Protein 4Y0E (pdb70)

Secondary structure (DSSP, 8-state):
-HHHHHHHHHHTT-EEEESSSSS-EEEES----TT--HHHHHHHHHHHHHHSEEEE---TT--HHHHHHHHTTTS-BPPS-SS--TT-SSSEEEES---S-B-TTTTSSS---EEEEEEEE--SS---EEEEEHHHHHHT--HHHHHHHHT-EEEEES----HHHHHHHHHTSS--EEEEESEEE-TTT--EEE--STTEEEETT--HHHHHHHHHHHHHHHS-GGGEEEE---TT-EEEEETTSEEEEE---STT---EEEEEEE-----B-TTSPBPEEEE---TTT---------TT-/-HHHHHHHHHHTT-EEEESSSSS-EEEES----TT--HHHHHHHHHHHHHHSEEEE---TT--HHHHHHHHTTTS-B--S-SS--SS-SSSEEEES---S-B-TTTTSSS---EEEEEEEE--SS---EEEEEHHHHHHT--HHHHHHHHT-EEEEES---HHHHHHTSS--EEEEESEEE-TTT--EEE--STTEEEETT--HHHHHHHHHHHHHHHH-GGGEEEE---TT-EEEEETTSEEEEE---STT---EEEEEEE-----B-TTSPBPEEEE---TTT---------TT-/-HHHHHHHHHHTT-EEEESSSSS-EEEES----TT--HHHHHHHHHHHHHHSEEEE---TT--HHHHHHHHTTTSPBPPS-SS--SS-SSSEEEES---S-B-TTTTSSS---EEEEEEEE--SS---EEEEEHHHHHHT--HHHHHHHHT-EEEEES----TT--HHHHHHHHHHHTSS--EEEEESEEE-TTT--EEE--STTEEEETT--HHHHHHHHHHHHHHHS-GGGEEEE---TT-EEEEETTSEEEEE---STT---EEEEEEE-----B-TTSPBPEEEE---TTT---------/----HHHHHHHHHTT-EEEE-SSSS-EEEES----TT--HHHHHHHHHHHHHHSEEEE---TT--HHHHHHHHTTTS-B--S-SS--SS-SSSEEEES---S-B-TTTTSSS---EEEEEEEE--SS---EEEEEHHHHHHT--HHHHHHHHT-EEEEES---HHHHHTSS--EEEEESEEE-TTT--EEE--STTEEEETT--HHHHHHHHHHHHHHHH-GGGEEEE---TT-EEEEETTSEEEEE---STT---EEEEEEE-----B-TTSPBPEEEE---TTT---------TT-/----HHHHHHHHHTT-EEEE-SSSS-EEEES----TT--HHHHHHHHHHHHHHSEEEE---TT--HHHHHHHHTTTS-B--S-SS--SS-SSSEEEES---S-B-TTTTSSS---EEEEEEEE--SS---EEEEEHHHHHHT--HHHHHHHHT-EEEEE---HHHHHHTSS--EEEEESEEE-TTT--EEE--STTEEEETT--HHHHHHHHHHHHHHHS-GGGEEEE---TT-EEEEETTSEEEEE---STT---EEEEEEE-----B-TTSPBPEEEE---TTT-------------/-HHHHHHHHHHTT-EEEE-SSSS-EEEES----TT--HHHHHHHHHHHHHHSEEEE---TT--HHHHHHHHTTTS-B--S-SS--SS-SSSEEEES---S-B-TTTTSSS--SEEEEEEEE--SS---EEEEEHHHHHHT--HHHHHHHHT-EEEEES----BTTB-HHHHHHHHHHHTSS--EEEEESEEE-TTT--EEE--STTEEEETT--HHHHHHHHHHHHHHHS-GGGEEEE---TT-EEEEETTSEEEEE---STT---EEEEEEE-----B-TTSPBPEEEE---TTT---------/-HHHHHHHHHHTT-EEEESSSSS-EEEES----TT--HHHHHHHHHHHHHHSEEEE---TT--HHHHHHHHTTTS-B--S-SS--SS-SSSEEEES---S-B-TTTTSSS---EEEEEEEE--SS---EEEEEHHHHHHT--HHHHHHHHT-EEEEES---HHHHHHHHHHTSS--EEEEESEEE-TTT--EEE--STTEEEETTS-HHHHHHHHHHHHHHHH-GGGEEEE---TT-EEEEETTSEEEEE---STT---EEEEEEE-----B-TTSPBPEEEE---TTT---------TT--/-HHHHHHHHHHTT-EEEE-SSSS-EEEES----TT--HHHHHHHHHHHHHHSEEEE---TT--HHHHHHHHTTTS-B--S-SS--SS-SSSEEEES---S-B-TTTTSSS---EEEEEEEE--SS---EEEEEHHHHHHT--HHHHHHHHT-EEEEES----BTTB-HHHHHHHHHHHTSS--EEEEESEEE-TTT--EEE--STTEEEETT--HHHHHHHHHHHHHHHH-GGGEEEE---TT-EEEEETTSEEEEE---STT---EEEEEEE-----B-TTSPBPEEEE---TTT---------TT-

Organism: Mycobacteroides abscessus (strain ATCC 19977 / DSM 44196 / CCUG 20993 / CIP 104536 / JCM 13569 / NCTC 13031 / TMC 1543 / L948) (NCBI:txid561007)

Structure (mmCIF, N/CA/C/O backbone):
data_4Y0E
#
_entry.id   4Y0E
#
_cell.length_a   103.900
_cell.length_b   92.980
_cell.length_c   136.980
_cell.angle_alpha   90.000
_cell.angle_beta   96.110
_cell.angle_gamma   90.000
#
_symmetry.space_group_name_H-M   'P 1 21 1'
#
loop_
_entity.id
_entity.type
_entity.pdbx_description
1 polymer 'Putative dioxygenase'
2 non-polymer 'FE (III) ION'
3 non-polymer (4S)-2-METHYL-2,4-PENTANEDIOL
4 non-polymer '4-(2-HYDROXYETHYL)-1-PIPERAZINE ETHANESULFONIC ACID'
5 non-polymer (4R)-2-METHYLPENTANE-2,4-DIOL
6 water water
#
loop_
_atom_site.group_PDB
_atom_site.id
_atom_site.type_symbol
_atom_site.label_atom_id
_atom_site.label_alt_id
_atom_site.label_comp_id
_atom_site.label_asym_id
_atom_site.label_entity_id
_atom_site.label_seq_id
_atom_site.pdbx_PDB_ins_code
_atom_site.Cartn_x
_atom_site.Cartn_y
_atom_site.Cartn_z
_atom_site.occupancy
_atom_site.B_iso_or_equiv
_atom_site.auth_seq_id
_atom_site.auth_comp_id
_atom_site.auth_asym_id
_atom_site.auth_atom_id
_atom_site.pdbx_PDB_model_num
ATOM 1 N N . THR A 1 24 ? -44.950 -18.202 119.529 1.00 74.00 3 THR A N 1
ATOM 2 C CA . THR A 1 24 ? -45.496 -17.848 120.834 1.00 70.74 3 THR A CA 1
ATOM 3 C C . THR A 1 24 ? -46.935 -17.358 120.710 1.00 67.09 3 THR A C 1
ATOM 4 O O . THR A 1 24 ? -47.707 -17.425 121.668 1.00 67.68 3 THR A O 1
ATOM 6 N N . ASP A 1 25 ? -47.287 -16.882 119.516 1.00 61.91 4 ASP A N 1
ATOM 7 C CA . ASP A 1 25 ? -48.624 -16.367 119.224 1.00 57.68 4 ASP A CA 1
ATOM 8 C C . ASP A 1 25 ? -49.729 -17.414 119.399 1.00 61.10 4 ASP A C 1
ATOM 9 O O . ASP A 1 25 ? -50.786 -17.123 119.960 1.00 61.91 4 ASP A O 1
ATOM 11 N N . ASP A 1 26 ? -49.485 -18.628 118.916 1.00 61.30 5 ASP A N 1
ATOM 12 C CA . ASP A 1 26 ? -50.457 -19.706 119.057 1.00 63.28 5 ASP A CA 1
ATOM 13 C C . ASP A 1 26 ? -50.711 -20.040 120.526 1.00 63.22 5 ASP A C 1
ATOM 14 O O . ASP A 1 26 ? -51.853 -20.280 120.922 1.00 64.09 5 ASP A O 1
ATOM 16 N N . GLN A 1 27 ? -49.650 -20.043 121.329 1.00 60.98 6 GLN A N 1
ATOM 17 C CA . GLN A 1 27 ? -49.777 -20.292 122.763 1.00 59.42 6 GLN A CA 1
ATOM 18 C C . GLN A 1 27 ? -50.686 -19.242 123.399 1.00 57.18 6 GLN A C 1
ATOM 19 O O . GLN A 1 27 ? -51.498 -19.549 124.278 1.00 58.12 6 GLN A O 1
ATOM 21 N N . THR A 1 28 ? -50.540 -18.001 122.947 1.00 53.01 7 THR A N 1
ATOM 22 C CA . THR A 1 28 ? -51.337 -16.898 123.460 1.00 50.94 7 THR A CA 1
ATOM 23 C C . THR A 1 28 ? -52.830 -17.089 123.184 1.00 48.77 7 THR A C 1
ATOM 24 O O . THR A 1 28 ? -53.657 -16.920 124.081 1.00 46.29 7 THR A O 1
ATOM 28 N N . ARG A 1 29 ? -53.168 -17.445 121.950 1.00 47.81 8 ARG A N 1
ATOM 29 C CA . ARG A 1 29 ? -54.560 -17.677 121.571 1.00 49.01 8 ARG A CA 1
ATOM 30 C C . ARG A 1 29 ? -55.169 -18.840 122.359 1.00 51.83 8 ARG A C 1
ATOM 31 O O . ARG A 1 29 ? -56.360 -18.827 122.688 1.00 52.55 8 ARG A O 1
ATOM 33 N N . ARG A 1 30 ? -54.349 -19.848 122.651 1.00 50.58 9 ARG A N 1
ATOM 34 C CA . ARG A 1 30 ? -54.808 -21.012 123.402 1.00 51.87 9 ARG A CA 1
ATOM 35 C C . ARG A 1 30 ? -55.145 -20.613 124.833 1.00 49.94 9 ARG A C 1
ATOM 36 O O . ARG A 1 30 ? -56.129 -21.087 125.400 1.00 48.73 9 ARG A O 1
ATOM 38 N N . ILE A 1 31 ? -54.329 -19.730 125.401 1.00 48.16 10 ILE A N 1
ATOM 39 C CA . ILE A 1 31 ? -54.558 -19.217 126.750 1.00 47.01 10 ILE A CA 1
ATOM 40 C C . ILE A 1 31 ? -55.871 -18.421 126.804 1.00 46.17 10 ILE A C 1
ATOM 41 O O . ILE A 1 31 ? -56.670 -18.565 127.737 1.00 41.39 10 ILE A O 1
ATOM 46 N N . TYR A 1 32 ? -56.093 -17.590 125.792 1.00 40.56 11 TYR A N 1
ATOM 47 C CA . TYR A 1 32 ? -57.337 -16.843 125.682 1.00 38.59 11 TYR A CA 1
ATOM 48 C C . TYR A 1 32 ? -58.526 -17.798 125.578 1.00 48.10 11 TYR A C 1
ATOM 49 O O . TYR A 1 32 ? -59.514 -17.666 126.307 1.00 46.62 11 TYR A O 1
ATOM 58 N N . ARG A 1 33 ? -58.411 -18.771 124.679 1.00 48.10 12 ARG A N 1
ATOM 59 C CA . ARG A 1 33 ? -59.475 -19.748 124.461 1.00 51.35 12 ARG A CA 1
ATOM 60 C C . ARG A 1 33 ? -59.830 -20.495 125.741 1.00 51.49 12 ARG A C 1
ATOM 61 O O . ARG A 1 33 ? -61.001 -20.593 126.108 1.00 52.88 12 ARG A O 1
ATOM 63 N N . ASP A 1 34 ? -58.811 -21.000 126.427 1.00 51.77 13 ASP A N 1
ATOM 64 C CA . ASP A 1 34 ? -59.024 -21.776 127.645 1.00 54.34 13 ASP A CA 1
ATOM 65 C C . ASP A 1 34 ? -59.694 -20.934 128.730 1.00 53.17 13 ASP A C 1
ATOM 66 O O . ASP A 1 34 ? -60.401 -21.466 129.590 1.00 50.36 13 ASP A O 1
ATOM 71 N N . ALA A 1 35 ? -59.480 -19.621 128.676 1.00 45.40 14 ALA A N 1
ATOM 72 C CA . ALA A 1 35 ? -60.048 -18.720 129.670 1.00 44.75 14 ALA A CA 1
ATOM 73 C C . ALA A 1 35 ? -61.398 -18.181 129.231 1.00 44.83 14 ALA A C 1
ATOM 74 O O . ALA A 1 35 ? -62.015 -17.385 129.941 1.00 47.79 14 ALA A O 1
ATOM 76 N N . GLY A 1 36 ? -61.864 -18.635 128.072 1.00 45.51 15 GLY A N 1
ATOM 77 C CA . GLY A 1 36 ? -63.156 -18.228 127.552 1.00 45.82 15 GLY A CA 1
ATOM 78 C C . GLY A 1 36 ? -63.258 -16.753 127.194 1.00 47.15 15 GLY A C 1
ATOM 79 O O . GLY A 1 36 ? -64.320 -16.147 127.337 1.00 49.51 15 GLY A O 1
ATOM 80 N N . ILE A 1 37 ? -62.158 -16.156 126.747 1.00 42.76 16 ILE A N 1
ATOM 81 C CA . ILE A 1 37 ? -62.216 -14.773 126.277 1.00 41.34 16 ILE A CA 1
ATOM 82 C C . ILE A 1 37 ? -61.719 -14.664 124.835 1.00 42.76 16 ILE A C 1
ATOM 83 O O . ILE A 1 37 ? -60.973 -15.521 124.363 1.00 45.57 16 ILE A O 1
ATOM 88 N N . THR A 1 38 ? -62.144 -13.614 124.137 1.00 38.62 17 THR A N 1
ATOM 89 C CA . THR A 1 38 ? -61.562 -13.282 122.838 1.00 39.34 17 THR A CA 1
ATOM 90 C C . THR A 1 38 ? -60.882 -11.931 122.958 1.00 35.19 17 THR A C 1
ATOM 91 O O . THR A 1 38 ? -61.382 -11.048 123.658 1.00 35.93 17 THR A O 1
ATOM 95 N N . VAL A 1 39 ? -59.748 -11.778 122.279 1.00 32.63 18 VAL A N 1
ATOM 96 C CA . VAL A 1 39 ? -58.968 -10.546 122.325 1.00 35.10 18 VAL A CA 1
ATOM 97 C C . VAL A 1 39 ? -58.666 -10.038 120.913 1.00 38.26 18 VAL A C 1
ATOM 98 O O . VAL A 1 39 ? -57.840 -10.608 120.201 1.00 41.67 18 VAL A O 1
ATOM 102 N N . GLU A 1 40 ? -59.338 -8.961 120.518 1.00 32.52 19 GLU A N 1
ATOM 103 C CA . GLU A 1 40 ? -59.235 -8.429 119.162 1.00 30.94 19 GLU A CA 1
ATOM 104 C C . GLU A 1 40 ? -58.402 -7.153 119.139 1.00 27.55 19 GLU A C 1
ATOM 105 O O . GLU A 1 40 ? -58.740 -6.188 119.818 1.00 25.14 19 GLU A O 1
ATOM 107 N N . LYS A 1 41 ? -57.304 -7.166 118.390 1.00 25.86 20 LYS A N 1
ATOM 108 C CA . LYS A 1 41 ? -56.462 -5.990 118.250 1.00 28.03 20 LYS A CA 1
ATOM 109 C C . LYS A 1 41 ? -57.260 -4.839 117.666 1.00 26.48 20 LYS A C 1
ATOM 110 O O . LYS A 1 41 ? -58.072 -5.040 116.760 1.00 23.34 20 LYS A O 1
ATOM 116 N N . LEU A 1 42 ? -57.024 -3.642 118.194 1.00 21.27 21 LEU A N 1
ATOM 117 C CA . LEU A 1 42 ? -57.681 -2.431 117.719 1.00 22.04 21 LEU A CA 1
ATOM 118 C C . LEU A 1 42 ? -56.675 -1.482 117.066 1.00 21.84 21 LEU A C 1
ATOM 119 O O . LEU A 1 42 ? -57.056 -0.515 116.406 1.00 22.52 21 LEU A O 1
ATOM 124 N N . GLY A 1 43 ? -55.390 -1.776 117.217 1.00 19.59 22 GLY A N 1
ATOM 125 C CA . GLY A 1 43 ? -54.358 -0.966 116.595 1.00 17.07 22 GLY A CA 1
ATOM 126 C C . GLY A 1 43 ? -53.086 -1.782 116.492 1.00 21.31 22 GLY A C 1
ATOM 127 O O . GLY A 1 43 ? -52.928 -2.763 117.225 1.00 22.08 22 GLY A O 1
ATOM 128 N N . GLU A 1 44 ? -52.184 -1.399 115.588 1.00 19.05 23 GLU A N 1
ATOM 129 C CA . GLU A 1 44 ? -50.956 -2.181 115.397 1.00 18.65 23 GLU A CA 1
ATOM 130 C C . GLU A 1 44 ? -50.114 -2.228 116.673 1.00 19.68 23 GLU A C 1
ATOM 131 O O . GLU A 1 44 ? -49.603 -3.290 117.045 1.00 21.83 23 GLU A O 1
ATOM 137 N N . HIS A 1 45 ? -49.962 -1.091 117.351 1.00 14.54 24 HIS A N 1
ATOM 138 C CA . HIS A 1 45 ? -49.045 -1.026 118.491 1.00 20.78 24 HIS A CA 1
ATOM 139 C C . HIS A 1 45 ? -49.732 -1.014 119.855 1.00 18.01 24 HIS A C 1
ATOM 140 O O . HIS A 1 45 ? -49.072 -1.155 120.892 1.00 16.91 24 HIS A O 1
ATOM 147 N N . ILE A 1 46 ? -51.044 -0.814 119.869 1.00 17.63 25 ILE A N 1
ATOM 148 C CA . ILE A 1 46 ? -51.735 -0.576 121.128 1.00 18.05 25 ILE A CA 1
ATOM 149 C C . ILE A 1 46 ? -53.244 -0.704 120.970 1.00 19.17 25 ILE A C 1
ATOM 150 O O . ILE A 1 46 ? -53.810 -0.279 119.956 1.00 17.97 25 ILE A O 1
ATOM 155 N N . GLY A 1 47 ? -53.879 -1.289 121.983 1.00 20.64 26 GLY A N 1
ATOM 156 C CA . GLY A 1 47 ? -55.324 -1.370 122.060 1.00 22.68 26 GLY A CA 1
ATOM 157 C C . GLY A 1 47 ? -55.881 -2.716 121.646 1.00 24.62 26 GLY A C 1
ATOM 158 O O . GLY A 1 47 ? -55.541 -3.252 120.586 1.00 22.48 26 GLY A O 1
ATOM 159 N N . ALA A 1 48 ? -56.737 -3.273 122.499 1.00 22.86 27 ALA A N 1
ATOM 160 C CA . ALA A 1 48 ? -57.440 -4.500 122.180 1.00 22.91 27 ALA A CA 1
ATOM 161 C C . ALA A 1 48 ? -58.763 -4.553 122.934 1.00 24.86 27 ALA A C 1
ATOM 162 O O . ALA A 1 48 ? -58.882 -4.074 124.067 1.00 24.63 27 ALA A O 1
ATOM 164 N N . ARG A 1 49 ? -59.756 -5.126 122.273 1.00 25.35 28 ARG A N 1
ATOM 165 C CA A ARG A 1 49 ? -61.078 -5.316 122.849 0.53 27.96 28 ARG A CA 1
ATOM 166 C CA B ARG A 1 49 ? -61.065 -5.313 122.875 0.47 28.11 28 ARG A CA 1
ATOM 167 C C . ARG A 1 49 ? -61.216 -6.747 123.357 1.00 30.83 28 ARG A C 1
ATOM 168 O O . ARG A 1 49 ? -60.960 -7.696 122.617 1.00 28.95 28 ARG A O 1
ATOM 183 N N . VAL A 1 50 ? -61.620 -6.897 124.614 1.00 33.30 29 VAL A N 1
ATOM 184 C CA . VAL A 1 50 ? -61.809 -8.216 125.204 1.00 30.92 29 VAL A CA 1
ATOM 185 C C . VAL A 1 50 ? -63.297 -8.510 125.315 1.00 32.62 29 VAL A C 1
ATOM 186 O O . VAL A 1 50 ? -64.062 -7.703 125.830 1.00 32.70 29 VAL A O 1
ATOM 190 N N . ASN A 1 51 ? -63.701 -9.669 124.821 1.00 34.85 30 ASN A N 1
ATOM 191 C CA . ASN A 1 51 ? -65.096 -10.084 124.918 1.00 40.06 30 ASN A CA 1
ATOM 192 C C . ASN A 1 51 ? -65.168 -11.435 125.582 1.00 40.98 30 ASN A C 1
ATOM 193 O O . ASN A 1 51 ? -64.175 -12.156 125.624 1.00 37.70 30 ASN A O 1
ATOM 198 N N . GLY A 1 52 ? -66.343 -11.773 126.105 1.00 44.09 31 GLY A N 1
ATOM 199 C CA . GLY A 1 52 ? -66.573 -13.088 126.668 1.00 45.73 31 GLY A CA 1
ATOM 200 C C . GLY A 1 52 ? -66.392 -13.152 128.169 1.00 43.28 31 GLY A C 1
ATOM 201 O O . GLY A 1 52 ? -66.372 -14.239 128.744 1.00 43.58 31 GLY A O 1
ATOM 202 N N . ILE A 1 53 ? -66.239 -12.001 128.815 1.00 40.70 32 ILE A N 1
ATOM 203 C CA . ILE A 1 53 ? -66.041 -12.017 130.257 1.00 47.88 32 ILE A CA 1
ATOM 204 C C . ILE A 1 53 ? -66.686 -10.809 130.960 1.00 45.64 32 ILE A C 1
ATOM 205 O O . ILE A 1 53 ? -66.589 -9.667 130.508 1.00 43.96 32 ILE A O 1
ATOM 210 N N . GLU A 1 54 ? -67.361 -11.088 132.070 1.00 45.80 33 GLU A N 1
ATOM 211 C CA . GLU A 1 54 ? -67.909 -10.046 132.928 1.00 45.49 33 GLU A CA 1
ATOM 212 C C . GLU A 1 54 ? -66.955 -9.813 134.097 1.00 47.79 33 GLU A C 1
ATOM 213 O O . GLU A 1 54 ? -66.679 -10.723 134.870 1.00 49.98 33 GLU A O 1
ATOM 215 N N . LEU A 1 55 ? -66.433 -8.599 134.208 1.00 44.61 34 LEU A N 1
ATOM 216 C CA . LEU A 1 55 ? -65.460 -8.282 135.250 1.00 39.90 34 LEU A CA 1
ATOM 217 C C . LEU A 1 55 ? -66.074 -8.307 136.649 1.00 53.34 34 LEU A C 1
ATOM 218 O O . LEU A 1 55 ? -66.977 -7.526 136.958 1.00 51.53 34 LEU A O 1
ATOM 223 N N . ARG A 1 56 ? -65.600 -9.230 137.479 1.00 42.71 35 ARG A N 1
ATOM 224 C CA . ARG A 1 56 ? -66.080 -9.364 138.853 1.00 46.51 35 ARG A CA 1
ATOM 225 C C . ARG A 1 56 ? -64.931 -9.717 139.780 1.00 46.70 35 ARG A C 1
ATOM 226 O O . ARG A 1 56 ? -63.888 -10.186 139.335 1.00 46.93 35 ARG A O 1
ATOM 234 N N . GLY A 1 57 ? -65.136 -9.512 141.076 1.00 49.43 36 GLY A N 1
ATOM 235 C CA . GLY A 1 57 ? -64.111 -9.798 142.062 1.00 48.29 36 GLY A CA 1
ATOM 236 C C . GLY A 1 57 ? -63.890 -11.280 142.304 1.00 49.36 36 GLY A C 1
ATOM 237 O O . GLY A 1 57 ? -62.943 -11.660 142.993 1.00 48.36 36 GLY A O 1
ATOM 238 N N . ASP A 1 58 ? -64.751 -12.125 141.743 1.00 49.72 37 ASP A N 1
ATOM 239 C CA . ASP A 1 58 ? -64.628 -13.559 141.986 1.00 54.99 37 ASP A CA 1
ATOM 240 C C . ASP A 1 58 ? -64.231 -14.335 140.732 1.00 53.65 37 ASP A C 1
ATOM 241 O O . ASP A 1 58 ? -64.460 -15.539 140.640 1.00 51.23 37 ASP A O 1
ATOM 246 N N . LEU A 1 59 ? -63.633 -13.635 139.771 1.00 50.07 38 LEU A N 1
ATOM 247 C CA . LEU A 1 59 ? -63.079 -14.281 138.583 1.00 48.71 38 LEU A CA 1
ATOM 248 C C . LEU A 1 59 ? -62.018 -15.297 138.979 1.00 47.24 38 LEU A C 1
ATOM 249 O O . LEU A 1 59 ? -61.206 -15.032 139.865 1.00 46.96 38 LEU A O 1
ATOM 254 N N . SER A 1 60 ? -62.002 -16.445 138.310 1.00 48.17 39 SER A N 1
ATOM 255 C CA . SER A 1 60 ? -61.019 -17.476 138.625 1.00 50.61 39 SER A CA 1
ATOM 256 C C . SER A 1 60 ? -59.628 -17.026 138.221 1.00 49.64 39 SER A C 1
ATOM 257 O O . SER A 1 60 ? -59.478 -16.177 137.337 1.00 47.17 39 SER A O 1
ATOM 260 N N . ALA A 1 61 ? -58.616 -17.619 138.849 1.00 47.46 40 ALA A N 1
ATOM 261 C CA . ALA A 1 61 ? -57.231 -17.199 138.665 1.00 51.68 40 ALA A CA 1
ATOM 262 C C . ALA A 1 61 ? -56.757 -17.296 137.214 1.00 49.92 40 ALA A C 1
ATOM 263 O O . ALA A 1 61 ? -56.012 -16.436 136.743 1.00 48.20 40 ALA A O 1
ATOM 265 N N . ASP A 1 62 ? -57.180 -18.341 136.510 1.00 50.53 41 ASP A N 1
ATOM 266 C CA . ASP A 1 62 ? -56.743 -18.537 135.133 1.00 51.72 41 ASP A CA 1
ATOM 267 C C . ASP A 1 62 ? -57.275 -17.438 134.226 1.00 49.01 41 ASP A C 1
ATOM 268 O O . ASP A 1 62 ? -56.583 -16.995 133.311 1.00 45.56 41 ASP A O 1
ATOM 273 N N . ARG A 1 63 ? -58.498 -16.986 134.486 1.00 46.43 42 ARG A N 1
ATOM 274 C CA . ARG A 1 63 ? -59.075 -15.936 133.663 1.00 43.52 42 ARG A CA 1
ATOM 275 C C . ARG A 1 63 ? -58.395 -14.608 133.957 1.00 42.74 42 ARG A C 1
ATOM 276 O O . ARG A 1 63 ? -58.148 -13.819 133.049 1.00 42.84 42 ARG A O 1
ATOM 284 N N . VAL A 1 64 ? -58.073 -14.377 135.225 1.00 43.17 43 VAL A N 1
ATOM 285 C CA . VAL A 1 64 ? -57.378 -13.164 135.617 1.00 44.76 43 VAL A CA 1
ATOM 286 C C . VAL A 1 64 ? -56.023 -13.103 134.924 1.00 41.57 43 VAL A C 1
ATOM 287 O O . VAL A 1 64 ? -55.631 -12.057 134.400 1.00 34.85 43 VAL A O 1
ATOM 291 N N . GLU A 1 65 ? -55.322 -14.234 134.896 1.00 41.50 44 GLU A N 1
ATOM 292 C CA . GLU A 1 65 ? -54.000 -14.283 134.272 1.00 42.11 44 GLU A CA 1
ATOM 293 C C . GLU A 1 65 ? -54.064 -14.100 132.757 1.00 37.72 44 GLU A C 1
ATOM 294 O O . GLU A 1 65 ? -53.124 -13.581 132.152 1.00 35.04 44 GLU A O 1
ATOM 300 N N . ALA A 1 66 ? -55.166 -14.527 132.147 1.00 36.29 45 ALA A N 1
ATOM 301 C CA . ALA A 1 66 ? -55.367 -14.304 130.722 1.00 37.08 45 ALA A CA 1
ATOM 302 C C . ALA A 1 66 ? -55.502 -12.815 130.434 1.00 37.73 45 ALA A C 1
ATOM 303 O O . ALA A 1 66 ? -54.981 -12.313 129.436 1.00 35.42 45 ALA A O 1
ATOM 305 N N . ILE A 1 67 ? -56.222 -12.116 131.305 1.00 37.09 46 ILE A N 1
ATOM 306 C CA . ILE A 1 67 ? -56.354 -10.668 131.194 1.00 33.04 46 ILE A CA 1
ATOM 307 C C . ILE A 1 67 ? -55.001 -10.009 131.413 1.00 31.56 46 ILE A C 1
ATOM 308 O O . ILE A 1 67 ? -54.616 -9.092 130.685 1.00 28.62 46 ILE A O 1
ATOM 313 N N . ARG A 1 68 ? -54.270 -10.503 132.407 1.00 32.11 47 ARG A N 1
ATOM 314 C CA . ARG A 1 68 ? -52.943 -9.975 132.703 1.00 31.86 47 ARG A CA 1
ATOM 315 C C . ARG A 1 68 ? -52.033 -10.068 131.480 1.00 29.35 47 ARG A C 1
ATOM 316 O O . ARG A 1 68 ? -51.348 -9.102 131.133 1.00 27.72 47 ARG A O 1
ATOM 324 N N . LEU A 1 69 ? -52.055 -11.221 130.814 1.00 32.91 48 LEU A N 1
ATOM 325 C CA . LEU A 1 69 ? -51.246 -11.449 129.616 1.00 29.58 48 LEU A CA 1
ATOM 326 C C . LEU A 1 69 ? -51.689 -10.557 128.461 1.00 27.93 48 LEU A C 1
ATOM 327 O O . LEU A 1 69 ? -50.858 -9.974 127.766 1.00 28.38 48 LEU A O 1
ATOM 332 N N . ALA A 1 70 ? -52.999 -10.456 128.260 1.00 29.36 49 ALA A N 1
ATOM 333 C CA . ALA A 1 70 ? -53.539 -9.605 127.200 1.00 29.01 49 ALA A CA 1
ATOM 334 C C . ALA A 1 70 ? -53.119 -8.145 127.408 1.00 26.72 49 ALA A C 1
ATOM 335 O O . ALA A 1 70 ? -52.814 -7.434 126.445 1.00 24.76 49 ALA A O 1
ATOM 337 N N . LEU A 1 71 ? -53.083 -7.711 128.667 1.00 26.44 50 LEU A N 1
ATOM 338 C CA . LEU A 1 71 ? -52.706 -6.339 128.993 1.00 25.35 50 LEU A CA 1
ATOM 339 C C . LEU A 1 71 ? -51.244 -6.084 128.662 1.00 23.86 50 LEU A C 1
ATOM 340 O O . LEU A 1 71 ? -50.894 -5.045 128.089 1.00 23.47 50 LEU A O 1
ATOM 345 N N . ALA A 1 72 ? -50.399 -7.040 129.025 1.00 26.17 51 ALA A N 1
ATOM 346 C CA . ALA A 1 72 ? -48.958 -6.945 128.787 1.00 26.51 51 ALA A CA 1
ATOM 347 C C . ALA A 1 72 ? -48.651 -6.807 127.302 1.00 26.22 51 ALA A C 1
ATOM 348 O O . ALA A 1 72 ? -47.780 -6.037 126.899 1.00 24.37 51 ALA A O 1
ATOM 350 N N . ILE A 1 73 ? -49.365 -7.572 126.488 1.00 27.56 52 ILE A N 1
ATOM 351 C CA . ILE A 1 73 ? -49.136 -7.576 125.049 1.00 27.24 52 ILE A CA 1
ATOM 352 C C . ILE A 1 73 ? -49.692 -6.322 124.369 1.00 25.89 52 ILE A C 1
ATOM 353 O O . ILE A 1 73 ? -49.042 -5.721 123.510 1.00 23.53 52 ILE A O 1
ATOM 358 N N . ASN A 1 74 ? -50.895 -5.929 124.763 1.00 20.64 53 ASN A N 1
ATOM 359 C CA . ASN A 1 74 ? -51.637 -4.898 124.038 1.00 19.87 53 ASN A CA 1
ATOM 360 C C . ASN A 1 74 ? -51.697 -3.515 124.696 1.00 18.88 53 ASN A C 1
ATOM 361 O O . ASN A 1 74 ? -52.255 -2.582 124.109 1.00 20.31 53 ASN A O 1
ATOM 366 N N . LYS A 1 75 ? -51.189 -3.414 125.923 1.00 18.95 54 LYS A N 1
ATOM 367 C CA . LYS A 1 75 ? -50.998 -2.146 126.649 1.00 18.14 54 LYS A CA 1
ATOM 368 C C . LYS A 1 75 ? -52.265 -1.461 127.170 1.00 20.98 54 LYS A C 1
ATOM 369 O O . LYS A 1 75 ? -52.241 -0.852 128.246 1.00 20.41 54 LYS A O 1
ATOM 375 N N . VAL A 1 76 ? -53.345 -1.514 126.397 1.00 19.01 55 VAL A N 1
ATOM 376 C CA . VAL A 1 76 ? -54.643 -1.030 126.843 1.00 19.76 55 VAL A CA 1
ATOM 377 C C . VAL A 1 76 ? -55.719 -2.021 126.427 1.00 27.57 55 VAL A C 1
ATOM 378 O O . VAL A 1 76 ? -55.758 -2.444 125.273 1.00 21.87 55 VAL A O 1
ATOM 382 N N . LEU A 1 77 ? -56.568 -2.395 127.377 1.00 22.36 56 LEU A N 1
ATOM 383 C CA . LEU A 1 77 ? -57.711 -3.258 127.111 1.00 23.76 56 LEU A CA 1
ATOM 384 C C . LEU A 1 77 ? -59.018 -2.514 127.347 1.00 26.18 56 LEU A C 1
ATOM 385 O O . LEU A 1 77 ? -59.149 -1.750 128.311 1.00 25.49 56 LEU A O 1
ATOM 390 N N . VAL A 1 78 ? -59.990 -2.727 126.466 1.00 25.63 57 VAL A N 1
ATOM 391 C CA . VAL A 1 78 ? -61.334 -2.231 126.725 1.00 25.90 57 VAL A CA 1
ATOM 392 C C . VAL A 1 78 ? -62.331 -3.382 126.769 1.00 33.48 57 VAL A C 1
ATOM 393 O O . VAL A 1 78 ? -62.225 -4.354 126.007 1.00 28.01 57 VAL A O 1
ATOM 397 N N . PHE A 1 79 ? -63.268 -3.269 127.707 1.00 28.91 58 PHE A N 1
ATOM 398 C CA . PHE A 1 79 ? -64.353 -4.225 127.887 1.00 30.78 58 PHE A CA 1
ATOM 399 C C . PHE A 1 79 ? -65.660 -3.456 127.708 1.00 33.26 58 PHE A C 1
ATOM 400 O O . PHE A 1 79 ? -65.734 -2.284 128.072 1.00 30.95 58 PHE A O 1
ATOM 408 N N . THR A 1 80 ? -66.696 -4.099 127.173 1.00 32.75 59 THR A N 1
ATOM 409 C CA . THR A 1 80 ? -67.968 -3.405 126.973 1.00 36.71 59 THR A CA 1
ATOM 410 C C . THR A 1 80 ? -69.134 -4.131 127.653 1.00 39.52 59 THR A C 1
ATOM 411 O O . THR A 1 80 ? -69.023 -5.303 128.022 1.00 36.67 59 THR A O 1
ATOM 415 N N . GLU A 1 81 ? -70.245 -3.414 127.812 1.00 39.76 60 GLU A N 1
ATOM 416 C CA . GLU A 1 81 ? -71.480 -3.954 128.392 1.00 45.64 60 GLU A CA 1
ATOM 417 C C . GLU A 1 81 ? -71.307 -4.465 129.830 1.00 48.46 60 GLU A C 1
ATOM 418 O O . GLU A 1 81 ? -71.995 -5.395 130.267 1.00 41.47 60 GLU A O 1
ATOM 424 N N . GLN A 1 82 ? -70.411 -3.826 130.575 1.00 38.59 61 GLN A N 1
ATOM 425 C CA . GLN A 1 82 ? -70.193 -4.178 131.970 1.00 39.48 61 GLN A CA 1
ATOM 426 C C . GLN A 1 82 ? -71.126 -3.365 132.874 1.00 44.40 61 GLN A C 1
ATOM 427 O O . GLN A 1 82 ? -70.679 -2.681 133.800 1.00 42.30 61 GLN A O 1
ATOM 433 N N . HIS A 1 83 ? -72.428 -3.461 132.603 1.00 42.18 62 HIS A N 1
ATOM 434 C CA . HIS A 1 83 ? -73.421 -2.615 133.261 1.00 43.42 62 HIS A CA 1
ATOM 435 C C . HIS A 1 83 ? -73.677 -2.987 134.715 1.00 49.65 62 HIS A C 1
ATOM 436 O O . HIS A 1 83 ? -74.314 -2.233 135.447 1.00 49.94 62 HIS A O 1
ATOM 443 N N . HIS A 1 84 ? -73.175 -4.146 135.123 1.00 45.50 63 HIS A N 1
ATOM 444 C CA . HIS A 1 84 ? -73.300 -4.619 136.496 1.00 48.07 63 HIS A CA 1
ATOM 445 C C . HIS A 1 84 ? -72.318 -3.931 137.454 1.00 48.13 63 HIS A C 1
ATOM 446 O O . HIS A 1 84 ? -72.487 -4.004 138.669 1.00 47.70 63 HIS A O 1
ATOM 453 N N . LEU A 1 85 ? -71.290 -3.278 136.914 1.00 44.69 64 LEU A N 1
ATOM 454 C CA . LEU A 1 85 ? -70.216 -2.744 137.756 1.00 43.29 64 LEU A CA 1
ATOM 455 C C . LEU A 1 85 ? -70.594 -1.463 138.484 1.00 46.05 64 LEU A C 1
ATOM 456 O O . LEU A 1 85 ? -71.098 -0.524 137.875 1.00 47.09 64 LEU A O 1
ATOM 461 N N . ASP A 1 86 ? -70.347 -1.432 139.793 1.00 47.46 65 ASP A N 1
ATOM 462 C CA . ASP A 1 86 ? -70.378 -0.182 140.547 1.00 47.90 65 ASP A CA 1
ATOM 463 C C . ASP A 1 86 ? -68.996 0.028 141.160 1.00 46.04 65 ASP A C 1
ATOM 464 O O . ASP A 1 86 ? -68.073 -0.743 140.881 1.00 44.48 65 ASP A O 1
ATOM 469 N N . ASP A 1 87 ? -68.853 1.045 142.004 1.00 44.65 66 ASP A N 1
ATOM 470 C CA . ASP A 1 87 ? -67.550 1.341 142.588 1.00 43.61 66 ASP A CA 1
ATOM 471 C C . ASP A 1 87 ? -67.011 0.123 143.334 1.00 44.73 66 ASP A C 1
ATOM 472 O O . ASP A 1 87 ? -65.861 -0.259 143.153 1.00 42.92 66 ASP A O 1
ATOM 477 N N . ALA A 1 88 ? -67.860 -0.507 144.140 1.00 46.45 67 ALA A N 1
ATOM 478 C CA . ALA A 1 88 ? -67.450 -1.675 144.917 1.00 47.42 67 ALA A CA 1
ATOM 479 C C . ALA A 1 88 ? -67.024 -2.837 144.024 1.00 46.37 67 ALA A C 1
ATOM 480 O O . ALA A 1 88 ? -66.026 -3.497 144.287 1.00 45.94 67 ALA A O 1
ATOM 482 N N . GLY A 1 89 ? -67.794 -3.091 142.974 1.00 46.13 68 GLY A N 1
ATOM 483 C CA . GLY A 1 89 ? -67.495 -4.173 142.054 1.00 45.35 68 GLY A CA 1
ATOM 484 C C . GLY A 1 89 ? -66.222 -3.911 141.269 1.00 42.94 68 GLY A C 1
ATOM 485 O O . GLY A 1 89 ? -65.443 -4.828 141.008 1.00 42.41 68 GLY A O 1
ATOM 486 N N . GLN A 1 90 ? -66.011 -2.658 140.884 1.00 41.59 69 GLN A N 1
ATOM 487 C CA . GLN A 1 90 ? -64.805 -2.290 140.145 1.00 39.34 69 GLN A CA 1
ATOM 488 C C . GLN A 1 90 ? -63.573 -2.463 141.025 1.00 39.48 69 GLN A C 1
ATOM 489 O O . GLN A 1 90 ? -62.546 -2.979 140.584 1.00 37.91 69 GLN A O 1
ATOM 495 N N . TYR A 1 91 ? -63.695 -2.037 142.279 1.00 40.40 70 TYR A N 1
ATOM 496 C CA . TYR A 1 91 ? -62.619 -2.162 143.254 1.00 41.79 70 TYR A CA 1
ATOM 497 C C . TYR A 1 91 ? -62.274 -3.637 143.491 1.00 43.18 70 TYR A C 1
ATOM 498 O O . TYR A 1 91 ? -61.106 -4.017 143.527 1.00 40.42 70 TYR A O 1
ATOM 507 N N . ALA A 1 92 ? -63.302 -4.463 143.666 1.00 47.30 71 ALA A N 1
ATOM 508 C CA . ALA A 1 92 ? -63.092 -5.883 143.948 1.00 48.27 71 ALA A CA 1
ATOM 509 C C . ALA A 1 92 ? -62.385 -6.584 142.788 1.00 45.99 71 ALA A C 1
ATOM 510 O O . ALA A 1 92 ? -61.471 -7.384 142.998 1.00 42.50 71 ALA A O 1
ATOM 512 N N . PHE A 1 93 ? -62.776 -6.253 141.563 1.00 44.17 72 PHE A N 1
ATOM 513 C CA . PHE A 1 93 ? -62.109 -6.809 140.394 1.00 40.54 72 PHE A CA 1
ATOM 514 C C . PHE A 1 93 ? -60.658 -6.344 140.286 1.00 39.40 72 PHE A C 1
ATOM 515 O O . PHE A 1 93 ? -59.768 -7.129 139.956 1.00 37.64 72 PHE A O 1
ATOM 523 N N . ALA A 1 94 ? -60.431 -5.055 140.506 1.00 37.19 73 ALA A N 1
ATOM 524 C CA . ALA A 1 94 ? -59.088 -4.500 140.394 1.00 35.53 73 ALA A CA 1
ATOM 525 C C . ALA A 1 94 ? -58.124 -5.193 141.362 1.00 36.21 73 ALA A C 1
ATOM 526 O O . ALA A 1 94 ? -56.949 -5.389 141.041 1.00 35.09 73 ALA A O 1
ATOM 528 N N . ARG A 1 95 ? -58.627 -5.562 142.542 1.00 38.15 74 ARG A N 1
ATOM 529 C CA . ARG A 1 95 ? -57.809 -6.236 143.555 1.00 45.17 74 ARG A CA 1
ATOM 530 C C . ARG A 1 95 ? -57.228 -7.565 143.072 1.00 41.85 74 ARG A C 1
ATOM 531 O O . ARG A 1 95 ? -56.245 -8.054 143.626 1.00 41.22 74 ARG A O 1
ATOM 539 N N . LEU A 1 96 ? -57.838 -8.156 142.049 1.00 40.78 75 LEU A N 1
ATOM 540 C CA . LEU A 1 96 ? -57.348 -9.422 141.503 1.00 40.84 75 LEU A CA 1
ATOM 541 C C . LEU A 1 96 ? -56.078 -9.238 140.687 1.00 40.20 75 LEU A C 1
ATOM 542 O O . LEU A 1 96 ? -55.323 -10.191 140.482 1.00 38.65 75 LEU A O 1
ATOM 547 N N . LEU A 1 97 ? -55.859 -8.012 140.217 1.00 37.51 76 LEU A N 1
ATOM 548 C CA . LEU A 1 97 ? -54.704 -7.691 139.379 1.00 38.10 76 LEU A CA 1
ATOM 549 C C . LEU A 1 97 ? -53.555 -7.054 140.167 1.00 36.91 76 LEU A C 1
ATOM 550 O O . LEU A 1 97 ? -52.430 -6.982 139.676 1.00 35.31 76 LEU A O 1
ATOM 555 N N . GLY A 1 98 ? -53.827 -6.603 141.390 1.00 37.70 77 GLY A N 1
ATOM 556 C CA . GLY A 1 98 ? -52.796 -5.959 142.188 1.00 33.77 77 GLY A CA 1
ATOM 557 C C . GLY A 1 98 ? -53.320 -5.377 143.484 1.00 38.94 77 GLY A C 1
ATOM 558 O O . GLY A 1 98 ? -54.451 -5.649 143.889 1.00 36.99 77 GLY A O 1
ATOM 559 N N . GLU A 1 99 ? -52.487 -4.586 144.148 1.00 37.42 78 GLU A N 1
ATOM 560 C CA A GLU A 1 99 ? -52.878 -3.957 145.400 0.58 40.27 78 GLU A CA 1
ATOM 561 C CA B GLU A 1 99 ? -52.874 -3.955 145.403 0.42 40.19 78 GLU A CA 1
ATOM 562 C C . GLU A 1 99 ? -53.261 -2.500 145.171 1.00 37.53 78 GLU A C 1
ATOM 563 O O . GLU A 1 99 ? -52.408 -1.671 144.876 1.00 36.32 78 GLU A O 1
ATOM 574 N N . PRO A 1 100 ? -54.559 -2.187 145.306 1.00 38.86 79 PRO A N 1
ATOM 575 C CA . PRO A 1 100 ? -55.039 -0.834 145.015 1.00 38.75 79 PRO A CA 1
ATOM 576 C C . PRO A 1 100 ? -54.353 0.214 145.865 1.00 39.58 79 PRO A C 1
ATOM 577 O O . PRO A 1 100 ? -54.142 -0.004 147.059 1.00 41.43 79 PRO A O 1
ATOM 581 N N . THR A 1 101 ? -53.973 1.319 145.239 1.00 34.17 80 THR A N 1
ATOM 582 C CA . THR A 1 101 ? -53.397 2.431 145.963 1.00 37.25 80 THR A CA 1
ATOM 583 C C . THR A 1 101 ? -54.509 3.251 146.572 1.00 38.48 80 THR A C 1
ATOM 584 O O . THR A 1 101 ? -55.680 3.019 146.289 1.00 37.38 80 THR A O 1
ATOM 588 N N . LEU A 1 102 ? -54.143 4.238 147.380 1.00 40.14 81 LEU A N 1
ATOM 589 C CA . LEU A 1 102 ? -55.078 5.299 147.701 1.00 39.96 81 LEU A CA 1
ATOM 590 C C . LEU A 1 102 ? -55.415 5.961 146.363 1.00 39.59 81 LEU A C 1
ATOM 591 O O . LEU A 1 102 ? -54.659 5.819 145.395 1.00 41.14 81 LEU A O 1
ATOM 593 N N . PRO A 1 103 ? -56.558 6.653 146.283 1.00 43.54 82 PRO A N 1
ATOM 594 C CA . PRO A 1 103 ? -56.921 7.334 145.033 1.00 46.24 82 PRO A CA 1
ATOM 595 C C . PRO A 1 103 ? -55.826 8.264 144.491 1.00 48.00 82 PRO A C 1
ATOM 596 O O . PRO A 1 103 ? -55.627 8.293 143.276 1.00 46.26 82 PRO A O 1
ATOM 600 N N . HIS A 1 104 ? -55.118 8.981 145.366 1.00 48.29 83 HIS A N 1
ATOM 601 C CA . HIS A 1 104 ? -54.080 9.918 144.926 1.00 44.77 83 HIS A CA 1
ATOM 602 C C . HIS A 1 104 ? -53.163 10.289 146.105 1.00 43.66 83 HIS A C 1
ATOM 603 O O . HIS A 1 104 ? -53.618 10.329 147.255 1.00 45.11 83 HIS A O 1
ATOM 610 N N . PRO A 1 105 ? -51.872 10.565 145.826 1.00 38.95 84 PRO A N 1
ATOM 611 C CA . PRO A 1 105 ? -50.925 10.926 146.893 1.00 39.79 84 PRO A CA 1
ATOM 612 C C . PRO A 1 105 ? -51.261 12.233 147.601 1.00 39.99 84 PRO A C 1
ATOM 613 O O . PRO A 1 105 ? -50.923 12.376 148.775 1.00 43.80 84 PRO A O 1
ATOM 617 N N . THR A 1 106 ? -51.900 13.170 146.902 1.00 38.31 85 THR A N 1
ATOM 618 C CA . THR A 1 106 ? -52.180 14.484 147.482 1.00 45.90 85 THR A CA 1
ATOM 619 C C . THR A 1 106 ? -53.665 14.850 147.447 1.00 50.42 85 THR A C 1
ATOM 620 O O . THR A 1 106 ? -54.158 15.553 148.335 1.00 54.16 85 THR A O 1
ATOM 624 N N . VAL A 1 107 ? -54.373 14.371 146.427 1.00 50.53 86 VAL A N 1
ATOM 625 C CA . VAL A 1 107 ? -55.797 14.669 146.271 1.00 52.90 86 VAL A CA 1
ATOM 626 C C . VAL A 1 107 ? -56.660 13.763 147.147 1.00 53.96 86 VAL A C 1
ATOM 627 O O . VAL A 1 107 ? -56.649 12.539 146.999 1.00 50.19 86 VAL A O 1
ATOM 631 N N . ARG A 1 108 ? -57.397 14.382 148.064 1.00 58.58 87 ARG A N 1
ATOM 632 C CA . ARG A 1 108 ? -58.217 13.664 149.033 1.00 62.02 87 ARG A CA 1
ATOM 633 C C . ARG A 1 108 ? -59.707 13.950 148.842 1.00 65.49 87 ARG A C 1
ATOM 634 O O . ARG A 1 108 ? -60.551 13.224 149.363 1.00 60.02 87 ARG A O 1
ATOM 636 N N . SER A 1 109 ? -60.028 15.002 148.093 1.00 78.66 88 SER A N 1
ATOM 637 C CA . SER A 1 109 ? -61.412 15.462 147.989 1.00 86.31 88 SER A CA 1
ATOM 638 C C . SER A 1 109 ? -62.266 14.787 146.918 1.00 86.88 88 SER A C 1
ATOM 639 O O . SER A 1 109 ? -63.434 15.141 146.752 1.00 89.10 88 SER A O 1
ATOM 642 N N . HIS A 1 110 ? -61.715 13.812 146.203 1.00 83.91 89 HIS A N 1
ATOM 643 C CA . HIS A 1 110 ? -62.485 13.180 145.139 1.00 81.05 89 HIS A CA 1
ATOM 644 C C . HIS A 1 110 ? -62.498 11.671 145.304 1.00 77.79 89 HIS A C 1
ATOM 645 O O . HIS A 1 110 ? -62.337 10.933 144.333 1.00 75.58 89 HIS A O 1
ATOM 652 N N . GLY A 1 111 ? -62.685 11.209 146.534 1.00 77.62 90 GLY A N 1
ATOM 653 C CA . GLY A 1 111 ? -62.744 9.784 146.783 1.00 76.04 90 GLY A CA 1
ATOM 654 C C . GLY A 1 111 ? -61.632 9.340 147.708 1.00 73.12 90 GLY A C 1
ATOM 655 O O . GLY A 1 111 ? -60.559 9.939 147.710 1.00 69.51 90 GLY A O 1
ATOM 656 N N . THR A 1 112 ? -61.904 8.325 148.524 1.00 75.72 91 THR A N 1
ATOM 657 C CA . THR A 1 112 ? -60.901 7.731 149.414 1.00 78.57 91 THR A CA 1
ATOM 658 C C . THR A 1 112 ? -60.609 6.290 148.984 1.00 78.03 91 THR A C 1
ATOM 659 O O . THR A 1 112 ? -59.585 5.725 149.361 1.00 77.87 91 THR A O 1
ATOM 661 N N . GLU A 1 113 ? -61.540 5.677 148.252 1.00 76.83 92 GLU A N 1
ATOM 662 C CA . GLU A 1 113 ? -61.324 4.326 147.729 1.00 73.44 92 GLU A CA 1
ATOM 663 C C . GLU A 1 113 ? -61.087 4.346 146.210 1.00 69.43 92 GLU A C 1
ATOM 664 O O . GLU A 1 113 ? -60.175 3.681 145.710 1.00 67.83 92 GLU A O 1
ATOM 666 N N . LEU A 1 114 ? -61.891 5.114 145.480 1.00 64.40 93 LEU A N 1
ATOM 667 C CA . LEU A 1 114 ? -61.654 5.311 144.051 1.00 57.84 93 LEU A CA 1
ATOM 668 C C . LEU A 1 114 ? -61.368 6.787 143.788 1.00 53.98 93 LEU A C 1
ATOM 669 O O . LEU A 1 114 ? -61.799 7.659 144.548 1.00 54.70 93 LEU A O 1
ATOM 674 N N . LEU A 1 115 ? -60.649 7.067 142.710 1.00 48.55 94 LEU A N 1
ATOM 675 C CA . LEU A 1 115 ? -60.438 8.443 142.284 1.00 49.34 94 LEU A CA 1
ATOM 676 C C . LEU A 1 115 ? -61.512 8.881 141.288 1.00 51.34 94 LEU A C 1
ATOM 677 O O . LEU A 1 115 ? -61.676 8.279 140.225 1.00 44.47 94 LEU A O 1
ATOM 682 N N . ASN A 1 116 ? -62.255 9.918 141.663 1.00 58.39 95 ASN A N 1
ATOM 683 C CA . ASN A 1 116 ? -63.314 10.474 140.830 1.00 62.88 95 ASN A CA 1
ATOM 684 C C . ASN A 1 116 ? -62.808 11.624 139.952 1.00 63.55 95 ASN A C 1
ATOM 685 O O . ASN A 1 116 ? -62.733 12.772 140.397 1.00 65.55 95 ASN A O 1
ATOM 690 N N . LEU A 1 117 ? -62.431 11.304 138.718 1.00 60.12 96 LEU A N 1
ATOM 691 C CA . LEU A 1 117 ? -61.921 12.306 137.785 1.00 58.25 96 LEU A CA 1
ATOM 692 C C . LEU A 1 117 ? -63.065 13.094 137.153 1.00 59.08 96 LEU A C 1
ATOM 693 O O . LEU A 1 117 ? -63.964 12.511 136.546 1.00 59.48 96 LEU A O 1
ATOM 698 N N . GLU A 1 118 ? -63.024 14.418 137.283 1.00 57.39 97 GLU A N 1
ATOM 699 C CA . GLU A 1 118 ? -64.036 15.273 136.668 1.00 53.71 97 GLU A CA 1
ATOM 700 C C . GLU A 1 118 ? -63.391 16.116 135.573 1.00 51.33 97 GLU A C 1
ATOM 701 O O . GLU A 1 118 ? -62.206 16.442 135.645 1.00 49.70 97 GLU A O 1
ATOM 703 N N . GLY A 1 119 ? -64.166 16.452 134.547 1.00 51.81 98 GLY A N 1
ATOM 704 C CA . GLY A 1 119 ? -63.632 17.212 133.432 1.00 51.85 98 GLY A CA 1
ATOM 705 C C . GLY A 1 119 ? -62.781 16.337 132.529 1.00 51.97 98 GLY A C 1
ATOM 706 O O . GLY A 1 119 ? -63.134 15.187 132.246 1.00 51.36 98 GLY A O 1
ATOM 707 N N . ALA A 1 120 ? -61.659 16.878 132.068 1.00 49.76 99 ALA A N 1
ATOM 708 C CA . ALA A 1 120 ? -60.770 16.120 131.194 1.00 48.49 99 ALA A CA 1
ATOM 709 C C . ALA A 1 120 ? -59.304 16.325 131.557 1.00 47.86 99 ALA A C 1
ATOM 710 O O . ALA A 1 120 ? -58.849 17.457 131.762 1.00 47.76 99 ALA A O 1
ATOM 712 N N . ALA A 1 121 ? -58.571 15.219 131.631 1.00 45.52 100 ALA A N 1
ATOM 713 C CA . ALA A 1 121 ? -57.143 15.253 131.926 1.00 43.49 100 ALA A CA 1
ATOM 714 C C . ALA A 1 121 ? -56.312 15.460 130.652 1.00 41.13 100 ALA A C 1
ATOM 715 O O . ALA A 1 121 ? -55.561 14.559 130.219 1.00 32.26 100 ALA A O 1
ATOM 717 N N . ASN A 1 122 ? -56.449 16.660 130.079 1.00 40.79 101 ASN A N 1
ATOM 718 C CA . ASN A 1 122 ? -55.838 17.022 128.793 1.00 41.17 101 ASN A CA 1
ATOM 719 C C . ASN A 1 122 ? -54.379 17.504 128.810 1.00 42.22 101 ASN A C 1
ATOM 720 O O . ASN A 1 122 ? -54.076 18.671 128.536 1.00 44.41 101 ASN A O 1
ATOM 725 N N . GLY A 1 123 ? -53.488 16.570 129.122 1.00 36.67 102 GLY A N 1
ATOM 726 C CA . GLY A 1 123 ? -52.049 16.751 129.012 1.00 28.91 102 GLY A CA 1
ATOM 727 C C . GLY A 1 123 ? -51.518 15.331 128.932 1.00 23.44 102 GLY A C 1
ATOM 728 O O . GLY A 1 123 ? -52.056 14.470 129.618 1.00 23.58 102 GLY A O 1
ATOM 729 N N . TRP A 1 124 ? -50.545 15.056 128.058 1.00 13.99 103 TRP A N 1
ATOM 730 C CA . TRP A 1 124 ? -49.983 13.708 127.937 1.00 13.32 103 TRP A CA 1
ATOM 731 C C . TRP A 1 124 ? -49.186 13.313 129.164 1.00 19.04 103 TRP A C 1
ATOM 732 O O . TRP A 1 124 ? -48.212 13.975 129.526 1.00 17.41 103 TRP A O 1
ATOM 743 N N . HIS A 1 125 ? -49.588 12.227 129.810 1.00 16.09 104 HIS A N 1
ATOM 744 C CA . HIS A 1 125 ? -48.897 11.843 131.025 1.00 19.51 104 HIS A CA 1
ATOM 745 C C . HIS A 1 125 ? -48.965 10.374 131.310 1.00 20.17 104 HIS A C 1
ATOM 746 O O . HIS A 1 125 ? -49.853 9.665 130.841 1.00 21.17 104 HIS A O 1
ATOM 753 N N . THR A 1 126 ? -48.006 9.936 132.108 1.00 18.91 105 THR A N 1
ATOM 754 C CA . THR A 1 126 ? -48.101 8.660 132.779 1.00 19.32 105 THR A CA 1
ATOM 755 C C . THR A 1 126 ? -48.531 8.961 134.218 1.00 23.80 105 THR A C 1
ATOM 756 O O . THR A 1 126 ? -48.066 9.941 134.814 1.00 23.23 105 THR A O 1
ATOM 760 N N . ASP A 1 127 ? -49.441 8.156 134.768 1.00 22.26 106 ASP A N 1
ATOM 761 C CA . ASP A 1 127 ? -50.022 8.484 136.073 1.00 24.13 106 ASP A CA 1
ATOM 762 C C . ASP A 1 127 ? -49.002 8.470 137.210 1.00 24.04 106 ASP A C 1
ATOM 763 O O . ASP A 1 127 ? -48.224 7.526 137.348 1.00 22.87 106 ASP A O 1
ATOM 768 N N . VAL A 1 128 ? -49.037 9.533 138.014 1.00 23.69 107 VAL A N 1
ATOM 769 C CA . VAL A 1 128 ? -48.263 9.656 139.257 1.00 23.23 107 VAL A CA 1
ATOM 770 C C . VAL A 1 128 ? -46.788 9.279 139.062 1.00 24.00 107 VAL A C 1
ATOM 771 O O . VAL A 1 128 ? -46.241 8.464 139.793 1.00 25.11 107 VAL A O 1
ATOM 775 N N . THR A 1 129 ? -46.132 9.879 138.074 1.00 21.62 108 THR A N 1
ATOM 776 C CA . THR A 1 129 ? -44.725 9.554 137.883 1.00 21.37 108 THR A CA 1
ATOM 777 C C . THR A 1 129 ? -43.851 10.366 138.837 1.00 21.91 108 THR A C 1
ATOM 778 O O . THR A 1 129 ? -42.639 10.208 138.833 1.00 23.87 108 THR A O 1
ATOM 782 N N . PHE A 1 130 ? -44.458 11.225 139.661 1.00 23.88 109 PHE A N 1
ATOM 783 C CA . PHE A 1 130 ? -43.648 12.076 140.528 1.00 21.34 109 PHE A CA 1
ATOM 784 C C . PHE A 1 130 ? -43.253 11.400 141.838 1.00 22.66 109 PHE A C 1
ATOM 785 O O . PHE A 1 130 ? -42.506 11.984 142.627 1.00 23.89 109 PHE A O 1
ATOM 793 N N . VAL A 1 131 ? -43.725 10.175 142.063 1.00 23.03 110 VAL A N 1
ATOM 794 C CA . VAL A 1 131 ? -43.297 9.390 143.226 1.00 24.26 110 VAL A CA 1
ATOM 795 C C . VAL A 1 131 ? -42.331 8.295 142.791 1.00 23.33 110 VAL A C 1
ATOM 796 O O . VAL A 1 131 ? -42.182 8.034 141.596 1.00 21.84 110 VAL A O 1
ATOM 800 N N . ASP A 1 132 ? -41.699 7.637 143.757 1.00 26.40 111 ASP A N 1
ATOM 801 C CA . ASP A 1 132 ? -40.793 6.539 143.438 1.00 26.55 111 ASP A CA 1
ATOM 802 C C . ASP A 1 132 ? -41.577 5.331 142.934 1.00 27.53 111 ASP A C 1
ATOM 803 O O . ASP A 1 132 ? -41.194 4.703 141.940 1.00 24.35 111 ASP A O 1
ATOM 808 N N . ARG A 1 133 ? -42.682 5.024 143.613 1.00 26.20 112 ARG A N 1
ATOM 809 C CA . ARG A 1 133 ? -43.487 3.847 143.297 1.00 25.09 112 ARG A CA 1
ATOM 810 C C . ARG A 1 133 ? -44.584 4.171 142.283 1.00 24.44 112 ARG A C 1
ATOM 811 O O . ARG A 1 133 ? -45.768 4.234 142.617 1.00 25.17 112 ARG A O 1
ATOM 819 N N . ILE A 1 134 ? -44.187 4.369 141.030 1.00 22.60 113 ILE A N 1
ATOM 820 C CA . ILE A 1 134 ? -45.153 4.666 139.983 1.00 21.79 113 ILE A CA 1
ATOM 821 C C . ILE A 1 134 ? -46.166 3.523 139.859 1.00 27.11 113 ILE A C 1
ATOM 822 O O . ILE A 1 134 ? -45.782 2.365 139.734 1.00 22.54 113 ILE A O 1
ATOM 827 N N . PRO A 1 135 ? -47.465 3.843 139.924 1.00 26.75 114 PRO A N 1
ATOM 828 C CA . PRO A 1 135 ? -48.472 2.772 139.860 1.00 28.76 114 PRO A CA 1
ATOM 829 C C . PRO A 1 135 ? -48.364 1.994 138.552 1.00 26.68 114 PRO A C 1
ATOM 830 O O . PRO A 1 135 ? -48.032 2.592 137.520 1.00 23.40 114 PRO A O 1
ATOM 834 N N . LYS A 1 136 ? -48.601 0.682 138.606 1.00 23.52 115 LYS A N 1
ATOM 835 C CA . LYS A 1 136 ? -48.368 -0.190 137.454 1.00 22.74 115 LYS A CA 1
ATOM 836 C C . LYS A 1 136 ? -49.522 -0.213 136.450 1.00 22.48 115 LYS A C 1
ATOM 837 O O . LYS A 1 136 ? -49.312 -0.483 135.278 1.00 21.51 115 LYS A O 1
ATOM 843 N N . ALA A 1 137 ? -50.735 0.069 136.907 1.00 25.10 116 ALA A N 1
ATOM 844 C CA . ALA A 1 137 ? -51.917 -0.063 136.058 1.00 24.84 116 ALA A CA 1
ATOM 845 C C . ALA A 1 137 ? -53.096 0.676 136.656 1.00 28.55 116 ALA A C 1
ATOM 846 O O . ALA A 1 137 ? -53.123 0.943 137.859 1.00 23.60 116 ALA A O 1
ATOM 848 N N . SER A 1 138 ? -54.078 0.977 135.811 1.00 27.17 117 SER A N 1
ATOM 849 C CA . SER A 1 138 ? -55.324 1.575 136.264 1.00 30.34 117 SER A CA 1
ATOM 850 C C . SER A 1 138 ? -56.510 0.878 135.618 1.00 29.93 117 SER A C 1
ATOM 851 O O . SER A 1 138 ? -56.433 0.435 134.467 1.00 25.75 117 SER A O 1
ATOM 854 N N . VAL A 1 139 ? -57.612 0.827 136.360 1.00 25.07 118 VAL A N 1
ATOM 855 C CA . VAL A 1 139 ? -58.895 0.334 135.871 1.00 25.73 118 VAL A CA 1
ATOM 856 C C . VAL A 1 139 ? -59.873 1.498 135.876 1.00 31.69 118 VAL A C 1
ATOM 857 O O . VAL A 1 139 ? -60.060 2.157 136.899 1.00 28.20 118 VAL A O 1
ATOM 861 N N . LEU A 1 140 ? -60.480 1.763 134.727 1.00 25.27 119 LEU A N 1
ATOM 862 C CA . LEU A 1 140 ? -61.288 2.960 134.551 1.00 26.83 119 LEU A CA 1
ATOM 863 C C . LEU A 1 140 ? -62.647 2.626 133.947 1.00 28.46 119 LEU A C 1
ATOM 864 O O . LEU A 1 140 ? -62.726 1.873 132.978 1.00 30.07 119 LEU A O 1
ATOM 869 N N . ARG A 1 141 ? -63.709 3.196 134.516 1.00 27.14 120 ARG A N 1
ATOM 870 C CA . ARG A 1 141 ? -65.052 3.053 133.966 1.00 30.57 120 ARG A CA 1
ATOM 871 C C . ARG A 1 141 ? -65.769 4.404 134.039 1.00 32.37 120 ARG A C 1
ATOM 872 O O . ARG A 1 141 ? -65.580 5.167 134.990 1.00 33.23 120 ARG A O 1
ATOM 880 N N . PRO A 1 142 ? -66.574 4.718 133.015 1.00 32.85 121 PRO A N 1
ATOM 881 C CA . PRO A 1 142 ? -67.293 5.994 132.977 1.00 30.47 121 PRO A CA 1
ATOM 882 C C . PRO A 1 142 ? -68.506 5.997 133.896 1.00 34.13 121 PRO A C 1
ATOM 883 O O . PRO A 1 142 ? -69.144 4.962 134.062 1.00 35.14 121 PRO A O 1
ATOM 887 N N . VAL A 1 143 ? -68.812 7.148 134.482 1.00 30.50 122 VAL A N 1
ATOM 888 C CA . VAL A 1 143 ? -69.992 7.285 135.333 1.00 32.38 122 VAL A CA 1
ATOM 889 C C . VAL A 1 143 ? -70.964 8.283 134.723 1.00 35.40 122 VAL A C 1
ATOM 890 O O . VAL A 1 143 ? -72.174 8.045 134.676 1.00 34.91 122 VAL A O 1
ATOM 894 N N . THR A 1 144 ? -70.418 9.385 134.219 1.00 37.24 123 THR A N 1
ATOM 895 C CA . THR A 1 144 ? -71.219 10.412 133.559 1.00 36.42 123 THR A CA 1
ATOM 896 C C . THR A 1 144 ? -70.499 10.855 132.289 1.00 30.33 123 THR A C 1
ATOM 897 O O . THR A 1 144 ? -69.328 11.203 132.334 1.00 32.20 123 THR A O 1
ATOM 901 N N . LEU A 1 145 ? -71.206 10.858 131.160 1.00 30.71 124 LEU A N 1
ATOM 902 C CA . LEU A 1 145 ? -70.571 11.182 129.884 1.00 32.36 124 LEU A CA 1
ATOM 903 C C . LEU A 1 145 ? -71.300 12.310 129.166 1.00 31.06 124 LEU A C 1
ATOM 904 O O . LEU A 1 145 ? -72.523 12.410 129.239 1.00 30.17 124 LEU A O 1
ATOM 909 N N . PRO A 1 146 ? -70.541 13.166 128.474 1.00 29.56 125 PRO A N 1
ATOM 910 C CA . PRO A 1 146 ? -71.132 14.246 127.681 1.00 31.68 125 PRO A CA 1
ATOM 911 C C . PRO A 1 146 ? -71.789 13.695 126.426 1.00 30.77 125 PRO A C 1
ATOM 912 O O . PRO A 1 146 ? -71.531 12.548 126.053 1.00 30.68 125 PRO A O 1
ATOM 916 N N . SER A 1 147 ? -72.614 14.512 125.783 1.00 28.72 126 SER A N 1
ATOM 917 C CA . SER A 1 147 ? -73.354 14.089 124.605 1.00 27.82 126 SER A CA 1
ATOM 918 C C . SER A 1 147 ? -72.449 13.886 123.389 1.00 33.68 126 SER A C 1
ATOM 919 O O . SER A 1 147 ? -72.817 13.189 122.449 1.00 36.13 126 SER A O 1
ATOM 922 N N . TYR A 1 148 ? -71.274 14.508 123.409 1.00 25.29 127 TYR A N 1
ATOM 923 C CA . TYR A 1 148 ? -70.264 14.299 122.386 1.00 26.45 127 TYR A CA 1
ATOM 924 C C . TYR A 1 148 ? -68.879 14.539 122.965 1.00 26.05 127 TYR A C 1
ATOM 925 O O . TYR A 1 148 ? -68.753 15.150 124.029 1.00 24.99 127 TYR A O 1
ATOM 934 N N . GLY A 1 149 ? -67.853 14.054 122.267 1.00 23.50 128 GLY A N 1
ATOM 935 C CA . GLY A 1 149 ? -66.471 14.251 122.660 1.00 23.52 128 GLY A CA 1
ATOM 936 C C . GLY A 1 149 ? -66.098 13.518 123.938 1.00 22.83 128 GLY A C 1
ATOM 937 O O . GLY A 1 149 ? -66.857 12.680 124.438 1.00 23.92 128 GLY A O 1
ATOM 938 N N . GLY A 1 150 ? -64.930 13.852 124.482 1.00 20.59 129 GLY A N 1
ATOM 939 C CA . GLY A 1 150 ? -64.512 13.307 125.761 1.00 24.26 129 GLY A CA 1
ATOM 940 C C . GLY A 1 150 ? -63.834 11.952 125.669 1.00 24.56 129 GLY A C 1
ATOM 941 O O . GLY A 1 150 ? -63.836 11.196 126.635 1.00 22.12 129 GLY A O 1
ATOM 942 N N . ALA A 1 151 ? -63.257 11.632 124.512 1.00 19.71 130 ALA A N 1
ATOM 943 C CA . ALA A 1 151 ? -62.522 10.375 124.378 1.00 20.99 130 ALA A CA 1
ATOM 944 C C . ALA A 1 151 ? -61.250 10.364 125.231 1.00 24.23 130 ALA A C 1
ATOM 945 O O . ALA A 1 151 ? -60.709 11.414 125.566 1.00 22.74 130 ALA A O 1
ATOM 947 N N . THR A 1 152 ? -60.765 9.174 125.571 1.00 17.73 131 THR A N 1
ATOM 948 C CA . THR A 1 152 ? -59.436 9.053 126.161 1.00 17.15 131 THR A CA 1
ATOM 949 C C . THR A 1 152 ? -58.526 8.441 125.099 1.00 20.58 131 THR A C 1
ATOM 950 O O . THR A 1 152 ? -58.937 7.523 124.372 1.00 17.44 131 THR A O 1
ATOM 954 N N . THR A 1 153 ? -57.307 8.956 124.970 1.00 19.89 132 THR A N 1
ATOM 955 C CA . THR A 1 153 ? -56.374 8.341 124.046 1.00 14.49 132 THR A CA 1
ATOM 956 C C . THR A 1 153 ? -55.096 7.927 124.770 1.00 16.67 132 THR A C 1
ATOM 957 O O . THR A 1 153 ? -54.637 8.622 125.677 1.00 19.95 132 THR A O 1
ATOM 961 N N . TRP A 1 154 ? -54.545 6.777 124.385 1.00 14.47 133 TRP A N 1
ATOM 962 C CA . TRP A 1 154 ? -53.325 6.245 125.000 1.00 16.03 133 TRP A CA 1
ATOM 963 C C . TRP A 1 154 ? -52.209 6.127 123.964 1.00 14.09 133 TRP A C 1
ATOM 964 O O . TRP A 1 154 ? -52.492 5.833 122.813 1.00 13.46 133 TRP A O 1
ATOM 975 N N . ALA A 1 155 ? -50.954 6.286 124.393 1.00 13.52 134 ALA A N 1
ATOM 976 C CA . ALA A 1 155 ? -49.797 6.109 123.505 1.00 14.75 134 ALA A CA 1
ATOM 977 C C . ALA A 1 155 ? -48.891 5.009 124.042 1.00 15.81 134 ALA A C 1
ATOM 978 O O . ALA A 1 155 ? -48.696 4.907 125.252 1.00 15.50 134 ALA A O 1
ATOM 980 N N . SER A 1 156 ? -48.343 4.180 123.159 1.00 13.49 135 SER A N 1
ATOM 981 C CA . SER A 1 156 ? -47.397 3.155 123.601 1.00 11.79 135 SER A CA 1
ATOM 982 C C . SER A 1 156 ? -45.989 3.701 123.707 1.00 13.16 135 SER A C 1
ATOM 983 O O . SER A 1 156 ? -45.363 4.050 122.692 1.00 12.80 135 SER A O 1
ATOM 986 N N . THR A 1 157 ? -45.464 3.754 124.930 1.00 12.63 136 THR A N 1
ATOM 987 C CA . THR A 1 157 ? -44.091 4.236 125.118 1.00 12.83 136 THR A CA 1
ATOM 988 C C . THR A 1 157 ? -43.088 3.130 124.810 1.00 13.94 136 THR A C 1
ATOM 989 O O . THR A 1 157 ? -41.882 3.375 124.727 1.00 13.90 136 THR A O 1
ATOM 993 N N . VAL A 1 158 ? -43.591 1.904 124.667 1.00 15.36 137 VAL A N 1
ATOM 994 C CA . VAL A 1 158 ? -42.779 0.776 124.216 1.00 13.84 137 VAL A CA 1
ATOM 995 C C . VAL A 1 158 ? -42.526 0.901 122.714 1.00 15.77 137 VAL A C 1
ATOM 996 O O . VAL A 1 158 ? -41.388 0.794 122.252 1.00 14.93 137 VAL A O 1
ATOM 1000 N N . ALA A 1 159 ? -43.577 1.176 121.950 1.00 17.08 138 ALA A N 1
ATOM 1001 C CA . ALA A 1 159 ? -43.414 1.363 120.515 1.00 13.77 138 ALA A CA 1
ATOM 1002 C C . ALA A 1 159 ? -42.498 2.553 120.235 1.00 14.67 138 ALA A C 1
ATOM 1003 O O . ALA A 1 159 ? -41.651 2.493 119.358 1.00 14.42 138 ALA A O 1
ATOM 1005 N N . ALA A 1 160 ? -42.640 3.627 121.007 1.00 13.55 139 ALA A N 1
ATOM 1006 C CA . ALA A 1 160 ? -41.805 4.810 120.800 1.00 15.18 139 ALA A CA 1
ATOM 1007 C C . ALA A 1 160 ? -40.306 4.492 120.963 1.00 12.71 139 ALA A C 1
ATOM 1008 O O . ALA A 1 160 ? -39.459 4.944 120.180 1.00 12.76 139 ALA A O 1
ATOM 1010 N N . TYR A 1 161 ? -39.974 3.696 121.966 1.00 13.57 140 TYR A N 1
ATOM 1011 C CA . TYR A 1 161 ? -38.587 3.306 122.130 1.00 16.65 140 TYR A CA 1
ATOM 1012 C C . TYR A 1 161 ? -38.126 2.438 120.965 1.00 16.51 140 TYR A C 1
ATOM 1013 O O . TYR A 1 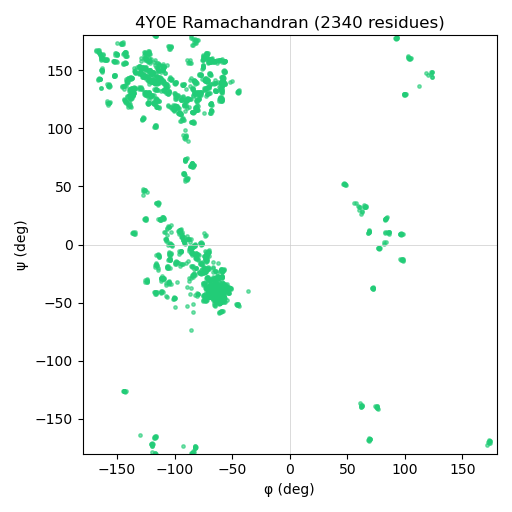161 ? -36.999 2.583 120.478 1.00 16.18 140 TYR A O 1
ATOM 1022 N N . GLU A 1 162 ? -38.977 1.502 120.559 1.00 13.28 141 GLU A N 1
ATOM 1023 C CA . GLU A 1 162 ? -38.648 0.585 119.461 1.00 18.77 141 GLU A CA 1
ATOM 1024 C C . GLU A 1 162 ? -38.292 1.337 118.191 1.00 19.05 141 GLU A C 1
ATOM 1025 O O . GLU A 1 162 ? -37.433 0.905 117.424 1.00 17.01 141 GLU A O 1
ATOM 1031 N N . GLN A 1 163 ? -38.971 2.459 117.976 1.00 14.28 142 GLN A N 1
ATOM 1032 C CA . GLN A 1 163 ? -38.853 3.212 116.739 1.00 16.80 142 GLN A CA 1
ATOM 1033 C C . GLN A 1 163 ? -37.698 4.210 116.751 1.00 16.96 142 GLN A C 1
ATOM 1034 O O . GLN A 1 163 ? -37.445 4.865 115.749 1.00 14.68 142 GLN A O 1
ATOM 1040 N N . LEU A 1 164 ? -36.992 4.329 117.871 1.00 11.55 143 LEU A N 1
ATOM 1041 C CA . LEU A 1 164 ? -35.838 5.238 117.916 1.00 9.73 143 LEU A CA 1
ATOM 1042 C C . LEU A 1 164 ? -34.683 4.689 117.093 1.00 14.08 143 LEU A C 1
ATOM 1043 O O . LEU A 1 164 ? -34.358 3.515 117.195 1.00 15.09 143 LEU A O 1
ATOM 1048 N N . PRO A 1 165 ? -34.039 5.551 116.290 1.00 14.91 144 PRO A N 1
ATOM 1049 C CA . PRO A 1 165 ? -32.799 5.155 115.617 1.00 17.26 144 PRO A CA 1
ATOM 1050 C C . PRO A 1 165 ? -31.660 5.116 116.640 1.00 16.84 144 PRO A C 1
ATOM 1051 O O . PRO A 1 165 ? -31.791 5.678 117.732 1.00 11.92 144 PRO A O 1
ATOM 1055 N N . LYS A 1 166 ? -30.569 4.445 116.291 1.00 16.21 145 LYS A N 1
ATOM 1056 C CA . LYS A 1 166 ? -29.442 4.241 117.194 1.00 14.79 145 LYS A CA 1
ATOM 1057 C C . LYS A 1 166 ? -28.971 5.494 117.984 1.00 15.38 145 LYS A C 1
ATOM 1058 O O . LYS A 1 166 ? -28.892 5.440 119.215 1.00 12.76 145 LYS A O 1
ATOM 1064 N N . PRO A 1 167 ? -28.694 6.629 117.305 1.00 17.64 146 PRO A N 1
ATOM 1065 C CA . PRO A 1 167 ? -28.172 7.761 118.085 1.00 10.98 146 PRO A CA 1
ATOM 1066 C C . PRO A 1 167 ? -29.171 8.258 119.130 1.00 12.44 146 PRO A C 1
ATOM 1067 O O . PRO A 1 167 ? -28.728 8.673 120.190 1.00 14.31 146 PRO A O 1
ATOM 1071 N N . LEU A 1 168 ? -30.474 8.237 118.840 1.00 12.08 147 LEU A N 1
ATOM 1072 C CA . LEU A 1 168 ? -31.455 8.676 119.837 1.00 9.94 147 LEU A CA 1
ATOM 1073 C C . LEU A 1 168 ? -31.617 7.638 120.942 1.00 8.56 147 LEU A C 1
ATOM 1074 O O . LEU A 1 168 ? -31.912 7.996 122.078 1.00 14.69 147 LEU A O 1
ATOM 1079 N N . ARG A 1 169 ? -31.468 6.351 120.614 1.00 10.80 148 ARG A N 1
ATOM 1080 C CA A ARG A 1 169 ? -31.439 5.308 121.627 0.39 15.03 148 ARG A CA 1
ATOM 1081 C CA B ARG A 1 169 ? -31.459 5.327 121.653 0.61 15.17 148 ARG A CA 1
ATOM 1082 C C . ARG A 1 169 ? -30.275 5.542 122.591 1.00 12.71 148 ARG A C 1
ATOM 1083 O O . ARG A 1 169 ? -30.426 5.456 123.814 1.00 15.13 148 ARG A O 1
ATOM 1098 N N . SER A 1 170 ? -29.110 5.842 122.027 1.00 11.80 149 SER A N 1
ATOM 1099 C CA . SER A 1 170 ? -27.917 6.098 122.827 1.00 17.93 149 SER A CA 1
ATOM 1100 C C . SER A 1 170 ? -28.159 7.278 123.766 1.00 13.17 149 SER A C 1
ATOM 1101 O O . SER A 1 170 ? -27.718 7.265 124.915 1.00 13.28 149 SER A O 1
ATOM 1104 N N . LEU A 1 171 ? -28.866 8.297 123.271 1.00 9.94 150 LEU A N 1
ATOM 1105 C CA . LEU A 1 171 ? -29.232 9.445 124.100 1.00 11.76 150 LEU A CA 1
ATOM 1106 C C . LEU A 1 171 ? -30.122 9.054 125.292 1.00 12.04 150 LEU A C 1
ATOM 1107 O O . LEU A 1 171 ? -29.781 9.314 126.453 1.00 12.96 150 LEU A O 1
ATOM 1112 N N . VAL A 1 172 ? -31.273 8.443 125.004 1.00 10.06 151 VAL A N 1
ATOM 1113 C CA . VAL A 1 172 ? -32.264 8.247 126.060 1.00 13.30 151 VAL A CA 1
ATOM 1114 C C . VAL A 1 172 ? -31.838 7.171 127.070 1.00 12.84 151 VAL A C 1
ATOM 1115 O O . VAL A 1 172 ? -32.219 7.259 128.242 1.00 13.73 151 VAL A O 1
ATOM 1119 N N . ASP A 1 173 ? -31.046 6.184 126.627 1.00 12.69 152 ASP A N 1
ATOM 1120 C CA . ASP A 1 173 ? -30.546 5.129 127.518 1.00 17.01 152 ASP A CA 1
ATOM 1121 C C . ASP A 1 173 ? -29.730 5.723 128.667 1.00 16.03 152 ASP A C 1
ATOM 1122 O O . ASP A 1 173 ? -29.673 5.153 129.767 1.00 14.85 152 ASP A O 1
ATOM 1127 N N . ASP A 1 174 ? -29.124 6.884 128.411 1.00 10.90 153 ASP A N 1
ATOM 1128 C CA . ASP A 1 174 ? -28.302 7.574 129.411 1.00 13.13 153 ASP A CA 1
ATOM 1129 C C . ASP A 1 174 ? -28.996 8.756 130.087 1.00 15.32 153 ASP A C 1
ATOM 1130 O O . ASP A 1 174 ? -28.415 9.407 130.958 1.00 15.41 153 ASP A O 1
ATOM 1135 N N . LEU A 1 175 ? -30.234 9.028 129.697 1.00 13.82 154 LEU A N 1
ATOM 1136 C CA . LEU A 1 175 ? -30.926 10.242 130.127 1.00 14.27 154 LEU A CA 1
ATOM 1137 C C . LEU A 1 175 ? -31.765 9.983 131.383 1.00 14.30 154 LEU A C 1
ATOM 1138 O O . LEU A 1 175 ? -32.433 8.951 131.491 1.00 14.94 154 LEU A O 1
ATOM 1143 N N . TRP A 1 176 ? -31.715 10.920 132.325 1.00 14.84 155 TRP A N 1
ATOM 1144 C CA . TRP A 1 176 ? -32.505 10.855 133.561 1.00 15.50 155 TRP A CA 1
ATOM 1145 C C . TRP A 1 176 ? -33.326 12.128 133.725 1.00 17.73 155 TRP A C 1
ATOM 1146 O O . TRP A 1 176 ? -32.900 13.193 133.301 1.00 19.10 155 TRP A O 1
ATOM 1157 N N . ALA A 1 177 ? -34.487 12.029 134.367 1.00 15.08 156 ALA A N 1
ATOM 1158 C CA . ALA A 1 177 ? -35.377 13.184 134.452 1.00 14.71 156 ALA A CA 1
ATOM 1159 C C . ALA A 1 177 ? -35.965 13.330 135.838 1.00 16.46 156 ALA A C 1
ATOM 1160 O O . ALA A 1 177 ? -36.266 12.341 136.492 1.00 19.41 156 ALA A O 1
ATOM 1162 N N . THR A 1 178 ? -36.121 14.575 136.282 1.00 16.86 157 THR A N 1
ATOM 1163 C CA . THR A 1 178 ? -36.811 14.836 137.546 1.00 19.69 157 THR A CA 1
ATOM 1164 C C . THR A 1 178 ? -38.297 15.023 137.279 1.00 20.32 157 THR A C 1
ATOM 1165 O O . THR A 1 178 ? -38.668 15.859 136.464 1.00 20.51 157 THR A O 1
ATOM 1169 N N . HIS A 1 179 ? -39.132 14.232 137.953 1.00 22.06 158 HIS A N 1
ATOM 1170 C CA . HIS A 1 179 ? -40.587 14.372 137.881 1.00 22.42 158 HIS A CA 1
ATOM 1171 C C . HIS A 1 179 ? -41.121 15.060 139.150 1.00 20.41 158 HIS A C 1
ATOM 1172 O O . HIS A 1 179 ? -40.644 14.783 140.255 1.00 20.87 158 HIS A O 1
ATOM 1179 N N . THR A 1 180 ? -42.125 15.929 139.003 1.00 19.71 159 THR A N 1
ATOM 1180 C CA . THR A 1 180 ? -42.718 16.621 140.154 1.00 22.52 159 THR A CA 1
ATOM 1181 C C . THR A 1 180 ? -44.219 16.790 139.980 1.00 25.76 159 THR A C 1
ATOM 1182 O O . THR A 1 180 ? -44.720 16.811 138.848 1.00 21.87 159 THR A O 1
ATOM 1186 N N . ASN A 1 181 ? -44.925 16.931 141.104 1.00 23.65 160 ASN A N 1
ATOM 1187 C CA . ASN A 1 181 ? -46.364 17.146 141.084 1.00 29.50 160 ASN A CA 1
ATOM 1188 C C . ASN A 1 181 ? -46.706 18.615 140.908 1.00 33.76 160 ASN A C 1
ATOM 1189 O O . ASN A 1 181 ? -47.866 18.968 140.688 1.00 35.02 160 ASN A O 1
ATOM 1194 N N . LEU A 1 182 ? -45.692 19.468 140.996 1.00 33.44 161 LEU A N 1
ATOM 1195 C CA . LEU A 1 182 ? -45.868 20.890 140.726 1.00 38.77 161 LEU A CA 1
ATOM 1196 C C . LEU A 1 182 ? -45.740 21.120 139.221 1.00 42.30 161 LEU A C 1
ATOM 1197 O O . LEU A 1 182 ? -44.753 21.688 138.754 1.00 37.06 161 LEU A O 1
ATOM 1199 N N . TYR A 1 183 ? -46.732 20.658 138.463 1.00 49.89 162 TYR A N 1
ATOM 1200 C CA . TYR A 1 183 ? -46.662 20.729 137.005 1.00 59.96 162 TYR A CA 1
ATOM 1201 C C . TYR A 1 183 ? -47.111 22.097 136.495 1.00 65.98 162 TYR A C 1
ATOM 1202 O O . TYR A 1 183 ? -47.620 22.915 137.260 1.00 68.04 162 TYR A O 1
ATOM 1211 N N . ASP A 1 184 ? -46.920 22.337 135.200 1.00 69.67 163 ASP A N 1
ATOM 1212 C CA . ASP A 1 184 ? -47.258 23.626 134.599 1.00 72.99 163 ASP A CA 1
ATOM 1213 C C . ASP A 1 184 ? -48.684 23.637 134.061 1.00 74.69 163 ASP A C 1
ATOM 1214 O O . ASP A 1 184 ? -49.517 24.427 134.508 1.00 77.63 163 ASP A O 1
ATOM 1216 N N . GLU A 1 197 ? -62.608 28.530 138.637 1.00 69.48 176 GLU A N 1
ATOM 1217 C CA . GLU A 1 197 ? -62.458 28.624 140.085 1.00 71.38 176 GLU A CA 1
ATOM 1218 C C . GLU A 1 197 ? -62.129 27.259 140.690 1.00 72.71 176 GLU A C 1
ATOM 1219 O O . GLU A 1 197 ? -61.213 27.137 141.509 1.00 72.00 176 GLU A O 1
ATOM 1221 N N . ARG A 1 198 ? -62.879 26.239 140.276 1.00 72.82 177 ARG A N 1
ATOM 1222 C CA . ARG A 1 198 ? -62.706 24.881 140.791 1.00 70.17 177 ARG A CA 1
ATOM 1223 C C . ARG A 1 198 ? -61.405 24.233 140.317 1.00 66.03 177 ARG A C 1
ATOM 1224 O O . ARG A 1 198 ? -60.823 23.415 141.029 1.00 64.02 177 ARG A O 1
ATOM 1226 N N . ARG A 1 199 ? -60.952 24.608 139.123 1.00 65.33 178 ARG A N 1
ATOM 1227 C CA . ARG A 1 199 ? -59.698 24.091 138.573 1.00 64.41 178 ARG A CA 1
ATOM 1228 C C . ARG A 1 199 ? -58.510 24.576 139.400 1.00 63.85 178 ARG A C 1
ATOM 1229 O O . ARG A 1 199 ? -57.531 23.849 139.594 1.00 61.59 178 ARG A O 1
ATOM 1231 N N . ALA A 1 200 ? -58.611 25.815 139.873 1.00 63.33 179 ALA A N 1
ATOM 1232 C CA . ALA A 1 200 ? -57.618 26.415 140.757 1.00 62.19 179 ALA A CA 1
ATOM 1233 C C . ALA A 1 200 ? -57.575 25.690 142.101 1.00 58.23 179 ALA A C 1
ATOM 1234 O O . ALA A 1 200 ? -56.500 25.346 142.600 1.00 57.67 179 ALA A O 1
ATOM 1236 N N . ALA A 1 201 ? -58.748 25.495 142.697 1.00 56.05 180 ALA A N 1
ATOM 1237 C CA . ALA A 1 201 ? -58.856 24.790 143.971 1.00 53.43 180 ALA A CA 1
ATOM 1238 C C . ALA A 1 201 ? -58.231 23.398 143.891 1.00 49.97 180 ALA A C 1
ATOM 1239 O O . ALA A 1 201 ? -57.503 22.981 144.798 1.00 48.43 180 ALA A O 1
ATOM 1241 N N . TYR A 1 202 ? -58.481 22.706 142.781 1.00 45.50 181 TYR A N 1
ATOM 1242 C CA . TYR A 1 202 ? -57.928 21.374 142.566 1.00 45.37 181 TYR A CA 1
ATOM 1243 C C . TYR A 1 202 ? -56.400 21.408 142.542 1.00 40.75 181 TYR A C 1
ATOM 1244 O O . TYR A 1 202 ? -55.747 20.597 143.194 1.00 35.06 181 TYR A O 1
ATOM 1253 N N . TYR A 1 203 ? -55.831 22.360 141.806 1.00 42.20 182 TYR A N 1
ATOM 1254 C CA . TYR A 1 203 ? -54.380 22.458 141.708 1.00 42.20 182 TYR A CA 1
ATOM 1255 C C . TYR A 1 203 ? -53.762 22.747 143.073 1.00 40.32 182 TYR A C 1
ATOM 1256 O O . TYR A 1 203 ? -52.688 22.243 143.387 1.00 38.63 182 TYR A O 1
ATOM 1265 N N . THR A 1 204 ? -54.469 23.521 143.896 1.00 41.40 183 THR A N 1
ATOM 1266 C CA . THR A 1 204 ? -54.016 23.830 145.246 1.00 44.74 183 THR A CA 1
ATOM 1267 C C . THR A 1 204 ? -53.892 22.555 146.082 1.00 45.99 183 THR A C 1
ATOM 1268 O O . THR A 1 204 ? -52.924 22.386 146.829 1.00 44.24 183 THR A O 1
ATOM 1272 N N . GLU A 1 205 ? -54.875 21.667 145.966 1.00 47.33 184 GLU A N 1
ATOM 1273 C CA . GLU A 1 205 ? -54.842 20.405 146.700 1.00 51.16 184 GLU A CA 1
ATOM 1274 C C . GLU A 1 205 ? -53.772 19.476 146.124 1.00 46.35 184 GLU A C 1
ATOM 1275 O O . GLU A 1 205 ? -53.027 18.823 146.857 1.00 46.02 184 GLU A O 1
ATOM 1281 N N . PHE A 1 206 ? -53.693 19.453 144.799 1.00 46.15 185 PHE A N 1
ATOM 1282 C CA . PHE A 1 206 ? -52.758 18.600 144.065 1.00 44.23 185 PHE A CA 1
ATOM 1283 C C . PHE A 1 206 ? -51.309 18.879 144.482 1.00 45.45 185 PHE A C 1
ATOM 1284 O O . PHE A 1 206 ? -50.467 17.976 144.505 1.00 44.88 185 PHE A O 1
ATOM 1292 N N . THR A 1 207 ? -51.035 20.135 144.822 1.00 42.89 186 THR A N 1
ATOM 1293 C CA . THR A 1 207 ? -49.684 20.558 145.171 1.00 44.07 186 THR A CA 1
ATOM 1294 C C . THR A 1 207 ? -49.546 20.894 146.659 1.00 46.37 186 THR A C 1
ATOM 1295 O O . THR A 1 207 ? -48.659 21.658 147.044 1.00 48.71 186 THR A O 1
ATOM 1299 N N . SER A 1 208 ? -50.417 20.332 147.494 1.00 43.91 187 SER A N 1
ATOM 1300 C CA . SER A 1 208 ? -50.392 20.649 148.920 1.00 46.57 187 SER A CA 1
ATOM 1301 C C . SER A 1 208 ? -49.099 20.157 149.574 1.00 43.68 187 SER A C 1
ATOM 1302 O O . SER A 1 208 ? -48.641 20.729 150.559 1.00 42.32 187 SER A O 1
ATOM 1305 N N . SER A 1 209 ? -48.526 19.085 149.036 1.00 44.79 188 SER A N 1
ATOM 1306 C CA . SER A 1 209 ? -47.201 18.629 149.454 1.00 44.13 188 SER A CA 1
ATOM 1307 C C . SER A 1 209 ? -46.304 18.382 148.225 1.00 39.82 188 SER A C 1
ATOM 1308 O O . SER A 1 209 ? -46.785 17.970 147.171 1.00 40.97 188 SER A O 1
ATOM 1311 N N . ARG A 1 210 ? -45.005 18.629 148.362 1.00 34.42 189 ARG A N 1
ATOM 1312 C CA . ARG A 1 210 ? -44.123 18.636 147.197 1.00 36.69 189 ARG A CA 1
ATOM 1313 C C . ARG A 1 210 ? -43.361 17.324 146.988 1.00 33.68 189 ARG A C 1
ATOM 1314 O O . ARG A 1 210 ? -42.662 16.849 147.885 1.00 35.04 189 ARG A O 1
ATOM 1322 N N . TYR A 1 211 ? -43.481 16.761 145.789 1.00 31.40 190 TYR A N 1
ATOM 1323 C CA . TYR A 1 211 ? -42.765 15.536 145.415 1.00 30.61 190 TYR A CA 1
ATOM 1324 C C . TYR A 1 211 ? -41.777 15.788 144.283 1.00 28.69 190 TYR A C 1
ATOM 1325 O O . TYR A 1 211 ? -42.110 16.438 143.294 1.00 29.75 190 TYR A O 1
ATOM 1334 N N . GLU A 1 212 ? -40.564 15.272 144.435 1.00 27.22 191 GLU A N 1
ATOM 1335 C CA . GLU A 1 212 ? -39.580 15.258 143.361 1.00 27.79 191 GLU A CA 1
ATOM 1336 C C . GLU A 1 212 ? -38.870 13.911 143.346 1.00 21.31 191 GLU A C 1
ATOM 1337 O O . GLU A 1 212 ? -38.343 13.461 144.362 1.00 26.63 191 GLU A O 1
ATOM 1343 N N . THR A 1 213 ? -38.876 13.278 142.181 1.00 20.74 192 THR A N 1
ATOM 1344 C CA . THR A 1 213 ? -38.245 11.976 141.981 1.00 19.61 192 THR A CA 1
ATOM 1345 C C . THR A 1 213 ? -37.454 12.001 140.663 1.00 20.83 192 THR A C 1
ATOM 1346 O O . THR A 1 213 ? -37.946 12.498 139.651 1.00 17.83 192 THR A O 1
ATOM 1350 N N . VAL A 1 214 ? -36.221 11.500 140.696 1.00 19.04 193 VAL A N 1
ATOM 1351 C CA . VAL A 1 214 ? -35.391 11.414 139.504 1.00 19.95 193 VAL A CA 1
ATOM 1352 C C . VAL A 1 214 ? -35.520 10.002 138.936 1.00 21.83 193 VAL A C 1
ATOM 1353 O O . VAL A 1 214 ? -35.130 9.025 139.585 1.00 21.93 193 VAL A O 1
ATOM 1357 N N . HIS A 1 215 ? -36.133 9.909 137.758 1.00 17.85 194 HIS A N 1
ATOM 1358 C CA . HIS A 1 215 ? -36.380 8.650 137.062 1.00 18.74 194 HIS A CA 1
ATOM 1359 C C . HIS A 1 215 ? -35.534 8.525 135.798 1.00 15.22 194 HIS A C 1
ATOM 1360 O O . HIS A 1 215 ? -35.250 9.522 135.135 1.00 15.29 194 HIS A O 1
ATOM 1367 N N . PRO A 1 216 ? -35.177 7.293 135.414 1.00 15.01 195 PRO A N 1
ATOM 1368 C CA . PRO A 1 216 ? -34.565 7.151 134.088 1.00 13.14 195 PRO A CA 1
ATOM 1369 C C . PRO A 1 216 ? -35.586 7.393 132.981 1.00 16.67 195 PRO A C 1
ATOM 1370 O O . PRO A 1 216 ? -36.760 7.072 133.167 1.00 15.24 195 PRO A O 1
ATOM 1374 N N . VAL A 1 217 ? -35.146 7.940 131.855 1.00 11.76 196 VAL A N 1
ATOM 1375 C CA . VAL A 1 217 ? -36.023 8.160 130.709 1.00 11.72 196 VAL A CA 1
ATOM 1376 C C . VAL A 1 217 ? -36.328 6.855 129.972 1.00 15.43 196 VAL A C 1
ATOM 1377 O O . VAL A 1 217 ? -37.366 6.740 129.308 1.00 13.36 196 VAL A O 1
ATOM 1381 N N . VAL A 1 218 ? -35.443 5.865 130.101 1.00 16.54 197 VAL A N 1
ATOM 1382 C CA . VAL A 1 218 ? -35.768 4.515 129.624 1.00 13.89 197 VAL A CA 1
ATOM 1383 C C . VAL A 1 218 ? -35.855 3.577 130.820 1.00 15.30 197 VAL A C 1
ATOM 1384 O O . VAL A 1 218 ? -34.871 3.409 131.555 1.00 14.56 197 VAL A O 1
ATOM 1388 N N . ARG A 1 219 ? -37.028 2.983 131.040 1.00 15.78 198 ARG A N 1
ATOM 1389 C CA . ARG A 1 219 ? -37.148 1.988 132.099 1.00 15.76 198 ARG A CA 1
ATOM 1390 C C . ARG A 1 219 ? -37.323 0.619 131.484 1.00 15.93 198 ARG A C 1
ATOM 1391 O O . ARG A 1 219 ? -37.851 0.488 130.378 1.00 21.17 198 ARG A O 1
ATOM 1399 N N . VAL A 1 220 ? -36.892 -0.405 132.214 1.00 18.29 199 VAL A N 1
ATOM 1400 C CA . VAL A 1 220 ? -37.076 -1.777 131.769 1.00 17.94 199 VAL A CA 1
ATOM 1401 C C . VAL A 1 220 ? -38.268 -2.377 132.489 1.00 17.73 199 VAL A C 1
ATOM 1402 O O . VAL A 1 220 ? -38.247 -2.528 133.711 1.00 18.01 199 VAL A O 1
ATOM 1406 N N . HIS A 1 221 ? -39.297 -2.723 131.724 1.00 18.63 200 HIS A N 1
ATOM 1407 C CA . HIS A 1 221 ? -40.537 -3.273 132.273 1.00 19.54 200 HIS A CA 1
ATOM 1408 C C . HIS A 1 221 ? -40.216 -4.547 133.037 1.00 21.93 200 HIS A C 1
ATOM 1409 O O . HIS A 1 221 ? -39.632 -5.464 132.479 1.00 23.43 200 HIS A O 1
ATOM 1416 N N . PRO A 1 222 ? -40.590 -4.601 134.326 1.00 23.04 201 PRO A N 1
ATOM 1417 C CA . PRO A 1 222 ? -40.231 -5.701 135.227 1.00 26.74 201 PRO A CA 1
ATOM 1418 C C . PRO A 1 222 ? -40.992 -6.992 134.951 1.00 31.69 201 PRO A C 1
ATOM 1419 O O . PRO A 1 222 ? -40.620 -8.026 135.485 1.00 30.95 201 PRO A O 1
ATOM 1423 N N . GLU A 1 223 ? -42.054 -6.939 134.161 1.00 29.49 202 GLU A N 1
ATOM 1424 C CA . GLU A 1 223 ? -42.795 -8.161 133.891 1.00 33.14 202 GLU A CA 1
ATOM 1425 C C . GLU A 1 223 ? -42.627 -8.625 132.449 1.00 28.29 202 GLU A C 1
ATOM 1426 O O . GLU A 1 223 ? -42.679 -9.814 132.187 1.00 29.02 202 GLU A O 1
ATOM 1432 N N . THR A 1 224 ? -42.408 -7.698 131.520 1.00 28.91 203 THR A N 1
ATOM 1433 C CA . THR A 1 224 ? -42.224 -8.062 130.115 1.00 27.01 203 THR A CA 1
ATOM 1434 C C . THR A 1 224 ? -40.784 -7.954 129.616 1.00 27.44 203 THR A C 1
ATOM 1435 O O . THR A 1 224 ? -40.444 -8.527 128.580 1.00 25.44 203 THR A O 1
ATOM 1439 N N . GLY A 1 225 ? -39.952 -7.195 130.323 1.00 24.67 204 GLY A N 1
ATOM 1440 C CA . GLY A 1 225 ? -38.596 -6.941 129.866 1.00 26.47 204 GLY A CA 1
ATOM 1441 C C . GLY A 1 225 ? -38.483 -5.886 128.769 1.00 22.17 204 GLY A C 1
ATOM 1442 O O . GLY A 1 225 ? -37.390 -5.537 128.346 1.00 22.06 204 GLY A O 1
ATOM 1443 N N . GLU A 1 226 ? -39.607 -5.357 128.308 1.00 21.14 205 GLU A N 1
ATOM 1444 C CA . GLU A 1 226 ? -39.558 -4.366 127.244 1.00 21.22 205 GLU A CA 1
ATOM 1445 C C . GLU A 1 226 ? -39.053 -3.015 127.745 1.00 19.35 205 GLU A C 1
ATOM 1446 O O . GLU A 1 226 ? -39.394 -2.573 128.850 1.00 20.35 205 GLU A O 1
ATOM 1452 N N . ARG A 1 227 ? -38.253 -2.346 126.926 1.00 15.76 206 ARG A N 1
ATOM 1453 C CA . ARG A 1 227 ? -37.818 -1.002 127.271 1.00 17.21 206 ARG A CA 1
ATOM 1454 C C . ARG A 1 227 ? -38.917 -0.015 126.915 1.00 17.13 206 ARG A C 1
ATOM 1455 O O . ARG A 1 227 ? -39.566 -0.135 125.878 1.00 18.17 206 ARG A O 1
ATOM 1463 N N . SER A 1 228 ? -39.136 0.947 127.794 1.00 14.83 207 SER A N 1
ATOM 1464 C CA A SER A 1 228 ? -40.192 1.928 127.572 0.32 18.02 207 SER A CA 1
ATOM 1465 C CA B SER A 1 228 ? -40.234 1.899 127.668 0.68 17.95 207 SER A CA 1
ATOM 1466 C C . SER A 1 228 ? -39.755 3.317 128.013 1.00 17.80 207 SER A C 1
ATOM 1467 O O . SER A 1 228 ? -39.012 3.485 128.981 1.00 17.90 207 SER A O 1
ATOM 1472 N N . LEU A 1 229 ? -40.187 4.323 127.250 1.00 12.83 208 LEU A N 1
ATOM 1473 C CA . LEU A 1 229 ? -39.884 5.714 127.581 1.00 12.43 208 LEU A CA 1
ATOM 1474 C C . LEU A 1 229 ? -40.736 6.179 128.769 1.00 14.57 208 LEU A C 1
ATOM 1475 O O . LEU A 1 229 ? -41.959 5.976 128.798 1.00 17.62 208 LEU A O 1
ATOM 1480 N N . LEU A 1 230 ? -40.082 6.821 129.729 1.00 12.23 209 LEU A N 1
ATOM 1481 C CA . LEU A 1 230 ? -40.729 7.347 130.916 1.00 15.81 209 LEU A CA 1
ATOM 1482 C C . LEU A 1 230 ? -40.551 8.863 130.901 1.00 16.44 209 LEU A C 1
ATOM 1483 O O . LEU A 1 230 ? -39.469 9.387 131.164 1.00 16.95 209 LEU A O 1
ATOM 1488 N N . LEU A 1 231 ? -41.612 9.555 130.528 1.00 11.75 210 LEU A N 1
ATOM 1489 C CA . LEU A 1 231 ? -41.575 10.999 130.394 1.00 16.81 210 LEU A CA 1
ATOM 1490 C C . LEU A 1 231 ? -42.911 11.555 130.806 1.00 14.97 210 LEU A C 1
ATOM 1491 O O . LEU A 1 231 ? -43.374 11.277 131.912 1.00 17.25 210 LEU A O 1
ATOM 1496 N N . GLY A 1 232 ? -43.540 12.352 129.943 1.00 13.89 211 GLY A N 1
ATOM 1497 C CA . GLY A 1 232 ? -44.858 12.881 130.286 1.00 14.00 211 GLY A CA 1
ATOM 1498 C C . GLY A 1 232 ? -44.839 14.233 130.990 1.00 19.37 211 GLY A C 1
ATOM 1499 O O . GLY A 1 232 ? -43.776 14.757 131.311 1.00 17.11 211 GLY A O 1
ATOM 1500 N N . GLN A 1 233 ? -46.020 14.775 131.287 1.00 17.71 212 GLN A N 1
ATOM 1501 C CA A GLN A 1 233 ? -46.093 16.181 131.681 0.52 19.75 212 GLN A CA 1
ATOM 1502 C CA B GLN A 1 233 ? -46.172 16.162 131.722 0.48 20.01 212 GLN A CA 1
ATOM 1503 C C . GLN A 1 233 ? -45.546 16.458 133.079 1.00 20.80 212 GLN A C 1
ATOM 1504 O O . GLN A 1 233 ? -45.301 17.604 133.419 1.00 22.92 212 GLN A O 1
ATOM 1515 N N . PHE A 1 234 ? -45.303 15.426 133.877 1.00 16.24 213 PHE A N 1
ATOM 1516 C CA . PHE A 1 234 ? -44.756 15.696 135.206 1.00 20.41 213 PHE A CA 1
ATOM 1517 C C . PHE A 1 234 ? -43.251 15.975 135.193 1.00 22.06 213 PHE A C 1
ATOM 1518 O O . PHE A 1 234 ? -42.689 16.392 136.222 1.00 21.53 213 PHE A O 1
ATOM 1526 N N . VAL A 1 235 ? -42.611 15.765 134.040 1.00 17.02 214 VAL A N 1
ATOM 1527 C CA . VAL A 1 235 ? -41.170 16.006 133.892 1.00 17.58 214 VAL A CA 1
ATOM 1528 C C . VAL A 1 235 ? -40.858 17.496 133.910 1.00 16.89 214 VAL A C 1
ATOM 1529 O O . VAL A 1 235 ? -41.501 18.287 133.213 1.00 15.52 214 VAL A O 1
ATOM 1533 N N . LYS A 1 236 ? -39.877 17.852 134.738 1.00 16.52 215 LYS A N 1
ATOM 1534 C CA . LYS A 1 236 ? -39.445 19.232 134.988 1.00 24.16 215 LYS A CA 1
ATOM 1535 C C . LYS A 1 236 ? -38.098 19.597 134.363 1.00 20.90 215 LYS A C 1
ATOM 1536 O O . LYS A 1 236 ? -37.845 20.752 133.976 1.00 18.55 215 LYS A O 1
ATOM 1542 N N . SER A 1 237 ? -37.216 18.610 134.298 1.00 14.81 216 SER A N 1
ATOM 1543 C CA . SER A 1 237 ? -35.856 18.837 133.830 1.00 14.08 216 SER A CA 1
ATOM 1544 C C . SER A 1 237 ? -35.186 17.515 133.517 1.00 16.75 216 SER A C 1
ATOM 1545 O O . SER A 1 237 ? -35.699 16.461 133.900 1.00 14.62 216 SER A O 1
ATOM 1548 N N . PHE A 1 238 ? -34.071 17.577 132.788 1.00 16.19 217 PHE A N 1
ATOM 1549 C CA . PHE A 1 238 ? -33.198 16.425 132.538 1.00 14.19 217 PHE A CA 1
ATOM 1550 C C . PHE A 1 238 ? -31.903 16.614 133.333 1.00 15.95 217 PHE A C 1
ATOM 1551 O O . PHE A 1 238 ? -31.371 17.716 133.389 1.00 15.16 217 PHE A O 1
ATOM 1559 N N . GLN A 1 239 ? -31.409 15.555 133.955 1.00 16.64 218 GLN A N 1
ATOM 1560 C CA . GLN A 1 239 ? -30.164 15.627 134.701 1.00 17.98 218 GLN A CA 1
ATOM 1561 C C . GLN A 1 239 ? -28.986 16.034 133.821 1.00 13.23 218 GLN A C 1
ATOM 1562 O O . GLN A 1 239 ? -28.800 15.479 132.732 1.00 15.09 218 GLN A O 1
ATOM 1568 N N . ASP A 1 240 ? -28.211 17.001 134.303 1.00 13.81 219 ASP A N 1
ATOM 1569 C CA . ASP A 1 240 ? -26.991 17.470 133.642 1.00 19.46 219 ASP A CA 1
ATOM 1570 C C . ASP A 1 240 ? -27.239 18.219 132.334 1.00 21.00 219 ASP A C 1
ATOM 1571 O O . ASP A 1 240 ? -26.305 18.458 131.581 1.00 16.90 219 ASP A O 1
ATOM 1576 N N . LEU A 1 241 ? -28.490 18.589 132.057 1.00 19.49 220 LEU A N 1
ATOM 1577 C CA . LEU A 1 241 ? -28.774 19.398 130.870 1.00 14.89 220 LEU A CA 1
ATOM 1578 C C . LEU A 1 241 ? -29.364 20.744 131.259 1.00 16.16 220 LEU A C 1
ATOM 1579 O O . LEU A 1 241 ? -30.158 20.826 132.185 1.00 15.82 220 LEU A O 1
ATOM 1584 N N . PRO A 1 242 ? -28.969 21.812 130.551 1.00 16.70 221 PRO A N 1
ATOM 1585 C CA . PRO A 1 242 ? -29.540 23.131 130.843 1.00 18.52 221 PRO A CA 1
ATOM 1586 C C . PRO A 1 242 ? -31.005 23.257 130.413 1.00 16.18 221 PRO A C 1
ATOM 1587 O O . PRO A 1 242 ? -31.461 22.552 129.504 1.00 13.22 221 PRO A O 1
ATOM 1591 N N . SER A 1 243 ? -31.725 24.181 131.052 1.00 19.83 222 SER A N 1
ATOM 1592 C CA . SER A 1 243 ? -33.160 24.397 130.819 1.00 21.79 222 SER A CA 1
ATOM 1593 C C . SER A 1 243 ? -33.516 24.624 129.360 1.00 22.05 222 SER A C 1
ATOM 1594 O O . SER A 1 243 ? -34.503 24.093 128.872 1.00 27.70 222 SER A O 1
ATOM 1597 N N . ALA A 1 244 ? -32.696 25.408 128.663 1.00 31.58 223 ALA A N 1
ATOM 1598 C CA . ALA A 1 244 ? -32.948 25.745 127.263 1.00 32.70 223 ALA A CA 1
ATOM 1599 C C . ALA A 1 244 ? -33.000 24.501 126.403 1.00 33.03 223 ALA A C 1
ATOM 1600 O O . ALA A 1 244 ? -33.779 24.416 125.452 1.00 43.04 223 ALA A O 1
ATOM 1602 N N . GLU A 1 245 ? -32.181 23.511 126.742 1.00 18.10 224 GLU A N 1
ATOM 1603 C CA . GLU A 1 245 ? -32.161 22.299 125.943 1.00 11.74 224 GLU A CA 1
ATOM 1604 C C . GLU A 1 245 ? -33.263 21.347 126.362 1.00 25.19 224 GLU A C 1
ATOM 1605 O O . GLU A 1 245 ? -33.617 20.442 125.617 1.00 18.80 224 GLU A O 1
ATOM 1611 N N . PHE A 1 246 ? -33.790 21.545 127.566 1.00 27.62 225 PHE A N 1
ATOM 1612 C CA . PHE A 1 246 ? -34.840 20.667 128.079 1.00 25.79 225 PHE A CA 1
ATOM 1613 C C . PHE A 1 246 ? -36.067 20.713 127.180 1.00 15.24 225 PHE A C 1
ATOM 1614 O O . PHE A 1 246 ? -36.574 19.682 126.756 1.00 14.23 225 PHE A O 1
ATOM 1622 N N . ALA A 1 247 ? -36.524 21.915 126.875 1.00 17.39 226 ALA A N 1
ATOM 1623 C CA . ALA A 1 247 ? -37.759 22.069 126.139 1.00 20.56 226 ALA A CA 1
ATOM 1624 C C . ALA A 1 247 ? -37.668 21.430 124.757 1.00 18.42 226 ALA A C 1
ATOM 1625 O O . ALA A 1 247 ? -38.618 20.774 124.304 1.00 15.51 226 ALA A O 1
ATOM 1627 N N . SER A 1 248 ? -36.536 21.622 124.085 1.00 13.98 227 SER A N 1
ATOM 1628 C CA A SER A 1 248 ? -36.333 21.075 122.740 0.35 15.00 227 SER A CA 1
ATOM 1629 C CA B SER A 1 248 ? -36.368 21.085 122.738 0.29 14.84 227 SER A CA 1
ATOM 1630 C CA C SER A 1 248 ? -36.375 21.083 122.741 0.36 15.06 227 SER A CA 1
ATOM 1631 C C . SER A 1 248 ? -36.335 19.560 122.752 1.00 11.68 227 SER A C 1
ATOM 1632 O O . SER A 1 248 ? -36.979 18.909 121.925 1.00 10.38 227 SER A O 1
ATOM 1639 N N . LEU A 1 249 ? -35.587 18.987 123.683 1.00 13.09 228 LEU A N 1
ATOM 1640 C CA . LEU A 1 249 ? -35.491 17.531 123.730 1.00 10.46 228 LEU A CA 1
ATOM 1641 C C . LEU A 1 249 ? -36.773 16.886 124.259 1.00 10.99 228 LEU A C 1
ATOM 1642 O O . LEU A 1 249 ? -37.172 15.823 123.778 1.00 11.21 228 LEU A O 1
ATOM 1647 N N . PHE A 1 250 ? -37.410 17.533 125.237 1.00 13.19 229 PHE A N 1
ATOM 1648 C CA . PHE A 1 250 ? -38.680 17.033 125.762 1.00 14.78 229 PHE A CA 1
ATOM 1649 C C . PHE A 1 250 ? -39.700 16.982 124.621 1.00 14.25 229 PHE A C 1
ATOM 1650 O O . PHE A 1 250 ? -40.394 16.010 124.465 1.00 11.87 229 PHE A O 1
ATOM 1658 N N . GLN A 1 251 ? -39.776 18.034 123.843 1.00 14.03 230 GLN A N 1
ATOM 1659 C CA . GLN A 1 251 ? -40.685 18.105 122.735 1.00 16.33 230 GLN A CA 1
ATOM 1660 C C . GLN A 1 251 ? -40.468 17.094 121.672 1.00 13.13 230 GLN A C 1
ATOM 1661 O O . GLN A 1 251 ? -41.434 16.459 121.232 1.00 12.02 230 GLN A O 1
ATOM 1667 N N . LEU A 1 252 ? -39.215 16.877 121.322 1.00 12.00 231 LEU A N 1
ATOM 1668 C CA . LEU A 1 252 ? -38.831 15.892 120.329 1.00 12.84 231 LEU A CA 1
ATOM 1669 C C . LEU A 1 252 ? -39.269 14.492 120.785 1.00 11.66 231 LEU A C 1
ATOM 1670 O O . LEU A 1 252 ? -39.891 13.745 120.026 1.00 11.13 231 LEU A O 1
ATOM 1675 N N . LEU A 1 253 ? -38.945 14.144 122.031 1.00 8.72 232 LEU A N 1
ATOM 1676 C CA . LEU A 1 253 ? -39.272 12.816 122.519 1.00 8.89 232 LEU A CA 1
ATOM 1677 C C . LEU A 1 253 ? -40.777 12.634 122.719 1.00 8.63 232 LEU A C 1
ATOM 1678 O O . LEU A 1 253 ? -41.311 11.588 122.367 1.00 11.14 232 LEU A O 1
ATOM 1683 N N . GLN A 1 254 ? -41.477 13.629 123.251 1.00 9.62 233 GLN A N 1
ATOM 1684 C CA . GLN A 1 254 ? -42.927 13.491 123.387 1.00 12.71 233 GLN A CA 1
ATOM 1685 C C . GLN A 1 254 ? -43.619 13.328 122.027 1.00 14.83 233 GLN A C 1
ATOM 1686 O O . GLN A 1 254 ? -44.583 12.581 121.920 1.00 11.85 233 GLN A O 1
ATOM 1692 N N . ALA A 1 255 ? -43.126 14.014 120.992 1.00 10.38 234 ALA A N 1
ATOM 1693 C CA . ALA A 1 255 ? -43.751 13.920 119.667 1.00 9.30 234 ALA A CA 1
ATOM 1694 C C . ALA A 1 255 ? -43.615 12.509 119.096 1.00 11.77 234 ALA A C 1
ATOM 1695 O O . ALA A 1 255 ? -44.515 12.018 118.388 1.00 10.23 234 ALA A O 1
ATOM 1697 N N . ARG A 1 256 ? -42.494 11.856 119.407 1.00 11.14 235 ARG A N 1
ATOM 1698 C CA . ARG A 1 256 ? -42.294 10.462 119.011 1.00 11.51 235 ARG A CA 1
ATOM 1699 C C . ARG A 1 256 ? -43.217 9.508 119.762 1.00 12.98 235 ARG A C 1
ATOM 1700 O O . ARG A 1 256 ? -43.673 8.507 119.212 1.00 12.50 235 ARG A O 1
ATOM 1708 N N . ILE A 1 257 ? -43.486 9.816 121.026 1.00 12.76 236 ILE A N 1
ATOM 1709 C CA . ILE A 1 257 ? -44.384 9.002 121.825 1.00 10.73 236 ILE A CA 1
ATOM 1710 C C . ILE A 1 257 ? -45.823 9.155 121.339 1.00 13.68 236 ILE A C 1
ATOM 1711 O O . ILE A 1 257 ? -46.557 8.163 121.211 1.00 12.50 236 ILE A O 1
ATOM 1716 N N . THR A 1 258 ? -46.229 10.392 121.070 1.00 9.71 237 THR A N 1
ATOM 1717 C CA . THR A 1 258 ? -47.642 10.670 120.773 1.00 12.93 237 THR A CA 1
ATOM 1718 C C . THR A 1 258 ? -47.963 10.650 119.279 1.00 12.57 237 THR A C 1
ATOM 1719 O O . THR A 1 258 ? -49.074 10.972 118.853 1.00 11.74 237 THR A O 1
ATOM 1723 N N . LYS A 1 259 ? -46.986 10.248 118.485 1.00 13.00 238 LYS A N 1
ATOM 1724 C CA . LYS A 1 259 ? -47.214 10.002 117.067 1.00 15.85 238 LYS A CA 1
ATOM 1725 C C . LYS A 1 259 ? -48.509 9.181 116.879 1.00 13.21 238 LYS A C 1
ATOM 1726 O O . LYS A 1 259 ? -48.715 8.187 117.586 1.00 13.28 238 LYS A O 1
ATOM 1732 N N . LEU A 1 260 ? -49.390 9.613 115.974 1.00 11.77 239 LEU A N 1
ATOM 1733 C CA . LEU A 1 260 ? -50.735 9.034 115.891 1.00 10.29 239 LEU A CA 1
ATOM 1734 C C . LEU A 1 260 ? -50.748 7.509 115.718 1.00 10.96 239 LEU A C 1
ATOM 1735 O O . LEU A 1 260 ? -51.583 6.831 116.311 1.00 10.95 239 LEU A O 1
ATOM 1740 N N . GLU A 1 261 ? -49.815 6.990 114.913 1.00 10.32 240 GLU A N 1
ATOM 1741 C CA . GLU A 1 261 ? -49.682 5.544 114.695 1.00 14.36 240 GLU A CA 1
ATOM 1742 C C . GLU A 1 261 ? -49.439 4.764 115.999 1.00 14.05 240 GLU A C 1
ATOM 1743 O O . GLU A 1 261 ? -49.722 3.571 116.078 1.00 15.53 240 GLU A O 1
ATOM 1749 N N . ASN A 1 262 ? -48.924 5.440 117.016 1.00 12.69 241 ASN A N 1
ATOM 1750 C CA . ASN A 1 262 ? -48.668 4.794 118.302 1.00 14.69 241 ASN A CA 1
ATOM 1751 C C . ASN A 1 262 ? -49.810 4.981 119.303 1.00 15.60 241 ASN A C 1
ATOM 1752 O O . ASN A 1 262 ? -49.661 4.663 120.480 1.00 16.58 241 ASN A O 1
ATOM 1757 N N . THR A 1 263 ? -50.953 5.485 118.843 1.00 12.09 242 THR A N 1
ATOM 1758 C CA . THR A 1 263 ? -52.025 5.835 119.767 1.00 11.71 242 THR A CA 1
ATOM 1759 C C . THR A 1 263 ? -53.349 5.092 119.511 1.00 13.80 242 THR A C 1
ATOM 1760 O O . THR A 1 263 ? -53.702 4.762 118.382 1.00 14.81 242 THR A O 1
ATOM 1764 N N . PHE A 1 264 ? -54.067 4.867 120.606 1.00 15.92 243 PHE A N 1
ATOM 1765 C CA . PHE A 1 264 ? -55.370 4.226 120.629 1.00 17.73 243 PHE A CA 1
ATOM 1766 C C . PHE A 1 264 ? -56.344 5.208 121.285 1.00 19.92 243 PHE A C 1
ATOM 1767 O O . PHE A 1 264 ? -56.116 5.651 122.406 1.00 22.71 243 PHE A O 1
ATOM 1775 N N . ARG A 1 265 ? -57.404 5.575 120.567 1.00 17.50 244 ARG A N 1
ATOM 1776 C CA . ARG A 1 265 ? -58.366 6.575 121.037 1.00 17.11 244 ARG A CA 1
ATOM 1777 C C . ARG A 1 265 ? -59.746 5.958 121.173 1.00 19.96 244 ARG A C 1
ATOM 1778 O O . ARG A 1 265 ? -60.295 5.427 120.208 1.00 21.42 244 ARG A O 1
ATOM 1786 N N . TRP A 1 266 ? -60.304 6.013 122.373 1.00 17.65 245 TRP A N 1
ATOM 1787 C CA . TRP A 1 266 ? -61.540 5.288 122.654 1.00 19.37 245 TRP A CA 1
ATOM 1788 C C . TRP A 1 266 ? -62.692 6.232 122.979 1.00 22.69 245 TRP A C 1
ATOM 1789 O O . TRP A 1 266 ? -62.582 7.058 123.891 1.00 21.14 245 TRP A O 1
ATOM 1800 N N . ASN A 1 267 ? -63.785 6.109 122.225 1.00 21.44 246 ASN A N 1
ATOM 1801 C CA . ASN A 1 267 ? -65.031 6.824 122.506 1.00 22.01 246 ASN A CA 1
ATOM 1802 C C . ASN A 1 267 ? -65.817 6.094 123.594 1.00 27.89 246 ASN A C 1
ATOM 1803 O O . ASN A 1 267 ? -66.229 4.948 123.399 1.00 25.97 246 ASN A O 1
ATOM 1808 N N . TRP A 1 268 ? -66.024 6.752 124.730 1.00 21.50 247 TRP A N 1
ATOM 1809 C CA . TRP A 1 268 ? -66.675 6.107 125.875 1.00 26.03 247 TRP A CA 1
ATOM 1810 C C . TRP A 1 268 ? -68.160 5.874 125.698 1.00 27.33 247 TRP A C 1
ATOM 1811 O O . TRP A 1 268 ? -68.876 6.731 125.182 1.00 28.24 247 TRP A O 1
ATOM 1822 N N . ARG A 1 269 ? -68.610 4.710 126.157 1.00 27.31 248 ARG A N 1
ATOM 1823 C CA . ARG A 1 269 ? -70.027 4.446 126.362 1.00 30.21 248 ARG A CA 1
ATOM 1824 C C . ARG A 1 269 ? -70.221 3.898 127.771 1.00 31.65 248 ARG A C 1
ATOM 1825 O O . ARG A 1 269 ? -69.328 3.242 128.319 1.00 27.23 248 ARG A O 1
ATOM 1833 N N . LEU A 1 270 ? -71.392 4.154 128.350 1.00 31.60 249 LEU A N 1
ATOM 1834 C CA . LEU A 1 270 ? -71.716 3.595 129.651 1.00 31.64 249 LEU A CA 1
ATOM 1835 C C . LEU A 1 270 ? -71.595 2.085 129.554 1.00 32.55 249 LEU A C 1
ATOM 1836 O O . LEU A 1 270 ? -71.982 1.494 128.552 1.00 30.53 249 LEU A O 1
ATOM 1841 N N . GLY A 1 271 ? -71.024 1.466 130.580 1.00 32.94 250 GLY A N 1
ATOM 1842 C CA . GLY A 1 271 ? -70.804 0.035 130.565 1.00 31.45 250 GLY A CA 1
ATOM 1843 C C . GLY A 1 271 ? -69.393 -0.335 130.149 1.00 30.93 250 GLY A C 1
ATOM 1844 O O . GLY A 1 271 ? -68.984 -1.487 130.310 1.00 31.54 250 GLY A O 1
ATOM 1845 N N . ASP A 1 272 ? -68.651 0.633 129.614 1.00 28.51 251 ASP A N 1
ATOM 1846 C CA . ASP A 1 272 ? -67.270 0.386 129.203 1.00 29.26 251 ASP A CA 1
ATOM 1847 C C . ASP A 1 272 ? -66.366 0.313 130.410 1.00 30.35 251 ASP A C 1
ATOM 1848 O O . ASP A 1 272 ? -66.662 0.893 131.451 1.00 30.56 251 ASP A O 1
ATOM 1853 N N . VAL A 1 273 ? -65.276 -0.428 130.268 1.00 26.71 252 VAL A N 1
ATOM 1854 C CA . VAL A 1 273 ? -64.198 -0.441 131.250 1.00 26.41 252 VAL A CA 1
ATOM 1855 C C . VAL A 1 273 ? -62.869 -0.473 130.510 1.00 26.23 252 VAL A C 1
ATOM 1856 O O . VAL A 1 273 ? -62.693 -1.266 129.591 1.00 24.57 252 VAL A O 1
ATOM 1860 N N . ALA A 1 274 ? -61.933 0.389 130.897 1.00 24.04 253 ALA A N 1
ATOM 1861 C CA . ALA A 1 274 ? -60.601 0.319 130.320 1.00 24.87 253 ALA A CA 1
ATOM 1862 C C . ALA A 1 274 ? -59.587 -0.105 131.374 1.00 26.83 253 ALA A C 1
ATOM 1863 O O . ALA A 1 274 ? -59.696 0.272 132.540 1.00 29.98 253 ALA A O 1
ATOM 1865 N N . ILE A 1 275 ? -58.617 -0.911 130.956 1.00 22.44 254 ILE A N 1
ATOM 1866 C CA . ILE A 1 275 ? -57.473 -1.248 131.789 1.00 22.45 254 ILE A CA 1
ATOM 1867 C C . ILE A 1 275 ? -56.220 -0.907 131.006 1.00 25.86 254 ILE A C 1
ATOM 1868 O O . ILE A 1 275 ? -56.113 -1.250 129.824 1.00 22.64 254 ILE A O 1
ATOM 1873 N N . TRP A 1 276 ? -55.294 -0.179 131.621 1.00 23.73 255 TRP A N 1
ATOM 1874 C CA . TRP A 1 276 ? -54.052 0.086 130.923 1.00 21.77 255 TRP A CA 1
ATOM 1875 C C . TRP A 1 276 ? -52.823 -0.169 131.783 1.00 21.79 255 TRP A C 1
ATOM 1876 O O . TRP A 1 276 ? -52.866 -0.096 133.016 1.00 23.64 255 TRP A O 1
ATOM 1887 N N . ASP A 1 277 ? -51.743 -0.500 131.093 1.00 21.17 256 ASP A N 1
ATOM 1888 C CA . ASP A 1 277 ? -50.431 -0.704 131.692 1.00 22.29 256 ASP A CA 1
ATOM 1889 C C . ASP A 1 277 ? -49.744 0.654 131.844 1.00 21.49 256 ASP A C 1
ATOM 1890 O O . ASP A 1 277 ? -49.254 1.232 130.862 1.00 20.47 256 ASP A O 1
ATOM 1895 N N . ASN A 1 278 ? -49.698 1.157 133.072 1.00 21.20 257 ASN A N 1
ATOM 1896 C CA . ASN A 1 278 ? -49.122 2.478 133.323 1.00 22.53 257 ASN A CA 1
ATOM 1897 C C . ASN A 1 278 ? -47.591 2.450 133.277 1.00 25.20 257 ASN A C 1
ATOM 1898 O O . ASN A 1 278 ? -46.939 3.467 133.499 1.00 22.00 257 ASN A O 1
ATOM 1903 N N . ARG A 1 279 ? -47.020 1.279 133.003 1.00 21.84 258 ARG A N 1
ATOM 1904 C CA . ARG A 1 279 ? -45.575 1.159 132.828 1.00 19.43 258 ARG A CA 1
ATOM 1905 C C . ARG A 1 279 ? -45.167 1.218 131.356 1.00 17.65 258 ARG A C 1
ATOM 1906 O O . ARG A 1 279 ? -43.989 1.233 131.053 1.00 18.38 258 ARG A O 1
ATOM 1914 N N . ALA A 1 280 ? -46.148 1.246 130.452 1.00 16.66 259 ALA A N 1
ATOM 1915 C CA . ALA A 1 280 ? -45.896 1.123 129.014 1.00 16.71 259 ALA A CA 1
ATOM 1916 C C . ALA A 1 280 ? -46.704 2.137 128.195 1.00 16.87 259 ALA A C 1
ATOM 1917 O O . ALA A 1 280 ? -46.759 2.059 126.973 1.00 17.93 259 ALA A O 1
ATOM 1919 N N . THR A 1 281 ? -47.339 3.089 128.866 1.00 16.25 260 THR A N 1
ATOM 1920 C CA . THR A 1 281 ? -48.204 4.029 128.162 1.00 16.58 260 THR A CA 1
ATOM 1921 C C . THR A 1 281 ? -48.111 5.423 128.737 1.00 17.69 260 THR A C 1
ATOM 1922 O O . THR A 1 281 ? -47.600 5.605 129.845 1.00 15.70 260 THR A O 1
ATOM 1926 N N . GLN A 1 282 ? -48.617 6.389 127.971 1.00 13.99 261 GLN A N 1
ATOM 1927 C CA . GLN A 1 282 ? -49.087 7.672 128.478 1.00 15.73 261 GLN A CA 1
ATOM 1928 C C . GLN A 1 282 ? -50.551 7.781 128.066 1.00 15.80 261 GLN A C 1
ATOM 1929 O O . GLN A 1 282 ? -50.995 7.059 127.183 1.00 14.15 261 GLN A O 1
ATOM 1935 N N . HIS A 1 283 ? -51.301 8.696 128.670 1.00 15.48 262 HIS A N 1
ATOM 1936 C CA . HIS A 1 283 ? -52.664 8.925 128.203 1.00 17.47 262 HIS A CA 1
ATOM 1937 C C . HIS A 1 283 ? -53.057 10.384 128.325 1.00 19.75 262 HIS A C 1
ATOM 1938 O O . HIS A 1 283 ? -52.315 11.191 128.896 1.00 16.47 262 HIS A O 1
ATOM 1945 N N . TYR A 1 284 ? -54.231 10.703 127.782 1.00 15.42 263 TYR A N 1
ATOM 1946 C CA . TYR A 1 284 ? -54.679 12.076 127.577 1.00 19.52 263 TYR A CA 1
ATOM 1947 C C . TYR A 1 284 ? -56.196 12.057 127.488 1.00 22.98 263 TYR A C 1
ATOM 1948 O O . TYR A 1 284 ? -56.761 11.376 126.623 1.00 24.08 263 TYR A O 1
ATOM 1957 N N . GLY A 1 285 ? -56.858 12.792 128.370 1.00 22.68 264 GLY A N 1
ATOM 1958 C CA . GLY A 1 285 ? -58.310 12.924 128.301 1.00 21.43 264 GLY A CA 1
ATOM 1959 C C . GLY A 1 285 ? -58.649 14.179 127.511 1.00 22.28 264 GLY A C 1
ATOM 1960 O O . GLY A 1 285 ? -58.174 15.274 127.830 1.00 18.59 264 GLY A O 1
ATOM 1961 N N . ILE A 1 286 ? -59.458 14.040 126.469 1.00 19.32 265 ILE A N 1
ATOM 1962 C CA . ILE A 1 286 ? -59.663 15.160 125.559 1.00 19.18 265 ILE A CA 1
ATOM 1963 C C . ILE A 1 286 ? -60.796 16.086 125.989 1.00 22.98 265 ILE A C 1
ATOM 1964 O O . ILE A 1 286 ? -61.934 15.652 126.221 1.00 21.91 265 ILE A O 1
ATOM 1969 N N . ALA A 1 287 ? -60.482 17.374 126.101 1.00 21.07 266 ALA A N 1
ATOM 1970 C CA . ALA A 1 287 ? -61.474 18.354 126.543 1.00 24.62 266 ALA A CA 1
ATOM 1971 C C . ALA A 1 287 ? -62.222 18.975 125.359 1.00 26.44 266 ALA A C 1
ATOM 1972 O O . ALA A 1 287 ? -62.174 20.196 125.141 1.00 24.88 266 ALA A O 1
ATOM 1974 N N . ASP A 1 288 ? -62.913 18.132 124.593 1.00 25.93 267 ASP A N 1
ATOM 1975 C CA . ASP A 1 288 ? -63.642 18.582 123.404 1.00 23.43 267 ASP A CA 1
ATOM 1976 C C . ASP A 1 288 ? -65.144 18.387 123.567 1.00 23.42 267 ASP A C 1
ATOM 1977 O O . ASP A 1 288 ? -65.843 18.067 122.611 1.00 25.01 267 ASP A O 1
ATOM 1982 N N . PHE A 1 289 ? -65.645 18.582 124.779 1.00 25.35 268 PHE A N 1
ATOM 1983 C CA . PHE A 1 289 ? -67.068 18.389 125.033 1.00 29.88 268 PHE A CA 1
ATOM 1984 C C . PHE A 1 289 ? -67.721 19.624 125.644 1.00 33.40 268 PHE A C 1
ATOM 1985 O O . PHE A 1 289 ? -68.781 19.532 126.264 1.00 36.12 268 PHE A O 1
ATOM 1993 N N . GLY A 1 290 ? -67.101 20.782 125.435 1.00 34.03 269 GLY A N 1
ATOM 1994 C CA . GLY A 1 290 ? -67.655 22.037 125.924 1.00 35.83 269 GLY A CA 1
ATOM 1995 C C . GLY A 1 290 ? -67.756 22.093 127.439 1.00 35.40 269 GLY A C 1
ATOM 1996 O O . GLY A 1 290 ? -66.847 21.659 128.150 1.00 34.52 269 GLY A O 1
ATOM 1997 N N . GLU A 1 291 ? -68.867 22.626 127.932 1.00 36.34 270 GLU A N 1
ATOM 1998 C CA . GLU A 1 291 ? -69.045 22.823 129.364 1.00 42.31 270 GLU A CA 1
ATOM 1999 C C . GLU A 1 291 ? -69.793 21.663 130.035 1.00 44.57 270 GLU A C 1
ATOM 2000 O O . GLU A 1 291 ? -70.144 21.749 131.208 1.00 45.42 270 GLU A O 1
ATOM 2002 N N . GLN A 1 292 ? -70.006 20.570 129.303 1.00 43.37 271 GLN A N 1
ATOM 2003 C CA . GLN A 1 292 ? -70.741 19.419 129.837 1.00 39.64 271 GLN A CA 1
ATOM 2004 C C . GLN A 1 292 ? -69.993 18.675 130.933 1.00 35.95 271 GLN A C 1
ATOM 2005 O O . GLN A 1 292 ? -68.768 18.738 131.018 1.00 35.49 271 GLN A O 1
ATOM 2011 N N . GLN A 1 293 ? -70.738 17.926 131.739 1.00 35.20 272 GLN A N 1
ATOM 2012 C CA . GLN A 1 293 ? -70.150 17.167 132.833 1.00 38.43 272 GLN A CA 1
ATOM 2013 C C . GLN A 1 293 ? -69.602 15.842 132.321 1.00 38.74 272 GLN A C 1
ATOM 2014 O O . GLN A 1 293 ? -70.214 15.182 131.482 1.00 36.99 272 GLN A O 1
ATOM 2016 N N . ARG A 1 294 ? -68.445 15.458 132.846 1.00 37.50 273 ARG A N 1
ATOM 2017 C CA . ARG A 1 294 ? -67.806 14.201 132.491 1.00 34.81 273 ARG A CA 1
ATOM 2018 C C . ARG A 1 294 ? -67.156 13.617 133.738 1.00 34.83 273 ARG A C 1
ATOM 2019 O O . ARG A 1 294 ? -66.340 14.270 134.384 1.00 34.72 273 ARG A O 1
ATOM 2027 N N . GLU A 1 295 ? -67.527 12.392 134.083 1.00 36.01 274 GLU A N 1
ATOM 2028 C CA . GLU A 1 295 ? -66.973 11.754 135.267 1.00 36.36 274 GLU A CA 1
ATOM 2029 C C . GLU A 1 295 ? -66.657 10.281 135.020 1.00 32.08 274 GLU A C 1
ATOM 2030 O O . GLU A 1 295 ? -67.490 9.535 134.502 1.00 29.06 274 GLU A O 1
ATOM 2036 N N . LEU A 1 296 ? -65.429 9.891 135.352 1.00 32.49 275 LEU A N 1
ATOM 2037 C CA . LEU A 1 296 ? -65.004 8.494 135.302 1.00 34.04 275 LEU A CA 1
ATOM 2038 C C . LEU A 1 296 ? -64.357 8.116 136.629 1.00 37.19 275 LEU A C 1
ATOM 2039 O O . LEU A 1 296 ? -63.707 8.944 137.268 1.00 38.90 275 LEU A O 1
ATOM 2044 N N . HIS A 1 297 ? -64.528 6.864 137.039 1.00 37.75 276 HIS A N 1
ATOM 2045 C CA . HIS A 1 297 ? -63.988 6.408 138.314 1.00 39.72 276 HIS A CA 1
ATOM 2046 C C . HIS A 1 297 ? -62.813 5.477 138.061 1.00 35.50 276 HIS A C 1
ATOM 2047 O O . HIS A 1 297 ? -62.883 4.574 137.223 1.00 33.10 276 HIS A O 1
ATOM 2054 N N . ARG A 1 298 ? -61.730 5.725 138.787 1.00 32.58 277 ARG A N 1
ATOM 2055 C CA . ARG A 1 298 ? -60.463 5.056 138.549 1.00 31.54 277 ARG A CA 1
ATOM 2056 C C . ARG A 1 298 ? -60.019 4.260 139.768 1.00 33.41 277 ARG A C 1
ATOM 2057 O O . ARG A 1 298 ? -60.175 4.712 140.901 1.00 34.04 277 ARG A O 1
ATOM 2065 N N . VAL A 1 299 ? -59.480 3.068 139.532 1.00 35.05 278 VAL A N 1
ATOM 2066 C CA . VAL A 1 299 ? -58.744 2.335 140.559 1.00 29.26 278 VAL A CA 1
ATOM 2067 C C . VAL A 1 299 ? -57.345 2.119 140.031 1.00 27.81 278 VAL A C 1
ATOM 2068 O O . VAL A 1 299 ? -57.161 1.669 138.895 1.00 27.64 278 VAL A O 1
ATOM 2072 N N . THR A 1 300 ? -56.350 2.479 140.823 1.00 29.50 279 THR A N 1
ATOM 2073 C CA A THR A 1 300 ? -54.967 2.286 140.396 0.56 28.87 279 THR A CA 1
ATOM 2074 C CA B THR A 1 300 ? -54.970 2.320 140.419 0.44 28.87 279 THR A CA 1
ATOM 2075 C C . THR A 1 300 ? -54.286 1.269 141.293 1.00 29.65 279 THR A C 1
ATOM 2076 O O . THR A 1 300 ? -54.575 1.182 142.482 1.00 30.39 279 THR A O 1
ATOM 2083 N N . LEU A 1 301 ? -53.380 0.493 140.696 1.00 30.44 280 LEU A N 1
ATOM 2084 C CA . LEU A 1 301 ? -52.700 -0.594 141.394 1.00 29.13 280 LEU A CA 1
ATOM 2085 C C . LEU A 1 301 ? -51.231 -0.255 141.635 1.00 31.95 280 LEU A C 1
ATOM 2086 O O . LEU A 1 301 ? -50.565 0.320 140.771 1.00 25.26 280 LEU A O 1
ATOM 2091 N N . ALA A 1 302 ? -50.745 -0.621 142.818 1.00 34.14 281 ALA A N 1
ATOM 2092 C CA . ALA A 1 302 ? -49.386 -0.319 143.251 1.00 34.54 281 ALA A CA 1
ATOM 2093 C C . ALA A 1 302 ? -48.335 -0.885 142.297 1.00 29.29 281 ALA A C 1
ATOM 2094 O O . ALA A 1 302 ? -48.471 -1.998 141.789 1.00 28.24 281 ALA A O 1
ATOM 2096 N N . GLY A 1 303 ? -47.286 -0.108 142.057 1.00 26.70 282 GLY A N 1
ATOM 2097 C CA . GLY A 1 303 ? -46.204 -0.555 141.200 1.00 26.50 282 GLY A CA 1
ATOM 2098 C C . GLY A 1 303 ? -44.896 -0.662 141.955 1.00 27.84 282 GLY A C 1
ATOM 2099 O O . GLY A 1 303 ? -44.875 -0.642 143.186 1.00 28.19 282 GLY A O 1
ATOM 2100 N N . ASP A 1 304 ? -43.800 -0.773 141.212 1.00 25.11 283 ASP A N 1
ATOM 2101 C CA . ASP A 1 304 ? -42.469 -0.838 141.807 1.00 27.93 283 ASP A CA 1
ATOM 2102 C C . ASP A 1 304 ? -41.653 0.376 141.375 1.00 27.12 283 ASP A C 1
ATOM 2103 O O . ASP A 1 304 ? -42.137 1.230 140.632 1.00 24.25 283 ASP A O 1
ATOM 2108 N N . VAL A 1 305 ? -40.415 0.461 141.843 1.00 26.17 284 VAL A N 1
ATOM 2109 C CA . VAL A 1 305 ? -39.562 1.569 141.460 1.00 24.74 284 VAL A CA 1
ATOM 2110 C C . VAL A 1 305 ? -38.888 1.281 140.110 1.00 22.69 284 VAL A C 1
ATOM 2111 O O . VAL A 1 305 ? -38.287 0.222 139.928 1.00 25.02 284 VAL A O 1
ATOM 2115 N N . PRO A 1 306 ? -38.983 2.227 139.161 1.00 22.63 285 PRO A N 1
ATOM 2116 C CA . PRO A 1 306 ? -38.359 2.026 137.848 1.00 19.86 285 PRO A CA 1
ATOM 2117 C C . PRO A 1 306 ? -36.857 1.745 137.922 1.00 21.50 285 PRO A C 1
ATOM 2118 O O . PRO A 1 306 ? -36.162 2.219 138.830 1.00 21.76 285 PRO A O 1
ATOM 2122 N N . VAL A 1 307 ? -36.366 0.951 136.977 1.00 18.62 286 VAL A N 1
ATOM 2123 C CA . VAL A 1 307 ? -34.923 0.739 136.846 1.00 18.81 286 VAL A CA 1
ATOM 2124 C C . VAL A 1 307 ? -34.518 1.048 135.410 1.00 17.20 286 VAL A C 1
ATOM 2125 O O . VAL A 1 307 ? -35.312 0.838 134.482 1.00 20.11 286 VAL A O 1
ATOM 2129 N N . ASP A 1 308 ? -33.309 1.586 135.233 1.00 15.49 287 ASP A N 1
ATOM 2130 C CA . ASP A 1 308 ? -32.810 1.912 133.893 1.00 14.51 287 ASP A CA 1
ATOM 2131 C C . ASP A 1 308 ? -32.222 0.645 133.245 1.00 19.09 287 ASP A C 1
ATOM 2132 O O . ASP A 1 308 ? -32.331 -0.443 133.809 1.00 19.47 287 ASP A O 1
ATOM 2137 N N . VAL A 1 309 ? -31.598 0.782 132.074 1.00 15.97 288 VAL A N 1
ATOM 2138 C CA . VAL A 1 309 ? -31.085 -0.377 131.351 1.00 17.79 288 VAL A CA 1
ATOM 2139 C C . VAL A 1 309 ? -29.868 -1.011 132.038 1.00 22.14 288 VAL A C 1
ATOM 2140 O O . VAL A 1 309 ? -29.381 -2.062 131.602 1.00 21.74 288 VAL A O 1
ATOM 2144 N N . HIS A 1 310 ? -29.380 -0.388 133.110 1.00 20.88 289 HIS A N 1
ATOM 2145 C CA . HIS A 1 310 ? -28.278 -0.965 133.871 1.00 20.66 289 HIS A CA 1
ATOM 2146 C C . HIS A 1 310 ? -28.770 -1.511 135.214 1.00 26.93 289 HIS A C 1
ATOM 2147 O O . HIS A 1 310 ? -27.995 -2.021 136.011 1.00 27.87 289 HIS A O 1
ATOM 2154 N N . GLY A 1 311 ? -30.073 -1.439 135.450 1.00 29.38 290 GLY A N 1
ATOM 2155 C CA . GLY A 1 311 ? -30.625 -1.952 136.688 1.00 28.82 290 GLY A CA 1
ATOM 2156 C C . GLY A 1 311 ? -30.584 -0.974 137.853 1.00 30.47 290 GLY A C 1
ATOM 2157 O O . GLY A 1 311 ? -30.890 -1.355 138.983 1.00 30.45 290 GLY A O 1
ATOM 2158 N N . ARG A 1 312 ? -30.246 0.287 137.582 1.00 28.21 291 ARG A N 1
ATOM 2159 C CA . ARG A 1 312 ? -30.197 1.311 138.623 1.00 23.59 291 ARG A CA 1
ATOM 2160 C C . ARG A 1 312 ? -31.582 1.920 138.868 1.00 23.00 291 ARG A C 1
ATOM 2161 O O . ARG A 1 312 ? -32.290 2.253 137.930 1.00 22.87 291 ARG A O 1
ATOM 2169 N N . ARG A 1 313 ? -31.957 2.064 140.134 1.00 21.66 292 ARG A N 1
ATOM 2170 C CA . ARG A 1 313 ? -33.296 2.535 140.485 1.00 26.05 292 ARG A CA 1
ATOM 2171 C C . ARG A 1 313 ? -33.430 4.061 140.555 1.00 24.27 292 ARG A C 1
ATOM 2172 O O . ARG A 1 313 ? -32.460 4.779 140.771 1.00 18.68 292 ARG A O 1
ATOM 2174 N N . SER A 1 314 ? -34.658 4.538 140.396 1.00 22.41 293 SER A N 1
ATOM 2175 C CA . SER A 1 314 ? -34.974 5.943 140.590 1.00 22.14 293 SER A CA 1
ATOM 2176 C C . SER A 1 314 ? -34.596 6.447 141.982 1.00 24.22 293 SER A C 1
ATOM 2177 O O . SER A 1 314 ? -34.496 5.671 142.927 1.00 20.45 293 SER A O 1
ATOM 2180 N N . GLN A 1 315 ? -34.394 7.754 142.102 1.00 22.86 294 GLN A N 1
ATOM 2181 C CA . GLN A 1 315 ? -34.026 8.355 143.381 1.00 29.21 294 GLN A CA 1
ATOM 2182 C C . GLN A 1 315 ? -35.006 9.426 143.828 1.00 28.68 294 GLN A C 1
ATOM 2183 O O . GLN A 1 315 ? -35.374 10.303 143.052 1.00 22.74 294 GLN A O 1
ATOM 2189 N N . ILE A 1 316 ? -35.433 9.332 145.085 1.00 30.80 295 ILE A N 1
ATOM 2190 C CA . ILE A 1 316 ? -36.303 10.333 145.685 1.00 29.80 295 ILE A CA 1
ATOM 2191 C C . ILE A 1 316 ? -35.505 11.560 146.099 1.00 30.14 295 ILE A C 1
ATOM 2192 O O . ILE A 1 316 ? -34.500 11.436 146.798 1.00 29.97 295 ILE A O 1
ATOM 2197 N N . LEU A 1 317 ? -35.958 12.741 145.687 1.00 27.89 296 LEU A N 1
ATOM 2198 C CA . LEU A 1 317 ? -35.369 13.984 146.179 1.00 26.14 296 LEU A CA 1
ATOM 2199 C C . LEU A 1 317 ? -36.231 14.574 147.296 1.00 27.16 296 LEU A C 1
ATOM 2200 O O . LEU A 1 317 ? -35.727 14.979 148.345 1.00 33.22 296 LEU A O 1
ATOM 2205 N N . LEU A 1 318 ? -37.537 14.608 147.067 1.00 25.20 297 LEU A N 1
ATOM 2206 C CA . LEU A 1 318 ? -38.479 15.175 148.021 1.00 30.30 297 LEU A CA 1
ATOM 2207 C C . LEU A 1 318 ? -39.748 14.350 148.060 1.00 32.98 297 LEU A C 1
ATOM 2208 O O . LEU A 1 318 ? -40.225 13.906 147.019 1.00 28.96 297 LEU A O 1
ATOM 2213 N N . GLY A 1 319 ? -40.307 14.165 149.251 1.00 34.37 298 GLY A N 1
ATOM 2214 C CA . GLY A 1 319 ? -41.588 13.498 149.391 1.00 34.50 298 GLY A CA 1
ATOM 2215 C C . GLY A 1 319 ? -41.503 12.067 149.889 1.00 35.68 298 GLY A C 1
ATOM 2216 O O . GLY A 1 319 ? -40.464 11.412 149.786 1.00 35.48 298 GLY A O 1
ATOM 2217 N N . ASP A 1 320 ? -42.621 11.583 150.412 1.00 35.98 299 ASP A N 1
ATOM 2218 C CA . ASP A 1 320 ? -42.737 10.226 150.922 1.00 39.55 299 ASP A CA 1
ATOM 2219 C C . ASP A 1 320 ? -44.089 9.706 150.458 1.00 38.78 299 ASP A C 1
ATOM 2220 O O . ASP A 1 320 ? -45.128 10.263 150.810 1.00 36.22 299 ASP A O 1
ATOM 2225 N N . ALA A 1 321 ? -44.079 8.640 149.666 1.00 37.28 300 ALA A N 1
ATOM 2226 C CA . ALA A 1 321 ? -45.312 8.133 149.081 1.00 33.69 300 ALA A CA 1
ATOM 2227 C C . ALA A 1 321 ? -45.790 6.855 149.757 1.00 37.38 300 ALA A C 1
ATOM 2228 O O . ALA A 1 321 ? -46.624 6.144 149.200 1.00 38.37 300 ALA A O 1
ATOM 2230 N N . SER A 1 322 ? -45.250 6.553 150.943 1.00 37.82 301 SER A N 1
ATOM 2231 C CA . SER A 1 322 ? -45.577 5.304 151.639 1.00 42.16 301 SER A CA 1
ATOM 2232 C C . SER A 1 322 ? -47.033 5.261 152.097 1.00 42.56 301 SER A C 1
ATOM 2233 O O . SER A 1 322 ? -47.599 4.188 152.292 1.00 39.28 301 SER A O 1
ATOM 2236 N N . HIS A 1 323 ? -47.632 6.433 152.268 1.00 44.31 302 HIS A N 1
ATOM 2237 C CA . HIS A 1 323 ? -49.036 6.516 152.648 1.00 48.27 302 HIS A CA 1
ATOM 2238 C C . HIS A 1 323 ? -49.911 6.239 151.420 1.00 46.56 302 HIS A C 1
ATOM 2239 O O . HIS A 1 323 ? -51.078 5.878 151.550 1.00 48.25 302 HIS A O 1
ATOM 2246 N N . TYR A 1 324 ? -49.340 6.432 150.233 1.00 42.44 303 TYR A N 1
ATOM 2247 C CA . TYR A 1 324 ? -50.082 6.266 148.979 1.00 40.75 303 TYR A CA 1
ATOM 2248 C C . TYR A 1 324 ? -50.174 4.799 148.528 1.00 38.79 303 TYR A C 1
ATOM 2249 O O . TYR A 1 324 ? -51.236 4.341 148.118 1.00 35.40 303 TYR A O 1
ATOM 2258 N N . SER A 1 325 ? -49.066 4.066 148.616 1.00 40.02 304 SER A N 1
ATOM 2259 C CA . SER A 1 325 ? -49.041 2.646 148.271 1.00 38.42 304 SER A CA 1
ATOM 2260 C C . SER A 1 325 ? -47.764 2.015 148.800 1.00 39.28 304 SER A C 1
ATOM 2261 O O . SER A 1 325 ? -46.846 2.720 149.221 1.00 36.87 304 SER A O 1
ATOM 2264 N N . GLY A 1 326 ? -47.717 0.687 148.801 1.00 37.87 305 GLY A N 1
ATOM 2265 C CA . GLY A 1 326 ? -46.480 -0.016 149.077 1.00 37.24 305 GLY A CA 1
ATOM 2266 C C . GLY A 1 326 ? -45.673 -0.127 147.794 1.00 37.42 305 GLY A C 1
ATOM 2267 O O . GLY A 1 326 ? -46.083 0.374 146.745 1.00 35.96 305 GLY A O 1
ATOM 2268 N N . ILE A 1 327 ? -44.515 -0.767 147.877 1.00 36.16 306 ILE A N 1
ATOM 2269 C CA . ILE A 1 327 ? -43.708 -1.040 146.696 1.00 36.41 306 ILE A CA 1
ATOM 2270 C C . ILE A 1 327 ? -43.977 -2.484 146.292 1.00 38.07 306 ILE A C 1
ATOM 2271 O O . ILE A 1 327 ? -43.707 -3.406 147.062 1.00 35.91 306 ILE A O 1
ATOM 2276 N N . GLU A 1 328 ? -44.508 -2.684 145.091 1.00 37.92 307 GLU A N 1
ATOM 2277 C CA . GLU A 1 328 ? -44.853 -4.025 144.640 1.00 40.83 307 GLU A CA 1
ATOM 2278 C C . GLU A 1 328 ? -43.597 -4.812 144.308 1.00 39.95 307 GLU A C 1
ATOM 2279 O O . GLU A 1 328 ? -42.628 -4.248 143.801 1.00 34.82 307 GLU A O 1
ATOM 2285 N N . THR A 1 329 ? -43.600 -6.107 144.609 1.00 40.14 308 THR A N 1
ATOM 2286 C CA . THR A 1 329 ? -42.558 -6.987 144.091 1.00 40.67 308 THR A CA 1
ATOM 2287 C C . THR A 1 329 ? -43.053 -7.634 142.805 1.00 45.47 308 THR A C 1
ATOM 2288 O O . THR A 1 329 ? -43.905 -8.521 142.845 1.00 52.08 308 THR A O 1
ATOM 2292 N N . PRO A 1 330 ? -42.529 -7.188 141.652 1.00 44.87 309 PRO A N 1
ATOM 2293 C CA . PRO A 1 330 ? -43.056 -7.678 140.376 1.00 43.40 309 PRO A CA 1
ATOM 2294 C C . PRO A 1 330 ? -42.596 -9.091 140.045 1.00 46.78 309 PRO A C 1
ATOM 2295 O O . PRO A 1 330 ? -41.582 -9.553 140.569 1.00 46.31 309 PRO A O 1
ATOM 2299 N N . GLN A 1 331 ? -43.346 -9.755 139.172 1.00 50.13 310 GLN A N 1
ATOM 2300 C CA . GLN A 1 331 ? -43.000 -11.082 138.686 1.00 51.74 310 GLN A CA 1
ATOM 2301 C C . GLN A 1 331 ? -42.940 -11.086 137.156 1.00 48.69 310 GLN A C 1
ATOM 2302 O O . GLN A 1 331 ? -43.852 -10.592 136.495 1.00 45.68 310 GLN A O 1
ATOM 2304 N N . ARG A 1 332 ? -41.860 -11.629 136.601 1.00 49.59 311 ARG A N 1
ATOM 2305 C CA . ARG A 1 332 ? -41.706 -11.742 135.151 1.00 49.57 311 ARG A CA 1
ATOM 2306 C C . ARG A 1 332 ? -42.771 -12.667 134.559 1.00 48.23 311 ARG A C 1
ATOM 2307 O O . ARG A 1 332 ? -43.097 -13.699 135.148 1.00 49.26 311 ARG A O 1
ATOM 2315 N N . LEU A 1 333 ? -43.335 -12.295 133.414 1.00 44.17 312 LEU A N 1
ATOM 2316 C CA . LEU A 1 333 ? -44.248 -13.190 132.699 1.00 46.68 312 LEU A CA 1
ATOM 2317 C C . LEU A 1 333 ? -43.394 -14.167 131.887 1.00 50.36 312 LEU A C 1
ATOM 2318 O O . LEU A 1 333 ? -42.518 -13.745 131.135 1.00 49.83 312 LEU A O 1
ATOM 2323 N N . GLU A 1 334 ? -43.666 -15.462 132.002 1.00 56.25 313 GLU A N 1
ATOM 2324 C CA . GLU A 1 334 ? -42.782 -16.467 131.406 1.00 59.38 313 GLU A CA 1
ATOM 2325 C C . GLU A 1 334 ? -42.800 -16.512 129.874 1.00 59.67 313 GLU A C 1
ATOM 2326 O O . GLU A 1 334 ? -41.930 -17.128 129.261 1.00 61.72 313 GLU A O 1
ATOM 2328 N N . LEU A 1 335 ? -43.729 -15.798 129.252 1.00 59.11 314 LEU A N 1
ATOM 2329 C CA . LEU A 1 335 ? -43.776 -15.766 127.796 1.00 59.97 314 LEU A CA 1
ATOM 2330 C C . LEU A 1 335 ? -42.881 -14.650 127.260 1.00 60.83 314 LEU A C 1
ATOM 2331 O O . LEU A 1 335 ? -42.560 -14.610 126.072 1.00 61.57 314 LEU A O 1
ATOM 2336 N N . PHE A 1 336 ? -42.478 -13.747 128.148 1.00 61.03 315 PHE A N 1
ATOM 2337 C CA . PHE A 1 336 ? -41.605 -12.638 127.779 1.00 58.90 315 PHE A CA 1
ATOM 2338 C C . PHE A 1 336 ? -40.181 -12.870 128.273 1.00 60.25 315 PHE A C 1
ATOM 2339 O O . PHE A 1 336 ? -39.256 -13.012 127.473 1.00 60.23 315 PHE A O 1
ATOM 2347 N N . THR B 1 24 ? -78.544 32.323 116.014 1.00 72.06 3 THR B N 1
ATOM 2348 C CA . THR B 1 24 ? -78.795 31.681 114.729 1.00 68.69 3 THR B CA 1
ATOM 2349 C C . THR B 1 24 ? -78.802 30.159 114.853 1.00 59.55 3 THR B C 1
ATOM 2350 O O . THR B 1 24 ? -78.647 29.443 113.863 1.00 55.60 3 THR B O 1
ATOM 2354 N N . ASP B 1 25 ? -79.045 29.657 116.055 1.00 53.87 4 ASP B N 1
ATOM 2355 C CA . ASP B 1 25 ? -79.093 28.216 116.240 1.00 47.96 4 ASP B CA 1
ATOM 2356 C C . ASP B 1 25 ? -80.523 27.763 115.948 1.00 42.22 4 ASP B C 1
ATOM 2357 O O . ASP B 1 25 ? -80.749 26.638 115.499 1.00 39.51 4 ASP B O 1
ATOM 2359 N N . ASP B 1 26 ? -81.487 28.649 116.188 1.00 39.51 5 ASP B N 1
ATOM 2360 C CA . ASP B 1 26 ? -82.868 28.333 115.842 1.00 41.84 5 ASP B CA 1
ATOM 2361 C C . ASP B 1 26 ? -82.978 28.178 114.337 1.00 37.40 5 ASP B C 1
ATOM 2362 O O . ASP B 1 26 ? -83.583 27.231 113.853 1.00 34.93 5 ASP B O 1
ATOM 2367 N N . GLN B 1 27 ? -82.343 29.092 113.608 1.00 36.62 6 GLN B N 1
ATOM 2368 C CA . GLN B 1 27 ? -82.358 29.055 112.150 1.00 35.09 6 GLN B CA 1
ATOM 2369 C C . GLN B 1 27 ? -81.726 27.768 111.645 1.00 31.85 6 GLN B C 1
ATOM 2370 O O . GLN B 1 27 ? -82.223 27.143 110.705 1.00 32.96 6 GLN B O 1
ATOM 2372 N N . THR B 1 28 ? -80.623 27.377 112.271 1.00 29.20 7 THR B N 1
ATOM 2373 C CA . THR B 1 28 ? -79.926 26.158 111.887 1.00 29.51 7 THR B CA 1
ATOM 2374 C C . THR B 1 28 ? -80.756 24.893 112.176 1.00 27.79 7 THR B C 1
ATOM 2375 O O . THR B 1 28 ? -80.901 24.021 111.320 1.00 26.06 7 THR B O 1
ATOM 2379 N N . ARG B 1 29 ? -81.320 24.800 113.372 1.00 28.32 8 ARG B N 1
ATOM 2380 C CA . ARG B 1 29 ? -82.144 23.644 113.720 1.00 28.38 8 ARG B CA 1
ATOM 2381 C C . ARG B 1 29 ? -83.329 23.532 112.752 1.00 32.41 8 ARG B C 1
ATOM 2382 O O . ARG B 1 29 ? -83.712 22.425 112.341 1.00 25.48 8 ARG B O 1
ATOM 2390 N N . ARG B 1 30 ? -83.877 24.683 112.365 1.00 29.31 9 ARG B N 1
ATOM 2391 C CA . ARG B 1 30 ? -85.005 24.724 111.435 1.00 33.34 9 ARG B CA 1
ATOM 2392 C C . ARG B 1 30 ? -84.608 24.299 110.020 1.00 31.72 9 ARG B C 1
ATOM 2393 O O . ARG B 1 30 ? -85.356 23.589 109.340 1.00 25.78 9 ARG B O 1
ATOM 2401 N N . ILE B 1 31 ? -83.432 24.721 109.574 1.00 24.65 10 ILE B N 1
ATOM 2402 C CA . ILE B 1 31 ? -82.989 24.339 108.238 1.00 23.59 10 ILE B CA 1
ATOM 2403 C C . ILE B 1 31 ? -82.786 22.825 108.134 1.00 28.91 10 ILE B C 1
ATOM 2404 O O . ILE B 1 31 ? -83.215 22.207 107.151 1.00 25.61 10 ILE B O 1
ATOM 2409 N N . TYR B 1 32 ? -82.163 22.229 109.149 1.00 22.61 11 TYR B N 1
ATOM 2410 C CA . TYR B 1 32 ? -81.979 20.772 109.192 1.00 22.82 11 TYR B CA 1
ATOM 2411 C C . TYR B 1 32 ? -83.316 20.047 109.209 1.00 24.77 11 TYR B C 1
ATOM 2412 O O . TYR B 1 32 ? -83.556 19.132 108.416 1.00 22.99 11 TYR B O 1
ATOM 2421 N N . ARG B 1 33 ? -84.197 20.460 110.118 1.00 24.37 12 ARG B N 1
ATOM 2422 C CA . ARG B 1 33 ? -85.503 19.825 110.215 1.00 32.62 12 ARG B CA 1
ATOM 2423 C C . ARG B 1 33 ? -86.282 19.919 108.911 1.00 31.48 12 ARG B C 1
ATOM 2424 O O . ARG B 1 33 ? -86.860 18.930 108.461 1.00 25.89 12 ARG B O 1
ATOM 2432 N N . ASP B 1 34 ? -86.307 21.101 108.309 1.00 25.56 13 ASP B N 1
ATOM 2433 C CA . ASP B 1 34 ? -87.065 21.274 107.076 1.00 34.29 13 ASP B CA 1
ATOM 2434 C C . ASP B 1 34 ? -86.540 20.383 105.949 1.00 29.90 13 ASP B C 1
ATOM 2435 O O . ASP B 1 34 ? -87.304 19.978 105.080 1.00 25.70 13 ASP B O 1
ATOM 2440 N N . ALA B 1 35 ? -85.248 20.059 105.987 1.00 24.83 14 ALA B N 1
ATOM 2441 C CA . ALA B 1 35 ? -84.632 19.219 104.959 1.00 27.01 14 ALA B CA 1
ATOM 2442 C C . ALA B 1 35 ? -84.634 17.739 105.342 1.00 28.05 14 ALA B C 1
ATOM 2443 O O . ALA B 1 35 ? -84.075 16.898 104.625 1.00 28.03 14 ALA B O 1
ATOM 2445 N N . GLY B 1 36 ? -85.254 17.422 106.475 1.00 26.76 15 GLY B N 1
ATOM 2446 C CA . GLY B 1 36 ? -85.374 16.044 106.937 1.00 24.18 15 GLY B CA 1
ATOM 2447 C C . GLY B 1 36 ? -84.078 15.345 107.326 1.00 26.31 15 GLY B C 1
ATOM 2448 O O . GLY B 1 36 ? -83.942 14.127 107.171 1.00 27.14 15 GLY B O 1
ATOM 2449 N N . ILE B 1 37 ? -83.117 16.102 107.845 1.00 23.98 16 ILE B N 1
ATOM 2450 C CA . ILE B 1 37 ? -81.891 15.494 108.346 1.00 25.93 16 ILE B CA 1
ATOM 2451 C C . ILE B 1 37 ? -81.703 15.841 109.816 1.00 28.26 16 ILE B C 1
ATOM 2452 O O . ILE B 1 37 ? -82.265 16.825 110.312 1.00 27.08 16 ILE B O 1
ATOM 2457 N N . THR B 1 38 ? -80.924 15.018 110.509 1.00 23.97 17 THR B N 1
ATOM 2458 C CA . THR B 1 38 ? -80.456 15.356 111.841 1.00 23.33 17 THR B CA 1
ATOM 2459 C C . THR B 1 38 ? -78.949 15.503 111.755 1.00 25.15 17 THR B C 1
ATOM 2460 O O . THR B 1 38 ? -78.296 14.794 110.996 1.00 25.53 17 THR B O 1
ATOM 2464 N N . VAL B 1 39 ? -78.406 16.450 112.508 1.00 20.75 18 VAL B N 1
ATOM 2465 C CA . VAL B 1 39 ? -76.972 16.693 112.509 1.00 19.44 18 VAL B CA 1
ATOM 2466 C C . VAL B 1 39 ? -76.492 16.663 113.960 1.00 25.20 18 VAL B C 1
ATOM 2467 O O . VAL B 1 39 ? -76.775 17.574 114.741 1.00 26.81 18 VAL B O 1
ATOM 2471 N N . GLU B 1 40 ? -75.774 15.603 114.315 1.00 21.90 19 GLU B N 1
ATOM 2472 C CA A GLU B 1 40 ? -75.312 15.396 115.685 0.51 25.02 19 GLU B CA 1
ATOM 2473 C CA B GLU B 1 40 ? -75.313 15.414 115.687 0.49 25.02 19 GLU B CA 1
ATOM 2474 C C . GLU B 1 40 ? -73.829 15.735 115.819 1.00 22.86 19 GLU B C 1
ATOM 2475 O O . GLU B 1 40 ? -72.999 15.120 115.154 1.00 18.00 19 GLU B O 1
ATOM 2486 N N . LYS B 1 41 ? -73.498 16.707 116.670 1.00 20.98 20 LYS B N 1
ATOM 2487 C CA . LYS B 1 41 ? -72.090 17.053 116.915 1.00 20.40 20 LYS B CA 1
ATOM 2488 C C . LYS B 1 41 ? -71.335 15.841 117.450 1.00 18.67 20 LYS B C 1
ATOM 2489 O O . LYS B 1 41 ? -71.873 15.096 118.256 1.00 19.00 20 LYS B O 1
ATOM 2495 N N . LEU B 1 42 ? -70.097 15.637 116.999 1.00 17.01 21 LEU B N 1
ATOM 2496 C CA . LEU B 1 42 ? -69.283 14.535 117.501 1.00 19.08 21 LEU B CA 1
ATOM 2497 C C . LEU B 1 42 ? -68.075 15.050 118.274 1.00 18.32 21 LEU B C 1
ATOM 2498 O O . LEU B 1 42 ? -67.349 14.271 118.891 1.00 19.32 21 LEU B O 1
ATOM 2503 N N . GLY B 1 43 ? -67.849 16.361 118.207 1.00 16.27 22 GLY B N 1
ATOM 2504 C CA . GLY B 1 43 ? -66.771 17.007 118.934 1.00 16.50 22 GLY B CA 1
ATOM 2505 C C . GLY B 1 43 ? -67.094 18.488 119.059 1.00 22.84 22 GLY B C 1
ATOM 2506 O O . GLY B 1 43 ? -67.893 19.020 118.279 1.00 18.78 22 GLY B O 1
ATOM 2507 N N . GLU B 1 44 ? -66.482 19.162 120.026 1.00 18.77 23 GLU B N 1
ATOM 2508 C CA . GLU B 1 44 ? -66.786 20.571 120.242 1.00 20.31 23 GLU B CA 1
ATOM 2509 C C . GLU B 1 44 ? -66.469 21.462 119.036 1.00 20.99 23 GLU B C 1
ATOM 2510 O O . GLU B 1 44 ? -67.273 22.329 118.692 1.00 21.12 23 GLU B O 1
ATOM 2516 N N . HIS B 1 45 ? -65.303 21.259 118.408 1.00 16.72 24 HIS B N 1
ATOM 2517 C CA . HIS B 1 45 ? -64.828 22.151 117.353 1.00 18.75 24 HIS B CA 1
ATOM 2518 C C . HIS B 1 45 ? -64.962 21.575 115.928 1.00 16.89 24 HIS B C 1
ATOM 2519 O O . HIS B 1 45 ? -64.795 22.290 114.937 1.00 16.26 24 HIS B O 1
ATOM 2526 N N . ILE B 1 46 ? -65.239 20.284 115.834 1.00 14.67 25 ILE B N 1
ATOM 2527 C CA . ILE B 1 46 ? -65.193 19.595 114.556 1.00 13.14 25 ILE B CA 1
ATOM 2528 C C . ILE B 1 46 ? -65.878 18.233 114.641 1.00 16.95 25 ILE B C 1
ATOM 2529 O O . ILE B 1 46 ? -65.829 17.554 115.684 1.00 15.17 25 ILE B O 1
ATOM 2534 N N . GLY B 1 47 ? -66.565 17.877 113.557 1.00 15.72 26 GLY B N 1
ATOM 2535 C CA . GLY B 1 47 ? -67.147 16.558 113.390 1.00 16.50 26 GLY B CA 1
ATOM 2536 C C . GLY B 1 47 ? -68.635 16.532 113.712 1.00 16.78 26 GLY B C 1
ATOM 2537 O O . GLY B 1 47 ? -69.057 17.027 114.750 1.00 17.25 26 GLY B O 1
ATOM 2538 N N . ALA B 1 48 ? -69.428 15.978 112.803 1.00 14.59 27 ALA B N 1
ATOM 2539 C CA . ALA B 1 48 ? -70.849 15.768 113.042 1.00 15.56 27 ALA B CA 1
ATOM 2540 C C . ALA B 1 48 ? -71.334 14.584 112.212 1.00 19.36 27 ALA B C 1
ATOM 2541 O O . ALA B 1 48 ? -70.829 14.342 111.109 1.00 16.14 27 ALA B O 1
ATOM 2543 N N . ARG B 1 49 ? -72.290 13.836 112.759 1.00 16.65 28 ARG B N 1
ATOM 2544 C CA A ARG B 1 49 ? -72.913 12.730 112.037 0.56 19.77 28 ARG B CA 1
ATOM 2545 C CA B ARG B 1 49 ? -72.907 12.743 112.021 0.44 19.88 28 ARG B CA 1
ATOM 2546 C C . ARG B 1 49 ? -74.267 13.159 111.488 1.00 22.30 28 ARG B C 1
ATOM 2547 O O . ARG B 1 49 ? -75.093 13.714 112.224 1.00 24.41 28 ARG B O 1
ATOM 2562 N N . VAL B 1 50 ? -74.481 12.913 110.200 1.00 17.44 29 VAL B N 1
ATOM 2563 C CA . VAL B 1 50 ? -75.727 13.284 109.551 1.00 19.86 29 VAL B CA 1
ATOM 2564 C C . VAL B 1 50 ? -76.527 12.024 109.281 1.00 24.86 29 VAL B C 1
ATOM 2565 O O . VAL B 1 50 ? -76.005 11.053 108.717 1.00 21.03 29 VAL B O 1
ATOM 2569 N N . ASN B 1 51 ? -77.795 12.057 109.681 1.00 24.59 30 ASN B N 1
ATOM 2570 C CA . ASN B 1 51 ? -78.727 10.954 109.480 1.00 24.36 30 ASN B CA 1
ATOM 2571 C C . ASN B 1 51 ? -79.984 11.428 108.749 1.00 24.05 30 ASN B C 1
ATOM 2572 O O . ASN B 1 51 ? -80.266 12.630 108.692 1.00 21.28 30 ASN B O 1
ATOM 2577 N N . GLY B 1 52 ? -80.710 10.483 108.163 1.00 21.75 31 GLY B N 1
ATOM 2578 C CA . GLY B 1 52 ? -81.999 10.772 107.550 1.00 24.55 31 GLY B CA 1
ATOM 2579 C C . GLY B 1 52 ? -81.870 11.018 106.063 1.00 26.22 31 GLY B C 1
ATOM 2580 O O . GLY B 1 52 ? -82.826 11.433 105.412 1.00 26.79 31 GLY B O 1
ATOM 2581 N N . ILE B 1 53 ? -80.691 10.761 105.504 1.00 25.15 32 ILE B N 1
ATOM 2582 C CA . ILE B 1 53 ? -80.499 11.058 104.086 1.00 26.14 32 ILE B CA 1
ATOM 2583 C C . ILE B 1 53 ? -79.604 10.066 103.330 1.00 27.05 32 ILE B C 1
ATOM 2584 O O . ILE B 1 53 ? -78.531 9.678 103.797 1.00 25.37 32 ILE B O 1
ATOM 2589 N N . GLU B 1 54 ? -80.063 9.652 102.149 1.00 21.38 33 GLU B N 1
ATOM 2590 C CA . GLU B 1 54 ? -79.234 8.818 101.279 1.00 24.13 33 GLU B CA 1
ATOM 2591 C C . GLU B 1 54 ? -78.586 9.676 100.216 1.00 25.71 33 GLU B C 1
ATOM 2592 O O . GLU B 1 54 ? -79.273 10.307 99.422 1.00 26.59 33 GLU B O 1
ATOM 2598 N N . LEU B 1 55 ? -77.256 9.702 100.216 1.00 21.29 34 LEU B N 1
ATOM 2599 C CA . LEU B 1 55 ? -76.498 10.525 99.294 1.00 19.56 34 LEU B CA 1
ATOM 2600 C C . LEU B 1 55 ? -76.649 10.020 97.866 1.00 22.90 34 LEU B C 1
ATOM 2601 O O . LEU B 1 55 ? -76.258 8.902 97.552 1.00 28.70 34 LEU B O 1
ATOM 2606 N N . ARG B 1 56 ? -77.269 10.833 97.015 1.00 22.12 35 ARG B N 1
ATOM 2607 C CA A ARG B 1 56 ? -77.463 10.485 95.610 0.52 24.32 35 ARG B CA 1
ATOM 2608 C CA B ARG B 1 56 ? -77.479 10.487 95.611 0.48 24.37 35 ARG B CA 1
ATOM 2609 C C . ARG B 1 56 ? -77.353 11.733 94.737 1.00 25.66 35 ARG B C 1
ATOM 2610 O O . ARG B 1 56 ? -77.383 12.849 95.240 1.00 22.93 35 ARG B O 1
ATOM 2625 N N . GLY B 1 57 ? -77.226 11.536 93.430 1.00 24.31 36 GLY B N 1
ATOM 2626 C CA . GLY B 1 57 ? -77.121 12.649 92.503 1.00 28.29 36 GLY B CA 1
ATOM 2627 C C . GLY B 1 57 ? -78.412 13.422 92.272 1.00 30.44 36 GLY B C 1
ATOM 2628 O O . GLY B 1 57 ? -78.404 14.483 91.646 1.00 32.15 36 GLY B O 1
ATOM 2629 N N . ASP B 1 58 ? -79.526 12.914 92.786 1.00 32.07 37 ASP B N 1
ATOM 2630 C CA . ASP B 1 58 ? -80.808 13.569 92.534 1.00 35.31 37 ASP B CA 1
ATOM 2631 C C . ASP B 1 58 ? -81.432 14.182 93.783 1.00 31.52 37 ASP B C 1
ATOM 2632 O O . ASP B 1 58 ? -82.635 14.421 93.823 1.00 32.46 37 ASP B O 1
ATOM 2637 N N . LEU B 1 59 ? -80.618 14.437 94.799 1.00 26.56 38 LEU B N 1
ATOM 2638 C CA . LEU B 1 59 ? -81.094 15.115 95.995 1.00 26.87 38 LEU B CA 1
ATOM 2639 C C . LEU B 1 59 ? -81.657 16.483 95.609 1.00 30.27 38 LEU B C 1
ATOM 2640 O O . LEU B 1 59 ? -81.120 17.158 94.720 1.00 27.25 38 LEU B O 1
ATOM 2645 N N . SER B 1 60 ? -82.748 16.885 96.254 1.00 32.36 39 SER B N 1
ATOM 2646 C CA . SER B 1 60 ? -83.354 18.184 95.975 1.00 35.63 39 SER B CA 1
ATOM 2647 C C . SER B 1 60 ? -82.434 19.313 96.453 1.00 30.76 39 SER B C 1
ATOM 2648 O O . SER B 1 60 ? -81.591 19.103 97.330 1.00 31.62 39 SER B O 1
ATOM 2651 N N . ALA B 1 61 ? -82.596 20.505 95.881 1.00 30.07 40 ALA B N 1
ATOM 2652 C CA . ALA B 1 61 ? -81.685 21.614 96.163 1.00 34.05 40 ALA B CA 1
ATOM 2653 C C . ALA B 1 61 ? -81.661 21.997 97.641 1.00 31.60 40 ALA B C 1
ATOM 2654 O O . ALA B 1 61 ? -80.605 22.328 98.179 1.00 31.42 40 ALA B O 1
ATOM 2656 N N . ASP B 1 62 ? -82.823 21.960 98.293 1.00 32.84 41 ASP B N 1
ATOM 2657 C CA . ASP B 1 62 ? -82.907 22.337 99.702 1.00 32.37 41 ASP B CA 1
ATOM 2658 C C . ASP B 1 62 ? -82.125 21.378 100.603 1.00 29.49 41 ASP B C 1
ATOM 2659 O O . ASP B 1 62 ? -81.531 21.803 101.599 1.00 25.10 41 ASP B O 1
ATOM 2664 N N . ARG B 1 63 ? -82.119 20.092 100.265 1.00 24.32 42 ARG B N 1
ATOM 2665 C CA . ARG B 1 63 ? -81.374 19.128 101.068 1.00 24.11 42 ARG B CA 1
ATOM 2666 C C . ARG B 1 63 ? -79.871 19.319 100.822 1.00 23.93 42 ARG B C 1
ATOM 2667 O O . ARG B 1 63 ? -79.061 19.203 101.741 1.00 25.99 42 ARG B O 1
ATOM 2675 N N . VAL B 1 64 ? -79.498 19.640 99.587 1.00 23.18 43 VAL B N 1
ATOM 2676 C CA . VAL B 1 64 ? -78.099 19.945 99.286 1.00 22.35 43 VAL B CA 1
ATOM 2677 C C . VAL B 1 64 ? -77.615 21.152 100.106 1.00 22.54 43 VAL B C 1
ATOM 2678 O O . VAL B 1 64 ? -76.522 21.119 100.683 1.00 22.64 43 VAL B O 1
ATOM 2682 N N . GLU B 1 65 ? -78.435 22.197 100.187 1.00 22.32 44 GLU B N 1
ATOM 2683 C CA . GLU B 1 65 ? -78.038 23.401 100.924 1.00 22.48 44 GLU B CA 1
ATOM 2684 C C . GLU B 1 65 ? -77.957 23.171 102.444 1.00 23.68 44 GLU B C 1
ATOM 2685 O O . GLU B 1 65 ? -77.132 23.793 103.136 1.00 20.75 44 GLU B O 1
ATOM 2691 N N . ALA B 1 66 ? -78.788 22.268 102.958 1.00 21.00 45 ALA B N 1
ATOM 2692 C CA . ALA B 1 66 ? -78.722 21.893 104.369 1.00 23.20 45 ALA B CA 1
ATOM 2693 C C . ALA B 1 66 ? -77.409 21.194 104.685 1.00 21.71 45 ALA B C 1
ATOM 2694 O O . ALA B 1 66 ? -76.809 21.449 105.731 1.00 19.74 45 ALA B O 1
ATOM 2696 N N . ILE B 1 67 ? -76.962 20.310 103.789 1.00 21.29 46 ILE B N 1
ATOM 2697 C CA . ILE B 1 67 ? -75.661 19.649 103.958 1.00 18.67 46 ILE B CA 1
ATOM 2698 C C . ILE B 1 67 ? -74.523 20.678 103.886 1.00 18.35 46 ILE B C 1
ATOM 2699 O O . ILE B 1 67 ? -73.572 20.634 104.680 1.00 18.02 46 ILE B O 1
ATOM 2704 N N . ARG B 1 68 ? -74.627 21.611 102.940 1.00 21.16 47 ARG B N 1
ATOM 2705 C CA . ARG B 1 68 ? -73.627 22.670 102.789 1.00 20.48 47 ARG B CA 1
ATOM 2706 C C . ARG B 1 68 ? -73.466 23.476 104.081 1.00 17.58 47 ARG B C 1
ATOM 2707 O O . ARG B 1 68 ? -72.345 23.767 104.507 1.00 17.31 47 ARG B O 1
ATOM 2715 N N . LEU B 1 69 ? -74.587 23.839 104.705 1.00 20.36 48 LEU B N 1
ATOM 2716 C CA . LEU B 1 69 ? -74.560 24.586 105.963 1.00 21.99 48 LEU B CA 1
ATOM 2717 C C . LEU B 1 69 ? -73.972 23.723 107.083 1.00 21.09 48 LEU B C 1
ATOM 2718 O O . LEU B 1 69 ? -73.153 24.192 107.871 1.00 18.57 48 LEU B O 1
ATOM 2723 N N . ALA B 1 70 ? -74.395 22.464 107.154 1.00 16.40 49 ALA B N 1
ATOM 2724 C CA . ALA B 1 70 ? -73.888 21.569 108.193 1.00 20.07 49 ALA B CA 1
ATOM 2725 C C . ALA B 1 70 ? -72.366 21.425 108.091 1.00 18.71 49 ALA B C 1
ATOM 2726 O O . ALA B 1 70 ? -71.663 21.396 109.109 1.00 17.41 49 ALA B O 1
ATOM 2728 N N . LEU B 1 71 ? -71.878 21.371 106.852 1.00 15.44 50 LEU B N 1
ATOM 2729 C CA . LEU B 1 71 ? -70.451 21.231 106.559 1.00 15.67 50 LEU B CA 1
ATOM 2730 C C . LEU B 1 71 ? -69.688 22.477 106.975 1.00 16.98 50 LEU B C 1
ATOM 2731 O O . LEU B 1 71 ? -68.607 22.396 107.576 1.00 14.62 50 LEU B O 1
ATOM 2736 N N . ALA B 1 72 ? -70.253 23.632 106.646 1.00 15.36 51 ALA B N 1
ATOM 2737 C CA . ALA B 1 72 ? -69.643 24.910 106.992 1.00 16.88 51 ALA B CA 1
ATOM 2738 C C . ALA B 1 72 ? -69.468 25.056 108.499 1.00 19.57 51 ALA B C 1
ATOM 2739 O O . ALA B 1 72 ? -68.429 25.529 108.976 1.00 18.79 51 ALA B O 1
ATOM 2741 N N . ILE B 1 73 ? -70.498 24.662 109.235 1.00 14.64 52 ILE B N 1
ATOM 2742 C CA . ILE B 1 73 ? -70.504 24.785 110.690 1.00 18.05 52 ILE B CA 1
ATOM 2743 C C . ILE B 1 73 ? -69.606 23.742 111.370 1.00 17.41 52 ILE B C 1
ATOM 2744 O O . ILE B 1 73 ? -68.847 24.067 112.288 1.00 16.54 52 ILE B O 1
ATOM 2749 N N . ASN B 1 74 ? -69.680 22.497 110.902 1.00 16.10 53 ASN B N 1
ATOM 2750 C CA . ASN B 1 74 ? -69.050 21.376 111.595 1.00 14.58 53 ASN B CA 1
ATOM 2751 C C . ASN B 1 74 ? -67.735 20.868 110.988 1.00 12.78 53 ASN B C 1
ATOM 2752 O O . ASN B 1 74 ? -67.057 20.024 111.591 1.00 12.83 53 ASN B O 1
ATOM 2757 N N . LYS B 1 75 ? -67.395 21.386 109.802 1.00 12.69 54 LYS B N 1
ATOM 2758 C CA . LYS B 1 75 ? -66.096 21.191 109.128 1.00 13.51 54 LYS B CA 1
ATOM 2759 C C . LYS B 1 75 ? -65.884 19.785 108.572 1.00 17.10 54 LYS B C 1
ATOM 2760 O O . LYS B 1 75 ? -65.267 19.638 107.519 1.00 15.13 54 LYS B O 1
ATOM 2766 N N . VAL B 1 76 ? -66.349 18.768 109.293 1.00 15.14 55 VAL B N 1
ATOM 2767 C CA . VAL B 1 76 ? -66.350 17.390 108.763 1.00 15.70 55 VAL B CA 1
ATOM 2768 C C . VAL B 1 76 ? -67.696 16.759 109.068 1.00 13.99 55 VAL B C 1
ATOM 2769 O O . VAL B 1 76 ? -68.161 16.820 110.214 1.00 11.87 55 VAL B O 1
ATOM 2773 N N . LEU B 1 77 ? -68.311 16.158 108.046 1.00 12.77 56 LEU B N 1
ATOM 2774 C CA . LEU B 1 77 ? -69.544 15.385 108.193 1.00 13.32 56 LEU B CA 1
ATOM 2775 C C . LEU B 1 77 ? -69.295 13.921 107.889 1.00 13.89 56 LEU B C 1
ATOM 2776 O O . LEU B 1 77 ? -68.553 13.595 106.954 1.00 16.23 56 LEU B O 1
ATOM 2781 N N . VAL B 1 78 ? -69.898 13.035 108.670 1.00 16.83 57 VAL B N 1
ATOM 2782 C CA . VAL B 1 78 ? -69.893 11.623 108.292 1.00 13.69 57 VAL B CA 1
ATOM 2783 C C . VAL B 1 78 ? -71.328 11.131 108.129 1.00 15.96 57 VAL B C 1
ATOM 2784 O O . VAL B 1 78 ? -72.238 11.527 108.878 1.00 14.39 57 VAL B O 1
ATOM 2788 N N . PHE B 1 79 ? -71.522 10.291 107.122 1.00 18.00 58 PHE B N 1
ATOM 2789 C CA . PHE B 1 79 ? -72.810 9.642 106.859 1.00 19.08 58 PHE B CA 1
ATOM 2790 C C . PHE B 1 79 ? -72.534 8.135 106.960 1.00 22.47 58 PHE B C 1
ATOM 2791 O O . PHE B 1 79 ? -71.437 7.688 106.617 1.00 19.70 58 PHE B O 1
ATOM 2799 N N . THR B 1 80 ? -73.505 7.351 107.418 1.00 20.68 59 THR B N 1
ATOM 2800 C CA . THR B 1 80 ? -73.295 5.913 107.568 1.00 17.73 59 THR B CA 1
ATOM 2801 C C . THR B 1 80 ? -74.339 5.105 106.795 1.00 16.42 59 THR B C 1
ATOM 2802 O O . THR B 1 80 ? -75.370 5.648 106.384 1.00 18.19 59 THR B O 1
ATOM 2806 N N . GLU B 1 81 ? -74.042 3.822 106.568 1.00 19.74 60 GLU B N 1
ATOM 2807 C CA . GLU B 1 81 ? -74.938 2.910 105.848 1.00 22.17 60 GLU B CA 1
ATOM 2808 C C . GLU B 1 81 ? -75.334 3.399 104.464 1.00 22.65 60 GLU B C 1
ATOM 2809 O O . GLU B 1 81 ? -76.452 3.186 104.005 1.00 21.27 60 GLU B O 1
ATOM 2815 N N . GLN B 1 82 ? -74.406 4.060 103.795 1.00 18.84 61 GLN B N 1
ATOM 2816 C CA . GLN B 1 82 ? -74.642 4.494 102.432 1.00 18.22 61 GLN B CA 1
ATOM 2817 C C . GLN B 1 82 ? -74.230 3.374 101.475 1.00 18.88 61 GLN B C 1
ATOM 2818 O O . GLN B 1 82 ? -73.396 3.571 100.602 1.00 18.90 61 GLN B O 1
ATOM 2824 N N . HIS B 1 83 ? -74.822 2.193 101.642 1.00 19.54 62 HIS B N 1
ATOM 2825 C CA . HIS B 1 83 ? -74.361 1.011 100.912 1.00 20.22 62 HIS B CA 1
ATOM 2826 C C . HIS B 1 83 ? -74.743 0.990 99.431 1.00 27.84 62 HIS B C 1
ATOM 2827 O O . HIS B 1 83 ? -74.266 0.140 98.681 1.00 25.84 62 HIS B O 1
ATOM 2834 N N . HIS B 1 84 ? -75.610 1.913 99.025 1.00 22.28 63 HIS B N 1
ATOM 2835 C CA . HIS B 1 84 ? -76.015 2.047 97.634 1.00 22.85 63 HIS B CA 1
ATOM 2836 C C . HIS B 1 84 ? -74.936 2.716 96.775 1.00 27.36 63 HIS B C 1
ATOM 2837 O O . HIS B 1 84 ? -74.986 2.640 95.549 1.00 30.50 63 HIS B O 1
ATOM 2844 N N . LEU B 1 85 ? -73.972 3.385 97.406 1.00 24.63 64 LEU B N 1
ATOM 2845 C CA . LEU B 1 85 ? -73.020 4.194 96.652 1.00 26.70 64 LEU B CA 1
ATOM 2846 C C . LEU B 1 85 ? -71.924 3.407 95.953 1.00 29.44 64 LEU B C 1
ATOM 2847 O O . LEU B 1 85 ? -71.261 2.576 96.568 1.00 33.80 64 LEU B O 1
ATOM 2852 N N . ASP B 1 86 ? -71.722 3.699 94.671 1.00 26.05 65 ASP B N 1
ATOM 2853 C CA . ASP B 1 86 ? -70.516 3.269 93.972 1.00 24.43 65 ASP B CA 1
ATOM 2854 C C . ASP B 1 86 ? -69.778 4.516 93.474 1.00 26.63 65 ASP B C 1
ATOM 2855 O O . ASP B 1 86 ? -70.127 5.645 93.859 1.00 24.24 65 ASP B O 1
ATOM 2860 N N . ASP B 1 87 ? -68.749 4.326 92.651 1.00 27.23 66 ASP B N 1
ATOM 2861 C CA . ASP B 1 87 ? -67.974 5.472 92.154 1.00 26.08 66 ASP B CA 1
ATOM 2862 C C . ASP B 1 87 ? -68.873 6.464 91.414 1.00 23.63 66 ASP B C 1
ATOM 2863 O O . ASP B 1 87 ? -68.800 7.681 91.636 1.00 23.16 66 ASP B O 1
ATOM 2868 N N . ALA B 1 88 ? -69.729 5.946 90.539 1.00 24.77 67 ALA B N 1
ATOM 2869 C CA . ALA B 1 88 ? -70.629 6.796 89.770 1.00 28.05 67 ALA B CA 1
ATOM 2870 C C . ALA B 1 88 ? -71.583 7.576 90.673 1.00 28.44 67 ALA B C 1
ATOM 2871 O O . ALA B 1 88 ? -71.782 8.774 90.481 1.00 27.80 67 ALA B O 1
ATOM 2873 N N . GLY B 1 89 ? -72.160 6.902 91.667 1.00 26.09 68 GLY B N 1
ATOM 2874 C CA . GLY B 1 89 ? -73.085 7.555 92.575 1.00 23.91 68 GLY B CA 1
ATOM 2875 C C . GLY B 1 89 ? -72.399 8.600 93.440 1.00 24.58 68 GLY B C 1
ATOM 2876 O O . GLY B 1 89 ? -72.958 9.674 93.707 1.00 25.34 68 GLY B O 1
ATOM 2877 N N . GLN B 1 90 ? -71.183 8.293 93.881 1.00 21.55 69 GLN B N 1
ATOM 2878 C CA . GLN B 1 90 ? -70.416 9.238 94.693 1.00 20.52 69 GLN B CA 1
ATOM 2879 C C . GLN B 1 90 ? -70.068 10.476 93.876 1.00 27.42 69 GLN B C 1
ATOM 2880 O O . GLN B 1 90 ? -70.147 11.603 94.372 1.00 25.15 69 GLN B O 1
ATOM 2886 N N . TYR B 1 91 ? -69.688 10.257 92.623 1.00 25.09 70 TYR B N 1
ATOM 2887 C CA . TYR B 1 91 ? -69.383 11.348 91.717 1.00 24.55 70 TYR B CA 1
ATOM 2888 C C . TYR B 1 91 ? -70.622 12.239 91.492 1.00 24.45 70 TYR B C 1
ATOM 2889 O O . TYR B 1 91 ? -70.542 13.467 91.573 1.00 23.36 70 TYR B O 1
ATOM 2898 N N . ALA B 1 92 ? -71.766 11.606 91.211 1.00 26.90 71 ALA B N 1
ATOM 2899 C CA . ALA B 1 92 ? -73.008 12.329 90.924 1.00 28.13 71 ALA B CA 1
ATOM 2900 C C . ALA B 1 92 ? -73.471 13.141 92.125 1.00 28.40 71 ALA B C 1
ATOM 2901 O O . ALA B 1 92 ? -73.954 14.263 91.960 1.00 26.47 71 ALA B O 1
ATOM 2903 N N . PHE B 1 93 ? -73.330 12.586 93.326 1.00 22.57 72 PHE B N 1
ATOM 2904 C CA . PHE B 1 93 ? -73.655 13.368 94.513 1.00 26.45 72 PHE B CA 1
ATOM 2905 C C . PHE B 1 93 ? -72.699 14.546 94.693 1.00 24.05 72 PHE B C 1
ATOM 2906 O O . PHE B 1 93 ? -73.125 15.669 94.987 1.00 23.45 72 PHE B O 1
ATOM 2914 N N . ALA B 1 94 ? -71.402 14.294 94.546 1.00 20.89 73 ALA B N 1
ATOM 2915 C CA . ALA B 1 94 ? -70.418 15.357 94.765 1.00 24.00 73 ALA B CA 1
ATOM 2916 C C . ALA B 1 94 ? -70.661 16.550 93.833 1.00 24.99 73 ALA B C 1
ATOM 2917 O O . ALA B 1 94 ? -70.442 17.703 94.218 1.00 21.43 73 ALA B O 1
ATOM 2919 N N . ARG B 1 95 ? -71.114 16.265 92.613 1.00 23.73 74 ARG B N 1
ATOM 2920 C CA . ARG B 1 95 ? -71.405 17.310 91.626 1.00 28.44 74 ARG B CA 1
ATOM 2921 C C . ARG B 1 95 ? -72.452 18.308 92.117 1.00 30.50 74 ARG B C 1
ATOM 2922 O O . ARG B 1 95 ? -72.519 19.438 91.630 1.00 25.21 74 ARG B O 1
ATOM 2930 N N . LEU B 1 96 ? -73.273 17.886 93.071 1.00 23.61 75 LEU B N 1
ATOM 2931 C CA . LEU B 1 96 ? -74.300 18.757 93.638 1.00 26.20 75 LEU B CA 1
ATOM 2932 C C . LEU B 1 96 ? -73.699 19.812 94.582 1.00 26.57 75 LEU B C 1
ATOM 2933 O O . LEU B 1 96 ? -74.347 20.816 94.892 1.00 23.37 75 LEU B O 1
ATOM 2938 N N . LEU B 1 97 ? -72.481 19.559 95.064 1.00 21.92 76 LEU B N 1
ATOM 2939 C CA . LEU B 1 97 ? -71.810 20.461 96.007 1.00 24.51 76 LEU B CA 1
ATOM 2940 C C . LEU B 1 97 ? -70.783 21.380 95.355 1.00 27.45 76 LEU B C 1
ATOM 2941 O O . LEU B 1 97 ? -70.329 22.341 95.973 1.00 24.58 76 LEU B O 1
ATOM 2946 N N . GLY B 1 98 ? -70.389 21.065 94.126 1.00 24.13 77 GLY B N 1
ATOM 2947 C CA . GLY B 1 98 ? -69.406 21.870 93.427 1.00 23.20 77 GLY B CA 1
ATOM 2948 C C . GLY B 1 98 ? -68.970 21.212 92.134 1.00 26.51 77 GLY B C 1
ATOM 2949 O O . GLY B 1 98 ? -69.572 20.234 91.688 1.00 26.90 77 GLY B O 1
ATOM 2950 N N . GLU B 1 99 ? -67.925 21.756 91.528 1.00 27.92 78 GLU B N 1
ATOM 2951 C CA A GLU B 1 99 ? -67.383 21.204 90.294 0.49 29.76 78 GLU B CA 1
ATOM 2952 C CA B GLU B 1 99 ? -67.383 21.212 90.293 0.51 29.77 78 GLU B CA 1
ATOM 2953 C C . GLU B 1 99 ? -66.226 20.272 90.602 1.00 26.59 78 GLU B C 1
ATOM 2954 O O . GLU B 1 99 ? -65.180 20.708 91.088 1.00 27.52 78 GLU B O 1
ATOM 2965 N N . PRO B 1 100 ? -66.406 18.973 90.326 1.00 25.75 79 PRO B N 1
ATOM 2966 C CA . PRO B 1 100 ? -65.318 18.022 90.568 1.00 24.72 79 PRO B CA 1
ATOM 2967 C C . PRO B 1 100 ? -64.056 18.375 89.790 1.00 29.55 79 PRO B C 1
ATOM 2968 O O . PRO B 1 100 ? -64.116 18.700 88.610 1.00 26.58 79 PRO B O 1
ATOM 2972 N N . THR B 1 101 ? -62.918 18.306 90.467 1.00 26.04 80 THR B N 1
ATOM 2973 C CA . THR B 1 101 ? -61.630 18.523 89.831 1.00 28.92 80 THR B CA 1
ATOM 2974 C C . THR B 1 101 ? -61.191 17.246 89.131 1.00 29.90 80 THR B C 1
ATOM 2975 O O . THR B 1 101 ? -61.857 16.212 89.245 1.00 27.24 80 THR B O 1
ATOM 2979 N N . LEU B 1 102 ? -60.069 17.307 88.420 1.00 27.18 81 LEU B N 1
ATOM 2980 C CA . LEU B 1 102 ? -59.380 16.074 88.060 1.00 32.35 81 LEU B CA 1
ATOM 2981 C C . LEU B 1 102 ? -59.003 15.392 89.380 1.00 30.54 81 LEU B C 1
ATOM 2982 O O . LEU B 1 102 ? -58.958 16.053 90.422 1.00 31.86 81 LEU B O 1
ATOM 2987 N N . PRO B 1 103 ? -58.753 14.074 89.356 1.00 32.08 82 PRO B N 1
ATOM 2988 C CA . PRO B 1 103 ? -58.353 13.398 90.599 1.00 32.61 82 PRO B CA 1
ATOM 2989 C C . PRO B 1 103 ? -57.171 14.069 91.320 1.00 34.75 82 PRO B C 1
ATOM 2990 O O . PRO B 1 103 ? -57.165 14.132 92.551 1.00 34.82 82 PRO B O 1
ATOM 2994 N N . HIS B 1 104 ? -56.206 14.574 90.554 1.00 35.30 83 HIS B N 1
ATOM 2995 C CA . HIS B 1 104 ? -54.998 15.193 91.099 1.00 36.48 83 HIS B CA 1
ATOM 2996 C C . HIS B 1 104 ? -54.289 16.011 90.002 1.00 37.78 83 HIS B C 1
ATOM 2997 O O . HIS B 1 104 ? -54.394 15.675 88.820 1.00 40.48 83 HIS B O 1
ATOM 3004 N N . PRO B 1 105 ? -53.572 17.088 90.385 1.00 34.54 84 PRO B N 1
ATOM 3005 C CA . PRO B 1 105 ? -52.866 17.901 89.378 1.00 34.52 84 PRO B CA 1
ATOM 3006 C C . PRO B 1 105 ? -51.753 17.165 88.628 1.00 33.65 84 PRO B C 1
ATOM 3007 O O . PRO B 1 105 ? -51.456 17.527 87.487 1.00 34.58 84 PRO B O 1
ATOM 3011 N N . THR B 1 106 ? -51.136 16.174 89.262 1.00 33.02 85 THR B N 1
ATOM 3012 C CA . THR B 1 106 ? -50.006 15.468 88.661 1.00 34.33 85 THR B CA 1
ATOM 3013 C C . THR B 1 106 ? -50.200 13.954 88.561 1.00 39.23 85 THR B C 1
ATOM 3014 O O . THR B 1 106 ? -49.655 13.310 87.651 1.00 38.51 85 THR B O 1
ATOM 3018 N N . VAL B 1 107 ? -50.949 13.383 89.501 1.00 40.68 86 VAL B N 1
ATOM 3019 C CA . VAL B 1 107 ? -51.184 11.942 89.516 1.00 43.91 86 VAL B CA 1
ATOM 3020 C C . VAL B 1 107 ? -52.309 11.560 88.554 1.00 47.40 86 VAL B C 1
ATOM 3021 O O . VAL B 1 107 ? -53.448 12.005 88.714 1.00 42.38 86 VAL B O 1
ATOM 3025 N N . ARG B 1 108 ? -51.989 10.753 87.545 1.00 56.13 87 ARG B N 1
ATOM 3026 C CA . ARG B 1 108 ? -52.981 10.382 86.537 1.00 62.80 87 ARG B CA 1
ATOM 3027 C C . ARG B 1 108 ? -53.296 8.880 86.504 1.00 65.52 87 ARG B C 1
ATOM 3028 O O . ARG B 1 108 ? -54.342 8.480 85.991 1.00 66.56 87 ARG B O 1
ATOM 3030 N N . SER B 1 109 ? -52.404 8.057 87.054 1.00 67.21 88 SER B N 1
ATOM 3031 C CA . SER B 1 109 ? -52.544 6.595 86.965 1.00 68.12 88 SER B CA 1
ATOM 3032 C C . SER B 1 109 ? -53.359 5.969 88.100 1.00 64.44 88 SER B C 1
ATOM 3033 O O . SER B 1 109 ? -53.420 4.745 88.212 1.00 65.36 88 SER B O 1
ATOM 3036 N N . HIS B 1 110 ? -53.966 6.793 88.949 1.00 60.16 89 HIS B N 1
ATOM 3037 C CA . HIS B 1 110 ? -54.702 6.269 90.098 1.00 57.34 89 HIS B CA 1
ATOM 3038 C C . HIS B 1 110 ? -56.153 6.755 90.120 1.00 52.01 89 HIS B C 1
ATOM 3039 O O . HIS B 1 110 ? -56.667 7.170 91.158 1.00 48.45 89 HIS B O 1
ATOM 3046 N N . GLY B 1 111 ? -56.804 6.695 88.963 1.00 50.65 90 GLY B N 1
ATOM 3047 C CA . GLY B 1 111 ? -58.194 7.089 88.839 1.00 48.61 90 GLY B CA 1
ATOM 3048 C C . GLY B 1 111 ? -58.312 8.215 87.834 1.00 48.57 90 GLY B C 1
ATOM 3049 O O . GLY B 1 111 ? -57.419 9.056 87.750 1.00 48.78 90 GLY B O 1
ATOM 3050 N N . THR B 1 112 ? -59.414 8.249 87.087 1.00 50.09 91 THR B N 1
ATOM 3051 C CA . THR B 1 112 ? -59.627 9.290 86.082 1.00 51.68 91 THR B CA 1
ATOM 3052 C C . THR B 1 112 ? -60.771 10.232 86.459 1.00 55.33 91 THR B C 1
ATOM 3053 O O . THR B 1 112 ? -60.767 11.405 86.074 1.00 56.23 91 THR B O 1
ATOM 3057 N N . GLU B 1 113 ? -61.741 9.715 87.214 1.00 54.94 92 GLU B N 1
ATOM 3058 C CA . GLU B 1 113 ? -62.863 10.518 87.706 1.00 52.89 92 GLU B CA 1
ATOM 3059 C C . GLU B 1 113 ? -62.753 10.719 89.221 1.00 50.58 92 GLU B C 1
ATOM 3060 O O . GLU B 1 113 ? -63.017 11.805 89.741 1.00 51.19 92 GLU B O 1
ATOM 3062 N N . LEU B 1 114 ? -62.367 9.655 89.918 1.00 48.58 93 LEU B N 1
ATOM 3063 C CA . LEU B 1 114 ? -62.132 9.694 91.355 1.00 45.37 93 LEU B CA 1
ATOM 3064 C C . LEU B 1 114 ? -60.653 9.422 91.614 1.00 44.37 93 LEU B C 1
ATOM 3065 O O . LEU B 1 114 ? -59.976 8.823 90.775 1.00 46.23 93 LEU B O 1
ATOM 3070 N N . LEU B 1 115 ? -60.146 9.876 92.757 1.00 38.09 94 LEU B N 1
ATOM 3071 C CA . LEU B 1 115 ? -58.795 9.520 93.169 1.00 35.66 94 LEU B CA 1
ATOM 3072 C C . LEU B 1 115 ? -58.830 8.257 94.052 1.00 35.75 94 LEU B C 1
ATOM 3073 O O . LEU B 1 115 ? -59.496 8.225 95.105 1.00 28.48 94 LEU B O 1
ATOM 3078 N N . ASN B 1 116 ? -58.131 7.215 93.604 1.00 35.70 95 ASN B N 1
ATOM 3079 C CA . ASN B 1 116 ? 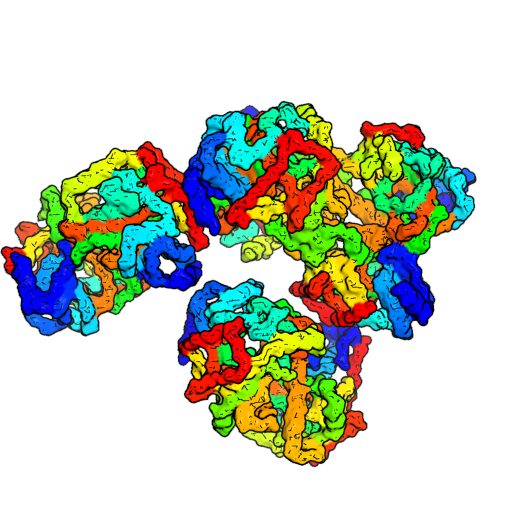-58.090 5.944 94.329 1.00 37.89 95 ASN B CA 1
ATOM 3080 C C . ASN B 1 116 ? -56.924 5.877 95.314 1.00 37.61 95 ASN B C 1
ATOM 3081 O O . ASN B 1 116 ? -55.826 5.425 94.964 1.00 39.93 95 ASN B O 1
ATOM 3086 N N . LEU B 1 117 ? -57.171 6.299 96.550 1.00 33.07 96 LEU B N 1
ATOM 3087 C CA . LEU B 1 117 ? -56.129 6.330 97.574 1.00 35.16 96 LEU B CA 1
ATOM 3088 C C . LEU B 1 117 ? -55.879 4.972 98.227 1.00 35.56 96 LEU B C 1
ATOM 3089 O O . LEU B 1 117 ? -56.787 4.374 98.811 1.00 33.54 96 LEU B O 1
ATOM 3094 N N . GLU B 1 118 ? -54.627 4.531 98.170 1.00 35.01 97 GLU B N 1
ATOM 3095 C CA . GLU B 1 118 ? -54.207 3.281 98.775 1.00 38.18 97 GLU B CA 1
ATOM 3096 C C . GLU B 1 118 ? -53.231 3.552 99.916 1.00 37.68 97 GLU B C 1
ATOM 3097 O O . GLU B 1 118 ? -52.517 4.562 99.906 1.00 39.72 97 GLU B O 1
ATOM 3103 N N . GLY B 1 119 ? -53.219 2.666 100.908 1.00 32.38 98 GLY B N 1
ATOM 3104 C CA . GLY B 1 119 ? -52.367 2.831 102.069 1.00 32.54 98 GLY B CA 1
ATOM 3105 C C . GLY B 1 119 ? -52.913 3.882 103.012 1.00 34.17 98 GLY B C 1
ATOM 3106 O O . GLY B 1 119 ? -54.130 3.959 103.227 1.00 31.97 98 GLY B O 1
ATOM 3107 N N . ALA B 1 120 ? -52.019 4.698 103.569 1.00 36.89 99 ALA B N 1
ATOM 3108 C CA . ALA B 1 120 ? -52.420 5.748 104.505 1.00 37.46 99 ALA B CA 1
ATOM 3109 C C . ALA B 1 120 ? -51.673 7.058 104.252 1.00 37.44 99 ALA B C 1
ATOM 3110 O O . ALA B 1 120 ? -50.447 7.075 104.113 1.00 38.71 99 ALA B O 1
ATOM 3112 N N . ALA B 1 121 ? -52.418 8.158 104.210 1.00 34.50 100 ALA B N 1
ATOM 3113 C CA . ALA B 1 121 ? -51.825 9.475 104.010 1.00 34.07 100 ALA B CA 1
ATOM 3114 C C . ALA B 1 121 ? -51.381 10.070 105.348 1.00 30.00 100 ALA B C 1
ATOM 3115 O O . ALA B 1 121 ? -51.947 11.070 105.799 1.00 23.62 100 ALA B O 1
ATOM 3117 N N . ASN B 1 122 ? -50.363 9.459 105.963 1.00 30.33 101 ASN B N 1
ATOM 3118 C CA . ASN B 1 122 ? -49.929 9.818 107.317 1.00 30.94 101 ASN B CA 1
ATOM 3119 C C . ASN B 1 122 ? -48.967 11.001 107.452 1.00 31.79 101 ASN B C 1
ATOM 3120 O O . ASN B 1 122 ? -47.822 10.849 107.870 1.00 31.99 101 ASN B O 1
ATOM 3125 N N . GLY B 1 123 ? -49.467 12.188 107.146 1.00 32.68 102 GLY B N 1
ATOM 3126 C CA . GLY B 1 123 ? -48.749 13.435 107.374 1.00 24.43 102 GLY B CA 1
ATOM 3127 C C . GLY B 1 123 ? -49.875 14.448 107.446 1.00 21.31 102 GLY B C 1
ATOM 3128 O O . GLY B 1 123 ? -50.831 14.335 106.682 1.00 20.84 102 GLY B O 1
ATOM 3129 N N . TRP B 1 124 ? -49.822 15.385 108.392 1.00 12.75 103 TRP B N 1
ATOM 3130 C CA . TRP B 1 124 ? -50.885 16.378 108.497 1.00 13.84 103 TRP B CA 1
ATOM 3131 C C . TRP B 1 124 ? -50.868 17.333 107.316 1.00 19.30 103 TRP B C 1
ATOM 3132 O O . TRP B 1 124 ? -49.874 18.032 107.087 1.00 17.13 103 TRP B O 1
ATOM 3143 N N . HIS B 1 125 ? -51.967 17.397 106.578 1.00 16.59 104 HIS B N 1
ATOM 3144 C CA . HIS B 1 125 ? -51.987 18.260 105.412 1.00 16.74 104 HIS B CA 1
ATOM 3145 C C . HIS B 1 125 ? -53.375 18.741 105.062 1.00 16.22 104 HIS B C 1
ATOM 3146 O O . HIS B 1 125 ? -54.393 18.140 105.446 1.00 13.53 104 HIS B O 1
ATOM 3153 N N . THR B 1 126 ? -53.403 19.854 104.339 1.00 14.64 105 THR B N 1
ATOM 3154 C CA . THR B 1 126 ? -54.600 20.289 103.631 1.00 15.00 105 THR B CA 1
ATOM 3155 C C . THR B 1 126 ? -54.419 19.857 102.159 1.00 15.56 105 THR B C 1
ATOM 3156 O O . THR B 1 126 ? -53.322 19.991 101.615 1.00 14.77 105 THR B O 1
ATOM 3160 N N . ASP B 1 127 ? -55.466 19.337 101.517 1.00 14.77 106 ASP B N 1
ATOM 3161 C CA . ASP B 1 127 ? -55.295 18.765 100.170 1.00 19.96 106 ASP B CA 1
ATOM 3162 C C . ASP B 1 127 ? -54.890 19.779 99.115 1.00 16.55 106 ASP B C 1
ATOM 3163 O O . ASP B 1 127 ? -55.494 20.841 99.016 1.00 15.37 106 ASP B O 1
ATOM 3168 N N . VAL B 1 128 ? -53.885 19.401 98.329 1.00 16.92 107 VAL B N 1
ATOM 3169 C CA . VAL B 1 128 ? -53.418 20.140 97.155 1.00 15.60 107 VAL B CA 1
ATOM 3170 C C . VAL B 1 128 ? -53.223 21.639 97.452 1.00 20.65 107 VAL B C 1
ATOM 3171 O O . VAL B 1 128 ? -53.712 22.488 96.708 1.00 19.55 107 VAL B O 1
ATOM 3175 N N . THR B 1 129 ? -52.482 21.974 98.510 1.00 16.63 108 THR B N 1
ATOM 3176 C CA . THR B 1 129 ? -52.273 23.395 98.800 1.00 17.49 108 THR B CA 1
ATOM 3177 C C . THR B 1 129 ? -51.154 24.007 97.970 1.00 16.60 108 THR B C 1
ATOM 3178 O O . THR B 1 129 ? -50.872 25.195 98.097 1.00 17.47 108 THR B O 1
ATOM 3182 N N . PHE B 1 130 ? -50.502 23.209 97.130 1.00 17.72 109 PHE B N 1
ATOM 3183 C CA . PHE B 1 130 ? -49.389 23.744 96.343 1.00 17.85 109 PHE B CA 1
ATOM 3184 C C . PHE B 1 130 ? -49.841 24.418 95.039 1.00 18.43 109 PHE B C 1
ATOM 3185 O O . PHE B 1 130 ? -49.014 24.951 94.304 1.00 21.03 109 PHE B O 1
ATOM 3193 N N . VAL B 1 131 ? -51.141 24.405 94.757 1.00 17.61 110 VAL B N 1
ATOM 3194 C CA . VAL B 1 131 ? -51.677 25.150 93.605 1.00 23.40 110 VAL B CA 1
ATOM 3195 C C . VAL B 1 131 ? -52.364 26.428 94.071 1.00 22.30 110 VAL B C 1
ATOM 3196 O O . VAL B 1 131 ? -52.566 26.604 95.264 1.00 16.64 110 VAL B O 1
ATOM 3200 N N . ASP B 1 132 ? -52.719 27.318 93.145 1.00 21.04 111 ASP B N 1
ATOM 3201 C CA . ASP B 1 132 ? -53.439 28.543 93.526 1.00 18.26 111 ASP B CA 1
ATOM 3202 C C . ASP B 1 132 ? -54.881 28.223 93.940 1.00 23.28 111 ASP B C 1
ATOM 3203 O O . ASP B 1 132 ? -55.363 28.703 94.972 1.00 19.24 111 ASP B O 1
ATOM 3208 N N . ARG B 1 133 ? -55.533 27.365 93.161 1.00 18.82 112 ARG B N 1
ATOM 3209 C CA . ARG B 1 133 ? -56.928 27.005 93.366 1.00 19.14 112 ARG B CA 1
ATOM 3210 C C . ARG B 1 133 ? -57.068 25.797 94.295 1.00 20.73 112 ARG B C 1
ATOM 3211 O O . ARG B 1 133 ? -57.375 24.685 93.850 1.00 19.98 112 ARG B O 1
ATOM 3219 N N . ILE B 1 134 ? -56.833 26.012 95.591 1.00 18.10 113 ILE B N 1
ATOM 3220 C CA . ILE B 1 134 ? -56.954 24.931 96.557 1.00 15.04 113 ILE B CA 1
ATOM 3221 C C . ILE B 1 134 ? -58.390 24.404 96.541 1.00 15.03 113 ILE B C 1
ATOM 3222 O O . ILE B 1 134 ? -59.331 25.186 96.688 1.00 18.87 113 ILE B O 1
ATOM 3227 N N . PRO B 1 135 ? -58.569 23.084 96.339 1.00 17.65 114 PRO B N 1
ATOM 3228 C CA . PRO B 1 135 ? -59.926 22.526 96.279 1.00 15.31 114 PRO B CA 1
ATOM 3229 C C . PRO B 1 135 ? -60.675 22.814 97.579 1.00 16.73 114 PRO B C 1
ATOM 3230 O O . PRO B 1 135 ? -60.051 22.851 98.644 1.00 15.60 114 PRO B O 1
ATOM 3234 N N . LYS B 1 136 ? -61.978 23.066 97.481 1.00 15.75 115 LYS B N 1
ATOM 3235 C CA . LYS B 1 136 ? -62.741 23.529 98.630 1.00 17.24 115 LYS B CA 1
ATOM 3236 C C . LYS B 1 136 ? -63.214 22.408 99.552 1.00 16.23 115 LYS B C 1
ATOM 3237 O O . LYS B 1 136 ? -63.475 22.641 100.727 1.00 15.33 115 LYS B O 1
ATOM 3243 N N . ALA B 1 137 ? -63.349 21.203 99.020 1.00 16.12 116 ALA B N 1
ATOM 3244 C CA . ALA B 1 137 ? -63.962 20.121 99.778 1.00 16.82 116 ALA B CA 1
ATOM 3245 C C . ALA B 1 137 ? -63.661 18.789 99.142 1.00 17.69 116 ALA B C 1
ATOM 3246 O O . ALA B 1 137 ? -63.362 18.716 97.945 1.00 17.22 116 ALA B O 1
ATOM 3248 N N . SER B 1 138 ? -63.776 17.729 99.932 1.00 14.60 117 SER B N 1
ATOM 3249 C CA . SER B 1 138 ? -63.610 16.399 99.406 1.00 18.94 117 SER B CA 1
ATOM 3250 C C . SER B 1 138 ? -64.708 15.503 99.924 1.00 17.35 117 SER B C 1
ATOM 3251 O O . SER B 1 138 ? -65.178 15.687 101.051 1.00 15.92 117 SER B O 1
ATOM 3254 N N . VAL B 1 139 ? -65.093 14.537 99.101 1.00 15.61 118 VAL B N 1
ATOM 3255 C CA . VAL B 1 139 ? -66.032 13.484 99.476 1.00 16.98 118 VAL B CA 1
ATOM 3256 C C . VAL B 1 139 ? -65.307 12.142 99.412 1.00 17.14 118 VAL B C 1
ATOM 3257 O O . VAL B 1 139 ? -64.741 11.786 98.382 1.00 20.16 118 VAL B O 1
ATOM 3261 N N . LEU B 1 140 ? -65.319 11.405 100.516 1.00 15.53 119 LEU B N 1
ATOM 3262 C CA . LEU B 1 140 ? -64.495 10.211 100.633 1.00 16.24 119 LEU B CA 1
ATOM 3263 C C . LEU B 1 140 ? -65.303 9.007 101.110 1.00 22.02 119 LEU B C 1
ATOM 3264 O O . LEU B 1 140 ? -66.070 9.106 102.077 1.00 19.80 119 LEU B O 1
ATOM 3269 N N . ARG B 1 141 ? -65.110 7.865 100.459 1.00 16.10 120 ARG B N 1
ATOM 3270 C CA . ARG B 1 141 ? -65.742 6.638 100.917 1.00 16.41 120 ARG B CA 1
ATOM 3271 C C . ARG B 1 141 ? -64.764 5.460 100.844 1.00 21.83 120 ARG B C 1
ATOM 3272 O O . ARG B 1 141 ? -63.940 5.380 99.935 1.00 17.42 120 ARG B O 1
ATOM 3280 N N . PRO B 1 142 ? -64.845 4.551 101.826 1.00 20.17 121 PRO B N 1
ATOM 3281 C CA . PRO B 1 142 ? -63.977 3.374 101.835 1.00 18.72 121 PRO B CA 1
ATOM 3282 C C . PRO B 1 142 ? -64.457 2.303 100.878 1.00 22.02 121 PRO B C 1
ATOM 3283 O O . PRO B 1 142 ? -65.670 2.137 100.651 1.00 21.38 121 PRO B O 1
ATOM 3287 N N . VAL B 1 143 ? -63.494 1.593 100.308 1.00 19.26 122 VAL B N 1
ATOM 3288 C CA . VAL B 1 143 ? -63.738 0.480 99.405 1.00 20.49 122 VAL B CA 1
ATOM 3289 C C . VAL B 1 143 ? -63.181 -0.809 100.023 1.00 20.99 122 VAL B C 1
ATOM 3290 O O . VAL B 1 143 ? -63.808 -1.873 99.959 1.00 21.87 122 VAL B O 1
ATOM 3294 N N . THR B 1 144 ? -61.999 -0.687 100.627 1.00 20.68 123 THR B N 1
ATOM 3295 C CA . THR B 1 144 ? -61.324 -1.802 101.290 1.00 21.19 123 THR B CA 1
ATOM 3296 C C . THR B 1 144 ? -60.750 -1.341 102.622 1.00 20.26 123 THR B C 1
ATOM 3297 O O . THR B 1 144 ? -60.068 -0.321 102.681 1.00 22.30 123 THR B O 1
ATOM 3301 N N . LEU B 1 145 ? -61.034 -2.069 103.696 1.00 20.23 124 LEU B N 1
ATOM 3302 C CA . LEU B 1 145 ? -60.578 -1.647 105.018 1.00 20.41 124 LEU B CA 1
ATOM 3303 C C . LEU B 1 145 ? -59.824 -2.756 105.739 1.00 20.22 124 LEU B C 1
ATOM 3304 O O . LEU B 1 145 ? -60.175 -3.922 105.618 1.00 21.08 124 LEU B O 1
ATOM 3309 N N . PRO B 1 146 ? -58.783 -2.385 106.502 1.00 19.96 125 PRO B N 1
ATOM 3310 C CA . PRO B 1 146 ? -58.012 -3.363 107.276 1.00 20.72 125 PRO B CA 1
ATOM 3311 C C . PRO B 1 146 ? -58.829 -3.880 108.462 1.00 25.61 125 PRO B C 1
ATOM 3312 O O . PRO B 1 146 ? -59.844 -3.275 108.793 1.00 21.65 125 PRO B O 1
ATOM 3316 N N . SER B 1 147 ? -58.414 -4.988 109.069 1.00 22.63 126 SER B N 1
ATOM 3317 C CA . SER B 1 147 ? -59.193 -5.591 110.147 1.00 25.86 126 SER B CA 1
ATOM 3318 C C . SER B 1 147 ? -59.141 -4.772 111.443 1.00 27.08 126 SER B C 1
ATOM 3319 O O . SER B 1 147 ? -60.038 -4.866 112.284 1.00 27.77 126 SER B O 1
ATOM 3322 N N . TYR B 1 148 ? -58.116 -3.938 111.579 1.00 22.21 127 TYR B N 1
ATOM 3323 C CA . TYR B 1 148 ? -58.035 -2.985 112.684 1.00 22.47 127 TYR B CA 1
ATOM 3324 C C . TYR B 1 148 ? -57.274 -1.773 112.202 1.00 21.43 127 TYR B C 1
ATOM 3325 O O . TYR B 1 148 ? -56.592 -1.846 111.186 1.00 20.70 127 TYR B O 1
ATOM 3334 N N . GLY B 1 149 ? -57.373 -0.672 112.943 1.00 24.54 128 GLY B N 1
ATOM 3335 C CA . GLY B 1 149 ? -56.643 0.542 112.613 1.00 22.13 128 GLY B CA 1
ATOM 3336 C C . GLY B 1 149 ? -57.147 1.232 111.364 1.00 20.58 128 GLY B C 1
ATOM 3337 O O . GLY B 1 149 ? -58.240 0.946 110.875 1.00 23.54 128 GLY B O 1
ATOM 3338 N N . GLY B 1 150 ? -56.366 2.185 110.867 1.00 18.45 129 GLY B N 1
ATOM 3339 C CA . GLY B 1 150 ? -56.689 2.860 109.625 1.00 18.23 129 GLY B CA 1
ATOM 3340 C C . GLY B 1 150 ? -57.683 4.011 109.742 1.00 17.82 129 GLY B C 1
ATOM 3341 O O . GLY B 1 150 ? -58.295 4.394 108.752 1.00 15.23 129 GLY B O 1
ATOM 3342 N N . ALA B 1 151 ? -57.839 4.588 110.930 1.00 18.49 130 ALA B N 1
ATOM 3343 C CA . ALA B 1 151 ? -58.734 5.748 111.080 1.00 18.09 130 ALA B CA 1
ATOM 3344 C C . ALA B 1 151 ? -58.224 6.975 110.325 1.00 17.97 130 ALA B C 1
ATOM 3345 O O . ALA B 1 151 ? -57.023 7.108 110.066 1.00 18.47 130 ALA B O 1
ATOM 3347 N N . THR B 1 152 ? -59.136 7.885 109.998 1.00 15.81 131 THR B N 1
ATOM 3348 C CA . THR B 1 152 ? -58.750 9.207 109.518 1.00 13.18 131 THR B CA 1
ATOM 3349 C C . THR B 1 152 ? -59.046 10.220 110.617 1.00 15.44 131 THR B C 1
ATOM 3350 O O . THR B 1 152 ? -60.107 10.164 111.247 1.00 16.86 131 THR B O 1
ATOM 3354 N N . THR B 1 153 ? -58.120 11.141 110.853 1.00 13.72 132 THR B N 1
ATOM 3355 C CA . THR B 1 153 ? -58.383 12.215 111.793 1.00 17.02 132 THR B CA 1
ATOM 3356 C C . THR B 1 153 ? -58.246 13.564 111.086 1.00 16.66 132 THR B C 1
ATOM 3357 O O . THR B 1 153 ? -57.392 13.752 110.196 1.00 13.15 132 THR B O 1
ATOM 3361 N N . TRP B 1 154 ? -59.133 14.480 111.454 1.00 11.12 133 TRP B N 1
ATOM 3362 C CA . TRP B 1 154 ? -59.160 15.839 110.910 1.00 10.80 133 TRP B CA 1
ATOM 3363 C C . TRP B 1 154 ? -58.946 16.850 112.018 1.00 15.14 133 TRP B C 1
ATOM 3364 O O . TRP B 1 154 ? -59.402 16.629 113.137 1.00 12.61 133 TRP B O 1
ATOM 3375 N N . ALA B 1 155 ? -58.317 17.979 111.694 1.00 11.90 134 ALA B N 1
ATOM 3376 C CA . ALA B 1 155 ? -58.152 19.071 112.646 1.00 11.37 134 ALA B CA 1
ATOM 3377 C C . ALA B 1 155 ? -58.824 20.330 112.105 1.00 12.00 134 ALA B C 1
ATOM 3378 O O . ALA B 1 155 ? -58.747 20.617 110.910 1.00 13.70 134 ALA B O 1
ATOM 3380 N N . SER B 1 156 ? -59.458 21.095 112.978 1.00 10.54 135 SER B N 1
ATOM 3381 C CA . SER B 1 156 ? -60.053 22.372 112.562 1.00 13.01 135 SER B CA 1
ATOM 3382 C C . SER B 1 156 ? -59.032 23.505 112.557 1.00 15.77 135 SER B C 1
ATOM 3383 O O . SER B 1 156 ? -58.561 23.914 113.618 1.00 11.66 135 SER B O 1
ATOM 3386 N N . THR B 1 157 ? -58.716 24.044 111.377 1.00 11.56 136 THR B N 1
ATOM 3387 C CA . THR B 1 157 ? -57.769 25.154 111.304 1.00 10.21 136 THR B CA 1
ATOM 3388 C C . THR B 1 157 ? -58.449 26.495 111.658 1.00 11.68 136 THR B C 1
ATOM 3389 O O . THR B 1 157 ? -57.769 27.492 111.908 1.00 10.97 136 THR B O 1
ATOM 3393 N N . VAL B 1 158 ? -59.781 26.491 111.719 1.00 14.37 137 VAL B N 1
ATOM 3394 C CA . VAL B 1 158 ? -60.564 27.626 112.218 1.00 16.45 137 VAL B CA 1
ATOM 3395 C C . VAL B 1 158 ? -60.435 27.711 113.747 1.00 15.54 137 VAL B C 1
ATOM 3396 O O . VAL B 1 158 ? -60.130 28.768 114.309 1.00 15.49 137 VAL B O 1
ATOM 3400 N N . ALA B 1 159 ? -60.631 26.580 114.422 1.00 14.35 138 ALA B N 1
ATOM 3401 C CA . ALA B 1 159 ? -60.499 26.547 115.875 1.00 16.00 138 ALA B CA 1
ATOM 3402 C C . ALA B 1 159 ? -59.092 26.943 116.302 1.00 15.44 138 ALA B C 1
ATOM 3403 O O . ALA B 1 159 ? -58.906 27.623 117.314 1.00 14.74 138 ALA B O 1
ATOM 3405 N N . ALA B 1 160 ? -58.097 26.480 115.548 1.00 14.42 139 ALA B N 1
ATOM 3406 C CA . ALA B 1 160 ? -56.717 26.827 115.861 1.00 17.76 139 ALA B CA 1
ATOM 3407 C C . ALA B 1 160 ? -56.524 28.344 115.787 1.00 15.55 139 ALA B C 1
ATOM 3408 O O . ALA B 1 160 ? -55.863 28.926 116.643 1.00 15.22 139 ALA B O 1
ATOM 3410 N N . TYR B 1 161 ? -57.099 28.985 114.772 1.00 12.37 140 TYR B N 1
ATOM 3411 C CA . TYR B 1 161 ? -56.968 30.445 114.694 1.00 15.18 140 TYR B CA 1
ATOM 3412 C C . TYR B 1 161 ? -57.674 31.116 115.864 1.00 15.91 140 TYR B C 1
ATOM 3413 O O . TYR B 1 161 ? -57.126 32.031 116.472 1.00 15.24 140 TYR B O 1
ATOM 3422 N N . GLU B 1 162 ? -58.892 30.658 116.166 1.00 15.45 141 GLU B N 1
ATOM 3423 C CA . GLU B 1 162 ? -59.682 31.200 117.283 1.00 17.14 141 GLU B CA 1
ATOM 3424 C C . GLU B 1 162 ? -58.915 31.161 118.608 1.00 18.32 141 GLU B C 1
ATOM 3425 O O . GLU B 1 162 ? -59.061 32.038 119.464 1.00 17.32 141 GLU B O 1
ATOM 3431 N N . GLN B 1 163 ? -58.114 30.121 118.783 1.00 16.38 142 GLN B N 1
ATOM 3432 C CA . GLN B 1 163 ? -57.447 29.881 120.053 1.00 15.75 142 GLN B CA 1
ATOM 3433 C C . GLN B 1 163 ? -56.094 30.590 120.191 1.00 16.18 142 GLN B C 1
ATOM 3434 O O . GLN B 1 163 ? -55.474 30.521 121.244 1.00 19.05 142 GLN B O 1
ATOM 3440 N N . LEU B 1 164 ? -55.643 31.274 119.144 1.00 13.62 143 LEU B N 1
ATOM 3441 C CA . LEU B 1 164 ? -54.396 32.046 119.246 1.00 16.53 143 LEU B CA 1
ATOM 3442 C C . LEU B 1 164 ? -54.547 33.281 120.145 1.00 18.57 143 LEU B C 1
ATOM 3443 O O . LEU B 1 164 ? -55.514 34.032 120.018 1.00 17.60 143 LEU B O 1
ATOM 3448 N N . PRO B 1 165 ? -53.564 33.529 121.023 1.00 18.20 144 PRO B N 1
ATOM 3449 C CA . PRO B 1 165 ? -53.565 34.801 121.745 1.00 19.38 144 PRO B CA 1
ATOM 3450 C C . PRO B 1 165 ? -53.163 35.936 120.800 1.00 16.44 144 PRO B C 1
ATOM 3451 O O . PRO B 1 165 ? -52.604 35.673 119.727 1.00 16.38 144 PRO B O 1
ATOM 3455 N N . LYS B 1 166 ? -53.460 37.168 121.188 1.00 17.96 145 LYS B N 1
ATOM 3456 C CA . LYS B 1 166 ? -53.216 38.343 120.343 1.00 18.66 145 LYS B CA 1
ATOM 3457 C C . LYS B 1 166 ? -51.836 38.378 119.653 1.00 15.92 145 LYS B C 1
ATOM 3458 O O . LYS B 1 166 ? -51.770 38.577 118.451 1.00 20.75 145 LYS B O 1
ATOM 3464 N N . PRO B 1 167 ? -50.733 38.195 120.404 1.00 16.24 146 PRO B N 1
ATOM 3465 C CA . PRO B 1 167 ? -49.435 38.327 119.718 1.00 19.78 146 PRO B CA 1
ATOM 3466 C C . PRO B 1 167 ? -49.223 37.300 118.603 1.00 20.40 146 PRO B C 1
ATOM 3467 O O . PRO B 1 167 ? -48.614 37.618 117.575 1.00 17.11 146 PRO B O 1
ATOM 3471 N N . LEU B 1 168 ? -49.708 36.082 118.809 1.00 14.54 147 LEU B N 1
ATOM 3472 C CA . LEU B 1 168 ? -49.567 35.047 117.788 1.00 16.76 147 LEU B CA 1
ATOM 3473 C C . LEU B 1 168 ? -50.515 35.307 116.632 1.00 17.83 147 LEU B C 1
ATOM 3474 O O . LEU B 1 168 ? -50.196 35.021 115.481 1.00 13.63 147 LEU B O 1
ATOM 3479 N N . ARG B 1 169 ? -51.686 35.854 116.935 1.00 16.18 148 ARG B N 1
ATOM 3480 C CA . ARG B 1 169 ? -52.593 36.236 115.864 1.00 17.44 148 ARG B CA 1
ATOM 3481 C C . ARG B 1 169 ? -51.948 37.348 115.011 1.00 16.60 148 ARG B C 1
ATOM 3482 O O . ARG B 1 169 ? -52.032 37.332 113.780 1.00 14.19 148 ARG B O 1
ATOM 3490 N N . SER B 1 170 ? -51.302 38.311 115.673 1.00 14.27 149 SER B N 1
ATOM 3491 C CA . SER B 1 170 ? -50.629 39.396 114.960 1.00 14.81 149 SER B CA 1
ATOM 3492 C C . SER B 1 170 ? -49.536 38.842 114.046 1.00 16.79 149 SER B C 1
ATOM 3493 O O . SER B 1 170 ? -49.383 39.283 112.906 1.00 15.67 149 SER B O 1
ATOM 3496 N N . LEU B 1 171 ? -48.814 37.839 114.531 1.00 15.23 150 LEU B N 1
ATOM 3497 C CA . LEU B 1 171 ? -47.822 37.148 113.709 1.00 16.90 150 LEU B CA 1
ATOM 3498 C C . LEU B 1 171 ? -48.456 36.499 112.462 1.00 19.54 150 LEU B C 1
ATOM 3499 O O . LEU B 1 171 ? -48.036 36.782 111.337 1.00 14.68 150 LEU B O 1
ATOM 3504 N N . VAL B 1 172 ? -49.445 35.621 112.640 1.00 15.53 151 VAL B N 1
ATOM 3505 C CA . VAL B 1 172 ? -49.906 34.853 111.479 1.00 16.59 151 VAL B CA 1
ATOM 3506 C C . VAL B 1 172 ? -50.694 35.702 110.464 1.00 15.29 151 VAL B C 1
ATOM 3507 O O . VAL B 1 172 ? -50.680 35.405 109.257 1.00 13.41 151 VAL B O 1
ATOM 3511 N N . ASP B 1 173 ? -51.355 36.759 110.928 1.00 12.81 152 ASP B N 1
ATOM 3512 C CA . ASP B 1 173 ? -52.109 37.629 110.016 1.00 13.30 152 ASP B CA 1
ATOM 3513 C C . ASP B 1 173 ? -51.205 38.231 108.923 1.00 14.66 152 ASP B C 1
ATOM 3514 O O . ASP B 1 173 ? -51.689 38.574 107.839 1.00 14.63 152 ASP B O 1
ATOM 3519 N N . ASP B 1 174 ? -49.911 38.375 109.230 1.00 13.23 153 ASP B N 1
ATOM 3520 C CA . ASP B 1 174 ? -48.931 38.984 108.309 1.00 13.73 153 ASP B CA 1
ATOM 3521 C C . ASP B 1 174 ? -47.993 37.979 107.651 1.00 17.38 153 ASP B C 1
ATOM 3522 O O . ASP B 1 174 ? -47.132 38.364 106.866 1.00 17.17 153 ASP B O 1
ATOM 3527 N N . LEU B 1 175 ? -48.153 36.703 107.988 1.00 14.28 154 LEU B N 1
ATOM 3528 C CA . LEU B 1 175 ? -47.221 35.652 107.569 1.00 12.95 154 LEU B CA 1
ATOM 3529 C C . LEU B 1 175 ? -47.668 34.985 106.260 1.00 16.42 154 LEU B C 1
ATOM 3530 O O . LEU B 1 175 ? -48.860 34.724 106.049 1.00 16.92 154 LEU B O 1
ATOM 3535 N N . TRP B 1 176 ? -46.709 34.747 105.368 1.00 14.74 155 TRP B N 1
ATOM 3536 C CA . TRP B 1 176 ? -46.963 34.059 104.100 1.00 15.01 155 TRP B CA 1
ATOM 3537 C C . TRP B 1 176 ? -46.019 32.857 103.969 1.00 17.18 155 TRP B C 1
ATOM 3538 O O . TRP B 1 176 ? -44.926 32.863 104.526 1.00 15.58 155 TRP B O 1
ATOM 3549 N N . ALA B 1 177 ? -46.447 31.826 103.250 1.00 15.48 156 ALA B N 1
ATOM 3550 C CA . ALA B 1 177 ? -45.648 30.609 103.141 1.00 16.22 156 ALA B CA 1
ATOM 3551 C C . ALA B 1 177 ? -45.662 30.068 101.720 1.00 15.31 156 ALA B C 1
ATOM 3552 O O . ALA B 1 177 ? -46.683 30.125 101.036 1.00 14.44 156 ALA B O 1
ATOM 3554 N N . THR B 1 178 ? -44.541 29.517 101.286 1.00 17.33 157 THR B N 1
ATOM 3555 C CA . THR B 1 178 ? -44.488 28.876 99.985 1.00 17.24 157 THR B CA 1
ATOM 3556 C C . THR B 1 178 ? -44.847 27.406 100.132 1.00 19.16 157 THR B C 1
ATOM 3557 O O . THR B 1 178 ? -44.243 26.710 100.952 1.00 17.18 157 THR B O 1
ATOM 3561 N N . HIS B 1 179 ? -45.849 26.960 99.368 1.00 16.73 158 HIS B N 1
ATOM 3562 C CA . HIS B 1 179 ? -46.242 25.555 99.304 1.00 17.52 158 HIS B CA 1
ATOM 3563 C C . HIS B 1 179 ? -45.719 24.937 98.017 1.00 21.28 158 HIS B C 1
ATOM 3564 O O . HIS B 1 179 ? -45.736 25.592 96.975 1.00 21.59 158 HIS B O 1
ATOM 3571 N N . THR B 1 180 ? -45.279 23.682 98.081 1.00 20.20 159 THR B N 1
ATOM 3572 C CA . THR B 1 180 ? -44.776 22.978 96.908 1.00 21.78 159 THR B CA 1
ATOM 3573 C C . THR B 1 180 ? -45.179 21.510 96.936 1.00 26.90 159 THR B C 1
ATOM 3574 O O . THR B 1 180 ? -45.446 20.955 98.002 1.00 22.59 159 THR B O 1
ATOM 3578 N N . ASN B 1 181 ? -45.235 20.885 95.763 1.00 23.99 160 ASN B N 1
ATOM 3579 C CA . ASN B 1 181 ? -45.540 19.457 95.695 1.00 30.43 160 ASN B CA 1
ATOM 3580 C C . ASN B 1 181 ? -44.288 18.590 95.830 1.00 37.49 160 ASN B C 1
ATOM 3581 O O . ASN B 1 181 ? -44.386 17.368 95.865 1.00 38.44 160 ASN B O 1
ATOM 3586 N N . LEU B 1 182 ? -43.112 19.213 95.865 1.00 40.86 161 LEU B N 1
ATOM 3587 C CA . LEU B 1 182 ? -41.877 18.467 96.113 1.00 50.04 161 LEU B CA 1
ATOM 3588 C C . LEU B 1 182 ? -41.655 18.309 97.615 1.00 61.77 161 LEU B C 1
ATOM 3589 O O . LEU B 1 182 ? -40.727 18.889 98.172 1.00 64.08 161 LEU B O 1
ATOM 3594 N N . TYR B 1 183 ? -42.499 17.510 98.262 1.00 73.35 162 TYR B N 1
ATOM 3595 C CA . TYR B 1 183 ? -42.450 17.353 99.716 1.00 77.84 162 TYR B CA 1
ATOM 3596 C C . TYR B 1 183 ? -41.410 16.323 100.137 1.00 83.84 162 TYR B C 1
ATOM 3597 O O . TYR B 1 183 ? -41.301 15.260 99.530 1.00 87.39 162 TYR B O 1
ATOM 3599 N N . ALA B 1 200 ? -42.597 4.704 95.496 1.00 73.72 179 ALA B N 1
ATOM 3600 C CA . ALA B 1 200 ? -41.478 5.347 94.817 1.00 72.01 179 ALA B CA 1
ATOM 3601 C C . ALA B 1 200 ? -41.891 5.875 93.445 1.00 69.38 179 ALA B C 1
ATOM 3602 O O . ALA B 1 200 ? -41.678 7.049 93.137 1.00 68.07 179 ALA B O 1
ATOM 3604 N N . ALA B 1 201 ? -42.468 4.999 92.623 1.00 67.77 180 ALA B N 1
ATOM 3605 C CA . ALA B 1 201 ? -42.973 5.376 91.302 1.00 63.00 180 ALA B CA 1
ATOM 3606 C C . ALA B 1 201 ? -44.000 6.485 91.442 1.00 60.58 180 ALA B C 1
ATOM 3607 O O . ALA B 1 201 ? -44.058 7.410 90.631 1.00 59.84 180 ALA B O 1
ATOM 3609 N N . TYR B 1 202 ? -44.811 6.371 92.488 1.00 59.02 181 TYR B N 1
ATOM 3610 C CA . TYR B 1 202 ? -45.834 7.352 92.792 1.00 57.88 181 TYR B CA 1
ATOM 3611 C C . TYR B 1 202 ? -45.213 8.721 93.052 1.00 56.88 181 TYR B C 1
ATOM 3612 O O . TYR B 1 202 ? -45.695 9.729 92.535 1.00 54.77 181 TYR B O 1
ATOM 3621 N N . TYR B 1 203 ? -44.147 8.765 93.850 1.00 58.82 182 TYR B N 1
ATOM 3622 C CA . TYR B 1 203 ? -43.528 10.050 94.170 1.00 59.18 182 TYR B CA 1
ATOM 3623 C C . TYR B 1 203 ? -42.965 10.696 92.909 1.00 58.68 182 TYR B C 1
ATOM 3624 O O . TYR B 1 203 ? -42.998 11.919 92.762 1.00 56.02 182 TYR B O 1
ATOM 3633 N N . THR B 1 204 ? -42.470 9.869 91.993 1.00 60.18 183 THR B N 1
ATOM 3634 C CA . THR B 1 204 ? -41.966 10.358 90.712 1.00 62.75 183 THR B CA 1
ATOM 3635 C C . THR B 1 204 ? -43.085 11.018 89.898 1.00 58.13 183 THR B C 1
ATOM 3636 O O . THR B 1 204 ? -42.891 12.082 89.306 1.00 56.75 183 THR B O 1
ATOM 3640 N N . GLU B 1 205 ? -44.252 10.378 89.867 1.00 54.08 184 GLU B N 1
ATOM 3641 C CA . GLU B 1 205 ? -45.402 10.932 89.159 1.00 53.67 184 GLU B CA 1
ATOM 3642 C C . GLU B 1 205 ? -45.964 12.165 89.874 1.00 49.65 184 GLU B C 1
ATOM 3643 O O . GLU B 1 205 ? -46.314 13.157 89.228 1.00 46.11 184 GLU B O 1
ATOM 3649 N N . PHE B 1 206 ? -46.023 12.103 91.205 1.00 48.01 185 PHE B N 1
ATOM 3650 C CA . PHE B 1 206 ? -46.510 13.206 92.034 1.00 45.51 185 PHE B CA 1
ATOM 3651 C C . PHE B 1 206 ? -45.691 14.470 91.782 1.00 44.02 185 PHE B C 1
ATOM 3652 O O . PHE B 1 206 ? -46.210 15.586 91.851 1.00 41.22 185 PHE B O 1
ATOM 3660 N N . THR B 1 207 ? -44.408 14.274 91.491 1.00 46.04 186 THR B N 1
ATOM 3661 C CA . THR B 1 207 ? -43.473 15.372 91.309 1.00 48.54 186 THR B CA 1
ATOM 3662 C C . THR B 1 207 ? -43.029 15.540 89.856 1.00 53.08 186 THR B C 1
ATOM 3663 O O . THR B 1 207 ? -41.982 16.141 89.599 1.00 52.84 186 THR B O 1
ATOM 3667 N N . SER B 1 208 ? -43.823 15.039 88.911 1.00 56.16 187 SER B N 1
ATOM 3668 C CA . SER B 1 208 ? -43.434 15.082 87.497 1.00 60.87 187 SER B CA 1
ATOM 3669 C C . SER B 1 208 ? -43.368 16.517 86.975 1.00 60.45 187 SER B C 1
ATOM 3670 O O . SER B 1 208 ? -42.569 16.822 86.087 1.00 64.00 187 SER B O 1
ATOM 3673 N N . SER B 1 209 ? -44.201 17.391 87.535 1.00 55.93 188 SER B N 1
ATOM 3674 C CA . SER B 1 209 ? -44.126 18.824 87.261 1.00 52.76 188 SER B CA 1
ATOM 3675 C C . SER B 1 209 ? -44.112 19.605 88.573 1.00 44.84 188 SER B C 1
ATOM 3676 O O . SER B 1 209 ? -44.706 19.177 89.558 1.00 37.64 188 SER B O 1
ATOM 3679 N N . ARG B 1 210 ? -43.426 20.744 88.584 1.00 41.04 189 ARG B N 1
ATOM 3680 C CA . ARG B 1 210 ? -43.185 21.472 89.819 1.00 38.90 189 ARG B CA 1
ATOM 3681 C C . ARG B 1 210 ? -44.163 22.626 90.030 1.00 35.11 189 ARG B C 1
ATOM 3682 O O . ARG B 1 210 ? -44.329 23.478 89.164 1.00 33.87 189 ARG B O 1
ATOM 3690 N N . TYR B 1 211 ? -44.804 22.636 91.196 1.00 26.58 190 TYR B N 1
ATOM 3691 C CA . TYR B 1 211 ? -45.708 23.706 91.604 1.00 28.73 190 TYR B CA 1
ATOM 3692 C C . TYR B 1 211 ? -45.161 24.433 92.819 1.00 28.38 190 TYR B C 1
ATOM 3693 O O . TYR B 1 211 ? -44.781 23.800 93.802 1.00 28.60 190 TYR B O 1
ATOM 3702 N N . GLU B 1 212 ? -45.170 25.759 92.771 1.00 27.46 191 GLU B N 1
ATOM 3703 C CA . GLU B 1 212 ? -44.850 26.567 93.941 1.00 22.22 191 GLU B CA 1
ATOM 3704 C C . GLU B 1 212 ? -45.844 27.698 94.023 1.00 22.69 191 GLU B C 1
ATOM 3705 O O . GLU B 1 212 ? -46.104 28.379 93.046 1.00 26.43 191 GLU B O 1
ATOM 3711 N N . THR B 1 213 ? -46.466 27.846 95.179 1.00 21.31 192 THR B N 1
ATOM 3712 C CA . THR B 1 213 ? -47.448 28.896 95.360 1.00 19.46 192 THR B CA 1
ATOM 3713 C C . THR B 1 213 ? -47.226 29.550 96.713 1.00 21.64 192 THR B C 1
ATOM 3714 O O . THR B 1 213 ? -47.010 28.861 97.711 1.00 21.84 192 THR B O 1
ATOM 3718 N N . VAL B 1 214 ? -47.254 30.875 96.748 1.00 17.01 193 VAL B N 1
ATOM 3719 C CA . VAL B 1 214 ? -47.124 31.583 98.016 1.00 16.14 193 VAL B CA 1
ATOM 3720 C C . VAL B 1 214 ? -48.525 31.912 98.524 1.00 19.68 193 VAL B C 1
ATOM 3721 O O . VAL B 1 214 ? -49.262 32.659 97.875 1.00 19.69 193 VAL B O 1
ATOM 3725 N N . HIS B 1 215 ? -48.901 31.303 99.647 1.00 12.91 194 HIS B N 1
ATOM 3726 C CA . HIS B 1 215 ? -50.225 31.468 100.254 1.00 13.04 194 HIS B CA 1
ATOM 3727 C C . HIS B 1 215 ? -50.139 32.226 101.569 1.00 14.54 194 HIS B C 1
ATOM 3728 O O . HIS B 1 215 ? -49.177 32.057 102.319 1.00 14.00 194 HIS B O 1
ATOM 3735 N N . PRO B 1 216 ? -51.186 32.993 101.910 1.00 16.40 195 PRO B N 1
ATOM 3736 C CA . PRO B 1 216 ? -51.174 33.545 103.272 1.00 15.55 195 PRO B CA 1
ATOM 3737 C C . PRO B 1 216 ? -51.344 32.429 104.301 1.00 17.33 195 PRO B C 1
ATOM 3738 O O . PRO B 1 216 ? -52.055 31.471 104.024 1.00 15.58 195 PRO B O 1
ATOM 3742 N N . VAL B 1 217 ? -50.717 32.551 105.468 1.00 14.11 196 VAL B N 1
ATOM 3743 C CA . VAL B 1 217 ? -50.887 31.564 106.534 1.00 13.14 196 VAL B CA 1
ATOM 3744 C C . VAL B 1 217 ? -52.274 31.710 107.183 1.00 11.87 196 VAL B C 1
ATOM 3745 O O . VAL B 1 217 ? -52.786 30.772 107.776 1.00 13.02 196 VAL B O 1
ATOM 3749 N N . VAL B 1 218 ? -52.876 32.892 107.076 1.00 12.48 197 VAL B N 1
ATOM 3750 C CA . VAL B 1 218 ? -54.278 33.068 107.481 1.00 14.81 197 VAL B CA 1
ATOM 3751 C C . VAL B 1 218 ? -55.114 33.409 106.262 1.00 12.83 197 VAL B C 1
ATOM 3752 O O . VAL B 1 218 ? -54.882 34.443 105.628 1.00 14.10 197 VAL B O 1
ATOM 3756 N N . ARG B 1 219 ? -56.083 32.555 105.927 1.00 16.29 198 ARG B N 1
ATOM 3757 C CA . ARG B 1 219 ? -57.007 32.874 104.839 1.00 13.55 198 ARG B CA 1
ATOM 3758 C C . ARG B 1 219 ? -58.382 33.169 105.413 1.00 13.00 198 ARG B C 1
ATOM 3759 O O . ARG B 1 219 ? -58.738 32.689 106.490 1.00 14.30 198 ARG B O 1
ATOM 3767 N N . VAL B 1 220 ? -59.157 33.971 104.695 1.00 14.93 199 VAL B N 1
ATOM 3768 C CA . VAL B 1 220 ? -60.521 34.277 105.121 1.00 14.44 199 VAL B CA 1
ATOM 3769 C C . VAL B 1 220 ? -61.464 33.421 104.312 1.00 16.61 199 VAL B C 1
ATOM 3770 O O . VAL B 1 220 ? -61.497 33.525 103.085 1.00 16.11 199 VAL B O 1
ATOM 3774 N N . HIS B 1 221 ? -62.209 32.551 104.989 1.00 14.71 200 HIS B N 1
ATOM 3775 C CA . HIS B 1 221 ? -63.115 31.632 104.304 1.00 16.80 200 HIS B CA 1
ATOM 3776 C C . HIS B 1 221 ? -64.145 32.420 103.494 1.00 18.08 200 HIS B C 1
ATOM 3777 O O . HIS B 1 221 ? -64.838 33.271 104.039 1.00 17.90 200 HIS B O 1
ATOM 3784 N N . PRO B 1 222 ? -64.229 32.155 102.177 1.00 19.29 201 PRO B N 1
ATOM 3785 C CA . PRO B 1 222 ? -65.094 32.948 101.292 1.00 22.08 201 PRO B CA 1
ATOM 3786 C C . PRO B 1 222 ? -66.577 32.678 101.473 1.00 23.67 201 PRO B C 1
ATOM 3787 O O . PRO B 1 222 ? -67.373 33.428 100.930 1.00 26.58 201 PRO B O 1
ATOM 3791 N N . GLU B 1 223 ? -66.952 31.617 102.181 1.00 19.58 202 GLU B N 1
ATOM 3792 C CA . GLU B 1 223 ? -68.375 31.330 102.347 1.00 21.69 202 GLU B CA 1
ATOM 3793 C C . GLU B 1 223 ? -68.846 31.565 103.790 1.00 20.93 202 GLU B C 1
ATOM 3794 O O . GLU B 1 223 ? -70.000 31.930 104.013 1.00 24.78 202 GLU B O 1
ATOM 3800 N N . THR B 1 224 ? -67.952 31.401 104.759 1.00 17.19 203 THR B N 1
ATOM 3801 C CA . THR B 1 224 ? -68.310 31.615 106.161 1.00 17.24 203 THR B CA 1
ATOM 3802 C C . THR B 1 224 ? -67.744 32.892 106.773 1.00 21.43 203 THR B C 1
ATOM 3803 O O . THR B 1 224 ? -68.192 33.308 107.835 1.00 19.01 203 THR B O 1
ATOM 3807 N N . GLY B 1 225 ? -66.712 33.468 106.157 1.00 16.30 204 GLY B N 1
ATOM 3808 C CA . GLY B 1 225 ? -66.040 34.625 106.737 1.00 16.09 204 GLY B CA 1
ATOM 3809 C C . GLY B 1 225 ? -65.088 34.283 107.889 1.00 16.25 204 GLY B C 1
ATOM 3810 O O . GLY B 1 225 ? -64.403 35.160 108.429 1.00 16.49 204 GLY B O 1
ATOM 3811 N N . GLU B 1 226 ? -65.023 33.013 108.272 1.00 16.06 205 GLU B N 1
ATOM 3812 C CA . GLU B 1 226 ? -64.141 32.618 109.372 1.00 16.25 205 GLU B CA 1
ATOM 3813 C C . GLU B 1 226 ? -62.670 32.623 108.942 1.00 14.94 205 GLU B C 1
ATOM 3814 O O . GLU B 1 226 ? -62.351 32.261 107.824 1.00 19.11 205 GLU B O 1
ATOM 3820 N N . ARG B 1 227 ? -61.777 33.040 109.838 1.00 14.05 206 ARG B N 1
ATOM 3821 C CA . ARG B 1 227 ? -60.346 32.980 109.555 1.00 13.34 206 ARG B CA 1
ATOM 3822 C C . ARG B 1 227 ? -59.813 31.586 109.838 1.00 14.40 206 ARG B C 1
ATOM 3823 O O . ARG B 1 227 ? -60.193 30.970 110.828 1.00 14.23 206 ARG B O 1
ATOM 3831 N N . SER B 1 228 ? -58.946 31.087 108.962 1.00 11.12 207 SER B N 1
ATOM 3832 C CA A SER B 1 228 ? -58.413 29.740 109.143 0.42 12.79 207 SER B CA 1
ATOM 3833 C CA B SER B 1 228 ? -58.446 29.722 109.060 0.58 12.90 207 SER B CA 1
ATOM 3834 C C . SER B 1 228 ? -56.939 29.673 108.773 1.00 15.49 207 SER B C 1
ATOM 3835 O O . SER B 1 228 ? -56.473 30.323 107.831 1.00 16.10 207 SER B O 1
ATOM 3840 N N . LEU B 1 229 ? -56.187 28.903 109.554 1.00 13.02 208 LEU B N 1
ATOM 3841 C CA . LEU B 1 229 ? -54.763 28.737 109.280 1.00 12.03 208 LEU B CA 1
ATOM 3842 C C . LEU B 1 229 ? -54.574 27.849 108.058 1.00 15.83 208 LEU B C 1
ATOM 3843 O O . LEU B 1 229 ? -55.221 26.809 107.930 1.00 14.96 208 LEU B O 1
ATOM 3848 N N . LEU B 1 230 ? -53.687 28.281 107.168 1.00 14.15 209 LEU B N 1
ATOM 3849 C CA . LEU B 1 230 ? -53.354 27.553 105.952 1.00 10.26 209 LEU B CA 1
ATOM 3850 C C . LEU B 1 230 ? -51.877 27.171 106.015 1.00 13.34 209 LEU B C 1
ATOM 3851 O O . LEU B 1 230 ? -50.999 28.017 105.787 1.00 14.86 209 LEU B O 1
ATOM 3856 N N . LEU B 1 231 ? -51.604 25.913 106.357 1.00 9.97 210 LEU B N 1
ATOM 3857 C CA . LEU B 1 231 ? -50.226 25.436 106.504 1.00 9.37 210 LEU B CA 1
ATOM 3858 C C . LEU B 1 231 ? -50.164 23.995 106.005 1.00 12.80 210 LEU B C 1
ATOM 3859 O O . LEU B 1 231 ? -50.569 23.723 104.881 1.00 13.30 210 LEU B O 1
ATOM 3864 N N . GLY B 1 232 ? -49.665 23.078 106.830 1.00 14.27 211 GLY B N 1
ATOM 3865 C CA . GLY B 1 232 ? -49.644 21.673 106.442 1.00 14.09 211 GLY B CA 1
ATOM 3866 C C . GLY B 1 232 ? -48.349 21.227 105.770 1.00 16.09 211 GLY B C 1
ATOM 3867 O O . GLY B 1 232 ? -47.448 22.031 105.509 1.00 15.06 211 GLY B O 1
ATOM 3868 N N . GLN B 1 233 ? -48.269 19.943 105.443 1.00 12.32 212 GLN B N 1
ATOM 3869 C CA A GLN B 1 233 ? -46.982 19.363 105.063 0.45 20.32 212 GLN B CA 1
ATOM 3870 C CA B GLN B 1 233 ? -47.016 19.313 105.031 0.55 20.28 212 GLN B CA 1
ATOM 3871 C C . GLN B 1 233 ? -46.447 19.835 103.711 1.00 17.84 212 GLN B C 1
ATOM 3872 O O . GLN B 1 233 ? -45.271 19.620 103.406 1.00 17.82 212 GLN B O 1
ATOM 3883 N N . PHE B 1 234 ? -47.266 20.500 102.901 1.00 16.12 213 PHE B N 1
ATOM 3884 C CA . PHE B 1 234 ? -46.721 21.004 101.638 1.00 17.35 213 PHE B CA 1
ATOM 3885 C C . PHE B 1 234 ? -45.931 22.301 101.818 1.00 19.92 213 PHE B C 1
ATOM 3886 O O . PHE B 1 234 ? -45.288 22.763 100.877 1.00 16.19 213 PHE B O 1
ATOM 3894 N N . VAL B 1 235 ? -45.967 22.883 103.017 1.00 19.04 214 VAL B N 1
ATOM 3895 C CA . VAL B 1 235 ? -45.232 24.130 103.257 1.00 16.67 214 VAL B CA 1
ATOM 3896 C C . VAL B 1 235 ? -43.718 23.898 103.300 1.00 18.47 214 VAL B C 1
ATOM 3897 O O . VAL B 1 235 ? -43.233 23.011 103.991 1.00 18.42 214 VAL B O 1
ATOM 3901 N N . LYS B 1 236 ? -42.995 24.706 102.533 1.00 16.42 215 LYS B N 1
ATOM 3902 C CA . LYS B 1 236 ? -41.543 24.587 102.378 1.00 22.77 215 LYS B CA 1
ATOM 3903 C C . LYS B 1 236 ? -40.799 25.677 103.158 1.00 21.90 215 LYS B C 1
ATOM 3904 O O . LYS B 1 236 ? -39.708 25.450 103.683 1.00 21.56 215 LYS B O 1
ATOM 3910 N N . SER B 1 237 ? -41.411 26.856 103.256 1.00 12.98 216 SER B N 1
ATOM 3911 C CA . SER B 1 237 ? -40.743 28.003 103.852 1.00 12.91 216 SER B CA 1
ATOM 3912 C C . SER B 1 237 ? -41.713 29.122 104.198 1.00 17.68 216 SER B C 1
ATOM 3913 O O . SER B 1 237 ? -42.851 29.133 103.724 1.00 13.35 216 SER B O 1
ATOM 3916 N N . PHE B 1 238 ? -41.249 30.055 105.029 1.00 15.01 217 PHE B N 1
ATOM 3917 C CA . PHE B 1 238 ? -41.996 31.276 105.319 1.00 15.53 217 PHE B CA 1
ATOM 3918 C C . PHE B 1 238 ? -41.335 32.477 104.648 1.00 15.99 217 PHE B C 1
ATOM 3919 O O . PHE B 1 238 ? -40.116 32.650 104.719 1.00 17.24 217 PHE B O 1
ATOM 3927 N N . GLN B 1 239 ? -42.143 33.323 104.022 1.00 16.31 218 GLN B N 1
ATOM 3928 C CA . GLN B 1 239 ? -41.637 34.526 103.384 1.00 16.97 218 GLN B CA 1
ATOM 3929 C C . GLN B 1 239 ? -40.918 35.439 104.386 1.00 16.82 218 GLN B C 1
ATOM 3930 O O . GLN B 1 239 ? -41.425 35.691 105.480 1.00 16.95 218 GLN B O 1
ATOM 3936 N N . ASP B 1 240 ? -39.722 35.883 104.007 1.00 19.79 219 ASP B N 1
ATOM 3937 C CA . ASP B 1 240 ? -38.899 36.831 104.777 1.00 22.82 219 ASP B CA 1
ATOM 3938 C C . ASP B 1 240 ? -38.347 36.252 106.075 1.00 21.04 219 ASP B C 1
ATOM 3939 O O . ASP B 1 240 ? -37.834 36.992 106.912 1.00 22.86 219 ASP B O 1
ATOM 3944 N N . LEU B 1 241 ? -38.452 34.940 106.253 1.00 15.97 220 LEU B N 1
ATOM 3945 C CA . LEU B 1 241 ? -37.868 34.301 107.424 1.00 17.30 220 LEU B CA 1
ATOM 3946 C C . LEU B 1 241 ? -36.823 33.274 107.015 1.00 19.82 220 LEU B C 1
ATOM 3947 O O . LEU B 1 241 ? -37.040 32.514 106.074 1.00 20.31 220 LEU B O 1
ATOM 3952 N N . PRO B 1 242 ? -35.707 33.205 107.751 1.00 22.19 221 PRO B N 1
ATOM 3953 C CA . PRO B 1 242 ? -34.654 32.222 107.457 1.00 23.36 221 PRO B CA 1
ATOM 3954 C C . PRO B 1 242 ? -35.066 30.785 107.783 1.00 20.78 221 PRO B C 1
ATOM 3955 O O . PRO B 1 242 ? -35.979 30.550 108.582 1.00 19.03 221 PRO B O 1
ATOM 3959 N N . SER B 1 243 ? -34.380 29.823 107.173 1.00 24.37 222 SER B N 1
ATOM 3960 C CA . SER B 1 243 ? -34.703 28.405 107.362 1.00 24.25 222 SER B CA 1
ATOM 3961 C C . SER B 1 243 ? -34.753 27.999 108.835 1.00 23.82 222 SER B C 1
ATOM 3962 O O . SER B 1 243 ? -35.655 27.275 109.242 1.00 24.87 222 SER B O 1
ATOM 3965 N N . ALA B 1 244 ? -33.804 28.489 109.631 1.00 32.15 223 ALA B N 1
ATOM 3966 C CA . ALA B 1 244 ? -33.735 28.119 111.050 1.00 32.73 223 ALA B CA 1
ATOM 3967 C C . ALA B 1 244 ? -35.001 28.500 111.799 1.00 33.95 223 ALA B C 1
ATOM 3968 O O . ALA B 1 244 ? -35.466 27.758 112.673 1.00 44.59 223 ALA B O 1
ATOM 3970 N N . GLU B 1 245 ? -35.602 29.628 111.437 1.00 16.40 224 GLU B N 1
ATOM 3971 C CA . GLU B 1 245 ? -36.795 30.044 112.135 1.00 16.07 224 GLU B CA 1
ATOM 3972 C C . GLU B 1 245 ? -38.027 29.343 111.584 1.00 23.47 224 GLU B C 1
ATOM 3973 O O . GLU B 1 245 ? -39.049 29.211 112.268 1.00 17.39 224 GLU B O 1
ATOM 3979 N N . PHE B 1 246 ? -37.911 28.845 110.360 1.00 25.96 225 PHE B N 1
ATOM 3980 C CA . PHE B 1 246 ? -39.033 28.156 109.731 1.00 27.94 225 PHE B CA 1
ATOM 3981 C C . PHE B 1 246 ? -39.453 26.921 110.519 1.00 21.22 225 PHE B C 1
ATOM 3982 O O . PHE B 1 246 ? -40.634 26.729 110.789 1.00 17.13 225 PHE B O 1
ATOM 3990 N N . ALA B 1 247 ? -38.488 26.075 110.859 1.00 20.75 226 ALA B N 1
ATOM 3991 C CA . ALA B 1 247 ? -38.798 24.799 111.490 1.00 21.38 226 ALA B CA 1
ATOM 3992 C C . ALA B 1 247 ? -39.460 25.005 112.836 1.00 19.27 226 ALA B C 1
ATOM 3993 O O . ALA B 1 247 ? -40.400 24.299 113.190 1.00 18.16 226 ALA B O 1
ATOM 3995 N N . SER B 1 248 ? -38.943 25.980 113.578 1.00 17.59 227 SER B N 1
ATOM 3996 C CA A SER B 1 248 ? -39.463 26.287 114.903 0.51 19.14 227 SER B CA 1
ATOM 3997 C CA B SER B 1 248 ? -39.461 26.320 114.901 0.49 19.16 227 SER B CA 1
ATOM 3998 C C . SER B 1 248 ? -40.900 26.815 114.851 1.00 14.97 227 SER B C 1
ATOM 3999 O O . SER B 1 248 ? -41.767 26.332 115.586 1.00 10.87 227 SER B O 1
ATOM 4004 N N . LEU B 1 249 ? -41.150 27.803 113.993 1.00 14.61 228 LEU B N 1
ATOM 4005 C CA . LEU B 1 249 ? -42.496 28.390 113.910 1.00 14.27 228 LEU B CA 1
ATOM 4006 C C . LEU B 1 249 ? -43.496 27.437 113.271 1.00 12.62 228 LEU B C 1
ATOM 4007 O O . LEU B 1 249 ? -44.668 27.419 113.674 1.00 12.75 228 LEU B O 1
ATOM 4012 N N . PHE B 1 250 ? -43.055 26.657 112.291 1.00 13.11 229 PHE B N 1
ATOM 4013 C CA . PHE B 1 250 ? -43.933 25.680 111.640 1.00 12.85 229 PHE B CA 1
ATOM 4014 C C . PHE B 1 250 ? -44.428 24.652 112.662 1.00 18.84 229 PHE B C 1
ATOM 4015 O O . PHE B 1 250 ? -45.627 24.333 112.739 1.00 16.59 229 PHE B O 1
ATOM 4023 N N . GLN B 1 251 ? -43.485 24.139 113.445 1.00 16.72 230 GLN B N 1
ATOM 4024 C CA . GLN B 1 251 ? -43.765 23.149 114.472 1.00 18.62 230 GLN B CA 1
ATOM 4025 C C . GLN B 1 251 ? -44.699 23.695 115.533 1.00 12.68 230 GLN B C 1
ATOM 4026 O O . GLN B 1 251 ? -45.642 23.019 115.963 1.00 14.80 230 GLN B O 1
ATOM 4032 N N . LEU B 1 252 ? -44.451 24.931 115.943 1.00 12.56 231 LEU B N 1
ATOM 4033 C CA . LEU B 1 252 ? -45.308 25.575 116.916 1.00 14.87 231 LEU B CA 1
ATOM 4034 C C . LEU B 1 252 ? -46.744 25.689 116.393 1.00 15.41 231 LEU B C 1
ATOM 4035 O O . LEU B 1 252 ? -47.694 25.349 117.094 1.00 10.51 231 LEU B O 1
ATOM 4040 N N . LEU B 1 253 ? -46.913 26.189 115.173 1.00 10.39 232 LEU B N 1
ATOM 4041 C CA . LEU B 1 253 ? -48.268 26.415 114.666 1.00 12.49 232 LEU B CA 1
ATOM 4042 C C . LEU B 1 253 ? -48.982 25.099 114.369 1.00 13.59 232 LEU B C 1
ATOM 4043 O O . LEU B 1 253 ? -50.163 24.951 114.667 1.00 13.22 232 LEU B O 1
ATOM 4048 N N . GLN B 1 254 ? -48.262 24.133 113.799 1.00 14.57 233 GLN B N 1
ATOM 4049 C CA . GLN B 1 254 ? -48.876 22.828 113.523 1.00 18.51 233 GLN B CA 1
ATOM 4050 C C . GLN B 1 254 ? -49.334 22.149 114.816 1.00 16.05 233 GLN B C 1
ATOM 4051 O O . GLN B 1 254 ? -50.359 21.482 114.837 1.00 13.45 233 GLN B O 1
ATOM 4057 N N . ALA B 1 255 ? -48.573 22.313 115.892 1.00 13.01 234 ALA B N 1
ATOM 4058 C CA . ALA B 1 255 ? -48.957 21.710 117.155 1.00 13.81 234 ALA B CA 1
ATOM 4059 C C . ALA B 1 255 ? -50.262 22.329 117.680 1.00 14.97 234 ALA B C 1
ATOM 4060 O O . ALA B 1 255 ? -51.076 21.644 118.296 1.00 13.18 234 ALA B O 1
ATOM 4062 N N . ARG B 1 256 ? -50.468 23.619 117.438 1.00 11.80 235 ARG B N 1
ATOM 4063 C CA . ARG B 1 256 ? -51.725 24.248 117.839 1.00 11.43 235 ARG B CA 1
ATOM 4064 C C . ARG B 1 256 ? -52.879 23.734 116.977 1.00 12.17 235 ARG B C 1
ATOM 4065 O O . ARG B 1 256 ? -54.005 23.600 117.440 1.00 15.89 235 ARG B O 1
ATOM 4073 N N . ILE B 1 257 ? -52.594 23.448 115.717 1.00 10.19 236 ILE B N 1
ATOM 4074 C CA . ILE B 1 257 ? -53.625 22.942 114.828 1.00 11.71 236 ILE B CA 1
ATOM 4075 C C . ILE B 1 257 ? -54.039 21.514 115.194 1.00 12.92 236 ILE B C 1
ATOM 4076 O O . ILE B 1 257 ? -55.228 21.211 115.268 1.00 12.69 236 ILE B O 1
ATOM 4081 N N . THR B 1 258 ? -53.059 20.653 115.456 1.00 11.82 237 THR B N 1
ATOM 4082 C CA . THR B 1 258 ? -53.340 19.228 115.652 1.00 12.20 237 THR B CA 1
ATOM 4083 C C . THR B 1 258 ? -53.543 18.851 117.116 1.00 12.38 237 THR B C 1
ATOM 4084 O O . THR B 1 258 ? -53.674 17.664 117.452 1.00 12.83 237 THR B O 1
ATOM 4088 N N . LYS B 1 259 ? -53.567 19.864 117.974 1.00 10.61 238 LYS B N 1
ATOM 4089 C CA . LYS B 1 259 ? -53.973 19.697 119.372 1.00 12.14 238 LYS B CA 1
ATOM 4090 C C . LYS B 1 259 ? -55.227 18.813 119.423 1.00 15.81 238 LYS B C 1
ATOM 4091 O O . LYS B 1 259 ? -56.172 19.047 118.659 1.00 13.80 238 LYS B O 1
ATOM 4097 N N . LEU B 1 260 ? -55.223 17.794 120.288 1.00 12.45 239 LEU B N 1
ATOM 4098 C CA . LEU B 1 260 ? -56.271 16.754 120.260 1.00 13.57 239 LEU B CA 1
ATOM 4099 C C . LEU B 1 260 ? -57.708 17.299 120.341 1.00 16.15 239 LEU B C 1
ATOM 4100 O O . LEU B 1 260 ? -58.618 16.798 119.653 1.00 14.02 239 LEU B O 1
ATOM 4105 N N . GLU B 1 261 ? -57.900 18.333 121.156 1.00 14.90 240 GLU B N 1
ATOM 4106 C CA . GLU B 1 261 ? -59.211 18.960 121.333 1.00 19.88 240 GLU B CA 1
ATOM 4107 C C . GLU B 1 261 ? -59.776 19.517 120.041 1.00 17.40 240 GLU B C 1
ATOM 4108 O O . GLU B 1 261 ? -60.985 19.723 119.929 1.00 15.00 240 GLU B O 1
ATOM 4114 N N . ASN B 1 262 ? -58.899 19.784 119.081 1.00 11.66 241 ASN B N 1
ATOM 4115 C CA . ASN B 1 262 ? -59.311 20.327 117.795 1.00 13.22 241 ASN B CA 1
ATOM 4116 C C . ASN B 1 262 ? -59.468 19.255 116.727 1.00 13.88 241 ASN B C 1
ATOM 4117 O O . ASN B 1 262 ? -59.561 19.582 115.544 1.00 14.40 241 ASN B O 1
ATOM 4122 N N . THR B 1 263 ? -59.463 17.986 117.130 1.00 14.10 242 THR B N 1
ATOM 4123 C CA . THR B 1 263 ? -59.460 16.902 116.149 1.00 10.65 242 THR B CA 1
ATOM 4124 C C . THR B 1 263 ? -60.647 15.968 116.297 1.00 15.10 242 THR B C 1
ATOM 4125 O O . THR B 1 263 ? -61.181 15.768 117.392 1.00 12.98 242 THR B O 1
ATOM 4129 N N . PHE B 1 264 ? -61.033 15.413 115.159 1.00 11.76 243 PHE B N 1
ATOM 4130 C CA . PHE B 1 264 ? -62.102 14.436 115.055 1.00 16.00 243 PHE B CA 1
ATOM 4131 C C . PHE B 1 264 ? -61.497 13.202 114.401 1.00 15.56 243 PHE B C 1
ATOM 4132 O O . PHE B 1 264 ? -60.946 13.291 113.297 1.00 14.51 243 PHE B O 1
ATOM 4140 N N . ARG B 1 265 ? -61.557 12.063 115.091 1.00 12.26 244 ARG B N 1
ATOM 4141 C CA . ARG B 1 265 ? -60.938 10.837 114.576 1.00 14.88 244 ARG B CA 1
ATOM 4142 C C . ARG B 1 265 ? -61.988 9.757 114.315 1.00 15.32 244 ARG B C 1
ATOM 4143 O O . ARG B 1 265 ? -62.712 9.362 115.229 1.00 16.31 244 ARG B O 1
ATOM 4151 N N . TRP B 1 266 ? -62.068 9.286 113.074 1.00 12.98 245 TRP B N 1
ATOM 4152 C CA . TRP B 1 266 ? -63.166 8.400 112.677 1.00 14.69 245 TRP B CA 1
ATOM 4153 C C . TRP B 1 266 ? -62.688 7.007 112.289 1.00 14.95 245 TRP B C 1
ATOM 4154 O O . TRP B 1 266 ? -61.858 6.858 111.391 1.00 13.79 245 TRP B O 1
ATOM 4165 N N . ASN B 1 267 ? -63.231 5.991 112.959 1.00 16.45 246 ASN B N 1
ATOM 4166 C CA . ASN B 1 267 ? -62.996 4.606 112.581 1.00 16.50 246 ASN B CA 1
ATOM 4167 C C . ASN B 1 267 ? -63.895 4.224 111.420 1.00 18.38 246 ASN B C 1
ATOM 4168 O O . ASN B 1 267 ? -65.118 4.220 111.556 1.00 17.44 246 ASN B O 1
ATOM 4173 N N . TRP B 1 268 ? -63.293 3.888 110.286 1.00 17.40 247 TRP B N 1
ATOM 4174 C CA . TRP B 1 268 ? -64.058 3.584 109.075 1.00 16.12 247 TRP B CA 1
ATOM 4175 C C . TRP B 1 268 ? -64.823 2.261 109.132 1.00 15.53 247 TRP B C 1
ATOM 4176 O O . TRP B 1 268 ? -64.308 1.271 109.647 1.00 14.30 247 TRP B O 1
ATOM 4187 N N . ARG B 1 269 ? -66.044 2.260 108.590 1.00 14.19 248 ARG B N 1
ATOM 4188 C CA . ARG B 1 269 ? -66.768 1.035 108.253 1.00 18.12 248 ARG B CA 1
ATOM 4189 C C . ARG B 1 269 ? -67.247 1.161 106.812 1.00 19.89 248 ARG B C 1
ATOM 4190 O O . ARG B 1 269 ? -67.518 2.269 106.349 1.00 16.88 248 ARG B O 1
ATOM 4198 N N . LEU B 1 270 ? -67.394 0.038 106.114 1.00 15.61 249 LEU B N 1
ATOM 4199 C CA . LEU B 1 270 ? -67.962 0.087 104.767 1.00 15.91 249 LEU B CA 1
ATOM 4200 C C . LEU B 1 270 ? -69.334 0.754 104.831 1.00 16.01 249 LEU B C 1
ATOM 4201 O O . LEU B 1 270 ? -70.082 0.540 105.778 1.00 16.53 249 LEU B O 1
ATOM 4206 N N . GLY B 1 271 ? -69.644 1.601 103.859 1.00 15.95 250 GLY B N 1
ATOM 4207 C CA . GLY B 1 271 ? -70.907 2.310 103.886 1.00 16.15 250 GLY B CA 1
ATOM 4208 C C . GLY B 1 271 ? -70.798 3.708 104.477 1.00 20.29 250 GLY B C 1
ATOM 4209 O O . GLY B 1 271 ? -71.734 4.506 104.352 1.00 22.00 250 GLY B O 1
ATOM 4210 N N . ASP B 1 272 ? -69.679 4.009 105.131 1.00 17.50 251 ASP B N 1
ATOM 4211 C CA . ASP B 1 272 ? -69.466 5.361 105.657 1.00 15.57 251 ASP B CA 1
ATOM 4212 C C . ASP B 1 272 ? -69.128 6.278 104.497 1.00 19.83 251 ASP B C 1
ATOM 4213 O O . ASP B 1 272 ? -68.543 5.835 103.510 1.00 19.70 251 ASP B O 1
ATOM 4218 N N . VAL B 1 273 ? -69.461 7.559 104.631 1.00 14.57 252 VAL B N 1
ATOM 4219 C CA . VAL B 1 273 ? -69.000 8.588 103.697 1.00 13.74 252 VAL B CA 1
ATOM 4220 C C . VAL B 1 273 ? -68.581 9.808 104.511 1.00 15.54 252 VAL B C 1
ATOM 4221 O O . VAL B 1 273 ? -69.312 10.230 105.412 1.00 18.11 252 VAL B O 1
ATOM 4225 N N . ALA B 1 274 ? -67.411 10.368 104.219 1.00 13.57 253 ALA B N 1
ATOM 4226 C CA . ALA B 1 274 ? -67.013 11.611 104.884 1.00 13.86 253 ALA B CA 1
ATOM 4227 C C . ALA B 1 274 ? -66.979 12.777 103.898 1.00 17.71 253 ALA B C 1
ATOM 4228 O O . ALA B 1 274 ? -66.593 12.619 102.736 1.00 16.95 253 ALA B O 1
ATOM 4230 N N . ILE B 1 275 ? -67.398 13.945 104.370 1.00 13.99 254 ILE B N 1
ATOM 4231 C CA . ILE B 1 275 ? -67.217 15.163 103.601 1.00 15.34 254 ILE B CA 1
ATOM 4232 C C . ILE B 1 275 ? -66.486 16.145 104.503 1.00 16.36 254 ILE B C 1
ATOM 4233 O O . ILE B 1 275 ? -66.898 16.351 105.657 1.00 13.61 254 ILE B O 1
ATOM 4238 N N . TRP B 1 276 ? -65.416 16.759 104.005 1.00 14.18 255 TRP B N 1
ATOM 4239 C CA . TRP B 1 276 ? -64.771 17.788 104.804 1.00 14.36 255 TRP B CA 1
ATOM 4240 C C . TRP B 1 276 ? -64.533 19.078 104.037 1.00 15.75 255 TRP B C 1
ATOM 4241 O O . TRP B 1 276 ? -64.436 19.103 102.812 1.00 15.87 255 TRP B O 1
ATOM 4252 N N . ASP B 1 277 ? -64.486 20.158 104.797 1.00 13.37 256 ASP B N 1
ATOM 4253 C CA . ASP B 1 277 ? -64.209 21.482 104.269 1.00 13.27 256 ASP B CA 1
ATOM 4254 C C . ASP B 1 277 ? -62.708 21.682 104.197 1.00 14.43 256 ASP B C 1
ATOM 4255 O O . ASP B 1 277 ? -62.073 21.915 105.219 1.00 14.95 256 ASP B O 1
ATOM 4260 N N . ASN B 1 278 ? -62.148 21.621 102.989 1.00 13.74 257 ASN B N 1
ATOM 4261 C CA . ASN B 1 278 ? -60.699 21.717 102.817 1.00 12.36 257 ASN B CA 1
ATOM 4262 C C . ASN B 1 278 ? -60.163 23.147 102.959 1.00 14.10 257 ASN B C 1
ATOM 4263 O O . ASN B 1 278 ? -58.960 23.395 102.815 1.00 15.03 257 ASN B O 1
ATOM 4268 N N . ARG B 1 279 ? -61.060 24.086 103.228 1.00 15.34 258 ARG B N 1
ATOM 4269 C CA . ARG B 1 279 ? -60.667 25.460 103.502 1.00 15.01 258 ARG B CA 1
ATOM 4270 C C . ARG B 1 279 ? -60.557 25.672 105.011 1.00 18.24 258 ARG B C 1
ATOM 4271 O O . ARG B 1 279 ? -60.123 26.729 105.474 1.00 17.51 258 ARG B O 1
ATOM 4279 N N . ALA B 1 280 ? -60.956 24.668 105.784 1.00 13.90 259 ALA B N 1
ATOM 4280 C CA . ALA B 1 280 ? -61.060 24.865 107.230 1.00 14.78 259 ALA B CA 1
ATOM 4281 C C . ALA B 1 280 ? -60.474 23.712 108.038 1.00 14.68 259 ALA B C 1
ATOM 4282 O O . ALA B 1 280 ? -60.662 23.649 109.258 1.00 12.10 259 ALA B O 1
ATOM 4284 N N . THR B 1 281 ? -59.770 22.803 107.366 1.00 11.96 260 THR B N 1
ATOM 4285 C CA . THR B 1 281 ? -59.242 21.622 108.032 1.00 11.70 260 THR B CA 1
ATOM 4286 C C . THR B 1 281 ? -57.868 21.222 107.513 1.00 11.75 260 THR B C 1
ATOM 4287 O O . THR B 1 281 ? -57.417 21.688 106.465 1.00 10.89 260 THR B O 1
ATOM 4291 N N . GLN B 1 282 ? -57.225 20.354 108.281 1.00 8.90 261 GLN B N 1
ATOM 4292 C CA . GLN B 1 282 ? -56.168 19.477 107.791 1.00 10.85 261 GLN B CA 1
ATOM 4293 C C . GLN B 1 282 ? -56.605 18.051 108.101 1.00 12.33 261 GLN B C 1
ATOM 4294 O O . GLN B 1 282 ? -57.487 17.851 108.938 1.00 10.38 261 GLN B O 1
ATOM 4300 N N . HIS B 1 283 ? -55.973 17.060 107.483 1.00 11.40 262 HIS B N 1
ATOM 4301 C CA . HIS B 1 283 ? -56.280 15.679 107.855 1.00 11.79 262 HIS B CA 1
ATOM 4302 C C . HIS B 1 283 ? -55.054 14.790 107.761 1.00 12.35 262 HIS B C 1
ATOM 4303 O O . HIS B 1 283 ? -53.995 15.206 107.281 1.00 12.73 262 HIS B O 1
ATOM 4310 N N . TYR B 1 284 ? -55.220 13.555 108.222 1.00 10.97 263 TYR B N 1
ATOM 4311 C CA . TYR B 1 284 ? -54.117 12.640 108.454 1.00 12.94 263 TYR B CA 1
ATOM 4312 C C . TYR B 1 284 ? -54.696 11.229 108.436 1.00 16.12 263 TYR B C 1
ATOM 4313 O O . TYR B 1 284 ? -55.610 10.939 109.216 1.00 15.43 263 TYR B O 1
ATOM 4322 N N . GLY B 1 285 ? -54.202 10.372 107.540 1.00 14.35 264 GLY B N 1
ATOM 4323 C CA . GLY B 1 285 ? -54.598 8.961 107.535 1.00 14.87 264 GLY B CA 1
ATOM 4324 C C . GLY B 1 285 ? -53.587 8.145 108.337 1.00 16.25 264 GLY B C 1
ATOM 4325 O O . GLY B 1 285 ? -52.388 8.150 108.042 1.00 11.48 264 GLY B O 1
ATOM 4326 N N . ILE B 1 286 ? -54.063 7.416 109.339 1.00 12.78 265 ILE B N 1
ATOM 4327 C CA . ILE B 1 286 ? -53.163 6.785 110.300 1.00 12.67 265 ILE B CA 1
ATOM 4328 C C . ILE B 1 286 ? -52.676 5.408 109.855 1.00 17.64 265 ILE B C 1
ATOM 4329 O O . ILE B 1 286 ? -53.475 4.506 109.578 1.00 15.52 265 ILE B O 1
ATOM 4334 N N . ALA B 1 287 ? -51.354 5.245 109.821 1.00 16.29 266 ALA B N 1
ATOM 4335 C CA . ALA B 1 287 ? -50.758 4.003 109.341 1.00 18.00 266 ALA B CA 1
ATOM 4336 C C . ALA B 1 287 ? -50.539 3.007 110.479 1.00 17.12 266 ALA B C 1
ATOM 4337 O O . ALA B 1 287 ? -49.426 2.557 110.698 1.00 16.02 266 ALA B O 1
ATOM 4339 N N . ASP B 1 288 ? -51.620 2.628 111.157 1.00 16.71 267 ASP B N 1
ATOM 4340 C CA . ASP B 1 288 ? -51.531 1.740 112.307 1.00 15.78 267 ASP B CA 1
ATOM 4341 C C . ASP B 1 288 ? -52.211 0.400 112.049 1.00 19.52 267 ASP B C 1
ATOM 4342 O O . ASP B 1 288 ? -52.784 -0.199 112.975 1.00 20.20 267 ASP B O 1
ATOM 4347 N N . PHE B 1 289 ? -52.147 -0.080 110.806 1.00 19.16 268 PHE B N 1
ATOM 4348 C CA . PHE B 1 289 ? -52.802 -1.340 110.456 1.00 21.98 268 PHE B CA 1
ATOM 4349 C C . PHE B 1 289 ? -51.846 -2.344 109.818 1.00 26.15 268 PHE B C 1
ATOM 4350 O O . PHE B 1 289 ? -52.277 -3.257 109.117 1.00 27.48 268 PHE B O 1
ATOM 4358 N N . GLY B 1 290 ? -50.553 -2.181 110.067 1.00 27.76 269 GLY B N 1
ATOM 4359 C CA . GLY B 1 290 ? -49.563 -3.103 109.534 1.00 29.87 269 GLY B CA 1
ATOM 4360 C C . GLY B 1 290 ? -49.557 -3.102 108.016 1.00 31.10 269 GLY B C 1
ATOM 4361 O O . GLY B 1 290 ? -49.680 -2.049 107.399 1.00 29.45 269 GLY B O 1
ATOM 4362 N N . GLU B 1 291 ? -49.422 -4.281 107.415 1.00 30.81 270 GLU B N 1
ATOM 4363 C CA . GLU B 1 291 ? -49.316 -4.414 105.957 1.00 36.03 270 GLU B CA 1
ATOM 4364 C C . GLU B 1 291 ? -50.648 -4.716 105.263 1.00 36.47 270 GLU B C 1
ATOM 4365 O O . GLU B 1 291 ? -50.673 -5.102 104.084 1.00 35.74 270 GLU B O 1
ATOM 4371 N N . GLN B 1 292 ? -51.749 -4.569 105.992 1.00 31.04 271 GLN B N 1
ATOM 4372 C CA . GLN B 1 292 ? -53.069 -4.849 105.435 1.00 28.95 271 GLN B CA 1
ATOM 4373 C C . GLN B 1 292 ? -53.454 -3.835 104.364 1.00 28.95 271 GLN B C 1
ATOM 4374 O O . GLN B 1 292 ? -52.916 -2.725 104.326 1.00 28.37 271 GLN B O 1
ATOM 4380 N N . GLN B 1 293 ? -54.405 -4.207 103.510 1.00 26.65 272 GLN B N 1
ATOM 4381 C CA . GLN B 1 293 ? -54.850 -3.303 102.455 1.00 29.05 272 GLN B CA 1
ATOM 4382 C C . GLN B 1 293 ? -55.884 -2.298 102.964 1.00 24.75 272 GLN B C 1
ATOM 4383 O O . GLN B 1 293 ? -56.760 -2.625 103.778 1.00 25.56 272 GLN B O 1
ATOM 4389 N N . ARG B 1 294 ? -55.768 -1.068 102.479 1.00 23.97 273 ARG B N 1
ATOM 4390 C CA . ARG B 1 294 ? -56.712 -0.003 102.800 1.00 23.12 273 ARG B CA 1
ATOM 4391 C C . ARG B 1 294 ? -56.898 0.848 101.564 1.00 23.49 273 ARG B C 1
ATOM 4392 O O . ARG B 1 294 ? -55.920 1.367 101.020 1.00 25.86 273 ARG B O 1
ATOM 4400 N N . GLU B 1 295 ? -58.142 0.977 101.106 1.00 19.72 274 GLU B N 1
ATOM 4401 C CA . GLU B 1 295 ? -58.423 1.786 99.926 1.00 17.15 274 GLU B CA 1
ATOM 4402 C C . GLU B 1 295 ? -59.708 2.596 100.094 1.00 18.59 274 GLU B C 1
ATOM 4403 O O . GLU B 1 295 ? -60.764 2.043 100.436 1.00 18.01 274 GLU B O 1
ATOM 4409 N N . LEU B 1 296 ? -59.597 3.899 99.844 1.00 17.09 275 LEU B N 1
ATOM 4410 C CA . LEU B 1 296 ? -60.725 4.821 99.860 1.00 21.13 275 LEU B CA 1
ATOM 4411 C C . LEU B 1 296 ? -60.752 5.623 98.557 1.00 24.51 275 LEU B C 1
ATOM 4412 O O . LEU B 1 296 ? -59.691 5.903 97.972 1.00 22.42 275 LEU B O 1
ATOM 4417 N N . HIS B 1 297 ? -61.956 5.972 98.100 1.00 21.20 276 HIS B N 1
ATOM 4418 C CA . HIS B 1 297 ? -62.116 6.723 96.853 1.00 23.52 276 HIS B CA 1
ATOM 4419 C C . HIS B 1 297 ? -62.578 8.153 97.128 1.00 22.61 276 HIS B C 1
ATOM 4420 O O . HIS B 1 297 ? -63.535 8.387 97.865 1.00 20.84 276 HIS B O 1
ATOM 4427 N N . ARG B 1 298 ? -61.898 9.102 96.493 1.00 22.55 277 ARG B N 1
ATOM 4428 C CA . ARG B 1 298 ? -62.066 10.512 96.779 1.00 22.46 277 ARG B CA 1
ATOM 4429 C C . ARG B 1 298 ? -62.595 11.264 95.570 1.00 23.71 277 ARG B C 1
ATOM 4430 O O . ARG B 1 298 ? -62.200 10.980 94.444 1.00 22.83 277 ARG B O 1
ATOM 4438 N N . VAL B 1 299 ? -63.504 12.206 95.808 1.00 22.04 278 VAL B N 1
ATOM 4439 C CA . VAL B 1 299 ? -63.842 13.214 94.812 1.00 20.58 278 VAL B CA 1
ATOM 4440 C C . VAL B 1 299 ? -63.558 14.567 95.430 1.00 21.56 278 VAL B C 1
ATOM 4441 O O . VAL B 1 299 ? -64.023 14.842 96.543 1.00 19.44 278 VAL B O 1
ATOM 4445 N N . THR B 1 300 ? -62.789 15.410 94.750 1.00 18.96 279 THR B N 1
ATOM 4446 C CA . THR B 1 300 ? -62.567 16.749 95.284 1.00 18.55 279 THR B CA 1
ATOM 4447 C C . THR B 1 300 ? -63.273 17.771 94.426 1.00 20.37 279 THR B C 1
ATOM 4448 O O . THR B 1 300 ? -63.470 17.563 93.224 1.00 19.48 279 THR B O 1
ATOM 4452 N N . LEU B 1 301 ? -63.675 18.868 95.060 1.00 15.04 280 LEU B N 1
ATOM 4453 C CA . LEU B 1 301 ? -64.412 19.923 94.390 1.00 20.80 280 LEU B CA 1
ATOM 4454 C C . LEU B 1 301 ? -63.588 21.191 94.275 1.00 18.31 280 LEU B C 1
ATOM 4455 O O . LEU B 1 301 ? -62.850 21.536 95.198 1.00 18.29 280 LEU B O 1
ATOM 4460 N N . ALA B 1 302 ? -63.725 21.857 93.131 1.00 21.40 281 ALA B N 1
ATOM 4461 C CA . ALA B 1 302 ? -62.961 23.055 92.799 1.00 18.90 281 ALA B CA 1
ATOM 4462 C C . ALA B 1 302 ? -63.171 24.144 93.829 1.00 20.86 281 ALA B C 1
ATOM 4463 O O . ALA B 1 302 ? -64.295 24.377 94.293 1.00 17.84 281 ALA B O 1
ATOM 4465 N N . GLY B 1 303 ? -62.085 24.823 94.171 1.00 20.42 282 GLY B N 1
ATOM 4466 C CA . GLY B 1 303 ? -62.151 25.940 95.101 1.00 19.11 282 GLY B CA 1
ATOM 4467 C C . GLY B 1 303 ? -61.723 27.236 94.435 1.00 21.05 282 GLY B C 1
ATOM 4468 O O . GLY B 1 303 ? -61.625 27.303 93.211 1.00 23.59 282 GLY B O 1
ATOM 4469 N N . ASP B 1 304 ? -61.473 28.261 95.241 1.00 18.39 283 ASP B N 1
ATOM 4470 C CA . ASP B 1 304 ? -61.021 29.548 94.739 1.00 18.31 283 ASP B CA 1
ATOM 4471 C C . ASP B 1 304 ? -59.631 29.848 95.300 1.00 18.39 283 ASP B C 1
ATOM 4472 O O . ASP B 1 304 ? -59.071 29.047 96.052 1.00 16.82 283 ASP B O 1
ATOM 4477 N N . VAL B 1 305 ? -59.073 30.998 94.930 1.00 18.27 284 VAL B N 1
ATOM 4478 C CA . VAL B 1 305 ? -57.748 31.378 95.408 1.00 15.81 284 VAL B CA 1
ATOM 4479 C C . VAL B 1 305 ? -57.879 31.999 96.799 1.00 19.29 284 VAL B C 1
ATOM 4480 O O . VAL B 1 305 ? -58.716 32.889 97.018 1.00 18.15 284 VAL B O 1
ATOM 4484 N N . PRO B 1 306 ? -57.068 31.520 97.752 1.00 18.27 285 PRO B N 1
ATOM 4485 C CA . PRO B 1 306 ? -57.124 32.073 99.114 1.00 16.33 285 PRO B CA 1
ATOM 4486 C C . PRO B 1 306 ? -56.909 33.582 99.133 1.00 15.23 285 PRO B C 1
ATOM 4487 O O . PRO B 1 306 ? -56.190 34.109 98.282 1.00 15.27 285 PRO B O 1
ATOM 4491 N N . VAL B 1 307 ? -57.538 34.264 100.085 1.00 17.20 286 VAL B N 1
ATOM 4492 C CA . VAL B 1 307 ? -57.251 35.672 100.341 1.00 16.50 286 VAL B CA 1
ATOM 4493 C C . VAL B 1 307 ? -56.865 35.840 101.803 1.00 17.55 286 VAL B C 1
ATOM 4494 O O . VAL B 1 307 ? -57.410 35.157 102.677 1.00 15.39 286 VAL B O 1
ATOM 4498 N N . ASP B 1 308 ? -55.936 36.756 102.067 1.00 14.89 287 ASP B N 1
ATOM 4499 C CA . ASP B 1 308 ? -55.509 37.017 103.436 1.00 14.00 287 ASP B CA 1
ATOM 4500 C C . ASP B 1 308 ? -56.515 37.974 104.094 1.00 16.29 287 ASP B C 1
ATOM 4501 O O . ASP B 1 308 ? -57.557 38.301 103.497 1.00 17.32 287 ASP B O 1
ATOM 4506 N N . VAL B 1 309 ? -56.234 38.410 105.317 1.00 13.84 288 VAL B N 1
ATOM 4507 C CA . VAL B 1 309 ? -57.194 39.249 106.027 1.00 14.41 288 VAL B CA 1
ATOM 4508 C C . VAL B 1 309 ? -57.256 40.662 105.471 1.00 16.52 288 VAL B C 1
ATOM 4509 O O . VAL B 1 309 ? -58.059 41.469 105.923 1.00 17.12 288 VAL B O 1
ATOM 4513 N N . HIS B 1 310 ? -56.371 40.964 104.529 1.00 15.50 289 HIS B N 1
ATOM 4514 C CA . HIS B 1 310 ? -56.312 42.277 103.899 1.00 21.02 289 HIS B CA 1
ATOM 4515 C C . HIS B 1 310 ? -56.787 42.232 102.459 1.00 21.81 289 HIS B C 1
ATOM 4516 O O . HIS B 1 310 ? -56.526 43.161 101.694 1.00 23.62 289 HIS B O 1
ATOM 4523 N N . GLY B 1 311 ? -57.372 41.103 102.065 1.00 19.40 290 GLY B N 1
ATOM 4524 C CA . GLY B 1 311 ? -57.949 40.960 100.739 1.00 22.80 290 GLY B CA 1
ATOM 4525 C C . GLY B 1 311 ? -56.967 40.607 99.634 1.00 26.02 290 GLY B C 1
ATOM 4526 O O . GLY B 1 311 ? -57.290 40.704 98.450 1.00 24.26 290 GLY B O 1
ATOM 4527 N N . ARG B 1 312 ? -55.746 40.254 100.013 1.00 19.17 291 ARG B N 1
ATOM 4528 C CA . ARG B 1 312 ? -54.707 39.921 99.039 1.00 18.26 291 ARG B CA 1
ATOM 4529 C C . ARG B 1 312 ? -54.685 38.435 98.692 1.00 18.18 291 ARG B C 1
ATOM 4530 O O . ARG B 1 312 ? -54.735 37.591 99.591 1.00 17.88 291 ARG B O 1
ATOM 4538 N N . ARG B 1 313 ? -54.607 38.125 97.400 1.00 18.59 292 ARG B N 1
ATOM 4539 C CA . ARG B 1 313 ? -54.652 36.728 96.946 1.00 20.60 292 ARG B CA 1
ATOM 4540 C C . ARG B 1 313 ? -53.273 36.079 96.882 1.00 19.30 292 ARG B C 1
ATOM 4541 O O . ARG B 1 313 ? -52.253 36.756 96.825 1.00 20.15 292 ARG B O 1
ATOM 4549 N N . SER B 1 314 ? -53.260 34.752 96.916 1.00 16.98 293 SER B N 1
ATOM 4550 C CA . SER B 1 314 ? -52.036 33.987 96.749 1.00 18.24 293 SER B CA 1
ATOM 4551 C C . SER B 1 314 ? -51.353 34.318 95.441 1.00 18.35 293 SER B C 1
ATOM 4552 O O . SER B 1 314 ? -51.986 34.803 94.506 1.00 18.32 293 SER B O 1
ATOM 4555 N N . GLN B 1 315 ? -50.054 34.053 95.384 1.00 21.27 294 GLN B N 1
ATOM 4556 C CA . GLN B 1 315 ? -49.262 34.337 94.201 1.00 19.11 294 GLN B CA 1
ATOM 4557 C C . GLN B 1 315 ? -48.596 33.065 93.686 1.00 22.68 294 GLN B C 1
ATOM 4558 O O . GLN B 1 315 ? -47.937 32.338 94.440 1.00 21.96 294 GLN B O 1
ATOM 4560 N N . ILE B 1 316 ? -48.769 32.809 92.397 1.00 23.64 295 ILE B N 1
ATOM 4561 C CA . ILE B 1 316 ? -48.146 31.660 91.747 1.00 23.32 295 ILE B CA 1
ATOM 4562 C C . ILE B 1 316 ? -46.677 31.959 91.459 1.00 25.90 295 ILE B C 1
ATOM 4563 O O . ILE B 1 316 ? -46.355 33.023 90.935 1.00 24.60 295 ILE B O 1
ATOM 4568 N N . LEU B 1 317 ? -45.789 31.047 91.851 1.00 24.96 296 LEU B N 1
ATOM 4569 C CA . LEU B 1 317 ? -44.371 31.136 91.478 1.00 29.46 296 LEU B CA 1
ATOM 4570 C C . LEU B 1 317 ? -44.055 30.189 90.315 1.00 29.07 296 LEU B C 1
ATOM 4571 O O . LEU B 1 317 ? -43.360 30.552 89.373 1.00 30.79 296 LEU B O 1
ATOM 4576 N N . LEU B 1 318 ? -44.545 28.955 90.418 1.00 26.91 297 LEU B N 1
ATOM 4577 C CA . LEU B 1 318 ? -44.330 27.948 89.381 1.00 28.10 297 LEU B CA 1
ATOM 4578 C C . LEU B 1 318 ? -45.573 27.111 89.212 1.00 24.26 297 LEU B C 1
ATOM 4579 O O . LEU B 1 318 ? -46.225 26.764 90.194 1.00 24.20 297 LEU B O 1
ATOM 4584 N N . GLY B 1 319 ? -45.895 26.767 87.976 1.00 27.80 298 GLY B N 1
ATOM 4585 C CA . GLY B 1 319 ? -46.987 25.849 87.717 1.00 28.92 298 GLY B CA 1
ATOM 4586 C C . GLY B 1 319 ? -48.265 26.474 87.199 1.00 30.76 298 GLY B C 1
ATOM 4587 O O . GLY B 1 319 ? -48.507 27.666 87.358 1.00 31.32 298 GLY B O 1
ATOM 4588 N N . ASP B 1 320 ? -49.085 25.633 86.579 1.00 29.38 299 ASP B N 1
ATOM 4589 C CA . ASP B 1 320 ? -50.364 26.021 86.004 1.00 32.77 299 ASP B CA 1
ATOM 4590 C C . ASP B 1 320 ? -51.363 24.913 86.325 1.00 31.73 299 ASP B C 1
ATOM 4591 O O . ASP B 1 320 ? -51.180 23.771 85.904 1.00 32.02 299 ASP B O 1
ATOM 4596 N N . ALA B 1 321 ? -52.416 25.249 87.062 1.00 29.72 300 ALA B N 1
ATOM 4597 C CA . ALA B 1 321 ? -53.374 24.242 87.511 1.00 28.87 300 ALA B CA 1
ATOM 4598 C C . ALA B 1 321 ? -54.702 24.308 86.747 1.00 30.08 300 ALA B C 1
ATOM 4599 O O . ALA B 1 321 ? -55.695 23.704 87.156 1.00 28.44 300 ALA B O 1
ATOM 4601 N N . SER B 1 322 ? -54.719 25.021 85.623 1.00 29.58 301 SER B N 1
ATOM 4602 C CA . SER B 1 322 ? -55.969 25.220 84.889 1.00 29.77 301 SER B CA 1
ATOM 4603 C C . SER B 1 322 ? -56.543 23.919 84.337 1.00 32.70 301 SER B C 1
ATOM 4604 O O . SER B 1 322 ? -57.742 23.822 84.087 1.00 35.55 301 SER B O 1
ATOM 4607 N N . HIS B 1 323 ? -55.688 22.918 84.160 1.00 35.26 302 HIS B N 1
ATOM 4608 C CA . HIS B 1 323 ? -56.128 21.615 83.675 1.00 37.86 302 HIS B CA 1
ATOM 4609 C C . HIS B 1 323 ? -56.787 20.820 84.800 1.00 35.83 302 HIS B C 1
ATOM 4610 O O . HIS B 1 323 ? -57.603 19.934 84.551 1.00 35.13 302 HIS B O 1
ATOM 4617 N N . TYR B 1 324 ? -56.424 21.154 86.034 1.00 33.32 303 TYR B N 1
ATOM 4618 C CA . TYR B 1 324 ? -56.875 20.418 87.208 1.00 29.07 303 TYR B CA 1
ATOM 4619 C C . TYR B 1 324 ? -58.279 20.861 87.584 1.00 28.84 303 TYR B C 1
ATOM 4620 O O . TYR B 1 324 ? -59.144 20.033 87.855 1.00 25.98 303 TYR B O 1
ATOM 4629 N N . SER B 1 325 ? -58.506 22.172 87.561 1.00 29.25 304 SER B N 1
ATOM 4630 C CA . SER B 1 325 ? -59.831 22.727 87.811 1.00 29.39 304 SER B CA 1
ATOM 4631 C C . SER B 1 325 ? -59.880 24.181 87.383 1.00 28.75 304 SER B C 1
ATOM 4632 O O . SER B 1 325 ? -58.847 24.807 87.144 1.00 28.66 304 SER B O 1
ATOM 4635 N N . GLY B 1 326 ? -61.089 24.713 87.280 1.00 27.53 305 GLY B N 1
ATOM 4636 C CA . GLY B 1 326 ? -61.263 26.138 87.096 1.00 29.25 305 GLY B CA 1
ATOM 4637 C C . GLY B 1 326 ? -61.226 26.804 88.461 1.00 28.53 305 GLY B C 1
ATOM 4638 O O . GLY B 1 326 ? -61.050 26.142 89.486 1.00 26.80 305 GLY B O 1
ATOM 4639 N N . ILE B 1 327 ? -61.388 28.119 88.476 1.00 26.00 306 ILE B N 1
ATOM 4640 C CA . ILE B 1 327 ? -61.473 28.854 89.729 1.00 30.40 306 ILE B CA 1
ATOM 4641 C C . ILE B 1 327 ? -62.942 29.115 90.021 1.00 32.58 306 ILE B C 1
ATOM 4642 O O . ILE B 1 327 ? -63.623 29.747 89.227 1.00 33.96 306 ILE B O 1
ATOM 4647 N N . GLU B 1 328 ? -63.428 28.609 91.151 1.00 33.92 307 GLU B N 1
ATOM 4648 C CA . GLU B 1 328 ? -64.830 28.754 91.534 1.00 36.92 307 GLU B CA 1
ATOM 4649 C C . GLU B 1 328 ? -65.141 30.176 92.001 1.00 36.19 307 GLU B C 1
ATOM 4650 O O . GLU B 1 328 ? -64.325 30.799 92.682 1.00 35.37 307 GLU B O 1
ATOM 4656 N N . THR B 1 329 ? -66.320 30.685 91.663 1.00 33.91 308 THR B N 1
ATOM 4657 C CA . THR B 1 329 ? -66.798 31.916 92.282 1.00 37.50 308 THR B CA 1
ATOM 4658 C C . THR B 1 329 ? -67.667 31.542 93.480 1.00 34.28 308 THR B C 1
ATOM 4659 O O . THR B 1 329 ? -68.760 31.018 93.315 1.00 33.43 308 THR B O 1
ATOM 4663 N N . PRO B 1 330 ? -67.160 31.780 94.697 1.00 32.42 309 PRO B N 1
ATOM 4664 C CA . PRO B 1 330 ? -67.832 31.352 95.931 1.00 29.03 309 PRO B CA 1
ATOM 4665 C C . PRO B 1 330 ? -69.038 32.228 96.281 1.00 34.99 309 PRO B C 1
ATOM 4666 O O . PRO B 1 330 ? -69.174 33.342 95.758 1.00 34.54 309 PRO B O 1
ATOM 4670 N N . GLN B 1 331 ? -69.927 31.710 97.122 1.00 35.76 310 GLN B N 1
ATOM 4671 C CA . GLN B 1 331 ? -71.058 32.489 97.620 1.00 39.89 310 GLN B CA 1
ATOM 4672 C C . GLN B 1 331 ? -71.111 32.495 99.155 1.00 38.58 310 GLN B C 1
ATOM 4673 O O . GLN B 1 331 ? -71.058 31.437 99.780 1.00 39.29 310 GLN B O 1
ATOM 4675 N N . ARG B 1 332 ? -71.218 33.678 99.761 1.00 39.76 311 ARG B N 1
ATOM 4676 C CA . ARG B 1 332 ? -71.355 33.773 101.218 1.00 43.37 311 ARG B CA 1
ATOM 4677 C C . ARG B 1 332 ? -72.669 33.172 101.706 1.00 45.63 311 ARG B C 1
ATOM 4678 O O . ARG B 1 332 ? -73.719 33.383 101.096 1.00 46.98 311 ARG B O 1
ATOM 4686 N N . LEU B 1 333 ? -72.608 32.434 102.811 1.00 42.58 312 LEU B N 1
ATOM 4687 C CA . LEU B 1 333 ? -73.813 31.893 103.437 1.00 46.06 312 LEU B CA 1
ATOM 4688 C C . LEU B 1 333 ? -74.435 33.002 104.276 1.00 54.08 312 LEU B C 1
ATOM 4689 O O . LEU B 1 333 ? -73.752 33.595 105.114 1.00 50.60 312 LEU B O 1
ATOM 4694 N N . GLU B 1 334 ? -75.719 33.291 104.075 1.00 67.57 313 GLU B N 1
ATOM 4695 C CA . GLU B 1 334 ? -76.319 34.416 104.790 1.00 72.56 313 GLU B CA 1
ATOM 4696 C C . GLU B 1 334 ? -76.589 34.117 106.265 1.00 76.29 313 GLU B C 1
ATOM 4697 O O . GLU B 1 334 ? -77.216 34.916 106.958 1.00 82.08 313 GLU B O 1
ATOM 4699 N N . LEU B 1 335 ? -76.079 32.991 106.753 1.00 70.34 314 LEU B N 1
ATOM 4700 C CA . LEU B 1 335 ? -76.198 32.650 108.164 1.00 66.00 314 LEU B CA 1
ATOM 4701 C C . LEU B 1 335 ? -74.949 33.120 108.901 1.00 62.40 314 LEU B C 1
ATOM 4702 O O . LEU B 1 335 ? -74.945 33.233 110.127 1.00 64.91 314 LEU B O 1
ATOM 4704 N N . PHE B 1 336 ? -73.895 33.400 108.138 1.00 55.40 315 PHE B N 1
ATOM 4705 C CA . PHE B 1 336 ? -72.623 33.855 108.698 1.00 50.93 315 PHE B CA 1
ATOM 4706 C C . PHE B 1 336 ? -72.432 35.348 108.453 1.00 54.36 315 PHE B C 1
ATOM 4707 O O . PHE B 1 336 ? -73.374 36.044 108.074 1.00 57.98 315 PHE B O 1
ATOM 4715 N N . THR C 1 24 ? 5.416 17.501 129.707 1.00 63.10 3 THR C N 1
ATOM 4716 C CA . THR C 1 24 ? 4.625 17.789 128.517 1.00 59.18 3 THR C CA 1
ATOM 4717 C C . THR C 1 24 ? 4.705 19.266 128.152 1.00 55.62 3 THR C C 1
ATOM 4718 O O . THR C 1 24 ? 4.931 19.616 126.993 1.00 52.20 3 THR C O 1
ATOM 4720 N N . ASP C 1 25 ? 4.586 20.129 129.155 1.00 55.55 4 ASP C N 1
ATOM 4721 C CA . ASP C 1 25 ? 4.614 21.563 128.910 1.00 54.72 4 ASP C CA 1
ATOM 4722 C C . ASP C 1 25 ? 6.059 22.031 128.868 1.00 53.49 4 ASP C C 1
ATOM 4723 O O . ASP C 1 25 ? 6.380 23.014 128.201 1.00 50.75 4 ASP C O 1
ATOM 4725 N N . ASP C 1 26 ? 6.933 21.310 129.566 1.00 54.23 5 ASP C N 1
ATOM 4726 C CA . ASP C 1 26 ? 8.361 21.587 129.503 1.00 52.88 5 ASP C CA 1
ATOM 4727 C C . ASP C 1 26 ? 8.874 21.309 128.088 1.00 49.19 5 ASP C C 1
ATOM 4728 O O . ASP C 1 26 ? 9.660 22.081 127.544 1.00 49.36 5 ASP C O 1
ATOM 4730 N N . GLN C 1 27 ? 8.417 20.207 127.496 1.00 44.21 6 GLN C N 1
ATOM 4731 C CA . GLN C 1 27 ? 8.777 19.860 126.125 1.00 44.41 6 GLN C CA 1
ATOM 4732 C C . GLN C 1 27 ? 8.298 20.925 125.141 1.00 40.65 6 GLN C C 1
ATOM 4733 O O . GLN C 1 27 ? 9.019 21.305 124.211 1.00 33.29 6 GLN C O 1
ATOM 4735 N N . THR C 1 28 ? 7.072 21.395 125.357 1.00 38.96 7 THR C N 1
ATOM 4736 C CA . THR C 1 28 ? 6.476 22.431 124.524 1.00 34.00 7 THR C CA 1
ATOM 4737 C C . THR C 1 28 ? 7.265 23.729 124.645 1.00 35.07 7 THR C C 1
ATOM 4738 O O . THR C 1 28 ? 7.549 24.388 123.651 1.00 33.06 7 THR C O 1
ATOM 4742 N N . ARG C 1 29 ? 7.614 24.096 125.871 1.00 41.85 8 ARG C N 1
ATOM 4743 C CA . ARG C 1 29 ? 8.389 25.307 126.097 1.00 43.61 8 ARG C CA 1
ATOM 4744 C C . ARG C 1 29 ? 9.763 25.240 125.410 1.00 39.82 8 ARG C C 1
ATOM 4745 O O . ARG C 1 29 ? 10.240 26.239 124.872 1.00 41.02 8 ARG C O 1
ATOM 4747 N N . ARG C 1 30 ? 10.386 24.064 125.405 1.00 36.80 9 ARG C N 1
ATOM 4748 C CA . ARG C 1 30 ? 11.692 23.913 124.769 1.00 38.95 9 ARG C CA 1
ATOM 4749 C C . ARG C 1 30 ? 11.581 24.031 123.257 1.00 33.54 9 ARG C C 1
ATOM 4750 O O . ARG C 1 30 ? 12.448 24.608 122.615 1.00 34.44 9 ARG C O 1
ATOM 4752 N N . ILE C 1 31 ? 10.514 23.472 122.689 1.00 29.56 10 ILE C N 1
ATOM 4753 C CA . ILE C 1 31 ? 10.298 23.545 121.248 1.00 31.49 10 ILE C CA 1
ATOM 4754 C C . ILE C 1 31 ? 10.116 24.998 120.811 1.00 30.36 10 ILE C C 1
ATOM 4755 O O . ILE C 1 31 ? 10.702 25.429 119.816 1.00 27.50 10 ILE C O 1
ATOM 4760 N N . TYR C 1 32 ? 9.322 25.755 121.568 1.00 28.40 11 TYR C N 1
ATOM 4761 C CA . TYR C 1 32 ? 9.139 27.181 121.297 1.00 25.72 11 TYR C CA 1
ATOM 4762 C C . TYR C 1 32 ? 10.463 27.936 121.409 1.00 31.22 11 TYR C C 1
ATOM 4763 O O . TYR C 1 32 ? 10.774 28.793 120.574 1.00 30.90 11 TYR C O 1
ATOM 4772 N N . ARG C 1 33 ? 11.201 27.651 122.481 1.00 30.25 12 ARG C N 1
ATOM 4773 C CA . ARG C 1 33 ? 12.491 28.286 122.737 1.00 32.82 12 ARG C CA 1
ATOM 4774 C C . ARG C 1 33 ? 13.480 28.054 121.605 1.00 35.24 12 ARG C C 1
ATOM 4775 O O . ARG C 1 33 ? 14.071 29.003 121.097 1.00 34.67 12 ARG C O 1
ATOM 4777 N N . ASP C 1 34 ? 13.632 26.798 121.188 1.00 34.34 13 ASP C N 1
ATOM 4778 C CA . ASP C 1 34 ? 14.581 26.456 120.133 1.00 39.07 13 ASP C CA 1
ATOM 4779 C C . ASP C 1 34 ? 14.232 27.138 118.830 1.00 35.41 13 ASP C C 1
ATOM 4780 O O . ASP C 1 34 ? 15.114 27.444 118.028 1.00 35.51 13 ASP C O 1
ATOM 4785 N N . ALA C 1 35 ? 12.946 27.410 118.631 1.00 28.82 14 ALA C N 1
ATOM 4786 C CA . ALA C 1 35 ? 12.514 28.044 117.399 1.00 27.70 14 ALA C CA 1
ATOM 4787 C C . ALA C 1 35 ? 12.502 29.555 117.523 1.00 24.86 14 ALA C C 1
ATOM 4788 O O . ALA C 1 35 ? 12.164 30.247 116.566 1.00 29.13 14 ALA C O 1
ATOM 4790 N N . GLY C 1 36 ? 12.882 30.068 118.688 1.00 26.10 15 GLY C N 1
ATOM 4791 C CA . GLY C 1 36 ? 12.918 31.510 118.889 1.00 29.89 15 GLY C CA 1
ATOM 4792 C C . GLY C 1 36 ? 11.561 32.205 118.812 1.00 27.57 15 GLY C C 1
ATOM 4793 O O . GLY C 1 36 ? 11.456 33.348 118.359 1.00 25.61 15 GLY C O 1
ATOM 4794 N N . ILE C 1 37 ? 10.503 31.532 119.250 1.00 26.84 16 ILE C N 1
ATOM 4795 C CA . ILE C 1 37 ? 9.193 32.176 119.252 1.00 24.03 16 ILE C CA 1
ATOM 4796 C C . ILE C 1 37 ? 8.599 32.239 120.655 1.00 27.33 16 ILE C C 1
ATOM 4797 O O . ILE C 1 37 ? 9.029 31.520 121.555 1.00 23.36 16 ILE C O 1
ATOM 4802 N N . THR C 1 38 ? 7.639 33.144 120.833 1.00 24.35 17 THR C N 1
ATOM 4803 C CA . THR C 1 38 ? 6.787 33.155 122.022 1.00 23.12 17 THR C CA 1
ATOM 4804 C C . THR C 1 38 ? 5.373 32.865 121.560 1.00 22.38 17 THR C C 1
ATOM 4805 O O . THR C 1 38 ? 5.003 33.249 120.450 1.00 20.01 17 THR C O 1
ATOM 4809 N N . VAL C 1 39 ? 4.604 32.139 122.375 1.00 19.04 18 VAL C N 1
ATOM 4810 C CA . VAL C 1 39 ? 3.223 31.804 122.046 1.00 19.42 18 VAL C CA 1
ATOM 4811 C C . VAL C 1 39 ? 2.375 32.200 123.246 1.00 23.50 18 VAL C C 1
ATOM 4812 O O . VAL C 1 39 ? 2.442 31.548 124.291 1.00 21.88 18 VAL C O 1
ATOM 4816 N N . GLU C 1 40 ? 1.592 33.267 123.136 1.00 18.76 19 GLU C N 1
ATOM 4817 C CA A GLU C 1 40 ? 0.782 33.712 124.265 0.51 21.49 19 GLU C CA 1
ATOM 4818 C CA B GLU C 1 40 ? 0.792 33.666 124.288 0.49 21.62 19 GLU C CA 1
ATOM 4819 C C . GLU C 1 40 ? -0.690 33.402 124.050 1.00 19.89 19 GLU C C 1
ATOM 4820 O O . GLU C 1 40 ? -1.271 33.817 123.038 1.00 13.35 19 GLU C O 1
ATOM 4831 N N . LYS C 1 41 ? -1.285 32.684 125.002 1.00 15.33 20 LYS C N 1
ATOM 4832 C CA . LYS C 1 41 ? -2.702 32.338 124.943 1.00 17.90 20 LYS C CA 1
ATOM 4833 C C . LYS C 1 41 ? -3.540 33.602 124.901 1.00 14.33 20 LYS C C 1
ATOM 4834 O O . LYS C 1 41 ? -3.227 34.553 125.607 1.00 13.98 20 LYS C O 1
ATOM 4840 N N . LEU C 1 42 ? -4.595 33.600 124.090 1.00 11.38 21 LEU C N 1
ATOM 4841 C CA . LEU C 1 42 ? -5.516 34.741 123.989 1.00 13.04 21 LEU C CA 1
ATOM 4842 C C . LEU C 1 42 ? -6.914 34.384 124.503 1.00 12.28 21 LEU C C 1
ATOM 4843 O O . LEU C 1 42 ? -7.793 35.248 124.615 1.00 13.35 21 LEU C O 1
ATOM 4848 N N . GLY C 1 43 ? -7.133 33.105 124.778 1.00 13.37 22 GLY C N 1
ATOM 4849 C CA . GLY C 1 43 ? -8.399 32.650 125.344 1.00 10.58 22 GLY C CA 1
ATOM 4850 C C . GLY C 1 43 ? -8.193 31.292 125.993 1.00 14.22 22 GLY C C 1
ATOM 4851 O O . GLY C 1 43 ? -7.263 30.585 125.627 1.00 14.87 22 GLY C O 1
ATOM 4852 N N . GLU C 1 44 ? -9.069 30.909 126.919 1.00 12.60 23 GLU C N 1
ATOM 4853 C CA . GLU C 1 44 ? -8.905 29.641 127.623 1.00 13.50 23 GLU C CA 1
ATOM 4854 C C . GLU C 1 44 ? -8.899 28.426 126.685 1.00 13.88 23 GLU C C 1
ATOM 4855 O O . GLU C 1 44 ? -8.051 27.539 126.826 1.00 14.39 23 GLU C O 1
ATOM 4861 N N . HIS C 1 45 ? -9.829 28.398 125.733 1.00 8.29 24 HIS C N 1
ATOM 4862 C CA . HIS C 1 45 ? -10.024 27.225 124.878 1.00 9.60 24 HIS C CA 1
ATOM 4863 C C . HIS C 1 45 ? -9.462 27.385 123.463 1.00 8.81 24 HIS C C 1
ATOM 4864 O O . HIS C 1 45 ? -9.347 26.403 122.719 1.00 12.46 24 HIS C O 1
ATOM 4871 N N . ILE C 1 46 ? -9.130 28.607 123.085 1.00 10.76 25 ILE C N 1
ATOM 4872 C CA . ILE C 1 46 ? -8.778 28.875 121.684 1.00 7.16 25 ILE C CA 1
ATOM 4873 C C . ILE C 1 46 ? -8.093 30.214 121.512 1.00 10.52 25 ILE C C 1
ATOM 4874 O O . ILE C 1 46 ? -8.428 31.196 122.200 1.00 11.31 25 ILE C O 1
ATOM 4879 N N . GLY C 1 47 ? -7.112 30.247 120.611 1.00 9.56 26 GLY C N 1
ATOM 4880 C CA . GLY C 1 47 ? -6.461 31.476 120.222 1.00 9.30 26 GLY C CA 1
ATOM 4881 C C . GLY C 1 47 ? -5.123 31.727 120.908 1.00 10.98 26 GLY C C 1
ATOM 4882 O O . GLY C 1 47 ? -5.012 31.682 122.128 1.00 13.56 26 GLY C O 1
ATOM 4883 N N . ALA C 1 48 ? -4.106 32.017 120.105 1.00 10.82 27 ALA C N 1
ATOM 4884 C CA . ALA C 1 48 ? -2.815 32.419 120.644 1.00 10.36 27 ALA C CA 1
ATOM 4885 C C . ALA C 1 48 ? -2.093 33.330 119.645 1.00 11.91 27 ALA C C 1
ATOM 4886 O O . ALA C 1 48 ? -2.265 33.199 118.429 1.00 12.77 27 ALA C O 1
ATOM 4888 N N . ARG C 1 49 ? -1.341 34.292 120.168 1.00 12.92 28 ARG C N 1
ATOM 4889 C CA A ARG C 1 49 ? -0.513 35.155 119.336 0.53 14.28 28 ARG C CA 1
ATOM 4890 C CA B ARG C 1 49 ? -0.516 35.157 119.335 0.47 14.36 28 ARG C CA 1
ATOM 4891 C C . ARG C 1 49 ? 0.926 34.673 119.368 1.00 18.12 28 ARG C C 1
ATOM 4892 O O . ARG C 1 49 ? 1.482 34.432 120.445 1.00 18.08 28 ARG C O 1
ATOM 4907 N N . VAL C 1 50 ? 1.513 34.536 118.188 1.00 12.26 29 VAL C N 1
ATOM 4908 C CA . VAL C 1 50 ? 2.905 34.109 118.030 1.00 17.59 29 VAL C CA 1
ATOM 4909 C C . VAL C 1 50 ? 3.782 35.300 117.655 1.00 21.03 29 VAL C C 1
ATOM 4910 O O . VAL C 1 50 ? 3.425 36.071 116.764 1.00 21.78 29 VAL C O 1
ATOM 4914 N N . ASN C 1 51 ? 4.908 35.459 118.347 1.00 19.73 30 ASN C N 1
ATOM 4915 C CA . ASN C 1 51 ? 5.872 36.513 118.052 1.00 23.49 30 ASN C CA 1
ATOM 4916 C C . ASN C 1 51 ? 7.264 35.939 117.818 1.00 22.52 30 ASN C C 1
ATOM 4917 O O . ASN C 1 51 ? 7.569 34.841 118.271 1.00 21.72 30 ASN C O 1
ATOM 4922 N N . GLY C 1 52 ? 8.107 36.700 117.130 1.00 26.47 31 GLY C N 1
ATOM 4923 C CA . GLY C 1 52 ? 9.496 36.323 116.948 1.00 29.05 31 GLY C CA 1
ATOM 4924 C C . GLY C 1 52 ? 9.817 35.642 115.639 1.00 31.41 31 GLY C C 1
ATOM 4925 O O . GLY C 1 52 ? 10.926 35.160 115.458 1.00 32.57 31 GLY C O 1
ATOM 4926 N N . ILE C 1 53 ? 8.869 35.623 114.709 1.00 28.64 32 ILE C N 1
ATOM 4927 C CA . ILE C 1 53 ? 9.085 34.906 113.458 1.00 30.92 32 ILE C CA 1
ATOM 4928 C C . ILE C 1 53 ? 8.462 35.617 112.247 1.00 28.91 32 ILE C C 1
ATOM 4929 O O . ILE C 1 53 ? 7.364 36.166 112.330 1.00 29.74 32 ILE C O 1
ATOM 4934 N N . GLU C 1 54 ? 9.206 35.659 111.145 1.00 26.50 33 GLU C N 1
ATOM 4935 C CA . GLU C 1 54 ? 8.685 36.168 109.880 1.00 29.43 33 GLU C CA 1
ATOM 4936 C C . GLU C 1 54 ? 8.273 35.001 108.987 1.00 26.58 33 GLU C C 1
ATOM 4937 O O . GLU C 1 54 ? 9.101 34.163 108.614 1.00 22.41 33 GLU C O 1
ATOM 4943 N N . LEU C 1 55 ? 6.988 34.948 108.654 1.00 21.67 34 LEU C N 1
ATOM 4944 C CA . LEU C 1 55 ? 6.469 33.860 107.845 1.00 20.88 34 LEU C CA 1
ATOM 4945 C C . LEU C 1 55 ? 7.011 33.941 106.429 1.00 22.41 34 LEU C C 1
ATOM 4946 O O . LEU C 1 55 ? 6.758 34.906 105.703 1.00 23.03 34 LEU C O 1
ATOM 4951 N N . ARG C 1 56 ? 7.794 32.932 106.059 1.00 18.53 35 ARG C N 1
ATOM 4952 C CA . ARG C 1 56 ? 8.391 32.867 104.737 1.00 19.00 35 ARG C CA 1
ATOM 4953 C C . ARG C 1 56 ? 8.427 31.426 104.234 1.00 22.18 35 ARG C C 1
ATOM 4954 O O . ARG C 1 56 ? 8.260 30.489 105.010 1.00 21.98 35 ARG C O 1
ATOM 4962 N N . GLY C 1 57 ? 8.649 31.256 102.932 1.00 26.29 36 GLY C N 1
ATOM 4963 C CA . GLY C 1 57 ? 8.717 29.935 102.330 1.00 22.25 36 GLY C CA 1
ATOM 4964 C C . GLY C 1 57 ? 9.991 29.179 102.670 1.00 24.92 36 GLY C C 1
ATOM 4965 O O . GLY C 1 57 ? 10.119 27.999 102.342 1.00 26.50 36 GLY C O 1
ATOM 4966 N N . ASP C 1 58 ? 10.942 29.848 103.315 1.00 24.16 37 ASP C N 1
ATOM 4967 C CA . ASP C 1 58 ? 12.211 29.204 103.641 1.00 27.57 37 ASP C CA 1
ATOM 4968 C C . ASP C 1 58 ? 12.425 29.036 105.143 1.00 24.76 37 ASP C C 1
ATOM 4969 O O . ASP C 1 58 ? 13.554 28.899 105.594 1.00 25.73 37 ASP C O 1
ATOM 4974 N N . LEU C 1 59 ? 11.346 29.055 105.919 1.00 22.19 38 LEU C N 1
ATOM 4975 C CA . LEU C 1 59 ? 11.457 28.795 107.352 1.00 24.43 38 LEU C CA 1
ATOM 4976 C C . LEU C 1 59 ? 12.072 27.432 107.613 1.00 26.11 38 LEU C C 1
ATOM 4977 O O . LEU C 1 59 ? 11.703 26.456 106.973 1.00 19.78 38 LEU C O 1
ATOM 4982 N N . SER C 1 60 ? 12.967 27.375 108.591 1.00 25.42 39 SER C N 1
ATOM 4983 C CA . SER C 1 60 ? 13.639 26.140 108.966 1.00 24.38 39 SER C CA 1
ATOM 4984 C C . SER C 1 60 ? 12.670 25.153 109.629 1.00 24.76 39 SER C C 1
ATOM 4985 O O . SER C 1 60 ? 11.605 25.542 110.108 1.00 20.57 39 SER C O 1
ATOM 4988 N N . ALA C 1 61 ? 13.030 23.873 109.612 1.00 23.57 40 ALA C N 1
ATOM 4989 C CA . ALA C 1 61 ? 12.145 22.809 110.084 1.00 24.17 40 ALA C CA 1
ATOM 4990 C C . ALA C 1 61 ? 11.752 22.938 111.556 1.00 20.37 40 ALA C C 1
ATOM 4991 O O . ALA C 1 61 ? 10.630 22.604 111.925 1.00 21.55 40 ALA C O 1
ATOM 4993 N N . ASP C 1 62 ? 12.670 23.394 112.404 1.00 24.18 41 ASP C N 1
ATOM 4994 C CA . ASP C 1 62 ? 12.362 23.520 113.834 1.00 25.07 41 ASP C CA 1
ATOM 4995 C C . ASP C 1 62 ? 11.261 24.567 114.043 1.00 22.27 41 ASP C C 1
ATOM 4996 O O . ASP C 1 62 ? 10.404 24.404 114.901 1.00 19.45 41 ASP C O 1
ATOM 5001 N N . ARG C 1 63 ? 11.273 25.626 113.248 1.00 19.90 42 ARG C N 1
ATOM 5002 C CA . ARG C 1 63 ? 10.238 26.647 113.372 1.00 20.60 42 ARG C CA 1
ATOM 5003 C C . ARG C 1 63 ? 8.896 26.161 112.842 1.00 20.67 42 ARG C C 1
ATOM 5004 O O . ARG C 1 63 ? 7.849 26.454 113.430 1.00 19.29 42 ARG C O 1
ATOM 5012 N N . VAL C 1 64 ? 8.919 25.412 111.746 1.00 18.51 43 VAL C N 1
ATOM 5013 C CA . VAL C 1 64 ? 7.683 24.825 111.220 1.00 17.83 43 VAL C CA 1
ATOM 5014 C C . VAL C 1 64 ? 7.077 23.868 112.255 1.00 18.92 43 VAL C C 1
ATOM 5015 O O . VAL C 1 64 ? 5.864 23.899 112.502 1.00 19.82 43 VAL C O 1
ATOM 5019 N N . GLU C 1 65 ? 7.912 23.038 112.883 1.00 18.30 44 GLU C N 1
ATOM 5020 C CA A GLU C 1 65 ? 7.379 22.113 113.881 0.47 19.77 44 GLU C CA 1
ATOM 5021 C CA B GLU C 1 65 ? 7.471 22.113 113.933 0.53 20.05 44 GLU C CA 1
ATOM 5022 C C . GLU C 1 65 ? 6.826 22.866 115.091 1.00 18.71 44 GLU C C 1
ATOM 5023 O O . GLU C 1 65 ? 5.814 22.448 115.658 1.00 19.47 44 GLU C O 1
ATOM 5034 N N . ALA C 1 66 ? 7.451 23.981 115.468 1.00 16.19 45 ALA C N 1
ATOM 5035 C CA . ALA C 1 66 ? 6.939 24.786 116.582 1.00 17.93 45 ALA C CA 1
ATOM 5036 C C . ALA C 1 66 ? 5.567 25.377 116.261 1.00 18.31 45 ALA C C 1
ATOM 5037 O O . ALA C 1 66 ? 4.655 25.388 117.102 1.00 16.35 45 ALA C O 1
ATOM 5039 N N . ILE C 1 67 ? 5.408 25.854 115.035 1.00 19.04 46 ILE C N 1
ATOM 5040 C CA . ILE C 1 67 ? 4.116 26.386 114.607 1.00 16.56 46 ILE C CA 1
ATOM 5041 C C . ILE C 1 67 ? 3.062 25.274 114.594 1.00 16.58 46 ILE C C 1
ATOM 5042 O O . ILE C 1 67 ? 1.939 25.471 115.062 1.00 14.53 46 ILE C O 1
ATOM 5047 N N . ARG C 1 68 ? 3.433 24.105 114.078 1.00 15.01 47 ARG C N 1
ATOM 5048 C CA . ARG C 1 68 ? 2.521 22.957 114.042 1.00 16.63 47 ARG C CA 1
ATOM 5049 C C . ARG C 1 68 ? 2.035 22.600 115.444 1.00 15.60 47 ARG C C 1
ATOM 5050 O O . ARG C 1 68 ? 0.842 22.369 115.657 1.00 16.80 47 ARG C O 1
ATOM 5058 N N . LEU C 1 69 ? 2.954 22.580 116.402 1.00 13.62 48 LEU C N 1
ATOM 5059 C CA . LEU C 1 69 ? 2.607 22.252 117.781 1.00 15.66 48 LEU C CA 1
ATOM 5060 C C . LEU C 1 69 ? 1.732 23.334 118.404 1.00 14.21 48 LEU C C 1
ATOM 5061 O O . LEU C 1 69 ? 0.724 23.029 119.049 1.00 11.25 48 LEU C O 1
ATOM 5066 N N . ALA C 1 70 ? 2.108 24.593 118.208 1.00 14.70 49 ALA C N 1
ATOM 5067 C CA . ALA C 1 70 ? 1.322 25.698 118.752 1.00 14.94 49 ALA C CA 1
ATOM 5068 C C . ALA C 1 70 ? -0.100 25.674 118.186 1.00 13.82 49 ALA C C 1
ATOM 5069 O O . ALA C 1 70 ? -1.076 25.883 118.914 1.00 12.97 49 ALA C O 1
ATOM 5071 N N . LEU C 1 71 ? -0.224 25.350 116.900 1.00 12.73 50 LEU C N 1
ATOM 5072 C CA . LEU C 1 71 ? -1.536 25.296 116.260 1.00 14.20 50 LEU C CA 1
ATOM 5073 C C . LEU C 1 71 ? -2.368 24.142 116.830 1.00 11.73 50 LEU C C 1
ATOM 5074 O O . LEU C 1 71 ? -3.565 24.296 117.111 1.00 13.42 50 LEU C O 1
ATOM 5079 N N . ALA C 1 72 ? -1.728 22.991 117.007 1.00 11.86 51 ALA C N 1
ATOM 5080 C CA . ALA C 1 72 ? -2.416 21.814 117.532 1.00 16.34 51 ALA C CA 1
ATOM 5081 C C . ALA C 1 72 ? -3.009 22.102 118.925 1.00 16.90 51 ALA C C 1
ATOM 5082 O O . ALA C 1 72 ? -4.147 21.729 119.231 1.00 16.05 51 ALA C O 1
ATOM 5084 N N . ILE C 1 73 ? -2.234 22.792 119.750 1.00 14.51 52 ILE C N 1
ATOM 5085 C CA . ILE C 1 73 ? -2.626 23.100 121.123 1.00 12.72 52 ILE C CA 1
ATOM 5086 C C . ILE C 1 73 ? -3.677 24.203 121.194 1.00 14.88 52 ILE C C 1
ATOM 5087 O O . ILE C 1 73 ? -4.660 24.100 121.947 1.00 14.12 52 ILE C O 1
ATOM 5092 N N . ASN C 1 74 ? -3.471 25.257 120.405 1.00 12.88 53 ASN C N 1
ATOM 5093 C CA . ASN C 1 74 ? -4.259 26.481 120.546 1.00 9.78 53 ASN C CA 1
ATOM 5094 C C . ASN C 1 74 ? -5.339 26.709 119.489 1.00 9.70 53 ASN C C 1
ATOM 5095 O O . ASN C 1 74 ? -6.122 27.641 119.631 1.00 10.17 53 ASN C O 1
ATOM 5100 N N . LYS C 1 75 ? -5.341 25.878 118.438 1.00 10.85 54 LYS C N 1
ATOM 5101 C CA . LYS C 1 75 ? -6.375 25.817 117.381 1.00 11.30 54 LYS C CA 1
ATOM 5102 C C . LYS C 1 75 ? -6.397 26.976 116.385 1.00 12.77 54 LYS C C 1
ATOM 5103 O O . LYS C 1 75 ? -6.734 26.770 115.218 1.00 12.91 54 LYS C O 1
ATOM 5109 N N . VAL C 1 76 ? -6.124 28.195 116.853 1.00 11.22 55 VAL C N 1
ATOM 5110 C CA . VAL C 1 76 ? -5.971 29.350 115.972 1.00 9.34 55 VAL C CA 1
ATOM 5111 C C . VAL C 1 76 ? -4.747 30.148 116.420 1.00 12.18 55 VAL C C 1
ATOM 5112 O O . VAL C 1 76 ? -4.589 30.427 117.618 1.00 10.08 55 VAL C O 1
ATOM 5116 N N . LEU C 1 77 ? -3.864 30.474 115.473 1.00 9.79 56 LEU C N 1
ATOM 5117 C CA . LEU C 1 77 ? -2.707 31.330 115.736 1.00 11.38 56 LEU C CA 1
ATOM 5118 C C . LEU C 1 77 ? -2.824 32.637 114.960 1.00 12.43 56 LEU C C 1
ATOM 5119 O O . LEU C 1 77 ? -3.198 32.633 113.779 1.00 13.32 56 LEU C O 1
ATOM 5124 N N . VAL C 1 78 ? -2.459 33.752 115.582 1.00 12.09 57 VAL C N 1
ATOM 5125 C CA . VAL C 1 78 ? -2.339 34.991 114.820 1.00 10.52 57 VAL C CA 1
ATOM 5126 C C . VAL C 1 78 ? -0.898 35.500 114.894 1.00 13.30 57 VAL C C 1
ATOM 5127 O O . VAL C 1 78 ? -0.224 35.374 115.918 1.00 15.88 57 VAL C O 1
ATOM 5131 N N . PHE C 1 79 ? -0.433 36.027 113.774 1.00 14.46 58 PHE C N 1
ATOM 5132 C CA . PHE C 1 79 ? 0.886 36.628 113.629 1.00 16.97 58 PHE C CA 1
ATOM 5133 C C . PHE C 1 79 ? 0.664 38.069 113.205 1.00 18.86 58 PHE C C 1
ATOM 5134 O O . PHE C 1 79 ? -0.297 38.347 112.490 1.00 17.84 58 PHE C O 1
ATOM 5142 N N . THR C 1 80 ? 1.550 38.975 113.614 1.00 15.54 59 THR C N 1
ATOM 5143 C CA . THR C 1 80 ? 1.398 40.380 113.268 1.00 17.75 59 THR C CA 1
ATOM 5144 C C . THR C 1 80 ? 2.638 40.984 112.586 1.00 19.05 59 THR C C 1
ATOM 5145 O O . THR C 1 80 ? 3.722 40.404 112.635 1.00 17.49 59 THR C O 1
ATOM 5149 N N . GLU C 1 81 ? 2.438 42.157 111.969 1.00 18.88 60 GLU C N 1
ATOM 5150 C CA A GLU C 1 81 ? 3.487 42.900 111.274 0.55 24.37 60 GLU C CA 1
ATOM 5151 C CA B GLU C 1 81 ? 3.478 42.898 111.255 0.45 24.38 60 GLU C CA 1
ATOM 5152 C C . GLU C 1 81 ? 4.197 42.078 110.191 1.00 24.47 60 GLU C C 1
ATOM 5153 O O . GLU C 1 81 ? 5.385 42.251 109.961 1.00 23.82 60 GLU C O 1
ATOM 5164 N N . GLN C 1 82 ? 3.454 41.204 109.520 1.00 19.47 61 GLN C N 1
ATOM 5165 C CA . GLN C 1 82 ? 3.992 40.415 108.421 1.00 19.07 61 GLN C CA 1
ATOM 5166 C C . GLN C 1 82 ? 3.828 41.186 107.105 1.00 19.03 61 GLN C C 1
ATOM 5167 O O . GLN C 1 82 ? 3.254 40.683 106.132 1.00 19.16 61 GLN C O 1
ATOM 5173 N N . HIS C 1 83 ? 4.367 42.401 107.072 1.00 21.31 62 HIS C N 1
ATOM 5174 C CA . HIS C 1 83 ? 4.161 43.304 105.949 1.00 26.37 62 HIS C CA 1
ATOM 5175 C C . HIS C 1 83 ? 4.901 42.892 104.685 1.00 26.94 62 HIS C C 1
ATOM 5176 O O . HIS C 1 83 ? 4.633 43.424 103.617 1.00 27.80 62 HIS C O 1
ATOM 5183 N N . HIS C 1 84 ? 5.820 41.940 104.814 1.00 28.02 63 HIS C N 1
ATOM 5184 C CA . HIS C 1 84 ? 6.590 41.432 103.680 1.00 27.50 63 HIS C CA 1
ATOM 5185 C C . HIS C 1 84 ? 5.780 40.460 102.824 1.00 25.80 63 HIS C C 1
ATOM 5186 O O . HIS C 1 84 ? 6.155 40.164 101.699 1.00 23.01 63 HIS C O 1
ATOM 5193 N N . LEU C 1 85 ? 4.678 39.947 103.361 1.00 24.61 64 LEU C N 1
ATOM 5194 C CA . LEU C 1 85 ? 3.947 38.874 102.681 1.00 26.30 64 LEU C CA 1
ATOM 5195 C C . LEU C 1 85 ? 3.097 39.345 101.517 1.00 26.59 64 LEU C C 1
ATOM 5196 O O . LEU C 1 85 ? 2.297 40.264 101.667 1.00 31.92 64 LEU C O 1
ATOM 5201 N N . ASP C 1 86 ? 3.241 38.687 100.370 1.00 24.68 65 ASP C N 1
ATOM 5202 C CA . ASP C 1 86 ? 2.281 38.855 99.287 1.00 25.57 65 ASP C CA 1
ATOM 5203 C C . ASP C 1 86 ? 1.665 37.477 99.014 1.00 20.97 65 ASP C C 1
ATOM 5204 O O . ASP C 1 86 ? 1.882 36.550 99.799 1.00 18.76 65 ASP C O 1
ATOM 5209 N N . ASP C 1 87 ? 0.882 37.344 97.943 1.00 19.17 66 ASP C N 1
ATOM 5210 C CA . ASP C 1 87 ? 0.242 36.062 97.633 1.00 18.04 66 ASP C CA 1
ATOM 5211 C C . ASP C 1 87 ? 1.277 34.947 97.460 1.00 20.18 66 ASP C C 1
ATOM 5212 O O . ASP C 1 87 ? 1.124 33.837 97.971 1.00 18.29 66 ASP C O 1
ATOM 5217 N N . ALA C 1 88 ? 2.331 35.255 96.720 1.00 18.39 67 ALA C N 1
ATOM 5218 C CA . ALA C 1 88 ? 3.379 34.276 96.443 1.00 17.05 67 ALA C CA 1
ATOM 5219 C C . ALA C 1 88 ? 4.044 33.808 97.734 1.00 20.88 67 ALA C C 1
ATOM 5220 O O . ALA C 1 88 ? 4.313 32.623 97.914 1.00 21.21 67 ALA C O 1
ATOM 5222 N N . GLY C 1 89 ? 4.322 34.750 98.627 1.00 21.80 68 GLY C N 1
ATOM 5223 C CA . GLY C 1 89 ? 4.959 34.438 99.894 1.00 16.66 68 GLY C CA 1
ATOM 5224 C C . GLY C 1 89 ? 4.077 33.648 100.846 1.00 16.87 68 GLY C C 1
ATOM 5225 O O . GLY C 1 89 ? 4.550 32.778 101.559 1.00 18.43 68 GLY C O 1
ATOM 5226 N N . GLN C 1 90 ? 2.789 33.969 100.865 1.00 15.58 69 GLN C N 1
ATOM 5227 C CA . GLN C 1 90 ? 1.841 33.267 101.728 1.00 15.45 69 GLN C CA 1
ATOM 5228 C C . GLN C 1 90 ? 1.685 31.814 101.290 1.00 15.93 69 GLN C C 1
ATOM 5229 O O . GLN C 1 90 ? 1.634 30.906 102.125 1.00 17.14 69 GLN C O 1
ATOM 5235 N N . TYR C 1 91 ? 1.592 31.608 99.979 1.00 15.04 70 TYR C N 1
ATOM 5236 C CA . TYR C 1 91 ? 1.519 30.263 99.410 1.00 14.95 70 TYR C CA 1
ATOM 5237 C C . TYR C 1 91 ? 2.781 29.470 99.723 1.00 16.79 70 TYR C C 1
ATOM 5238 O O . TYR C 1 91 ? 2.704 28.289 100.062 1.00 18.31 70 TYR C O 1
ATOM 5247 N N . ALA C 1 92 ? 3.940 30.114 99.561 1.00 16.51 71 ALA C N 1
ATOM 5248 C CA . ALA C 1 92 ? 5.225 29.457 99.813 1.00 22.08 71 ALA C CA 1
ATOM 5249 C C . ALA C 1 92 ? 5.372 29.076 101.279 1.00 20.55 71 ALA C C 1
ATOM 5250 O O . ALA C 1 92 ? 5.914 28.021 101.604 1.00 17.17 71 ALA C O 1
ATOM 5252 N N . PHE C 1 93 ? 4.923 29.945 102.175 1.00 21.74 72 PHE C N 1
ATOM 5253 C CA . PHE C 1 93 ? 4.943 29.577 103.584 1.00 21.02 72 PHE C CA 1
ATOM 5254 C C . PHE C 1 93 ? 3.977 28.435 103.855 1.00 20.31 72 PHE C C 1
ATOM 5255 O O . PHE C 1 93 ? 4.320 27.469 104.540 1.00 20.18 72 PHE C O 1
ATOM 5263 N N . ALA C 1 94 ? 2.765 28.552 103.315 1.00 18.18 73 ALA C N 1
ATOM 5264 C CA . ALA C 1 94 ? 1.726 27.555 103.587 1.00 18.41 73 ALA C CA 1
ATOM 5265 C C . ALA C 1 94 ? 2.136 26.152 103.160 1.00 17.71 73 ALA C C 1
ATOM 5266 O O . ALA C 1 94 ? 1.811 25.177 103.838 1.00 20.14 73 ALA C O 1
ATOM 5268 N N . ARG C 1 95 ? 2.849 26.036 102.038 1.00 15.70 74 ARG C N 1
ATOM 5269 C CA . ARG C 1 95 ? 3.283 24.714 101.581 1.00 20.44 74 ARG C CA 1
ATOM 5270 C C . ARG C 1 95 ? 4.231 24.016 102.572 1.00 21.73 74 ARG C C 1
ATOM 5271 O O . ARG C 1 95 ? 4.494 22.822 102.431 1.00 16.07 74 ARG C O 1
ATOM 5279 N N . LEU C 1 96 ? 4.799 24.757 103.522 1.00 21.38 75 LEU C N 1
ATOM 5280 C CA . LEU C 1 96 ? 5.637 24.131 104.553 1.00 21.09 75 LEU C CA 1
ATOM 5281 C C . LEU C 1 96 ? 4.801 23.369 105.585 1.00 18.28 75 LEU C C 1
ATOM 5282 O O . LEU C 1 96 ? 5.308 22.487 106.278 1.00 17.49 75 LEU C O 1
ATOM 5287 N N . LEU C 1 97 ? 3.519 23.693 105.674 1.00 14.58 76 LEU C N 1
ATOM 5288 C CA . LEU C 1 97 ? 2.650 23.061 106.668 1.00 14.67 76 LEU C CA 1
ATOM 5289 C C . LEU C 1 97 ? 1.860 21.884 106.090 1.00 18.97 76 LEU C C 1
ATOM 5290 O O . LEU C 1 97 ? 1.306 21.079 106.827 1.00 21.63 76 LEU C O 1
ATOM 5295 N N . GLY C 1 98 ? 1.801 21.799 104.762 1.00 19.82 77 GLY C N 1
ATOM 5296 C CA . GLY C 1 98 ? 1.080 20.736 104.090 1.00 20.76 77 GLY C CA 1
ATOM 5297 C C . GLY C 1 98 ? 1.028 21.030 102.603 1.00 22.63 77 GLY C C 1
ATOM 5298 O O . GLY C 1 98 ? 1.647 21.985 102.129 1.00 20.39 77 GLY C O 1
ATOM 5299 N N . GLU C 1 99 ? 0.265 20.231 101.871 1.00 19.30 78 GLU C N 1
ATOM 5300 C CA . GLU C 1 99 ? 0.138 20.415 100.430 1.00 19.90 78 GLU C CA 1
ATOM 5301 C C . GLU C 1 99 ? -1.104 21.232 100.134 1.00 18.53 78 GLU C C 1
ATOM 5302 O O . GLU C 1 99 ? -2.219 20.822 100.482 1.00 17.08 78 GLU C O 1
ATOM 5308 N N . PRO C 1 100 ? -0.915 22.417 99.537 1.00 16.18 79 PRO C N 1
ATOM 5309 C CA . PRO C 1 100 ? -2.032 23.304 99.225 1.00 16.79 79 PRO C CA 1
ATOM 5310 C C . PRO C 1 100 ? -3.036 22.651 98.301 1.00 17.62 79 PRO C C 1
ATOM 5311 O O . PRO C 1 100 ? -2.641 21.901 97.403 1.00 17.78 79 PRO C O 1
ATOM 5315 N N . THR C 1 101 ? -4.315 22.880 98.571 1.00 17.27 80 THR C N 1
ATOM 5316 C CA . THR C 1 101 ? -5.379 22.483 97.655 1.00 19.11 80 THR C CA 1
ATOM 5317 C C . THR C 1 101 ? -5.504 23.565 96.576 1.00 15.63 80 THR C C 1
ATOM 5318 O O . THR C 1 101 ? -4.915 24.634 96.692 1.00 15.01 80 THR C O 1
ATOM 5322 N N . LEU C 1 102 ? -6.336 23.315 95.575 1.00 16.20 81 LEU C N 1
ATOM 5323 C CA . LEU C 1 102 ? -6.837 24.383 94.719 1.00 16.35 81 LEU C CA 1
ATOM 5324 C C . LEU C 1 102 ? -7.584 25.385 95.627 1.00 16.40 81 LEU C C 1
ATOM 5325 O O . LEU C 1 102 ? -7.947 25.038 96.750 1.00 15.33 81 LEU C O 1
ATOM 5330 N N . PRO C 1 103 ? -7.781 26.634 95.168 1.00 20.59 82 PRO C N 1
ATOM 5331 C CA . PRO C 1 103 ? -8.492 27.624 95.995 1.00 19.35 82 PRO C CA 1
ATOM 5332 C C . PRO C 1 103 ? -9.856 27.131 96.491 1.00 21.23 82 PRO C C 1
ATOM 5333 O O . PRO C 1 103 ? -10.238 27.445 97.616 1.00 20.62 82 PRO C O 1
ATOM 5337 N N . HIS C 1 104 ? -10.562 26.367 95.662 1.00 23.02 83 HIS C N 1
ATOM 5338 C CA . HIS C 1 104 ? -11.895 25.873 96.012 1.00 21.16 83 HIS C CA 1
ATOM 5339 C C . HIS C 1 104 ? -12.265 24.717 95.073 1.00 20.19 83 HIS C C 1
ATOM 5340 O O . HIS C 1 104 ? -11.807 24.684 93.944 1.00 18.71 83 HIS C O 1
ATOM 5347 N N . PRO C 1 105 ? -13.082 23.761 95.543 1.00 17.43 84 PRO C N 1
ATOM 5348 C CA . PRO C 1 105 ? -13.494 22.658 94.662 1.00 19.58 84 PRO C CA 1
ATOM 5349 C C . PRO C 1 105 ? -14.358 23.074 93.468 1.00 22.00 84 PRO C C 1
ATOM 5350 O O . PRO C 1 105 ? -14.301 22.402 92.428 1.00 22.42 84 PRO C O 1
ATOM 5354 N N . THR C 1 106 ? -15.156 24.133 93.614 1.00 21.27 85 THR C N 1
ATOM 5355 C CA . THR C 1 106 ? -16.077 24.563 92.539 1.00 25.14 85 THR C CA 1
ATOM 5356 C C . THR C 1 106 ? -15.888 26.016 92.110 1.00 24.61 85 THR C C 1
ATOM 5357 O O . THR C 1 106 ? -16.177 26.362 90.983 1.00 25.29 85 THR C O 1
ATOM 5361 N N . VAL C 1 107 ? -15.443 26.878 93.015 1.00 26.92 86 VAL C N 1
ATOM 5362 C CA . VAL C 1 107 ? -15.268 28.283 92.668 1.00 26.27 86 VAL C CA 1
ATOM 5363 C C . VAL C 1 107 ? -13.960 28.522 91.900 1.00 27.53 86 VAL C C 1
ATOM 5364 O O . VAL C 1 107 ? -12.869 28.269 92.413 1.00 26.54 86 VAL C O 1
ATOM 5368 N N . ARG C 1 108 ? -14.083 29.019 90.673 1.00 27.36 87 ARG C N 1
ATOM 5369 C CA . ARG C 1 108 ? -12.929 29.191 89.796 1.00 30.80 87 ARG C CA 1
ATOM 5370 C C . ARG C 1 108 ? -12.609 30.643 89.473 1.00 33.02 87 ARG C C 1
ATOM 5371 O O . ARG C 1 108 ? -11.494 30.964 89.063 1.00 30.98 87 ARG C O 1
ATOM 5379 N N . SER C 1 109 ? -13.593 31.517 89.646 1.00 34.68 88 SER C N 1
ATOM 5380 C CA . SER C 1 109 ? -13.460 32.900 89.208 1.00 39.37 88 SER C CA 1
ATOM 5381 C C . SER C 1 109 ? -12.880 33.844 90.264 1.00 38.65 88 SER C C 1
ATOM 5382 O O . SER C 1 109 ? -12.776 35.048 90.027 1.00 36.80 88 SER C O 1
ATOM 5385 N N . HIS C 1 110 ? -12.484 33.310 91.416 1.00 32.68 89 HIS C N 1
ATOM 5386 C CA . HIS C 1 110 ? -12.021 34.176 92.501 1.00 30.88 89 HIS C CA 1
ATOM 5387 C C . HIS C 1 110 ? -10.639 33.804 93.047 1.00 30.41 89 HIS C C 1
ATOM 5388 O O . HIS C 1 110 ? -10.415 33.785 94.261 1.00 31.38 89 HIS C O 1
ATOM 5395 N N . GLY C 1 111 ? -9.708 33.558 92.130 1.00 29.76 90 GLY C N 1
ATOM 5396 C CA . GLY C 1 111 ? -8.341 33.216 92.478 1.00 30.74 90 GLY C CA 1
ATOM 5397 C C . GLY C 1 111 ? -7.897 31.886 91.888 1.00 32.86 90 GLY C C 1
ATOM 5398 O O . GLY C 1 111 ? -8.679 30.917 91.827 1.00 27.15 90 GLY C O 1
ATOM 5399 N N . THR C 1 112 ? -6.621 31.826 91.501 1.00 31.10 91 THR C N 1
ATOM 5400 C CA . THR C 1 112 ? -6.035 30.626 90.905 1.00 32.75 91 THR C CA 1
ATOM 5401 C C . THR C 1 112 ? -5.005 29.936 91.805 1.00 36.66 91 THR C C 1
ATOM 5402 O O . THR C 1 112 ? -4.772 28.729 91.678 1.00 35.17 91 THR C O 1
ATOM 5406 N N . GLU C 1 113 ? -4.356 30.706 92.677 1.00 40.17 92 GLU C N 1
ATOM 5407 C CA . GLU C 1 113 ? -3.432 30.135 93.660 1.00 40.34 92 GLU C CA 1
ATOM 5408 C C . GLU C 1 113 ? -4.012 30.277 95.055 1.00 31.55 92 GLU C C 1
ATOM 5409 O O . GLU C 1 113 ? -3.836 29.399 95.896 1.00 29.44 92 GLU C O 1
ATOM 5415 N N . LEU C 1 114 ? -4.632 31.427 95.321 1.00 27.52 93 LEU C N 1
ATOM 5416 C CA . LEU C 1 114 ? -5.302 31.657 96.604 1.00 25.93 93 LEU C CA 1
ATOM 5417 C C . LEU C 1 114 ? -6.796 31.890 96.375 1.00 24.74 93 LEU C C 1
ATOM 5418 O O . LEU C 1 114 ? -7.203 32.277 95.284 1.00 24.82 93 LEU C O 1
ATOM 5423 N N . LEU C 1 115 ? -7.618 31.658 97.392 1.00 19.69 94 LEU C N 1
ATOM 5424 C CA . LEU C 1 115 ? -9.023 32.012 97.267 1.00 22.07 94 LEU C CA 1
ATOM 5425 C C . LEU C 1 115 ? -9.206 33.448 97.757 1.00 22.27 94 LEU C C 1
ATOM 5426 O O . LEU C 1 115 ? -8.938 33.753 98.924 1.00 18.64 94 LEU C O 1
ATOM 5431 N N . ASN C 1 116 ? -9.678 34.322 96.873 1.00 20.52 95 ASN C N 1
ATOM 5432 C CA . ASN C 1 116 ? -9.845 35.736 97.213 1.00 21.83 95 ASN C CA 1
ATOM 5433 C C . ASN C 1 116 ? -11.234 36.014 97.780 1.00 23.59 95 ASN C C 1
ATOM 5434 O O . ASN C 1 116 ? -12.173 36.305 97.042 1.00 23.73 95 ASN C O 1
ATOM 5439 N N . LEU C 1 117 ? -11.346 35.950 99.103 1.00 19.81 96 LEU C N 1
ATOM 5440 C CA . LEU C 1 117 ? -12.629 36.125 99.781 1.00 23.84 96 LEU C CA 1
ATOM 5441 C C . LEU C 1 117 ? -13.010 37.590 99.887 1.00 24.10 96 LEU C C 1
ATOM 5442 O O . LEU C 1 117 ? -12.239 38.390 100.410 1.00 22.28 96 LEU C O 1
ATOM 5447 N N . GLU C 1 118 ? -14.200 37.938 99.397 1.00 21.47 97 GLU C N 1
ATOM 5448 C CA . GLU C 1 118 ? -14.681 39.320 99.491 1.00 21.78 97 GLU C CA 1
ATOM 5449 C C . GLU C 1 118 ? -15.915 39.376 100.382 1.00 25.13 97 GLU C C 1
ATOM 5450 O O . GLU C 1 118 ? -16.644 38.384 100.519 1.00 25.52 97 GLU C O 1
ATOM 5456 N N . GLY C 1 119 ? -16.129 40.515 101.026 1.00 21.30 98 GLY C N 1
ATOM 5457 C CA . GLY C 1 119 ? -17.264 40.645 101.928 1.00 22.71 98 GLY C CA 1
ATOM 5458 C C . GLY C 1 119 ? -16.999 39.902 103.222 1.00 25.76 98 GLY C C 1
ATOM 5459 O O . GLY C 1 119 ? -15.881 39.930 103.747 1.00 24.44 98 GLY C O 1
ATOM 5460 N N . ALA C 1 120 ? -18.021 39.230 103.742 1.00 24.83 99 ALA C N 1
ATOM 5461 C CA . ALA C 1 120 ? -17.866 38.487 104.983 1.00 22.75 99 ALA C CA 1
ATOM 5462 C C . ALA C 1 120 ? -18.555 37.137 104.896 1.00 24.70 99 ALA C C 1
ATOM 5463 O O . ALA C 1 120 ? -19.715 37.050 104.490 1.00 22.29 99 ALA C O 1
ATOM 5465 N N . ALA C 1 121 ? -17.844 36.095 105.316 1.00 23.79 100 ALA C N 1
ATOM 5466 C CA . ALA C 1 121 ? -18.401 34.747 105.350 1.00 22.18 100 ALA C CA 1
ATOM 5467 C C . ALA C 1 121 ? -19.199 34.572 106.648 1.00 17.66 100 ALA C C 1
ATOM 5468 O O . ALA C 1 121 ? -18.784 33.843 107.568 1.00 15.33 100 ALA C O 1
ATOM 5470 N N . ASN C 1 122 ? -20.331 35.284 106.738 1.00 18.58 101 ASN C N 1
ATOM 5471 C CA . ASN C 1 122 ? -21.115 35.333 107.978 1.00 18.38 101 ASN C CA 1
ATOM 5472 C C . ASN C 1 122 ? -22.114 34.188 108.182 1.00 22.12 101 ASN C C 1
ATOM 5473 O O . ASN C 1 122 ? -23.324 34.401 108.239 1.00 21.38 101 ASN C O 1
ATOM 5478 N N . GLY C 1 123 ? -21.582 32.987 108.362 1.00 20.10 102 GLY C N 1
ATOM 5479 C CA . GLY C 1 123 ? -22.368 31.813 108.712 1.00 16.55 102 GLY C CA 1
ATOM 5480 C C . GLY C 1 123 ? -21.352 30.902 109.355 1.00 14.25 102 GLY C C 1
ATOM 5481 O O . GLY C 1 123 ? -20.214 30.836 108.895 1.00 16.52 102 GLY C O 1
ATOM 5482 N N . TRP C 1 124 ? -21.715 30.237 110.442 1.00 9.45 103 TRP C N 1
ATOM 5483 C CA . TRP C 1 124 ? -20.737 29.382 111.105 1.00 8.90 103 TRP C CA 1
ATOM 5484 C C . TRP C 1 124 ? -20.397 28.154 110.272 1.00 16.49 103 TRP C C 1
ATOM 5485 O O . TRP C 1 124 ? -21.271 27.344 109.974 1.00 15.44 103 TRP C O 1
ATOM 5496 N N . HIS C 1 125 ? -19.126 27.987 109.925 1.00 11.21 104 HIS C N 1
ATOM 5497 C CA . HIS C 1 125 ? -18.761 26.843 109.117 1.00 12.54 104 HIS C CA 1
ATOM 5498 C C . HIS C 1 125 ? -17.346 26.365 109.372 1.00 13.74 104 HIS C C 1
ATOM 5499 O O . HIS C 1 125 ? -16.472 27.125 109.792 1.00 13.56 104 HIS C O 1
ATOM 5506 N N . THR C 1 126 ? -17.138 25.095 109.047 1.00 14.42 105 THR C N 1
ATOM 5507 C CA . THR C 1 126 ? -15.812 24.515 108.897 1.00 11.76 105 THR C CA 1
ATOM 5508 C C . THR C 1 126 ? -15.537 24.509 107.387 1.00 13.89 105 THR C C 1
ATOM 5509 O O . THR C 1 126 ? -16.438 24.239 106.609 1.00 13.36 105 THR C O 1
ATOM 5513 N N . ASP C 1 127 ? -14.318 24.835 106.962 1.00 10.23 106 ASP C N 1
ATOM 5514 C CA . ASP C 1 127 ? -14.072 25.006 105.521 1.00 11.41 106 ASP C CA 1
ATOM 5515 C C . ASP C 1 127 ? -14.248 23.713 104.750 1.00 13.06 106 ASP C C 1
ATOM 5516 O O . ASP C 1 127 ? -13.755 22.665 105.168 1.00 12.32 106 ASP C O 1
ATOM 5521 N N . VAL C 1 128 ? -14.990 23.809 103.646 1.00 12.32 107 VAL C N 1
ATOM 5522 C CA . VAL C 1 128 ? -15.148 22.731 102.667 1.00 12.35 107 VAL C CA 1
ATOM 5523 C C . VAL C 1 128 ? -15.462 21.358 103.301 1.00 12.86 107 VAL C C 1
ATOM 5524 O O . VAL C 1 128 ? -14.804 20.363 103.013 1.00 12.09 107 VAL C O 1
ATOM 5528 N N . THR C 1 129 ? -16.479 21.284 104.157 1.00 13.40 108 THR C N 1
ATOM 5529 C CA . THR C 1 129 ? -16.791 19.988 104.738 1.00 11.14 108 THR C CA 1
ATOM 5530 C C . THR C 1 129 ? -17.648 19.124 103.811 1.00 13.12 108 THR C C 1
ATOM 5531 O O . THR C 1 129 ? -17.983 17.998 104.165 1.00 14.89 108 THR C O 1
ATOM 5535 N N . PHE C 1 130 ? -17.997 19.630 102.624 1.00 12.63 109 PHE C N 1
ATOM 5536 C CA . PHE C 1 130 ? -18.863 18.846 101.750 1.00 12.80 109 PHE C CA 1
ATOM 5537 C C . PHE C 1 130 ? -18.102 17.842 100.877 1.00 16.25 109 PHE C C 1
ATOM 5538 O O . PHE C 1 130 ? -18.733 17.049 100.171 1.00 15.82 109 PHE C O 1
ATOM 5546 N N . VAL C 1 131 ? -16.767 17.820 100.970 1.00 16.60 110 VAL C N 1
ATOM 5547 C CA . VAL C 1 131 ? -15.980 16.785 100.295 1.00 13.62 110 VAL C CA 1
ATOM 5548 C C . VAL C 1 131 ? -15.521 15.736 101.304 1.00 18.39 110 VAL C C 1
ATOM 5549 O O . VAL C 1 131 ? -15.660 15.926 102.521 1.00 15.71 110 VAL C O 1
ATOM 5553 N N . ASP C 1 132 ? -14.962 14.639 100.799 1.00 13.43 111 ASP C N 1
ATOM 5554 C CA . ASP C 1 132 ? -14.417 13.613 101.674 1.00 15.66 111 ASP C CA 1
ATOM 5555 C C . ASP C 1 132 ? -13.154 14.116 102.362 1.00 17.04 111 ASP C C 1
ATOM 5556 O O . ASP C 1 132 ? -12.994 13.943 103.567 1.00 15.72 111 ASP C O 1
ATOM 5561 N N . ARG C 1 133 ? -12.275 14.758 101.596 1.00 14.71 112 ARG C N 1
ATOM 5562 C CA . ARG C 1 133 ? -10.983 15.195 102.104 1.00 14.29 112 ARG C CA 1
ATOM 5563 C C . ARG C 1 133 ? -11.072 16.597 102.689 1.00 13.52 112 ARG C C 1
ATOM 5564 O O . ARG C 1 133 ? -10.629 17.569 102.075 1.00 14.79 112 ARG C O 1
ATOM 5572 N N . ILE C 1 134 ? -11.675 16.714 103.870 1.00 11.93 113 ILE C N 1
ATOM 5573 C CA . ILE C 1 134 ? -11.797 18.030 104.469 1.00 11.57 113 I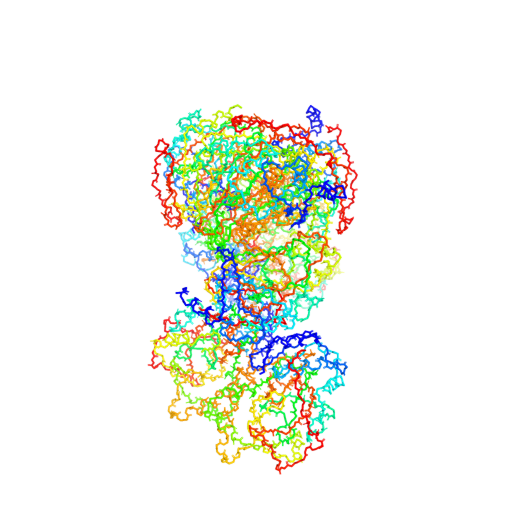LE C CA 1
ATOM 5574 C C . ILE C 1 134 ? -10.409 18.619 104.717 1.00 13.92 113 ILE C C 1
ATOM 5575 O O . ILE C 1 134 ? -9.575 17.982 105.361 1.00 12.34 113 ILE C O 1
ATOM 5580 N N . PRO C 1 135 ? -10.151 19.833 104.193 1.00 14.49 114 PRO C N 1
ATOM 5581 C CA . PRO C 1 135 ? -8.826 20.449 104.353 1.00 11.97 114 PRO C CA 1
ATOM 5582 C C . PRO C 1 135 ? -8.468 20.570 105.830 1.00 12.06 114 PRO C C 1
ATOM 5583 O O . PRO C 1 135 ? -9.339 20.801 106.663 1.00 12.20 114 PRO C O 1
ATOM 5587 N N . LYS C 1 136 ? -7.197 20.367 106.154 1.00 13.17 115 LYS C N 1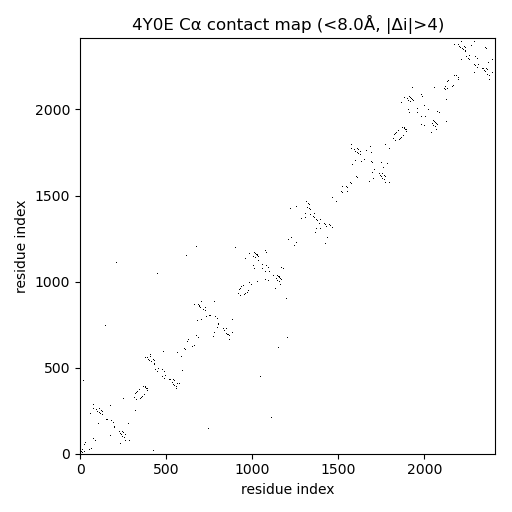
ATOM 5588 C CA . LYS C 1 136 ? -6.811 20.256 107.553 1.00 13.09 115 LYS C CA 1
ATOM 5589 C C . LYS C 1 136 ? -6.587 21.617 108.189 1.00 13.37 115 LYS C C 1
ATOM 5590 O O . LYS C 1 136 ? -6.690 21.769 109.411 1.00 15.39 115 LYS C O 1
ATOM 5596 N N . ALA C 1 137 ? -6.255 22.615 107.372 1.00 14.36 116 ALA C N 1
ATOM 5597 C CA . ALA C 1 137 ? -5.878 23.899 107.934 1.00 14.54 116 ALA C CA 1
ATOM 5598 C C . ALA C 1 137 ? -5.961 24.979 106.886 1.00 14.84 116 ALA C C 1
ATOM 5599 O O . ALA C 1 137 ? -5.924 24.685 105.685 1.00 12.07 116 ALA C O 1
ATOM 5601 N N . SER C 1 138 ? -6.051 26.226 107.347 1.00 11.16 117 SER C N 1
ATOM 5602 C CA . SER C 1 138 ? -6.052 27.368 106.447 1.00 13.43 117 SER C CA 1
ATOM 5603 C C . SER C 1 138 ? -5.098 28.450 106.929 1.00 15.51 117 SER C C 1
ATOM 5604 O O . SER C 1 138 ? -4.943 28.658 108.139 1.00 13.86 117 SER C O 1
ATOM 5607 N N . VAL C 1 139 ? -4.509 29.160 105.972 1.00 13.29 118 VAL C N 1
ATOM 5608 C CA . VAL C 1 139 ? -3.682 30.335 106.211 1.00 12.56 118 VAL C CA 1
ATOM 5609 C C . VAL C 1 139 ? -4.381 31.546 105.577 1.00 17.38 118 VAL C C 1
ATOM 5610 O O . VAL C 1 139 ? -4.699 31.525 104.383 1.00 16.55 118 VAL C O 1
ATOM 5614 N N . LEU C 1 140 ? -4.641 32.585 106.367 1.00 12.52 119 LEU C N 1
ATOM 5615 C CA . LEU C 1 140 ? -5.443 33.728 105.900 1.00 14.66 119 LEU C CA 1
ATOM 5616 C C . LEU C 1 140 ? -4.757 35.056 106.200 1.00 15.64 119 LEU C C 1
ATOM 5617 O O . LEU C 1 140 ? -4.255 35.247 107.300 1.00 15.53 119 LEU C O 1
ATOM 5622 N N . ARG C 1 141 ? -4.736 35.971 105.233 1.00 15.29 120 ARG C N 1
ATOM 5623 C CA . ARG C 1 141 ? -4.195 37.305 105.463 1.00 17.65 120 ARG C CA 1
ATOM 5624 C C . ARG C 1 141 ? -5.092 38.365 104.819 1.00 18.52 120 ARG C C 1
ATOM 5625 O O . ARG C 1 141 ? -5.654 38.164 103.735 1.00 16.01 120 ARG C O 1
ATOM 5633 N N . PRO C 1 142 ? -5.229 39.508 105.491 1.00 19.81 121 PRO C N 1
ATOM 5634 C CA . PRO C 1 142 ? -6.059 40.578 104.941 1.00 19.58 121 PRO C CA 1
ATOM 5635 C C . PRO C 1 142 ? -5.366 41.333 103.825 1.00 18.49 121 PRO C C 1
ATOM 5636 O O . PRO C 1 142 ? -4.148 41.505 103.871 1.00 22.40 121 PRO C O 1
ATOM 5640 N N . VAL C 1 143 ? -6.145 41.774 102.840 1.00 17.61 122 VAL C N 1
ATOM 5641 C CA . VAL C 1 143 ? -5.647 42.583 101.723 1.00 17.33 122 VAL C CA 1
ATOM 5642 C C . VAL C 1 143 ? -6.302 43.971 101.754 1.00 17.97 122 VAL C C 1
ATOM 5643 O O . VAL C 1 143 ? -5.641 44.998 101.567 1.00 18.21 122 VAL C O 1
ATOM 5647 N N . THR C 1 144 ? -7.602 43.992 102.043 1.00 17.25 123 THR C N 1
ATOM 5648 C CA . THR C 1 144 ? -8.368 45.231 102.132 1.00 22.76 123 THR C CA 1
ATOM 5649 C C . THR C 1 144 ? -9.280 45.167 103.337 1.00 16.54 123 THR C C 1
ATOM 5650 O O . THR C 1 144 ? -10.020 44.205 103.476 1.00 16.71 123 THR C O 1
ATOM 5654 N N . LEU C 1 145 ? -9.252 46.186 104.195 1.00 16.82 124 LEU C N 1
ATOM 5655 C CA . LEU C 1 145 ? -10.051 46.146 105.422 1.00 15.42 124 LEU C CA 1
ATOM 5656 C C . LEU C 1 145 ? -10.913 47.389 105.581 1.00 15.68 124 LEU C C 1
ATOM 5657 O O . LEU C 1 145 ? -10.509 48.481 105.188 1.00 16.35 124 LEU C O 1
ATOM 5662 N N . PRO C 1 146 ? -12.110 47.215 106.152 1.00 15.95 125 PRO C N 1
ATOM 5663 C CA . PRO C 1 146 ? -12.991 48.345 106.435 1.00 19.81 125 PRO C CA 1
ATOM 5664 C C . PRO C 1 146 ? -12.446 49.164 107.606 1.00 19.34 125 PRO C C 1
ATOM 5665 O O . PRO C 1 146 ? -11.613 48.650 108.361 1.00 18.16 125 PRO C O 1
ATOM 5669 N N . SER C 1 147 ? -12.930 50.396 107.763 1.00 17.78 126 SER C N 1
ATOM 5670 C CA . SER C 1 147 ? -12.422 51.287 108.801 1.00 19.58 126 SER C CA 1
ATOM 5671 C C . SER C 1 147 ? -12.876 50.844 110.191 1.00 20.94 126 SER C C 1
ATOM 5672 O O . SER C 1 147 ? -12.271 51.220 111.183 1.00 20.66 126 SER C O 1
ATOM 5675 N N . TYR C 1 148 ? -13.946 50.052 110.252 1.00 13.78 127 TYR C N 1
ATOM 5676 C CA . TYR C 1 148 ? -14.388 49.426 111.498 1.00 19.94 127 TYR C CA 1
ATOM 5677 C C . TYR C 1 148 ? -15.068 48.107 111.187 1.00 18.66 127 TYR C C 1
ATOM 5678 O O . TYR C 1 148 ? -15.426 47.850 110.043 1.00 19.29 127 TYR C O 1
ATOM 5687 N N . GLY C 1 149 ? -15.236 47.273 112.205 1.00 17.14 128 GLY C N 1
ATOM 5688 C CA . GLY C 1 149 ? -15.917 45.997 112.060 1.00 16.19 128 GLY C CA 1
ATOM 5689 C C . GLY C 1 149 ? -15.141 44.994 111.225 1.00 16.40 128 GLY C C 1
ATOM 5690 O O . GLY C 1 149 ? -13.970 45.208 110.918 1.00 12.31 128 GLY C O 1
ATOM 5691 N N . GLY C 1 150 ? -15.785 43.888 110.862 1.00 14.86 129 GLY C N 1
ATOM 5692 C CA . GLY C 1 150 ? -15.156 42.917 109.980 1.00 14.49 129 GLY C CA 1
ATOM 5693 C C . GLY C 1 150 ? -14.214 41.923 110.653 1.00 14.93 129 GLY C C 1
ATOM 5694 O O . GLY C 1 150 ? -13.347 41.336 110.012 1.00 13.39 129 GLY C O 1
ATOM 5695 N N . ALA C 1 151 ? -14.382 41.723 111.948 1.00 13.18 130 ALA C N 1
ATOM 5696 C CA . ALA C 1 151 ? -13.582 40.740 112.669 1.00 12.11 130 ALA C CA 1
ATOM 5697 C C . ALA C 1 151 ? -13.888 39.330 112.168 1.00 11.85 130 ALA C C 1
ATOM 5698 O O . ALA C 1 151 ? -14.946 39.073 111.576 1.00 12.67 130 ALA C O 1
ATOM 5700 N N . THR C 1 152 ? -12.954 38.415 112.385 1.00 9.55 131 THR C N 1
ATOM 5701 C CA . THR C 1 152 ? -13.249 36.999 112.215 1.00 10.98 131 THR C CA 1
ATOM 5702 C C . THR C 1 152 ? -13.332 36.364 113.608 1.00 14.29 131 THR C C 1
ATOM 5703 O O . THR C 1 152 ? -12.539 36.689 114.492 1.00 12.65 131 THR C O 1
ATOM 5707 N N . THR C 1 153 ? -14.309 35.490 113.832 1.00 11.44 132 THR C N 1
ATOM 5708 C CA . THR C 1 153 ? -14.326 34.754 115.084 1.00 8.97 132 THR C CA 1
ATOM 5709 C C . THR C 1 153 ? -14.299 33.240 114.817 1.00 11.40 132 THR C C 1
ATOM 5710 O O . THR C 1 153 ? -14.889 32.743 113.844 1.00 11.69 132 THR C O 1
ATOM 5714 N N . TRP C 1 154 ? -13.574 32.522 115.668 1.00 7.52 133 TRP C N 1
ATOM 5715 C CA . TRP C 1 154 ? -13.429 31.072 115.560 1.00 9.48 133 TRP C CA 1
ATOM 5716 C C . TRP C 1 154 ? -13.977 30.419 116.814 1.00 11.65 133 TRP C C 1
ATOM 5717 O O . TRP C 1 154 ? -13.853 30.977 117.903 1.00 10.77 133 TRP C O 1
ATOM 5728 N N . ALA C 1 155 ? -14.518 29.215 116.668 1.00 11.64 134 ALA C N 1
ATOM 5729 C CA . ALA C 1 155 ? -14.997 28.431 117.796 1.00 6.67 134 ALA C CA 1
ATOM 5730 C C . ALA C 1 155 ? -14.246 27.103 117.861 1.00 8.09 134 ALA C C 1
ATOM 5731 O O . ALA C 1 155 ? -14.013 26.484 116.833 1.00 9.26 134 ALA C O 1
ATOM 5733 N N . SER C 1 156 ? -13.916 26.644 119.074 1.00 10.16 135 SER C N 1
ATOM 5734 C CA . SER C 1 156 ? -13.287 25.332 119.250 1.00 9.37 135 SER C CA 1
ATOM 5735 C C . SER C 1 156 ? -14.334 24.212 119.270 1.00 8.31 135 SER C C 1
ATOM 5736 O O . SER C 1 156 ? -15.153 24.138 120.187 1.00 8.38 135 SER C O 1
ATOM 5739 N N . THR C 1 157 ? -14.305 23.339 118.262 1.00 8.98 136 THR C N 1
ATOM 5740 C CA . THR C 1 157 ? -15.237 22.208 118.234 1.00 10.15 136 THR C CA 1
ATOM 5741 C C . THR C 1 157 ? -14.730 21.075 119.125 1.00 10.54 136 THR C C 1
ATOM 5742 O O . THR C 1 157 ? -15.469 20.144 119.450 1.00 8.50 136 THR C O 1
ATOM 5746 N N . VAL C 1 158 ? -13.470 21.178 119.537 1.00 9.21 137 VAL C N 1
ATOM 5747 C CA . VAL C 1 158 ? -12.903 20.261 120.523 1.00 9.67 137 VAL C CA 1
ATOM 5748 C C . VAL C 1 158 ? -13.477 20.573 121.893 1.00 13.47 137 VAL C C 1
ATOM 5749 O O . VAL C 1 158 ? -13.909 19.667 122.627 1.00 10.55 137 VAL C O 1
ATOM 5753 N N . ALA C 1 159 ? -13.479 21.853 122.250 1.00 13.13 138 ALA C N 1
ATOM 5754 C CA . ALA C 1 159 ? -14.035 22.276 123.538 1.00 11.40 138 ALA C CA 1
ATOM 5755 C C . ALA C 1 159 ? -15.517 21.943 123.621 1.00 11.48 138 ALA C C 1
ATOM 5756 O O . ALA C 1 159 ? -16.010 21.517 124.667 1.00 9.08 138 ALA C O 1
ATOM 5758 N N . ALA C 1 160 ? -16.242 22.151 122.524 1.00 9.64 139 ALA C N 1
ATOM 5759 C CA . ALA C 1 160 ? -17.666 21.861 122.548 1.00 11.07 139 ALA C CA 1
ATOM 5760 C C . ALA C 1 160 ? -17.906 20.381 122.881 1.00 9.65 139 ALA C C 1
ATOM 5761 O O . ALA C 1 160 ? -18.824 20.051 123.634 1.00 10.09 139 ALA C O 1
ATOM 5763 N N . TYR C 1 161 ? -17.089 19.494 122.319 1.00 7.96 140 TYR C N 1
ATOM 5764 C CA . TYR C 1 161 ? -17.226 18.064 122.612 1.00 11.05 140 TYR C CA 1
ATOM 5765 C C . TYR C 1 161 ? -16.903 17.764 124.069 1.00 10.93 140 TYR C C 1
ATOM 5766 O O . TYR C 1 161 ? -17.604 16.991 124.716 1.00 9.24 140 TYR C O 1
ATOM 5775 N N . GLU C 1 162 ? -15.822 18.360 124.571 1.00 9.38 141 GLU C N 1
ATOM 5776 C CA . GLU C 1 162 ? -15.407 18.198 125.969 1.00 14.21 141 GLU C CA 1
ATOM 5777 C C . GLU C 1 162 ? -16.525 18.587 126.939 1.00 13.90 141 GLU C C 1
ATOM 5778 O O . GLU C 1 162 ? -16.677 17.982 128.001 1.00 13.15 141 GLU C O 1
ATOM 5784 N N . GLN C 1 163 ? -17.302 19.602 126.567 1.00 10.01 142 GLN C N 1
ATOM 5785 C CA . GLN C 1 163 ? -18.294 20.179 127.471 1.00 11.00 142 GLN C CA 1
ATOM 5786 C C . GLN C 1 163 ? -19.642 19.467 127.427 1.00 11.82 142 GLN C C 1
ATOM 5787 O O . GLN C 1 163 ? -20.554 19.833 128.144 1.00 11.72 142 GLN C O 1
ATOM 5793 N N . LEU C 1 164 ? -19.783 18.465 126.572 1.00 7.60 143 LEU C N 1
ATOM 5794 C CA . LEU C 1 164 ? -21.030 17.711 126.500 1.00 11.29 143 LEU C CA 1
ATOM 5795 C C . LEU C 1 164 ? -21.281 16.859 127.738 1.00 11.13 143 LEU C C 1
ATOM 5796 O O . LEU C 1 164 ? -20.373 16.208 128.237 1.00 11.30 143 LEU C O 1
ATOM 5801 N N . PRO C 1 165 ? -22.529 16.845 128.215 1.00 11.28 144 PRO C N 1
ATOM 5802 C CA . PRO C 1 165 ? -22.891 15.873 129.251 1.00 13.17 144 PRO C CA 1
ATOM 5803 C C . PRO C 1 165 ? -23.022 14.491 128.653 1.00 14.66 144 PRO C C 1
ATOM 5804 O O . PRO C 1 165 ? -23.234 14.369 127.441 1.00 13.09 144 PRO C O 1
ATOM 5808 N N . LYS C 1 166 ? -22.944 13.474 129.505 1.00 13.09 145 LYS C N 1
ATOM 5809 C CA . LYS C 1 166 ? -22.976 12.075 129.088 1.00 11.17 145 LYS C CA 1
ATOM 5810 C C . LYS C 1 166 ? -24.036 11.708 128.014 1.00 8.31 145 LYS C C 1
ATOM 5811 O O . LYS C 1 166 ? -23.685 11.115 126.998 1.00 10.26 145 LYS C O 1
ATOM 5817 N N . PRO C 1 167 ? -25.324 12.043 128.232 1.00 11.28 146 PRO C N 1
ATOM 5818 C CA . PRO C 1 167 ? -26.321 11.607 127.236 1.00 10.45 146 PRO C CA 1
ATOM 5819 C C . PRO C 1 167 ? -26.139 12.238 125.847 1.00 11.79 146 PRO C C 1
ATOM 5820 O O . PRO C 1 167 ? -26.380 11.572 124.838 1.00 10.91 146 PRO C O 1
ATOM 5824 N N . LEU C 1 168 ? -25.739 13.506 125.800 1.00 9.60 147 LEU C N 1
ATOM 5825 C CA . LEU C 1 168 ? -25.530 14.174 124.528 1.00 11.69 147 LEU C CA 1
ATOM 5826 C C . LEU C 1 168 ? -24.248 13.683 123.849 1.00 11.20 147 LEU C C 1
ATOM 5827 O O . LEU C 1 168 ? -24.183 13.596 122.631 1.00 9.02 147 LEU C O 1
ATOM 5832 N N . ARG C 1 169 ? -23.225 13.373 124.624 1.00 10.33 148 ARG C N 1
ATOM 5833 C CA . ARG C 1 169 ? -22.038 12.765 124.038 1.00 8.21 148 ARG C CA 1
ATOM 5834 C C . ARG C 1 169 ? -22.385 11.397 123.431 1.00 10.61 148 ARG C C 1
ATOM 5835 O O . ARG C 1 169 ? -21.943 11.071 122.333 1.00 11.69 148 ARG C O 1
ATOM 5843 N N . SER C 1 170 ? -23.197 10.612 124.133 1.00 12.08 149 SER C N 1
ATOM 5844 C CA . SER C 1 170 ? -23.627 9.322 123.610 1.00 11.15 149 SER C CA 1
ATOM 5845 C C . SER C 1 170 ? -24.381 9.483 122.292 1.00 12.40 149 SER C C 1
ATOM 5846 O O . SER C 1 170 ? -24.199 8.693 121.355 1.00 10.78 149 SER C O 1
ATOM 5849 N N . LEU C 1 171 ? -25.220 10.512 122.226 1.00 12.48 150 LEU C N 1
ATOM 5850 C CA . LEU C 1 171 ? -25.937 10.858 120.999 1.00 11.17 150 LEU C CA 1
ATOM 5851 C C . LEU C 1 171 ? -24.955 11.127 119.865 1.00 10.82 150 LEU C C 1
ATOM 5852 O O . LEU C 1 171 ? -25.016 10.464 118.815 1.00 13.64 150 LEU C O 1
ATOM 5857 N N . VAL C 1 172 ? -24.045 12.077 120.065 1.00 9.09 151 VAL C N 1
ATOM 5858 C CA . VAL C 1 172 ? -23.221 12.535 118.936 1.00 10.32 151 VAL C CA 1
ATOM 5859 C C . VAL C 1 172 ? -22.193 11.511 118.492 1.00 11.05 151 VAL C C 1
ATOM 5860 O O . VAL C 1 172 ? -21.843 11.483 117.317 1.00 12.87 151 VAL C O 1
ATOM 5864 N N . ASP C 1 173 ? -21.718 10.673 119.411 1.00 12.12 152 ASP C N 1
ATOM 5865 C CA . ASP C 1 173 ? -20.770 9.625 119.051 1.00 10.78 152 ASP C CA 1
ATOM 5866 C C . ASP C 1 173 ? -21.357 8.689 117.994 1.00 11.80 152 ASP C C 1
ATOM 5867 O O . ASP C 1 173 ? -20.612 8.064 117.261 1.00 12.58 152 ASP C O 1
ATOM 5872 N N . ASP C 1 174 ? -22.687 8.558 117.957 1.00 9.99 153 ASP C N 1
ATOM 5873 C CA . ASP C 1 174 ? -23.323 7.637 117.014 1.00 13.60 153 ASP C CA 1
ATOM 5874 C C . ASP C 1 174 ? -23.968 8.368 115.828 1.00 14.26 153 ASP C C 1
ATOM 5875 O O . ASP C 1 174 ? -24.565 7.746 114.948 1.00 17.67 153 ASP C O 1
ATOM 5880 N N . LEU C 1 175 ? -23.858 9.693 115.813 1.00 12.57 154 LEU C N 1
ATOM 5881 C CA . LEU C 1 175 ? -24.599 10.498 114.840 1.00 15.34 154 LEU C CA 1
ATOM 5882 C C . LEU C 1 175 ? -23.788 10.749 113.570 1.00 12.31 154 LEU C C 1
ATOM 5883 O O . LEU C 1 175 ? -22.578 11.001 113.633 1.00 9.92 154 LEU C O 1
ATOM 5888 N N . TRP C 1 176 ? -24.451 10.657 112.420 1.00 11.41 155 TRP C N 1
ATOM 5889 C CA . TRP C 1 176 ? -23.819 10.928 111.131 1.00 13.49 155 TRP C CA 1
ATOM 5890 C C . TRP C 1 176 ? -24.632 11.987 110.399 1.00 16.48 155 TRP C C 1
ATOM 5891 O O . TRP C 1 176 ? -25.838 12.088 110.614 1.00 15.43 155 TRP C O 1
ATOM 5902 N N . ALA C 1 177 ? -23.977 12.777 109.548 1.00 12.45 156 ALA C N 1
ATOM 5903 C CA . ALA C 1 177 ? -24.655 13.880 108.877 1.00 14.47 156 ALA C CA 1
ATOM 5904 C C . ALA C 1 177 ? -24.204 14.022 107.417 1.00 18.65 156 ALA C C 1
ATOM 5905 O O . ALA C 1 177 ? -23.036 13.837 107.105 1.00 13.36 156 ALA C O 1
ATOM 5907 N N . THR C 1 178 ? -25.130 14.374 106.535 1.00 15.46 157 THR C N 1
ATOM 5908 C CA . THR C 1 178 ? -24.786 14.639 105.141 1.00 15.61 157 THR C CA 1
ATOM 5909 C C . THR C 1 178 ? -24.437 16.112 104.990 1.00 15.12 157 THR C C 1
ATOM 5910 O O . THR C 1 178 ? -25.195 16.980 105.417 1.00 15.44 157 THR C O 1
ATOM 5914 N N . HIS C 1 179 ? -23.249 16.377 104.454 1.00 15.31 158 HIS C N 1
ATOM 5915 C CA . HIS C 1 179 ? -22.792 17.731 104.137 1.00 15.97 158 HIS C CA 1
ATOM 5916 C C . HIS C 1 179 ? -22.904 17.934 102.625 1.00 16.79 158 HIS C C 1
ATOM 5917 O O . HIS C 1 179 ? -22.642 17.007 101.863 1.00 19.03 158 HIS C O 1
ATOM 5924 N N . THR C 1 180 ? -23.279 19.134 102.194 1.00 17.60 159 THR C N 1
ATOM 5925 C CA . THR C 1 180 ? -23.403 19.416 100.766 1.00 18.49 159 THR C CA 1
ATOM 5926 C C . THR C 1 180 ? -22.984 20.841 100.446 1.00 19.24 159 THR C C 1
ATOM 5927 O O . THR C 1 180 ? -23.027 21.721 101.304 1.00 19.23 159 THR C O 1
ATOM 5931 N N . ASN C 1 181 ? -22.587 21.083 99.208 1.00 19.95 160 ASN C N 1
ATOM 5932 C CA . ASN C 1 181 ? -22.235 22.445 98.831 1.00 25.44 160 ASN C CA 1
ATOM 5933 C C . ASN C 1 181 ? -23.471 23.248 98.443 1.00 28.92 160 ASN C C 1
ATOM 5934 O O . ASN C 1 181 ? -23.392 24.454 98.247 1.00 30.60 160 ASN C O 1
ATOM 5939 N N . LEU C 1 182 ? -24.624 22.593 98.356 1.00 28.09 161 LEU C N 1
ATOM 5940 C CA . LEU C 1 182 ? -25.858 23.333 98.090 1.00 32.65 161 LEU C CA 1
ATOM 5941 C C . LEU C 1 182 ? -26.428 23.870 99.400 1.00 39.67 161 LEU C C 1
ATOM 5942 O O . LEU C 1 182 ? -27.454 23.390 99.866 1.00 43.42 161 LEU C O 1
ATOM 5947 N N . TYR C 1 183 ? -25.751 24.852 99.996 1.00 45.06 162 TYR C N 1
ATOM 5948 C CA . TYR C 1 183 ? -26.159 25.392 101.301 1.00 52.34 162 TYR C CA 1
ATOM 5949 C C . TYR C 1 183 ? -27.223 26.482 101.179 1.00 55.98 162 TYR C C 1
ATOM 5950 O O . TYR C 1 183 ? -27.537 26.938 100.081 1.00 51.76 162 TYR C O 1
ATOM 5959 N N . ASP C 1 184 ? -27.763 26.904 102.321 1.00 62.88 163 ASP C N 1
ATOM 5960 C CA . ASP C 1 184 ? -28.789 27.947 102.358 1.00 67.22 163 ASP C CA 1
ATOM 5961 C C . ASP C 1 184 ? -28.156 29.323 102.553 1.00 68.68 163 ASP C C 1
ATOM 5962 O O . ASP C 1 184 ? -28.849 30.340 102.610 1.00 69.76 163 ASP C O 1
ATOM 5964 N N . SER C 1 191 ? -24.707 42.595 100.971 1.00 45.76 170 SER C N 1
ATOM 5965 C CA . SER C 1 191 ? -24.136 42.245 102.269 1.00 45.26 170 SER C CA 1
ATOM 5966 C C . SER C 1 191 ? -22.610 42.242 102.236 1.00 45.02 170 SER C C 1
ATOM 5967 O O . SER C 1 191 ? -21.994 41.731 101.299 1.00 43.56 170 SER C O 1
ATOM 5970 N N . GLY C 1 192 ? -22.010 42.820 103.271 1.00 45.91 171 GLY C N 1
ATOM 5971 C CA . GLY C 1 192 ? -20.565 42.897 103.394 1.00 43.23 171 GLY C CA 1
ATOM 5972 C C . GLY C 1 192 ? -19.935 43.697 102.261 1.00 37.76 171 GLY C C 1
ATOM 5973 O O . GLY C 1 192 ? -18.775 43.487 101.919 1.00 37.79 171 GLY C O 1
ATOM 5974 N N . GLY C 1 193 ? -20.696 44.614 101.677 1.00 36.78 172 GLY C N 1
ATOM 5975 C CA . GLY C 1 193 ? -20.172 45.451 100.609 1.00 39.51 172 GLY C CA 1
ATOM 5976 C C . GLY C 1 193 ? -20.191 44.764 99.251 1.00 42.72 172 GLY C C 1
ATOM 5977 O O . GLY C 1 193 ? -19.721 45.315 98.258 1.00 42.43 172 GLY C O 1
ATOM 5978 N N . VAL C 1 194 ? -20.708 43.542 99.206 1.00 43.39 173 VAL C N 1
ATOM 5979 C CA . VAL C 1 194 ? -20.810 42.827 97.940 1.00 44.87 173 VAL C CA 1
ATOM 5980 C C . VAL C 1 194 ? -22.268 42.822 97.478 1.00 46.71 173 VAL C C 1
ATOM 5981 O O . VAL C 1 194 ? -23.177 42.500 98.251 1.00 47.88 173 VAL C O 1
ATOM 5985 N N . SER C 1 195 ? -22.483 43.185 96.218 1.00 43.49 174 SER C N 1
ATOM 5986 C CA . SER C 1 195 ? -23.832 43.318 95.674 1.00 49.89 174 SER C CA 1
ATOM 5987 C C . SER C 1 195 ? -24.592 42.003 95.668 1.00 52.70 174 SER C C 1
ATOM 5988 O O . SER C 1 195 ? -23.988 40.932 95.636 1.00 49.77 174 SER C O 1
ATOM 5991 N N . ALA C 1 196 ? -25.921 42.098 95.668 1.00 54.36 175 ALA C N 1
ATOM 5992 C CA . ALA C 1 196 ? -26.784 40.922 95.595 1.00 55.44 175 ALA C CA 1
ATOM 5993 C C . ALA C 1 196 ? -26.569 40.161 94.291 1.00 52.67 175 ALA C C 1
ATOM 5994 O O . ALA C 1 196 ? -26.650 38.930 94.256 1.00 46.60 175 ALA C O 1
ATOM 5996 N N . GLU C 1 197 ? -26.280 40.909 93.229 1.00 53.54 176 GLU C N 1
ATOM 5997 C CA . GLU C 1 197 ? -26.042 40.333 91.910 1.00 55.17 176 GLU C CA 1
ATOM 5998 C C . GLU C 1 197 ? -24.777 39.478 91.885 1.00 57.36 176 GLU C C 1
ATOM 5999 O O . GLU C 1 197 ? -24.789 38.348 91.398 1.00 58.35 176 GLU C O 1
ATOM 6001 N N . ARG C 1 198 ? -23.688 40.017 92.423 1.00 56.71 177 ARG C N 1
ATOM 6002 C CA . ARG C 1 198 ? -22.412 39.311 92.415 1.00 55.70 177 ARG C CA 1
ATOM 6003 C C . ARG C 1 198 ? -22.447 38.101 93.353 1.00 50.55 177 ARG C C 1
ATOM 6004 O O . ARG C 1 198 ? -21.757 37.104 93.125 1.00 47.17 177 ARG C O 1
ATOM 6012 N N . ARG C 1 199 ? -23.247 38.197 94.411 1.00 48.21 178 ARG C N 1
ATOM 6013 C CA . ARG C 1 199 ? -23.426 37.082 95.334 1.00 48.84 178 ARG C CA 1
ATOM 6014 C C . ARG C 1 199 ? -24.170 35.941 94.637 1.00 49.75 178 ARG C C 1
ATOM 6015 O O . ARG C 1 199 ? -23.922 34.766 94.908 1.00 48.02 178 ARG C O 1
ATOM 6023 N N . ALA C 1 200 ? -25.092 36.307 93.749 1.00 50.03 179 ALA C N 1
ATOM 6024 C CA . ALA C 1 200 ? -25.849 35.345 92.949 1.00 49.19 179 ALA C CA 1
ATOM 6025 C C . ALA C 1 200 ? -24.944 34.565 91.997 1.00 46.56 179 ALA C C 1
ATOM 6026 O O . ALA C 1 200 ? -24.995 33.334 91.958 1.00 47.78 179 ALA C O 1
ATOM 6028 N N . ALA C 1 201 ? -24.137 35.283 91.219 1.00 42.87 180 ALA C N 1
ATOM 6029 C CA . ALA C 1 201 ? -23.193 34.642 90.309 1.00 41.43 180 ALA C CA 1
ATOM 6030 C C . ALA C 1 201 ? -22.242 33.696 91.060 1.00 43.11 180 ALA C C 1
ATOM 6031 O O . ALA C 1 201 ? -21.959 32.590 90.593 1.00 44.97 180 ALA C O 1
ATOM 6033 N N . TYR C 1 202 ? -21.775 34.125 92.231 1.00 39.14 181 TYR C N 1
ATOM 6034 C CA . TYR C 1 202 ? -20.887 33.302 93.045 1.00 39.13 181 TYR C CA 1
ATOM 6035 C C . TYR C 1 202 ? -21.580 32.017 93.488 1.00 37.42 181 TYR C C 1
ATOM 6036 O O . TYR C 1 202 ? -21.016 30.930 93.385 1.00 33.89 181 TYR C O 1
ATOM 6045 N N . TYR C 1 203 ? -22.806 32.141 93.981 1.00 39.28 182 TYR C N 1
ATOM 6046 C CA . TYR C 1 203 ? -23.528 30.965 94.445 1.00 38.94 182 TYR C CA 1
ATOM 6047 C C . TYR C 1 203 ? -23.792 30.004 93.280 1.00 36.91 182 TYR C C 1
ATOM 6048 O O . TYR C 1 203 ? -23.752 28.785 93.453 1.00 33.43 182 TYR C O 1
ATOM 6057 N N . THR C 1 204 ? -24.028 30.557 92.094 1.00 38.56 183 THR C N 1
ATOM 6058 C CA . THR C 1 204 ? -24.240 29.740 90.899 1.00 40.49 183 THR C CA 1
ATOM 6059 C C . THR C 1 204 ? -23.004 28.908 90.582 1.00 41.90 183 THR C C 1
ATOM 6060 O O . THR C 1 204 ? -23.095 27.709 90.316 1.00 42.60 183 THR C O 1
ATOM 6064 N N . GLU C 1 205 ? -21.845 29.545 90.646 1.00 39.85 184 GLU C N 1
ATOM 6065 C CA . GLU C 1 205 ? -20.587 28.856 90.416 1.00 39.73 184 GLU C CA 1
ATOM 6066 C C . GLU C 1 205 ? -20.250 27.894 91.559 1.00 35.25 184 GLU C C 1
ATOM 6067 O O . GLU C 1 205 ? -19.809 26.767 91.314 1.00 32.35 184 GLU C O 1
ATOM 6073 N N . PHE C 1 206 ? -20.519 28.315 92.796 1.00 31.30 185 PHE C N 1
ATOM 6074 C CA . PHE C 1 206 ? -20.262 27.495 93.979 1.00 28.62 185 PHE C CA 1
ATOM 6075 C C . PHE C 1 206 ? -20.985 26.145 93.876 1.00 24.84 185 PHE C C 1
ATOM 6076 O O . PHE C 1 206 ? -20.479 25.115 94.325 1.00 24.19 185 PHE C O 1
ATOM 6084 N N . THR C 1 207 ? -22.159 26.167 93.255 1.00 27.58 186 THR C N 1
ATOM 6085 C CA . THR C 1 207 ? -23.020 24.992 93.161 1.00 28.47 186 THR C CA 1
ATOM 6086 C C . THR C 1 207 ? -23.092 24.426 91.739 1.00 33.73 186 THR C C 1
ATOM 6087 O O . THR C 1 207 ? -24.059 23.740 91.373 1.00 33.58 186 THR C O 1
ATOM 6091 N N . SER C 1 208 ? -22.067 24.713 90.939 1.00 34.91 187 SER C N 1
ATOM 6092 C CA . SER C 1 208 ? -22.042 24.284 89.542 1.00 35.51 187 SER C CA 1
ATOM 6093 C C . SER C 1 208 ? -21.964 22.762 89.434 1.00 35.28 187 SER C C 1
ATOM 6094 O O . SER C 1 208 ? -22.466 22.176 88.485 1.00 39.22 187 SER C O 1
ATOM 6097 N N . SER C 1 209 ? -21.334 22.126 90.416 1.00 33.45 188 SER C N 1
ATOM 6098 C CA . SER C 1 209 ? -21.368 20.673 90.523 1.00 34.63 188 SER C CA 1
ATOM 6099 C C . SER C 1 209 ? -21.747 20.296 91.956 1.00 31.15 188 SER C C 1
ATOM 6100 O O . SER C 1 209 ? -21.403 21.007 92.903 1.00 29.23 188 SER C O 1
ATOM 6103 N N . ARG C 1 210 ? -22.444 19.176 92.108 1.00 29.76 189 ARG C N 1
ATOM 6104 C CA . ARG C 1 210 ? -23.053 18.801 93.381 1.00 33.17 189 ARG C CA 1
ATOM 6105 C C . ARG C 1 210 ? -22.196 17.827 94.194 1.00 31.62 189 ARG C C 1
ATOM 6106 O O . ARG C 1 210 ? -21.760 16.796 93.682 1.00 27.09 189 ARG C O 1
ATOM 6114 N N . TYR C 1 211 ? -21.948 18.175 95.456 1.00 21.28 190 TYR C N 1
ATOM 6115 C CA . TYR C 1 211 ? -21.222 17.311 96.391 1.00 20.25 190 TYR C CA 1
ATOM 6116 C C . TYR C 1 211 ? -22.106 16.896 97.551 1.00 21.81 190 TYR C C 1
ATOM 6117 O O . TYR C 1 211 ? -22.775 17.736 98.157 1.00 22.00 190 TYR C O 1
ATOM 6126 N N . GLU C 1 212 ? -22.096 15.607 97.870 1.00 19.62 191 GLU C N 1
ATOM 6127 C CA . GLU C 1 212 ? -22.711 15.131 99.104 1.00 18.94 191 GLU C CA 1
ATOM 6128 C C . GLU C 1 212 ? -21.814 14.098 99.755 1.00 20.78 191 GLU C C 1
ATOM 6129 O O . GLU C 1 212 ? -21.428 13.109 99.130 1.00 24.16 191 GLU C O 1
ATOM 6135 N N . THR C 1 213 ? -21.499 14.329 101.022 1.00 16.92 192 THR C N 1
ATOM 6136 C CA . THR C 1 213 ? -20.629 13.436 101.763 1.00 18.10 192 THR C CA 1
ATOM 6137 C C . THR C 1 213 ? -21.251 13.191 103.131 1.00 19.05 192 THR C C 1
ATOM 6138 O O . THR C 1 213 ? -21.718 14.136 103.780 1.00 15.81 192 THR C O 1
ATOM 6142 N N . VAL C 1 214 ? -21.285 11.932 103.559 1.00 16.37 193 VAL C N 1
ATOM 6143 C CA . VAL C 1 214 ? -21.776 11.605 104.894 1.00 14.81 193 VAL C CA 1
ATOM 6144 C C . VAL C 1 214 ? -20.591 11.518 105.862 1.00 13.65 193 VAL C C 1
ATOM 6145 O O . VAL C 1 214 ? -19.753 10.619 105.745 1.00 15.17 193 VAL C O 1
ATOM 6149 N N . HIS C 1 215 ? -20.532 12.466 106.799 1.00 12.95 194 HIS C N 1
ATOM 6150 C CA . HIS C 1 215 ? -19.463 12.567 107.799 1.00 12.04 194 HIS C CA 1
ATOM 6151 C C . HIS C 1 215 ? -19.963 12.219 109.199 1.00 11.61 194 HIS C C 1
ATOM 6152 O O . HIS C 1 215 ? -21.113 12.466 109.519 1.00 12.64 194 HIS C O 1
ATOM 6159 N N . PRO C 1 216 ? -19.079 11.687 110.049 1.00 11.92 195 PRO C N 1
ATOM 6160 C CA . PRO C 1 216 ? -19.474 11.551 111.447 1.00 13.27 195 PRO C CA 1
ATOM 6161 C C . PRO C 1 216 ? -19.552 12.928 112.100 1.00 11.25 195 PRO C C 1
ATOM 6162 O O . PRO C 1 216 ? -18.795 13.839 111.743 1.00 11.08 195 PRO C O 1
ATOM 6166 N N . VAL C 1 217 ? -20.472 13.080 113.037 1.00 10.80 196 VAL C N 1
ATOM 6167 C CA . VAL C 1 217 ? -20.614 14.323 113.787 1.00 11.01 196 VAL C CA 1
ATOM 6168 C C . VAL C 1 217 ? -19.487 14.436 114.821 1.00 16.05 196 VAL C C 1
ATOM 6169 O O . VAL C 1 217 ? -19.138 15.535 115.254 1.00 13.75 196 VAL C O 1
ATOM 6173 N N . VAL C 1 218 ? -18.924 13.291 115.209 1.00 11.42 197 VAL C N 1
ATOM 6174 C CA . VAL C 1 218 ? -17.722 13.285 116.035 1.00 12.52 197 VAL C CA 1
ATOM 6175 C C . VAL C 1 218 ? -16.565 12.648 115.264 1.00 14.11 197 VAL C C 1
ATOM 6176 O O . VAL C 1 218 ? -16.642 11.480 114.842 1.00 14.75 197 VAL C O 1
ATOM 6180 N N . ARG C 1 219 ? -15.510 13.430 115.034 1.00 11.16 198 ARG C N 1
ATOM 6181 C CA . ARG C 1 219 ? -14.309 12.900 114.394 1.00 9.42 198 ARG C CA 1
ATOM 6182 C C . ARG C 1 219 ? -13.152 12.849 115.381 1.00 11.95 198 ARG C C 1
ATOM 6183 O O . ARG C 1 219 ? -13.109 13.617 116.343 1.00 12.88 198 ARG C O 1
ATOM 6191 N N . VAL C 1 220 ? -12.217 11.929 115.143 1.00 10.12 199 VAL C N 1
ATOM 6192 C CA . VAL C 1 220 ? -11.026 11.836 115.963 1.00 9.65 199 VAL C CA 1
ATOM 6193 C C . VAL C 1 220 ? -9.855 12.472 115.228 1.00 12.07 199 VAL C C 1
ATOM 6194 O O . VAL C 1 220 ? -9.486 12.032 114.146 1.00 14.85 199 VAL C O 1
ATOM 6198 N N . HIS C 1 221 ? -9.307 13.543 115.794 1.00 11.60 200 HIS C N 1
ATOM 6199 C CA . HIS C 1 221 ? -8.206 14.269 115.165 1.00 12.61 200 HIS C CA 1
ATOM 6200 C C . HIS C 1 221 ? -7.025 13.317 114.968 1.00 13.74 200 HIS C C 1
ATOM 6201 O O . HIS C 1 221 ? -6.575 12.686 115.926 1.00 16.18 200 HIS C O 1
ATOM 6208 N N . PRO C 1 222 ? -6.538 13.182 113.719 1.00 14.47 201 PRO C N 1
ATOM 6209 C CA . PRO C 1 222 ? -5.508 12.182 113.432 1.00 17.92 201 PRO C CA 1
ATOM 6210 C C . PRO C 1 222 ? -4.132 12.545 113.974 1.00 22.21 201 PRO C C 1
ATOM 6211 O O . PRO C 1 222 ? -3.286 11.668 114.023 1.00 21.88 201 PRO C O 1
ATOM 6215 N N . GLU C 1 223 ? -3.910 13.794 114.389 1.00 20.69 202 GLU C N 1
ATOM 6216 C CA . GLU C 1 223 ? -2.602 14.183 114.882 1.00 18.88 202 GLU C CA 1
ATOM 6217 C C . GLU C 1 223 ? -2.611 14.433 116.402 1.00 19.27 202 GLU C C 1
ATOM 6218 O O . GLU C 1 223 ? -1.619 14.174 117.063 1.00 21.06 202 GLU C O 1
ATOM 6224 N N . THR C 1 224 ? -3.738 14.870 116.966 1.00 12.36 203 THR C N 1
ATOM 6225 C CA . THR C 1 224 ? -3.803 15.116 118.409 1.00 15.24 203 THR C CA 1
ATOM 6226 C C . THR C 1 224 ? -4.565 14.030 119.192 1.00 15.96 203 THR C C 1
ATOM 6227 O O . THR C 1 224 ? -4.418 13.913 120.408 1.00 18.16 203 THR C O 1
ATOM 6231 N N . GLY C 1 225 ? -5.397 13.253 118.503 1.00 14.15 204 GLY C N 1
ATOM 6232 C CA . GLY C 1 225 ? -6.240 12.266 119.162 1.00 15.43 204 GLY C CA 1
ATOM 6233 C C . GLY C 1 225 ? -7.470 12.849 119.852 1.00 12.33 204 GLY C C 1
ATOM 6234 O O . GLY C 1 225 ? -8.286 12.113 120.410 1.00 16.07 204 GLY C O 1
ATOM 6235 N N . GLU C 1 226 ? -7.612 14.171 119.828 1.00 11.24 205 GLU C N 1
ATOM 6236 C CA . GLU C 1 226 ? -8.755 14.829 120.462 1.00 10.16 205 GLU C CA 1
ATOM 6237 C C . GLU C 1 226 ? -10.022 14.619 119.646 1.00 12.45 205 GLU C C 1
ATOM 6238 O O . GLU C 1 226 ? -9.993 14.653 118.419 1.00 14.05 205 GLU C O 1
ATOM 6244 N N . ARG C 1 227 ? -11.145 14.415 120.326 1.00 10.02 206 ARG C N 1
ATOM 6245 C CA . ARG C 1 227 ? -12.423 14.327 119.622 1.00 15.01 206 ARG C CA 1
ATOM 6246 C C . ARG C 1 227 ? -12.986 15.726 119.342 1.00 16.67 206 ARG C C 1
ATOM 6247 O O . ARG C 1 227 ? -12.855 16.623 120.176 1.00 11.28 206 ARG C O 1
ATOM 6255 N N . SER C 1 228 ? -13.584 15.918 118.165 1.00 12.05 207 SER C N 1
ATOM 6256 C CA A SER C 1 228 ? -14.187 17.209 117.858 0.58 14.08 207 SER C CA 1
ATOM 6257 C CA B SER C 1 228 ? -14.122 17.212 117.764 0.42 13.91 207 SER C CA 1
ATOM 6258 C C . SER C 1 228 ? -15.485 17.094 117.065 1.00 16.23 207 SER C C 1
ATOM 6259 O O . SER C 1 228 ? -15.699 16.158 116.300 1.00 17.64 207 SER C O 1
ATOM 6264 N N . LEU C 1 229 ? -16.386 18.049 117.299 1.00 11.08 208 LEU C N 1
ATOM 6265 C CA . LEU C 1 229 ? -17.643 18.083 116.559 1.00 8.40 208 LEU C CA 1
ATOM 6266 C C . LEU C 1 229 ? -17.429 18.539 115.131 1.00 11.34 208 LEU C C 1
ATOM 6267 O O . LEU C 1 229 ? -16.764 19.543 114.887 1.00 11.23 208 LEU C O 1
ATOM 6272 N N . LEU C 1 230 ? -18.041 17.820 114.197 1.00 10.01 209 LEU C N 1
ATOM 6273 C CA . LEU C 1 230 ? -17.969 18.153 112.784 1.00 9.30 209 LEU C CA 1
ATOM 6274 C C . LEU C 1 230 ? -19.385 18.490 112.332 1.00 12.85 209 LEU C C 1
ATOM 6275 O O . LEU C 1 230 ? -20.198 17.601 112.107 1.00 14.22 209 LEU C O 1
ATOM 6280 N N . LEU C 1 231 ? -19.682 19.776 112.215 1.00 11.93 210 LEU C N 1
ATOM 6281 C CA . LEU C 1 231 ? -21.035 20.195 111.837 1.00 10.18 210 LEU C CA 1
ATOM 6282 C C . LEU C 1 231 ? -20.929 21.400 110.919 1.00 9.97 210 LEU C C 1
ATOM 6283 O O . LEU C 1 231 ? -20.219 21.340 109.916 1.00 9.46 210 LEU C O 1
ATOM 6288 N N . GLY C 1 232 ? -21.612 22.487 111.249 1.00 8.55 211 GLY C N 1
ATOM 6289 C CA . GLY C 1 232 ? -21.499 23.696 110.444 1.00 8.37 211 GLY C CA 1
ATOM 6290 C C . GLY C 1 232 ? -22.546 23.845 109.349 1.00 13.02 211 GLY C C 1
ATOM 6291 O O . GLY C 1 232 ? -23.384 22.966 109.155 1.00 13.51 211 GLY C O 1
ATOM 6292 N N . GLN C 1 233 ? -22.492 24.954 108.614 1.00 13.61 212 GLN C N 1
ATOM 6293 C CA A GLN C 1 233 ? -23.629 25.309 107.763 0.50 15.83 212 GLN C CA 1
ATOM 6294 C CA B GLN C 1 233 ? -23.569 25.360 107.707 0.50 15.92 212 GLN C CA 1
ATOM 6295 C C . GLN C 1 233 ? -23.751 24.450 106.497 1.00 13.58 212 GLN C C 1
ATOM 6296 O O . GLN C 1 233 ? -24.745 24.536 105.805 1.00 14.52 212 GLN C O 1
ATOM 6307 N N . PHE C 1 234 ? -22.763 23.615 106.196 1.00 13.39 213 PHE C N 1
ATOM 6308 C CA . PHE C 1 234 ? -22.914 22.739 105.026 1.00 16.66 213 PHE C CA 1
ATOM 6309 C C . PHE C 1 234 ? -23.750 21.497 105.339 1.00 12.61 213 PHE C C 1
ATOM 6310 O O . PHE C 1 234 ? -24.147 20.755 104.441 1.00 13.59 213 PHE C O 1
ATOM 6318 N N . VAL C 1 235 ? -24.054 21.289 106.608 1.00 11.48 214 VAL C N 1
ATOM 6319 C CA . VAL C 1 235 ? -24.843 20.121 106.969 1.00 10.07 214 VAL C CA 1
ATOM 6320 C C . VAL C 1 235 ? -26.291 20.276 106.490 1.00 13.69 214 VAL C C 1
ATOM 6321 O O . VAL C 1 235 ? -26.929 21.307 106.737 1.00 15.82 214 VAL C O 1
ATOM 6325 N N . LYS C 1 236 ? -26.799 19.247 105.818 1.00 12.67 215 LYS C N 1
ATOM 6326 C CA . LYS C 1 236 ? -28.157 19.233 105.261 1.00 20.21 215 LYS C CA 1
ATOM 6327 C C . LYS C 1 236 ? -29.114 18.360 106.094 1.00 20.03 215 LYS C C 1
ATOM 6328 O O . LYS C 1 236 ? -30.309 18.634 106.174 1.00 18.12 215 LYS C O 1
ATOM 6334 N N . SER C 1 237 ? -28.597 17.297 106.704 1.00 15.02 216 SER C N 1
ATOM 6335 C CA . SER C 1 237 ? -29.471 16.343 107.390 1.00 15.67 216 SER C CA 1
ATOM 6336 C C . SER C 1 237 ? -28.678 15.446 108.327 1.00 17.36 216 SER C C 1
ATOM 6337 O O . SER C 1 237 ? -27.457 15.385 108.241 1.00 17.36 216 SER C O 1
ATOM 6340 N N . PHE C 1 238 ? -29.380 14.777 109.235 1.00 11.98 217 PHE C N 1
ATOM 6341 C CA . PHE C 1 238 ? -28.770 13.752 110.074 1.00 14.25 217 PHE C CA 1
ATOM 6342 C C . PHE C 1 238 ? -29.253 12.387 109.607 1.00 15.40 217 PHE C C 1
ATOM 6343 O O . PHE C 1 238 ? -30.432 12.199 109.368 1.00 18.02 217 PHE C O 1
ATOM 6351 N N . GLN C 1 239 ? -28.336 11.439 109.494 1.00 14.96 218 GLN C N 1
ATOM 6352 C CA . GLN C 1 239 ? -28.675 10.081 109.100 1.00 17.43 218 GLN C CA 1
ATOM 6353 C C . GLN C 1 239 ? -29.683 9.457 110.081 1.00 17.17 218 GLN C C 1
ATOM 6354 O O . GLN C 1 239 ? -29.526 9.576 111.296 1.00 17.66 218 GLN C O 1
ATOM 6360 N N . ASP C 1 240 ? -30.723 8.836 109.528 1.00 16.07 219 ASP C N 1
ATOM 6361 C CA . ASP C 1 240 ? -31.773 8.115 110.266 1.00 20.70 219 ASP C CA 1
ATOM 6362 C C . ASP C 1 240 ? -32.700 9.013 111.093 1.00 20.40 219 ASP C C 1
ATOM 6363 O O . ASP C 1 240 ? -33.485 8.513 111.889 1.00 22.83 219 ASP C O 1
ATOM 6368 N N . LEU C 1 241 ? -32.621 10.328 110.894 1.00 15.30 220 LEU C N 1
ATOM 6369 C CA . LEU C 1 241 ? -33.508 11.269 111.573 1.00 17.27 220 LEU C CA 1
ATOM 6370 C C . LEU C 1 241 ? -34.335 12.071 110.553 1.00 19.91 220 LEU C C 1
ATOM 6371 O O . LEU C 1 241 ? -33.817 12.459 109.501 1.00 17.44 220 LEU C O 1
ATOM 6376 N N . PRO C 1 242 ? -35.627 12.310 110.852 1.00 22.92 221 PRO C N 1
ATOM 6377 C CA . PRO C 1 242 ? -36.507 13.097 109.968 1.00 22.25 221 PRO C CA 1
ATOM 6378 C C . PRO C 1 242 ? -36.170 14.597 110.013 1.00 21.00 221 PRO C C 1
ATOM 6379 O O . PRO C 1 242 ? -35.512 15.056 110.958 1.00 14.38 221 PRO C O 1
ATOM 6383 N N . SER C 1 243 ? -36.597 15.355 109.005 1.00 23.15 222 SER C N 1
ATOM 6384 C CA . SER C 1 243 ? -36.278 16.789 108.902 1.00 23.73 222 SER C CA 1
ATOM 6385 C C . SER C 1 243 ? -36.620 17.631 110.133 1.00 24.31 222 SER C C 1
ATOM 6386 O O . SER C 1 243 ? -35.846 18.502 110.526 1.00 24.91 222 SER C O 1
ATOM 6389 N N . ALA C 1 244 ? -37.774 17.380 110.742 1.00 34.96 223 ALA C N 1
ATOM 6390 C CA . ALA C 1 244 ? -38.191 18.181 111.896 1.00 37.29 223 ALA C CA 1
ATOM 6391 C C . ALA C 1 244 ? -37.188 18.061 113.017 1.00 38.63 223 ALA C C 1
ATOM 6392 O O . ALA C 1 244 ? -36.857 19.043 113.700 1.00 45.65 223 ALA C O 1
ATOM 6394 N N . GLU C 1 245 ? -36.629 16.871 113.174 1.00 18.85 224 GLU C N 1
ATOM 6395 C CA . GLU C 1 245 ? -35.721 16.696 114.275 1.00 18.84 224 GLU C CA 1
ATOM 6396 C C . GLU C 1 245 ? -34.350 17.233 113.905 1.00 21.55 224 GLU C C 1
ATOM 6397 O O . GLU C 1 245 ? -33.549 17.558 114.779 1.00 19.52 224 GLU C O 1
ATOM 6403 N N . PHE C 1 246 ? -34.088 17.354 112.608 1.00 23.95 225 PHE C N 1
ATOM 6404 C CA . PHE C 1 246 ? -32.795 17.883 112.196 1.00 24.03 225 PHE C CA 1
ATOM 6405 C C . PHE C 1 246 ? -32.599 19.321 112.687 1.00 18.39 225 PHE C C 1
ATOM 6406 O O . PHE C 1 246 ? -31.585 19.623 113.302 1.00 17.33 225 PHE C O 1
ATOM 6414 N N . ALA C 1 247 ? -33.571 20.196 112.440 1.00 15.26 226 ALA C N 1
ATOM 6415 C CA . ALA C 1 247 ? -33.395 21.610 112.782 1.00 21.84 226 ALA C CA 1
ATOM 6416 C C . ALA C 1 247 ? -33.176 21.826 114.285 1.00 19.14 226 ALA C C 1
ATOM 6417 O O . ALA C 1 247 ? -32.328 22.629 114.700 1.00 16.11 226 ALA C O 1
ATOM 6419 N N . SER C 1 248 ? -33.941 21.110 115.100 1.00 14.04 227 SER C N 1
ATOM 6420 C CA A SER C 1 248 ? -33.836 21.287 116.541 0.56 16.94 227 SER C CA 1
ATOM 6421 C CA B SER C 1 248 ? -33.847 21.257 116.548 0.44 16.98 227 SER C CA 1
ATOM 6422 C C . SER C 1 248 ? -32.488 20.809 117.060 1.00 13.35 227 SER C C 1
ATOM 6423 O O . SER C 1 248 ? -31.841 21.504 117.856 1.00 11.47 227 SER C O 1
ATOM 6428 N N . LEU C 1 249 ? -32.049 19.632 116.612 1.00 12.94 228 LEU C N 1
ATOM 6429 C CA . LEU C 1 249 ? -30.768 19.109 117.089 1.00 12.84 228 LEU C CA 1
ATOM 6430 C C . LEU C 1 249 ? -29.570 19.870 116.528 1.00 12.12 228 LEU C C 1
ATOM 6431 O O . LEU C 1 249 ? -28.570 20.036 117.213 1.00 13.03 228 LEU C O 1
ATOM 6436 N N . PHE C 1 250 ? -29.654 20.289 115.272 1.00 10.23 229 PHE C N 1
ATOM 6437 C CA . PHE C 1 250 ? -28.587 21.091 114.667 1.00 16.45 229 PHE C CA 1
ATOM 6438 C C . PHE C 1 250 ? -28.416 22.404 115.437 1.00 13.17 229 PHE C C 1
ATOM 6439 O O . PHE C 1 250 ? -27.294 22.797 115.767 1.00 14.04 229 PHE C O 1
ATOM 6447 N N . GLN C 1 251 ? -29.525 23.076 115.731 1.00 13.97 230 GLN C N 1
ATOM 6448 C CA A GLN C 1 251 ? -29.480 24.329 116.472 0.54 16.20 230 GLN C CA 1
ATOM 6449 C CA B GLN C 1 251 ? -29.491 24.335 116.489 0.46 16.17 230 GLN C CA 1
ATOM 6450 C C . GLN C 1 251 ? -28.859 24.132 117.855 1.00 12.94 230 GLN C C 1
ATOM 6451 O O . GLN C 1 251 ? -28.025 24.931 118.291 1.00 10.99 230 GLN C O 1
ATOM 6462 N N . LEU C 1 252 ? -29.273 23.067 118.530 1.00 12.10 231 LEU C N 1
ATOM 6463 C CA . LEU C 1 252 ? -28.789 22.756 119.870 1.00 10.96 231 LEU C CA 1
ATOM 6464 C C . LEU C 1 252 ? -27.269 22.549 119.861 1.00 9.20 231 LEU C C 1
ATOM 6465 O O . LEU C 1 252 ? -26.548 23.095 120.704 1.00 8.99 231 LEU C O 1
ATOM 6470 N N . LEU C 1 253 ? -26.789 21.740 118.923 1.00 8.57 232 LEU C N 1
ATOM 6471 C CA . LEU C 1 253 ? -25.360 21.442 118.886 1.00 7.72 232 LEU C CA 1
ATOM 6472 C C . LEU C 1 253 ? -24.567 22.660 118.435 1.00 7.67 232 LEU C C 1
ATOM 6473 O O . LEU C 1 253 ? -23.497 22.940 118.987 1.00 9.16 232 LEU C O 1
ATOM 6478 N N . GLN C 1 254 ? -25.067 23.381 117.433 1.00 8.34 233 GLN C N 1
ATOM 6479 C CA . GLN C 1 254 ? -24.365 24.591 117.006 1.00 8.12 233 GLN C CA 1
ATOM 6480 C C . GLN C 1 254 ? -24.272 25.626 118.126 1.00 12.00 233 GLN C C 1
ATOM 6481 O O . GLN C 1 254 ? -23.263 26.313 118.234 1.00 12.09 233 GLN C O 1
ATOM 6487 N N . ALA C 1 255 ? -25.306 25.738 118.955 1.00 9.41 234 ALA C N 1
ATOM 6488 C CA . ALA C 1 255 ? -25.272 26.706 120.046 1.00 8.40 234 ALA C CA 1
ATOM 6489 C C . ALA C 1 255 ? -24.184 26.356 121.069 1.00 10.73 234 ALA C C 1
ATOM 6490 O O . ALA C 1 255 ? -23.555 27.258 121.670 1.00 7.64 234 ALA C O 1
ATOM 6492 N N . ARG C 1 256 ? -23.957 25.055 121.263 1.00 10.00 235 ARG C N 1
ATOM 6493 C CA . ARG C 1 256 ? -22.888 24.582 122.140 1.00 11.68 235 ARG C CA 1
ATOM 6494 C C . ARG C 1 256 ? -21.507 24.867 121.552 1.00 10.95 235 ARG C C 1
ATOM 6495 O O . ARG C 1 256 ? -20.547 25.120 122.280 1.00 11.74 235 ARG C O 1
ATOM 6503 N N . ILE C 1 257 ? -21.400 24.772 120.238 1.00 6.65 236 ILE C N 1
ATOM 6504 C CA . ILE C 1 257 ? -20.126 25.039 119.581 1.00 8.49 236 ILE C CA 1
ATOM 6505 C C . ILE C 1 257 ? -19.816 26.547 119.652 1.00 7.17 236 ILE C C 1
ATOM 6506 O O . ILE C 1 257 ? -18.674 26.953 119.952 1.00 7.67 236 ILE C O 1
ATOM 6511 N N . THR C 1 258 ? -20.818 27.384 119.393 1.00 7.14 237 THR C N 1
ATOM 6512 C CA . THR C 1 258 ? -20.536 28.821 119.244 1.00 9.09 237 THR C CA 1
ATOM 6513 C C . THR C 1 258 ? -20.713 29.620 120.540 1.00 9.69 237 THR C C 1
ATOM 6514 O O . THR C 1 258 ? -20.643 30.844 120.540 1.00 9.80 237 THR C O 1
ATOM 6518 N N . LYS C 1 259 ? -20.942 28.910 121.638 1.00 7.67 238 LYS C N 1
ATOM 6519 C CA . LYS C 1 259 ? -20.944 29.511 122.966 1.00 12.19 238 LYS C CA 1
ATOM 6520 C C . LYS C 1 259 ? -19.738 30.435 123.110 1.00 9.54 238 LYS C C 1
ATOM 6521 O O . LYS C 1 259 ? -18.630 30.034 122.787 1.00 10.09 238 LYS C O 1
ATOM 6527 N N . LEU C 1 260 ? -19.957 31.660 123.590 1.00 7.58 239 LEU C N 1
ATOM 6528 C CA . LEU C 1 260 ? -18.914 32.686 123.547 1.00 9.54 239 LEU C CA 1
ATOM 6529 C C . LEU C 1 260 ? -17.596 32.257 124.189 1.00 7.98 239 LEU C C 1
ATOM 6530 O O . LEU C 1 260 ? -16.541 32.571 123.674 1.00 9.69 239 LEU C O 1
ATOM 6535 N N . GLU C 1 261 ? -17.677 31.523 125.295 1.00 6.61 240 GLU C N 1
ATOM 6536 C CA . GLU C 1 261 ? -16.488 31.053 126.003 1.00 9.78 240 GLU C CA 1
ATOM 6537 C C . GLU C 1 261 ? -15.603 30.184 125.127 1.00 10.11 240 GLU C C 1
ATOM 6538 O O . GLU C 1 261 ? -14.412 30.035 125.407 1.00 10.34 240 GLU C O 1
ATOM 6544 N N . ASN C 1 262 ? -16.184 29.598 124.081 1.00 9.16 241 ASN C N 1
ATOM 6545 C CA . ASN C 1 262 ? -15.424 28.736 123.194 1.00 9.02 241 ASN C CA 1
ATOM 6546 C C . ASN C 1 262 ? -14.914 29.482 121.964 1.00 8.62 241 ASN C C 1
ATOM 6547 O O . ASN C 1 262 ? -14.437 28.858 121.019 1.00 6.91 241 ASN C O 1
ATOM 6552 N N . THR C 1 263 ? -14.998 30.812 121.976 1.00 9.48 242 THR C N 1
ATOM 6553 C CA . THR C 1 263 ? -14.681 31.563 120.767 1.00 6.15 242 THR C CA 1
ATOM 6554 C C . THR C 1 263 ? -13.568 32.596 120.961 1.00 7.28 242 THR C C 1
ATOM 6555 O O . THR C 1 263 ? -13.399 33.174 122.041 1.00 8.29 242 THR C O 1
ATOM 6559 N N . PHE C 1 264 ? -12.845 32.814 119.873 1.00 8.44 243 PHE C N 1
ATOM 6560 C CA . PHE C 1 264 ? -11.744 33.765 119.781 1.00 11.17 243 PHE C CA 1
ATOM 6561 C C . PHE C 1 264 ? -12.077 34.717 118.638 1.00 8.66 243 PHE C C 1
ATOM 6562 O O . PHE C 1 264 ? -12.308 34.270 117.513 1.00 11.32 243 PHE C O 1
ATOM 6570 N N . ARG C 1 265 ? -12.154 36.016 118.930 1.00 7.92 244 ARG C N 1
ATOM 6571 C CA . ARG C 1 265 ? -12.563 36.996 117.916 1.00 7.06 244 ARG C CA 1
ATOM 6572 C C . ARG C 1 265 ? -11.436 37.992 117.675 1.00 11.80 244 ARG C C 1
ATOM 6573 O O . ARG C 1 265 ? -10.989 38.652 118.606 1.00 11.50 244 ARG C O 1
ATOM 6581 N N . TRP C 1 266 ? -10.983 38.098 116.433 1.00 9.39 245 TRP C N 1
ATOM 6582 C CA . TRP C 1 266 ? -9.792 38.885 116.102 1.00 12.69 245 TRP C CA 1
ATOM 6583 C C . TRP C 1 266 ? -10.101 40.086 115.213 1.00 14.03 245 TRP C C 1
ATOM 6584 O O . TRP C 1 266 ? -10.653 39.927 114.124 1.00 11.04 245 TRP C O 1
ATOM 6595 N N . ASN C 1 267 ? -9.743 41.279 115.676 1.00 11.24 246 ASN C N 1
ATOM 6596 C CA . ASN C 1 267 ? -9.835 42.487 114.851 1.00 8.89 246 ASN C CA 1
ATOM 6597 C C . ASN C 1 267 ? -8.629 42.593 113.935 1.00 14.15 246 ASN C C 1
ATOM 6598 O O . ASN C 1 267 ? -7.499 42.753 114.403 1.00 13.28 246 ASN C O 1
ATOM 6603 N N . TRP C 1 268 ? -8.872 42.528 112.635 1.00 14.30 247 TRP C N 1
ATOM 6604 C CA . TRP C 1 268 ? -7.807 42.514 111.628 1.00 18.09 247 TRP C CA 1
ATOM 6605 C C . TRP C 1 268 ? -7.087 43.844 111.472 1.00 15.84 247 TRP C C 1
ATOM 6606 O O . TRP C 1 268 ? -7.711 44.898 111.513 1.00 10.31 247 TRP C O 1
ATOM 6617 N N . ARG C 1 269 ? -5.772 43.779 111.278 1.00 15.17 248 ARG C N 1
ATOM 6618 C CA . ARG C 1 269 ? -4.985 44.909 110.784 1.00 17.19 248 ARG C CA 1
ATOM 6619 C C . ARG C 1 269 ? -4.141 44.417 109.599 1.00 19.55 248 ARG C C 1
ATOM 6620 O O . ARG C 1 269 ? -3.785 43.239 109.540 1.00 14.41 248 ARG C O 1
ATOM 6628 N N . LEU C 1 270 ? -3.811 45.296 108.658 1.00 18.44 249 LEU C N 1
ATOM 6629 C CA . LEU C 1 270 ? -2.922 44.883 107.572 1.00 20.38 249 LEU C CA 1
ATOM 6630 C C . LEU C 1 270 ? -1.618 44.377 108.191 1.00 18.69 249 LEU C C 1
ATOM 6631 O O . LEU C 1 270 ? -1.148 44.929 109.186 1.00 18.61 249 LEU C O 1
ATOM 6636 N N . GLY C 1 271 ? -1.076 43.298 107.638 1.00 19.47 250 GLY C N 1
ATOM 6637 C CA . GLY C 1 271 ? 0.129 42.674 108.170 1.00 22.42 250 GLY C CA 1
ATOM 6638 C C . GLY C 1 271 ? -0.149 41.465 109.058 1.00 18.49 250 GLY C C 1
ATOM 6639 O O . GLY C 1 271 ? 0.757 40.695 109.397 1.00 17.64 250 GLY C O 1
ATOM 6640 N N . ASP C 1 272 ? -1.406 41.294 109.449 1.00 16.64 251 ASP C N 1
ATOM 6641 C CA . ASP C 1 272 ? -1.779 40.134 110.259 1.00 11.48 251 ASP C CA 1
ATOM 6642 C C . ASP C 1 272 ? -1.830 38.877 109.405 1.00 13.06 251 ASP C C 1
ATOM 6643 O O . ASP C 1 272 ? -2.089 38.942 108.203 1.00 15.60 251 ASP C O 1
ATOM 6648 N N . VAL C 1 273 ? -1.598 37.733 110.033 1.00 13.80 252 VAL C N 1
ATOM 6649 C CA . VAL C 1 273 ? -1.856 36.437 109.396 1.00 15.51 252 VAL C CA 1
ATOM 6650 C C . VAL C 1 273 ? -2.519 35.515 110.409 1.00 16.08 252 VAL C C 1
ATOM 6651 O O . VAL C 1 273 ? -2.055 35.430 111.551 1.00 13.27 252 VAL C O 1
ATOM 6655 N N . ALA C 1 274 ? -3.599 34.826 110.015 1.00 10.09 253 ALA C N 1
ATOM 6656 C CA . ALA C 1 274 ? -4.185 33.815 110.889 1.00 9.87 253 ALA C CA 1
ATOM 6657 C C . ALA C 1 274 ? -3.977 32.435 110.292 1.00 12.09 253 ALA C C 1
ATOM 6658 O O . ALA C 1 274 ? -3.983 32.264 109.060 1.00 11.72 253 ALA C O 1
ATOM 6660 N N . ILE C 1 275 ? -3.735 31.471 111.173 1.00 8.39 254 ILE C N 1
ATOM 6661 C CA . ILE C 1 275 ? -3.689 30.053 110.808 1.00 13.01 254 ILE C CA 1
ATOM 6662 C C . ILE C 1 275 ? -4.659 29.325 111.721 1.00 13.19 254 ILE C C 1
ATOM 6663 O O . ILE C 1 275 ? -4.637 29.531 112.940 1.00 13.41 254 ILE C O 1
ATOM 6668 N N . TRP C 1 276 ? -5.534 28.507 111.156 1.00 9.34 255 TRP C N 1
ATOM 6669 C CA . TRP C 1 276 ? -6.399 27.706 112.029 1.00 8.35 255 TRP C CA 1
ATOM 6670 C C . TRP C 1 276 ? -6.431 26.231 111.654 1.00 13.60 255 TRP C C 1
ATOM 6671 O O . TRP C 1 276 ? -6.201 25.860 110.499 1.00 13.20 255 TRP C O 1
ATOM 6682 N N . ASP C 1 277 ? -6.692 25.406 112.667 1.00 7.95 256 ASP C N 1
ATOM 6683 C CA . ASP C 1 277 ? -6.855 23.969 112.516 1.00 12.33 256 ASP C CA 1
ATOM 6684 C C . ASP C 1 277 ? -8.280 23.696 112.091 1.00 11.70 256 ASP C C 1
ATOM 6685 O O . ASP C 1 277 ? -9.186 23.764 112.903 1.00 12.51 256 ASP C O 1
ATOM 6690 N N . ASN C 1 278 ? -8.466 23.370 110.820 1.00 11.95 257 ASN C N 1
ATOM 6691 C CA . ASN C 1 278 ? -9.807 23.198 110.285 1.00 12.49 257 ASN C CA 1
ATOM 6692 C C . ASN C 1 278 ? -10.413 21.849 110.685 1.00 11.80 257 ASN C C 1
ATOM 6693 O O . ASN C 1 278 ? -11.540 21.525 110.298 1.00 11.18 257 ASN C O 1
ATOM 6698 N N . ARG C 1 279 ? -9.666 21.068 111.469 1.00 12.41 258 ARG C N 1
ATOM 6699 C CA . ARG C 1 279 ? -10.193 19.822 112.035 1.00 11.03 258 ARG C CA 1
ATOM 6700 C C . ARG C 1 279 ? -10.750 20.023 113.436 1.00 13.48 258 ARG C C 1
ATOM 6701 O O . ARG C 1 279 ? -11.315 19.096 114.014 1.00 13.12 258 ARG C O 1
ATOM 6709 N N . ALA C 1 280 ? -10.573 21.228 113.980 1.00 10.23 259 ALA C N 1
ATOM 6710 C CA . ALA C 1 280 ? -10.885 21.485 115.393 1.00 8.93 259 ALA C CA 1
ATOM 6711 C C . ALA C 1 280 ? -11.632 22.793 115.633 1.00 11.01 259 ALA C C 1
ATOM 6712 O O . ALA C 1 280 ? -11.757 23.234 116.779 1.00 10.66 259 ALA C O 1
ATOM 6714 N N . THR C 1 281 ? -12.093 23.434 114.559 1.00 10.46 260 THR C N 1
ATOM 6715 C CA . THR C 1 281 ? -12.735 24.742 114.654 1.00 10.36 260 THR C CA 1
ATOM 6716 C C . THR C 1 281 ? -13.886 24.918 113.683 1.00 9.31 260 THR C C 1
ATOM 6717 O O . THR C 1 281 ? -14.024 24.162 112.723 1.00 11.02 260 THR C O 1
ATOM 6721 N N . GLN C 1 282 ? -14.693 25.940 113.947 1.00 6.17 261 GLN C N 1
ATOM 6722 C CA . GLN C 1 282 ? -15.543 26.586 112.944 1.00 9.95 261 GLN C CA 1
ATOM 6723 C C . GLN C 1 282 ? -15.163 28.049 112.946 1.00 9.26 261 GLN C C 1
ATOM 6724 O O . GLN C 1 282 ? -14.479 28.514 113.859 1.00 11.38 261 GLN C O 1
ATOM 6730 N N . HIS C 1 283 ? -15.593 28.786 111.938 1.00 8.36 262 HIS C N 1
ATOM 6731 C CA . HIS C 1 283 ? -15.358 30.214 111.977 1.00 11.92 262 HIS C CA 1
ATOM 6732 C C . HIS C 1 283 ? -16.450 30.971 111.246 1.00 11.77 262 HIS C C 1
ATOM 6733 O O . HIS C 1 283 ? -17.308 30.378 110.578 1.00 10.50 262 HIS C O 1
ATOM 6740 N N . TYR C 1 284 ? -16.374 32.291 111.358 1.00 9.58 263 TYR C N 1
ATOM 6741 C CA . TYR C 1 284 ? -17.444 33.194 110.945 1.00 10.75 263 TYR C CA 1
ATOM 6742 C C . TYR C 1 284 ? -16.839 34.573 110.715 1.00 14.72 263 TYR C C 1
ATOM 6743 O O . TYR C 1 284 ? -16.179 35.117 111.613 1.00 10.05 263 TYR C O 1
ATOM 6752 N N . GLY C 1 285 ? -17.020 35.123 109.520 1.00 11.33 264 GLY C N 1
ATOM 6753 C CA . GLY C 1 285 ? -16.614 36.497 109.246 1.00 9.72 264 GLY C CA 1
ATOM 6754 C C . GLY C 1 285 ? -17.790 37.436 109.457 1.00 15.02 264 GLY C C 1
ATOM 6755 O O . GLY C 1 285 ? -18.870 37.195 108.933 1.00 14.29 264 GLY C O 1
ATOM 6756 N N . ILE C 1 286 ? -17.611 38.476 110.264 1.00 12.40 265 ILE C N 1
ATOM 6757 C CA . ILE C 1 286 ? -18.749 39.315 110.680 1.00 8.57 265 ILE C CA 1
ATOM 6758 C C . ILE C 1 286 ? -19.037 40.483 109.720 1.00 12.26 265 ILE C C 1
ATOM 6759 O O . ILE C 1 286 ? -18.166 41.297 109.432 1.00 13.56 265 ILE C O 1
ATOM 6764 N N . ALA C 1 287 ? -20.280 40.570 109.254 1.00 12.91 266 ALA C N 1
ATOM 6765 C CA . ALA C 1 287 ? -20.700 41.611 108.314 1.00 11.20 266 ALA C CA 1
ATOM 6766 C C . ALA C 1 287 ? -21.237 42.820 109.066 1.00 14.09 266 ALA C C 1
ATOM 6767 O O . ALA C 1 287 ? -22.404 43.199 108.911 1.00 11.42 266 ALA C O 1
ATOM 6769 N N . ASP C 1 288 ? -20.385 43.425 109.886 1.00 10.86 267 ASP C N 1
ATOM 6770 C CA . ASP C 1 288 ? -20.768 44.575 110.691 1.00 10.64 267 ASP C CA 1
ATOM 6771 C C . ASP C 1 288 ? -19.997 45.832 110.267 1.00 16.80 267 ASP C C 1
ATOM 6772 O O . ASP C 1 288 ? -19.639 46.667 111.105 1.00 13.97 267 ASP C O 1
ATOM 6777 N N . PHE C 1 289 ? -19.740 45.958 108.966 1.00 17.31 268 PHE C N 1
ATOM 6778 C CA . PHE C 1 289 ? -19.007 47.110 108.443 1.00 16.71 268 PHE C CA 1
ATOM 6779 C C . PHE C 1 289 ? -19.752 47.843 107.323 1.00 18.17 268 PHE C C 1
ATOM 6780 O O . PHE C 1 289 ? -19.146 48.588 106.545 1.00 18.25 268 PHE C O 1
ATOM 6788 N N . GLY C 1 290 ? -21.068 47.666 107.261 1.00 19.94 269 GLY C N 1
ATOM 6789 C CA . GLY C 1 290 ? -21.868 48.366 106.267 1.00 21.44 269 GLY C CA 1
ATOM 6790 C C . GLY C 1 290 ? -21.472 47.983 104.850 1.00 26.29 269 GLY C C 1
ATOM 6791 O O . GLY C 1 290 ? -21.219 46.804 104.560 1.00 24.68 269 GLY C O 1
ATOM 6792 N N . GLU C 1 291 ? -21.405 48.984 103.978 1.00 25.41 270 GLU C N 1
ATOM 6793 C CA . GLU C 1 291 ? -21.137 48.757 102.558 1.00 29.57 270 GLU C CA 1
ATOM 6794 C C . GLU C 1 291 ? -19.649 48.872 102.213 1.00 29.90 270 GLU C C 1
ATOM 6795 O O . GLU C 1 291 ? -19.276 48.906 101.037 1.00 32.22 270 GLU C O 1
ATOM 6797 N N . GLN C 1 292 ? -18.799 48.933 103.232 1.00 24.89 271 GLN C N 1
ATOM 6798 C CA . GLN C 1 292 ? -17.354 49.000 103.005 1.00 22.82 271 GLN C CA 1
ATOM 6799 C C . GLN C 1 292 ? -16.794 47.696 102.425 1.00 23.23 271 GLN C C 1
ATOM 6800 O O . GLN C 1 292 ? -17.419 46.634 102.523 1.00 23.70 271 GLN C O 1
ATOM 6806 N N . GLN C 1 293 ? -15.620 47.798 101.807 1.00 22.06 272 GLN C N 1
ATOM 6807 C CA . GLN C 1 293 ? -14.938 46.664 101.189 1.00 24.92 272 GLN C CA 1
ATOM 6808 C C . GLN C 1 293 ? -14.069 45.902 102.184 1.00 21.21 272 GLN C C 1
ATOM 6809 O O . GLN C 1 293 ? -13.426 46.498 103.054 1.00 20.73 272 GLN C O 1
ATOM 6815 N N . ARG C 1 294 ? -14.058 44.583 102.043 1.00 18.16 273 ARG C N 1
ATOM 6816 C CA . ARG C 1 294 ? -13.240 43.712 102.872 1.00 14.24 273 ARG C CA 1
ATOM 6817 C C . ARG C 1 294 ? -12.745 42.570 102.001 1.00 19.89 273 ARG C C 1
ATOM 6818 O O . ARG C 1 294 ? -13.548 41.904 101.336 1.00 20.58 273 ARG C O 1
ATOM 6826 N N . GLU C 1 295 ? -11.432 42.371 101.949 1.00 17.02 274 GLU C N 1
ATOM 6827 C CA . GLU C 1 295 ? -10.888 41.270 101.149 1.00 15.94 274 GLU C CA 1
ATOM 6828 C C . GLU C 1 295 ? -9.750 40.586 101.887 1.00 16.27 274 GLU C C 1
ATOM 6829 O O . GLU C 1 295 ? -8.793 41.253 102.310 1.00 17.74 274 GLU C O 1
ATOM 6835 N N . LEU C 1 296 ? -9.849 39.261 102.004 1.00 13.83 275 LEU C N 1
ATOM 6836 C CA . LEU C 1 296 ? -8.794 38.437 102.596 1.00 14.88 275 LEU C CA 1
ATOM 6837 C C . LEU C 1 296 ? -8.457 37.285 101.656 1.00 17.76 275 LEU C C 1
ATOM 6838 O O . LEU C 1 296 ? -9.329 36.792 100.938 1.00 19.51 275 LEU C O 1
ATOM 6843 N N . HIS C 1 297 ? -7.196 36.864 101.662 1.00 14.21 276 HIS C N 1
ATOM 6844 C CA . HIS C 1 297 ? -6.747 35.784 100.779 1.00 14.27 276 HIS C CA 1
ATOM 6845 C C . HIS C 1 297 ? -6.390 34.517 101.571 1.00 15.53 276 HIS C C 1
ATOM 6846 O O . HIS C 1 297 ? -5.668 34.572 102.569 1.00 15.55 276 HIS C O 1
ATOM 6853 N N . ARG C 1 298 ? -6.898 33.380 101.108 1.00 14.08 277 ARG C N 1
ATOM 6854 C CA . ARG C 1 298 ? -6.820 32.133 101.858 1.00 14.55 277 ARG C CA 1
ATOM 6855 C C . ARG C 1 298 ? -6.042 31.071 101.103 1.00 15.75 277 ARG C C 1
ATOM 6856 O O . ARG C 1 298 ? -6.180 30.967 99.883 1.00 16.68 277 ARG C O 1
ATOM 6864 N N . VAL C 1 299 ? -5.221 30.305 101.823 1.00 16.73 278 VAL C N 1
ATOM 6865 C CA . VAL C 1 299 ? -4.645 29.059 101.307 1.00 19.00 278 VAL C CA 1
ATOM 6866 C C . VAL C 1 299 ? -5.081 27.941 102.249 1.00 18.44 278 VAL C C 1
ATOM 6867 O O . VAL C 1 299 ? -4.953 28.075 103.471 1.00 16.66 278 VAL C O 1
ATOM 6871 N N . THR C 1 300 ? -5.634 26.867 101.693 1.00 16.59 279 THR C N 1
ATOM 6872 C CA . THR C 1 300 ? -6.001 25.700 102.482 1.00 17.29 279 THR C CA 1
ATOM 6873 C C . THR C 1 300 ? -5.056 24.550 102.182 1.00 18.18 279 THR C C 1
ATOM 6874 O O . THR C 1 300 ? -4.550 24.426 101.064 1.00 15.41 279 THR C O 1
ATOM 6878 N N . LEU C 1 301 ? -4.814 23.718 103.194 1.00 14.60 280 LEU C N 1
ATOM 6879 C CA . LEU C 1 301 ? -3.893 22.598 103.079 1.00 14.62 280 LEU C CA 1
ATOM 6880 C C . LEU C 1 301 ? -4.662 21.282 103.106 1.00 16.15 280 LEU C C 1
ATOM 6881 O O . LEU C 1 301 ? -5.635 21.155 103.846 1.00 16.54 280 LEU C O 1
ATOM 6886 N N . ALA C 1 302 ? -4.229 20.321 102.290 1.00 14.96 281 ALA C N 1
ATOM 6887 C CA . ALA C 1 302 ? -4.918 19.039 102.165 1.00 13.26 281 ALA C CA 1
ATOM 6888 C C . ALA C 1 302 ? -5.024 18.312 103.504 1.00 18.05 281 ALA C C 1
ATOM 6889 O O . ALA C 1 302 ? -4.065 18.253 104.277 1.00 15.28 281 ALA C O 1
ATOM 6891 N N . GLY C 1 303 ? -6.190 17.731 103.750 1.00 13.66 282 GLY C N 1
ATOM 6892 C CA . GLY C 1 303 ? -6.419 16.942 104.942 1.00 15.20 282 GLY C CA 1
ATOM 6893 C C . GLY C 1 303 ? -6.711 15.496 104.562 1.00 14.13 282 GLY C C 1
ATOM 6894 O O . GLY C 1 303 ? -6.463 15.073 103.434 1.00 17.38 282 GLY C O 1
ATOM 6895 N N . ASP C 1 304 ? -7.236 14.740 105.520 1.00 15.46 283 ASP C N 1
ATOM 6896 C CA . ASP C 1 304 ? -7.582 13.344 105.306 1.00 15.17 283 ASP C CA 1
ATOM 6897 C C . ASP C 1 304 ? -9.089 13.166 105.469 1.00 16.04 283 ASP C C 1
ATOM 6898 O O . ASP C 1 304 ? -9.806 14.122 105.709 1.00 12.79 283 ASP C O 1
ATOM 6903 N N . VAL C 1 305 ? -9.566 11.941 105.307 1.00 14.17 284 VAL C N 1
ATOM 6904 C CA . VAL C 1 305 ? -10.978 11.658 105.457 1.00 16.28 284 VAL C CA 1
ATOM 6905 C C . VAL C 1 305 ? -11.295 11.456 106.931 1.00 13.55 284 VAL C C 1
ATOM 6906 O O . VAL C 1 305 ? -10.615 10.679 107.615 1.00 16.40 284 VAL C O 1
ATOM 6910 N N . PRO C 1 306 ? -12.330 12.142 107.429 1.00 15.03 285 PRO C N 1
ATOM 6911 C CA . PRO C 1 306 ? -12.663 11.988 108.854 1.00 13.08 285 PRO C CA 1
ATOM 6912 C C . PRO C 1 306 ? -12.940 10.529 109.275 1.00 14.63 285 PRO C C 1
ATOM 6913 O O . PRO C 1 306 ? -13.405 9.693 108.489 1.00 14.88 285 PRO C O 1
ATOM 6917 N N . VAL C 1 307 ? -12.625 10.215 110.529 1.00 17.06 286 VAL C N 1
ATOM 6918 C CA . VAL C 1 307 ? -13.012 8.917 111.094 1.00 13.60 286 VAL C CA 1
ATOM 6919 C C . VAL C 1 307 ? -13.785 9.122 112.378 1.00 13.07 286 VAL C C 1
ATOM 6920 O O . VAL C 1 307 ? -13.499 10.059 113.127 1.00 12.82 286 VAL C O 1
ATOM 6924 N N . ASP C 1 308 ? -14.764 8.251 112.629 1.00 14.00 287 ASP C N 1
ATOM 6925 C CA . ASP C 1 308 ? -15.565 8.373 113.843 1.00 15.60 287 ASP C CA 1
ATOM 6926 C C . ASP C 1 308 ? -14.800 7.732 114.997 1.00 15.38 287 ASP C C 1
ATOM 6927 O O . ASP C 1 308 ? -13.659 7.307 114.819 1.00 15.54 287 ASP C O 1
ATOM 6932 N N . VAL C 1 309 ? -15.411 7.645 116.178 1.00 16.10 288 VAL C N 1
ATOM 6933 C CA . VAL C 1 309 ? -14.689 7.110 117.324 1.00 16.30 288 VAL C CA 1
ATOM 6934 C C . VAL C 1 309 ? -14.432 5.606 117.224 1.00 18.44 288 VAL C C 1
ATOM 6935 O O . VAL C 1 309 ? -13.744 5.047 118.068 1.00 16.59 288 VAL C O 1
ATOM 6939 N N . HIS C 1 310 ? -14.977 4.961 116.196 1.00 17.25 289 HIS C N 1
ATOM 6940 C CA . HIS C 1 310 ? -14.730 3.535 115.978 1.00 21.04 289 HIS C CA 1
ATOM 6941 C C . HIS C 1 310 ? -13.817 3.303 114.791 1.00 21.64 289 HIS C C 1
ATOM 6942 O O . HIS C 1 310 ? -13.575 2.162 114.407 1.00 26.66 289 HIS C O 1
ATOM 6949 N N . GLY C 1 311 ? -13.306 4.383 114.212 1.00 17.88 290 GLY C N 1
ATOM 6950 C CA . GLY C 1 311 ? -12.408 4.251 113.069 1.00 22.96 290 GLY C CA 1
ATOM 6951 C C . GLY C 1 311 ? -13.101 4.123 111.718 1.00 22.89 290 GLY C C 1
ATOM 6952 O O . GLY C 1 311 ? -12.458 3.837 110.712 1.00 20.59 290 GLY C O 1
ATOM 6953 N N . ARG C 1 312 ? -14.409 4.364 111.670 1.00 24.77 291 ARG C N 1
ATOM 6954 C CA . ARG C 1 312 ? -15.120 4.269 110.394 1.00 21.13 291 ARG C CA 1
ATOM 6955 C C . ARG C 1 312 ? -15.013 5.585 109.603 1.00 20.94 291 ARG C C 1
ATOM 6956 O O . ARG C 1 312 ? -15.199 6.670 110.158 1.00 16.37 291 ARG C O 1
ATOM 6964 N N . ARG C 1 313 ? -14.729 5.490 108.304 1.00 16.80 292 ARG C N 1
ATOM 6965 C CA . ARG C 1 313 ? -14.509 6.686 107.478 1.00 16.21 292 ARG C CA 1
ATOM 6966 C C . ARG C 1 313 ? -15.801 7.258 106.919 1.00 23.43 292 ARG C C 1
ATOM 6967 O O . ARG C 1 313 ? -16.781 6.538 106.731 1.00 18.98 292 ARG C O 1
ATOM 6975 N N . SER C 1 314 ? -15.770 8.545 106.597 1.00 16.16 293 SER C N 1
ATOM 6976 C CA . SER C 1 314 ? -16.875 9.198 105.902 1.00 16.43 293 SER C CA 1
ATOM 6977 C C . SER C 1 314 ? -17.164 8.494 104.583 1.00 17.87 293 SER C C 1
ATOM 6978 O O . SER C 1 314 ? -16.297 7.816 104.031 1.00 16.99 293 SER C O 1
ATOM 6981 N N . GLN C 1 315 ? -18.379 8.669 104.077 1.00 19.33 294 GLN C N 1
ATOM 6982 C CA . GLN C 1 315 ? -18.788 8.034 102.832 1.00 22.11 294 GLN C CA 1
ATOM 6983 C C . GLN C 1 315 ? -19.219 9.066 101.817 1.00 20.72 294 GLN C C 1
ATOM 6984 O O . GLN C 1 315 ? -20.042 9.934 102.114 1.00 20.84 294 GLN C O 1
ATOM 6990 N N . ILE C 1 316 ? -18.678 8.963 100.609 1.00 20.87 295 ILE C N 1
ATOM 6991 C CA . ILE C 1 316 ? -19.054 9.858 99.525 1.00 20.58 295 ILE C CA 1
ATOM 6992 C C . ILE C 1 316 ? -20.386 9.426 98.918 1.00 24.58 295 ILE C C 1
ATOM 6993 O O . ILE C 1 316 ? -20.554 8.257 98.591 1.00 24.78 295 ILE C O 1
ATOM 6998 N N . LEU C 1 317 ? -21.335 10.350 98.779 1.00 20.99 296 LEU C N 1
ATOM 6999 C CA . LEU C 1 317 ? -22.577 10.037 98.061 1.00 24.34 296 LEU C CA 1
ATOM 7000 C C . LEU C 1 317 ? -22.522 10.586 96.637 1.00 26.86 296 LEU C C 1
ATOM 7001 O O . LEU C 1 317 ? -22.883 9.902 95.683 1.00 26.08 296 LEU C O 1
ATOM 7006 N N . LEU C 1 318 ? -22.066 11.829 96.494 1.00 21.50 297 LEU C N 1
ATOM 7007 C CA . LEU C 1 318 ? -21.982 12.471 95.181 1.00 23.65 297 LEU C CA 1
ATOM 7008 C C . LEU C 1 318 ? -20.721 13.310 95.101 1.00 24.45 297 LEU C C 1
ATOM 7009 O O . LEU C 1 318 ? -20.372 13.993 96.055 1.00 26.69 297 LEU C O 1
ATOM 7014 N N . GLY C 1 319 ? -20.040 13.273 93.966 1.00 24.36 298 GLY C N 1
ATOM 7015 C CA . GLY C 1 319 ? -18.891 14.137 93.771 1.00 25.27 298 GLY C CA 1
ATOM 7016 C C . GLY C 1 319 ? -17.541 13.457 93.910 1.00 24.77 298 GLY C C 1
ATOM 7017 O O . GLY C 1 319 ? -17.421 12.383 94.499 1.00 23.13 298 GLY C O 1
ATOM 7018 N N . ASP C 1 320 ? -16.526 14.113 93.354 1.00 25.21 299 ASP C N 1
ATOM 7019 C CA . ASP C 1 320 ? -15.140 13.658 93.365 1.00 23.81 299 ASP C CA 1
ATOM 7020 C C . ASP C 1 320 ? -14.240 14.878 93.582 1.00 24.57 299 ASP C C 1
ATOM 7021 O O . ASP C 1 320 ? -14.304 15.835 92.818 1.00 25.70 299 ASP C O 1
ATOM 7026 N N . ALA C 1 321 ? -13.442 14.873 94.643 1.00 23.06 300 ALA C N 1
ATOM 7027 C CA . ALA C 1 321 ? -12.621 16.040 94.964 1.00 24.37 300 ALA C CA 1
ATOM 7028 C C . ALA C 1 321 ? -11.124 15.831 94.661 1.00 21.17 300 ALA C C 1
ATOM 7029 O O . ALA C 1 321 ? -10.283 16.612 95.104 1.00 22.34 300 ALA C O 1
ATOM 7031 N N . SER C 1 322 ? -10.798 14.775 93.923 1.00 20.35 301 SER C N 1
ATOM 7032 C CA . SER C 1 322 ? -9.403 14.449 93.636 1.00 25.52 301 SER C CA 1
ATOM 7033 C C . SER C 1 322 ? -8.729 15.504 92.745 1.00 22.58 301 SER C C 1
ATOM 7034 O O . SER C 1 322 ? -7.504 15.592 92.691 1.00 23.54 301 SER C O 1
ATOM 7037 N N . HIS C 1 323 ? -9.525 16.298 92.036 1.00 19.45 302 HIS C N 1
ATOM 7038 C CA . HIS C 1 323 ? -8.972 17.377 91.211 1.00 21.47 302 HIS C CA 1
ATOM 7039 C C . HIS C 1 323 ? -8.561 18.563 92.087 1.00 19.56 302 HIS C C 1
ATOM 7040 O O . HIS C 1 323 ? -7.733 19.385 91.706 1.00 19.97 302 HIS C O 1
ATOM 7047 N N . TYR C 1 324 ? -9.212 18.656 93.243 1.00 18.35 303 TYR C N 1
ATOM 7048 C CA . TYR C 1 324 ? -9.072 19.732 94.223 1.00 18.90 303 TYR C CA 1
ATOM 7049 C C . TYR C 1 324 ? -7.920 19.524 95.206 1.00 17.66 303 TYR C C 1
ATOM 7050 O O . TYR C 1 324 ? -7.240 20.463 95.599 1.00 15.42 303 TYR C O 1
ATOM 7059 N N . SER C 1 325 ? -7.711 18.285 95.613 1.00 15.40 304 SER C N 1
ATOM 7060 C CA . SER C 1 325 ? -6.697 18.038 96.612 1.00 19.20 304 SER C CA 1
ATOM 7061 C C . SER C 1 325 ? -6.339 16.587 96.656 1.00 20.45 304 SER C C 1
ATOM 7062 O O . SER C 1 325 ? -7.120 15.757 96.223 1.00 16.29 304 SER C O 1
ATOM 7065 N N . GLY C 1 326 ? -5.176 16.286 97.218 1.00 19.99 305 GLY C N 1
ATOM 7066 C CA . GLY C 1 326 ? -4.843 14.916 97.530 1.00 24.59 305 GLY C CA 1
ATOM 7067 C C . GLY C 1 326 ? -5.406 14.585 98.900 1.00 24.64 305 GLY C C 1
ATOM 7068 O O . GLY C 1 326 ? -6.063 15.424 99.548 1.00 15.34 305 GLY C O 1
ATOM 7069 N N . ILE C 1 327 ? -5.193 13.343 99.314 1.00 21.43 306 ILE C N 1
ATOM 7070 C CA . ILE C 1 327 ? -5.515 12.900 100.668 1.00 24.28 306 ILE C CA 1
ATOM 7071 C C . ILE C 1 327 ? -4.238 12.814 101.475 1.00 23.85 306 ILE C C 1
ATOM 7072 O O . ILE C 1 327 ? -3.342 12.061 101.126 1.00 24.15 306 ILE C O 1
ATOM 7077 N N . GLU C 1 328 ? -4.137 13.599 102.537 1.00 22.67 307 GLU C N 1
ATOM 7078 C CA . GLU C 1 328 ? -2.929 13.593 103.347 1.00 25.20 307 GLU C CA 1
ATOM 7079 C C . GLU C 1 328 ? -2.829 12.349 104.215 1.00 28.85 307 GLU C C 1
ATOM 7080 O O . GLU C 1 328 ? -3.819 11.917 104.798 1.00 29.11 307 GLU C O 1
ATOM 7086 N N . THR C 1 329 ? -1.624 11.813 104.351 1.00 30.13 308 THR C N 1
ATOM 7087 C CA . THR C 1 329 ? -1.377 10.790 105.355 1.00 35.12 308 THR C CA 1
ATOM 7088 C C . THR C 1 329 ? -0.893 11.468 106.631 1.00 33.55 308 THR C C 1
ATOM 7089 O O . THR C 1 329 ? 0.235 11.955 106.699 1.00 33.90 308 THR C O 1
ATOM 7093 N N . PRO C 1 330 ? -1.755 11.522 107.647 1.00 37.29 309 PRO C N 1
ATOM 7094 C CA . PRO C 1 330 ? -1.405 12.272 108.853 1.00 41.22 309 PRO C CA 1
ATOM 7095 C C . PRO C 1 330 ? -0.414 11.520 109.733 1.00 46.32 309 PRO C C 1
ATOM 7096 O O . PRO C 1 330 ? -0.314 10.293 109.659 1.00 48.46 309 PRO C O 1
ATOM 7100 N N . GLN C 1 331 ? 0.289 12.260 110.579 1.00 47.64 310 GLN C N 1
ATOM 7101 C CA . GLN C 1 331 ? 1.206 11.665 111.539 1.00 51.50 310 GLN C CA 1
ATOM 7102 C C . GLN C 1 331 ? 0.790 12.112 112.935 1.00 51.72 310 GLN C C 1
ATOM 7103 O O . GLN C 1 331 ? 0.555 13.305 113.162 1.00 51.16 310 GLN C O 1
ATOM 7105 N N . ARG C 1 332 ? 0.672 11.161 113.861 1.00 49.90 311 ARG C N 1
ATOM 7106 C CA . ARG C 1 332 ? 0.326 11.499 115.236 1.00 47.45 311 ARG C CA 1
ATOM 7107 C C . ARG C 1 332 ? 1.450 12.384 115.773 1.00 47.88 311 ARG C C 1
ATOM 7108 O O . ARG C 1 332 ? 2.632 12.162 115.478 1.00 46.77 311 ARG C O 1
ATOM 7110 N N . LEU C 1 333 ? 1.076 13.410 116.528 1.00 44.61 312 LEU C N 1
ATOM 7111 C CA . LEU C 1 333 ? 2.053 14.339 117.085 1.00 48.15 312 LEU C CA 1
ATOM 7112 C C . LEU C 1 333 ? 2.718 13.797 118.346 1.00 51.06 312 LEU C C 1
ATOM 7113 O O . LEU C 1 333 ? 2.038 13.370 119.280 1.00 53.47 312 LEU C O 1
ATOM 7118 N N . MET D 1 22 ? -31.271 59.834 114.376 1.00 75.73 1 MET D N 1
ATOM 7119 C CA . MET D 1 22 ? -30.628 58.596 114.809 1.00 71.18 1 MET D CA 1
ATOM 7120 C C . MET D 1 22 ? -29.290 58.399 114.115 1.00 68.30 1 MET D C 1
ATOM 7121 O O . MET D 1 22 ? -28.723 57.310 114.140 1.00 67.86 1 MET D O 1
ATOM 7123 N N . VAL D 1 23 ? -28.785 59.463 113.505 1.00 66.16 2 VAL D N 1
ATOM 7124 C CA . VAL D 1 23 ? -27.583 59.364 112.693 1.00 62.48 2 VAL D CA 1
ATOM 7125 C C . VAL D 1 23 ? -26.542 60.411 113.080 1.00 60.41 2 VAL D C 1
ATOM 7126 O O . VAL D 1 23 ? -26.854 61.405 113.735 1.00 62.20 2 VAL D O 1
ATOM 7128 N N . THR D 1 24 ? -25.298 60.160 112.688 1.00 53.29 3 THR D N 1
ATOM 7129 C CA . THR D 1 24 ? -24.219 61.123 112.860 1.00 46.32 3 THR D CA 1
ATOM 7130 C C . THR D 1 24 ? -24.152 62.067 111.653 1.00 51.85 3 THR D C 1
ATOM 7131 O O . THR D 1 24 ? -23.493 61.781 110.647 1.00 54.15 3 THR D O 1
ATOM 7135 N N . ASP D 1 25 ? -24.913 63.157 111.750 1.00 48.35 4 ASP D N 1
ATOM 7136 C CA . ASP D 1 25 ? -24.959 64.193 110.729 1.00 46.00 4 ASP D CA 1
ATOM 7137 C C . ASP D 1 25 ? -23.960 65.318 111.019 1.00 39.77 4 ASP D C 1
ATOM 7138 O O . ASP D 1 25 ? -23.167 65.246 111.960 1.00 22.67 4 ASP D O 1
ATOM 7143 N N . ASP D 1 26 ? -24.009 66.376 110.226 1.00 39.03 5 ASP D N 1
ATOM 7144 C CA . ASP D 1 26 ? -23.100 67.490 110.461 1.00 39.05 5 ASP D CA 1
ATOM 7145 C C . ASP D 1 26 ? -23.370 68.191 111.797 1.00 31.21 5 ASP D C 1
ATOM 7146 O O . ASP D 1 26 ? -22.461 68.770 112.384 1.00 28.40 5 ASP D O 1
ATOM 7151 N N . GLN D 1 27 ? -24.619 68.176 112.255 1.00 30.06 6 GLN D N 1
ATOM 7152 C CA . GLN D 1 27 ? -24.951 68.723 113.563 1.00 30.08 6 GLN D CA 1
ATOM 7153 C C . GLN D 1 27 ? -24.248 67.931 114.671 1.00 30.59 6 GLN D C 1
ATOM 7154 O O . GLN D 1 27 ? -23.696 68.499 115.620 1.00 26.60 6 GLN D O 1
ATOM 7156 N N . THR D 1 28 ? -24.264 66.611 114.533 1.00 25.05 7 THR D N 1
ATOM 7157 C CA . THR D 1 28 ? -23.641 65.737 115.521 1.00 22.53 7 THR D CA 1
ATOM 7158 C C . THR D 1 28 ? -22.147 66.031 115.573 1.00 21.44 7 THR D C 1
ATOM 7159 O O . THR D 1 28 ? -21.554 66.179 116.646 1.00 18.88 7 THR D O 1
ATOM 7163 N N . ARG D 1 29 ? -21.541 66.128 114.403 1.00 22.65 8 ARG D N 1
ATOM 7164 C CA . ARG D 1 29 ? -20.127 66.431 114.317 1.00 22.29 8 ARG D CA 1
ATOM 7165 C C . ARG D 1 29 ? -19.795 67.788 114.922 1.00 21.02 8 ARG D C 1
ATOM 7166 O O . ARG D 1 29 ? -18.731 67.950 115.507 1.00 21.08 8 ARG D O 1
ATOM 7174 N N . ARG D 1 30 ? -20.687 68.763 114.775 1.00 23.84 9 ARG D N 1
ATOM 7175 C CA . ARG D 1 30 ? -20.447 70.080 115.356 1.00 27.83 9 ARG D CA 1
ATOM 7176 C C . ARG D 1 30 ? -20.473 69.993 116.879 1.00 23.27 9 ARG D C 1
ATOM 7177 O O . ARG D 1 30 ? -19.680 70.641 117.565 1.00 23.75 9 ARG D O 1
ATOM 7185 N N . ILE D 1 31 ? -21.397 69.192 117.398 1.00 23.29 10 ILE D N 1
ATOM 7186 C CA . ILE D 1 31 ? -21.517 69.010 118.843 1.00 23.05 10 ILE D CA 1
ATOM 7187 C C . ILE D 1 31 ? -20.254 68.356 119.401 1.00 25.24 10 ILE D C 1
ATOM 7188 O O . ILE D 1 31 ? -19.726 68.802 120.410 1.00 24.43 10 ILE D O 1
ATOM 7193 N N . TYR D 1 32 ? -19.749 67.326 118.727 1.00 21.84 11 TYR D N 1
ATOM 7194 C CA . TYR D 1 32 ? -18.497 66.681 119.137 1.00 17.31 11 TYR D CA 1
ATOM 7195 C C . TYR D 1 32 ? -17.325 67.667 119.077 1.00 19.34 11 TYR D C 1
ATOM 7196 O O . TYR D 1 32 ? -16.500 67.740 119.997 1.00 17.24 11 TYR D O 1
ATOM 7205 N N . ARG D 1 33 ? -17.235 68.389 117.964 1.00 20.96 12 ARG D N 1
ATOM 7206 C CA . ARG D 1 33 ? -16.175 69.383 117.783 1.00 25.54 12 ARG D CA 1
ATOM 7207 C C . ARG D 1 33 ? -16.182 70.406 118.905 1.00 23.92 12 ARG D C 1
ATOM 7208 O O . ARG D 1 33 ? -15.145 70.685 119.524 1.00 23.26 12 ARG D O 1
ATOM 7216 N N . ASP D 1 34 ? -17.361 70.958 119.174 1.00 21.10 13 ASP D N 1
ATOM 7217 C CA . ASP D 1 34 ? -17.477 71.992 120.190 1.00 24.88 13 ASP D CA 1
ATOM 7218 C C . ASP D 1 34 ? -17.093 71.478 121.571 1.00 23.29 13 ASP D C 1
ATOM 7219 O O . ASP D 1 34 ? -16.624 72.249 122.404 1.00 27.42 13 ASP D O 1
ATOM 7224 N N . ALA D 1 35 ? -17.268 70.182 121.798 1.00 18.84 14 ALA D N 1
ATOM 7225 C CA . ALA D 1 35 ? -16.949 69.572 123.085 1.00 23.93 14 ALA D CA 1
ATOM 7226 C C . ALA D 1 35 ? -15.522 69.025 123.133 1.00 24.52 14 ALA D C 1
ATOM 7227 O O . ALA D 1 35 ? -15.102 68.478 124.151 1.00 21.63 14 ALA D O 1
ATOM 7229 N N . GLY D 1 36 ? -14.769 69.190 122.050 1.00 22.31 15 GLY D N 1
ATOM 7230 C CA . GLY D 1 36 ? -13.394 68.720 122.007 1.00 21.02 15 GLY D CA 1
ATOM 7231 C C . GLY D 1 36 ? -13.199 67.207 122.094 1.00 24.47 15 GLY D C 1
ATOM 7232 O O . GLY D 1 36 ? -12.199 66.735 122.637 1.00 23.41 15 GLY D O 1
ATOM 7233 N N . ILE D 1 37 ? -14.145 66.438 121.561 1.00 19.03 16 ILE D N 1
ATOM 7234 C CA . ILE D 1 37 ? -14.001 64.990 121.533 1.00 17.47 16 ILE D CA 1
ATOM 7235 C C . ILE D 1 37 ? -14.097 64.473 120.115 1.00 17.27 16 ILE D C 1
ATOM 7236 O O . ILE D 1 37 ? -14.616 65.163 119.231 1.00 17.12 16 ILE D O 1
ATOM 7241 N N . THR D 1 38 ? -13.539 63.286 119.891 1.00 17.08 17 THR D N 1
ATOM 7242 C CA . THR D 1 38 ? -13.786 62.550 118.663 1.00 20.68 17 THR D CA 1
ATOM 7243 C C . THR D 1 38 ? -14.448 61.238 119.040 1.00 19.82 17 THR D C 1
ATOM 7244 O O . THR D 1 38 ? -14.183 60.661 120.103 1.00 18.57 17 THR D O 1
ATOM 7248 N N . VAL D 1 39 ? -15.341 60.791 118.174 1.00 13.99 18 VAL D N 1
ATOM 7249 C CA . VAL D 1 39 ? -16.102 59.575 118.417 1.00 12.43 18 VAL D CA 1
ATOM 7250 C C . VAL D 1 39 ? -15.918 58.666 117.202 1.00 17.26 18 VAL D C 1
ATOM 7251 O O . VAL D 1 39 ? -16.433 58.960 116.130 1.00 17.15 18 VAL D O 1
ATOM 7255 N N . GLU D 1 40 ? -15.170 57.580 117.394 1.00 13.46 19 GLU D N 1
ATOM 7256 C CA . GLU D 1 40 ? -14.787 56.661 116.328 1.00 17.64 19 GLU D CA 1
ATOM 7257 C C . GLU D 1 40 ? -15.667 55.426 116.343 1.00 15.93 19 GLU D C 1
ATOM 7258 O O . GLU D 1 40 ? -15.586 54.660 117.286 1.00 12.91 19 GLU D O 1
ATOM 7264 N N . LYS D 1 41 ? -16.465 55.201 115.297 1.00 16.47 20 LYS D N 1
ATOM 7265 C CA . LYS D 1 41 ? -17.278 53.988 115.246 1.00 13.31 20 LYS D CA 1
ATOM 7266 C C . LYS D 1 41 ? -16.382 52.755 115.271 1.00 13.15 20 LYS D C 1
ATOM 7267 O O . LYS D 1 41 ? -15.356 52.717 114.588 1.00 12.07 20 LYS D O 1
ATOM 7273 N N . LEU D 1 42 ? -16.801 51.748 116.027 1.00 10.46 21 LEU D N 1
ATOM 7274 C CA . LEU D 1 42 ? -16.098 50.468 116.131 1.00 10.01 21 LEU D CA 1
ATOM 7275 C C . LEU D 1 42 ? -16.924 49.305 115.546 1.00 11.56 21 LEU D C 1
ATOM 7276 O O . LEU D 1 42 ? -16.430 48.178 115.426 1.00 12.96 21 LEU D O 1
ATOM 7281 N N . GLY D 1 43 ? -18.185 49.569 115.200 1.00 10.37 22 GLY D N 1
ATOM 7282 C CA . GLY D 1 43 ? -19.042 48.566 114.572 1.00 10.98 22 GLY D CA 1
ATOM 7283 C C . GLY D 1 43 ? -20.198 49.259 113.859 1.00 13.22 22 GLY D C 1
ATOM 7284 O O . GLY D 1 43 ? -20.498 50.409 114.173 1.00 15.67 22 GLY D O 1
ATOM 7285 N N . GLU D 1 44 ? -20.831 48.591 112.902 1.00 11.17 23 GLU D N 1
ATOM 7286 C CA . GLU D 1 44 ? -21.918 49.225 112.162 1.00 13.01 23 GLU D CA 1
ATOM 7287 C C . GLU D 1 44 ? -23.074 49.604 113.088 1.00 12.81 23 GLU D C 1
ATOM 7288 O O . GLU D 1 44 ? -23.583 50.716 112.994 1.00 13.03 23 GLU D O 1
ATOM 7294 N N . HIS D 1 45 ? -23.474 48.690 113.985 1.00 11.08 24 HIS D N 1
ATOM 7295 C CA . HIS D 1 45 ? -24.688 48.903 114.784 1.00 11.85 24 HIS D CA 1
ATOM 7296 C C . HIS D 1 45 ? -24.414 49.309 116.236 1.00 11.84 24 HIS D C 1
ATOM 7297 O O . HIS D 1 45 ? -25.325 49.766 116.940 1.00 13.68 24 HIS D O 1
ATOM 7304 N N . ILE D 1 46 ? -23.168 49.175 116.679 1.00 11.18 25 ILE D N 1
ATOM 7305 C CA . ILE D 1 46 ? -22.878 49.341 118.094 1.00 9.90 25 ILE D CA 1
ATOM 7306 C C . ILE D 1 46 ? -21.388 49.515 118.362 1.00 8.91 25 ILE D C 1
ATOM 7307 O O . ILE D 1 46 ? -20.550 48.896 117.695 1.00 9.28 25 ILE D O 1
ATOM 7312 N N . GLY D 1 47 ? -21.054 50.379 119.324 1.00 9.89 26 GLY D N 1
ATOM 7313 C CA . GLY D 1 47 ? -19.676 50.529 119.756 1.00 12.27 26 GLY D CA 1
ATOM 7314 C C . GLY D 1 47 ? -18.960 51.726 119.136 1.00 9.61 26 GLY D C 1
ATOM 7315 O O . GLY D 1 47 ? -18.986 51.925 117.919 1.00 12.52 26 GLY D O 1
ATOM 7316 N N . ALA D 1 48 ? -18.336 52.535 119.982 1.00 11.30 27 ALA D N 1
ATOM 7317 C CA . ALA D 1 48 ? -17.539 53.677 119.537 1.00 10.55 27 ALA D CA 1
ATOM 7318 C C . ALA D 1 48 ? -16.473 53.969 120.574 1.00 10.15 27 ALA D C 1
ATOM 7319 O O . ALA D 1 48 ? -16.696 53.770 121.768 1.00 10.38 27 ALA D O 1
ATOM 7321 N N . ARG D 1 49 ? -15.307 54.404 120.110 1.00 11.20 28 ARG D N 1
ATOM 7322 C CA . ARG D 1 49 ? -14.264 54.859 121.011 1.00 10.45 28 ARG D CA 1
ATOM 7323 C C . ARG D 1 49 ? -14.266 56.380 121.073 1.00 13.70 28 ARG D C 1
ATOM 7324 O O . ARG D 1 49 ? -14.274 57.068 120.043 1.00 12.89 28 ARG D O 1
ATOM 7332 N N . VAL D 1 50 ? -14.271 56.922 122.283 1.00 12.25 29 VAL D N 1
ATOM 7333 C CA . VAL D 1 50 ? -14.265 58.369 122.427 1.00 13.30 29 VAL D CA 1
ATOM 7334 C C . VAL D 1 50 ? -12.878 58.819 122.849 1.00 14.18 29 VAL D C 1
ATOM 7335 O O . VAL D 1 50 ? -12.312 58.259 123.790 1.00 17.13 29 VAL D O 1
ATOM 7339 N N . ASN D 1 51 ? -12.337 59.823 122.164 1.00 14.17 30 ASN D N 1
ATOM 7340 C CA . ASN D 1 51 ? -11.033 60.382 122.522 1.00 19.37 30 ASN D CA 1
ATOM 7341 C C . ASN D 1 51 ? -11.142 61.860 122.814 1.00 18.74 30 ASN D C 1
ATOM 7342 O O . ASN D 1 51 ? -12.110 62.503 122.421 1.00 16.02 30 ASN D O 1
ATOM 7347 N N . GLY D 1 52 ? -10.146 62.382 123.523 1.00 18.17 31 GLY D N 1
ATOM 7348 C CA . GLY D 1 52 ? -10.047 63.802 123.788 1.00 19.67 31 GLY D CA 1
ATOM 7349 C C . GLY D 1 52 ? -10.610 64.207 125.133 1.00 20.93 31 GLY D C 1
ATOM 7350 O O . GLY D 1 52 ? -10.720 65.396 125.421 1.00 20.39 31 GLY D O 1
ATOM 7351 N N . ILE D 1 53 ? -10.942 63.240 125.985 1.00 22.25 32 ILE D N 1
ATOM 7352 C CA . ILE D 1 53 ? -11.578 63.614 127.239 1.00 22.19 32 ILE D CA 1
ATOM 7353 C C . ILE D 1 53 ? -11.169 62.725 128.435 1.00 23.14 32 ILE D C 1
ATOM 7354 O O . ILE D 1 53 ? -11.036 61.507 128.317 1.00 19.66 32 ILE D O 1
ATOM 7359 N N . GLU D 1 54 ? -10.894 63.365 129.574 1.00 18.54 33 GLU D N 1
ATOM 7360 C CA . GLU D 1 54 ? -10.655 62.634 130.811 1.00 16.21 33 GLU D CA 1
ATOM 7361 C C . GLU D 1 54 ? -11.949 62.622 131.614 1.00 17.45 33 GLU D C 1
ATOM 7362 O O . GLU D 1 54 ? -12.472 63.686 131.952 1.00 16.95 33 GLU D O 1
ATOM 7368 N N . LEU D 1 55 ? -12.482 61.430 131.889 1.00 15.91 34 LEU D N 1
ATOM 7369 C CA . LEU D 1 55 ? -13.734 61.317 132.624 1.00 17.47 34 LEU D CA 1
ATOM 7370 C C . LEU D 1 55 ? -13.516 61.756 134.058 1.00 19.18 34 LEU D C 1
ATOM 7371 O O . LEU D 1 55 ? -12.792 61.089 134.798 1.00 16.90 34 LEU D O 1
ATOM 7376 N N . ARG D 1 56 ? -14.133 62.875 134.442 1.00 11.45 35 ARG D N 1
ATOM 7377 C CA . ARG D 1 56 ? -14.010 63.408 135.803 1.00 14.64 35 ARG D CA 1
ATOM 7378 C C . ARG D 1 56 ? -15.340 64.001 136.276 1.00 15.56 35 ARG D C 1
ATOM 7379 O O . ARG D 1 56 ? -16.217 64.323 135.471 1.00 16.15 35 ARG D O 1
ATOM 7387 N N . GLY D 1 57 ? -15.477 64.175 137.583 1.00 17.60 36 GLY D N 1
ATOM 7388 C CA . GLY D 1 57 ? -16.713 64.699 138.132 1.00 16.61 36 GLY D CA 1
ATOM 7389 C C . GLY D 1 57 ? -16.960 66.171 137.873 1.00 19.84 36 GLY D C 1
ATOM 7390 O O . GLY D 1 57 ? -18.041 66.659 138.146 1.00 18.82 36 GLY D O 1
ATOM 7391 N N . ASP D 1 58 ? -15.971 66.885 137.344 1.00 19.58 37 ASP D N 1
ATOM 7392 C CA . ASP D 1 58 ? -16.139 68.310 137.096 1.00 24.08 37 ASP D CA 1
ATOM 7393 C C . ASP D 1 58 ? -16.145 68.675 135.601 1.00 23.95 37 ASP D C 1
ATOM 7394 O O . ASP D 1 58 ? -15.886 69.821 135.246 1.00 24.70 37 ASP D O 1
ATOM 7399 N N . LEU D 1 59 ? -16.444 67.705 134.737 1.00 20.07 38 LEU D N 1
ATOM 7400 C CA . LEU D 1 59 ? -16.609 67.962 133.302 1.00 18.75 38 LEU D CA 1
ATOM 7401 C C . LEU D 1 59 ? -17.694 68.989 133.074 1.00 21.55 38 LEU D C 1
ATOM 7402 O O . LEU D 1 59 ? -18.727 68.953 133.746 1.00 20.10 38 LEU D O 1
ATOM 7407 N N . SER D 1 60 ? -17.480 69.887 132.115 1.00 19.68 39 SER D N 1
ATOM 7408 C CA . SER D 1 60 ? -18.464 70.923 131.832 1.00 24.33 39 SER D CA 1
ATOM 7409 C C . SER D 1 60 ? -19.723 70.321 131.220 1.00 22.35 39 SER D C 1
ATOM 7410 O O . SER D 1 60 ? -19.678 69.239 130.641 1.00 19.69 39 SER D O 1
ATOM 7413 N N . ALA D 1 61 ? -20.840 71.040 131.339 1.00 23.64 40 ALA D N 1
ATOM 7414 C CA . ALA D 1 61 ? -22.141 70.524 130.923 1.00 25.40 40 ALA D CA 1
ATOM 7415 C C . ALA D 1 61 ? -22.187 70.159 129.445 1.00 23.91 40 ALA D C 1
ATOM 7416 O O . ALA D 1 61 ? -22.805 69.167 129.080 1.00 19.49 40 ALA D O 1
ATOM 7418 N N . ASP D 1 62 ? -21.550 70.964 128.601 1.00 19.88 41 ASP D N 1
ATOM 7419 C CA . ASP D 1 62 ? -21.548 70.689 127.174 1.00 23.84 41 ASP D CA 1
ATOM 7420 C C . ASP D 1 62 ? -20.802 69.399 126.825 1.00 21.91 41 ASP D C 1
ATOM 7421 O O . ASP D 1 62 ? -21.195 68.688 125.907 1.00 18.92 41 ASP D O 1
ATOM 7426 N N . ARG D 1 63 ? -19.723 69.097 127.542 1.00 19.22 42 ARG D N 1
ATOM 7427 C CA . ARG D 1 63 ? -18.973 67.877 127.251 1.00 18.56 42 ARG D CA 1
ATOM 7428 C C . ARG D 1 63 ? -19.766 66.658 127.721 1.00 15.45 42 ARG D C 1
ATOM 7429 O O . ARG D 1 63 ? -19.779 65.616 127.065 1.00 13.05 42 ARG D O 1
ATOM 7437 N N . VAL D 1 64 ? -20.440 66.795 128.855 1.00 14.32 43 VAL D N 1
ATOM 7438 C CA . VAL D 1 64 ? -21.332 65.737 129.316 1.00 13.33 43 VAL D CA 1
ATOM 7439 C C . VAL D 1 64 ? -22.460 65.488 128.285 1.00 16.89 43 VAL D C 1
ATOM 7440 O O . VAL D 1 64 ? -22.801 64.336 127.981 1.00 14.20 43 VAL D O 1
ATOM 7444 N N . GLU D 1 65 ? -23.045 66.551 127.742 1.00 17.65 44 GLU D N 1
ATOM 7445 C CA . GLU D 1 65 ? -24.136 66.356 126.783 1.00 18.21 44 GLU D CA 1
ATOM 7446 C C . GLU D 1 65 ? -23.629 65.748 125.467 1.00 18.91 44 GLU D C 1
ATOM 7447 O O . GLU D 1 65 ? -24.360 65.022 124.798 1.00 14.26 44 GLU D O 1
ATOM 7453 N N . ALA D 1 66 ? -22.388 66.040 125.095 1.00 14.92 45 ALA D N 1
ATOM 7454 C CA . ALA D 1 66 ? -21.793 65.400 123.925 1.00 16.07 45 ALA D CA 1
ATOM 7455 C C . ALA D 1 66 ? -21.639 63.905 124.154 1.00 13.06 45 ALA D C 1
ATOM 7456 O O . ALA D 1 66 ? -21.877 63.094 123.256 1.00 11.79 45 ALA D O 1
ATOM 7458 N N . ILE D 1 67 ? -21.235 63.534 125.363 1.00 13.74 46 ILE D N 1
ATOM 7459 C CA . ILE D 1 67 ? -21.136 62.107 125.699 1.00 11.42 46 ILE D CA 1
ATOM 7460 C C . ILE D 1 67 ? -22.515 61.445 125.670 1.00 12.39 46 ILE D C 1
ATOM 7461 O O . ILE D 1 67 ? -22.658 60.331 125.165 1.00 11.36 46 ILE D O 1
ATOM 7466 N N . ARG D 1 68 ? -23.526 62.129 126.210 1.00 13.49 47 ARG D N 1
ATOM 7467 C CA A ARG D 1 68 ? -24.886 61.594 126.218 0.69 15.16 47 ARG D CA 1
ATOM 7468 C CA B ARG D 1 68 ? -24.896 61.622 126.202 0.31 15.07 47 ARG D CA 1
ATOM 7469 C C . ARG D 1 68 ? -25.354 61.325 124.788 1.00 15.00 47 ARG D C 1
ATOM 7470 O O . ARG D 1 68 ? -25.942 60.271 124.505 1.00 12.14 47 ARG D O 1
ATOM 7485 N N . LEU D 1 69 ? -25.081 62.263 123.892 1.00 14.86 48 LEU D N 1
ATOM 7486 C CA . LEU D 1 69 ? -25.473 62.096 122.487 1.00 14.86 48 LEU D CA 1
ATOM 7487 C C . LEU D 1 69 ? -24.715 60.942 121.830 1.00 15.20 48 LEU D C 1
ATOM 7488 O O . LEU D 1 69 ? -25.311 60.102 121.128 1.00 14.07 48 LEU D O 1
ATOM 7493 N N . ALA D 1 70 ? -23.411 60.885 122.066 1.00 13.35 49 ALA D N 1
ATOM 7494 C CA . ALA D 1 70 ? -22.594 59.809 121.493 1.00 14.05 49 ALA D CA 1
ATOM 7495 C C . ALA D 1 70 ? -23.092 58.438 121.957 1.00 12.04 49 ALA D C 1
ATOM 7496 O O . ALA D 1 70 ? -23.108 57.476 121.183 1.00 13.74 49 ALA D O 1
ATOM 7498 N N . LEU D 1 71 ? -23.499 58.361 123.222 1.00 12.12 50 LEU D N 1
ATOM 7499 C CA . LEU D 1 71 ? -24.008 57.122 123.791 1.00 14.32 50 LEU D CA 1
ATOM 7500 C C . LEU D 1 71 ? -25.337 56.756 123.160 1.00 15.28 50 LEU D C 1
ATOM 7501 O O . LEU D 1 71 ? -25.583 55.585 122.861 1.00 11.59 50 LEU D O 1
ATOM 7506 N N . ALA D 1 72 ? -26.210 57.749 122.978 1.00 11.57 51 ALA D N 1
ATOM 7507 C CA . ALA D 1 72 ? -27.512 57.474 122.374 1.00 12.52 51 ALA D CA 1
ATOM 7508 C C . ALA D 1 72 ? -27.364 56.881 120.983 1.00 13.12 51 ALA D C 1
ATOM 7509 O O . ALA D 1 72 ? -28.055 55.923 120.622 1.00 14.92 51 ALA D O 1
ATOM 7511 N N . ILE D 1 73 ? -26.434 57.436 120.218 1.00 12.17 52 ILE D N 1
ATOM 7512 C CA . ILE D 1 73 ? -26.225 57.028 118.837 1.00 15.78 52 ILE D CA 1
ATOM 7513 C C . ILE D 1 73 ? -25.551 55.661 118.759 1.00 15.42 52 ILE D C 1
ATOM 7514 O O . ILE D 1 73 ? -25.972 54.796 117.986 1.00 12.96 52 ILE D O 1
ATOM 7519 N N . ASN D 1 74 ? -24.528 55.458 119.591 1.00 11.43 53 ASN D N 1
ATOM 7520 C CA . ASN D 1 74 ? -23.638 54.309 119.445 1.00 10.30 53 ASN D CA 1
ATOM 7521 C C . ASN D 1 74 ? -23.837 53.170 120.448 1.00 11.67 53 ASN D C 1
ATOM 7522 O O . ASN D 1 74 ? -23.218 52.109 120.300 1.00 10.50 53 ASN D O 1
ATOM 7527 N N . LYS D 1 75 ? -24.677 53.416 121.456 1.00 10.49 54 LYS D N 1
ATOM 7528 C CA . LYS D 1 75 ? -25.160 52.407 122.423 1.00 11.38 54 LYS D CA 1
ATOM 7529 C C . LYS D 1 75 ? -24.104 51.948 123.444 1.00 10.65 54 LYS D C 1
ATOM 7530 O O . LYS D 1 75 ? -24.445 51.687 124.601 1.00 13.07 54 LYS D O 1
ATOM 7536 N N . VAL D 1 76 ? -22.845 51.818 123.015 1.00 7.94 55 VAL D N 1
ATOM 7537 C CA . VAL D 1 76 ? -21.730 51.545 123.946 1.00 7.77 55 VAL D CA 1
ATOM 7538 C C . VAL D 1 76 ? -20.563 52.434 123.565 1.00 10.97 55 VAL D C 1
ATOM 7539 O O . VAL D 1 76 ? -20.208 52.501 122.376 1.00 11.93 55 VAL D O 1
ATOM 7543 N N . LEU D 1 77 ? -19.988 53.123 124.556 1.00 7.52 56 LEU D N 1
ATOM 7544 C CA . LEU D 1 77 ? -18.781 53.923 124.379 1.00 7.47 56 LEU D CA 1
ATOM 7545 C C . LEU D 1 77 ? -17.623 53.346 125.183 1.00 10.89 56 LEU D C 1
ATOM 7546 O O . LEU D 1 77 ? -17.829 52.919 126.334 1.00 14.98 56 LEU D O 1
ATOM 7551 N N . VAL D 1 78 ? -16.414 53.338 124.609 1.00 7.90 57 VAL D N 1
ATOM 7552 C CA . VAL D 1 78 ? -15.226 53.013 125.401 1.00 9.35 57 VAL D CA 1
ATOM 7553 C C . VAL D 1 78 ? -14.256 54.192 125.394 1.00 12.74 57 VAL D C 1
ATOM 7554 O O . VAL D 1 78 ? -14.167 54.950 124.403 1.00 12.91 57 VAL D O 1
ATOM 7558 N N . PHE D 1 79 ? -13.622 54.388 126.547 1.00 11.51 58 PHE D N 1
ATOM 7559 C CA . PHE D 1 79 ? -12.619 55.423 126.767 1.00 12.36 58 PHE D CA 1
ATOM 7560 C C . PHE D 1 79 ? -11.358 54.693 127.226 1.00 13.41 58 PHE D C 1
ATOM 7561 O O . PHE D 1 79 ? -11.455 53.718 127.954 1.00 16.49 58 PHE D O 1
ATOM 7569 N N . THR D 1 80 ? -10.186 55.189 126.875 1.00 12.32 59 THR D N 1
ATOM 7570 C CA . THR D 1 80 ? -8.934 54.523 127.250 1.00 11.68 59 THR D CA 1
ATOM 7571 C C . THR D 1 80 ? -8.014 55.476 127.995 1.00 12.25 59 THR D C 1
ATOM 7572 O O . THR D 1 80 ? -8.221 56.682 127.979 1.00 12.70 59 THR D O 1
ATOM 7576 N N . GLU D 1 81 ? -7.007 54.914 128.644 1.00 10.91 60 GLU D N 1
ATOM 7577 C CA . GLU D 1 81 ? -5.980 55.673 129.362 1.00 14.48 60 GLU D CA 1
ATOM 7578 C C . GLU D 1 81 ? -6.586 56.540 130.471 1.00 16.59 60 GLU D C 1
ATOM 7579 O O . GLU D 1 81 ? -6.084 57.638 130.775 1.00 12.73 60 GLU D O 1
ATOM 7585 N N . GLN D 1 82 ? -7.660 56.053 131.079 1.00 12.21 61 GLN D N 1
ATOM 7586 C CA . GLN D 1 82 ? -8.291 56.779 132.176 1.00 10.52 61 GLN D CA 1
ATOM 7587 C C . GLN D 1 82 ? -7.691 56.348 133.519 1.00 12.82 61 GLN D C 1
ATOM 7588 O O . GLN D 1 82 ? -8.415 55.943 134.438 1.00 13.10 61 GLN D O 1
ATOM 7594 N N . HIS D 1 83 ? -6.372 56.446 133.630 1.00 13.42 62 HIS D N 1
ATOM 7595 C CA . HIS D 1 83 ? -5.653 55.922 134.795 1.00 16.90 62 HIS D CA 1
ATOM 7596 C C . HIS D 1 83 ? -5.818 56.775 136.049 1.00 18.87 62 HIS D C 1
ATOM 7597 O O . HIS D 1 83 ? -5.413 56.360 137.131 1.00 14.35 62 HIS D O 1
ATOM 7604 N N . HIS D 1 84 ? -6.400 57.961 135.906 1.00 11.54 63 HIS D N 1
ATOM 7605 C CA . HIS D 1 84 ? -6.634 58.836 137.061 1.00 13.60 63 HIS D CA 1
ATOM 7606 C C . HIS D 1 84 ? -7.816 58.358 137.914 1.00 11.51 63 HIS D C 1
ATOM 7607 O O . HIS D 1 84 ? -8.008 58.814 139.054 1.00 11.88 63 HIS D O 1
ATOM 7614 N N . LEU D 1 85 ? -8.629 57.468 137.359 1.00 10.88 64 LEU D N 1
ATOM 7615 C CA . LEU D 1 85 ? -9.880 57.078 138.014 1.00 16.25 64 LEU D CA 1
ATOM 7616 C C . LEU D 1 85 ? -9.727 56.049 139.128 1.00 17.03 64 LEU D C 1
ATOM 7617 O O . LEU D 1 85 ? -9.112 54.994 138.927 1.00 17.47 64 LEU D O 1
ATOM 7622 N N . ASP D 1 86 ? -10.338 56.328 140.276 1.00 15.55 65 ASP D N 1
ATOM 7623 C CA . ASP D 1 86 ? -10.565 55.299 141.287 1.00 14.27 65 ASP D CA 1
ATOM 7624 C C . ASP D 1 86 ? -12.096 55.178 141.468 1.00 14.84 65 ASP D C 1
ATOM 7625 O O . ASP D 1 86 ? -12.858 55.743 140.664 1.00 11.03 65 ASP D O 1
ATOM 7630 N N . ASP D 1 87 ? -12.552 54.421 142.465 1.00 13.20 66 ASP D N 1
ATOM 7631 C CA . ASP D 1 87 ? -13.996 54.254 142.682 1.00 17.51 66 ASP D CA 1
ATOM 7632 C C . ASP D 1 87 ? -14.684 55.595 142.894 1.00 16.69 66 ASP D C 1
ATOM 7633 O O . ASP D 1 87 ? -15.745 55.854 142.318 1.00 13.54 66 ASP D O 1
ATOM 7638 N N . ALA D 1 88 ? -14.087 56.435 143.741 1.00 12.70 67 ALA D N 1
ATOM 7639 C CA . ALA D 1 88 ? -14.665 57.738 144.068 1.00 14.91 67 ALA D CA 1
ATOM 7640 C C . ALA D 1 88 ? -14.783 58.607 142.825 1.00 15.47 67 ALA D C 1
ATOM 7641 O O . ALA D 1 88 ? -15.806 59.257 142.603 1.00 14.89 67 ALA D O 1
ATOM 7643 N N . GLY D 1 89 ? -13.733 58.614 142.013 1.00 12.29 68 GLY D N 1
ATOM 7644 C CA . GLY D 1 89 ? -13.738 59.402 140.791 1.00 12.98 68 GLY D CA 1
ATOM 7645 C C . GLY D 1 89 ? -14.742 58.887 139.762 1.00 11.73 68 GLY D C 1
ATOM 7646 O O . GLY D 1 89 ? -15.383 59.669 139.047 1.00 11.76 68 GLY D O 1
ATOM 7647 N N . GLN D 1 90 ? -14.871 57.566 139.667 1.00 11.17 69 GLN D N 1
ATOM 7648 C CA . GLN D 1 90 ? -15.811 56.954 138.731 1.00 10.69 69 GLN D CA 1
ATOM 7649 C C . GLN D 1 90 ? -17.248 57.279 139.117 1.00 11.17 69 GLN D C 1
ATOM 7650 O O . GLN D 1 90 ? -18.083 57.574 138.266 1.00 11.05 69 GLN D O 1
ATOM 7656 N N . TYR D 1 91 ? -17.538 57.218 140.413 1.00 11.83 70 TYR D N 1
ATOM 7657 C CA . TYR D 1 91 ? -18.846 57.597 140.929 1.00 16.86 70 TYR D CA 1
ATOM 7658 C C . TYR D 1 91 ? -19.153 59.074 140.638 1.00 15.40 70 TYR D C 1
ATOM 7659 O O . TYR D 1 91 ? -20.259 59.436 140.221 1.00 13.76 70 TYR D O 1
ATOM 7668 N N . ALA D 1 92 ? -18.165 59.927 140.886 1.00 15.13 71 ALA D N 1
ATOM 7669 C CA . ALA D 1 92 ? -18.338 61.363 140.705 1.00 14.65 71 ALA D CA 1
ATOM 7670 C C . ALA D 1 92 ? -18.629 61.692 139.254 1.00 14.73 71 ALA D C 1
ATOM 7671 O O . ALA D 1 92 ? -19.458 62.556 138.948 1.00 15.15 71 ALA D O 1
ATOM 7673 N N . PHE D 1 93 ? -17.937 61.016 138.348 1.00 12.10 72 PHE D N 1
ATOM 7674 C CA . PHE D 1 93 ? -18.243 61.203 136.942 1.00 14.49 72 PHE D CA 1
ATOM 7675 C C . PHE D 1 93 ? -19.633 60.663 136.573 1.00 15.07 72 PHE D C 1
ATOM 7676 O O . PHE D 1 93 ? -20.388 61.311 135.843 1.00 12.50 72 PHE D O 1
ATOM 7684 N N . ALA D 1 94 ? -19.949 59.453 137.040 1.00 13.18 73 ALA D N 1
ATOM 7685 C CA . ALA D 1 94 ? -21.209 58.810 136.669 1.00 13.09 73 ALA D CA 1
ATOM 7686 C C . ALA D 1 94 ? -22.390 59.684 137.058 1.00 16.44 73 ALA D C 1
ATOM 7687 O O . ALA D 1 94 ? -23.385 59.729 136.334 1.00 15.24 73 ALA D O 1
ATOM 7689 N N . ARG D 1 95 ? -22.256 60.385 138.185 1.00 15.18 74 ARG D N 1
ATOM 7690 C CA . ARG D 1 95 ? -23.268 61.304 138.706 1.00 20.64 74 ARG D CA 1
ATOM 7691 C C . ARG D 1 95 ? -23.652 62.407 137.735 1.00 18.95 74 ARG D C 1
ATOM 7692 O O . ARG D 1 95 ? -24.714 63.033 137.892 1.00 18.56 74 ARG D O 1
ATOM 7700 N N . LEU D 1 96 ? -22.777 62.681 136.772 1.00 14.38 75 LEU D N 1
ATOM 7701 C CA . LEU D 1 96 ? -23.046 63.721 135.789 1.00 15.82 75 LEU D CA 1
ATOM 7702 C C . LEU D 1 96 ? -24.063 63.262 134.764 1.00 17.77 75 LEU D C 1
ATOM 7703 O O . LEU D 1 96 ? -24.703 64.089 134.123 1.00 17.29 75 LEU D O 1
ATOM 7708 N N . LEU D 1 97 ? -24.200 61.946 134.613 1.00 15.14 76 LEU D N 1
ATOM 7709 C CA . LEU D 1 97 ? -25.084 61.352 133.602 1.00 15.14 76 LEU D CA 1
ATOM 7710 C C . LEU D 1 97 ? -26.447 60.933 134.150 1.00 15.66 76 LEU D C 1
ATOM 7711 O O . LEU D 1 97 ? -27.377 60.691 133.388 1.00 18.16 76 LEU D O 1
ATOM 7716 N N . GLY D 1 98 ? -26.571 60.852 135.469 1.00 17.53 77 GLY D N 1
ATOM 7717 C CA . GLY D 1 98 ? -27.824 60.447 136.082 1.00 17.42 77 GLY D CA 1
ATOM 7718 C C . GLY D 1 98 ? -27.694 60.269 137.576 1.00 20.39 77 GLY D C 1
ATOM 7719 O O . GLY D 1 98 ? -26.697 60.679 138.184 1.00 18.69 77 GLY D O 1
ATOM 7720 N N . GLU D 1 99 ? -28.724 59.682 138.175 1.00 20.93 78 GLU D N 1
ATOM 7721 C CA . GLU D 1 99 ? -28.748 59.439 139.607 1.00 22.00 78 GLU D CA 1
ATOM 7722 C C . GLU D 1 99 ? -28.280 58.021 139.888 1.00 19.14 78 GLU D C 1
ATOM 7723 O O . GLU D 1 99 ? -28.940 57.057 139.491 1.00 20.58 78 GLU D O 1
ATOM 7729 N N . PRO D 1 100 ? -27.130 57.877 140.555 1.00 20.38 79 PRO D N 1
ATOM 7730 C CA . PRO D 1 100 ? -26.651 56.520 140.825 1.00 20.40 79 PRO D CA 1
ATOM 7731 C C . PRO D 1 100 ? -27.638 55.733 141.669 1.00 22.92 79 PRO D C 1
ATOM 7732 O O . PRO D 1 100 ? -28.139 56.235 142.669 1.00 22.55 79 PRO D O 1
ATOM 7736 N N . THR D 1 101 ? -27.902 54.500 141.267 1.00 20.83 80 THR D N 1
ATOM 7737 C CA . THR D 1 101 ? -28.767 53.627 142.034 1.00 23.31 80 THR D CA 1
ATOM 7738 C C . THR D 1 101 ? -27.958 53.052 143.169 1.00 24.65 80 THR D C 1
ATOM 7739 O O . THR D 1 101 ? -26.751 53.292 143.259 1.00 25.09 80 THR D O 1
ATOM 7743 N N . LEU D 1 102 ? -28.613 52.285 144.031 1.00 29.13 81 LEU D N 1
ATOM 7744 C CA . LEU D 1 102 ? -27.877 51.395 144.905 1.00 31.73 81 LEU D CA 1
ATOM 7745 C C . LEU D 1 102 ? -27.104 50.445 143.996 1.00 36.36 81 LEU D C 1
ATOM 7746 O O . LEU D 1 102 ? -27.460 50.283 142.827 1.00 39.23 81 LEU D O 1
ATOM 7751 N N . PRO D 1 103 ? -26.039 49.825 144.516 1.00 37.58 82 PRO D N 1
ATOM 7752 C CA . PRO D 1 103 ? -25.320 48.845 143.696 1.00 37.89 82 PRO D CA 1
ATOM 7753 C C . PRO D 1 103 ? -26.259 47.791 143.093 1.00 38.21 82 PRO D C 1
ATOM 7754 O O . PRO D 1 103 ? -26.070 47.392 141.937 1.00 35.13 82 PRO D O 1
ATOM 7758 N N . HIS D 1 104 ? -27.272 47.389 143.863 1.00 37.26 83 HIS D N 1
ATOM 7759 C CA . HIS D 1 104 ? -28.219 46.352 143.452 1.00 37.05 83 HIS D CA 1
ATOM 7760 C C . HIS D 1 104 ? -29.487 46.379 144.337 1.00 38.13 83 HIS D C 1
ATOM 7761 O O . HIS D 1 104 ? -29.406 46.760 145.504 1.00 37.43 83 HIS D O 1
ATOM 7768 N N . PRO D 1 105 ? -30.661 45.981 143.788 1.00 35.47 84 PRO D N 1
ATOM 7769 C CA . PRO D 1 105 ? -31.894 45.983 144.587 1.00 36.23 84 PRO D CA 1
ATOM 7770 C C . PRO D 1 105 ? -31.856 45.017 145.754 1.00 39.39 84 PRO D C 1
ATOM 7771 O O . PRO D 1 105 ? -32.532 45.247 146.755 1.00 42.80 84 PRO D O 1
ATOM 7775 N N . THR D 1 106 ? -31.101 43.935 145.616 1.00 40.10 85 THR D N 1
ATOM 7776 C CA . THR D 1 106 ? -31.080 42.907 146.654 1.00 44.54 85 THR D CA 1
ATOM 7777 C C . THR D 1 106 ? -29.677 42.622 147.187 1.00 49.01 85 THR D C 1
ATOM 7778 O O . THR D 1 106 ? -29.512 42.276 148.356 1.00 50.44 85 THR D O 1
ATOM 7782 N N . VAL D 1 107 ? -28.670 42.752 146.329 1.00 47.37 86 VAL D N 1
ATOM 7783 C CA . VAL D 1 107 ? -27.299 42.477 146.740 1.00 51.10 86 VAL D CA 1
ATOM 7784 C C . VAL D 1 107 ? -26.692 43.682 147.455 1.00 54.92 86 VAL D C 1
ATOM 7785 O O . VAL D 1 107 ? -26.528 44.750 146.861 1.00 52.45 86 VAL D O 1
ATOM 7789 N N . ARG D 1 108 ? -26.347 43.491 148.726 1.00 61.43 87 ARG D N 1
ATOM 7790 C CA . ARG D 1 108 ? -25.825 44.565 149.570 1.00 67.78 87 ARG D CA 1
ATOM 7791 C C . ARG D 1 108 ? -24.377 44.306 150.003 1.00 70.42 87 ARG D C 1
ATOM 7792 O O . ARG D 1 108 ? -23.675 45.224 150.430 1.00 73.73 87 ARG D O 1
ATOM 7794 N N . SER D 1 109 ? -23.937 43.057 149.879 1.00 68.33 88 SER D N 1
ATOM 7795 C CA . SER D 1 109 ? -22.632 42.637 150.383 1.00 65.98 88 SER D CA 1
ATOM 7796 C C . SER D 1 109 ? -21.482 42.843 149.389 1.00 63.36 88 SER D C 1
ATOM 7797 O O . SER D 1 109 ? -20.348 42.440 149.655 1.00 65.30 88 SER D O 1
ATOM 7799 N N . HIS D 1 110 ? -21.769 43.454 148.244 1.00 57.85 89 HIS D N 1
ATOM 7800 C CA . HIS D 1 110 ? -20.745 43.644 147.215 1.00 55.79 89 HIS D CA 1
ATOM 7801 C C . HIS D 1 110 ? -20.614 45.097 146.750 1.00 55.05 89 HIS D C 1
ATOM 7802 O O . HIS D 1 110 ? -20.532 45.367 145.545 1.00 53.22 89 HIS D O 1
ATOM 7809 N N . GLY D 1 111 ? -20.569 46.023 147.709 1.00 54.36 90 GLY D N 1
ATOM 7810 C CA . GLY D 1 111 ? -20.426 47.436 147.403 1.00 54.04 90 GLY D CA 1
ATOM 7811 C C . GLY D 1 111 ? -21.557 48.275 147.973 1.00 55.31 90 GLY D C 1
ATOM 7812 O O . GLY D 1 111 ? -22.684 47.797 148.096 1.00 53.89 90 GLY D O 1
ATOM 7813 N N . THR D 1 112 ? -21.254 49.522 148.335 1.00 57.12 91 THR D N 1
ATOM 7814 C CA . THR D 1 112 ? -22.266 50.429 148.878 1.00 59.07 91 THR D CA 1
ATOM 7815 C C . THR D 1 112 ? -22.586 51.585 147.918 1.00 59.57 91 THR D C 1
ATOM 7816 O O . THR D 1 112 ? -23.710 52.096 147.911 1.00 59.58 91 THR D O 1
ATOM 7818 N N . GLU D 1 113 ? -21.602 51.993 147.117 1.00 57.00 92 GLU D N 1
ATOM 7819 C CA . GLU D 1 113 ? -21.800 53.031 146.100 1.00 54.05 92 GLU D CA 1
ATOM 7820 C C . GLU D 1 113 ? -21.690 52.438 144.691 1.00 51.82 92 GLU D C 1
ATOM 7821 O O . GLU D 1 113 ? -22.443 52.795 143.781 1.00 54.67 92 GLU D O 1
ATOM 7823 N N . LEU D 1 114 ? -20.730 51.535 144.529 1.00 45.89 93 LEU D N 1
ATOM 7824 C CA . LEU D 1 114 ? -20.514 50.826 143.276 1.00 42.01 93 LEU D CA 1
ATOM 7825 C C . LEU D 1 114 ? -20.815 49.345 143.464 1.00 40.11 93 LEU D C 1
ATOM 7826 O O . LEU D 1 114 ? -20.722 48.823 144.573 1.00 42.06 93 LEU D O 1
ATOM 7831 N N . LEU D 1 115 ? -21.155 48.664 142.378 1.00 35.71 94 LEU D N 1
ATOM 7832 C CA . LEU D 1 115 ? -21.293 47.213 142.418 1.00 37.67 94 LEU D CA 1
ATOM 7833 C C . LEU D 1 115 ? -19.942 46.569 142.058 1.00 32.84 94 LEU D C 1
ATOM 7834 O O . LEU D 1 115 ? -19.339 46.888 141.024 1.00 23.48 94 LEU D O 1
ATOM 7839 N N . ASN D 1 116 ? -19.424 45.743 142.961 1.00 36.39 95 ASN D N 1
ATOM 7840 C CA . ASN D 1 116 ? -18.154 45.061 142.732 1.00 37.30 95 ASN D CA 1
ATOM 7841 C C . ASN D 1 116 ? -18.357 43.692 142.099 1.00 36.84 95 ASN D C 1
ATOM 7842 O O . ASN D 1 116 ? -18.534 42.693 142.800 1.00 33.83 95 ASN D O 1
ATOM 7847 N N . LEU D 1 117 ? -18.332 43.658 140.771 1.00 35.43 96 LEU D N 1
ATOM 7848 C CA . LEU D 1 117 ? -18.522 42.421 140.026 1.00 37.00 96 LEU D CA 1
ATOM 7849 C C . LEU D 1 117 ? -17.240 41.594 139.949 1.00 40.36 96 LEU D C 1
ATOM 7850 O O . LEU D 1 117 ? -16.209 42.068 139.451 1.00 38.63 96 LEU D O 1
ATOM 7855 N N . GLU D 1 118 ? -17.321 40.348 140.412 1.00 39.68 97 GLU D N 1
ATOM 7856 C CA . GLU D 1 118 ? -16.211 39.406 140.312 1.00 43.12 97 GLU D CA 1
ATOM 7857 C C . GLU D 1 118 ? -16.595 38.253 139.390 1.00 42.43 97 GLU D C 1
ATOM 7858 O O . GLU D 1 118 ? -17.774 37.926 139.249 1.00 38.89 97 GLU D O 1
ATOM 7864 N N . GLY D 1 119 ? -15.596 37.663 138.741 1.00 41.44 98 GLY D N 1
ATOM 7865 C CA . GLY D 1 119 ? -15.831 36.601 137.781 1.00 38.66 98 GLY D CA 1
ATOM 7866 C C . GLY D 1 119 ? -16.353 37.179 136.478 1.00 38.84 98 GLY D C 1
ATOM 7867 O O . GLY D 1 119 ? -15.927 38.263 136.047 1.00 36.15 98 GLY D O 1
ATOM 7868 N N . ALA D 1 120 ? -17.293 36.472 135.863 1.00 37.71 99 ALA D N 1
ATOM 7869 C CA . ALA D 1 120 ? -17.872 36.909 134.598 1.00 37.43 99 ALA D CA 1
ATOM 7870 C C . ALA D 1 120 ? -19.373 36.691 134.608 1.00 36.08 99 ALA D C 1
ATOM 7871 O O . ALA D 1 120 ? -19.857 35.645 135.044 1.00 34.58 99 ALA D O 1
ATOM 7873 N N . ALA D 1 121 ? -20.103 37.701 134.152 1.00 36.13 100 ALA D N 1
ATOM 7874 C CA . ALA D 1 121 ? -21.554 37.630 134.050 1.00 32.71 100 ALA D CA 1
ATOM 7875 C C . ALA D 1 121 ? -21.965 36.993 132.716 1.00 31.46 100 ALA D C 1
ATOM 7876 O O . ALA D 1 121 ? -22.521 37.666 131.816 1.00 24.41 100 ALA D O 1
ATOM 7878 N N . ASN D 1 122 ? -21.669 35.698 132.579 1.00 29.05 101 ASN D N 1
ATOM 7879 C CA . ASN D 1 122 ? -21.871 34.986 131.310 1.00 30.74 101 ASN D CA 1
ATOM 7880 C C . ASN D 1 122 ? -23.299 34.432 131.066 1.00 33.41 101 ASN D C 1
ATOM 7881 O O . ASN D 1 122 ? -23.534 33.221 131.087 1.00 34.21 101 ASN D O 1
ATOM 7886 N N . GLY D 1 123 ? -24.244 35.338 130.849 1.00 31.99 102 GLY D N 1
ATOM 7887 C CA . GLY D 1 123 ? -25.588 34.999 130.403 1.00 24.77 102 GLY D CA 1
ATOM 7888 C C . GLY D 1 123 ? -26.041 36.299 129.761 1.00 18.32 102 GLY D C 1
ATOM 7889 O O . GLY D 1 123 ? -25.783 37.353 130.328 1.00 17.72 102 GLY D O 1
ATOM 7890 N N . TRP D 1 124 ? -26.674 36.254 128.587 1.00 11.58 103 TRP D N 1
ATOM 7891 C CA . TRP D 1 124 ? -27.086 37.493 127.922 1.00 11.80 103 TRP D CA 1
ATOM 7892 C C . TRP D 1 124 ? -28.200 38.166 128.699 1.00 15.09 103 TRP D C 1
ATOM 7893 O O . TRP D 1 124 ? -29.268 37.591 128.882 1.00 18.01 103 TRP D O 1
ATOM 7904 N N . HIS D 1 125 ? -27.971 39.396 129.120 1.00 13.64 104 HIS D N 1
ATOM 7905 C CA . HIS D 1 125 ? -28.974 40.098 129.905 1.00 18.69 104 HIS D CA 1
ATOM 7906 C C . HIS D 1 125 ? -28.952 41.598 129.739 1.00 15.51 104 HIS D C 1
ATOM 7907 O O . HIS D 1 125 ? -27.948 42.192 129.341 1.00 13.59 104 HIS D O 1
ATOM 7914 N N . THR D 1 126 ? -30.093 42.205 130.055 1.00 13.09 105 THR D N 1
ATOM 7915 C CA . THR D 1 126 ? -30.155 43.634 130.289 1.00 14.90 105 THR D CA 1
ATOM 7916 C C . THR D 1 126 ? -30.151 43.770 131.819 1.00 18.19 105 THR D C 1
ATOM 7917 O O . THR D 1 126 ? -30.768 42.947 132.506 1.00 17.95 105 THR D O 1
ATOM 7921 N N . ASP D 1 127 ? -29.417 44.746 132.360 1.00 15.16 106 ASP D N 1
ATOM 7922 C CA . ASP D 1 127 ? -29.250 44.828 133.816 1.00 17.66 106 ASP D CA 1
ATOM 7923 C C . ASP D 1 127 ? -30.557 45.106 134.526 1.00 19.85 106 ASP D C 1
ATOM 7924 O O . ASP D 1 127 ? -31.276 46.021 134.135 1.00 17.32 106 ASP D O 1
ATOM 7929 N N . VAL D 1 128 ? -30.823 44.338 135.587 1.00 14.89 107 VAL D N 1
ATOM 7930 C CA . VAL D 1 128 ? -31.945 44.564 136.511 1.00 15.84 107 VAL D CA 1
ATOM 7931 C C . VAL D 1 128 ? -33.296 44.795 135.819 1.00 20.82 107 VAL D C 1
ATOM 7932 O O . VAL D 1 128 ? -34.025 45.741 136.134 1.00 20.83 107 VAL D O 1
ATOM 7936 N N . THR D 1 129 ? -33.667 43.905 134.906 1.00 18.22 108 THR D N 1
ATOM 7937 C CA . THR D 1 129 ? -34.956 44.082 134.239 1.00 17.08 108 THR D CA 1
ATOM 7938 C C . THR D 1 129 ? -36.104 43.537 135.071 1.00 16.58 108 THR D C 1
ATOM 7939 O O . THR D 1 129 ? -37.254 43.668 134.671 1.00 17.17 108 THR D O 1
ATOM 7943 N N . PHE D 1 130 ? -35.819 42.977 136.248 1.00 17.16 109 PHE D N 1
ATOM 7944 C CA . PHE D 1 130 ? -36.914 42.407 137.060 1.00 18.26 109 PHE D CA 1
ATOM 7945 C C . PHE D 1 130 ? -37.652 43.436 137.931 1.00 21.08 109 PHE D C 1
ATOM 7946 O O . PHE D 1 130 ? -38.634 43.092 138.599 1.00 21.85 109 PHE D O 1
ATOM 7954 N N . VAL D 1 131 ? -37.212 44.691 137.910 1.00 18.79 110 VAL D N 1
ATOM 7955 C CA . VAL D 1 131 ? -37.939 45.766 138.603 1.00 19.58 110 VAL D CA 1
ATOM 7956 C C . VAL D 1 131 ? -38.677 46.643 137.598 1.00 21.41 110 VAL D C 1
ATOM 7957 O O . VAL D 1 131 ? -38.468 46.516 136.391 1.00 18.14 110 VAL D O 1
ATOM 7961 N N . ASP D 1 132 ? -39.527 47.538 138.094 1.00 22.47 111 ASP D N 1
ATOM 7962 C CA . ASP D 1 132 ? -40.237 48.461 137.214 1.00 20.60 111 ASP D CA 1
ATOM 7963 C C . ASP D 1 132 ? -39.269 49.499 136.628 1.00 22.38 111 ASP D C 1
ATOM 7964 O O . ASP D 1 132 ? -39.284 49.768 135.425 1.00 17.95 111 ASP D O 1
ATOM 7969 N N . ARG D 1 133 ? -38.396 50.043 137.469 1.00 23.79 112 ARG D N 1
ATOM 7970 C CA . ARG D 1 133 ? -37.480 51.098 137.055 1.00 18.39 112 ARG D CA 1
ATOM 7971 C C . ARG D 1 133 ? -36.138 50.553 136.549 1.00 17.42 112 ARG D C 1
ATOM 7972 O O . ARG D 1 133 ? -35.110 50.679 137.217 1.00 18.21 112 ARG D O 1
ATOM 7980 N N . ILE D 1 134 ? -36.141 49.965 135.355 1.00 16.58 113 ILE D N 1
ATOM 7981 C CA . ILE D 1 134 ? -34.910 49.398 134.786 1.00 19.60 113 ILE D CA 1
ATOM 7982 C C . ILE D 1 134 ? -33.864 50.487 134.659 1.00 18.41 113 ILE D C 1
ATOM 7983 O O . ILE D 1 134 ? -34.135 51.528 134.077 1.00 18.78 113 ILE D O 1
ATOM 7988 N N . PRO D 1 135 ? -32.667 50.264 135.225 1.00 19.60 114 PRO D N 1
ATOM 7989 C CA . PRO D 1 135 ? -31.644 51.315 135.138 1.00 15.99 114 PRO D CA 1
ATOM 7990 C C . PRO D 1 135 ? -31.313 51.684 133.671 1.00 18.12 114 PRO D C 1
ATOM 7991 O O . PRO D 1 135 ? -31.364 50.835 132.768 1.00 13.62 114 PRO D O 1
ATOM 7995 N N . LYS D 1 136 ? -31.028 52.966 133.432 1.00 17.39 115 LYS D N 1
ATOM 7996 C CA . LYS D 1 136 ? -30.890 53.458 132.065 1.00 14.40 115 LYS D CA 1
ATOM 7997 C C . LYS D 1 136 ? -29.488 53.222 131.491 1.00 17.08 115 LYS D C 1
ATOM 7998 O O . LYS D 1 136 ? -29.336 53.066 130.283 1.00 17.08 115 LYS D O 1
ATOM 8004 N N . ALA D 1 137 ? -28.475 53.165 132.353 1.00 16.94 116 ALA D N 1
ATOM 8005 C CA . ALA D 1 137 ? -27.089 53.078 131.884 1.00 13.42 116 ALA D CA 1
ATOM 8006 C C . ALA D 1 137 ? -26.163 52.631 132.998 1.00 12.61 116 ALA D C 1
ATOM 8007 O O . ALA D 1 137 ? -26.508 52.733 134.187 1.00 15.52 116 ALA D O 1
ATOM 8009 N N . SER D 1 138 ? -24.989 52.146 132.610 1.00 12.13 117 SER D N 1
ATOM 8010 C CA . SER D 1 138 ? -23.937 51.791 133.556 1.00 17.36 117 SER D CA 1
ATOM 8011 C C . SER D 1 138 ? -22.583 52.324 133.097 1.00 16.45 117 SER D C 1
ATOM 8012 O O . SER D 1 138 ? -22.343 52.462 131.895 1.00 11.50 117 SER D O 1
ATOM 8015 N N . VAL D 1 139 ? -21.716 52.623 134.063 1.00 13.19 118 VAL D N 1
ATOM 8016 C CA . VAL D 1 139 ? -20.331 52.985 133.814 1.00 12.31 118 VAL D CA 1
ATOM 8017 C C . VAL D 1 139 ? -19.460 51.898 134.446 1.00 17.19 118 VAL D C 1
ATOM 8018 O O . VAL D 1 139 ? -19.583 51.624 135.640 1.00 16.21 118 VAL D O 1
ATOM 8022 N N . LEU D 1 140 ? -18.581 51.294 133.658 1.00 13.85 119 LEU D N 1
ATOM 8023 C CA . LEU D 1 140 ? -17.815 50.130 134.099 1.00 12.69 119 LEU D CA 1
ATOM 8024 C C . LEU D 1 140 ? -16.317 50.322 133.858 1.00 15.04 119 LEU D C 1
ATOM 8025 O O . LEU D 1 140 ? -15.908 50.748 132.774 1.00 13.80 119 LEU D O 1
ATOM 8030 N N . ARG D 1 141 ? -15.495 50.001 134.850 1.00 12.38 120 ARG D N 1
ATOM 8031 C CA . ARG D 1 141 ? -14.045 50.078 134.665 1.00 12.34 120 ARG D CA 1
ATOM 8032 C C . ARG D 1 141 ? -13.377 48.860 135.303 1.00 18.37 120 ARG D C 1
ATOM 8033 O O . ARG D 1 141 ? -13.827 48.373 136.342 1.00 17.94 120 ARG D O 1
ATOM 8041 N N . PRO D 1 142 ? -12.319 48.342 134.671 1.00 18.77 121 PRO D N 1
ATOM 8042 C CA . PRO D 1 142 ? -11.642 47.186 135.259 1.00 18.99 121 PRO D CA 1
ATOM 8043 C C . PRO D 1 142 ? -10.729 47.564 136.413 1.00 21.17 121 PRO D C 1
ATOM 8044 O O . PRO D 1 142 ? -10.118 48.629 136.429 1.00 19.38 121 PRO D O 1
ATOM 8048 N N . VAL D 1 143 ? -10.632 46.667 137.382 1.00 14.14 122 VAL D N 1
ATOM 8049 C CA . VAL D 1 143 ? -9.750 46.873 138.519 1.00 21.08 122 VAL D CA 1
ATOM 8050 C C . VAL D 1 143 ? -8.664 45.793 138.469 1.00 22.25 122 VAL D C 1
ATOM 8051 O O . VAL D 1 143 ? -7.479 46.055 138.711 1.00 19.48 122 VAL D O 1
ATOM 8055 N N . THR D 1 144 ? -9.092 44.579 138.131 1.00 15.81 12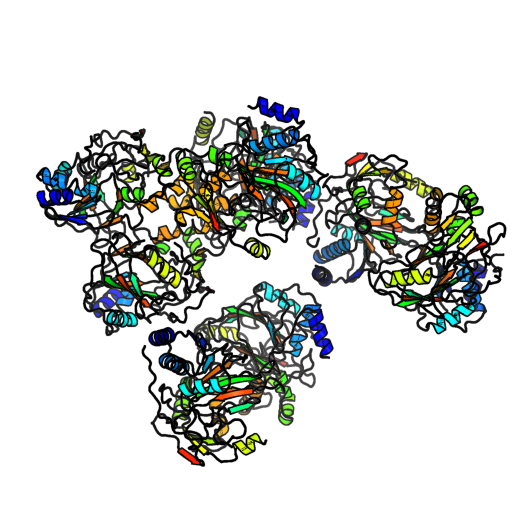3 THR D N 1
ATOM 8056 C CA . THR D 1 144 ? -8.199 43.437 138.035 1.00 17.80 123 THR D CA 1
ATOM 8057 C C . THR D 1 144 ? -8.536 42.628 136.811 1.00 16.62 123 THR D C 1
ATOM 8058 O O . THR D 1 144 ? -9.698 42.260 136.637 1.00 18.87 123 THR D O 1
ATOM 8062 N N . LEU D 1 145 ? -7.534 42.324 135.988 1.00 14.23 124 LEU D N 1
ATOM 8063 C CA . LEU D 1 145 ? -7.782 41.598 134.734 1.00 16.36 124 LEU D CA 1
ATOM 8064 C C . LEU D 1 145 ? -6.928 40.348 134.585 1.00 17.44 124 LEU D C 1
ATOM 8065 O O . LEU D 1 145 ? -5.761 40.337 134.983 1.00 20.42 124 LEU D O 1
ATOM 8070 N N . PRO D 1 146 ? -7.502 39.299 133.986 1.00 13.57 125 PRO D N 1
ATOM 8071 C CA . PRO D 1 146 ? -6.760 38.064 133.730 1.00 18.52 125 PRO D CA 1
ATOM 8072 C C . PRO D 1 146 ? -5.746 38.269 132.602 1.00 15.27 125 PRO D C 1
ATOM 8073 O O . PRO D 1 146 ? -5.853 39.256 131.879 1.00 14.70 125 PRO D O 1
ATOM 8077 N N . SER D 1 147 ? -4.769 37.375 132.473 1.00 16.30 126 SER D N 1
ATOM 8078 C CA . SER D 1 147 ? -3.711 37.536 131.474 1.00 20.79 126 SER D CA 1
ATOM 8079 C C . SER D 1 147 ? -4.219 37.274 130.053 1.00 21.08 126 SER D C 1
ATOM 8080 O O . SER D 1 147 ? -3.585 37.675 129.076 1.00 19.30 126 SER D O 1
ATOM 8083 N N . TYR D 1 148 ? -5.342 36.570 129.936 1.00 15.93 127 TYR D N 1
ATOM 8084 C CA . TYR D 1 148 ? -6.008 36.410 128.651 1.00 14.63 127 TYR D CA 1
ATOM 8085 C C . TYR D 1 148 ? -7.492 36.266 128.902 1.00 16.24 127 TYR D C 1
ATOM 8086 O O . TYR D 1 148 ? -7.894 35.965 130.022 1.00 13.29 127 TYR D O 1
ATOM 8095 N N . GLY D 1 149 ? -8.287 36.462 127.854 1.00 12.03 128 GLY D N 1
ATOM 8096 C CA . GLY D 1 149 ? -9.731 36.317 127.909 1.00 12.32 128 GLY D CA 1
ATOM 8097 C C . GLY D 1 149 ? -10.424 37.392 128.725 1.00 16.24 128 GLY D C 1
ATOM 8098 O O . GLY D 1 149 ? -9.831 38.428 129.066 1.00 14.48 128 GLY D O 1
ATOM 8099 N N . GLY D 1 150 ? -11.700 37.156 129.012 1.00 15.20 129 GLY D N 1
ATOM 8100 C CA . GLY D 1 150 ? -12.457 38.018 129.902 1.00 13.04 129 GLY D CA 1
ATOM 8101 C C . GLY D 1 150 ? -13.046 39.243 129.243 1.00 11.76 129 GLY D C 1
ATOM 8102 O O . GLY D 1 150 ? -13.324 40.238 129.912 1.00 10.92 129 GLY D O 1
ATOM 8103 N N . ALA D 1 151 ? -13.232 39.186 127.929 1.00 10.16 130 ALA D N 1
ATOM 8104 C CA . ALA D 1 151 ? -13.861 40.301 127.228 1.00 9.98 130 ALA D CA 1
ATOM 8105 C C . ALA D 1 151 ? -15.318 40.479 127.660 1.00 12.70 130 ALA D C 1
ATOM 8106 O O . ALA D 1 151 ? -15.950 39.548 128.163 1.00 12.28 130 ALA D O 1
ATOM 8108 N N . THR D 1 152 ? -15.850 41.676 127.457 1.00 12.05 131 THR D N 1
ATOM 8109 C CA . THR D 1 152 ? -17.289 41.893 127.583 1.00 11.18 131 THR D CA 1
ATOM 8110 C C . THR D 1 152 ? -17.835 42.120 126.193 1.00 8.96 131 THR D C 1
ATOM 8111 O O . THR D 1 152 ? -17.211 42.831 125.401 1.00 12.59 131 THR D O 1
ATOM 8115 N N . THR D 1 153 ? -18.990 41.533 125.882 1.00 9.74 132 THR D N 1
ATOM 8116 C CA . THR D 1 153 ? -19.634 41.804 124.593 1.00 8.62 132 THR D CA 1
ATOM 8117 C C . THR D 1 153 ? -21.039 42.352 124.828 1.00 14.29 132 THR D C 1
ATOM 8118 O O . THR D 1 153 ? -21.718 41.955 125.784 1.00 10.26 132 THR D O 1
ATOM 8122 N N . TRP D 1 154 ? -21.439 43.308 123.989 1.00 8.96 133 TRP D N 1
ATOM 8123 C CA . TRP D 1 154 ? -22.753 43.937 124.051 1.00 8.51 133 TRP D CA 1
ATOM 8124 C C . TRP D 1 154 ? -23.506 43.695 122.753 1.00 8.84 133 TRP D C 1
ATOM 8125 O O . TRP D 1 154 ? -22.899 43.644 121.693 1.00 8.17 133 TRP D O 1
ATOM 8136 N N . ALA D 1 155 ? -24.829 43.592 122.825 1.00 8.53 134 ALA D N 1
ATOM 8137 C CA . ALA D 1 155 ? -25.646 43.457 121.626 1.00 8.46 134 ALA D CA 1
ATOM 8138 C C . ALA D 1 155 ? -26.639 44.615 121.557 1.00 11.23 134 ALA D C 1
ATOM 8139 O O . ALA D 1 155 ? -27.195 45.017 122.581 1.00 10.49 134 ALA D O 1
ATOM 8141 N N . SER D 1 156 ? -26.883 45.131 120.356 1.00 9.38 135 SER D N 1
ATOM 8142 C CA . SER D 1 156 ? -27.877 46.189 120.177 1.00 8.66 135 SER D CA 1
ATOM 8143 C C . SER D 1 156 ? -29.294 45.650 120.016 1.00 9.54 135 SER D C 1
ATOM 8144 O O . SER D 1 156 ? -29.620 45.002 119.022 1.00 10.83 135 SER D O 1
ATOM 8147 N N . THR D 1 157 ? -30.151 45.941 120.985 1.00 9.16 136 THR D N 1
ATOM 8148 C CA . THR D 1 157 ? -31.531 45.480 120.925 1.00 9.47 136 THR D CA 1
ATOM 8149 C C . THR D 1 157 ? -32.374 46.406 120.042 1.00 11.32 136 THR D C 1
ATOM 8150 O O . THR D 1 157 ? -33.508 46.080 119.688 1.00 11.05 136 THR D O 1
ATOM 8154 N N . VAL D 1 158 ? -31.809 47.561 119.692 1.00 11.85 137 VAL D N 1
ATOM 8155 C CA . VAL D 1 158 ? -32.409 48.466 118.714 1.00 12.78 137 VAL D CA 1
ATOM 8156 C C . VAL D 1 158 ? -32.210 47.905 117.298 1.00 14.64 137 VAL D C 1
ATOM 8157 O O . VAL D 1 158 ? -33.143 47.842 116.499 1.00 9.94 137 VAL D O 1
ATOM 8161 N N . ALA D 1 159 ? -30.982 47.510 116.990 1.00 10.43 138 ALA D N 1
ATOM 8162 C CA . ALA D 1 159 ? -30.674 46.919 115.693 1.00 14.13 138 ALA D CA 1
ATOM 8163 C C . ALA D 1 159 ? -31.473 45.638 115.500 1.00 15.48 138 ALA D C 1
ATOM 8164 O O . ALA D 1 159 ? -31.990 45.379 114.408 1.00 11.64 138 ALA D O 1
ATOM 8166 N N . ALA D 1 160 ? -31.593 44.844 116.562 1.00 13.78 139 ALA D N 1
ATOM 8167 C CA . ALA D 1 160 ? -32.340 43.595 116.459 1.00 14.60 139 ALA D CA 1
ATOM 8168 C C . ALA D 1 160 ? -33.798 43.862 116.058 1.00 12.55 139 ALA D C 1
ATOM 8169 O O . ALA D 1 160 ? -34.345 43.167 115.211 1.00 12.55 139 ALA D O 1
ATOM 8171 N N . TYR D 1 161 ? -34.406 44.886 116.639 1.00 10.10 140 TYR D N 1
ATOM 8172 C CA . TYR D 1 161 ? -35.789 45.248 116.278 1.00 10.70 140 TYR D CA 1
ATOM 8173 C C . TYR D 1 161 ? -35.895 45.713 114.828 1.00 15.39 140 TYR D C 1
ATOM 8174 O O . TYR D 1 161 ? -36.808 45.278 114.096 1.00 13.17 140 TYR D O 1
ATOM 8183 N N . GLU D 1 162 ? -34.960 46.576 114.417 1.00 14.32 141 GLU D N 1
ATOM 8184 C CA . GLU D 1 162 ? -34.913 47.120 113.046 1.00 18.55 141 GLU D CA 1
ATOM 8185 C C . GLU D 1 162 ? -34.862 46.000 112.017 1.00 17.61 141 GLU D C 1
ATOM 8186 O O . GLU D 1 162 ? -35.457 46.097 110.942 1.00 15.51 141 GLU D O 1
ATOM 8192 N N . GLN D 1 163 ? -34.167 44.922 112.361 1.00 10.57 142 GLN D N 1
ATOM 8193 C CA . GLN D 1 163 ? -33.928 43.827 111.427 1.00 13.39 142 GLN D CA 1
ATOM 8194 C C . GLN D 1 163 ? -35.064 42.799 111.394 1.00 16.05 142 GLN D C 1
ATOM 8195 O O . GLN D 1 163 ? -35.033 41.877 110.591 1.00 12.98 142 GLN D O 1
ATOM 8201 N N . LEU D 1 164 ? -36.077 42.954 112.241 1.00 16.04 143 LEU D N 1
ATOM 8202 C CA . LEU D 1 164 ? -37.214 42.034 112.188 1.00 17.37 143 LEU D CA 1
ATOM 8203 C C . LEU D 1 164 ? -38.051 42.248 110.921 1.00 14.91 143 LEU D C 1
ATOM 8204 O O . LEU D 1 164 ? -38.335 43.382 110.562 1.00 13.98 143 LEU D O 1
ATOM 8209 N N . PRO D 1 165 ? -38.458 41.157 110.247 1.00 13.95 144 PRO D N 1
ATOM 8210 C CA . PRO D 1 165 ? -39.440 41.285 109.166 1.00 15.99 144 PRO D CA 1
ATOM 8211 C C . PRO D 1 165 ? -40.824 41.552 109.748 1.00 18.57 144 PRO D C 1
ATOM 8212 O O . PRO D 1 165 ? -41.036 41.289 110.934 1.00 15.76 144 PRO D O 1
ATOM 8216 N N . LYS D 1 166 ? -41.746 42.043 108.924 1.00 15.45 145 LYS D N 1
ATOM 8217 C CA . LYS D 1 166 ? -43.071 42.445 109.381 1.00 15.73 145 LYS D CA 1
ATOM 8218 C C . LYS D 1 166 ? -43.779 41.468 110.340 1.00 15.87 145 LYS D C 1
ATOM 8219 O O . LYS D 1 166 ? -44.225 41.903 111.409 1.00 19.70 145 LYS D O 1
ATOM 8225 N N . PRO D 1 167 ? -43.882 40.164 109.984 1.00 18.26 146 PRO D N 1
ATOM 8226 C CA . PRO D 1 167 ? -44.651 39.273 110.861 1.00 17.31 146 PRO D CA 1
ATOM 8227 C C . PRO D 1 167 ? -44.059 39.163 112.255 1.00 18.12 146 PRO D C 1
ATOM 8228 O O . PRO D 1 167 ? -44.818 39.102 113.234 1.00 15.47 146 PRO D O 1
ATOM 8232 N N . LEU D 1 168 ? -42.729 39.153 112.351 1.00 13.79 147 LEU D N 1
ATOM 8233 C CA . LEU D 1 168 ? -42.099 39.066 113.668 1.00 13.36 147 LEU D CA 1
ATOM 8234 C C . LEU D 1 168 ? -42.217 40.384 114.409 1.00 13.21 147 LEU D C 1
ATOM 8235 O O . LEU D 1 168 ? -42.335 40.380 115.628 1.00 13.28 147 LEU D O 1
ATOM 8240 N N . ARG D 1 169 ? -42.186 41.516 113.696 1.00 14.48 148 ARG D N 1
ATOM 8241 C CA A ARG D 1 169 ? -42.395 42.791 114.360 0.56 17.68 148 ARG D CA 1
ATOM 8242 C CA B ARG D 1 169 ? -42.417 42.812 114.335 0.44 17.95 148 ARG D CA 1
ATOM 8243 C C . ARG D 1 169 ? -43.825 42.880 114.908 1.00 19.79 148 ARG D C 1
ATOM 8244 O O . ARG D 1 169 ? -44.046 43.371 116.021 1.00 13.82 148 ARG D O 1
ATOM 8259 N N . SER D 1 170 ? -44.789 42.407 114.127 1.00 14.31 149 SER D N 1
ATOM 8260 C CA . SER D 1 170 ? -46.166 42.391 114.577 1.00 17.74 149 SER D CA 1
ATOM 8261 C C . SER D 1 170 ? -46.303 41.521 115.833 1.00 19.13 149 SER D C 1
ATOM 8262 O O . SER D 1 170 ? -47.053 41.857 116.758 1.00 15.41 149 SER D O 1
ATOM 8265 N N . LEU D 1 171 ? -45.571 40.411 115.868 1.00 14.72 150 LEU D N 1
ATOM 8266 C CA . LEU D 1 171 ? -45.557 39.568 117.050 1.00 14.82 150 LEU D CA 1
ATOM 8267 C C . LEU D 1 171 ? -45.059 40.356 118.261 1.00 15.83 150 LEU D C 1
ATOM 8268 O O . LEU D 1 171 ? -45.752 40.451 119.273 1.00 14.99 150 LEU D O 1
ATOM 8273 N N . VAL D 1 172 ? -43.852 40.908 118.169 1.00 16.29 151 VAL D N 1
ATOM 8274 C CA . VAL D 1 172 ? -43.236 41.453 119.383 1.00 13.66 151 VAL D CA 1
ATOM 8275 C C . VAL D 1 172 ? -43.885 42.739 119.861 1.00 14.86 151 VAL D C 1
ATOM 8276 O O . VAL D 1 172 ? -43.872 43.013 121.071 1.00 16.69 151 VAL D O 1
ATOM 8280 N N . ASP D 1 173 ? -44.465 43.518 118.944 1.00 14.12 152 ASP D N 1
ATOM 8281 C CA . ASP D 1 173 ? -45.143 44.757 119.336 1.00 19.66 152 ASP D CA 1
ATOM 8282 C C . ASP D 1 173 ? -46.271 44.477 120.331 1.00 16.95 152 ASP D C 1
ATOM 8283 O O . ASP D 1 173 ? -46.593 45.328 121.182 1.00 18.06 152 ASP D O 1
ATOM 8288 N N . ASP D 1 174 ? -46.851 43.279 120.245 1.00 15.53 153 ASP D N 1
ATOM 8289 C CA . ASP D 1 174 ? -47.960 42.898 121.118 1.00 16.31 153 ASP D CA 1
ATOM 8290 C C . ASP D 1 174 ? -47.579 41.972 122.270 1.00 22.96 153 ASP D C 1
ATOM 8291 O O . ASP D 1 174 ? -48.431 41.610 123.080 1.00 19.92 153 ASP D O 1
ATOM 8296 N N . LEU D 1 175 ? -46.308 41.599 122.347 1.00 17.63 154 LEU D N 1
ATOM 8297 C CA . LEU D 1 175 ? -45.853 40.581 123.292 1.00 15.67 154 LEU D CA 1
ATOM 8298 C C . LEU D 1 175 ? -45.410 41.217 124.613 1.00 18.14 154 LEU D C 1
ATOM 8299 O O . LEU D 1 175 ? -44.753 42.272 124.623 1.00 15.44 154 LEU D O 1
ATOM 8304 N N . TRP D 1 176 ? -45.788 40.583 125.720 1.00 17.07 155 TRP D N 1
ATOM 8305 C CA . TRP D 1 176 ? -45.373 41.030 127.052 1.00 17.44 155 TRP D CA 1
ATOM 8306 C C . TRP D 1 176 ? -44.714 39.861 127.773 1.00 18.19 155 TRP D C 1
ATOM 8307 O O . TRP D 1 176 ? -45.028 38.692 127.516 1.00 18.80 155 TRP D O 1
ATOM 8318 N N . ALA D 1 177 ? -43.798 40.182 128.678 1.00 17.78 156 ALA D N 1
ATOM 8319 C CA . ALA D 1 177 ? -43.017 39.164 129.351 1.00 17.54 156 ALA D CA 1
ATOM 8320 C C . ALA D 1 177 ? -42.856 39.468 130.835 1.00 18.48 156 ALA D C 1
ATOM 8321 O O . ALA D 1 177 ? -42.764 40.628 131.235 1.00 18.45 156 ALA D O 1
ATOM 8323 N N . THR D 1 178 ? -42.872 38.416 131.645 1.00 17.99 157 THR D N 1
ATOM 8324 C CA . THR D 1 178 ? -42.595 38.537 133.067 1.00 21.69 157 THR D CA 1
ATOM 8325 C C . THR D 1 178 ? -41.104 38.333 133.316 1.00 22.52 157 THR D C 1
ATOM 8326 O O . THR D 1 178 ? -40.533 37.312 132.928 1.00 18.84 157 THR D O 1
ATOM 8330 N N . HIS D 1 179 ? -40.483 39.320 133.955 1.00 19.92 158 HIS D N 1
ATOM 8331 C CA . HIS D 1 179 ? -39.085 39.240 134.359 1.00 19.43 158 HIS D CA 1
ATOM 8332 C C . HIS D 1 179 ? -39.031 38.976 135.865 1.00 23.95 158 HIS D C 1
ATOM 8333 O O . HIS D 1 179 ? -39.867 39.485 136.616 1.00 23.90 158 HIS D O 1
ATOM 8340 N N . THR D 1 180 ? -38.061 38.184 136.308 1.00 22.24 159 THR D N 1
ATOM 8341 C CA . THR D 1 180 ? -37.905 37.916 137.735 1.00 24.06 159 THR D CA 1
ATOM 8342 C C . THR D 1 180 ? -36.437 37.796 138.127 1.00 25.07 159 THR D C 1
ATOM 8343 O O . THR D 1 180 ? -35.590 37.483 137.296 1.00 24.62 159 THR D O 1
ATOM 8347 N N . ASN D 1 181 ? -36.127 38.047 139.395 1.00 26.73 160 ASN D N 1
ATOM 8348 C CA . ASN D 1 181 ? -34.755 37.903 139.851 1.00 28.00 160 ASN D CA 1
ATOM 8349 C C . ASN D 1 181 ? -34.458 36.462 140.246 1.00 42.58 160 ASN D C 1
ATOM 8350 O O . ASN D 1 181 ? -33.321 36.115 140.544 1.00 43.71 160 ASN D O 1
ATOM 8355 N N . LEU D 1 182 ? -35.489 35.626 140.252 1.00 43.14 161 LEU D N 1
ATOM 8356 C CA . LEU D 1 182 ? -35.315 34.209 140.554 1.00 46.59 161 LEU D CA 1
ATOM 8357 C C . LEU D 1 182 ? -34.907 33.447 139.296 1.00 54.73 161 LEU D C 1
ATOM 8358 O O . LEU D 1 182 ? -35.686 32.670 138.753 1.00 55.42 161 LEU D O 1
ATOM 8360 N N . TYR D 1 183 ? -33.684 33.686 138.831 1.00 61.89 162 TYR D N 1
ATOM 8361 C CA . TYR D 1 183 ? -33.198 33.070 137.602 1.00 68.28 162 TYR D CA 1
ATOM 8362 C C . TYR D 1 183 ? -32.641 31.675 137.879 1.00 72.69 162 TYR D C 1
ATOM 8363 O O . TYR D 1 183 ? -33.264 30.875 138.580 1.00 74.47 162 TYR D O 1
ATOM 8365 N N . ALA D 1 201 ? -23.997 31.427 147.655 1.00 71.94 180 ALA D N 1
ATOM 8366 C CA . ALA D 1 201 ? -24.238 32.494 148.621 1.00 74.03 180 ALA D CA 1
ATOM 8367 C C . ALA D 1 201 ? -24.721 33.769 147.929 1.00 75.59 180 ALA D C 1
ATOM 8368 O O . ALA D 1 201 ? -25.606 34.460 148.435 1.00 75.31 180 ALA D O 1
ATOM 8370 N N . TYR D 1 202 ? -24.131 34.075 146.775 1.00 75.59 181 TYR D N 1
ATOM 8371 C CA . TYR D 1 202 ? -24.519 35.248 145.992 1.00 72.53 181 TYR D CA 1
ATOM 8372 C C . TYR D 1 202 ? -25.965 35.158 145.516 1.00 68.35 181 TYR D C 1
ATOM 8373 O O . TYR D 1 202 ? -26.726 36.118 145.635 1.00 65.44 181 TYR D O 1
ATOM 8382 N N . TYR D 1 203 ? -26.334 34.002 144.972 1.00 67.37 182 TYR D N 1
ATOM 8383 C CA . TYR D 1 203 ? -27.685 33.795 144.462 1.00 66.42 182 TYR D CA 1
ATOM 8384 C C . TYR D 1 203 ? -28.715 33.870 145.587 1.00 66.73 182 TYR D C 1
ATOM 8385 O O . TYR D 1 203 ? -29.836 34.337 145.382 1.00 63.19 182 TYR D O 1
ATOM 8387 N N . THR D 1 204 ? -28.324 33.413 146.775 1.00 69.71 183 THR D N 1
ATOM 8388 C CA . THR D 1 204 ? -29.197 33.462 147.944 1.00 70.45 183 THR D CA 1
ATOM 8389 C C . THR D 1 204 ? -29.540 34.910 148.303 1.00 68.98 183 THR D C 1
ATOM 8390 O O . THR D 1 204 ? -30.702 35.241 148.545 1.00 67.89 183 THR D O 1
ATOM 8394 N N . GLU D 1 205 ? -28.522 35.767 148.314 1.00 68.00 184 GLU D N 1
ATOM 8395 C CA . GLU D 1 205 ? -28.699 37.191 148.593 1.00 65.15 184 GLU D CA 1
ATOM 8396 C C . GLU D 1 205 ? -29.407 37.886 147.442 1.00 59.96 184 GLU D C 1
ATOM 8397 O O . GLU D 1 205 ? -30.234 38.778 147.650 1.00 59.27 184 GLU D O 1
ATOM 8403 N N . PHE D 1 206 ? -29.051 37.481 146.226 1.00 56.34 185 PHE D N 1
ATOM 8404 C CA . PHE D 1 206 ? -29.654 38.009 145.008 1.00 53.33 185 PHE D CA 1
ATOM 8405 C C . PHE D 1 206 ? -31.162 37.780 145.005 1.00 52.14 185 PHE D C 1
ATOM 8406 O O . PHE D 1 206 ? -31.928 38.604 144.507 1.00 48.20 185 PHE D O 1
ATOM 8414 N N . THR D 1 207 ? -31.577 36.654 145.578 1.00 41.77 186 THR D N 1
ATOM 8415 C CA . THR D 1 207 ? -32.982 36.252 145.576 1.00 46.26 186 THR D CA 1
ATOM 8416 C C . THR D 1 207 ? -33.605 36.352 146.967 1.00 52.07 186 THR D C 1
ATOM 8417 O O . THR D 1 207 ? -34.603 35.689 147.254 1.00 52.83 186 THR D O 1
ATOM 8421 N N . SER D 1 208 ? -33.016 37.188 147.820 1.00 55.18 187 SER D N 1
ATOM 8422 C CA . SER D 1 208 ? -33.480 37.355 149.197 1.00 57.35 187 SER D CA 1
ATOM 8423 C C . SER D 1 208 ? -34.880 37.985 149.247 1.00 58.51 187 SER D C 1
ATOM 8424 O O . SER D 1 208 ? -35.640 37.752 150.188 1.00 60.10 187 SER D O 1
ATOM 8427 N N . SER D 1 209 ? -35.205 38.790 148.238 1.00 54.15 188 SER D N 1
ATOM 8428 C CA . SER D 1 209 ? -36.559 39.314 148.065 1.00 50.30 188 SER D CA 1
ATOM 8429 C C . SER D 1 209 ? -36.985 39.005 146.641 1.00 43.76 188 SER D C 1
ATOM 8430 O O . SER D 1 209 ? -36.151 39.000 145.739 1.00 42.08 188 SER D O 1
ATOM 8433 N N . ARG D 1 210 ? -38.268 38.731 146.432 1.00 40.31 189 ARG D N 1
ATOM 8434 C CA . ARG D 1 210 ? -38.719 38.266 145.121 1.00 36.81 189 ARG D CA 1
ATOM 8435 C C . ARG D 1 210 ? -39.333 39.397 144.301 1.00 34.41 189 ARG D C 1
ATOM 8436 O O . ARG D 1 210 ? -40.281 40.054 144.738 1.00 33.09 189 ARG D O 1
ATOM 8438 N N . TYR D 1 211 ? -38.812 39.590 143.093 1.00 30.99 190 TYR D N 1
ATOM 8439 C CA . TYR D 1 211 ? -39.330 40.595 142.176 1.00 28.05 190 TYR D CA 1
ATOM 8440 C C . TYR D 1 211 ? -39.930 39.931 140.946 1.00 28.18 190 TYR D C 1
ATOM 8441 O O . TYR D 1 211 ? -39.318 39.038 140.359 1.00 28.50 190 TYR D O 1
ATOM 8450 N N . GLU D 1 212 ? -41.125 40.373 140.563 1.00 26.60 191 GLU D N 1
ATOM 8451 C CA . GLU D 1 212 ? -41.731 40.001 139.282 1.00 25.87 191 GLU D CA 1
ATOM 8452 C C . GLU D 1 212 ? -42.383 41.232 138.661 1.00 22.23 191 GLU D C 1
ATOM 8453 O O . GLU D 1 212 ? -43.208 41.907 139.292 1.00 25.39 191 GLU D O 1
ATOM 8459 N N . THR D 1 213 ? -41.993 41.519 137.427 1.00 25.82 192 THR D N 1
ATOM 8460 C CA . THR D 1 213 ? -42.496 42.670 136.697 1.00 22.13 192 THR D CA 1
ATOM 8461 C C . THR D 1 213 ? -42.835 42.240 135.277 1.00 21.75 192 THR D C 1
ATOM 8462 O O . THR D 1 213 ? -42.054 41.531 134.643 1.00 19.62 192 THR D O 1
ATOM 8466 N N . VAL D 1 214 ? -44.000 42.664 134.792 1.00 21.00 193 VAL D N 1
ATOM 8467 C CA . VAL D 1 214 ? -44.414 42.393 133.423 1.00 19.11 193 VAL D CA 1
ATOM 8468 C C . VAL D 1 214 ? -44.036 43.571 132.545 1.00 19.37 193 VAL D C 1
ATOM 8469 O O . VAL D 1 214 ? -44.583 44.671 132.701 1.00 21.12 193 VAL D O 1
ATOM 8473 N N . HIS D 1 215 ? -43.085 43.340 131.645 1.00 19.38 194 HIS D N 1
ATOM 8474 C CA . HIS D 1 215 ? -42.573 44.362 130.731 1.00 19.39 194 HIS D CA 1
ATOM 8475 C C . HIS D 1 215 ? -42.993 44.080 129.298 1.00 17.81 194 HIS D C 1
ATOM 8476 O O . HIS D 1 215 ? -43.103 42.925 128.908 1.00 18.64 194 HIS D O 1
ATOM 8483 N N . PRO D 1 216 ? -43.155 45.135 128.486 1.00 19.92 195 PRO D N 1
ATOM 8484 C CA . PRO D 1 216 ? -43.343 44.880 127.060 1.00 18.32 195 PRO D CA 1
ATOM 8485 C C . PRO D 1 216 ? -42.046 44.341 126.439 1.00 18.00 195 PRO D C 1
ATOM 8486 O O . PRO D 1 216 ? -40.962 44.731 126.860 1.00 14.80 195 PRO D O 1
ATOM 8490 N N . VAL D 1 217 ? -42.163 43.457 125.454 1.00 15.10 196 VAL D N 1
ATOM 8491 C CA . VAL D 1 217 ? -41.002 42.933 124.743 1.00 14.34 196 VAL D CA 1
ATOM 8492 C C . VAL D 1 217 ? -40.446 43.992 123.805 1.00 15.39 196 VAL D C 1
ATOM 8493 O O . VAL D 1 217 ? -39.260 43.977 123.459 1.00 14.63 196 VAL D O 1
ATOM 8497 N N . VAL D 1 218 ? -41.296 44.936 123.404 1.00 12.94 197 VAL D N 1
ATOM 8498 C CA . VAL D 1 218 ? -40.808 46.104 122.679 1.00 12.57 197 VAL D CA 1
ATOM 8499 C C . VAL D 1 218 ? -41.027 47.370 123.493 1.00 15.74 197 VAL D C 1
ATOM 8500 O O . VAL D 1 218 ? -42.174 47.718 123.766 1.00 13.77 197 VAL D O 1
ATOM 8504 N N . ARG D 1 219 ? -39.943 48.066 123.858 1.00 15.43 198 ARG D N 1
ATOM 8505 C CA . ARG D 1 219 ? -40.081 49.349 124.543 1.00 14.44 198 ARG D CA 1
ATOM 8506 C C . ARG D 1 219 ? -39.677 50.483 123.616 1.00 14.91 198 ARG D C 1
ATOM 8507 O O . ARG D 1 219 ? -38.853 50.307 122.700 1.00 14.88 198 ARG D O 1
ATOM 8515 N N . VAL D 1 220 ? -40.260 51.652 123.860 1.00 15.71 199 VAL D N 1
ATOM 8516 C CA . VAL D 1 220 ? -39.899 52.843 123.110 1.00 15.71 199 VAL D CA 1
ATOM 8517 C C . VAL D 1 220 ? -38.956 53.677 123.964 1.00 17.21 199 VAL D C 1
ATOM 8518 O O . VAL D 1 220 ? -39.325 54.144 125.038 1.00 15.97 199 VAL D O 1
ATOM 8522 N N . HIS D 1 221 ? -37.728 53.833 123.497 1.00 12.33 200 HIS D N 1
ATOM 8523 C CA . HIS D 1 221 ? -36.707 54.555 124.247 1.00 14.32 200 HIS D CA 1
ATOM 8524 C C . HIS D 1 221 ? -37.164 55.988 124.531 1.00 15.84 200 HIS D C 1
ATOM 8525 O O . HIS D 1 221 ? -37.537 56.705 123.607 1.00 17.52 200 HIS D O 1
ATOM 8532 N N . PRO D 1 222 ? -37.177 56.398 125.814 1.00 18.57 201 PRO D N 1
ATOM 8533 C CA . PRO D 1 222 ? -37.740 57.711 126.166 1.00 23.79 201 PRO D CA 1
ATOM 8534 C C . PRO D 1 222 ? -36.889 58.917 125.745 1.00 24.12 201 PRO D C 1
ATOM 8535 O O . PRO D 1 222 ? -37.399 60.037 125.753 1.00 23.39 201 PRO D O 1
ATOM 8539 N N . GLU D 1 223 ? -35.630 58.707 125.378 1.00 19.81 202 GLU D N 1
ATOM 8540 C CA . GLU D 1 223 ? -34.789 59.838 125.006 1.00 20.38 202 GLU D CA 1
ATOM 8541 C C . GLU D 1 223 ? -34.486 59.855 123.504 1.00 20.09 202 GLU D C 1
ATOM 8542 O O . GLU D 1 223 ? -34.329 60.930 122.920 1.00 22.77 202 GLU D O 1
ATOM 8548 N N . THR D 1 224 ? -34.456 58.683 122.868 1.00 16.29 203 THR D N 1
ATOM 8549 C CA . THR D 1 224 ? -34.203 58.610 121.426 1.00 17.74 203 THR D CA 1
ATOM 8550 C C . THR D 1 224 ? -35.446 58.297 120.593 1.00 22.33 203 THR D C 1
ATOM 8551 O O . THR D 1 224 ? -35.453 58.523 119.389 1.00 20.86 203 THR D O 1
ATOM 8555 N N . GLY D 1 225 ? -36.474 57.728 121.217 1.00 20.03 204 GLY D N 1
ATOM 8556 C CA . GLY D 1 225 ? -37.660 57.316 120.488 1.00 18.80 204 GLY D CA 1
ATOM 8557 C C . GLY D 1 225 ? -37.514 56.019 119.710 1.00 17.17 204 GLY D C 1
ATOM 8558 O O . GLY D 1 225 ? -38.472 55.558 119.083 1.00 17.84 204 GLY D O 1
ATOM 8559 N N . GLU D 1 226 ? -36.321 55.430 119.728 1.00 14.61 205 GLU D N 1
ATOM 8560 C CA . GLU D 1 226 ? -36.090 54.169 119.012 1.00 16.23 205 GLU D CA 1
ATOM 8561 C C . GLU D 1 226 ? -36.751 52.991 119.726 1.00 15.62 205 GLU D C 1
ATOM 8562 O O . GLU D 1 226 ? -36.782 52.914 120.966 1.00 15.00 205 GLU D O 1
ATOM 8568 N N . ARG D 1 227 ? -37.276 52.063 118.943 1.00 14.62 206 ARG D N 1
ATOM 8569 C CA . ARG D 1 227 ? -37.839 50.846 119.504 1.00 15.11 206 ARG D CA 1
ATOM 8570 C C . ARG D 1 227 ? -36.739 49.843 119.798 1.00 14.68 206 ARG D C 1
ATOM 8571 O O . ARG D 1 227 ? -35.818 49.681 119.019 1.00 12.60 206 ARG D O 1
ATOM 8579 N N . SER D 1 228 ? -36.849 49.165 120.925 1.00 12.23 207 SER D N 1
ATOM 8580 C CA A SER D 1 228 ? -35.808 48.270 121.397 0.61 12.31 207 SER D CA 1
ATOM 8581 C CA B SER D 1 228 ? -35.821 48.196 121.284 0.39 12.38 207 SER D CA 1
ATOM 8582 C C . SER D 1 228 ? -36.417 46.978 121.966 1.00 13.93 207 SER D C 1
ATOM 8583 O O . SER D 1 228 ? -37.408 47.050 122.683 1.00 16.95 207 SER D O 1
ATOM 8588 N N . LEU D 1 229 ? -35.825 45.822 121.694 1.00 11.80 208 LEU D N 1
ATOM 8589 C CA . LEU D 1 229 ? -36.302 44.584 122.318 1.00 12.49 208 LEU D CA 1
ATOM 8590 C C . LEU D 1 229 ? -35.879 44.545 123.782 1.00 14.34 208 LEU D C 1
ATOM 8591 O O . LEU D 1 229 ? -34.744 44.874 124.114 1.00 15.31 208 LEU D O 1
ATOM 8596 N N . LEU D 1 230 ? -36.816 44.170 124.647 1.00 15.44 209 LEU D N 1
ATOM 8597 C CA . LEU D 1 230 ? -36.571 44.041 126.070 1.00 13.84 209 LEU D CA 1
ATOM 8598 C C . LEU D 1 230 ? -36.787 42.585 126.452 1.00 14.50 209 LEU D C 1
ATOM 8599 O O . LEU D 1 230 ? -37.926 42.109 126.565 1.00 15.22 209 LEU D O 1
ATOM 8604 N N . LEU D 1 231 ? -35.687 41.865 126.615 1.00 14.36 210 LEU D N 1
ATOM 8605 C CA . LEU D 1 231 ? -35.751 40.441 126.921 1.00 15.56 210 LEU D CA 1
ATOM 8606 C C . LEU D 1 231 ? -34.623 40.065 127.868 1.00 12.65 210 LEU D C 1
ATOM 8607 O O . LEU D 1 231 ? -34.486 40.668 128.916 1.00 13.79 210 LEU D O 1
ATOM 8612 N N . GLY D 1 232 ? -33.814 39.076 127.507 1.00 12.51 211 GLY D N 1
ATOM 8613 C CA . GLY D 1 232 ? -32.688 38.720 128.368 1.00 13.72 211 GLY D CA 1
ATOM 8614 C C . GLY D 1 232 ? -32.983 37.615 129.379 1.00 15.93 211 GLY D C 1
ATOM 8615 O O . GLY D 1 232 ? -34.116 37.131 129.480 1.00 12.98 211 GLY D O 1
ATOM 8616 N N . GLN D 1 233 ? -31.977 37.214 130.157 1.00 17.38 212 GLN D N 1
ATOM 8617 C CA A GLN D 1 233 ? -32.111 36.002 130.978 0.46 19.78 212 GLN D CA 1
ATOM 8618 C CA B GLN D 1 233 ? -32.102 36.002 130.966 0.54 19.72 212 GLN D CA 1
ATOM 8619 C C . GLN D 1 233 ? -33.019 36.147 132.185 1.00 16.49 212 GLN D C 1
ATOM 8620 O O . GLN D 1 233 ? -33.316 35.166 132.849 1.00 17.99 212 GLN D O 1
ATOM 8631 N N . PHE D 1 234 ? -33.455 37.361 132.500 1.00 15.99 213 PHE D N 1
ATOM 8632 C CA . PHE D 1 234 ? -34.372 37.485 133.621 1.00 17.15 213 PHE D CA 1
ATOM 8633 C C . PHE D 1 234 ? -35.810 37.158 133.194 1.00 15.30 213 PHE D C 1
ATOM 8634 O O . PHE D 1 234 ? -36.696 37.080 134.034 1.00 15.68 213 PHE D O 1
ATOM 8642 N N . VAL D 1 235 ? -36.045 36.975 131.897 1.00 17.65 214 VAL D N 1
ATOM 8643 C CA . VAL D 1 235 ? -37.390 36.624 131.432 1.00 14.51 214 VAL D CA 1
ATOM 8644 C C . VAL D 1 235 ? -37.767 35.178 131.803 1.00 16.93 214 VAL D C 1
ATOM 8645 O O . VAL D 1 235 ? -37.022 34.235 131.522 1.00 16.65 214 VAL D O 1
ATOM 8649 N N . LYS D 1 236 ? -38.941 35.027 132.410 1.00 18.53 215 LYS D N 1
ATOM 8650 C CA . LYS D 1 236 ? -39.472 33.751 132.899 1.00 21.94 215 LYS D CA 1
ATOM 8651 C C . LYS D 1 236 ? -40.589 33.166 132.021 1.00 22.35 215 LYS D C 1
ATOM 8652 O O . LYS D 1 236 ? -40.744 31.940 131.910 1.00 20.58 215 LYS D O 1
ATOM 8658 N N . SER D 1 237 ? -41.373 34.042 131.403 1.00 19.03 216 SER D N 1
ATOM 8659 C CA . SER D 1 237 ? -42.553 33.611 130.657 1.00 17.81 216 SER D CA 1
ATOM 8660 C C . SER D 1 237 ? -43.058 34.725 129.748 1.00 17.10 216 SER D C 1
ATOM 8661 O O . SER D 1 237 ? -42.690 35.890 129.926 1.00 17.23 216 SER D O 1
ATOM 8664 N N . PHE D 1 238 ? -43.886 34.359 128.778 1.00 17.19 217 PHE D N 1
ATOM 8665 C CA . PHE D 1 238 ? -44.604 35.319 127.935 1.00 17.08 217 PHE D CA 1
ATOM 8666 C C . PHE D 1 238 ? -46.081 35.310 128.317 1.00 18.22 217 PHE D C 1
ATOM 8667 O O . PHE D 1 238 ? -46.680 34.253 128.476 1.00 18.88 217 PHE D O 1
ATOM 8675 N N . GLN D 1 239 ? -46.661 36.494 128.437 1.00 18.50 218 GLN D N 1
ATOM 8676 C CA . GLN D 1 239 ? -48.069 36.633 128.759 1.00 19.65 218 GLN D CA 1
ATOM 8677 C C . GLN D 1 239 ? -48.942 35.935 127.719 1.00 19.86 218 GLN D C 1
ATOM 8678 O O . GLN D 1 239 ? -48.708 36.068 126.527 1.00 20.71 218 GLN D O 1
ATOM 8684 N N . ASP D 1 240 ? -49.905 35.153 128.197 1.00 20.93 219 ASP D N 1
ATOM 8685 C CA . ASP D 1 240 ? -50.877 34.450 127.358 1.00 25.53 219 ASP D CA 1
ATOM 8686 C C . ASP D 1 240 ? -50.289 33.335 126.499 1.00 26.03 219 ASP D C 1
ATOM 8687 O O . ASP D 1 240 ? -50.984 32.813 125.636 1.00 23.50 219 ASP D O 1
ATOM 8692 N N . LEU D 1 241 ? -49.030 32.969 126.735 1.00 19.92 220 LEU D N 1
ATOM 8693 C CA . LEU D 1 241 ? -48.409 31.856 126.016 1.00 25.66 220 LEU D CA 1
ATOM 8694 C C . LEU D 1 241 ? -47.975 30.736 126.970 1.00 26.39 220 LEU D C 1
ATOM 8695 O O . LEU D 1 241 ? -47.461 30.996 128.058 1.00 25.16 220 LEU D O 1
ATOM 8700 N N . PRO D 1 242 ? -48.188 29.476 126.559 1.00 25.22 221 PRO D N 1
ATOM 8701 C CA . PRO D 1 242 ? -47.816 28.289 127.335 1.00 27.39 221 PRO D CA 1
ATOM 8702 C C . PRO D 1 242 ? -46.307 28.082 127.377 1.00 25.92 221 PRO D C 1
ATOM 8703 O O . PRO D 1 242 ? -45.595 28.584 126.515 1.00 20.71 221 PRO D O 1
ATOM 8707 N N . SER D 1 243 ? -45.841 27.330 128.368 1.00 27.05 222 SER D N 1
ATOM 8708 C CA A SER D 1 243 ? -44.415 27.120 128.605 0.66 30.21 222 SER D CA 1
ATOM 8709 C CA B SER D 1 243 ? -44.411 27.125 128.601 0.34 30.30 222 SER D CA 1
ATOM 8710 C C . SER D 1 243 ? -43.637 26.576 127.405 1.00 28.98 222 SER D C 1
ATOM 8711 O O . SER D 1 243 ? -42.515 26.995 127.154 1.00 32.02 222 SER D O 1
ATOM 8716 N N . ALA D 1 244 ? -44.225 25.631 126.672 1.00 35.46 223 ALA D N 1
ATOM 8717 C CA . ALA D 1 244 ? -43.544 25.028 125.512 1.00 34.06 223 ALA D CA 1
ATOM 8718 C C . ALA D 1 244 ? -43.221 26.053 124.444 1.00 34.47 223 ALA D C 1
ATOM 8719 O O . ALA D 1 244 ? -42.154 26.027 123.806 1.00 41.00 223 ALA D O 1
ATOM 8721 N N . GLU D 1 245 ? -44.116 27.011 124.277 1.00 21.27 224 GLU D N 1
ATOM 8722 C CA . GLU D 1 245 ? -43.892 27.982 123.239 1.00 20.58 224 GLU D CA 1
ATOM 8723 C C . GLU D 1 245 ? -42.931 29.043 123.748 1.00 19.91 224 GLU D C 1
ATOM 8724 O O . GLU D 1 245 ? -42.266 29.715 122.967 1.00 15.38 224 GLU D O 1
ATOM 8730 N N . PHE D 1 246 ? -42.814 29.153 125.068 1.00 23.63 225 PHE D N 1
ATOM 8731 C CA . PHE D 1 246 ? -41.919 30.154 125.629 1.00 21.75 225 PHE D CA 1
ATOM 8732 C C . PHE D 1 246 ? -40.474 29.913 125.207 1.00 18.99 225 PHE D C 1
ATOM 8733 O O . PHE D 1 246 ? -39.814 30.826 124.736 1.00 16.52 225 PHE D O 1
ATOM 8741 N N . ALA D 1 247 ? -39.989 28.690 125.387 1.00 15.01 226 ALA D N 1
ATOM 8742 C CA . ALA D 1 247 ? -38.586 28.408 125.117 1.00 21.87 226 ALA D CA 1
ATOM 8743 C C . ALA D 1 247 ? -38.263 28.609 123.642 1.00 18.52 226 ALA D C 1
ATOM 8744 O O . ALA D 1 247 ? -37.249 29.218 123.295 1.00 15.64 226 ALA D O 1
ATOM 8746 N N . SER D 1 248 ? -39.149 28.130 122.768 1.00 15.42 227 SER D N 1
ATOM 8747 C CA . SER D 1 248 ? -38.905 28.267 121.346 1.00 18.28 227 SER D CA 1
ATOM 8748 C C . SER D 1 248 ? -38.849 29.737 120.904 1.00 13.98 227 SER D C 1
ATOM 8749 O O . SER D 1 248 ? -37.930 30.152 120.187 1.00 12.38 227 SER D O 1
ATOM 8752 N N . LEU D 1 249 ? -39.818 30.533 121.334 1.00 15.62 228 LEU D N 1
ATOM 8753 C CA . LEU D 1 249 ? -39.854 31.934 120.923 1.00 12.68 228 LEU D CA 1
ATOM 8754 C C . LEU D 1 249 ? -38.759 32.749 121.583 1.00 17.01 228 LEU D C 1
ATOM 8755 O O . LEU D 1 249 ? -38.196 33.661 120.971 1.00 11.63 228 LEU D O 1
ATOM 8760 N N . PHE D 1 250 ? -38.468 32.445 122.844 1.00 13.94 229 PHE D N 1
ATOM 8761 C CA . PHE D 1 250 ? -37.404 33.169 123.534 1.00 13.29 229 PHE D CA 1
ATOM 8762 C C . PHE D 1 250 ? -36.054 32.955 122.849 1.00 13.77 229 PHE D C 1
ATOM 8763 O O . PHE D 1 250 ? -35.301 33.914 122.645 1.00 12.76 229 PHE D O 1
ATOM 8771 N N . GLN D 1 251 ? -35.750 31.696 122.538 1.00 14.69 230 GLN D N 1
ATOM 8772 C CA A GLN D 1 251 ? -34.500 31.333 121.852 0.50 15.13 230 GLN D CA 1
ATOM 8773 C CA B GLN D 1 251 ? -34.514 31.321 121.852 0.50 15.18 230 GLN D CA 1
ATOM 8774 C C . GLN D 1 251 ? -34.399 32.017 120.503 1.00 14.12 230 GLN D C 1
ATOM 8775 O O . GLN D 1 251 ? -33.333 32.513 120.128 1.00 13.82 230 GLN D O 1
ATOM 8786 N N . LEU D 1 252 ? -35.510 32.040 119.778 1.00 12.38 231 LEU D N 1
ATOM 8787 C CA . LEU D 1 252 ? -35.566 32.668 118.465 1.00 12.58 231 LEU D CA 1
ATOM 8788 C C . LEU D 1 252 ? -35.241 34.148 118.539 1.00 10.80 231 LEU D C 1
ATOM 8789 O O . LEU D 1 252 ? -34.422 34.648 117.768 1.00 11.48 231 LEU D O 1
ATOM 8794 N N . LEU D 1 253 ? -35.897 34.848 119.459 1.00 14.39 232 LEU D N 1
ATOM 8795 C CA . LEU D 1 253 ? -35.700 36.294 119.581 1.00 11.99 232 LEU D CA 1
ATOM 8796 C C . LEU D 1 253 ? -34.305 36.619 120.129 1.00 14.53 232 LEU D C 1
ATOM 8797 O O . LEU D 1 253 ? -33.672 37.570 119.668 1.00 12.71 232 LEU D O 1
ATOM 8802 N N . GLN D 1 254 ? -33.828 35.839 121.105 1.00 13.07 233 GLN D N 1
ATOM 8803 C CA . GLN D 1 254 ? -32.485 36.060 121.640 1.00 11.32 233 GLN D CA 1
ATOM 8804 C C . GLN D 1 254 ? -31.441 35.845 120.556 1.00 12.41 233 GLN D C 1
ATOM 8805 O O . GLN D 1 254 ? -30.456 36.579 120.492 1.00 12.11 233 GLN D O 1
ATOM 8811 N N . ALA D 1 255 ? -31.661 34.874 119.677 1.00 10.52 234 ALA D N 1
ATOM 8812 C CA . ALA D 1 255 ? -30.682 34.617 118.628 1.00 10.65 234 ALA D CA 1
ATOM 8813 C C . ALA D 1 255 ? -30.574 35.812 117.666 1.00 13.54 234 ALA D C 1
ATOM 8814 O O . ALA D 1 255 ? -29.486 36.116 117.181 1.00 8.77 234 ALA D O 1
ATOM 8816 N N . ARG D 1 256 ? -31.692 36.498 117.420 1.00 10.52 235 ARG D N 1
ATOM 8817 C CA . ARG D 1 256 ? -31.677 37.700 116.582 1.00 13.86 235 ARG D CA 1
ATOM 8818 C C . ARG D 1 256 ? -30.960 38.848 117.274 1.00 11.80 235 ARG D C 1
ATOM 8819 O O . ARG D 1 256 ? -30.285 39.633 116.634 1.00 10.49 235 ARG D O 1
ATOM 8827 N N . ILE D 1 257 ? -31.105 38.926 118.587 1.00 8.75 236 ILE D N 1
ATOM 8828 C CA . ILE D 1 257 ? -30.449 39.980 119.350 1.00 10.72 236 ILE D CA 1
ATOM 8829 C C . ILE D 1 257 ? -28.942 39.754 119.370 1.00 11.03 236 ILE D C 1
ATOM 8830 O O . ILE D 1 257 ? -28.156 40.681 119.148 1.00 11.80 236 ILE D O 1
ATOM 8835 N N . THR D 1 258 ? -28.529 38.516 119.607 1.00 12.63 237 THR D N 1
ATOM 8836 C CA . THR D 1 258 ? -27.105 38.249 119.820 1.00 9.28 237 THR D CA 1
ATOM 8837 C C . THR D 1 258 ? -26.342 37.845 118.567 1.00 8.24 237 THR D C 1
ATOM 8838 O O . THR D 1 258 ? -25.162 37.492 118.643 1.00 9.49 237 THR D O 1
ATOM 8842 N N . LYS D 1 259 ? -27.011 37.919 117.420 1.00 12.95 238 LYS D N 1
ATOM 8843 C CA . LYS D 1 259 ? -26.351 37.765 116.111 1.00 11.47 238 LYS D CA 1
ATOM 8844 C C . LYS D 1 259 ? -25.049 38.562 116.091 1.00 12.57 238 LYS D C 1
ATOM 8845 O O . LYS D 1 259 ? -25.026 39.715 116.556 1.00 9.94 238 LYS D O 1
ATOM 8851 N N . LEU D 1 260 ? -23.958 37.952 115.619 1.00 10.94 239 LEU D N 1
ATOM 8852 C CA . LEU D 1 260 ? -22.630 38.572 115.768 1.00 8.39 239 LEU D CA 1
ATOM 8853 C C . LEU D 1 260 ? -22.568 39.976 115.178 1.00 8.32 239 LEU D C 1
ATOM 8854 O O . LEU D 1 260 ? -21.900 40.855 115.732 1.00 10.69 239 LEU D O 1
ATOM 8859 N N . GLU D 1 261 ? -23.254 40.186 114.051 1.00 8.48 240 GLU D N 1
ATOM 8860 C CA . GLU D 1 261 ? -23.278 41.507 113.406 1.00 10.35 240 GLU D CA 1
ATOM 8861 C C . GLU D 1 261 ? -23.822 42.623 114.315 1.00 8.63 240 GLU D C 1
ATOM 8862 O O . GLU D 1 261 ? -23.523 43.798 114.104 1.00 12.54 240 GLU D O 1
ATOM 8868 N N . ASN D 1 262 ? -24.619 42.260 115.316 1.00 7.35 241 ASN D N 1
ATOM 8869 C CA . ASN D 1 262 ? -25.199 43.244 116.234 1.00 9.57 241 ASN D CA 1
ATOM 8870 C C . ASN D 1 262 ? -24.386 43.414 117.519 1.00 11.12 241 ASN D C 1
ATOM 8871 O O . ASN D 1 262 ? -24.882 43.981 118.515 1.00 9.96 241 ASN D O 1
ATOM 8876 N N . THR D 1 263 ? -23.165 42.883 117.534 1.00 9.46 242 THR D N 1
ATOM 8877 C CA . THR D 1 263 ? -22.405 42.867 118.786 1.00 9.63 242 THR D CA 1
ATOM 8878 C C . THR D 1 263 ? -21.058 43.546 118.695 1.00 10.34 242 THR D C 1
ATOM 8879 O O . THR D 1 263 ? -20.397 43.553 117.653 1.00 10.23 242 THR D O 1
ATOM 8883 N N . PHE D 1 264 ? -20.668 44.099 119.827 1.00 8.99 243 PHE D N 1
ATOM 8884 C CA . PHE D 1 264 ? -19.391 44.772 120.013 1.00 11.47 243 PHE D CA 1
ATOM 8885 C C . PHE D 1 264 ? -18.698 44.057 121.167 1.00 11.16 243 PHE D C 1
ATOM 8886 O O . PHE D 1 264 ? -19.256 43.961 122.261 1.00 9.98 243 PHE D O 1
ATOM 8894 N N . ARG D 1 265 ? -17.508 43.526 120.919 1.00 9.79 244 ARG D N 1
ATOM 8895 C CA . ARG D 1 265 ? -16.790 42.756 121.929 1.00 8.63 244 ARG D CA 1
ATOM 8896 C C . ARG D 1 265 ? -15.476 43.439 122.279 1.00 9.71 244 ARG D C 1
ATOM 8897 O O . ARG D 1 265 ? -14.619 43.619 121.410 1.00 12.41 244 ARG D O 1
ATOM 8905 N N . TRP D 1 266 ? -15.301 43.797 123.551 1.00 7.19 245 TRP D N 1
ATOM 8906 C CA . TRP D 1 266 ? -14.163 44.626 123.931 1.00 9.41 245 TRP D CA 1
ATOM 8907 C C . TRP D 1 266 ? -13.180 43.872 124.820 1.00 8.81 245 TRP D C 1
ATOM 8908 O O . TRP D 1 266 ? -13.551 43.372 125.868 1.00 9.76 245 TRP D O 1
ATOM 8919 N N . ASN D 1 267 ? -11.923 43.797 124.387 1.00 8.15 246 ASN D N 1
ATOM 8920 C CA . ASN D 1 267 ? -10.845 43.257 125.220 1.00 9.29 246 ASN D CA 1
ATOM 8921 C C . ASN D 1 267 ? -10.372 44.320 126.179 1.00 9.89 246 ASN D C 1
ATOM 8922 O O . ASN D 1 267 ? -9.831 45.348 125.743 1.00 11.40 246 ASN D O 1
ATOM 8927 N N . TRP D 1 268 ? -10.554 44.081 127.475 1.00 10.35 247 TRP D N 1
ATOM 8928 C CA . TRP D 1 268 ? -10.254 45.089 128.494 1.00 10.29 247 TRP D CA 1
ATOM 8929 C C . TRP D 1 268 ? -8.757 45.343 128.690 1.00 12.12 247 TRP D C 1
ATOM 8930 O O . TRP D 1 268 ? -7.951 44.420 128.627 1.00 10.53 247 TRP D O 1
ATOM 8941 N N . ARG D 1 269 ? -8.395 46.601 128.909 1.00 9.17 248 ARG D N 1
ATOM 8942 C CA . ARG D 1 269 ? -7.067 46.927 129.419 1.00 12.03 248 ARG D CA 1
ATOM 8943 C C . ARG D 1 269 ? -7.251 47.815 130.630 1.00 9.64 248 ARG D C 1
ATOM 8944 O O . ARG D 1 269 ? -8.236 48.534 130.706 1.00 10.93 248 ARG D O 1
ATOM 8952 N N . LEU D 1 270 ? -6.306 47.787 131.564 1.00 11.01 249 LEU D N 1
ATOM 8953 C CA . LEU D 1 270 ? -6.355 48.712 132.693 1.00 12.60 249 LEU D CA 1
ATOM 8954 C C . LEU D 1 270 ? -6.407 50.140 132.164 1.00 11.34 249 LEU D C 1
ATOM 8955 O O . LEU D 1 270 ? -5.727 50.464 131.185 1.00 13.47 249 LEU D O 1
ATOM 8960 N N . GLY D 1 271 ? -7.242 50.975 132.779 1.00 13.06 250 GLY D N 1
ATOM 8961 C CA . GLY D 1 271 ? -7.426 52.333 132.297 1.00 17.13 250 GLY D CA 1
ATOM 8962 C C . GLY D 1 271 ? -8.637 52.507 131.379 1.00 15.88 250 GLY D C 1
ATOM 8963 O O . GLY D 1 271 ? -9.003 53.636 131.044 1.00 14.02 250 GLY D O 1
ATOM 8964 N N . ASP D 1 272 ? -9.230 51.408 130.917 1.00 11.10 251 ASP D N 1
ATOM 8965 C CA . ASP D 1 272 ? -10.424 51.513 130.062 1.00 10.77 251 ASP D CA 1
ATOM 8966 C C . ASP D 1 272 ? -11.638 51.864 130.905 1.00 11.62 251 ASP D C 1
ATOM 8967 O O . ASP D 1 272 ? -11.667 51.568 132.097 1.00 11.46 251 ASP D O 1
ATOM 8972 N N . VAL D 1 273 ? -12.627 52.496 130.283 1.00 10.89 252 VAL D N 1
ATOM 8973 C CA . VAL D 1 273 ? -13.944 52.700 130.878 1.00 11.70 252 VAL D CA 1
ATOM 8974 C C . VAL D 1 273 ? -14.970 52.454 129.790 1.00 12.59 252 VAL D C 1
ATOM 8975 O O . VAL D 1 273 ? -14.813 52.954 128.675 1.00 11.81 252 VAL D O 1
ATOM 8979 N N . ALA D 1 274 ? -16.010 51.678 130.090 1.00 10.25 253 ALA D N 1
ATOM 8980 C CA . ALA D 1 274 ? -17.113 51.540 129.149 1.00 7.86 253 ALA D CA 1
ATOM 8981 C C . ALA D 1 274 ? -18.374 52.173 129.731 1.00 8.30 253 ALA D C 1
ATOM 8982 O O . ALA D 1 274 ? -18.598 52.160 130.949 1.00 11.63 253 ALA D O 1
ATOM 8984 N N . ILE D 1 275 ? -19.164 52.779 128.851 1.00 9.37 254 ILE D N 1
ATOM 8985 C CA . ILE D 1 275 ? -20.495 53.265 129.207 1.00 10.85 254 ILE D CA 1
ATOM 8986 C C . ILE D 1 275 ? -21.487 52.648 128.239 1.00 10.27 254 ILE D C 1
ATOM 8987 O O . ILE D 1 275 ? -21.280 52.723 127.032 1.00 14.61 254 ILE D O 1
ATOM 8992 N N . TRP D 1 276 ? -22.563 52.042 128.740 1.00 11.11 255 TRP D N 1
ATOM 8993 C CA . TRP D 1 276 ? -23.571 51.526 127.807 1.00 10.96 255 TRP D CA 1
ATOM 8994 C C . TRP D 1 276 ? -24.975 51.963 128.153 1.00 11.63 255 TRP D C 1
ATOM 8995 O O . TRP D 1 276 ? -25.297 52.255 129.314 1.00 12.18 255 TRP D O 1
ATOM 9006 N N . ASP D 1 277 ? -25.793 52.023 127.106 1.00 8.97 256 ASP D N 1
ATOM 9007 C CA . ASP D 1 277 ? -27.212 52.363 127.224 1.00 11.60 256 ASP D CA 1
ATOM 9008 C C . ASP D 1 277 ? -27.966 51.090 127.542 1.00 14.75 256 ASP D C 1
ATOM 9009 O O . ASP D 1 277 ? -28.139 50.231 126.670 1.00 11.97 256 ASP D O 1
ATOM 9014 N N . ASN D 1 278 ? -28.388 50.956 128.796 1.00 12.44 257 ASN D N 1
ATOM 9015 C CA . ASN D 1 278 ? -29.059 49.737 129.238 1.00 13.12 257 ASN D CA 1
ATOM 9016 C C . ASN D 1 278 ? -30.528 49.683 128.774 1.00 16.50 257 ASN D C 1
ATOM 9017 O O . ASN D 1 278 ? -31.239 48.721 129.041 1.00 16.18 257 ASN D O 1
ATOM 9022 N N . ARG D 1 279 ? -30.964 50.706 128.046 1.00 14.66 258 ARG D N 1
ATOM 9023 C CA . ARG D 1 279 ? -32.282 50.696 127.422 1.00 14.35 258 ARG D CA 1
ATOM 9024 C C . ARG D 1 279 ? -32.209 50.210 125.981 1.00 15.59 258 ARG D C 1
ATOM 9025 O O . ARG D 1 279 ? -33.233 50.061 125.322 1.00 15.75 258 ARG D O 1
ATOM 9033 N N . ALA D 1 280 ? -30.996 50.000 125.482 1.00 10.13 259 ALA D N 1
ATOM 9034 C CA . ALA D 1 280 ? -30.808 49.718 124.064 1.00 8.95 259 ALA D CA 1
ATOM 9035 C C . ALA D 1 280 ? -29.854 48.545 123.838 1.00 9.23 259 ALA D C 1
ATOM 9036 O O . ALA D 1 280 ? -29.450 48.268 122.708 1.00 10.84 259 ALA D O 1
ATOM 9038 N N . THR D 1 281 ? -29.489 47.852 124.909 1.00 9.74 260 THR D N 1
ATOM 9039 C CA . THR D 1 281 ? -28.492 46.774 124.785 1.00 8.65 260 THR D CA 1
ATOM 9040 C C . THR D 1 281 ? -28.780 45.579 125.684 1.00 9.54 260 THR D C 1
ATOM 9041 O O . THR D 1 281 ? -29.555 45.679 126.627 1.00 10.18 260 THR D O 1
ATOM 9045 N N . GLN D 1 282 ? -28.100 44.470 125.400 1.00 8.44 261 GLN D N 1
ATOM 9046 C CA . GLN D 1 282 ? -27.845 43.435 126.390 1.00 8.83 261 GLN D CA 1
ATOM 9047 C C . GLN D 1 282 ? -26.327 43.296 126.450 1.00 9.21 261 GLN D C 1
ATOM 9048 O O . GLN D 1 282 ? -25.635 43.740 125.538 1.00 11.70 261 GLN D O 1
ATOM 9054 N N . HIS D 1 283 ? -25.809 42.628 127.469 1.00 9.88 262 HIS D N 1
ATOM 9055 C CA . HIS D 1 283 ? -24.382 42.305 127.470 1.00 13.25 262 HIS D CA 1
ATOM 9056 C C . HIS D 1 283 ? -24.116 40.947 128.120 1.00 12.27 262 HIS D C 1
ATOM 9057 O O . HIS D 1 283 ? -25.023 40.316 128.697 1.00 11.61 262 HIS D O 1
ATOM 9064 N N . TYR D 1 284 ? -22.854 40.536 128.056 1.00 10.00 263 TYR D N 1
ATOM 9065 C CA . TYR D 1 284 ? -22.423 39.184 128.398 1.00 11.05 263 TYR D CA 1
ATOM 9066 C C . TYR D 1 284 ? -20.935 39.266 128.773 1.00 13.16 263 TYR D C 1
ATOM 9067 O O . TYR D 1 284 ? -20.123 39.752 127.976 1.00 10.66 263 TYR D O 1
ATOM 9076 N N . GLY D 1 285 ? -20.576 38.838 129.980 1.00 11.09 264 GLY D N 1
ATOM 9077 C CA . GLY D 1 285 ? -19.161 38.772 130.352 1.00 12.50 264 GLY D CA 1
ATOM 9078 C C . GLY D 1 285 ? -18.635 37.369 130.075 1.00 14.01 264 GLY D C 1
ATOM 9079 O O . GLY D 1 285 ? -19.190 36.403 130.599 1.00 12.62 264 GLY D O 1
ATOM 9080 N N . ILE D 1 286 ? -17.564 37.237 129.278 1.00 10.27 265 ILE D N 1
ATOM 9081 C CA . ILE D 1 286 ? -17.140 35.916 128.821 1.00 9.28 265 ILE D CA 1
ATOM 9082 C C . ILE D 1 286 ? -16.207 35.209 129.830 1.00 11.00 265 ILE D C 1
ATOM 9083 O O . ILE D 1 286 ? -15.187 35.758 130.263 1.00 12.68 265 ILE D O 1
ATOM 9088 N N . ALA D 1 287 ? -16.582 33.995 130.235 1.00 11.67 266 ALA D N 1
ATOM 9089 C CA . ALA D 1 287 ? -15.808 33.262 131.230 1.00 12.66 266 ALA D CA 1
ATOM 9090 C C . ALA D 1 287 ? -14.766 32.351 130.556 1.00 13.63 266 ALA D C 1
ATOM 9091 O O . ALA D 1 287 ? -14.805 31.131 130.713 1.00 12.24 266 ALA D O 1
ATOM 9093 N N . ASP D 1 288 ? -13.844 32.961 129.808 1.00 10.74 267 ASP D N 1
ATOM 9094 C CA . ASP D 1 288 ? -12.827 32.232 129.053 1.00 11.55 267 ASP D CA 1
ATOM 9095 C C . ASP D 1 288 ? -11.425 32.543 129.554 1.00 13.64 267 ASP D C 1
ATOM 9096 O O . ASP D 1 288 ? -10.474 32.618 128.763 1.00 13.98 267 ASP D O 1
ATOM 9101 N N . PHE D 1 289 ? -11.288 32.743 130.867 1.00 13.70 268 PHE D N 1
ATOM 9102 C CA . PHE D 1 289 ? -9.984 33.112 131.424 1.00 15.15 268 PHE D CA 1
ATOM 9103 C C . PHE D 1 289 ? -9.534 32.167 132.528 1.00 18.82 268 PHE D C 1
ATOM 9104 O O . PHE D 1 289 ? -8.650 32.490 133.316 1.00 21.98 268 PHE D O 1
ATOM 9112 N N . GLY D 1 290 ? -10.105 30.970 132.536 1.00 19.80 269 GLY D N 1
ATOM 9113 C CA . GLY D 1 290 ? -9.734 29.962 133.508 1.00 21.29 269 GLY D CA 1
ATOM 9114 C C . GLY D 1 290 ? -10.059 30.431 134.910 1.00 23.00 269 GLY D C 1
ATOM 9115 O O . GLY D 1 290 ? -11.114 31.034 135.130 1.00 17.51 269 GLY D O 1
ATOM 9116 N N . GLU D 1 291 ? -9.156 30.164 135.850 1.00 20.48 270 GLU D N 1
ATOM 9117 C CA . GLU D 1 291 ? -9.404 30.464 137.258 1.00 23.74 270 GLU D CA 1
ATOM 9118 C C . GLU D 1 291 ? -8.812 31.792 137.701 1.00 25.42 270 GLU D C 1
ATOM 9119 O O . GLU D 1 291 ? -8.731 32.071 138.906 1.00 28.17 270 GLU D O 1
ATOM 9125 N N . GLN D 1 292 ? -8.359 32.595 136.749 1.00 21.12 271 GLN D N 1
ATOM 9126 C CA . GLN D 1 292 ? -7.745 33.877 137.079 1.00 21.86 271 GLN D CA 1
ATOM 9127 C C . GLN D 1 292 ? -8.754 34.863 137.651 1.00 19.33 271 GLN D C 1
ATOM 9128 O O . GLN D 1 292 ? -9.961 34.727 137.447 1.00 21.11 271 GLN D O 1
ATOM 9134 N N . GLN D 1 293 ? -8.257 35.869 138.354 1.00 21.48 272 GLN D N 1
ATOM 9135 C CA . GLN D 1 293 ? -9.142 36.861 138.952 1.00 22.21 272 GLN D CA 1
ATOM 9136 C C . GLN D 1 293 ? -9.530 37.903 137.922 1.00 18.85 272 GLN D C 1
ATOM 9137 O O . GLN D 1 293 ? -8.711 38.316 137.106 1.00 20.78 272 GLN D O 1
ATOM 9139 N N . ARG D 1 294 ? -10.793 38.318 137.965 1.00 19.68 273 ARG D N 1
ATOM 9140 C CA . ARG D 1 294 ? -11.310 39.373 137.110 1.00 18.10 273 ARG D CA 1
ATOM 9141 C C . ARG D 1 294 ? -12.279 40.206 137.964 1.00 18.60 273 ARG D C 1
ATOM 9142 O O . ARG D 1 294 ? -13.209 39.664 138.577 1.00 17.87 273 ARG D O 1
ATOM 9150 N N . GLU D 1 295 ? -12.019 41.506 138.065 1.00 17.58 274 GLU D N 1
ATOM 9151 C CA . GLU D 1 295 ? -12.884 42.391 138.854 1.00 19.50 274 GLU D CA 1
ATOM 9152 C C . GLU D 1 295 ? -13.070 43.721 138.126 1.00 15.51 274 GLU D C 1
ATOM 9153 O O . GLU D 1 295 ? -12.093 44.389 137.780 1.00 15.78 274 GLU D O 1
ATOM 9159 N N . LEU D 1 296 ? -14.327 44.097 137.927 1.00 13.05 275 LEU D N 1
ATOM 9160 C CA . LEU D 1 296 ? -14.680 45.372 137.320 1.00 16.96 275 LEU D CA 1
ATOM 9161 C C . LEU D 1 296 ? -15.660 46.048 138.244 1.00 22.56 275 LEU D C 1
ATOM 9162 O O . LEU D 1 296 ? -16.469 45.382 138.896 1.00 22.74 275 LEU D O 1
ATOM 9167 N N . HIS D 1 297 ? -15.580 47.372 138.314 1.00 20.17 276 HIS D N 1
ATOM 9168 C CA . HIS D 1 297 ? -16.443 48.125 139.213 1.00 20.35 276 HIS D CA 1
ATOM 9169 C C . HIS D 1 297 ? -17.449 48.891 138.400 1.00 15.59 276 HIS D C 1
ATOM 9170 O O . HIS D 1 297 ? -17.084 49.513 137.396 1.00 14.21 276 HIS D O 1
ATOM 9177 N N . ARG D 1 298 ? -18.711 48.810 138.820 1.00 17.59 277 ARG D N 1
ATOM 9178 C CA . ARG D 1 298 ? -19.849 49.329 138.052 1.00 15.52 277 ARG D CA 1
ATOM 9179 C C . ARG D 1 298 ? -20.584 50.429 138.811 1.00 20.30 277 ARG D C 1
ATOM 9180 O O . ARG D 1 298 ? -20.802 50.319 140.015 1.00 16.81 277 ARG D O 1
ATOM 9188 N N . VAL D 1 299 ? -20.990 51.478 138.109 1.00 14.34 278 VAL D N 1
ATOM 9189 C CA . VAL D 1 299 ? -21.977 52.404 138.661 1.00 17.26 278 VAL D CA 1
ATOM 9190 C C . VAL D 1 299 ? -23.156 52.385 137.724 1.00 15.76 278 VAL D C 1
ATOM 9191 O O . VAL D 1 299 ? -22.980 52.569 136.529 1.00 16.25 278 VAL D O 1
ATOM 9195 N N . THR D 1 300 ? -24.356 52.154 138.242 1.00 17.16 279 THR D N 1
ATOM 9196 C CA A THR D 1 300 ? -25.540 52.173 137.414 0.45 15.80 279 THR D CA 1
ATOM 9197 C CA B THR D 1 300 ? -25.568 52.193 137.405 0.55 15.45 279 THR D CA 1
ATOM 9198 C C . THR D 1 300 ? -26.388 53.424 137.702 1.00 16.39 279 THR D C 1
ATOM 9199 O O . THR D 1 300 ? -26.424 53.909 138.837 1.00 19.23 279 THR D O 1
ATOM 9206 N N . LEU D 1 301 ? -27.057 53.936 136.677 1.00 13.62 280 LEU D N 1
ATOM 9207 C CA . LEU D 1 301 ? -27.845 55.156 136.793 1.00 14.15 280 LEU D CA 1
ATOM 9208 C C . LEU D 1 301 ? -29.333 54.870 136.679 1.00 18.87 280 LEU D C 1
ATOM 9209 O O . LEU D 1 301 ? -29.760 54.059 135.844 1.00 16.81 280 LEU D O 1
ATOM 9214 N N . ALA D 1 302 ? -30.117 55.561 137.500 1.00 21.74 281 ALA D N 1
ATOM 9215 C CA . ALA D 1 302 ? -31.562 55.339 137.572 1.00 19.39 281 ALA D CA 1
ATOM 9216 C C . ALA D 1 302 ? -32.269 55.551 136.230 1.00 22.30 281 ALA D C 1
ATOM 9217 O O . ALA D 1 302 ? -31.932 56.465 135.468 1.00 19.54 281 ALA D O 1
ATOM 9219 N N . GLY D 1 303 ? -33.239 54.685 135.942 1.00 21.65 282 GLY D N 1
ATOM 9220 C CA . GLY D 1 303 ? -34.030 54.803 134.738 1.00 18.09 282 GLY D CA 1
ATOM 9221 C C . GLY D 1 303 ? -35.508 55.024 135.020 1.00 18.86 282 GLY D C 1
ATOM 9222 O O . GLY D 1 303 ? -35.908 55.330 136.151 1.00 20.52 282 GLY D O 1
ATOM 9223 N N . ASP D 1 304 ? -36.329 54.857 133.991 1.00 19.85 283 ASP D N 1
ATOM 9224 C CA . ASP D 1 304 ? -37.774 55.010 134.137 1.00 20.07 283 ASP D CA 1
ATOM 9225 C C . ASP D 1 304 ? -38.486 53.679 133.845 1.00 20.72 283 ASP D C 1
ATOM 9226 O O . ASP D 1 304 ? -37.837 52.662 133.560 1.00 19.58 283 ASP D O 1
ATOM 9231 N N . VAL D 1 305 ? -39.813 53.680 133.923 1.00 19.31 284 VAL D N 1
ATOM 9232 C CA . VAL D 1 305 ? -40.575 52.468 133.642 1.00 22.87 284 VAL D CA 1
ATOM 9233 C C . VAL D 1 305 ? -40.779 52.322 132.129 1.00 20.40 284 VAL D C 1
ATOM 9234 O O . VAL D 1 305 ? -41.189 53.268 131.466 1.00 20.75 284 VAL D O 1
ATOM 9238 N N . PRO D 1 306 ? -40.474 51.139 131.571 1.00 18.26 285 PRO D N 1
ATOM 9239 C CA . PRO D 1 306 ? -40.659 50.975 130.123 1.00 19.88 285 PRO D CA 1
ATOM 9240 C C . PRO D 1 306 ? -42.090 51.266 129.658 1.00 22.23 285 PRO D C 1
ATOM 9241 O O . PRO D 1 306 ? -43.026 51.085 130.436 1.00 21.05 285 PRO D O 1
ATOM 9245 N N . VAL D 1 307 ? -42.245 51.752 128.426 1.00 23.94 286 VAL D N 1
ATOM 9246 C CA . VAL D 1 307 ? -43.571 51.888 127.822 1.00 27.19 286 VAL D CA 1
ATOM 9247 C C . VAL D 1 307 ? -43.596 51.151 126.486 1.00 18.06 286 VAL D C 1
ATOM 9248 O O . VAL D 1 307 ? -42.597 51.151 125.754 1.00 17.19 286 VAL D O 1
ATOM 9252 N N . ASP D 1 308 ? -44.743 50.551 126.154 1.00 18.56 287 ASP D N 1
ATOM 9253 C CA . ASP D 1 308 ? -44.852 49.807 124.901 1.00 18.01 287 ASP D CA 1
ATOM 9254 C C . ASP D 1 308 ? -45.117 50.774 123.757 1.00 28.59 287 ASP D C 1
ATOM 9255 O O . ASP D 1 308 ? -45.087 51.991 123.957 1.00 19.79 287 ASP D O 1
ATOM 9260 N N . VAL D 1 309 ? -45.367 50.253 122.557 1.00 18.71 288 VAL D N 1
ATOM 9261 C CA . VAL D 1 309 ? -45.536 51.135 121.406 1.00 19.58 288 VAL D CA 1
ATOM 9262 C C . VAL D 1 309 ? -46.837 51.928 121.459 1.00 21.46 288 VAL D C 1
ATOM 9263 O O . VAL D 1 309 ? -47.047 52.817 120.634 1.00 22.50 288 VAL D O 1
ATOM 9267 N N . HIS D 1 310 ? -47.686 51.632 122.442 1.00 22.03 289 HIS D N 1
ATOM 9268 C CA . HIS D 1 310 ? -48.928 52.387 122.634 1.00 23.97 289 HIS D CA 1
ATOM 9269 C C . HIS D 1 310 ? -48.865 53.292 123.875 1.00 25.84 289 HIS D C 1
ATOM 9270 O O . HIS D 1 310 ? -49.850 53.932 124.232 1.00 27.92 289 HIS D O 1
ATOM 9277 N N . GLY D 1 311 ? -47.708 53.346 124.528 1.00 23.48 290 GLY D N 1
ATOM 9278 C CA . GLY D 1 311 ? -47.537 54.197 125.697 1.00 24.13 290 GLY D CA 1
ATOM 9279 C C . GLY D 1 311 ? -47.968 53.565 127.012 1.00 25.20 290 GLY D C 1
ATOM 9280 O O . GLY D 1 311 ? -48.049 54.246 128.034 1.00 25.29 290 GLY D O 1
ATOM 9281 N N . ARG D 1 312 ? -48.232 52.261 127.000 1.00 23.37 291 ARG D N 1
ATOM 9282 C CA . ARG D 1 312 ? -48.651 51.562 128.210 1.00 28.56 291 ARG D CA 1
ATOM 9283 C C . ARG D 1 312 ? -47.431 51.160 129.046 1.00 24.75 291 ARG D C 1
ATOM 9284 O O . ARG D 1 312 ? -46.473 50.613 128.517 1.00 20.63 291 ARG D O 1
ATOM 9292 N N . ARG D 1 313 ? -47.462 51.400 130.354 1.00 24.28 292 ARG D N 1
ATOM 9293 C CA A ARG D 1 313 ? -46.302 51.099 131.192 0.47 24.69 292 ARG D CA 1
ATOM 9294 C CA B ARG D 1 313 ? -46.293 51.098 131.173 0.53 24.67 292 ARG D CA 1
ATOM 9295 C C . ARG D 1 313 ? -46.293 49.661 131.697 1.00 24.67 292 ARG D C 1
ATOM 9296 O O . ARG D 1 313 ? -47.335 49.015 131.781 1.00 22.05 292 ARG D O 1
ATOM 9311 N N . SER D 1 314 ? -45.104 49.176 132.042 1.00 23.91 293 SER D N 1
ATOM 9312 C CA . SER D 1 314 ? -44.929 47.888 132.703 1.00 19.88 293 SER D CA 1
ATOM 9313 C C . SER D 1 314 ? -45.747 47.829 133.995 1.00 20.23 293 SER D C 1
ATOM 9314 O O . SER D 1 314 ? -46.071 48.867 134.565 1.00 21.33 293 SER D O 1
ATOM 9317 N N . GLN D 1 315 ? -46.059 46.616 134.454 1.00 23.68 294 GLN D N 1
ATOM 9318 C CA . GLN D 1 315 ? -46.867 46.408 135.659 1.00 26.59 294 GLN D CA 1
ATOM 9319 C C . GLN D 1 315 ? -46.136 45.577 136.703 1.00 24.62 294 GLN D C 1
ATOM 9320 O O . GLN D 1 315 ? -45.612 44.512 136.391 1.00 21.84 294 GLN D O 1
ATOM 9326 N N . ILE D 1 316 ? -46.128 46.054 137.945 1.00 24.92 295 ILE D N 1
ATOM 9327 C CA . ILE D 1 316 ? -45.514 45.323 139.047 1.00 26.97 295 ILE D CA 1
ATOM 9328 C C . ILE D 1 316 ? -46.424 44.210 139.553 1.00 28.30 295 ILE D C 1
ATOM 9329 O O . ILE D 1 316 ? -47.590 44.459 139.839 1.00 27.36 295 ILE D O 1
ATOM 9334 N N . LEU D 1 317 ? -45.896 42.991 139.653 1.00 25.59 296 LEU D N 1
ATOM 9335 C CA . LEU D 1 317 ? -46.626 41.879 140.272 1.00 28.14 296 LEU D CA 1
ATOM 9336 C C . LEU D 1 317 ? -46.129 41.654 141.701 1.00 29.16 296 LEU D C 1
ATOM 9337 O O . LEU D 1 317 ? -46.916 41.474 142.615 1.00 26.32 296 LEU D O 1
ATOM 9342 N N . LEU D 1 318 ? -44.809 41.645 141.882 1.00 29.98 297 LEU D N 1
ATOM 9343 C CA . LEU D 1 318 ? -44.214 41.462 143.208 1.00 32.84 297 LEU D CA 1
ATOM 9344 C C . LEU D 1 318 ? -42.995 42.354 143.373 1.00 32.53 297 LEU D C 1
ATOM 9345 O O . LEU D 1 318 ? -42.217 42.518 142.440 1.00 27.54 297 LEU D O 1
ATOM 9350 N N . GLY D 1 319 ? -42.834 42.927 144.564 1.00 32.24 298 GLY D N 1
ATOM 9351 C CA . GLY D 1 319 ? -41.641 43.689 144.870 1.00 33.42 298 GLY D CA 1
ATOM 9352 C C . GLY D 1 319 ? -41.826 45.192 144.848 1.00 35.33 298 GLY D C 1
ATOM 9353 O O . GLY D 1 319 ? -42.768 45.720 144.255 1.00 37.38 298 GLY D O 1
ATOM 9354 N N . ASP D 1 320 ? -40.897 45.874 145.505 1.00 33.50 299 ASP D N 1
ATOM 9355 C CA . ASP D 1 320 ? -40.864 47.326 145.595 1.00 35.19 299 ASP D CA 1
ATOM 9356 C C . ASP D 1 320 ? -39.409 47.767 145.471 1.00 36.19 299 ASP D C 1
ATOM 9357 O O . ASP D 1 320 ? -38.576 47.394 146.293 1.00 39.11 299 ASP D O 1
ATOM 9362 N N . ALA D 1 321 ? -39.110 48.568 144.452 1.00 32.03 300 ALA D N 1
ATOM 9363 C CA . ALA D 1 321 ? -37.728 48.955 144.166 1.00 28.17 300 ALA D CA 1
ATOM 9364 C C . ALA D 1 321 ? -37.410 50.394 144.573 1.00 30.75 300 ALA D C 1
ATOM 9365 O O . ALA D 1 321 ? -36.371 50.935 144.182 1.00 31.52 300 ALA D O 1
ATOM 9367 N N . SER D 1 322 ? -38.279 50.998 145.387 1.00 30.05 301 SER D N 1
ATOM 9368 C CA A SER D 1 322 ? -38.151 52.404 145.767 0.37 31.82 301 SER D CA 1
ATOM 9369 C CA B SER D 1 322 ? -38.140 52.409 145.739 0.63 31.96 301 SER D CA 1
ATOM 9370 C C . SER D 1 322 ? -36.860 52.695 146.524 1.00 32.10 301 SER D C 1
ATOM 9371 O O . SER D 1 322 ? -36.377 53.827 146.536 1.00 32.50 301 SER D O 1
ATOM 9376 N N . HIS D 1 323 ? -36.315 51.671 147.172 1.00 34.32 302 HIS D N 1
ATOM 9377 C CA . HIS D 1 323 ? -35.058 51.795 147.911 1.00 34.57 302 HIS D CA 1
ATOM 9378 C C . HIS D 1 323 ? -33.845 51.752 146.982 1.00 32.60 302 HIS D C 1
ATOM 9379 O O . HIS D 1 323 ? -32.768 52.237 147.330 1.00 35.14 302 HIS D O 1
ATOM 9386 N N . TYR D 1 324 ? -34.023 51.154 145.806 1.00 31.23 303 TYR D N 1
ATOM 9387 C CA . TYR D 1 324 ? -32.932 50.947 144.854 1.00 30.20 303 TYR D CA 1
ATOM 9388 C C . TYR D 1 324 ? -32.654 52.238 144.079 1.00 29.75 303 TYR D C 1
ATOM 9389 O O . TYR D 1 324 ? -31.499 52.622 143.860 1.00 24.45 303 TYR D O 1
ATOM 9398 N N . SER D 1 325 ? -33.729 52.900 143.669 1.00 26.07 304 SER D N 1
ATOM 9399 C CA . SER D 1 325 ? -33.642 54.182 142.990 1.00 23.67 304 SER D CA 1
ATOM 9400 C C . SER D 1 325 ? -35.027 54.809 142.911 1.00 28.36 304 SER D C 1
ATOM 9401 O O . SER D 1 325 ? -36.042 54.144 143.168 1.00 29.28 304 SER D O 1
ATOM 9404 N N . GLY D 1 326 ? -35.067 56.094 142.575 1.00 27.12 305 GLY D N 1
ATOM 9405 C CA . GLY D 1 326 ? -36.320 56.747 142.244 1.00 29.05 305 GLY D CA 1
ATOM 9406 C C . GLY D 1 326 ? -36.612 56.444 140.784 1.00 27.89 305 GLY D C 1
ATOM 9407 O O . GLY D 1 326 ? -35.852 55.723 140.145 1.00 25.74 305 GLY D O 1
ATOM 9408 N N . ILE D 1 327 ? -37.710 56.974 140.260 1.00 28.70 306 ILE D N 1
ATOM 9409 C CA . ILE D 1 327 ? -38.039 56.821 138.848 1.00 30.48 306 ILE D CA 1
ATOM 9410 C C . ILE D 1 327 ? -37.614 58.098 138.137 1.00 33.25 306 ILE D C 1
ATOM 9411 O O . ILE D 1 327 ? -38.097 59.182 138.459 1.00 33.85 306 ILE D O 1
ATOM 9416 N N . GLU D 1 328 ? -36.690 57.978 137.192 1.00 31.20 307 GLU D N 1
ATOM 9417 C CA A GLU D 1 328 ? -36.163 59.137 136.478 0.55 34.04 307 GLU D CA 1
ATOM 9418 C CA B GLU D 1 328 ? -36.174 59.150 136.500 0.45 34.02 307 GLU D CA 1
ATOM 9419 C C . GLU D 1 328 ? -37.198 59.721 135.528 1.00 34.33 307 GLU D C 1
ATOM 9420 O O . GLU D 1 328 ? -37.939 58.983 134.890 1.00 31.59 307 GLU D O 1
ATOM 9431 N N . THR D 1 329 ? -37.244 61.049 135.446 1.00 36.17 308 THR D N 1
ATOM 9432 C CA . THR D 1 329 ? -38.032 61.722 134.428 1.00 35.95 308 THR D CA 1
ATOM 9433 C C . THR D 1 329 ? -37.097 61.985 133.250 1.00 35.42 308 THR D C 1
ATOM 9434 O O . THR D 1 329 ? -36.199 62.816 133.338 1.00 35.62 308 THR D O 1
ATOM 9438 N N . PRO D 1 330 ? -37.278 61.247 132.152 1.00 35.20 309 PRO D N 1
ATOM 9439 C CA . PRO D 1 330 ? -36.348 61.369 131.023 1.00 36.57 309 PRO D CA 1
ATOM 9440 C C . PRO D 1 330 ? -36.559 62.644 130.227 1.00 42.20 309 PRO D C 1
ATOM 9441 O O . PRO D 1 330 ? -37.610 63.273 130.322 1.00 46.28 309 PRO D O 1
ATOM 9445 N N . GLN D 1 331 ? -35.554 63.032 129.455 1.00 43.35 310 GLN D N 1
ATOM 9446 C CA . GLN D 1 331 ? -35.736 64.141 128.541 1.00 46.20 310 GLN D CA 1
ATOM 9447 C C . GLN D 1 331 ? -35.433 63.616 127.144 1.00 46.18 310 GLN D C 1
ATOM 9448 O O . GLN D 1 331 ? -34.358 63.065 126.905 1.00 43.44 310 GLN D O 1
ATOM 9450 N N . ARG D 1 332 ? -36.384 63.776 126.228 1.00 45.84 311 ARG D N 1
ATOM 9451 C CA . ARG D 1 332 ? -36.170 63.364 124.845 1.00 42.71 311 ARG D CA 1
ATOM 9452 C C . ARG D 1 332 ? -35.084 64.259 124.242 1.00 42.28 311 ARG D C 1
ATOM 9453 O O . ARG D 1 332 ? -35.054 65.466 124.504 1.00 45.14 311 ARG D O 1
ATOM 9455 N N . LEU D 1 333 ? -34.187 63.670 123.459 1.00 38.29 312 LEU D N 1
ATOM 9456 C CA . LEU D 1 333 ? -33.139 64.432 122.780 1.00 43.94 312 LEU D CA 1
ATOM 9457 C C . LEU D 1 333 ? -33.689 65.093 121.521 1.00 46.23 312 LEU D C 1
ATOM 9458 O O . LEU D 1 333 ? -34.319 64.429 120.699 1.00 41.72 312 LEU D O 1
ATOM 9463 N N . GLU D 1 334 ? -33.451 66.392 121.351 1.00 58.17 313 GLU D N 1
ATOM 9464 C CA . GLU D 1 334 ? -34.041 67.083 120.205 1.00 65.92 313 GLU D CA 1
ATOM 9465 C C . GLU D 1 334 ? -33.372 66.728 118.871 1.00 70.60 313 GLU D C 1
ATOM 9466 O O . GLU D 1 334 ? -33.701 67.310 117.835 1.00 75.52 313 GLU D O 1
ATOM 9468 N N . LEU D 1 335 ? -32.463 65.756 118.892 1.00 61.70 314 LEU D N 1
ATOM 9469 C CA . LEU D 1 335 ? -31.851 65.251 117.666 1.00 55.30 314 LEU D CA 1
ATOM 9470 C C . LEU D 1 335 ? -32.588 64.014 117.169 1.00 55.94 314 LEU D C 1
ATOM 9471 O O . LEU D 1 335 ? -32.465 63.634 116.002 1.00 58.91 314 LEU D O 1
ATOM 9476 N N . PHE D 1 336 ? -33.361 63.394 118.058 1.00 53.93 315 PHE D N 1
ATOM 9477 C CA . PHE D 1 336 ? -34.099 62.180 117.717 1.00 53.59 315 PHE D CA 1
ATOM 9478 C C . PHE D 1 336 ? -35.593 62.461 117.559 1.00 56.96 315 PHE D C 1
ATOM 9479 O O . PHE D 1 336 ? -36.054 63.582 117.784 1.00 60.71 315 PHE D O 1
ATOM 9487 N N . MET E 1 22 ? 8.331 11.150 90.428 1.00 39.83 1 MET E N 1
ATOM 9488 C CA . MET E 1 22 ? 7.234 11.649 89.599 1.00 41.28 1 MET E CA 1
ATOM 9489 C C . MET E 1 22 ? 5.919 11.543 90.368 1.00 40.67 1 MET E C 1
ATOM 9490 O O . MET E 1 22 ? 5.351 10.454 90.485 1.00 40.81 1 MET E O 1
ATOM 9495 N N . VAL E 1 23 ? 5.447 12.667 90.905 1.00 39.24 2 VAL E N 1
ATOM 9496 C CA . VAL E 1 23 ? 4.255 12.665 91.754 1.00 37.97 2 VAL E CA 1
ATOM 9497 C C . VAL E 1 23 ? 3.208 13.702 91.330 1.00 30.27 2 VAL E C 1
ATOM 9498 O O . VAL E 1 23 ? 3.521 14.679 90.652 1.00 36.33 2 VAL E O 1
ATOM 9502 N N . THR E 1 24 ? 1.962 13.472 91.730 1.00 22.54 3 THR E N 1
ATOM 9503 C CA . THR E 1 24 ? 0.884 14.445 91.536 1.00 20.44 3 THR E CA 1
ATOM 9504 C C . THR E 1 24 ? 0.877 15.352 92.760 1.00 20.77 3 THR E C 1
ATOM 9505 O O . THR E 1 24 ? 0.689 14.865 93.868 1.00 21.30 3 THR E O 1
ATOM 9509 N N . ASP E 1 25 ? 1.119 16.650 92.590 1.00 17.23 4 ASP E N 1
ATOM 9510 C CA . ASP E 1 25 ? 1.079 17.552 93.736 1.00 19.77 4 ASP E CA 1
ATOM 9511 C C . ASP E 1 25 ? 0.198 18.761 93.408 1.00 18.63 4 ASP E C 1
ATOM 9512 O O . ASP E 1 25 ? -0.577 18.727 92.445 1.00 15.53 4 ASP E O 1
ATOM 9517 N N . ASP E 1 26 ? 0.324 19.822 94.198 1.00 18.47 5 ASP E N 1
ATOM 9518 C CA . ASP E 1 26 ? -0.479 21.032 93.975 1.00 18.39 5 ASP E CA 1
ATOM 9519 C C . ASP E 1 26 ? -0.181 21.698 92.635 1.00 19.59 5 ASP E C 1
ATOM 9520 O O . ASP E 1 26 ? -1.086 22.257 92.002 1.00 18.25 5 ASP E O 1
ATOM 9525 N N . GLN E 1 27 ? 1.088 21.705 92.231 1.00 17.01 6 GLN E N 1
ATOM 9526 C CA . GLN E 1 27 ? 1.442 22.229 90.914 1.00 18.06 6 GLN E CA 1
ATOM 9527 C C . GLN E 1 27 ? 0.771 21.406 89.819 1.00 16.82 6 GLN E C 1
ATOM 9528 O O . GLN E 1 27 ? 0.299 21.943 88.824 1.00 17.30 6 GLN E O 1
ATOM 9534 N N . THR E 1 28 ? 0.735 20.093 90.006 1.00 14.34 7 THR E N 1
ATOM 9535 C CA . THR E 1 28 ? 0.146 19.222 89.001 1.00 13.14 7 THR E CA 1
ATOM 9536 C C . THR E 1 28 ? -1.346 19.529 88.848 1.00 19.43 7 THR E C 1
ATOM 9537 O O . THR E 1 28 ? -1.856 19.662 87.731 1.00 15.36 7 THR E O 1
ATOM 9541 N N . ARG E 1 29 ? -2.051 19.644 89.968 1.00 15.13 8 ARG E N 1
ATOM 9542 C CA . ARG E 1 29 ? -3.492 19.934 89.926 1.00 15.73 8 ARG E CA 1
ATOM 9543 C C . ARG E 1 29 ? -3.798 21.293 89.294 1.00 17.35 8 ARG E C 1
ATOM 9544 O O . ARG E 1 29 ? -4.833 21.459 88.645 1.00 18.88 8 ARG E O 1
ATOM 9552 N N . ARG E 1 30 ? -2.925 22.272 89.508 1.00 16.57 9 ARG E N 1
ATOM 9553 C CA . ARG E 1 30 ? -3.124 23.592 88.907 1.00 17.64 9 ARG E CA 1
ATOM 9554 C C . ARG E 1 30 ? -2.968 23.499 87.385 1.00 19.95 9 ARG E C 1
ATOM 9555 O O . ARG E 1 30 ? -3.728 24.122 86.638 1.00 18.69 9 ARG E O 1
ATOM 9563 N N . ILE E 1 31 ? -2.003 22.704 86.934 1.00 19.73 10 ILE E N 1
ATOM 9564 C CA . ILE E 1 31 ? -1.788 22.488 85.501 1.00 19.08 10 ILE E CA 1
ATOM 9565 C C . ILE E 1 31 ? -2.998 21.779 84.876 1.00 18.82 10 ILE E C 1
ATOM 9566 O O . ILE E 1 31 ? -3.462 22.174 83.808 1.00 19.52 10 ILE E O 1
ATOM 9571 N N . TYR E 1 32 ? -3.510 20.745 85.547 1.00 13.80 11 TYR E N 1
ATOM 9572 C CA . TYR E 1 32 ? -4.711 20.050 85.077 1.00 14.59 11 TYR E CA 1
ATOM 9573 C C . TYR E 1 32 ? -5.884 21.020 85.034 1.00 17.52 11 TYR E C 1
ATOM 9574 O O . TYR E 1 32 ? -6.628 21.062 84.056 1.00 18.51 11 TYR E O 1
ATOM 9583 N N . ARG E 1 33 ? -6.061 21.785 86.111 1.00 18.53 12 ARG E N 1
ATOM 9584 C CA . ARG E 1 33 ? -7.128 22.786 86.162 1.00 18.52 12 ARG E CA 1
ATOM 9585 C C . ARG E 1 33 ? -7.078 23.763 85.004 1.00 21.38 12 ARG E C 1
ATOM 9586 O O . ARG E 1 33 ? -8.098 24.063 84.389 1.00 18.98 12 ARG E O 1
ATOM 9594 N N . ASP E 1 34 ? -5.889 24.296 84.746 1.00 19.77 13 ASP E N 1
ATOM 9595 C CA . ASP E 1 34 ? -5.718 25.274 83.684 1.00 24.40 13 ASP E CA 1
ATOM 9596 C C . ASP E 1 34 ? -6.048 24.695 82.310 1.00 22.55 13 ASP E C 1
ATOM 9597 O O . ASP E 1 34 ? -6.526 25.419 81.435 1.00 23.94 13 ASP E O 1
ATOM 9602 N N . ALA E 1 35 ? -5.835 23.394 82.137 1.00 18.92 14 ALA E N 1
ATOM 9603 C CA . ALA E 1 35 ? -6.082 22.738 80.861 1.00 20.49 14 ALA E CA 1
ATOM 9604 C C . ALA E 1 35 ? -7.490 22.171 80.775 1.00 25.31 14 ALA E C 1
ATOM 9605 O O . ALA E 1 35 ? -7.842 21.530 79.791 1.00 29.14 14 ALA E O 1
ATOM 9607 N N . GLY E 1 36 ? -8.284 22.395 81.812 1.00 17.07 15 GLY E N 1
ATOM 9608 C CA . GLY E 1 36 ? -9.667 21.945 81.829 1.00 26.48 15 GLY E CA 1
ATOM 9609 C C . GLY E 1 36 ? -9.840 20.436 81.802 1.00 22.28 15 GLY E C 1
ATOM 9610 O O . GLY E 1 36 ? -10.825 19.934 81.258 1.00 20.82 15 GLY E O 1
ATOM 9611 N N . ILE E 1 37 ? -8.904 19.706 82.404 1.00 19.22 16 ILE E N 1
ATOM 9612 C CA . ILE E 1 37 ? -9.013 18.247 82.463 1.00 18.57 16 ILE E CA 1
ATOM 9613 C C . ILE E 1 37 ? -9.028 17.728 83.901 1.00 18.48 16 ILE E C 1
ATOM 9614 O O . ILE E 1 37 ? -8.599 18.431 84.813 1.00 16.47 16 ILE E O 1
ATOM 9619 N N . THR E 1 38 ? -9.572 16.522 84.095 1.00 16.94 17 THR E N 1
ATOM 9620 C CA . THR E 1 38 ? -9.417 15.771 85.348 1.00 15.82 17 THR E CA 1
ATOM 9621 C C . THR E 1 38 ? -8.656 14.486 85.037 1.00 19.12 17 THR E C 1
ATOM 9622 O O . THR E 1 38 ? -8.749 13.932 83.932 1.00 16.13 17 THR E O 1
ATOM 9626 N N . VAL E 1 39 ? -7.849 14.049 85.994 1.00 15.51 18 VAL E N 1
ATOM 9627 C CA . VAL E 1 39 ? -7.041 12.855 85.805 1.00 13.86 18 VAL E CA 1
ATOM 9628 C C . VAL E 1 39 ? -7.293 11.911 86.983 1.00 19.09 18 VAL E C 1
ATOM 9629 O O . VAL E 1 39 ? -6.854 12.176 88.098 1.00 15.68 18 VAL E O 1
ATOM 9633 N N . GLU E 1 40 ? -7.989 10.809 86.714 1.00 18.21 19 GLU E N 1
ATOM 9634 C CA . GLU E 1 40 ? -8.415 9.882 87.756 1.00 19.41 19 GLU E CA 1
ATOM 9635 C C . GLU E 1 40 ? -7.478 8.699 87.768 1.00 15.25 19 GLU E C 1
ATOM 9636 O O . GLU E 1 40 ? -7.449 7.932 86.822 1.00 13.09 19 GLU E O 1
ATOM 9642 N N . LYS E 1 41 ? -6.739 8.539 88.854 1.00 15.69 20 LYS E N 1
ATOM 9643 C CA . LYS E 1 41 ? -5.837 7.414 89.023 1.00 17.04 20 LYS E CA 1
ATOM 9644 C C . LYS E 1 41 ? -6.617 6.097 88.974 1.00 15.76 20 LYS E C 1
ATOM 9645 O O . LYS E 1 41 ? -7.666 5.973 89.611 1.00 15.02 20 LYS E O 1
ATOM 9651 N N . LEU E 1 42 ? -6.096 5.098 88.270 1.00 11.38 21 LEU E N 1
ATOM 9652 C CA . LEU E 1 42 ? -6.787 3.806 88.182 1.00 12.18 21 LEU E CA 1
ATOM 9653 C C . LEU E 1 42 ? -6.011 2.654 88.807 1.00 14.51 21 LEU E C 1
ATOM 9654 O O . LEU E 1 42 ? -6.536 1.541 88.960 1.00 15.34 21 LEU E O 1
ATOM 9659 N N . GLY E 1 43 ? -4.767 2.914 89.173 1.00 13.18 22 GLY E N 1
ATOM 9660 C CA . GLY E 1 43 ? -3.962 1.912 89.858 1.00 14.52 22 GLY E CA 1
ATOM 9661 C C . GLY E 1 43 ? -2.852 2.646 90.587 1.00 14.31 22 GLY E C 1
ATOM 9662 O O . GLY E 1 43 ? -2.558 3.791 90.249 1.00 15.08 22 GLY E O 1
ATOM 9663 N N . GLU E 1 44 ? -2.260 1.999 91.583 1.00 13.83 23 GLU E N 1
ATOM 9664 C CA . GLU E 1 44 ? -1.213 2.614 92.387 1.00 13.36 23 GLU E CA 1
ATOM 9665 C C . GLU E 1 44 ? 0.006 3.007 91.536 1.00 15.05 23 GLU E C 1
ATOM 9666 O O . GLU E 1 44 ? 0.522 4.116 91.683 1.00 14.39 23 GLU E O 1
ATOM 9672 N N . HIS E 1 45 ? 0.452 2.119 90.650 1.00 13.05 24 HIS E N 1
ATOM 9673 C CA . HIS E 1 45 ? 1.694 2.354 89.926 1.00 13.78 24 HIS E CA 1
ATOM 9674 C C . HIS E 1 45 ? 1.501 2.759 88.466 1.00 16.16 24 HIS E C 1
ATOM 9675 O O . HIS E 1 45 ? 2.457 3.206 87.804 1.00 16.68 24 HIS E O 1
ATOM 9682 N N . ILE E 1 46 ? 0.286 2.594 87.951 1.00 10.41 25 ILE E N 1
ATOM 9683 C CA . ILE E 1 46 ? 0.071 2.755 86.508 1.00 10.04 25 ILE E CA 1
ATOM 9684 C C . ILE E 1 46 ? -1.415 2.886 86.203 1.00 10.27 25 ILE E C 1
ATOM 9685 O O . ILE E 1 46 ? -2.251 2.228 86.858 1.00 11.60 25 ILE E O 1
ATOM 9690 N N . GLY E 1 47 ? -1.741 3.745 85.238 1.00 10.71 26 GLY E N 1
ATOM 9691 C CA . GLY E 1 47 ? -3.096 3.864 84.717 1.00 12.58 26 GLY E CA 1
ATOM 9692 C C . GLY E 1 47 ? -3.861 5.047 85.289 1.00 13.08 26 GLY E C 1
ATOM 9693 O O . GLY E 1 47 ? -3.921 5.234 86.509 1.00 11.49 26 GLY E O 1
ATOM 9694 N N . ALA E 1 48 ? -4.431 5.860 84.402 1.00 14.55 27 ALA E N 1
ATOM 9695 C CA . ALA E 1 48 ? -5.266 6.981 84.797 1.00 13.59 27 ALA E CA 1
ATOM 9696 C C . ALA E 1 48 ? -6.271 7.297 83.693 1.00 11.90 27 ALA E C 1
ATOM 9697 O O . ALA E 1 48 ? -5.968 7.137 82.517 1.00 13.14 27 ALA E O 1
ATOM 9699 N N . ARG E 1 49 ? -7.475 7.718 84.080 1.00 11.78 28 ARG E N 1
ATOM 9700 C CA . ARG E 1 49 ? -8.482 8.145 83.116 1.00 13.00 28 ARG E CA 1
ATOM 9701 C C . ARG E 1 49 ? -8.517 9.663 83.025 1.00 15.39 28 ARG E C 1
ATOM 9702 O O . ARG E 1 49 ? -8.570 10.355 84.039 1.00 16.98 28 ARG E O 1
ATOM 9710 N N . VAL E 1 50 ? -8.459 10.188 81.808 1.00 14.47 29 VAL E N 1
ATOM 9711 C CA . VAL E 1 50 ? -8.488 11.640 81.633 1.00 11.43 29 VAL E CA 1
ATOM 9712 C C . VAL E 1 50 ? -9.860 12.032 81.137 1.00 16.26 29 VAL E C 1
ATOM 9713 O O . VAL E 1 50 ? -10.415 11.386 80.253 1.00 18.41 29 VAL E O 1
ATOM 9717 N N . ASN E 1 51 ? -10.447 13.045 81.767 1.00 15.06 30 ASN E N 1
ATOM 9718 C CA . ASN E 1 51 ? -11.730 13.556 81.314 1.00 17.35 30 ASN E CA 1
ATOM 9719 C C . ASN E 1 51 ? -11.657 15.034 81.042 1.00 17.58 30 ASN E C 1
ATOM 9720 O O . ASN E 1 51 ? -10.752 15.720 81.525 1.00 15.15 30 ASN E O 1
ATOM 9725 N N . GLY E 1 52 ? -12.611 15.509 80.246 1.00 18.10 31 GLY E N 1
ATOM 9726 C CA . GLY E 1 52 ? -12.768 16.924 79.994 1.00 20.86 31 GLY E CA 1
ATOM 9727 C C . GLY E 1 52 ? -12.113 17.396 78.715 1.00 20.88 31 GLY E C 1
ATOM 9728 O O . GLY E 1 52 ? -12.060 18.591 78.463 1.00 24.28 31 GLY E O 1
ATOM 9729 N N . ILE E 1 53 ? -11.642 16.468 77.886 1.00 15.95 32 ILE E N 1
ATOM 9730 C CA . ILE E 1 53 ? -10.930 16.887 76.682 1.00 19.39 32 ILE E CA 1
ATOM 9731 C C . ILE E 1 53 ? -11.242 15.984 75.482 1.00 20.36 32 ILE E C 1
ATOM 9732 O O . ILE E 1 53 ? -11.327 14.766 75.610 1.00 16.69 32 ILE E O 1
ATOM 9737 N N . GLU E 1 54 ? -11.466 16.608 74.327 1.00 18.11 33 GLU E N 1
ATOM 9738 C CA . GLU E 1 54 ? -11.605 15.868 73.077 1.00 22.24 33 GLU E CA 1
ATOM 9739 C C . GLU E 1 54 ? -10.266 15.887 72.342 1.00 23.09 33 GLU E C 1
ATOM 9740 O O . GLU E 1 54 ? -9.745 16.961 72.017 1.00 17.25 33 GLU E O 1
ATOM 9746 N N . LEU E 1 55 ? -9.698 14.707 72.115 1.00 15.57 34 LEU E N 1
ATOM 9747 C CA . LEU E 1 55 ? -8.400 14.597 71.460 1.00 21.08 34 LEU E CA 1
ATOM 9748 C C . LEU E 1 55 ? -8.529 15.006 70.005 1.00 19.29 34 LEU E C 1
ATOM 9749 O O . LEU E 1 55 ? -9.220 14.348 69.220 1.00 22.88 34 LEU E O 1
ATOM 9754 N N . ARG E 1 56 ? -7.894 16.119 69.650 1.00 17.98 35 ARG E N 1
ATOM 9755 C CA . ARG E 1 56 ? -7.952 16.637 68.276 1.00 19.65 35 ARG E CA 1
ATOM 9756 C C . ARG E 1 56 ? -6.602 17.234 67.904 1.00 18.65 35 ARG E C 1
ATOM 9757 O O . ARG E 1 56 ? -5.810 17.563 68.786 1.00 17.82 35 ARG E O 1
ATOM 9765 N N . GLY E 1 57 ? -6.369 17.411 66.606 1.00 19.93 36 GLY E N 1
ATOM 9766 C CA . GLY E 1 57 ? -5.126 17.979 66.120 1.00 25.62 36 GLY E CA 1
ATOM 9767 C C . GLY E 1 57 ? -4.940 19.471 66.367 1.00 25.37 36 GLY E C 1
ATOM 9768 O O . GLY E 1 57 ? -3.859 20.000 66.123 1.00 25.76 36 GLY E O 1
ATOM 9769 N N . ASP E 1 58 ? -5.975 20.164 66.836 1.00 23.94 37 ASP E N 1
ATOM 9770 C CA . ASP E 1 58 ? -5.850 21.604 67.075 1.00 27.75 37 ASP E CA 1
ATOM 9771 C C . ASP E 1 58 ? -5.902 21.952 68.565 1.00 26.37 37 ASP E C 1
ATOM 9772 O O . ASP E 1 58 ? -6.180 23.094 68.927 1.00 26.85 37 ASP E O 1
ATOM 9777 N N . LEU E 1 59 ? -5.618 20.974 69.421 1.00 21.27 38 LEU E N 1
ATOM 9778 C CA . LEU E 1 59 ? -5.501 21.219 70.862 1.00 21.22 38 LEU E CA 1
ATOM 9779 C C . LEU E 1 59 ? -4.436 22.267 71.130 1.00 27.82 38 LEU E C 1
ATOM 9780 O O . LEU E 1 59 ? -3.406 22.292 70.443 1.00 25.90 38 LEU E O 1
ATOM 9785 N N . SER E 1 60 ? -4.694 23.144 72.100 1.00 25.86 39 SER E N 1
ATOM 9786 C CA . SER E 1 60 ? -3.730 24.175 72.452 1.00 32.01 39 SER E CA 1
ATOM 9787 C C . SER E 1 60 ? -2.521 23.567 73.146 1.00 32.77 39 SER E C 1
ATOM 9788 O O . SER E 1 60 ? -2.610 22.489 73.748 1.00 24.62 39 SER E O 1
ATOM 9791 N N . ALA E 1 61 ? -1.407 24.289 73.089 1.00 35.26 40 ALA E N 1
ATOM 9792 C CA . ALA E 1 61 ? -0.131 23.799 73.595 1.00 34.10 40 ALA E CA 1
ATOM 9793 C C . ALA E 1 61 ? -0.197 23.471 75.086 1.00 32.11 40 ALA E C 1
ATOM 9794 O O . ALA E 1 61 ? 0.371 22.475 75.529 1.00 30.03 40 ALA E O 1
ATOM 9796 N N . ASP E 1 62 ? -0.897 24.291 75.861 1.00 29.61 41 ASP E N 1
ATOM 9797 C CA . ASP E 1 62 ? -0.998 24.040 77.300 1.00 31.57 41 ASP E CA 1
ATOM 9798 C C . ASP E 1 62 ? -1.784 22.757 77.611 1.00 25.32 41 ASP E C 1
ATOM 9799 O O . ASP E 1 62 ? -1.513 22.060 78.602 1.00 21.85 41 ASP E O 1
ATOM 9804 N N . ARG E 1 63 ? -2.785 22.448 76.794 1.00 20.27 42 ARG E N 1
ATOM 9805 C CA . ARG E 1 63 ? -3.543 21.219 77.034 1.00 16.50 42 ARG E CA 1
ATOM 9806 C C . ARG E 1 63 ? -2.687 20.011 76.671 1.00 14.09 42 ARG E C 1
ATOM 9807 O O . ARG E 1 63 ? -2.711 19.001 77.380 1.00 15.65 42 ARG E O 1
ATOM 9815 N N . VAL E 1 64 ? -1.906 20.126 75.593 1.00 14.69 43 VAL E N 1
ATOM 9816 C CA . VAL E 1 64 ? -0.964 19.069 75.200 1.00 16.77 43 VAL E CA 1
ATOM 9817 C C . VAL E 1 64 ? 0.065 18.847 76.320 1.00 20.94 43 VAL E C 1
ATOM 9818 O O . VAL E 1 64 ? 0.381 17.698 76.690 1.00 17.28 43 VAL E O 1
ATOM 9822 N N . GLU E 1 65 ? 0.570 19.938 76.891 1.00 18.42 44 GLU E N 1
ATOM 9823 C CA . GLU E 1 65 ? 1.552 19.790 77.963 1.00 20.03 44 GLU E CA 1
ATOM 9824 C C . GLU E 1 65 ? 0.949 19.174 79.230 1.00 18.62 44 GLU E C 1
ATOM 9825 O O . GLU E 1 65 ? 1.631 18.440 79.936 1.00 19.10 44 GLU E O 1
ATOM 9831 N N . ALA E 1 66 ? -0.326 19.426 79.505 1.00 12.76 45 ALA E N 1
ATOM 9832 C CA . ALA E 1 66 ? -0.988 18.771 80.640 1.00 16.93 45 ALA E CA 1
ATOM 9833 C C . ALA E 1 66 ? -1.122 17.258 80.415 1.00 18.73 45 ALA E C 1
ATOM 9834 O O . ALA E 1 66 ? -0.974 16.465 81.353 1.00 14.70 45 ALA E O 1
ATOM 9836 N N . ILE E 1 67 ? -1.428 16.865 79.180 1.00 17.94 46 ILE E N 1
ATOM 9837 C CA . ILE E 1 67 ? -1.481 15.448 78.807 1.00 15.61 46 ILE E CA 1
ATOM 9838 C C . ILE E 1 67 ? -0.093 14.807 78.923 1.00 14.46 46 ILE E C 1
ATOM 9839 O O . ILE E 1 67 ? 0.045 13.701 79.448 1.00 13.27 46 ILE E O 1
ATOM 9844 N N . ARG E 1 68 ? 0.928 15.506 78.437 1.00 15.52 47 ARG E N 1
ATOM 9845 C CA A ARG E 1 68 ? 2.301 15.038 78.573 0.54 16.55 47 ARG E CA 1
ATOM 9846 C CA B ARG E 1 68 ? 2.304 15.035 78.566 0.46 16.54 47 ARG E CA 1
ATOM 9847 C C . ARG E 1 68 ? 2.652 14.759 80.030 1.00 14.10 47 ARG E C 1
ATOM 9848 O O . ARG E 1 68 ? 3.242 13.727 80.343 1.00 13.45 47 ARG E O 1
ATOM 9863 N N . LEU E 1 69 ? 2.295 15.688 80.915 1.00 11.78 48 LEU E N 1
ATOM 9864 C CA . LEU E 1 69 ? 2.599 15.538 82.341 1.00 11.65 48 LEU E CA 1
ATOM 9865 C C . LEU E 1 69 ? 1.802 14.385 82.955 1.00 12.52 48 LEU E C 1
ATOM 9866 O O . LEU E 1 69 ? 2.348 13.576 83.714 1.00 11.96 48 LEU E O 1
ATOM 9871 N N . ALA E 1 70 ? 0.518 14.302 82.624 1.00 11.74 49 ALA E N 1
ATOM 9872 C CA . ALA E 1 70 ? -0.317 13.221 83.139 1.00 14.05 49 ALA E CA 1
ATOM 9873 C C . ALA E 1 70 ? 0.261 11.866 82.704 1.00 13.93 49 ALA E C 1
ATOM 9874 O O . ALA E 1 70 ? 0.270 10.907 83.475 1.00 12.68 49 ALA E O 1
ATOM 9876 N N . LEU E 1 71 ? 0.764 11.808 81.473 1.00 8.96 50 LEU E N 1
ATOM 9877 C CA . LEU E 1 71 ? 1.331 10.569 80.944 1.00 13.50 50 LEU E CA 1
ATOM 9878 C C . LEU E 1 71 ? 2.621 10.216 81.673 1.00 13.08 50 LEU E C 1
ATOM 9879 O O . LEU E 1 71 ? 2.854 9.045 82.013 1.00 11.04 50 LEU E O 1
ATOM 9884 N N . ALA E 1 72 ? 3.457 11.221 81.921 1.00 11.55 51 ALA E N 1
ATOM 9885 C CA . ALA E 1 72 ? 4.715 10.986 82.626 1.00 12.10 51 ALA E CA 1
ATOM 9886 C C . ALA E 1 72 ? 4.494 10.401 84.012 1.00 12.94 51 ALA E C 1
ATOM 9887 O O . ALA E 1 72 ? 5.220 9.510 84.445 1.00 15.63 51 ALA E O 1
ATOM 9889 N N . ILE E 1 73 ? 3.493 10.924 84.708 1.00 12.66 52 ILE E N 1
ATOM 9890 C CA . ILE E 1 73 ? 3.201 10.502 86.068 1.00 13.92 52 ILE E CA 1
ATOM 9891 C C . ILE E 1 73 ? 2.559 9.114 86.084 1.00 11.34 52 ILE E C 1
ATOM 9892 O O . ILE E 1 73 ? 2.969 8.248 86.855 1.00 11.53 52 ILE E O 1
ATOM 9897 N N . ASN E 1 74 ? 1.600 8.903 85.188 1.00 10.54 53 ASN E N 1
ATOM 9898 C CA . ASN E 1 74 ? 0.718 7.743 85.258 1.00 11.93 53 ASN E CA 1
ATOM 9899 C C . ASN E 1 74 ? 1.002 6.604 84.277 1.00 11.38 53 ASN E C 1
ATOM 9900 O O . ASN E 1 74 ? 0.406 5.533 84.412 1.00 10.51 53 ASN E O 1
ATOM 9905 N N . LYS E 1 75 ? 1.913 6.842 83.331 1.00 12.11 54 LYS E N 1
ATOM 9906 C CA . LYS E 1 75 ? 2.460 5.832 82.402 1.00 12.33 54 LYS E CA 1
ATOM 9907 C C . LYS E 1 75 ? 1.495 5.365 81.309 1.00 12.95 54 LYS E C 1
ATOM 9908 O O . LYS E 1 75 ? 1.916 5.105 80.181 1.00 13.48 54 LYS E O 1
ATOM 9914 N N . VAL E 1 76 ? 0.216 5.230 81.646 1.00 12.69 55 VAL E N 1
ATOM 9915 C CA . VAL E 1 76 ? -0.814 4.922 80.653 1.00 10.44 55 VAL E CA 1
ATOM 9916 C C . VAL E 1 76 ? -2.009 5.817 80.900 1.00 14.42 55 VAL E C 1
ATOM 9917 O O . VAL E 1 76 ? -2.463 5.909 82.044 1.00 11.92 55 VAL E O 1
ATOM 9921 N N . LEU E 1 77 ? -2.503 6.482 79.853 1.00 10.15 56 LEU E N 1
ATOM 9922 C CA . LEU E 1 77 ? -3.732 7.274 79.950 1.00 10.47 56 LEU E CA 1
ATOM 9923 C C . LEU E 1 77 ? -4.847 6.660 79.100 1.00 10.91 56 LEU E C 1
ATOM 9924 O O . LEU E 1 77 ? -4.595 6.213 77.967 1.00 11.67 56 LEU E O 1
ATOM 9929 N N . VAL E 1 78 ? -6.081 6.632 79.625 1.00 9.93 57 VAL E N 1
ATOM 9930 C CA . VAL E 1 78 ? -7.228 6.285 78.779 1.00 9.99 57 VAL E CA 1
ATOM 9931 C C . VAL E 1 78 ? -8.233 7.445 78.728 1.00 12.72 57 VAL E C 1
ATOM 9932 O O . VAL E 1 78 ? -8.458 8.159 79.717 1.00 12.59 57 VAL E O 1
ATOM 9936 N N . PHE E 1 79 ? -8.784 7.640 77.541 1.00 12.95 58 PHE E N 1
ATOM 9937 C CA . PHE E 1 79 ? -9.764 8.674 77.255 1.00 13.17 58 PHE E CA 1
ATOM 9938 C C . PHE E 1 79 ? -10.994 7.936 76.755 1.00 16.54 58 PHE E C 1
ATOM 9939 O O . PHE E 1 79 ? -10.853 6.901 76.111 1.00 16.37 58 PHE E O 1
ATOM 9947 N N . THR E 1 80 ? -12.190 8.438 77.047 1.00 11.57 59 THR E N 1
ATOM 9948 C CA . THR E 1 80 ? -13.401 7.739 76.617 1.00 14.21 59 THR E CA 1
ATOM 9949 C C . THR E 1 80 ? -14.308 8.680 75.815 1.00 14.83 59 THR E C 1
ATOM 9950 O O . THR E 1 80 ? -14.150 9.901 75.876 1.00 12.87 59 THR E O 1
ATOM 9954 N N . GLU E 1 81 ? -15.265 8.087 75.103 1.00 19.07 60 GLU E N 1
ATOM 9955 C CA A GLU E 1 81 ? -16.242 8.824 74.300 0.55 20.07 60 GLU E CA 1
ATOM 9956 C CA B GLU E 1 81 ? -16.236 8.849 74.321 0.45 20.12 60 GLU E CA 1
ATOM 9957 C C . GLU E 1 81 ? -15.578 9.731 73.262 1.00 15.24 60 GLU E C 1
ATOM 9958 O O . GLU E 1 81 ? -16.081 10.806 72.948 1.00 16.73 60 GLU E O 1
ATOM 9969 N N . GLN E 1 82 ? -14.459 9.281 72.703 1.00 13.26 61 GLN E N 1
ATOM 9970 C CA . GLN E 1 82 ? -13.794 10.042 71.645 1.00 11.32 61 GLN E CA 1
ATOM 9971 C C . GLN E 1 82 ? -14.352 9.611 70.292 1.00 14.52 61 GLN E C 1
ATOM 9972 O O . GLN E 1 82 ? -13.615 9.169 69.412 1.00 14.83 61 GLN E O 1
ATOM 9978 N N . HIS E 1 83 ? -15.668 9.711 70.142 1.00 12.09 62 HIS E N 1
ATOM 9979 C CA . HIS E 1 83 ? -16.347 9.207 68.959 1.00 15.48 62 HIS E CA 1
ATOM 9980 C C . HIS E 1 83 ? -16.142 10.054 67.700 1.00 17.36 62 HIS E C 1
ATOM 9981 O O . HIS E 1 83 ? -16.506 9.640 66.604 1.00 20.01 62 HIS E O 1
ATOM 9988 N N . HIS E 1 84 ? -15.559 11.231 67.854 1.00 13.39 63 HIS E N 1
ATOM 9989 C CA . HIS E 1 84 ? -15.273 12.111 66.700 1.00 14.09 63 HIS E CA 1
ATOM 9990 C C . HIS E 1 84 ? -14.060 11.638 65.900 1.00 15.88 63 HIS E C 1
ATOM 9991 O O . HIS E 1 84 ? -13.824 12.088 64.781 1.00 15.19 63 HIS E O 1
ATOM 9998 N N . LEU E 1 85 ? -13.270 10.752 66.495 1.00 14.63 64 LEU E N 1
ATOM 9999 C CA . LEU E 1 85 ? -11.987 10.350 65.916 1.00 13.44 64 LEU E CA 1
ATOM 10000 C C . LEU E 1 85 ? -12.070 9.316 64.799 1.00 15.55 64 LEU E C 1
ATOM 10001 O O . LEU E 1 85 ? -12.736 8.277 64.948 1.00 17.81 64 LEU E O 1
ATOM 10006 N N . ASP E 1 86 ? -11.381 9.592 63.695 1.00 13.70 65 ASP E N 1
ATOM 10007 C CA . ASP E 1 86 ? -11.085 8.567 62.697 1.00 14.30 65 ASP E CA 1
ATOM 10008 C C . ASP E 1 86 ? -9.556 8.462 62.585 1.00 14.79 65 ASP E C 1
ATOM 10009 O O . ASP E 1 86 ? -8.845 9.055 63.405 1.00 14.43 65 ASP E O 1
ATOM 10014 N N . ASP E 1 87 ? -9.045 7.695 61.616 1.00 15.29 66 ASP E N 1
ATOM 10015 C CA . ASP E 1 87 ? -7.596 7.520 61.473 1.00 16.39 66 ASP E CA 1
ATOM 10016 C C . ASP E 1 87 ? -6.915 8.868 61.300 1.00 15.95 66 ASP E C 1
ATOM 10017 O O . ASP E 1 87 ? -5.902 9.148 61.935 1.00 15.67 66 ASP E O 1
ATOM 10022 N N . ALA E 1 88 ? -7.481 9.705 60.437 1.00 16.15 67 ALA E N 1
ATOM 10023 C CA . ALA E 1 88 ? -6.896 11.020 60.174 1.00 17.02 67 ALA E CA 1
ATOM 10024 C C . ALA E 1 88 ? -6.851 11.902 61.420 1.00 17.39 67 ALA E C 1
ATOM 10025 O O . ALA E 1 88 ? -5.853 12.587 61.668 1.00 17.55 67 ALA E O 1
ATOM 10027 N N . GLY E 1 89 ? -7.936 11.919 62.190 1.00 14.89 68 GLY E N 1
ATOM 10028 C CA . GLY E 1 89 ? -7.976 12.713 63.400 1.00 15.42 68 GLY E CA 1
ATOM 10029 C C . GLY E 1 89 ? -7.037 12.170 64.467 1.00 18.96 68 GLY E C 1
ATOM 10030 O O . GLY E 1 89 ? -6.418 12.930 65.234 1.00 15.30 68 GLY E O 1
ATOM 10031 N N . GLN E 1 90 ? -6.946 10.845 64.550 1.00 15.27 69 GLN E N 1
ATOM 10032 C CA . GLN E 1 90 ? -6.048 10.233 65.517 1.00 14.61 69 GLN E CA 1
ATOM 10033 C C . GLN E 1 90 ? -4.605 10.595 65.190 1.00 14.08 69 GLN E C 1
ATOM 10034 O O . GLN E 1 90 ? -3.821 10.916 66.085 1.00 15.16 69 GLN E O 1
ATOM 10040 N N . TYR E 1 91 ? -4.259 10.535 63.905 1.00 14.91 70 TYR E N 1
ATOM 10041 C CA . TYR E 1 91 ? -2.929 10.916 63.432 1.00 15.66 70 TYR E CA 1
ATOM 10042 C C . TYR E 1 91 ? -2.598 12.379 63.740 1.00 15.62 70 TYR E C 1
ATOM 10043 O O . TYR E 1 91 ? -1.499 12.699 64.195 1.00 16.40 70 TYR E O 1
ATOM 10052 N N . ALA E 1 92 ? -3.544 13.269 63.442 1.00 16.50 71 ALA E N 1
ATOM 10053 C CA . ALA E 1 92 ? -3.356 14.712 63.652 1.00 18.47 71 ALA E CA 1
ATOM 10054 C C . ALA E 1 92 ? -3.140 15.014 65.130 1.00 18.21 71 ALA E C 1
ATOM 10055 O O . ALA E 1 92 ? -2.330 15.872 65.485 1.00 18.60 71 ALA E O 1
ATOM 10057 N N . PHE E 1 93 ? -3.869 14.318 65.992 1.00 14.11 72 PHE E N 1
ATOM 10058 C CA . PHE E 1 93 ? -3.660 14.486 67.424 1.00 14.80 72 PHE E CA 1
ATOM 10059 C C . PHE E 1 93 ? -2.284 13.971 67.869 1.00 19.30 72 PHE E C 1
ATOM 10060 O O . PHE E 1 93 ? -1.573 14.642 68.613 1.00 15.62 72 PHE E O 1
ATOM 10068 N N . ALA E 1 94 ? -1.911 12.776 67.411 1.00 14.56 73 ALA E N 1
ATOM 10069 C CA . ALA E 1 94 ? -0.647 12.171 67.820 1.00 14.68 73 ALA E CA 1
ATOM 10070 C C . ALA E 1 94 ? 0.540 13.066 67.463 1.00 18.04 73 ALA E C 1
ATOM 10071 O O . ALA E 1 94 ? 1.506 13.157 68.221 1.00 16.96 73 ALA E O 1
ATOM 10073 N N . ARG E 1 95 ? 0.442 13.745 66.324 1.00 18.73 74 ARG E N 1
ATOM 10074 C CA . ARG E 1 95 ? 1.484 14.658 65.869 1.00 22.02 74 ARG E CA 1
ATOM 10075 C C . ARG E 1 95 ? 1.793 15.750 66.891 1.00 19.87 74 ARG E C 1
ATOM 10076 O O . ARG E 1 95 ? 2.867 16.342 66.854 1.00 20.38 74 ARG E O 1
ATOM 10084 N N . LEU E 1 96 ? 0.849 16.031 67.784 1.00 16.94 75 LEU E N 1
ATOM 10085 C CA . LEU E 1 96 ? 1.062 17.045 68.810 1.00 18.54 75 LEU E CA 1
ATOM 10086 C C . LEU E 1 96 ? 1.999 16.549 69.886 1.00 19.89 75 LEU E C 1
ATOM 10087 O O . LEU E 1 96 ? 2.558 17.355 70.637 1.00 18.89 75 LEU E O 1
ATOM 10092 N N . LEU E 1 97 ? 2.152 15.231 69.987 1.00 15.30 76 LEU E N 1
ATOM 10093 C CA . LEU E 1 97 ? 2.966 14.646 71.057 1.00 17.11 76 LEU E CA 1
ATOM 10094 C C . LEU E 1 97 ? 4.373 14.280 70.605 1.00 19.21 76 LEU E C 1
ATOM 10095 O O . LEU E 1 97 ? 5.268 14.083 71.429 1.00 20.24 76 LEU E O 1
ATOM 10100 N N . GLY E 1 98 ? 4.577 14.205 69.296 1.00 19.49 77 GLY E N 1
ATOM 10101 C CA . GLY E 1 98 ? 5.878 13.839 68.767 1.00 19.68 77 GLY E CA 1
ATOM 10102 C C . GLY E 1 98 ? 5.827 13.663 67.265 1.00 26.54 77 GLY E C 1
ATOM 10103 O O . GLY E 1 98 ? 4.847 14.055 66.623 1.00 25.43 77 GLY E O 1
ATOM 10104 N N . GLU E 1 99 ? 6.893 13.095 66.705 1.00 25.30 78 GLU E N 1
ATOM 10105 C CA . GLU E 1 99 ? 6.981 12.837 65.272 1.00 25.74 78 GLU E CA 1
ATOM 10106 C C . GLU E 1 99 ? 6.563 11.403 64.978 1.00 21.63 78 GLU E C 1
ATOM 10107 O O . GLU E 1 99 ? 7.234 10.459 65.399 1.00 21.73 78 GLU E O 1
ATOM 10113 N N . PRO E 1 100 ? 5.437 11.230 64.275 1.00 24.18 79 PRO E N 1
ATOM 10114 C CA . PRO E 1 100 ? 4.984 9.870 63.993 1.00 24.16 79 PRO E CA 1
ATOM 10115 C C . PRO E 1 100 ? 6.014 9.097 63.193 1.00 28.21 79 PRO E C 1
ATOM 10116 O O . PRO E 1 100 ? 6.559 9.600 62.222 1.00 25.63 79 PRO E O 1
ATOM 10120 N N . THR E 1 101 ? 6.270 7.871 63.616 1.00 30.11 80 THR E N 1
ATOM 10121 C CA . THR E 1 101 ? 7.171 6.995 62.895 1.00 29.18 80 THR E CA 1
ATOM 10122 C C . THR E 1 101 ? 6.419 6.394 61.737 1.00 31.91 80 THR E C 1
ATOM 10123 O O . THR E 1 101 ? 5.211 6.605 61.589 1.00 33.03 80 THR E O 1
ATOM 10127 N N . LEU E 1 102 ? 7.127 5.633 60.917 1.00 32.52 81 LEU E N 1
ATOM 10128 C CA . LEU E 1 102 ? 6.456 4.728 60.007 1.00 38.56 81 LEU E CA 1
ATOM 10129 C C . LEU E 1 102 ? 5.666 3.758 60.860 1.00 37.52 81 LEU E C 1
ATOM 10130 O O . LEU E 1 102 ? 5.970 3.602 62.045 1.00 36.51 81 LEU E O 1
ATOM 10135 N N . PRO E 1 103 ? 4.644 3.116 60.277 1.00 38.62 82 PRO E N 1
ATOM 10136 C CA . PRO E 1 103 ? 3.897 2.121 61.055 1.00 37.52 82 PRO E CA 1
ATOM 10137 C C . PRO E 1 103 ? 4.816 1.089 61.718 1.00 37.30 82 PRO E C 1
ATOM 10138 O O . PRO E 1 103 ? 4.549 0.705 62.852 1.00 35.27 82 PRO E O 1
ATOM 10142 N N . HIS E 1 104 ? 5.890 0.690 61.032 1.00 34.26 83 HIS E N 1
ATOM 10143 C CA . HIS E 1 104 ? 6.812 -0.333 61.528 1.00 35.08 83 HIS E CA 1
ATOM 10144 C C . HIS E 1 104 ? 8.130 -0.279 60.743 1.00 38.33 83 HIS E C 1
ATOM 10145 O O . HIS E 1 104 ? 8.131 0.098 59.572 1.00 40.00 83 HIS E O 1
ATOM 10152 N N . PRO E 1 105 ? 9.256 -0.658 61.377 1.00 35.38 84 PRO E N 1
ATOM 10153 C CA . PRO E 1 105 ? 10.538 -0.638 60.658 1.00 37.60 84 PRO E CA 1
ATOM 10154 C C . PRO E 1 105 ? 10.582 -1.591 59.467 1.00 42.79 84 PRO E C 1
ATOM 10155 O O . PRO E 1 105 ? 11.316 -1.342 58.502 1.00 44.34 84 PRO E O 1
ATOM 10159 N N . THR E 1 106 ? 9.817 -2.675 59.546 1.00 44.32 85 THR E N 1
ATOM 10160 C CA . THR E 1 106 ? 9.840 -3.695 58.505 1.00 49.31 85 THR E CA 1
ATOM 10161 C C . THR E 1 106 ? 8.462 -3.981 57.910 1.00 50.61 85 THR E C 1
ATOM 10162 O O . THR E 1 106 ? 8.346 -4.293 56.722 1.00 49.45 85 THR E O 1
ATOM 10166 N N . VAL E 1 107 ? 7.417 -3.855 58.725 1.00 58.74 86 VAL E N 1
ATOM 10167 C CA . VAL E 1 107 ? 6.065 -4.141 58.252 1.00 60.64 86 VAL E CA 1
ATOM 10168 C C . VAL E 1 107 ? 5.488 -2.954 57.488 1.00 61.10 86 VAL E C 1
ATOM 10169 O O . VAL E 1 107 ? 5.311 -1.869 58.042 1.00 61.11 86 VAL E O 1
ATOM 10173 N N . ARG E 1 108 ? 5.204 -3.168 56.207 1.00 61.56 87 ARG E N 1
ATOM 10174 C CA . ARG E 1 108 ? 4.716 -2.104 55.338 1.00 60.65 87 ARG E CA 1
ATOM 10175 C C . ARG E 1 108 ? 3.305 -2.374 54.808 1.00 59.55 87 ARG E C 1
ATOM 10176 O O . ARG E 1 108 ? 2.628 -1.454 54.335 1.00 55.07 87 ARG E O 1
ATOM 10178 N N . SER E 1 109 ? 2.873 -3.633 54.880 1.00 62.08 88 SER E N 1
ATOM 10179 C CA . SER E 1 109 ? 1.612 -4.060 54.259 1.00 66.84 88 SER E CA 1
ATOM 10180 C C . SER E 1 109 ? 0.382 -3.898 55.159 1.00 66.66 88 SER E C 1
ATOM 10181 O O . SER E 1 109 ? -0.724 -4.300 54.785 1.00 69.11 88 SER E O 1
ATOM 10183 N N . HIS E 1 110 ? 0.577 -3.316 56.339 1.00 60.83 89 HIS E N 1
ATOM 10184 C CA . HIS E 1 110 ? -0.511 -3.155 57.299 1.00 60.95 89 HIS E CA 1
ATOM 10185 C C . HIS E 1 110 ? -0.655 -1.703 57.768 1.00 55.77 89 HIS E C 1
ATOM 10186 O O . HIS E 1 110 ? -0.775 -1.436 58.967 1.00 49.51 89 HIS E O 1
ATOM 10193 N N . GLY E 1 111 ? -0.647 -0.774 56.815 1.00 55.99 90 GLY E N 1
ATOM 10194 C CA . GLY E 1 111 ? -0.794 0.639 57.115 1.00 56.81 90 GLY E CA 1
ATOM 10195 C C . GLY E 1 111 ? 0.354 1.482 56.588 1.00 58.44 90 GLY E C 1
ATOM 10196 O O . GLY E 1 111 ? 1.485 1.006 56.489 1.00 57.87 90 GLY E O 1
ATOM 10197 N N . THR E 1 112 ? 0.059 2.727 56.216 1.00 60.72 91 THR E N 1
ATOM 10198 C CA . THR E 1 112 ? 1.092 3.637 55.721 1.00 61.21 91 THR E CA 1
ATOM 10199 C C . THR E 1 112 ? 1.350 4.800 56.691 1.00 63.53 91 THR E C 1
ATOM 10200 O O . THR E 1 112 ? 2.479 5.292 56.797 1.00 63.34 91 THR E O 1
ATOM 10202 N N . GLU E 1 113 ? 0.306 5.217 57.408 1.00 62.58 92 GLU E N 1
ATOM 10203 C CA . GLU E 1 113 ? 0.409 6.274 58.419 1.00 58.66 92 GLU E CA 1
ATOM 10204 C C . GLU E 1 113 ? 0.200 5.698 59.815 1.00 55.66 92 GLU E C 1
ATOM 10205 O O . GLU E 1 113 ? 0.881 6.071 60.777 1.00 53.20 92 GLU E O 1
ATOM 10207 N N . LEU E 1 114 ? -0.759 4.785 59.914 1.00 55.50 93 LEU E N 1
ATOM 10208 C CA . LEU E 1 114 ? -1.037 4.093 61.163 1.00 52.81 93 LEU E CA 1
ATOM 10209 C C . LEU E 1 114 ? -0.697 2.622 60.995 1.00 50.84 93 LEU E C 1
ATOM 10210 O O . LEU E 1 114 ? -0.733 2.097 59.883 1.00 54.03 93 LEU E O 1
ATOM 10215 N N . LEU E 1 115 ? -0.386 1.956 62.098 1.00 44.92 94 LEU E N 1
ATOM 10216 C CA . LEU E 1 115 ? -0.220 0.511 62.079 1.00 44.22 94 LEU E CA 1
ATOM 10217 C C . LEU E 1 115 ? -1.573 -0.136 62.381 1.00 43.79 94 LEU E C 1
ATOM 10218 O O . LEU E 1 115 ? -2.176 0.104 63.431 1.00 40.85 94 LEU E O 1
ATOM 10223 N N . ASN E 1 116 ? -2.058 -0.938 61.443 1.00 44.30 95 ASN E N 1
ATOM 10224 C CA . ASN E 1 116 ? -3.338 -1.604 61.619 1.00 47.23 95 ASN E CA 1
ATOM 10225 C C . ASN E 1 116 ? -3.146 -2.969 62.275 1.00 47.77 95 ASN E C 1
ATOM 10226 O O . ASN E 1 116 ? -2.903 -3.971 61.600 1.00 51.63 95 ASN E O 1
ATOM 10231 N N . LEU E 1 117 ? -3.233 -2.990 63.600 1.00 42.93 96 LEU E N 1
ATOM 10232 C CA . LEU E 1 117 ? -3.059 -4.218 64.365 1.00 44.08 96 LEU E CA 1
ATOM 10233 C C . LEU E 1 117 ? -4.330 -5.061 64.392 1.00 49.40 96 LEU E C 1
ATOM 10234 O O . LEU E 1 117 ? -5.397 -4.584 64.785 1.00 50.01 96 LEU E O 1
ATOM 10239 N N . GLU E 1 118 ? -4.212 -6.311 63.954 1.00 52.76 97 GLU E N 1
ATOM 10240 C CA . GLU E 1 118 ? -5.318 -7.270 64.005 1.00 53.50 97 GLU E CA 1
ATOM 10241 C C . GLU E 1 118 ? -4.972 -8.434 64.931 1.00 50.08 97 GLU E C 1
ATOM 10242 O O . GLU E 1 118 ? -3.794 -8.744 65.130 1.00 46.19 97 GLU E O 1
ATOM 10248 N N . GLY E 1 119 ? -5.996 -9.050 65.518 1.00 50.44 98 GLY E N 1
ATOM 10249 C CA . GLY E 1 119 ? -5.790 -10.133 66.464 1.00 49.82 98 GLY E CA 1
ATOM 10250 C C . GLY E 1 119 ? -5.333 -9.567 67.794 1.00 48.16 98 GLY E C 1
ATOM 10251 O O . GLY E 1 119 ? -5.810 -8.507 68.207 1.00 48.15 98 GLY E O 1
ATOM 10252 N N . ALA E 1 120 ? -4.395 -10.250 68.449 1.00 45.27 99 ALA E N 1
ATOM 10253 C CA . ALA E 1 120 ? -3.891 -9.817 69.746 1.00 43.65 99 ALA E CA 1
ATOM 10254 C C . ALA E 1 120 ? -2.377 -10.002 69.876 1.00 44.93 99 ALA E C 1
ATOM 10255 O O . ALA E 1 120 ? -1.833 -11.051 69.520 1.00 46.66 99 ALA E O 1
ATOM 10257 N N . ALA E 1 121 ? -1.703 -8.974 70.383 1.00 41.64 100 ALA E N 1
ATOM 10258 C CA . ALA E 1 121 ? -0.264 -9.037 70.614 1.00 39.41 100 ALA E CA 1
ATOM 10259 C C . ALA E 1 121 ? 0.052 -9.644 71.989 1.00 36.52 100 ALA E C 1
ATOM 10260 O O . ALA E 1 121 ? 0.573 -8.960 72.887 1.00 27.54 100 ALA E O 1
ATOM 10262 N N . ASN E 1 122 ? -0.250 -10.937 72.131 1.00 36.87 101 ASN E N 1
ATOM 10263 C CA . ASN E 1 122 ? -0.135 -11.644 73.404 1.00 40.67 101 ASN E CA 1
ATOM 10264 C C . ASN E 1 122 ? 1.273 -12.154 73.737 1.00 41.03 101 ASN E C 1
ATOM 10265 O O . ASN E 1 122 ? 1.538 -13.356 73.763 1.00 45.12 101 ASN E O 1
ATOM 10270 N N . GLY E 1 123 ? 2.173 -11.218 73.991 1.00 38.62 102 GLY E N 1
ATOM 10271 C CA . GLY E 1 123 ? 3.498 -11.525 74.495 1.00 31.84 102 GLY E CA 1
ATOM 10272 C C . GLY E 1 123 ? 3.927 -10.229 75.144 1.00 22.06 102 GLY E C 1
ATOM 10273 O O . GLY E 1 123 ? 3.683 -9.163 74.581 1.00 22.37 102 GLY E O 1
ATOM 10274 N N . TRP E 1 124 ? 4.514 -10.289 76.331 1.00 20.13 103 TRP E N 1
ATOM 10275 C CA . TRP E 1 124 ? 4.915 -9.058 77.000 1.00 18.34 103 TRP E CA 1
ATOM 10276 C C . TRP E 1 124 ? 6.067 -8.407 76.279 1.00 21.95 103 TRP E C 1
ATOM 10277 O O . TRP E 1 124 ? 7.146 -8.981 76.146 1.00 17.43 103 TRP E O 1
ATOM 10288 N N . HIS E 1 125 ? 5.846 -7.184 75.839 1.00 17.99 104 HIS E N 1
ATOM 10289 C CA . HIS E 1 125 ? 6.877 -6.469 75.122 1.00 22.15 104 HIS E CA 1
ATOM 10290 C C . HIS E 1 125 ? 6.752 -4.968 75.276 1.00 19.32 104 HIS E C 1
ATOM 10291 O O . HIS E 1 125 ? 5.683 -4.439 75.601 1.00 17.32 104 HIS E O 1
ATOM 10298 N N . THR E 1 126 ? 7.882 -4.315 75.046 1.00 16.59 105 THR E N 1
ATOM 10299 C CA . THR E 1 126 ? 7.965 -2.892 74.806 1.00 17.12 105 THR E CA 1
ATOM 10300 C C . THR E 1 126 ? 8.074 -2.761 73.277 1.00 22.39 105 THR E C 1
ATOM 10301 O O . THR E 1 126 ? 8.755 -3.568 72.627 1.00 18.59 105 THR E O 1
ATOM 10305 N N . ASP E 1 127 ? 7.378 -1.791 72.690 1.00 18.85 106 ASP E N 1
ATOM 10306 C CA . ASP E 1 127 ? 7.319 -1.698 71.225 1.00 20.77 106 ASP E CA 1
ATOM 10307 C C . ASP E 1 127 ? 8.654 -1.420 70.562 1.00 20.80 106 ASP E C 1
ATOM 10308 O O . ASP E 1 127 ? 9.371 -0.507 70.966 1.00 19.69 106 ASP E O 1
ATOM 10313 N N . VAL E 1 128 ? 8.952 -2.206 69.532 1.00 22.27 107 VAL E N 1
ATOM 10314 C CA . VAL E 1 128 ? 10.105 -2.004 68.652 1.00 22.90 107 VAL E CA 1
ATOM 10315 C C . VAL E 1 128 ? 11.423 -1.752 69.403 1.00 24.70 107 VAL E C 1
ATOM 10316 O O . VAL E 1 128 ? 12.129 -0.787 69.119 1.00 21.17 107 VAL E O 1
ATOM 10320 N N . THR E 1 129 ? 11.773 -2.625 70.343 1.00 19.96 108 THR E N 1
ATOM 10321 C CA . THR E 1 129 ? 13.013 -2.417 71.094 1.00 23.11 108 THR E CA 1
ATOM 10322 C C . THR E 1 129 ? 14.237 -2.929 70.351 1.00 20.62 108 THR E C 1
ATOM 10323 O O . THR E 1 129 ? 15.355 -2.789 70.835 1.00 20.22 108 THR E O 1
ATOM 10327 N N . PHE E 1 130 ? 14.042 -3.494 69.167 1.00 21.14 109 PHE E N 1
ATOM 10328 C CA . PHE E 1 130 ? 15.174 -4.056 68.432 1.00 22.13 109 PHE E CA 1
ATOM 10329 C C . PHE E 1 130 ? 15.933 -3.020 67.582 1.00 23.05 109 PHE E C 1
ATOM 10330 O O . PHE E 1 130 ? 16.945 -3.348 66.958 1.00 25.43 109 PHE E O 1
ATOM 10338 N N . VAL E 1 131 ? 15.466 -1.774 67.576 1.00 22.87 110 VAL E N 1
ATOM 10339 C CA . VAL E 1 131 ? 16.179 -0.684 66.903 1.00 25.54 110 VAL E CA 1
ATOM 10340 C C . VAL E 1 131 ? 16.885 0.195 67.929 1.00 25.23 110 VAL E C 1
ATOM 10341 O O . VAL E 1 131 ? 16.614 0.093 69.120 1.00 24.96 110 VAL E O 1
ATOM 10345 N N . ASP E 1 132 ? 17.762 1.086 67.480 1.00 23.29 111 ASP E N 1
ATOM 10346 C CA . ASP E 1 132 ? 18.414 1.998 68.418 1.00 21.10 111 ASP E CA 1
ATOM 10347 C C . ASP E 1 132 ? 17.417 3.030 68.959 1.00 22.32 111 ASP E C 1
ATOM 10348 O O . ASP E 1 132 ? 17.385 3.288 70.164 1.00 20.62 111 ASP E O 1
ATOM 10353 N N . ARG E 1 133 ? 16.589 3.586 68.071 1.00 22.12 112 ARG E N 1
ATOM 10354 C CA . ARG E 1 133 ? 15.637 4.642 68.415 1.00 21.14 112 ARG E CA 1
ATOM 10355 C C . ARG E 1 133 ? 14.279 4.083 68.832 1.00 22.71 112 ARG E C 1
ATOM 10356 O O . ARG E 1 133 ? 13.301 4.178 68.085 1.00 22.24 112 ARG E O 1
ATOM 10364 N N . ILE E 1 134 ? 14.215 3.510 70.034 1.00 18.97 113 ILE E N 1
ATOM 10365 C CA . ILE E 1 134 ? 12.967 2.930 70.522 1.00 19.57 113 ILE E CA 1
ATOM 10366 C C . ILE E 1 134 ? 11.892 4.010 70.606 1.00 21.91 113 ILE E C 1
ATOM 10367 O O . ILE E 1 134 ? 12.106 5.055 71.220 1.00 21.15 113 ILE E O 1
ATOM 10372 N N . PRO E 1 135 ? 10.734 3.768 69.973 1.00 22.14 114 PRO E N 1
ATOM 10373 C CA . PRO E 1 135 ? 9.683 4.788 69.968 1.00 23.11 114 PRO E CA 1
ATOM 10374 C C . PRO E 1 135 ? 9.276 5.156 71.399 1.00 20.93 114 PRO E C 1
ATOM 10375 O O . PRO E 1 135 ? 9.341 4.303 72.294 1.00 19.41 114 PRO E O 1
ATOM 10379 N N . LYS E 1 136 ? 8.954 6.430 71.625 1.00 18.52 115 LYS E N 1
ATOM 10380 C CA . LYS E 1 136 ? 8.731 6.913 72.992 1.00 19.37 115 LYS E CA 1
ATOM 10381 C C . LYS E 1 136 ? 7.319 6.680 73.495 1.00 20.90 115 LYS E C 1
ATOM 10382 O O . LYS E 1 136 ? 7.109 6.569 74.701 1.00 19.59 115 LYS E O 1
ATOM 10388 N N . ALA E 1 137 ? 6.349 6.605 72.588 1.00 17.68 116 ALA E N 1
ATOM 10389 C CA . ALA E 1 137 ? 4.949 6.511 73.010 1.00 17.84 116 ALA E CA 1
ATOM 10390 C C . ALA E 1 137 ? 4.063 6.052 71.867 1.00 16.24 116 ALA E C 1
ATOM 10391 O O . ALA E 1 137 ? 4.445 6.148 70.703 1.00 17.23 116 ALA E O 1
ATOM 10393 N N . SER E 1 138 ? 2.876 5.559 72.199 1.00 16.29 117 SER E N 1
ATOM 10394 C CA . SER E 1 138 ? 1.882 5.208 71.192 1.00 18.13 117 SER E CA 1
ATOM 10395 C C . SER E 1 138 ? 0.503 5.712 71.574 1.00 16.68 117 SER E C 1
ATOM 10396 O O . SER E 1 138 ? 0.193 5.881 72.757 1.00 15.01 117 SER E O 1
ATOM 10399 N N . VAL E 1 139 ? -0.296 5.976 70.547 1.00 13.62 118 VAL E N 1
ATOM 10400 C CA . VAL E 1 139 ? -1.698 6.305 70.677 1.00 13.75 118 VAL E CA 1
ATOM 10401 C C . VAL E 1 139 ? -2.506 5.193 70.001 1.00 13.14 118 VAL E C 1
ATOM 10402 O O . VAL E 1 139 ? -2.268 4.865 68.842 1.00 19.75 118 VAL E O 1
ATOM 10406 N N . LEU E 1 140 ? -3.446 4.605 70.732 1.00 13.96 119 LEU E N 1
ATOM 10407 C CA . LEU E 1 140 ? -4.157 3.426 70.253 1.00 14.42 119 LEU E CA 1
ATOM 10408 C C . LEU E 1 140 ? -5.667 3.615 70.394 1.00 14.97 119 LEU E C 1
ATOM 10409 O O . LEU E 1 140 ? -6.150 4.070 71.429 1.00 15.47 119 LEU E O 1
ATOM 10414 N N . ARG E 1 141 ? -6.426 3.272 69.364 1.00 13.71 120 ARG E N 1
ATOM 10415 C CA . ARG E 1 141 ? -7.878 3.345 69.494 1.00 15.61 120 ARG E CA 1
ATOM 10416 C C . ARG E 1 141 ? -8.516 2.140 68.818 1.00 17.72 120 ARG E C 1
ATOM 10417 O O . ARG E 1 141 ? -8.066 1.708 67.755 1.00 16.16 120 ARG E O 1
ATOM 10425 N N . PRO E 1 142 ? -9.585 1.610 69.415 1.00 17.69 121 PRO E N 1
ATOM 10426 C CA . PRO E 1 142 ? -10.261 0.463 68.805 1.00 18.45 121 PRO E CA 1
ATOM 10427 C C . PRO E 1 142 ? -11.143 0.847 67.617 1.00 19.15 121 PRO E C 1
ATOM 10428 O O . PRO E 1 142 ? -11.750 1.917 67.593 1.00 16.68 121 PRO E O 1
ATOM 10432 N N . VAL E 1 143 ? -11.201 -0.047 66.636 1.00 18.58 122 VAL E N 1
ATOM 10433 C CA . VAL E 1 143 ? -12.005 0.132 65.434 1.00 22.25 122 VAL E CA 1
ATOM 10434 C C . VAL E 1 143 ? -13.079 -0.947 65.411 1.00 22.83 122 VAL E C 1
ATOM 10435 O O . VAL E 1 143 ? -14.242 -0.676 65.137 1.00 20.29 122 VAL E O 1
ATOM 10439 N N . THR E 1 144 ? -12.666 -2.162 65.756 1.00 21.07 123 THR E N 1
ATOM 10440 C CA . THR E 1 144 ? -13.560 -3.306 65.830 1.00 20.68 123 THR E CA 1
ATOM 10441 C C . THR E 1 144 ? -13.242 -4.094 67.085 1.00 15.66 123 THR E C 1
ATOM 10442 O O . THR E 1 144 ? -12.070 -4.348 67.377 1.00 16.72 123 THR E O 1
ATOM 10446 N N . LEU E 1 145 ? -14.275 -4.423 67.862 1.00 16.44 124 LEU E N 1
ATOM 10447 C CA . LEU E 1 145 ? -14.080 -5.131 69.117 1.00 13.33 124 LEU E CA 1
ATOM 10448 C C . LEU E 1 145 ? -14.949 -6.387 69.226 1.00 20.62 124 LEU E C 1
ATOM 10449 O O . LEU E 1 145 ? -16.070 -6.422 68.732 1.00 22.89 124 LEU E O 1
ATOM 10454 N N . PRO E 1 146 ? -14.416 -7.426 69.871 1.00 18.50 125 PRO E N 1
ATOM 10455 C CA . PRO E 1 146 ? -15.175 -8.657 70.114 1.00 18.90 125 PRO E CA 1
ATOM 10456 C C . PRO E 1 146 ? -16.242 -8.463 71.194 1.00 19.15 125 PRO E C 1
ATOM 10457 O O . PRO E 1 146 ? -16.191 -7.460 71.916 1.00 17.47 125 PRO E O 1
ATOM 10461 N N . SER E 1 147 ? -17.192 -9.391 71.289 1.00 20.79 126 SER E N 1
ATOM 10462 C CA . SER E 1 147 ? -18.298 -9.271 72.242 1.00 22.95 126 SER E CA 1
ATOM 10463 C C . SER E 1 147 ? -17.852 -9.498 73.682 1.00 25.12 126 SER E C 1
ATOM 10464 O O . SER E 1 147 ? -18.517 -9.068 74.628 1.00 23.83 126 SER E O 1
ATOM 10467 N N . TYR E 1 148 ? -16.726 -10.182 73.844 1.00 20.23 127 TYR E N 1
ATOM 10468 C CA . TYR E 1 148 ? -16.116 -10.338 75.155 1.00 20.00 127 TYR E CA 1
ATOM 10469 C C . TYR E 1 148 ? -14.611 -10.458 74.985 1.00 20.80 127 TYR E C 1
ATOM 10470 O O . TYR E 1 148 ? -14.129 -10.733 73.882 1.00 19.11 127 TYR E O 1
ATOM 10479 N N . GLY E 1 149 ? -13.880 -10.255 76.076 1.00 18.23 128 GLY E N 1
ATOM 10480 C CA . GLY E 1 149 ? -12.434 -10.385 76.069 1.00 22.03 128 GLY E CA 1
ATOM 10481 C C . GLY E 1 149 ? -11.711 -9.306 75.277 1.00 18.45 128 GLY E C 1
ATOM 10482 O O . GLY E 1 149 ? -12.299 -8.281 74.890 1.00 15.66 128 GLY E O 1
ATOM 10483 N N . GLY E 1 150 ? -10.419 -9.535 75.044 1.00 16.68 129 GLY E N 1
ATOM 10484 C CA . GLY E 1 150 ? -9.618 -8.647 74.216 1.00 15.32 129 GLY E CA 1
ATOM 10485 C C . GLY E 1 150 ? -9.055 -7.425 74.925 1.00 16.93 129 GLY E C 1
ATOM 10486 O O . GLY E 1 150 ? -8.740 -6.431 74.277 1.00 14.45 129 GLY E O 1
ATOM 10487 N N . ALA E 1 151 ? -8.919 -7.484 76.250 1.00 14.78 130 ALA E N 1
ATOM 10488 C CA . ALA E 1 151 ? -8.322 -6.364 76.983 1.00 12.54 130 ALA E CA 1
ATOM 10489 C C . ALA E 1 151 ? -6.853 -6.195 76.626 1.00 13.63 130 ALA E C 1
ATOM 10490 O O . ALA E 1 151 ? -6.195 -7.140 76.155 1.00 12.72 130 ALA E O 1
ATOM 10492 N N . THR E 1 152 ? -6.346 -4.984 76.847 1.00 12.39 131 THR E N 1
ATOM 10493 C CA . THR E 1 152 ? -4.913 -4.751 76.818 1.00 11.00 131 THR E CA 1
ATOM 10494 C C . THR E 1 152 ? -4.466 -4.528 78.246 1.00 9.57 131 THR E C 1
ATOM 10495 O O . THR E 1 152 ? -5.133 -3.834 79.006 1.00 12.75 131 THR E O 1
ATOM 10499 N N . THR E 1 153 ? -3.345 -5.114 78.630 1.00 12.83 132 THR E N 1
ATOM 10500 C CA . THR E 1 153 ? -2.807 -4.832 79.941 1.00 10.90 132 THR E CA 1
ATOM 10501 C C . THR E 1 153 ? -1.390 -4.274 79.782 1.00 15.98 132 THR E C 1
ATOM 10502 O O . THR E 1 153 ? -0.660 -4.671 78.864 1.00 12.38 132 THR E O 1
ATOM 10506 N N . TRP E 1 154 ? -1.048 -3.313 80.643 1.00 12.26 133 TRP E N 1
ATOM 10507 C CA . TRP E 1 154 ? 0.256 -2.652 80.664 1.00 12.51 133 TRP E CA 1
ATOM 10508 C C . TRP E 1 154 ? 0.946 -2.861 82.011 1.00 12.41 133 TRP E C 1
ATOM 10509 O O . TRP E 1 154 ? 0.291 -2.907 83.035 1.00 12.71 133 TRP E O 1
ATOM 10520 N N . ALA E 1 155 ? 2.269 -2.937 82.001 1.00 10.04 134 ALA E N 1
ATOM 10521 C CA . ALA E 1 155 ? 3.046 -3.082 83.224 1.00 9.70 134 ALA E CA 1
ATOM 10522 C C . ALA E 1 155 ? 4.008 -1.925 83.355 1.00 11.99 134 ALA E C 1
ATOM 10523 O O . ALA E 1 155 ? 4.636 -1.555 82.364 1.00 12.16 134 ALA E O 1
ATOM 10525 N N . SER E 1 156 ? 4.180 -1.397 84.570 1.00 8.71 135 SER E N 1
ATOM 10526 C CA . SER E 1 156 ? 5.172 -0.323 84.781 1.00 10.79 135 SER E CA 1
ATOM 10527 C C . SER E 1 156 ? 6.588 -0.873 84.991 1.00 15.77 135 SER E C 1
ATOM 10528 O O . SER E 1 156 ? 6.862 -1.539 85.992 1.00 12.02 135 SER E O 1
ATOM 10531 N N . THR E 1 157 ? 7.492 -0.588 84.061 1.00 12.27 136 THR E N 1
ATOM 10532 C CA . THR E 1 157 ? 8.872 -1.040 84.218 1.00 10.90 136 THR E CA 1
ATOM 10533 C C . THR E 1 157 ? 9.641 -0.099 85.144 1.00 13.01 136 THR E C 1
ATOM 10534 O O . THR E 1 157 ? 10.751 -0.413 85.567 1.00 12.63 136 THR E O 1
ATOM 10538 N N . VAL E 1 158 ? 9.032 1.045 85.463 1.00 10.79 137 VAL E N 1
ATOM 10539 C CA . VAL E 1 158 ? 9.571 1.950 86.482 1.00 12.28 137 VAL E CA 1
ATOM 10540 C C . VAL E 1 158 ? 9.298 1.379 87.873 1.00 14.08 137 VAL E C 1
ATOM 10541 O O . VAL E 1 158 ? 10.202 1.304 88.698 1.00 13.29 137 VAL E O 1
ATOM 10545 N N . ALA E 1 159 ? 8.058 0.958 88.119 1.00 13.14 138 ALA E N 1
ATOM 10546 C CA . ALA E 1 159 ? 7.705 0.369 89.413 1.00 13.91 138 ALA E CA 1
ATOM 10547 C C . ALA E 1 159 ? 8.529 -0.897 89.650 1.00 13.51 138 ALA E C 1
ATOM 10548 O O . ALA E 1 159 ? 9.012 -1.133 90.752 1.00 14.41 138 ALA E O 1
ATOM 10550 N N . ALA E 1 160 ? 8.706 -1.695 88.598 1.00 15.50 139 ALA E N 1
ATOM 10551 C CA . ALA E 1 160 ? 9.486 -2.933 88.694 1.00 15.39 139 ALA E CA 1
ATOM 10552 C C . ALA E 1 160 ? 10.937 -2.675 89.137 1.00 12.97 139 ALA E C 1
ATOM 10553 O O . ALA E 1 160 ? 11.477 -3.399 89.991 1.00 12.94 139 ALA E O 1
ATOM 10555 N N . TYR E 1 161 ? 11.565 -1.637 88.579 1.00 12.02 140 TYR E N 1
ATOM 10556 C CA . TYR E 1 161 ? 12.916 -1.270 89.018 1.00 15.20 140 TYR E CA 1
ATOM 10557 C C . TYR E 1 161 ? 12.923 -0.798 90.474 1.00 18.22 140 TYR E C 1
ATOM 10558 O O . TYR E 1 161 ? 13.821 -1.167 91.234 1.00 15.56 140 TYR E O 1
ATOM 10567 N N . GLU E 1 162 ? 11.946 0.038 90.842 1.00 16.08 141 GLU E N 1
ATOM 10568 C CA . GLU E 1 162 ? 11.827 0.563 92.208 1.00 20.26 141 GLU E CA 1
ATOM 10569 C C . GLU E 1 162 ? 11.746 -0.556 93.241 1.00 18.50 141 GLU E C 1
ATOM 10570 O O . GLU E 1 162 ? 12.237 -0.426 94.373 1.00 17.11 141 GLU E O 1
ATOM 10576 N N . GLN E 1 163 ? 11.102 -1.653 92.858 1.00 13.84 142 GLN E N 1
ATOM 10577 C CA . GLN E 1 163 ? 10.809 -2.735 93.792 1.00 14.83 142 GLN E CA 1
ATOM 10578 C C . GLN E 1 163 ? 11.950 -3.741 93.935 1.00 17.79 142 GLN E C 1
ATOM 10579 O O . GLN E 1 163 ? 11.872 -4.664 94.744 1.00 15.42 142 GLN E O 1
ATOM 10585 N N . LEU E 1 164 ? 13.015 -3.565 93.165 1.00 14.09 143 LEU E N 1
ATOM 10586 C CA . LEU E 1 164 ? 14.157 -4.473 93.281 1.00 15.08 143 LEU E CA 1
ATOM 10587 C C . LEU E 1 164 ? 14.912 -4.292 94.597 1.00 16.13 143 LEU E C 1
ATOM 10588 O O . LEU E 1 164 ? 15.181 -3.169 95.010 1.00 16.81 143 LEU E O 1
ATOM 10593 N N . PRO E 1 165 ? 15.282 -5.401 95.248 1.00 15.37 144 PRO E N 1
ATOM 10594 C CA . PRO E 1 165 ? 16.199 -5.282 96.385 1.00 18.21 144 PRO E CA 1
ATOM 10595 C C . PRO E 1 165 ? 17.619 -4.953 95.900 1.00 19.44 144 PRO E C 1
ATOM 10596 O O . PRO E 1 165 ? 17.926 -5.111 94.710 1.00 15.12 144 PRO E O 1
ATOM 10600 N N . LYS E 1 166 ? 18.468 -4.469 96.801 1.00 18.38 145 LYS E N 1
ATOM 10601 C CA . LYS E 1 166 ? 19.815 -4.015 96.423 1.00 19.37 145 LYS E CA 1
ATOM 10602 C C . LYS E 1 166 ? 20.612 -4.969 95.510 1.00 17.52 145 LYS E C 1
ATOM 10603 O O . LYS E 1 166 ? 21.116 -4.530 94.474 1.00 19.22 145 LYS E O 1
ATOM 10609 N N . PRO E 1 167 ? 20.723 -6.269 95.863 1.00 17.05 146 PRO E N 1
ATOM 10610 C CA . PRO E 1 167 ? 21.544 -7.141 95.006 1.00 14.84 146 PRO E CA 1
ATOM 10611 C C . PRO E 1 167 ? 21.047 -7.246 93.559 1.00 15.85 146 PRO E C 1
ATOM 10612 O O . PRO E 1 167 ? 21.877 -7.302 92.650 1.00 16.24 146 PRO E O 1
ATOM 10616 N N . LEU E 1 168 ? 19.732 -7.267 93.348 1.00 14.73 147 LEU E N 1
ATOM 10617 C CA . LEU E 1 168 ? 19.180 -7.353 91.992 1.00 15.57 147 LEU E CA 1
ATOM 10618 C C . LEU E 1 168 ? 19.303 -6.018 91.272 1.00 18.51 147 LEU E C 1
ATOM 10619 O O . LEU E 1 168 ? 19.522 -5.979 90.071 1.00 15.31 147 LEU E O 1
ATOM 10624 N N . ARG E 1 169 ? 19.175 -4.915 92.004 1.00 18.58 148 ARG E N 1
ATOM 10625 C CA . ARG E 1 169 ? 19.401 -3.608 91.396 1.00 20.93 148 ARG E CA 1
ATOM 10626 C C . ARG E 1 169 ? 20.866 -3.511 90.944 1.00 17.86 148 ARG E C 1
ATOM 10627 O O . ARG E 1 169 ? 21.168 -3.033 89.853 1.00 16.87 148 ARG E O 1
ATOM 10635 N N . SER E 1 170 ? 21.775 -3.979 91.788 1.00 17.04 149 SER E N 1
ATOM 10636 C CA . SER E 1 170 ? 23.188 -3.979 91.430 1.00 18.66 149 SER E CA 1
ATOM 10637 C C . SER E 1 170 ? 23.410 -4.803 90.167 1.00 17.33 149 SER E C 1
ATOM 10638 O O . SER E 1 170 ? 24.184 -4.421 89.292 1.00 19.34 149 SER E O 1
ATOM 10641 N N . LEU E 1 171 ? 22.708 -5.929 90.071 1.00 17.09 150 LEU E N 1
ATOM 10642 C CA . LEU E 1 171 ? 22.766 -6.769 88.876 1.00 18.30 150 LEU E CA 1
ATOM 10643 C C . LEU E 1 171 ? 22.318 -6.022 87.617 1.00 17.62 150 LEU E C 1
ATOM 10644 O O . LEU E 1 171 ? 23.072 -5.919 86.649 1.00 15.23 150 LEU E O 1
ATOM 10649 N N . VAL E 1 172 ? 21.090 -5.509 87.623 1.00 16.30 151 VAL E N 1
ATOM 10650 C CA . VAL E 1 172 ? 20.526 -4.967 86.394 1.00 18.13 151 VAL E CA 1
ATOM 10651 C C . VAL E 1 172 ? 21.179 -3.650 85.968 1.00 17.85 151 VAL E C 1
ATOM 10652 O O . VAL E 1 172 ? 21.215 -3.354 84.778 1.00 15.17 151 VAL E O 1
ATOM 10656 N N . ASP E 1 173 ? 21.705 -2.878 86.918 1.00 18.20 152 ASP E N 1
ATOM 10657 C CA . ASP E 1 173 ? 22.383 -1.623 86.562 1.00 18.03 152 ASP E CA 1
ATOM 10658 C C . ASP E 1 173 ? 23.569 -1.900 85.636 1.00 15.37 152 ASP E C 1
ATOM 10659 O O . ASP E 1 173 ? 23.930 -1.060 84.813 1.00 17.02 152 ASP E O 1
ATOM 10664 N N . ASP E 1 174 ? 24.150 -3.097 85.753 1.00 16.20 153 ASP E N 1
ATOM 10665 C CA . ASP E 1 174 ? 25.319 -3.466 84.954 1.00 16.96 153 ASP E CA 1
ATOM 10666 C C . ASP E 1 174 ? 25.009 -4.393 83.783 1.00 20.20 153 ASP E C 1
ATOM 10667 O O . ASP E 1 174 ? 25.907 -4.779 83.047 1.00 21.64 153 ASP E O 1
ATOM 10672 N N . LEU E 1 175 ? 23.741 -4.755 83.616 1.00 20.26 154 LEU E N 1
ATOM 10673 C CA . LEU E 1 175 ? 23.363 -5.778 82.640 1.00 20.99 154 LEU E CA 1
ATOM 10674 C C . LEU E 1 175 ? 22.983 -5.178 81.285 1.00 18.42 154 LEU E C 1
ATOM 10675 O O . LEU E 1 175 ? 22.271 -4.184 81.223 1.00 21.40 154 LEU E O 1
ATOM 10680 N N . TRP E 1 176 ? 23.445 -5.792 80.204 1.00 18.11 155 TRP E N 1
ATOM 10681 C CA . TRP E 1 176 ? 23.091 -5.347 78.852 1.00 21.60 155 TRP E CA 1
ATOM 10682 C C . TRP E 1 176 ? 22.491 -6.522 78.099 1.00 23.52 155 TRP E C 1
ATOM 10683 O O . TRP E 1 176 ? 22.770 -7.680 78.421 1.00 24.51 155 TRP E O 1
ATOM 10694 N N . ALA E 1 177 ? 21.632 -6.225 77.128 1.00 20.50 156 ALA E N 1
ATOM 10695 C CA . ALA E 1 177 ? 20.905 -7.273 76.416 1.00 23.28 156 ALA E CA 1
ATOM 10696 C C . ALA E 1 177 ? 20.792 -6.982 74.921 1.00 22.17 156 ALA E C 1
ATOM 10697 O O . ALA E 1 177 ? 20.637 -5.837 74.514 1.00 20.94 156 ALA E O 1
ATOM 10699 N N . THR E 1 178 ? 20.879 -8.027 74.106 1.00 23.02 157 THR E N 1
ATOM 10700 C CA . THR E 1 178 ? 20.658 -7.879 72.683 1.00 20.32 157 THR E CA 1
ATOM 10701 C C . THR E 1 178 ? 19.185 -8.083 72.355 1.00 24.54 157 THR E C 1
ATOM 10702 O O . THR E 1 178 ? 18.596 -9.099 72.720 1.00 20.81 157 THR E O 1
ATOM 10706 N N . HIS E 1 179 ? 18.592 -7.091 71.693 1.00 22.86 158 HIS E N 1
ATOM 10707 C CA . HIS E 1 179 ? 17.222 -7.185 71.201 1.00 20.12 158 HIS E CA 1
ATOM 10708 C C . HIS E 1 179 ? 17.231 -7.454 69.693 1.00 24.34 158 HIS E C 1
ATOM 10709 O O . HIS E 1 179 ? 18.047 -6.891 68.968 1.00 25.71 158 HIS E O 1
ATOM 10716 N N . THR E 1 180 ? 16.303 -8.278 69.218 1.00 24.68 159 THR E N 1
ATOM 10717 C CA . THR E 1 180 ? 16.227 -8.573 67.793 1.00 28.16 159 THR E CA 1
ATOM 10718 C C . THR E 1 180 ? 14.774 -8.687 67.326 1.00 27.30 159 THR E C 1
ATOM 10719 O O . THR E 1 180 ? 13.881 -8.939 68.127 1.00 27.09 159 THR E O 1
ATOM 10723 N N . ASN E 1 181 ? 14.528 -8.473 66.037 1.00 27.68 160 ASN E N 1
ATOM 10724 C CA . ASN E 1 181 ? 13.175 -8.630 65.523 1.00 30.40 160 ASN E CA 1
ATOM 10725 C C . ASN E 1 181 ? 12.882 -10.082 65.152 1.00 36.97 160 ASN E C 1
ATOM 10726 O O . ASN E 1 181 ? 11.741 -10.432 64.869 1.00 40.43 160 ASN E O 1
ATOM 10731 N N . LEU E 1 182 ? 13.898 -10.938 65.196 1.00 41.21 161 LEU E N 1
ATOM 10732 C CA . LEU E 1 182 ? 13.692 -12.349 64.886 1.00 47.28 161 LEU E CA 1
ATOM 10733 C C . LEU E 1 182 ? 13.142 -13.084 66.100 1.00 51.92 161 LEU E C 1
ATOM 10734 O O . LEU E 1 182 ? 13.809 -13.940 66.669 1.00 57.26 161 LEU E O 1
ATOM 10739 N N . ALA E 1 200 ? 1.980 -16.301 59.457 1.00 72.82 179 ALA E N 1
ATOM 10740 C CA . ALA E 1 200 ? 3.171 -16.744 58.741 1.00 71.85 179 ALA E CA 1
ATOM 10741 C C . ALA E 1 200 ? 3.684 -15.659 57.796 1.00 68.00 179 ALA E C 1
ATOM 10742 O O . ALA E 1 200 ? 4.862 -15.302 57.831 1.00 67.99 179 ALA E O 1
ATOM 10744 N N . ALA E 1 201 ? 2.798 -15.153 56.944 1.00 65.31 180 ALA E N 1
ATOM 10745 C CA . ALA E 1 201 ? 3.144 -14.073 56.024 1.00 62.38 180 ALA E CA 1
ATOM 10746 C C . ALA E 1 201 ? 3.647 -12.843 56.780 1.00 59.02 180 ALA E C 1
ATOM 10747 O O . ALA E 1 201 ? 4.612 -12.199 56.367 1.00 57.65 180 ALA E O 1
ATOM 10749 N N . TYR E 1 202 ? 2.997 -12.541 57.899 1.00 57.34 181 TYR E N 1
ATOM 10750 C CA . TYR E 1 202 ? 3.371 -11.398 58.727 1.00 60.09 181 TYR E CA 1
ATOM 10751 C C . TYR E 1 202 ? 4.784 -11.534 59.277 1.00 62.21 181 TYR E C 1
ATOM 10752 O O . TYR E 1 202 ? 5.573 -10.588 59.211 1.00 62.96 181 TYR E O 1
ATOM 10761 N N . TYR E 1 203 ? 5.102 -12.712 59.810 1.00 62.87 182 TYR E N 1
ATOM 10762 C CA . TYR E 1 203 ? 6.422 -12.958 60.387 1.00 63.09 182 TYR E CA 1
ATOM 10763 C C . TYR E 1 203 ? 7.518 -12.870 59.329 1.00 63.34 182 TYR E C 1
ATOM 10764 O O . TYR E 1 203 ? 8.631 -12.432 59.623 1.00 62.14 182 TYR E O 1
ATOM 10766 N N . THR E 1 204 ? 7.203 -13.292 58.104 1.00 64.31 183 THR E N 1
ATOM 10767 C CA . THR E 1 204 ? 8.149 -13.209 56.993 1.00 64.57 183 THR E CA 1
ATOM 10768 C C . THR E 1 204 ? 8.510 -11.754 56.671 1.00 63.12 183 THR E C 1
ATOM 10769 O O . THR E 1 204 ? 9.683 -11.423 56.484 1.00 63.99 183 THR E O 1
ATOM 10771 N N . GLU E 1 205 ? 7.499 -10.892 56.607 1.00 61.23 184 GLU E N 1
ATOM 10772 C CA . GLU E 1 205 ? 7.714 -9.468 56.350 1.00 61.02 184 GLU E CA 1
ATOM 10773 C C . GLU E 1 205 ? 8.355 -8.764 57.549 1.00 56.27 184 GLU E C 1
ATOM 10774 O O . GLU E 1 205 ? 9.213 -7.894 57.385 1.00 55.70 184 GLU E O 1
ATOM 10780 N N . PHE E 1 206 ? 7.920 -9.135 58.749 1.00 53.07 185 PHE E N 1
ATOM 10781 C CA . PHE E 1 206 ? 8.467 -8.576 59.983 1.00 53.35 185 PHE E CA 1
ATOM 10782 C C . PHE E 1 206 ? 9.970 -8.832 60.072 1.00 55.98 185 PHE E C 1
ATOM 10783 O O . PHE E 1 206 ? 10.713 -8.031 60.642 1.00 53.47 185 PHE E O 1
ATOM 10785 N N . THR E 1 207 ? 10.406 -9.961 59.517 1.00 57.70 186 THR E N 1
ATOM 10786 C CA . THR E 1 207 ? 11.809 -10.360 59.586 1.00 60.34 186 THR E CA 1
ATOM 10787 C C . THR E 1 207 ? 12.507 -10.269 58.225 1.00 64.70 186 THR E C 1
ATOM 10788 O O . THR E 1 207 ? 13.512 -10.942 57.993 1.00 69.50 186 THR E O 1
ATOM 10792 N N . SER E 1 208 ? 11.968 -9.445 57.329 1.00 61.74 187 SER E N 1
ATOM 10793 C CA . SER E 1 208 ? 12.537 -9.282 55.992 1.00 61.13 187 SER E CA 1
ATOM 10794 C C . SER E 1 208 ? 13.913 -8.616 56.082 1.00 60.23 187 SER E C 1
ATOM 10795 O O . SER E 1 208 ? 14.771 -8.816 55.222 1.00 62.11 187 SER E O 1
ATOM 10798 N N . SER E 1 209 ? 14.109 -7.822 57.131 1.00 54.61 188 SER E N 1
ATOM 10799 C CA . SER E 1 209 ? 15.409 -7.231 57.424 1.00 52.67 188 SER E CA 1
ATOM 10800 C C . SER E 1 209 ? 15.801 -7.553 58.863 1.00 47.41 188 SER E C 1
ATOM 10801 O O . SER E 1 209 ? 14.938 -7.674 59.731 1.00 43.26 188 SER E O 1
ATOM 10804 N N . ARG E 1 210 ? 17.097 -7.722 59.109 1.00 44.08 189 ARG E N 1
ATOM 10805 C CA . ARG E 1 210 ? 17.553 -8.185 60.413 1.00 39.45 189 ARG E CA 1
ATOM 10806 C C . ARG E 1 210 ? 18.025 -7.030 61.279 1.00 36.58 189 ARG E C 1
ATOM 10807 O O . ARG E 1 210 ? 18.899 -6.264 60.877 1.00 35.41 189 ARG E O 1
ATOM 10809 N N . TYR E 1 211 ? 17.458 -6.916 62.480 1.00 33.39 190 TYR E N 1
ATOM 10810 C CA . TYR E 1 211 ? 17.894 -5.903 63.431 1.00 31.25 190 TYR E CA 1
ATOM 10811 C C . TYR E 1 211 ? 18.478 -6.549 64.678 1.00 30.15 190 TYR E C 1
ATOM 10812 O O . TYR E 1 211 ? 17.903 -7.494 65.218 1.00 29.53 190 TYR E O 1
ATOM 10821 N N . GLU E 1 212 ? 19.629 -6.058 65.123 1.00 27.98 191 GLU E N 1
ATOM 10822 C CA . GLU E 1 212 ? 20.157 -6.448 66.429 1.00 27.17 191 GLU E CA 1
ATOM 10823 C C . GLU E 1 212 ? 20.731 -5.217 67.112 1.00 25.11 191 GLU E C 1
ATOM 10824 O O . GLU E 1 212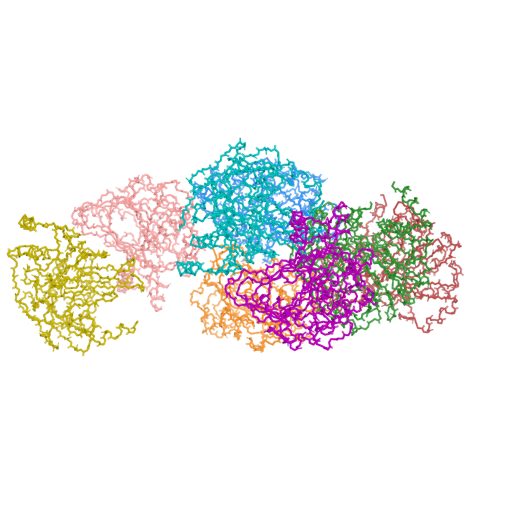 ? 21.602 -4.548 66.555 1.00 27.56 191 GLU E O 1
ATOM 10830 N N . THR E 1 213 ? 20.256 -4.935 68.323 1.00 24.40 192 THR E N 1
ATOM 10831 C CA . THR E 1 213 ? 20.702 -3.764 69.081 1.00 23.82 192 THR E CA 1
ATOM 10832 C C . THR E 1 213 ? 20.984 -4.171 70.525 1.00 23.41 192 THR E C 1
ATOM 10833 O O . THR E 1 213 ? 20.194 -4.894 71.126 1.00 24.43 192 THR E O 1
ATOM 10837 N N . VAL E 1 214 ? 22.109 -3.715 71.068 1.00 21.79 193 VAL E N 1
ATOM 10838 C CA . VAL E 1 214 ? 22.447 -3.973 72.465 1.00 19.20 193 VAL E CA 1
ATOM 10839 C C . VAL E 1 214 ? 21.992 -2.787 73.316 1.00 22.11 193 VAL E C 1
ATOM 10840 O O . VAL E 1 214 ? 22.502 -1.676 73.168 1.00 24.14 193 VAL E O 1
ATOM 10844 N N . HIS E 1 215 ? 20.995 -3.028 74.163 1.00 17.52 194 HIS E N 1
ATOM 10845 C CA . HIS E 1 215 ? 20.414 -2.003 75.030 1.00 21.11 194 HIS E CA 1
ATOM 10846 C C . HIS E 1 215 ? 20.779 -2.270 76.492 1.00 20.77 194 HIS E C 1
ATOM 10847 O O . HIS E 1 215 ? 20.920 -3.426 76.891 1.00 19.63 194 HIS E O 1
ATOM 10854 N N . PRO E 1 216 ? 20.883 -1.214 77.312 1.00 23.50 195 PRO E N 1
ATOM 10855 C CA . PRO E 1 216 ? 21.009 -1.500 78.748 1.00 20.24 195 PRO E CA 1
ATOM 10856 C C . PRO E 1 216 ? 19.704 -2.067 79.290 1.00 20.09 195 PRO E C 1
ATOM 10857 O O . PRO E 1 216 ? 18.635 -1.697 78.800 1.00 19.44 195 PRO E O 1
ATOM 10861 N N . VAL E 1 217 ? 19.785 -2.945 80.281 1.00 13.77 196 VAL E N 1
ATOM 10862 C CA . VAL E 1 217 ? 18.583 -3.473 80.915 1.00 16.01 196 VAL E CA 1
ATOM 10863 C C . VAL E 1 217 ? 17.961 -2.407 81.830 1.00 15.22 196 VAL E C 1
ATOM 10864 O O . VAL E 1 217 ? 16.771 -2.432 82.079 1.00 14.87 196 VAL E O 1
ATOM 10868 N N . VAL E 1 218 ? 18.763 -1.451 82.302 1.00 15.00 197 VAL E N 1
ATOM 10869 C CA . VAL E 1 218 ? 18.210 -0.289 83.010 1.00 14.34 197 VAL E CA 1
ATOM 10870 C C . VAL E 1 218 ? 18.490 0.964 82.199 1.00 16.25 197 VAL E C 1
ATOM 10871 O O . VAL E 1 218 ? 19.659 1.293 81.961 1.00 16.59 197 VAL E O 1
ATOM 10875 N N . ARG E 1 219 ? 17.431 1.649 81.761 1.00 15.78 198 ARG E N 1
ATOM 10876 C CA . ARG E 1 219 ? 17.595 2.925 81.048 1.00 16.68 198 ARG E CA 1
ATOM 10877 C C . ARG E 1 219 ? 17.119 4.071 81.933 1.00 16.51 198 ARG E C 1
ATOM 10878 O O . ARG E 1 219 ? 16.293 3.880 82.827 1.00 18.76 198 ARG E O 1
ATOM 10886 N N . VAL E 1 220 ? 17.677 5.254 81.708 1.00 16.82 199 VAL E N 1
ATOM 10887 C CA . VAL E 1 220 ? 17.260 6.442 82.432 1.00 16.33 199 VAL E CA 1
ATOM 10888 C C . VAL E 1 220 ? 16.354 7.263 81.520 1.00 19.48 199 VAL E C 1
ATOM 10889 O O . VAL E 1 220 ? 16.771 7.717 80.455 1.00 18.27 199 VAL E O 1
ATOM 10893 N N . HIS E 1 221 ? 15.102 7.419 81.936 1.00 18.29 200 HIS E N 1
ATOM 10894 C CA . HIS E 1 221 ? 14.094 8.123 81.139 1.00 17.09 200 HIS E CA 1
ATOM 10895 C C . HIS E 1 221 ? 14.581 9.551 80.881 1.00 15.30 200 HIS E C 1
ATOM 10896 O O . HIS E 1 221 ? 14.942 10.252 81.817 1.00 15.03 200 HIS E O 1
ATOM 10903 N N . PRO E 1 222 ? 14.647 9.967 79.603 1.00 16.48 201 PRO E N 1
ATOM 10904 C CA . PRO E 1 222 ? 15.248 11.274 79.272 1.00 20.04 201 PRO E CA 1
ATOM 10905 C C . PRO E 1 222 ? 14.394 12.491 79.648 1.00 22.52 201 PRO E C 1
ATOM 10906 O O . PRO E 1 222 ? 14.895 13.620 79.637 1.00 21.91 201 PRO E O 1
ATOM 10910 N N . GLU E 1 223 ? 13.120 12.272 79.947 1.00 16.10 202 GLU E N 1
ATOM 10911 C CA . GLU E 1 223 ? 12.233 13.380 80.282 1.00 18.50 202 GLU E CA 1
ATOM 10912 C C . GLU E 1 223 ? 11.798 13.373 81.751 1.00 21.77 202 GLU E C 1
ATOM 10913 O O . GLU E 1 223 ? 11.575 14.439 82.324 1.00 22.41 202 GLU E O 1
ATOM 10919 N N . THR E 1 224 ? 11.723 12.197 82.376 1.00 18.62 203 THR E N 1
ATOM 10920 C CA . THR E 1 224 ? 11.322 12.132 83.782 1.00 17.62 203 THR E CA 1
ATOM 10921 C C . THR E 1 224 ? 12.486 11.848 84.732 1.00 21.73 203 THR E C 1
ATOM 10922 O O . THR E 1 224 ? 12.366 12.042 85.944 1.00 21.07 203 THR E O 1
ATOM 10926 N N . GLY E 1 225 ? 13.580 11.324 84.189 1.00 19.82 204 GLY E N 1
ATOM 10927 C CA . GLY E 1 225 ? 14.721 10.921 84.992 1.00 18.35 204 GLY E CA 1
ATOM 10928 C C . GLY E 1 225 ? 14.537 9.602 85.735 1.00 18.47 204 GLY E C 1
ATOM 10929 O O . GLY E 1 225 ? 15.456 9.130 86.403 1.00 18.31 204 GLY E O 1
ATOM 10930 N N . GLU E 1 226 ? 13.360 8.992 85.629 1.00 15.98 205 GLU E N 1
ATOM 10931 C CA . GLU E 1 226 ? 13.124 7.722 86.321 1.00 17.31 205 GLU E CA 1
ATOM 10932 C C . GLU E 1 226 ? 13.871 6.558 85.666 1.00 16.67 205 GLU E C 1
ATOM 10933 O O . GLU E 1 226 ? 13.991 6.491 84.441 1.00 17.94 205 GLU E O 1
ATOM 10939 N N . ARG E 1 227 ? 14.393 5.646 86.486 1.00 14.39 206 ARG E N 1
ATOM 10940 C CA . ARG E 1 227 ? 15.038 4.451 85.946 1.00 15.27 206 ARG E CA 1
ATOM 10941 C C . ARG E 1 227 ? 13.980 3.416 85.577 1.00 15.18 206 ARG E C 1
ATOM 10942 O O . ARG E 1 227 ? 13.006 3.241 86.300 1.00 16.26 206 ARG E O 1
ATOM 10950 N N . SER E 1 228 ? 14.165 2.739 84.451 1.00 13.68 207 SER E N 1
ATOM 10951 C CA A SER E 1 228 ? 13.159 1.813 83.952 0.51 13.54 207 SER E CA 1
ATOM 10952 C CA B SER E 1 228 ? 13.164 1.767 84.025 0.49 13.33 207 SER E CA 1
ATOM 10953 C C . SER E 1 228 ? 13.807 0.536 83.420 1.00 18.24 207 SER E C 1
ATOM 10954 O O . SER E 1 228 ? 14.828 0.614 82.729 1.00 17.09 207 SER E O 1
ATOM 10959 N N . LEU E 1 229 ? 13.214 -0.625 83.707 1.00 13.75 208 LEU E N 1
ATOM 10960 C CA . LEU E 1 229 ? 13.719 -1.866 83.122 1.00 12.49 208 LEU E CA 1
ATOM 10961 C C . LEU E 1 229 ? 13.384 -1.921 81.626 1.00 17.70 208 LEU E C 1
ATOM 10962 O O . LEU E 1 229 ? 12.269 -1.619 81.217 1.00 16.18 208 LEU E O 1
ATOM 10967 N N . LEU E 1 230 ? 14.374 -2.287 80.818 1.00 12.58 209 LEU E N 1
ATOM 10968 C CA . LEU E 1 230 ? 14.208 -2.407 79.382 1.00 14.89 209 LEU E CA 1
ATOM 10969 C C . LEU E 1 230 ? 14.461 -3.860 78.996 1.00 18.36 209 LEU E C 1
ATOM 10970 O O . LEU E 1 230 ? 15.615 -4.323 78.920 1.00 18.18 209 LEU E O 1
ATOM 10975 N N . LEU E 1 231 ? 13.371 -4.586 78.785 1.00 15.42 210 LEU E N 1
ATOM 10976 C CA . LEU E 1 231 ? 13.439 -6.014 78.488 1.00 15.53 210 LEU E CA 1
ATOM 10977 C C . LEU E 1 231 ? 12.366 -6.394 77.477 1.00 16.76 210 LEU E C 1
ATOM 10978 O O . LEU E 1 231 ? 12.287 -5.778 76.426 1.00 15.51 210 LEU E O 1
ATOM 10983 N N . GLY E 1 232 ? 11.535 -7.393 77.784 1.00 12.62 211 GLY E N 1
ATOM 10984 C CA . GLY E 1 232 ? 10.458 -7.756 76.866 1.00 14.43 211 GLY E CA 1
ATOM 10985 C C . GLY E 1 232 ? 10.816 -8.851 75.856 1.00 17.96 211 GLY E C 1
ATOM 10986 O O . GLY E 1 232 ? 11.971 -9.285 75.772 1.00 17.45 211 GLY E O 1
ATOM 10987 N N . GLN E 1 233 ? 9.843 -9.254 75.039 1.00 18.19 212 GLN E N 1
ATOM 10988 C CA A GLN E 1 233 ? 10.017 -10.493 74.278 0.54 22.13 212 GLN E CA 1
ATOM 10989 C CA B GLN E 1 233 ? 9.937 -10.451 74.202 0.46 22.43 212 GLN E CA 1
ATOM 10990 C C . GLN E 1 233 ? 10.994 -10.360 73.105 1.00 21.63 212 GLN E C 1
ATOM 10991 O O . GLN E 1 233 ? 11.368 -11.352 72.514 1.00 21.22 212 GLN E O 1
ATOM 11002 N N . PHE E 1 234 ? 11.440 -9.155 72.785 1.00 17.51 213 PHE E N 1
ATOM 11003 C CA . PHE E 1 234 ? 12.434 -9.048 71.715 1.00 16.46 213 PHE E CA 1
ATOM 11004 C C . PHE E 1 234 ? 13.870 -9.369 72.187 1.00 15.67 213 PHE E C 1
ATOM 11005 O O . PHE E 1 234 ? 14.781 -9.514 71.368 1.00 23.21 213 PHE E O 1
ATOM 11013 N N . VAL E 1 235 ? 14.061 -9.507 73.496 1.00 16.81 214 VAL E N 1
ATOM 11014 C CA . VAL E 1 235 ? 15.386 -9.816 74.039 1.00 19.02 214 VAL E CA 1
ATOM 11015 C C . VAL E 1 235 ? 15.801 -11.244 73.677 1.00 24.31 214 VAL E C 1
ATOM 11016 O O . VAL E 1 235 ? 15.034 -12.187 73.864 1.00 23.34 214 VAL E O 1
ATOM 11020 N N . LYS E 1 236 ? 17.010 -11.386 73.146 1.00 22.30 215 LYS E N 1
ATOM 11021 C CA . LYS E 1 236 ? 17.535 -12.671 72.691 1.00 25.08 215 LYS E CA 1
ATOM 11022 C C . LYS E 1 236 ? 18.590 -13.250 73.654 1.00 23.96 215 LYS E C 1
ATOM 11023 O O . LYS E 1 236 ? 18.730 -14.472 73.794 1.00 23.30 215 LYS E O 1
ATOM 11029 N N . SER E 1 237 ? 19.339 -12.365 74.305 1.00 19.04 216 SER E N 1
ATOM 11030 C CA . SER E 1 237 ? 20.467 -12.784 75.135 1.00 21.48 216 SER E CA 1
ATOM 11031 C C . SER E 1 237 ? 20.922 -11.676 76.078 1.00 21.64 216 SER E C 1
ATOM 11032 O O . SER E 1 237 ? 20.599 -10.503 75.879 1.00 19.39 216 SER E O 1
ATOM 11035 N N . PHE E 1 238 ? 21.679 -12.057 77.100 1.00 19.61 217 PHE E N 1
ATOM 11036 C CA . PHE E 1 238 ? 22.316 -11.094 77.981 1.00 19.79 217 PHE E CA 1
ATOM 11037 C C . PHE E 1 238 ? 23.795 -11.073 77.680 1.00 21.77 217 PHE E C 1
ATOM 11038 O O . PHE E 1 238 ? 24.426 -12.130 77.552 1.00 19.32 217 PHE E O 1
ATOM 11046 N N . GLN E 1 239 ? 24.349 -9.871 77.590 1.00 20.74 218 GLN E N 1
ATOM 11047 C CA . GLN E 1 239 ? 25.771 -9.712 77.336 1.00 23.55 218 GLN E CA 1
ATOM 11048 C C . GLN E 1 239 ? 26.618 -10.394 78.409 1.00 20.41 218 GLN E C 1
ATOM 11049 O O . GLN E 1 239 ? 26.361 -10.216 79.595 1.00 20.94 218 GLN E O 1
ATOM 11055 N N . ASP E 1 240 ? 27.614 -11.163 77.974 1.00 21.51 219 ASP E N 1
ATOM 11056 C CA . ASP E 1 240 ? 28.572 -11.871 78.850 1.00 31.09 219 ASP E CA 1
ATOM 11057 C C . ASP E 1 240 ? 27.958 -13.010 79.663 1.00 33.03 219 ASP E C 1
ATOM 11058 O O . ASP E 1 240 ? 28.619 -13.573 80.535 1.00 31.11 219 ASP E O 1
ATOM 11063 N N . LEU E 1 241 ? 26.721 -13.382 79.365 1.00 20.29 220 LEU E N 1
ATOM 11064 C CA . LEU E 1 241 ? 26.111 -14.503 80.074 1.00 21.96 220 LEU E CA 1
ATOM 11065 C C . LEU E 1 241 ? 25.794 -15.622 79.112 1.00 25.05 220 LEU E C 1
ATOM 11066 O O . LEU E 1 241 ? 25.267 -15.377 78.030 1.00 24.23 220 LEU E O 1
ATOM 11071 N N . PRO E 1 242 ? 26.064 -16.865 79.522 1.00 26.82 221 PRO E N 1
ATOM 11072 C CA . PRO E 1 242 ? 25.804 -18.017 78.659 1.00 24.61 221 PRO E CA 1
ATOM 11073 C C . PRO E 1 242 ? 24.311 -18.230 78.479 1.00 22.72 221 PRO E C 1
ATOM 11074 O O . PRO E 1 242 ? 23.514 -17.716 79.269 1.00 24.82 221 PRO E O 1
ATOM 11078 N N . SER E 1 243 ? 23.944 -18.952 77.427 1.00 28.77 222 SER E N 1
ATOM 11079 C CA A SER E 1 243 ? 22.546 -19.202 77.088 0.36 29.69 222 SER E CA 1
ATOM 11080 C CA B SER E 1 243 ? 22.544 -19.215 77.088 0.64 29.66 222 SER E CA 1
ATOM 11081 C C . SER E 1 243 ? 21.758 -19.831 78.235 1.00 29.36 222 SER E C 1
ATOM 11082 O O . SER E 1 243 ? 20.606 -19.480 78.475 1.00 26.20 222 SER E O 1
ATOM 11087 N N . ALA E 1 244 ? 22.384 -20.761 78.945 1.00 40.46 223 ALA E N 1
ATOM 11088 C CA . ALA E 1 244 ? 21.701 -21.478 80.013 1.00 40.43 223 ALA E CA 1
ATOM 11089 C C . ALA E 1 244 ? 21.181 -20.535 81.085 1.00 42.00 223 ALA E C 1
ATOM 11090 O O . ALA E 1 244 ? 20.119 -20.759 81.666 1.00 51.30 223 ALA E O 1
ATOM 11092 N N . GLU E 1 245 ? 21.927 -19.467 81.341 1.00 24.78 224 GLU E N 1
ATOM 11093 C CA . GLU E 1 245 ? 21.559 -18.532 82.388 1.00 16.41 224 GLU E CA 1
ATOM 11094 C C . GLU E 1 245 ? 20.571 -17.479 81.915 1.00 25.10 224 GLU E C 1
ATOM 11095 O O . GLU E 1 245 ? 19.870 -16.852 82.726 1.00 21.86 224 GLU E O 1
ATOM 11101 N N . PHE E 1 246 ? 20.501 -17.300 80.599 1.00 23.03 225 PHE E N 1
ATOM 11102 C CA . PHE E 1 246 ? 19.625 -16.281 80.035 1.00 24.94 225 PHE E CA 1
ATOM 11103 C C . PHE E 1 246 ? 18.174 -16.520 80.395 1.00 22.15 225 PHE E C 1
ATOM 11104 O O . PHE E 1 246 ? 17.500 -15.609 80.858 1.00 18.24 225 PHE E O 1
ATOM 11112 N N . ALA E 1 247 ? 17.697 -17.738 80.165 1.00 22.98 226 ALA E N 1
ATOM 11113 C CA . ALA E 1 247 ? 16.286 -18.046 80.368 1.00 24.88 226 ALA E CA 1
ATOM 11114 C C . ALA E 1 247 ? 15.874 -17.872 81.819 1.00 24.36 226 ALA E C 1
ATOM 11115 O O . ALA E 1 247 ? 14.801 -17.337 82.107 1.00 19.90 226 ALA E O 1
ATOM 11117 N N . SER E 1 248 ? 16.719 -18.328 82.736 1.00 20.34 227 SER E N 1
ATOM 11118 C CA . SER E 1 248 ? 16.399 -18.199 84.152 1.00 21.70 227 SER E CA 1
ATOM 11119 C C . SER E 1 248 ? 16.327 -16.727 84.602 1.00 18.65 227 SER E C 1
ATOM 11120 O O . SER E 1 248 ? 15.380 -16.321 85.296 1.00 17.56 227 SER E O 1
ATOM 11123 N N . LEU E 1 249 ? 17.317 -15.924 84.226 1.00 14.76 228 LEU E N 1
ATOM 11124 C CA . LEU E 1 249 ? 17.320 -14.508 84.628 1.00 15.47 228 LEU E CA 1
ATOM 11125 C C . LEU E 1 249 ? 16.260 -13.693 83.891 1.00 17.46 228 LEU E C 1
ATOM 11126 O O . LEU E 1 249 ? 15.644 -12.786 84.476 1.00 15.07 228 LEU E O 1
ATOM 11131 N N . PHE E 1 250 ? 16.040 -14.003 82.615 1.00 17.41 229 PHE E N 1
ATOM 11132 C CA . PHE E 1 250 ? 14.999 -13.306 81.855 1.00 18.16 229 PHE E CA 1
ATOM 11133 C C . PHE E 1 250 ? 13.622 -13.548 82.491 1.00 17.63 229 PHE E C 1
ATOM 11134 O O . PHE E 1 250 ? 12.866 -12.605 82.730 1.00 17.13 229 PHE E O 1
ATOM 11142 N N . GLN E 1 251 ? 13.316 -14.810 82.784 1.00 16.32 230 GLN E N 1
ATOM 11143 C CA A GLN E 1 251 ? 12.075 -15.197 83.445 0.51 20.44 230 GLN E CA 1
ATOM 11144 C CA B GLN E 1 251 ? 12.051 -15.167 83.441 0.49 20.35 230 GLN E CA 1
ATOM 11145 C C . GLN E 1 251 ? 11.895 -14.475 84.783 1.00 17.53 230 GLN E C 1
ATOM 11146 O O . GLN E 1 251 ? 10.816 -13.972 85.100 1.00 15.57 230 GLN E O 1
ATOM 11157 N N . LEU E 1 252 ? 12.964 -14.454 85.572 1.00 15.54 231 LEU E N 1
ATOM 11158 C CA . LEU E 1 252 ? 12.928 -13.832 86.898 1.00 11.69 231 LEU E CA 1
ATOM 11159 C C . LEU E 1 252 ? 12.575 -12.353 86.795 1.00 13.73 231 LEU E C 1
ATOM 11160 O O . LEU E 1 252 ? 11.711 -11.869 87.520 1.00 10.73 231 LEU E O 1
ATOM 11165 N N . LEU E 1 253 ? 13.267 -11.638 85.912 1.00 13.28 232 LEU E N 1
ATOM 11166 C CA . LEU E 1 253 ? 13.058 -10.194 85.774 1.00 14.77 232 LEU E CA 1
ATOM 11167 C C . LEU E 1 253 ? 11.696 -9.878 85.147 1.00 13.45 232 LEU E C 1
ATOM 11168 O O . LEU E 1 253 ? 11.018 -8.951 85.581 1.00 12.92 232 LEU E O 1
ATOM 11173 N N . GLN E 1 254 ? 11.289 -10.649 84.140 1.00 12.72 233 GLN E N 1
ATOM 11174 C CA . GLN E 1 254 ? 9.961 -10.445 83.546 1.00 14.95 233 GLN E CA 1
ATOM 11175 C C . GLN E 1 254 ? 8.859 -10.694 84.567 1.00 12.99 233 GLN E C 1
ATOM 11176 O O . GLN E 1 254 ? 7.830 -10.017 84.549 1.00 12.82 233 GLN E O 1
ATOM 11182 N N . ALA E 1 255 ? 9.051 -11.667 85.456 1.00 12.48 234 ALA E N 1
ATOM 11183 C CA . ALA E 1 255 ? 8.018 -11.936 86.464 1.00 12.42 234 ALA E CA 1
ATOM 11184 C C . ALA E 1 255 ? 7.855 -10.743 87.424 1.00 16.34 234 ALA E C 1
ATOM 11185 O O . ALA E 1 255 ? 6.752 -10.478 87.918 1.00 16.76 234 ALA E O 1
ATOM 11187 N N . ARG E 1 256 ? 8.957 -10.045 87.707 1.00 13.97 235 ARG E N 1
ATOM 11188 C CA . ARG E 1 256 ? 8.902 -8.848 88.540 1.00 15.54 235 ARG E CA 1
ATOM 11189 C C . ARG E 1 256 ? 8.206 -7.695 87.830 1.00 12.92 235 ARG E C 1
ATOM 11190 O O . ARG E 1 256 ? 7.519 -6.893 88.455 1.00 15.64 235 ARG E O 1
ATOM 11198 N N . ILE E 1 257 ? 8.389 -7.610 86.524 1.00 10.93 236 ILE E N 1
ATOM 11199 C CA . ILE E 1 257 ? 7.756 -6.562 85.735 1.00 12.52 236 ILE E CA 1
ATOM 11200 C C . ILE E 1 257 ? 6.253 -6.786 85.632 1.00 13.42 236 ILE E C 1
ATOM 11201 O O . ILE E 1 257 ? 5.461 -5.863 85.831 1.00 12.78 236 ILE E O 1
ATOM 11206 N N . THR E 1 258 ? 5.856 -8.027 85.363 1.00 12.56 237 THR E N 1
ATOM 11207 C CA . THR E 1 258 ? 4.460 -8.306 85.057 1.00 11.09 237 THR E CA 1
ATOM 11208 C C . THR E 1 258 ? 3.648 -8.709 86.283 1.00 11.22 237 THR E C 1
ATOM 11209 O O . THR E 1 258 ? 2.478 -9.077 86.170 1.00 10.83 237 THR E O 1
ATOM 11213 N N . LYS E 1 259 ? 4.274 -8.626 87.451 1.00 11.51 238 LYS E N 1
ATOM 11214 C CA . LYS E 1 259 ? 3.560 -8.797 88.711 1.00 13.53 238 LYS E CA 1
ATOM 11215 C C . LYS E 1 259 ? 2.251 -8.011 88.679 1.00 12.21 238 LYS E C 1
ATOM 11216 O O . LYS E 1 259 ? 2.230 -6.853 88.269 1.00 10.37 238 LYS E O 1
ATOM 11222 N N . LEU E 1 260 ? 1.155 -8.651 89.075 1.00 12.69 239 LEU E N 1
ATOM 11223 C CA . LEU E 1 260 ? -0.164 -8.075 88.850 1.00 10.34 239 LEU E CA 1
ATOM 11224 C C . LEU E 1 260 ? -0.310 -6.672 89.432 1.00 12.02 239 LEU E C 1
ATOM 11225 O O . LEU E 1 260 ? -0.971 -5.838 88.838 1.00 12.33 239 LEU E O 1
ATOM 11230 N N . GLU E 1 261 ? 0.298 -6.434 90.595 1.00 9.88 240 GLU E N 1
ATOM 11231 C CA . GLU E 1 261 ? 0.265 -5.119 91.247 1.00 14.68 240 GLU E CA 1
ATOM 11232 C C . GLU E 1 261 ? 0.863 -4.003 90.394 1.00 12.31 240 GLU E C 1
ATOM 11233 O O . GLU E 1 261 ? 0.577 -2.814 90.606 1.00 11.98 240 GLU E O 1
ATOM 11239 N N . ASN E 1 262 ? 1.709 -4.380 89.448 1.00 11.78 241 ASN E N 1
ATOM 11240 C CA . ASN E 1 262 ? 2.330 -3.398 88.569 1.00 10.20 241 ASN E CA 1
ATOM 11241 C C . ASN E 1 262 ? 1.596 -3.215 87.247 1.00 13.64 241 ASN E C 1
ATOM 11242 O O . ASN E 1 262 ? 2.139 -2.596 86.328 1.00 9.76 241 ASN E O 1
ATOM 11247 N N . THR E 1 263 ? 0.386 -3.765 87.137 1.00 9.16 242 THR E N 1
ATOM 11248 C CA . THR E 1 263 ? -0.323 -3.773 85.858 1.00 8.52 242 THR E CA 1
ATOM 11249 C C . THR E 1 263 ? -1.669 -3.086 85.884 1.00 10.77 242 THR E C 1
ATOM 11250 O O . THR E 1 263 ? -2.353 -3.067 86.904 1.00 11.29 242 THR E O 1
ATOM 11254 N N . PHE E 1 264 ? -2.024 -2.532 84.729 1.00 7.94 243 PHE E N 1
ATOM 11255 C CA . PHE E 1 264 ? -3.286 -1.851 84.485 1.00 10.11 243 PHE E CA 1
ATOM 11256 C C . PHE E 1 264 ? -3.909 -2.571 83.309 1.00 14.28 243 PHE E C 1
ATOM 11257 O O . PHE E 1 264 ? -3.283 -2.657 82.258 1.00 12.85 243 PHE E O 1
ATOM 11265 N N . ARG E 1 265 ? -5.112 -3.124 83.488 1.00 11.66 244 ARG E N 1
ATOM 11266 C CA . ARG E 1 265 ? -5.776 -3.894 82.427 1.00 9.96 244 ARG E CA 1
ATOM 11267 C C . ARG E 1 265 ? -7.076 -3.212 82.027 1.00 13.11 244 ARG E C 1
ATOM 11268 O O . ARG E 1 265 ? -7.940 -2.996 82.871 1.00 13.82 244 ARG E O 1
ATOM 11276 N N . TRP E 1 266 ? -7.204 -2.855 80.744 1.00 11.08 245 TRP E N 1
ATOM 11277 C CA . TRP E 1 266 ? -8.320 -2.040 80.292 1.00 11.43 245 TRP E CA 1
ATOM 11278 C C . TRP E 1 266 ? -9.225 -2.820 79.357 1.00 12.58 245 TRP E C 1
ATOM 11279 O O . TRP E 1 266 ? -8.759 -3.350 78.349 1.00 12.85 245 TRP E O 1
ATOM 11290 N N . ASN E 1 267 ? -10.508 -2.905 79.708 1.00 12.95 246 ASN E N 1
ATOM 11291 C CA . ASN E 1 267 ? -11.525 -3.466 78.813 1.00 13.07 246 ASN E CA 1
ATOM 11292 C C . ASN E 1 267 ? -11.937 -2.408 77.807 1.00 14.47 246 ASN E C 1
ATOM 11293 O O . ASN E 1 267 ? -12.488 -1.375 78.197 1.00 14.91 246 ASN E O 1
ATOM 11298 N N . TRP E 1 268 ? -11.683 -2.657 76.522 1.00 14.34 247 TRP E N 1
ATOM 11299 C CA . TRP E 1 268 ? -11.943 -1.657 75.480 1.00 13.67 247 TRP E CA 1
ATOM 11300 C C . TRP E 1 268 ? -13.434 -1.445 75.214 1.00 15.86 247 TRP E C 1
ATOM 11301 O O . TRP E 1 268 ? -14.203 -2.398 75.247 1.00 14.63 247 TRP E O 1
ATOM 11312 N N . ARG E 1 269 ? -13.823 -0.193 74.963 1.00 16.24 248 ARG E N 1
ATOM 11313 C CA . ARG E 1 269 ? -15.137 0.145 74.395 1.00 17.41 248 ARG E CA 1
ATOM 11314 C C . ARG E 1 269 ? -14.903 1.042 73.183 1.00 17.16 248 ARG E C 1
ATOM 11315 O O . ARG E 1 269 ? -13.891 1.751 73.129 1.00 14.42 248 ARG E O 1
ATOM 11323 N N . LEU E 1 270 ? -15.820 1.016 72.214 1.00 12.68 249 LEU E N 1
ATOM 11324 C CA . LEU E 1 270 ? -15.713 1.935 71.082 1.00 16.28 249 LEU E CA 1
ATOM 11325 C C . LEU E 1 270 ? -15.670 3.355 71.627 1.00 17.89 249 LEU E C 1
ATOM 11326 O O . LEU E 1 270 ? -16.370 3.662 72.583 1.00 18.57 249 LEU E O 1
ATOM 11331 N N . GLY E 1 271 ? -14.813 4.196 71.061 1.00 14.87 250 GLY E N 1
ATOM 11332 C CA . GLY E 1 271 ? -14.662 5.553 71.552 1.00 17.43 250 GLY E CA 1
ATOM 11333 C C . GLY E 1 271 ? -13.490 5.749 72.503 1.00 17.61 250 GLY E C 1
ATOM 11334 O O . GLY E 1 271 ? -13.142 6.887 72.820 1.00 15.30 250 GLY E O 1
ATOM 11335 N N . ASP E 1 272 ? -12.901 4.655 72.979 1.00 13.66 251 ASP E N 1
ATOM 11336 C CA . ASP E 1 272 ? -11.738 4.736 73.872 1.00 14.50 251 ASP E CA 1
ATOM 11337 C C . ASP E 1 272 ? -10.483 5.092 73.096 1.00 14.38 251 ASP E C 1
ATOM 11338 O O . ASP E 1 272 ? -10.365 4.793 71.913 1.00 14.84 251 ASP E O 1
ATOM 11343 N N . VAL E 1 273 ? -9.548 5.730 73.780 1.00 12.62 252 VAL E N 1
ATOM 11344 C CA . VAL E 1 273 ? -8.213 5.974 73.247 1.00 11.58 252 VAL E CA 1
ATOM 11345 C C . VAL E 1 273 ? -7.232 5.727 74.389 1.00 11.41 252 VAL E C 1
ATOM 11346 O O . VAL E 1 273 ? -7.437 6.212 75.502 1.00 14.42 252 VAL E O 1
ATOM 11350 N N . ALA E 1 274 ? -6.173 4.970 74.140 1.00 9.76 253 ALA E N 1
ATOM 11351 C CA . ALA E 1 274 ? -5.121 4.851 75.152 1.00 9.36 253 ALA E CA 1
ATOM 11352 C C . ALA E 1 274 ? -3.836 5.506 74.642 1.00 15.06 253 ALA E C 1
ATOM 11353 O O . ALA E 1 274 ? -3.558 5.505 73.441 1.00 15.53 253 ALA E O 1
ATOM 11355 N N . ILE E 1 275 ? -3.101 6.125 75.559 1.00 10.46 254 ILE E N 1
ATOM 11356 C CA . ILE E 1 275 ? -1.771 6.634 75.268 1.00 12.18 254 ILE E CA 1
ATOM 11357 C C . ILE E 1 275 ? -0.826 6.056 76.301 1.00 12.62 254 ILE E C 1
ATOM 11358 O O . ILE E 1 275 ? -1.099 6.152 77.491 1.00 14.16 254 ILE E O 1
ATOM 11363 N N . TRP E 1 276 ? 0.289 5.470 75.876 1.00 12.52 255 TRP E N 1
ATOM 11364 C CA . TRP E 1 276 ? 1.230 4.979 76.882 1.00 9.73 255 TRP E CA 1
ATOM 11365 C C . TRP E 1 276 ? 2.650 5.431 76.615 1.00 12.33 255 TRP E C 1
ATOM 11366 O O . TRP E 1 276 ? 3.024 5.741 75.481 1.00 11.88 255 TRP E O 1
ATOM 11377 N N . ASP E 1 277 ? 3.416 5.511 77.698 1.00 12.78 256 ASP E N 1
ATOM 11378 C CA . ASP E 1 277 ? 4.827 5.837 77.641 1.00 12.20 256 ASP E CA 1
ATOM 11379 C C . ASP E 1 277 ? 5.626 4.557 77.379 1.00 14.15 256 ASP E C 1
ATOM 11380 O O . ASP E 1 277 ? 5.802 3.720 78.265 1.00 12.57 256 ASP E O 1
ATOM 11385 N N . ASN E 1 278 ? 6.115 4.405 76.156 1.00 15.14 257 ASN E N 1
ATOM 11386 C CA . ASN E 1 278 ? 6.836 3.195 75.784 1.00 15.27 257 ASN E CA 1
ATOM 11387 C C . ASN E 1 278 ? 8.269 3.174 76.333 1.00 17.43 257 ASN E C 1
ATOM 11388 O O . ASN E 1 278 ? 9.032 2.253 76.051 1.00 24.14 257 ASN E O 1
ATOM 11393 N N . ARG E 1 279 ? 8.646 4.208 77.083 1.00 13.95 258 ARG E N 1
ATOM 11394 C CA . ARG E 1 279 ? 9.931 4.210 77.771 1.00 11.80 258 ARG E CA 1
ATOM 11395 C C . ARG E 1 279 ? 9.783 3.713 79.189 1.00 16.76 258 ARG E C 1
ATOM 11396 O O . ARG E 1 279 ? 10.777 3.543 79.887 1.00 18.42 258 ARG E O 1
ATOM 11404 N N . ALA E 1 280 ? 8.542 3.476 79.623 1.00 13.96 259 ALA E N 1
ATOM 11405 C CA . ALA E 1 280 ? 8.286 3.162 81.036 1.00 13.05 259 ALA E CA 1
ATOM 11406 C C . ALA E 1 280 ? 7.306 2.000 81.245 1.00 12.61 259 ALA E C 1
ATOM 11407 O O . ALA E 1 280 ? 6.818 1.784 82.348 1.00 13.30 259 ALA E O 1
ATOM 11409 N N . THR E 1 281 ? 6.985 1.284 80.174 1.00 9.85 260 THR E N 1
ATOM 11410 C CA . THR E 1 281 ? 5.989 0.213 80.226 1.00 9.49 260 THR E CA 1
ATOM 11411 C C . THR E 1 281 ? 6.359 -0.963 79.324 1.00 13.04 260 THR E C 1
ATOM 11412 O O . THR E 1 281 ? 7.203 -0.839 78.427 1.00 12.19 260 THR E O 1
ATOM 11416 N N . GLN E 1 282 ? 5.680 -2.084 79.552 1.00 8.86 261 GLN E N 1
ATOM 11417 C CA . GLN E 1 282 ? 5.501 -3.132 78.554 1.00 9.15 261 GLN E CA 1
ATOM 11418 C C . GLN E 1 282 ? 3.995 -3.298 78.400 1.00 11.84 261 GLN E C 1
ATOM 11419 O O . GLN E 1 282 ? 3.242 -2.814 79.235 1.00 12.30 261 GLN E O 1
ATOM 11425 N N . HIS E 1 283 ? 3.546 -3.987 77.358 1.00 10.11 262 HIS E N 1
ATOM 11426 C CA . HIS E 1 283 ? 2.122 -4.281 77.258 1.00 15.44 262 HIS E CA 1
ATOM 11427 C C . HIS E 1 283 ? 1.881 -5.640 76.600 1.00 16.02 262 HIS E C 1
ATOM 11428 O O . HIS E 1 283 ? 2.802 -6.268 76.072 1.00 13.15 262 HIS E O 1
ATOM 11435 N N . TYR E 1 284 ? 0.620 -6.054 76.604 1.00 14.27 263 TYR E N 1
ATOM 11436 C CA . TYR E 1 284 ? 0.228 -7.405 76.240 1.00 15.50 263 TYR E CA 1
ATOM 11437 C C . TYR E 1 284 ? -1.231 -7.338 75.815 1.00 15.23 263 TYR E C 1
ATOM 11438 O O . TYR E 1 284 ? -2.062 -6.887 76.599 1.00 11.04 263 TYR E O 1
ATOM 11447 N N . GLY E 1 285 ? -1.545 -7.740 74.582 1.00 15.11 264 GLY E N 1
ATOM 11448 C CA . GLY E 1 285 ? -2.940 -7.822 74.151 1.00 15.67 264 GLY E CA 1
ATOM 11449 C C . GLY E 1 285 ? -3.439 -9.246 74.384 1.00 16.27 264 GLY E C 1
ATOM 11450 O O . GLY E 1 285 ? -2.833 -10.193 73.905 1.00 14.68 264 GLY E O 1
ATOM 11451 N N . ILE E 1 286 ? -4.533 -9.414 75.120 1.00 14.27 265 ILE E N 1
ATOM 11452 C CA . ILE E 1 286 ? -4.953 -10.753 75.543 1.00 11.82 265 ILE E CA 1
ATOM 11453 C C . ILE E 1 286 ? -5.852 -11.441 74.522 1.00 13.28 265 ILE E C 1
ATOM 11454 O O . ILE E 1 286 ? -6.885 -10.904 74.129 1.00 14.36 265 ILE E O 1
ATOM 11459 N N . ALA E 1 287 ? -5.458 -12.648 74.107 1.00 12.44 266 ALA E N 1
ATOM 11460 C CA . ALA E 1 287 ? -6.173 -13.402 73.083 1.00 14.52 266 ALA E CA 1
ATOM 11461 C C . ALA E 1 287 ? -7.220 -14.321 73.705 1.00 17.82 266 ALA E C 1
ATOM 11462 O O . ALA E 1 287 ? -7.143 -15.551 73.568 1.00 17.26 266 ALA E O 1
ATOM 11464 N N . ASP E 1 288 ? -8.175 -13.712 74.408 1.00 15.35 267 ASP E N 1
ATOM 11465 C CA . ASP E 1 288 ? -9.231 -14.435 75.109 1.00 15.26 267 ASP E CA 1
ATOM 11466 C C . ASP E 1 288 ? -10.626 -14.130 74.552 1.00 18.14 267 ASP E C 1
ATOM 11467 O O . ASP E 1 288 ? -11.594 -14.054 75.318 1.00 17.86 267 ASP E O 1
ATOM 11472 N N . PHE E 1 289 ? -10.724 -13.938 73.235 1.00 20.24 268 PHE E N 1
ATOM 11473 C CA . PHE E 1 289 ? -11.992 -13.575 72.597 1.00 19.74 268 PHE E CA 1
ATOM 11474 C C . PHE E 1 289 ? -12.358 -14.537 71.465 1.00 24.98 268 PHE E C 1
ATOM 11475 O O . PHE E 1 289 ? -13.136 -14.201 70.575 1.00 23.92 268 PHE E O 1
ATOM 11483 N N . GLY E 1 290 ? -11.801 -15.740 71.516 1.00 24.32 269 GLY E N 1
ATOM 11484 C CA . GLY E 1 290 ? -12.090 -16.740 70.513 1.00 25.12 269 GLY E CA 1
ATOM 11485 C C . GLY E 1 290 ? -11.652 -16.274 69.142 1.00 26.72 269 GLY E C 1
ATOM 11486 O O . GLY E 1 290 ? -10.593 -15.659 68.995 1.00 24.86 269 GLY E O 1
ATOM 11487 N N . GLU E 1 291 ? -12.488 -16.551 68.145 1.00 25.15 270 GLU E N 1
ATOM 11488 C CA . GLU E 1 291 ? -12.171 -16.264 66.757 1.00 30.34 270 GLU E CA 1
ATOM 11489 C C . GLU E 1 291 ? -12.745 -14.935 66.287 1.00 30.99 270 GLU E C 1
ATOM 11490 O O . GLU E 1 291 ? -12.703 -14.635 65.096 1.00 32.09 270 GLU E O 1
ATOM 11496 N N . GLN E 1 292 ? -13.276 -14.137 67.209 1.00 29.49 271 GLN E N 1
ATOM 11497 C CA . GLN E 1 292 ? -13.905 -12.873 66.829 1.00 30.21 271 GLN E CA 1
ATOM 11498 C C . GLN E 1 292 ? -12.872 -11.886 66.290 1.00 25.75 271 GLN E C 1
ATOM 11499 O O . GLN E 1 292 ? -11.682 -12.041 66.511 1.00 29.61 271 GLN E O 1
ATOM 11505 N N . GLN E 1 293 ? -13.335 -10.888 65.551 1.00 28.03 272 GLN E N 1
ATOM 11506 C CA . GLN E 1 293 ? -12.435 -9.891 65.000 1.00 29.02 272 GLN E CA 1
ATOM 11507 C C . GLN E 1 293 ? -12.139 -8.815 66.045 1.00 28.68 272 GLN E C 1
ATOM 11508 O O . GLN E 1 293 ? -13.025 -8.397 66.802 1.00 26.49 272 GLN E O 1
ATOM 11510 N N . ARG E 1 294 ? -10.882 -8.383 66.077 1.00 27.72 273 ARG E N 1
ATOM 11511 C CA . ARG E 1 294 ? -10.428 -7.315 66.950 1.00 25.66 273 ARG E CA 1
ATOM 11512 C C . ARG E 1 294 ? -9.409 -6.483 66.167 1.00 25.29 273 ARG E C 1
ATOM 11513 O O . ARG E 1 294 ? -8.399 -7.002 65.695 1.00 23.81 273 ARG E O 1
ATOM 11521 N N . GLU E 1 295 ? -9.676 -5.193 66.022 1.00 23.18 274 GLU E N 1
ATOM 11522 C CA . GLU E 1 295 ? -8.758 -4.332 65.288 1.00 23.01 274 GLU E CA 1
ATOM 11523 C C . GLU E 1 295 ? -8.623 -2.998 66.005 1.00 18.75 274 GLU E C 1
ATOM 11524 O O . GLU E 1 295 ? -9.610 -2.326 66.284 1.00 20.69 274 GLU E O 1
ATOM 11530 N N . LEU E 1 296 ? -7.385 -2.627 66.282 1.00 21.68 275 LEU E N 1
ATOM 11531 C CA . LEU E 1 296 ? -7.085 -1.341 66.889 1.00 23.34 275 LEU E CA 1
ATOM 11532 C C . LEU E 1 296 ? -6.032 -0.679 66.026 1.00 21.85 275 LEU E C 1
ATOM 11533 O O . LEU E 1 296 ? -5.169 -1.357 65.452 1.00 20.67 275 LEU E O 1
ATOM 11538 N N . HIS E 1 297 ? -6.119 0.640 65.930 1.00 18.64 276 HIS E N 1
ATOM 11539 C CA . HIS E 1 297 ? -5.205 1.409 65.093 1.00 17.35 276 HIS E CA 1
ATOM 11540 C C . HIS E 1 297 ? -4.265 2.195 65.960 1.00 16.61 276 HIS E C 1
ATOM 11541 O O . HIS E 1 297 ? -4.695 2.840 66.918 1.00 18.43 276 HIS E O 1
ATOM 11548 N N . ARG E 1 298 ? -2.983 2.109 65.616 1.00 16.57 277 ARG E N 1
ATOM 11549 C CA . ARG E 1 298 ? -1.895 2.647 66.412 1.00 19.87 277 ARG E CA 1
ATOM 11550 C C . ARG E 1 298 ? -1.133 3.723 65.657 1.00 21.45 277 ARG E C 1
ATOM 11551 O O . ARG E 1 298 ? -0.877 3.585 64.458 1.00 19.46 277 ARG E O 1
ATOM 11559 N N . VAL E 1 299 ? -0.768 4.785 66.367 1.00 15.59 278 VAL E N 1
ATOM 11560 C CA . VAL E 1 299 ? 0.218 5.739 65.891 1.00 17.26 278 VAL E CA 1
ATOM 11561 C C . VAL E 1 299 ? 1.344 5.729 66.903 1.00 19.20 278 VAL E C 1
ATOM 11562 O O . VAL E 1 299 ? 1.104 5.845 68.115 1.00 18.22 278 VAL E O 1
ATOM 11566 N N . THR E 1 300 ? 2.573 5.555 66.437 1.00 20.35 279 THR E N 1
ATOM 11567 C CA A THR E 1 300 ? 3.719 5.590 67.348 0.59 21.74 279 THR E CA 1
ATOM 11568 C CA B THR E 1 300 ? 3.712 5.561 67.333 0.41 21.85 279 THR E CA 1
ATOM 11569 C C . THR E 1 300 ? 4.590 6.788 67.071 1.00 21.46 279 THR E C 1
ATOM 11570 O O . THR E 1 300 ? 4.715 7.234 65.924 1.00 20.41 279 THR E O 1
ATOM 11577 N N . LEU E 1 301 ? 5.193 7.314 68.132 1.00 18.10 280 LEU E N 1
ATOM 11578 C CA . LEU E 1 301 ? 6.016 8.517 68.045 1.00 17.44 280 LEU E CA 1
ATOM 11579 C C . LEU E 1 301 ? 7.509 8.249 68.247 1.00 21.45 280 LEU E C 1
ATOM 11580 O O . LEU E 1 301 ? 7.895 7.434 69.082 1.00 21.18 280 LEU E O 1
ATOM 11585 N N . ALA E 1 302 ? 8.337 8.943 67.473 1.00 26.24 281 ALA E N 1
ATOM 11586 C CA . ALA E 1 302 ? 9.782 8.740 67.499 1.00 24.72 281 ALA E CA 1
ATOM 11587 C C . ALA E 1 302 ? 10.384 8.968 68.894 1.00 22.39 281 ALA E C 1
ATOM 11588 O O . ALA E 1 302 ? 9.981 9.879 69.612 1.00 18.67 281 ALA E O 1
ATOM 11590 N N . GLY E 1 303 ? 11.346 8.128 69.270 1.00 20.26 282 GLY E N 1
ATOM 11591 C CA . GLY E 1 303 ? 12.041 8.268 70.541 1.00 17.77 282 GLY E CA 1
ATOM 11592 C C . GLY E 1 303 ? 13.529 8.525 70.355 1.00 23.01 282 GLY E C 1
ATOM 11593 O O . GLY E 1 303 ? 13.976 8.853 69.260 1.00 26.68 282 GLY E O 1
ATOM 11594 N N . ASP E 1 304 ? 14.295 8.376 71.431 1.00 21.45 283 ASP E N 1
ATOM 11595 C CA . ASP E 1 304 ? 15.740 8.556 71.377 1.00 21.38 283 ASP E CA 1
ATOM 11596 C C . ASP E 1 304 ? 16.427 7.243 71.719 1.00 20.48 283 ASP E C 1
ATOM 11597 O O . ASP E 1 304 ? 15.758 6.246 72.007 1.00 23.29 283 ASP E O 1
ATOM 11602 N N . VAL E 1 305 ? 17.757 7.250 71.696 1.00 19.87 284 VAL E N 1
ATOM 11603 C CA . VAL E 1 305 ? 18.532 6.059 72.021 1.00 19.80 284 VAL E CA 1
ATOM 11604 C C . VAL E 1 305 ? 18.653 5.938 73.536 1.00 19.57 284 VAL E C 1
ATOM 11605 O O . VAL E 1 305 ? 18.967 6.913 74.207 1.00 18.93 284 VAL E O 1
ATOM 11609 N N . PRO E 1 306 ? 18.351 4.750 74.083 1.00 21.44 285 PRO E N 1
ATOM 11610 C CA . PRO E 1 306 ? 18.467 4.556 75.532 1.00 24.50 285 PRO E CA 1
ATOM 11611 C C . PRO E 1 306 ? 19.872 4.839 76.061 1.00 20.81 285 PRO E C 1
ATOM 11612 O O . PRO E 1 306 ? 20.860 4.658 75.341 1.00 21.85 285 PRO E O 1
ATOM 11616 N N . VAL E 1 307 ? 19.945 5.302 77.308 1.00 18.83 286 VAL E N 1
ATOM 11617 C CA . VAL E 1 307 ? 21.214 5.450 78.010 1.00 19.87 286 VAL E CA 1
ATOM 11618 C C . VAL E 1 307 ? 21.139 4.715 79.341 1.00 20.47 286 VAL E C 1
ATOM 11619 O O . VAL E 1 307 ? 20.074 4.675 79.972 1.00 16.98 286 VAL E O 1
ATOM 11623 N N . ASP E 1 308 ? 22.263 4.138 79.766 1.00 21.10 287 ASP E N 1
ATOM 11624 C CA . ASP E 1 308 ? 22.300 3.410 81.030 1.00 20.58 287 ASP E CA 1
ATOM 11625 C C . ASP E 1 308 ? 22.478 4.388 82.186 1.00 22.91 287 ASP E C 1
ATOM 11626 O O . ASP E 1 308 ? 22.481 5.612 81.976 1.00 21.91 287 ASP E O 1
ATOM 11631 N N . VAL E 1 309 ? 22.650 3.871 83.401 1.00 17.28 288 VAL E N 1
ATOM 11632 C CA . VAL E 1 309 ? 22.741 4.762 84.554 1.00 18.26 288 VAL E CA 1
ATOM 11633 C C . VAL E 1 309 ? 24.041 5.572 84.564 1.00 26.37 288 VAL E C 1
ATOM 11634 O O . VAL E 1 309 ? 24.206 6.469 85.397 1.00 26.16 288 VAL E O 1
ATOM 11638 N N . HIS E 1 310 ? 24.946 5.279 83.628 1.00 23.59 289 HIS E N 1
ATOM 11639 C CA . HIS E 1 310 ? 26.188 6.036 83.509 1.00 28.86 289 HIS E CA 1
ATOM 11640 C C . HIS E 1 310 ? 26.205 6.938 82.278 1.00 29.57 289 HIS E C 1
ATOM 11641 O O . HIS E 1 310 ? 27.203 7.583 81.996 1.00 31.40 289 HIS E O 1
ATOM 11648 N N . GLY E 1 311 ? 25.096 6.990 81.557 1.00 27.42 290 GLY E N 1
ATOM 11649 C CA . GLY E 1 311 ? 24.996 7.838 80.381 1.00 27.97 290 GLY E CA 1
ATOM 11650 C C . GLY E 1 311 ? 25.501 7.223 79.084 1.00 27.09 290 GLY E C 1
ATOM 11651 O O . GLY E 1 311 ? 25.577 7.902 78.070 1.00 27.66 290 GLY E O 1
ATOM 11652 N N . ARG E 1 312 ? 25.799 5.928 79.099 1.00 24.65 291 ARG E N 1
ATOM 11653 C CA . ARG E 1 312 ? 26.278 5.226 77.908 1.00 24.32 291 ARG E CA 1
ATOM 11654 C C . ARG E 1 312 ? 25.109 4.782 77.030 1.00 23.95 291 ARG E C 1
ATOM 11655 O O . ARG E 1 312 ? 24.164 4.182 77.527 1.00 22.43 291 ARG E O 1
ATOM 11663 N N . ARG E 1 313 ? 25.193 5.037 75.727 1.00 24.97 292 ARG E N 1
ATOM 11664 C CA . ARG E 1 313 ? 24.075 4.749 74.821 1.00 26.57 292 ARG E CA 1
ATOM 11665 C C . ARG E 1 313 ? 24.105 3.310 74.315 1.00 24.76 292 ARG E C 1
ATOM 11666 O O . ARG E 1 313 ? 25.158 2.678 74.299 1.00 25.85 292 ARG E O 1
ATOM 11674 N N . SER E 1 314 ? 22.950 2.818 73.871 1.00 22.57 293 SER E N 1
ATOM 11675 C CA . SER E 1 314 ? 22.834 1.524 73.207 1.00 23.44 293 SER E CA 1
ATOM 11676 C C . SER E 1 314 ? 23.735 1.440 71.986 1.00 25.02 293 SER E C 1
ATOM 11677 O O . SER E 1 314 ? 24.109 2.465 71.428 1.00 23.69 293 SER E O 1
ATOM 11680 N N . GLN E 1 315 ? 24.061 0.217 71.572 1.00 26.78 294 GLN E N 1
ATOM 11681 C CA . GLN E 1 315 ? 24.930 -0.010 70.413 1.00 31.80 294 GLN E CA 1
ATOM 11682 C C . GLN E 1 315 ? 24.258 -0.859 69.337 1.00 32.38 294 GLN E C 1
ATOM 11683 O O . GLN E 1 315 ? 23.722 -1.940 69.620 1.00 27.02 294 GLN E O 1
ATOM 11689 N N . ILE E 1 316 ? 24.316 -0.378 68.100 1.00 30.64 295 ILE E N 1
ATOM 11690 C CA . ILE E 1 316 ? 23.775 -1.108 66.964 1.00 32.99 295 ILE E CA 1
ATOM 11691 C C . ILE E 1 316 ? 24.711 -2.219 66.532 1.00 34.08 295 ILE E C 1
ATOM 11692 O O . ILE E 1 316 ? 25.892 -1.977 66.318 1.00 33.91 295 ILE E O 1
ATOM 11697 N N . LEU E 1 317 ? 24.181 -3.432 66.401 1.00 35.41 296 LEU E N 1
ATOM 11698 C CA . LEU E 1 317 ? 24.961 -4.534 65.848 1.00 34.84 296 LEU E CA 1
ATOM 11699 C C . LEU E 1 317 ? 24.600 -4.760 64.381 1.00 34.53 296 LEU E C 1
ATOM 11700 O O . LEU E 1 317 ? 25.484 -4.901 63.540 1.00 32.19 296 LEU E O 1
ATOM 11705 N N . LEU E 1 318 ? 23.303 -4.791 64.084 1.00 30.39 297 LEU E N 1
ATOM 11706 C CA . LEU E 1 318 ? 22.813 -4.983 62.715 1.00 35.23 297 LEU E CA 1
ATOM 11707 C C . LEU E 1 318 ? 21.584 -4.124 62.480 1.00 36.75 297 LEU E C 1
ATOM 11708 O O . LEU E 1 318 ? 20.768 -3.963 63.377 1.00 34.59 297 LEU E O 1
ATOM 11713 N N . GLY E 1 319 ? 21.458 -3.569 61.282 1.00 34.67 298 GLY E N 1
ATOM 11714 C CA . GLY E 1 319 ? 20.256 -2.848 60.916 1.00 33.49 298 GLY E CA 1
ATOM 11715 C C . GLY E 1 319 ? 20.406 -1.341 60.920 1.00 33.25 298 GLY E C 1
ATOM 11716 O O . GLY E 1 319 ? 21.320 -0.793 61.536 1.00 32.16 298 GLY E O 1
ATOM 11717 N N . ASP E 1 320 ? 19.488 -0.681 60.221 1.00 32.91 299 ASP E N 1
ATOM 11718 C CA . ASP E 1 320 ? 19.440 0.771 60.113 1.00 36.29 299 ASP E CA 1
ATOM 11719 C C . ASP E 1 320 ? 17.980 1.195 60.205 1.00 35.58 299 ASP E C 1
ATOM 11720 O O . ASP E 1 320 ? 17.172 0.796 59.374 1.00 36.65 299 ASP E O 1
ATOM 11725 N N . ALA E 1 321 ? 17.642 1.997 61.210 1.00 33.16 300 ALA E N 1
ATOM 11726 C CA . ALA E 1 321 ? 16.249 2.383 61.423 1.00 28.73 300 ALA E CA 1
ATOM 11727 C C . ALA E 1 321 ? 15.974 3.822 60.995 1.00 31.56 300 ALA E C 1
ATOM 11728 O O . ALA E 1 321 ? 14.927 4.382 61.337 1.00 28.51 300 ALA E O 1
ATOM 11730 N N . SER E 1 322 ? 16.894 4.415 60.230 1.00 30.66 301 SER E N 1
ATOM 11731 C CA . SER E 1 322 ? 16.771 5.825 59.856 1.00 32.88 301 SER E CA 1
ATOM 11732 C C . SER E 1 322 ? 15.555 6.087 58.971 1.00 33.79 301 SER E C 1
ATOM 11733 O O . SER E 1 322 ? 15.060 7.209 58.908 1.00 35.17 301 SER E O 1
ATOM 11736 N N . HIS E 1 323 ? 15.076 5.049 58.295 1.00 34.93 302 HIS E N 1
ATOM 11737 C CA . HIS E 1 323 ? 13.895 5.169 57.451 1.00 37.34 302 HIS E CA 1
ATOM 11738 C C . HIS E 1 323 ? 12.631 5.154 58.304 1.00 35.25 302 HIS E C 1
ATOM 11739 O O . HIS E 1 323 ? 11.591 5.671 57.902 1.00 34.52 302 HIS E O 1
ATOM 11746 N N . TYR E 1 324 ? 12.741 4.563 59.492 1.00 38.78 303 TYR E N 1
ATOM 11747 C CA . TYR E 1 324 ? 11.592 4.352 60.371 1.00 36.30 303 TYR E CA 1
ATOM 11748 C C . TYR E 1 324 ? 11.249 5.640 61.117 1.00 35.57 303 TYR E C 1
ATOM 11749 O O . TYR E 1 324 ? 10.075 6.023 61.238 1.00 33.42 303 TYR E O 1
ATOM 11758 N N . SER E 1 325 ? 12.288 6.314 61.596 1.00 33.25 304 SER E N 1
ATOM 11759 C CA . SER E 1 325 ? 12.148 7.584 62.287 1.00 34.09 304 SER E CA 1
ATOM 11760 C C . SER E 1 325 ? 13.507 8.239 62.414 1.00 38.48 304 SER E C 1
ATOM 11761 O O . SER E 1 325 ? 14.533 7.608 62.166 1.00 38.04 304 SER E O 1
ATOM 11764 N N . GLY E 1 326 ? 13.512 9.512 62.787 1.00 38.27 305 GLY E N 1
ATOM 11765 C CA . GLY E 1 326 ? 14.742 10.163 63.183 1.00 38.98 305 GLY E CA 1
ATOM 11766 C C . GLY E 1 326 ? 15.005 9.859 64.648 1.00 37.74 305 GLY E C 1
ATOM 11767 O O . GLY E 1 326 ? 14.241 9.124 65.293 1.00 35.11 305 GLY E O 1
ATOM 11768 N N . ILE E 1 327 ? 16.084 10.423 65.184 1.00 36.49 306 ILE E N 1
ATOM 11769 C CA . ILE E 1 327 ? 16.360 10.291 66.608 1.00 39.09 306 ILE E CA 1
ATOM 11770 C C . ILE E 1 327 ? 15.840 11.548 67.278 1.00 37.14 306 ILE E C 1
ATOM 11771 O O . ILE E 1 327 ? 16.305 12.653 66.995 1.00 38.23 306 ILE E O 1
ATOM 11776 N N . GLU E 1 328 ? 14.862 11.384 68.157 1.00 36.78 307 GLU E N 1
ATOM 11777 C CA A GLU E 1 328 ? 14.256 12.523 68.834 0.46 38.41 307 GLU E CA 1
ATOM 11778 C CA B GLU E 1 328 ? 14.257 12.530 68.823 0.54 37.67 307 GLU E CA 1
ATOM 11779 C C . GLU E 1 328 ? 15.211 13.154 69.838 1.00 41.50 307 GLU E C 1
ATOM 11780 O O . GLU E 1 328 ? 15.905 12.454 70.575 1.00 39.50 307 GLU E O 1
ATOM 11791 N N . THR E 1 329 ? 15.237 14.480 69.866 1.00 39.50 308 THR E N 1
ATOM 11792 C CA . THR E 1 329 ? 15.934 15.208 70.909 1.00 43.55 308 THR E CA 1
ATOM 11793 C C . THR E 1 329 ? 14.901 15.449 72.008 1.00 43.59 308 THR E C 1
ATOM 11794 O O . THR E 1 329 ? 13.890 16.110 71.775 1.00 43.97 308 THR E O 1
ATOM 11798 N N . PRO E 1 330 ? 15.107 14.855 73.191 1.00 42.88 309 PRO E N 1
ATOM 11799 C CA . PRO E 1 330 ? 14.038 14.979 74.186 1.00 44.50 309 PRO E CA 1
ATOM 11800 C C . PRO E 1 330 ? 13.902 16.406 74.707 1.00 48.99 309 PRO E C 1
ATOM 11801 O O . PRO E 1 330 ? 14.829 17.215 74.620 1.00 51.26 309 PRO E O 1
ATOM 11805 N N . GLN E 1 331 ? 12.722 16.689 75.244 1.00 49.15 310 GLN E N 1
ATOM 11806 C CA . GLN E 1 331 ? 12.349 18.016 75.707 1.00 54.69 310 GLN E CA 1
ATOM 11807 C C . GLN E 1 331 ? 11.967 18.014 77.175 1.00 54.36 310 GLN E C 1
ATOM 11808 O O . GLN E 1 331 ? 11.291 17.096 77.647 1.00 53.44 310 GLN E O 1
ATOM 11810 N N . ARG E 1 332 ? 12.421 19.033 77.900 1.00 54.11 311 ARG E N 1
ATOM 11811 C CA . ARG E 1 332 ? 12.122 19.130 79.320 1.00 53.96 311 ARG E CA 1
ATOM 11812 C C . ARG E 1 332 ? 10.621 19.229 79.584 1.00 54.89 311 ARG E C 1
ATOM 11813 O O . ARG E 1 332 ? 9.883 19.952 78.911 1.00 54.82 311 ARG E O 1
ATOM 11815 N N . LEU E 1 333 ? 10.187 18.464 80.576 1.00 51.54 312 LEU E N 1
ATOM 11816 C CA . LEU E 1 333 ? 8.809 18.469 81.025 1.00 49.28 312 LEU E CA 1
ATOM 11817 C C . LEU E 1 333 ? 8.530 19.591 82.009 1.00 48.28 312 LEU E C 1
ATOM 11818 O O . LEU E 1 333 ? 9.236 19.728 83.010 1.00 46.67 312 LEU E O 1
ATOM 11823 N N . GLU E 1 334 ? 7.500 20.384 81.731 1.00 48.91 313 GLU E N 1
ATOM 11824 C CA . GLU E 1 334 ? 7.140 21.484 82.612 1.00 53.93 313 GLU E CA 1
ATOM 11825 C C . GLU E 1 334 ? 6.467 20.899 83.864 1.00 57.24 313 GLU E C 1
ATOM 11826 O O . GLU E 1 334 ? 5.387 20.314 83.772 1.00 46.67 313 GLU E O 1
ATOM 11832 N N . LEU E 1 335 ? 7.125 21.025 85.016 1.00 57.08 314 LEU E N 1
ATOM 11833 C CA . LEU E 1 335 ? 6.578 20.528 86.281 1.00 56.07 314 LEU E CA 1
ATOM 11834 C C . LEU E 1 335 ? 5.806 21.586 87.076 1.00 58.77 314 LEU E C 1
ATOM 11835 O O . LEU E 1 335 ? 5.056 21.250 87.995 1.00 60.81 314 LEU E O 1
ATOM 11840 N N . PHE E 1 336 ? 6.007 22.858 86.734 1.00 59.06 315 PHE E N 1
ATOM 11841 C CA . PHE E 1 336 ? 5.356 23.968 87.440 1.00 60.26 315 PHE E CA 1
ATOM 11842 C C . PHE E 1 336 ? 4.234 24.615 86.620 1.00 59.50 315 PHE E C 1
ATOM 11843 O O . PHE E 1 336 ? 4.269 24.610 85.390 1.00 58.57 315 PHE E O 1
ATOM 11845 N N . ALA E 1 337 ? 3.275 25.230 87.309 1.00 59.29 316 ALA E N 1
ATOM 11846 C CA . ALA E 1 337 ? 2.117 25.822 86.640 1.00 59.05 316 ALA E CA 1
ATOM 11847 C C . ALA E 1 337 ? 2.368 27.269 86.220 1.00 60.17 316 ALA E C 1
ATOM 11848 O O . ALA E 1 337 ? 3.048 28.020 86.913 1.00 61.61 316 ALA E O 1
ATOM 11850 N N . THR F 1 24 ? -25.843 -28.943 73.196 1.00 69.80 3 THR F N 1
ATOM 11851 C CA . THR F 1 24 ? -26.615 -28.654 74.399 1.00 68.59 3 THR F CA 1
ATOM 11852 C C . THR F 1 24 ? -26.526 -27.180 74.772 1.00 65.91 3 THR F C 1
ATOM 11853 O O . THR F 1 24 ? -26.740 -26.814 75.928 1.00 63.80 3 THR F O 1
ATOM 11855 N N . ASP F 1 25 ? -26.244 -26.333 73.786 1.00 64.35 4 ASP F N 1
ATOM 11856 C CA . ASP F 1 25 ? -26.152 -24.902 74.035 1.00 61.59 4 ASP F CA 1
ATOM 11857 C C . ASP F 1 25 ? -27.546 -24.308 73.902 1.00 61.68 4 ASP F C 1
ATOM 11858 O O . ASP F 1 25 ? -27.882 -23.330 74.570 1.00 61.39 4 ASP F O 1
ATOM 11860 N N . ASP F 1 26 ? -28.360 -24.908 73.039 1.00 61.90 5 ASP F N 1
ATOM 11861 C CA . ASP F 1 26 ? -29.748 -24.491 72.913 1.00 61.17 5 ASP F CA 1
ATOM 11862 C C . ASP F 1 26 ? -30.466 -24.786 74.227 1.00 57.90 5 ASP F C 1
ATOM 11863 O O . ASP F 1 26 ? -31.224 -23.962 74.730 1.00 59.20 5 ASP F O 1
ATOM 11865 N N . GLN F 1 27 ? -30.189 -25.957 74.793 1.00 55.22 6 GLN F N 1
ATOM 11866 C CA . GLN F 1 27 ? -30.757 -26.351 76.077 1.00 53.37 6 GLN F CA 1
ATOM 11867 C C . GLN F 1 27 ? -30.348 -25.376 77.171 1.00 49.41 6 GLN F C 1
ATOM 11868 O O . GLN F 1 27 ? -31.158 -24.993 78.011 1.00 48.17 6 GLN F O 1
ATOM 11870 N N . THR F 1 28 ? -29.086 -24.963 77.141 1.00 48.70 7 THR F N 1
ATOM 11871 C CA . THR F 1 28 ? -28.562 -24.042 78.141 1.00 43.44 7 THR F CA 1
ATOM 11872 C C . THR F 1 28 ? -29.274 -22.690 78.083 1.00 44.08 7 THR F C 1
ATOM 11873 O O . THR F 1 28 ? -29.704 -22.164 79.111 1.00 41.34 7 THR F O 1
ATOM 11877 N N . ARG F 1 29 ? -29.421 -22.148 76.877 1.00 46.51 8 ARG F N 1
ATOM 11878 C CA . ARG F 1 29 ? -30.085 -20.861 76.689 1.00 48.09 8 ARG F CA 1
ATOM 11879 C C . ARG F 1 29 ? -31.545 -20.900 77.150 1.00 49.22 8 ARG F C 1
ATOM 11880 O O . ARG F 1 29 ? -32.057 -19.921 77.691 1.00 46.87 8 ARG F O 1
ATOM 11882 N N . ARG F 1 30 ? -32.201 -22.038 76.941 1.00 49.93 9 ARG F N 1
ATOM 11883 C CA . ARG F 1 30 ? -33.595 -22.210 77.343 1.00 51.89 9 ARG F CA 1
ATOM 11884 C C . ARG F 1 30 ? -33.726 -22.209 78.859 1.00 49.52 9 ARG F C 1
ATOM 11885 O O . ARG F 1 30 ? -34.675 -21.658 79.411 1.00 49.99 9 ARG F O 1
ATOM 11887 N N . ILE F 1 31 ? -32.762 -22.833 79.525 1.00 46.98 10 ILE F N 1
ATOM 11888 C CA . ILE F 1 31 ? -32.740 -22.898 80.979 1.00 43.88 10 ILE F CA 1
ATOM 11889 C C . ILE F 1 31 ? -32.606 -21.511 81.580 1.00 41.75 10 ILE F C 1
ATOM 11890 O O . ILE F 1 31 ? -33.327 -21.156 82.513 1.00 41.17 10 ILE F O 1
ATOM 11895 N N . TYR F 1 32 ? -31.697 -20.724 81.014 1.00 40.31 11 TYR F N 1
ATOM 11896 C CA . TYR F 1 32 ? -31.510 -19.334 81.410 1.00 36.98 11 TYR F CA 1
ATOM 11897 C C . TYR F 1 32 ? -32.789 -18.541 81.158 1.00 36.72 11 TYR F C 1
ATOM 11898 O O . TYR F 1 32 ? -33.239 -17.781 82.013 1.00 35.65 11 TYR F O 1
ATOM 11907 N N . ARG F 1 33 ? -33.354 -18.707 79.963 1.00 40.47 12 ARG F N 1
ATOM 11908 C CA . ARG F 1 33 ? -34.570 -17.993 79.571 1.00 43.42 12 ARG F CA 1
ATOM 11909 C C . ARG F 1 33 ? -35.724 -18.267 80.526 1.00 46.35 12 ARG F C 1
ATOM 11910 O O . ARG F 1 33 ? -36.399 -17.343 80.985 1.00 47.79 12 ARG F O 1
ATOM 11912 N N . ASP F 1 34 ? -35.946 -19.543 80.813 1.00 48.19 13 ASP F N 1
ATOM 11913 C CA . ASP F 1 34 ? -37.029 -19.960 81.699 1.00 50.43 13 ASP F CA 1
ATOM 11914 C C . ASP F 1 34 ? -36.838 -19.446 83.124 1.00 47.91 13 ASP F C 1
ATOM 11915 O O . ASP F 1 34 ? -37.811 -19.251 83.850 1.00 47.76 13 ASP F O 1
ATOM 11920 N N . ALA F 1 35 ? -35.590 -19.230 83.529 1.00 41.17 14 ALA F N 1
ATOM 11921 C CA . ALA F 1 35 ? -35.333 -18.747 84.878 1.00 43.10 14 ALA F CA 1
ATOM 11922 C C . ALA F 1 35 ? -35.273 -17.224 84.884 1.00 44.15 14 ALA F C 1
ATOM 11923 O O . ALA F 1 35 ? -35.047 -16.605 85.925 1.00 43.79 14 ALA F O 1
ATOM 11925 N N . GLY F 1 36 ? -35.503 -16.628 83.717 1.00 42.83 15 GLY F N 1
ATOM 11926 C CA . GLY F 1 36 ? -35.525 -15.182 83.575 1.00 43.22 15 GLY F CA 1
ATOM 11927 C C . GLY F 1 36 ? -34.205 -14.470 83.812 1.00 43.81 15 GLY F C 1
ATOM 11928 O O . GLY F 1 36 ? -34.180 -13.345 84.310 1.00 46.82 15 GLY F O 1
ATOM 11929 N N . ILE F 1 37 ? -33.101 -15.119 83.463 1.00 38.78 16 ILE F N 1
ATOM 11930 C CA . ILE F 1 37 ? -31.798 -14.480 83.577 1.00 35.59 16 ILE F CA 1
ATOM 11931 C C . ILE F 1 37 ? -31.090 -14.450 82.228 1.00 35.68 16 ILE F C 1
ATOM 11932 O O . ILE F 1 37 ? -31.420 -15.218 81.320 1.00 34.03 16 ILE F O 1
ATOM 11937 N N . THR F 1 38 ? -30.125 -13.546 82.106 1.00 32.34 17 THR F N 1
ATOM 11938 C CA . THR F 1 38 ? -29.207 -13.553 80.982 1.00 30.24 17 THR F CA 1
ATOM 11939 C C . THR F 1 38 ? -27.810 -13.840 81.510 1.00 27.43 17 THR F C 1
ATOM 11940 O O . THR F 1 38 ? -27.455 -13.432 82.614 1.00 24.52 17 THR F O 1
ATOM 11944 N N . VAL F 1 39 ? -27.026 -14.579 80.737 1.00 28.11 18 VAL F N 1
ATOM 11945 C CA . VAL F 1 39 ? -25.666 -14.913 81.140 1.00 24.70 18 VAL F CA 1
ATOM 11946 C C . VAL F 1 39 ? -24.733 -14.515 80.003 1.00 24.92 18 VAL F C 1
ATOM 11947 O O . VAL F 1 39 ? -24.734 -15.152 78.954 1.00 25.59 18 VAL F O 1
ATOM 11951 N N . GLU F 1 40 ? -23.957 -13.454 80.211 1.00 23.95 19 GLU F N 1
ATOM 11952 C CA A GLU F 1 40 ? -23.074 -12.946 79.167 0.54 24.46 19 GLU F CA 1
ATOM 11953 C CA B GLU F 1 40 ? -23.070 -12.904 79.186 0.46 24.42 19 GLU F CA 1
ATOM 11954 C C . GLU F 1 40 ? -21.618 -13.308 79.443 1.00 22.31 19 GLU F C 1
ATOM 11955 O O . GLU F 1 40 ? -21.069 -12.968 80.488 1.00 18.33 19 GLU F O 1
ATOM 11966 N N . LYS F 1 41 ? -20.994 -14.022 78.501 1.00 19.25 20 LYS F N 1
ATOM 11967 C CA . LYS F 1 41 ? -19.577 -14.374 78.630 1.00 19.89 20 LYS F CA 1
ATOM 11968 C C . LYS F 1 41 ? -18.706 -13.129 78.723 1.00 19.57 20 LYS F C 1
ATOM 11969 O O . LYS F 1 41 ? -18.934 -12.160 78.003 1.00 18.60 20 LYS F O 1
ATOM 11975 N N . LEU F 1 42 ? -17.702 -13.166 79.599 1.00 17.40 21 LEU F N 1
ATOM 11976 C CA . LEU F 1 42 ? -16.791 -12.034 79.750 1.00 19.92 21 LEU F CA 1
ATOM 11977 C C . LEU F 1 42 ? -15.378 -12.352 79.297 1.00 16.79 21 LEU F C 1
ATOM 11978 O O . LEU F 1 42 ? -14.539 -11.463 79.176 1.00 17.53 21 LEU F O 1
ATOM 11983 N N . GLY F 1 43 ? -15.121 -13.628 79.044 1.00 13.75 22 GLY F N 1
ATOM 11984 C CA . GLY F 1 43 ? -13.827 -14.072 78.554 1.00 16.99 22 GLY F CA 1
ATOM 11985 C C . GLY F 1 43 ? -14.008 -15.444 77.935 1.00 16.46 22 GLY F C 1
ATOM 11986 O O . GLY F 1 43 ? -14.955 -16.158 78.282 1.00 15.42 22 GLY F O 1
ATOM 11987 N N . GLU F 1 44 ? -13.091 -15.837 77.059 1.00 14.02 23 GLU F N 1
ATOM 11988 C CA . GLU F 1 44 ? -13.222 -17.119 76.359 1.00 15.27 23 GLU F CA 1
ATOM 11989 C C . GLU F 1 44 ? -13.263 -18.302 77.318 1.00 15.99 23 GLU F C 1
ATOM 11990 O O . GLU F 1 44 ? -14.070 -19.213 77.140 1.00 16.63 23 GLU F O 1
ATOM 11996 N N . HIS F 1 45 ? -12.387 -18.299 78.323 1.00 14.09 24 HIS F N 1
ATOM 11997 C CA . HIS F 1 45 ? -12.246 -19.471 79.189 1.00 14.14 24 HIS F CA 1
ATOM 11998 C C . HIS F 1 45 ? -12.887 -19.318 80.562 1.00 11.87 24 HIS F C 1
ATOM 11999 O O . HIS F 1 45 ? -13.053 -20.303 81.299 1.00 13.42 24 HIS F O 1
ATOM 12006 N N . ILE F 1 46 ? -13.249 -18.094 80.917 1.00 11.82 25 ILE F N 1
ATOM 12007 C CA . ILE F 1 46 ? -13.668 -17.834 82.286 1.00 12.03 25 ILE F CA 1
ATOM 12008 C C . ILE F 1 46 ? -14.368 -16.505 82.422 1.00 14.95 25 ILE F C 1
ATOM 12009 O O . ILE F 1 46 ? -13.999 -15.536 81.754 1.00 13.73 25 ILE F O 1
ATOM 12014 N N . GLY F 1 47 ? -15.399 -16.472 83.270 1.00 14.52 26 GLY F N 1
ATOM 12015 C CA . GLY F 1 47 ? -16.060 -15.229 83.632 1.00 16.80 26 GLY F CA 1
ATOM 12016 C C . GLY F 1 47 ? -17.353 -14.979 82.871 1.00 14.59 26 GLY F C 1
ATOM 12017 O O . GLY F 1 47 ? -17.384 -15.069 81.639 1.00 17.54 26 GLY F O 1
ATOM 12018 N N . ALA F 1 48 ? -18.422 -14.672 83.605 1.00 14.23 27 ALA F N 1
ATOM 12019 C CA . ALA F 1 48 ? -19.697 -14.298 82.997 1.00 17.62 27 ALA F CA 1
ATOM 12020 C C . ALA F 1 48 ? -20.496 -13.386 83.931 1.00 20.33 27 ALA F C 1
ATOM 12021 O O . ALA F 1 48 ? -20.413 -13.504 85.161 1.00 19.62 27 ALA F O 1
ATOM 12023 N N . ARG F 1 49 ? -21.236 -12.456 83.330 1.00 20.25 28 ARG F N 1
ATOM 12024 C CA A ARG F 1 49 ? -22.119 -11.570 84.075 0.57 23.22 28 ARG F CA 1
ATOM 12025 C CA B ARG F 1 49 ? -22.117 -11.572 84.069 0.43 23.33 28 ARG F CA 1
ATOM 12026 C C . ARG F 1 49 ? -23.552 -12.063 83.970 1.00 26.71 28 ARG F C 1
ATOM 12027 O O . ARG F 1 49 ? -24.053 -12.352 82.865 1.00 25.75 28 ARG F O 1
ATOM 12042 N N . VAL F 1 50 ? -24.205 -12.176 85.121 1.00 19.84 29 VAL F N 1
ATOM 12043 C CA . VAL F 1 50 ? -25.593 -12.600 85.174 1.00 21.34 29 VAL F CA 1
ATOM 12044 C C . VAL F 1 50 ? -26.488 -11.413 85.496 1.00 24.59 29 VAL F C 1
ATOM 12045 O O . VAL F 1 50 ? -26.199 -10.651 86.414 1.00 28.05 29 VAL F O 1
ATOM 12049 N N . ASN F 1 51 ? -27.546 -11.231 84.715 1.00 25.64 30 ASN F N 1
ATOM 12050 C CA . ASN F 1 51 ? -28.524 -10.180 84.979 1.00 30.43 30 ASN F CA 1
ATOM 12051 C C . ASN F 1 51 ? -29.918 -10.772 85.050 1.00 32.56 30 ASN F C 1
ATOM 12052 O O . ASN F 1 51 ? -30.161 -11.865 84.536 1.00 28.50 30 ASN F O 1
ATOM 12057 N N . GLY F 1 52 ? -30.837 -10.034 85.666 1.00 31.51 31 GLY F N 1
ATOM 12058 C CA . GLY F 1 52 ? -32.224 -10.442 85.726 1.00 34.38 31 GLY F CA 1
ATOM 12059 C C . GLY F 1 52 ? -32.618 -11.115 87.025 1.00 38.20 31 GLY F C 1
ATOM 12060 O O . GLY F 1 52 ? -33.728 -11.641 87.142 1.00 42.11 31 GLY F O 1
ATOM 12061 N N . ILE F 1 53 ? -31.732 -11.087 88.016 1.00 36.63 32 ILE F N 1
ATOM 12062 C CA . ILE F 1 53 ? -32.026 -11.771 89.270 1.00 38.44 32 ILE F CA 1
ATOM 12063 C C . ILE F 1 53 ? -31.455 -11.061 90.509 1.00 37.05 32 ILE F C 1
ATOM 12064 O O . ILE F 1 53 ? -30.328 -10.571 90.504 1.00 35.22 32 ILE F O 1
ATOM 12069 N N . GLU F 1 54 ? -32.262 -10.973 91.561 1.00 35.65 33 GLU F N 1
ATOM 12070 C CA . GLU F 1 54 ? -31.788 -10.458 92.844 1.00 40.27 33 GLU F CA 1
ATOM 12071 C C . GLU F 1 54 ? -31.483 -11.612 93.791 1.00 40.11 33 GLU F C 1
ATOM 12072 O O . GLU F 1 54 ? -32.369 -12.405 94.127 1.00 37.95 33 GLU F O 1
ATOM 12078 N N . LEU F 1 55 ? -30.227 -11.709 94.215 1.00 36.26 34 LEU F N 1
ATOM 12079 C CA . LEU F 1 55 ? -29.804 -12.824 95.053 1.00 33.69 34 LEU F CA 1
ATOM 12080 C C . LEU F 1 55 ? -30.413 -12.774 96.453 1.00 27.51 34 LEU F C 1
ATOM 12081 O O . LEU F 1 55 ? -30.114 -11.880 97.245 1.00 31.57 34 LEU F O 1
ATOM 12086 N N . ARG F 1 56 ? -31.277 -13.741 96.740 1.00 28.67 35 ARG F N 1
ATOM 12087 C CA . ARG F 1 56 ? -31.910 -13.874 98.055 1.00 34.74 35 ARG F CA 1
ATOM 12088 C C . ARG F 1 56 ? -32.092 -15.333 98.450 1.00 31.24 35 ARG F C 1
ATOM 12089 O O . ARG F 1 56 ? -31.988 -16.232 97.620 1.00 30.00 35 ARG F O 1
ATOM 12097 N N . GLY F 1 57 ? -32.358 -15.556 99.731 1.00 32.55 36 GLY F N 1
ATOM 12098 C CA . GLY F 1 57 ? -32.529 -16.898 100.259 1.00 32.52 36 GLY F CA 1
ATOM 12099 C C . GLY F 1 57 ? -33.806 -17.606 99.842 1.00 36.28 36 GLY F C 1
ATOM 12100 O O . GLY F 1 57 ? -33.978 -18.794 100.115 1.00 39.87 36 GLY F O 1
ATOM 12101 N N . ASP F 1 58 ? -34.707 -16.893 99.178 1.00 34.49 37 ASP F N 1
ATOM 12102 C CA . ASP F 1 58 ? -35.982 -17.493 98.800 1.00 40.55 37 ASP F CA 1
ATOM 12103 C C . ASP F 1 58 ? -36.120 -17.661 97.285 1.00 40.65 37 ASP F C 1
ATOM 12104 O O . ASP F 1 58 ? -37.228 -17.751 96.767 1.00 43.57 37 ASP F O 1
ATOM 12109 N N . LEU F 1 59 ? -34.993 -17.691 96.576 1.00 37.52 38 LEU F N 1
ATOM 12110 C CA . LEU F 1 59 ? -35.013 -17.961 95.142 1.00 37.47 38 LEU F CA 1
ATOM 12111 C C . LEU F 1 59 ? -35.657 -19.316 94.836 1.00 41.56 38 LEU F C 1
ATOM 12112 O O . LEU F 1 59 ? -35.461 -20.290 95.567 1.00 40.85 38 LEU F O 1
ATOM 12117 N N . SER F 1 60 ? -36.435 -19.378 93.762 1.00 41.75 39 SER F N 1
ATOM 12118 C CA . SER F 1 60 ? -37.064 -20.638 93.393 1.00 43.85 39 SER F CA 1
ATOM 12119 C C . SER F 1 60 ? -35.999 -21.625 92.908 1.00 39.64 39 SER F C 1
ATOM 12120 O O . SER F 1 60 ? -34.900 -21.226 92.489 1.00 34.05 39 SER F O 1
ATOM 12123 N N . ALA F 1 61 ? -36.321 -22.911 92.980 1.00 38.02 40 ALA F N 1
ATOM 12124 C CA . ALA F 1 61 ? -35.349 -23.953 92.676 1.00 36.96 40 ALA F CA 1
ATOM 12125 C C . ALA F 1 61 ? -34.825 -23.856 91.247 1.00 37.94 40 ALA F C 1
ATOM 12126 O O . ALA F 1 61 ? -33.641 -24.074 91.015 1.00 36.29 40 ALA F O 1
ATOM 12128 N N . ASP F 1 62 ? -35.696 -23.513 90.299 1.00 39.63 41 ASP F N 1
ATOM 12129 C CA . ASP F 1 62 ? -35.285 -23.447 88.898 1.00 42.73 41 ASP F CA 1
ATOM 12130 C C . ASP F 1 62 ? -34.244 -22.349 88.661 1.00 36.75 41 ASP F C 1
ATOM 12131 O O . ASP F 1 62 ? -33.318 -22.535 87.872 1.00 34.45 41 ASP F O 1
ATOM 12136 N N . ARG F 1 63 ? -34.374 -21.224 89.361 1.00 33.88 42 ARG F N 1
ATOM 12137 C CA . ARG F 1 63 ? -33.424 -20.126 89.203 1.00 33.62 42 ARG F CA 1
ATOM 12138 C C . ARG F 1 63 ? -32.088 -20.500 89.841 1.00 32.59 42 ARG F C 1
ATOM 12139 O O . ARG F 1 63 ? -31.022 -20.178 89.321 1.00 28.39 42 ARG F O 1
ATOM 12147 N N . VAL F 1 64 ? -32.146 -21.195 90.969 1.00 35.61 43 VAL F N 1
ATOM 12148 C CA . VAL F 1 64 ? -30.925 -21.678 91.602 1.00 35.55 43 VAL F CA 1
ATOM 12149 C C . VAL F 1 64 ? -30.201 -22.662 90.678 1.00 35.18 43 VAL F C 1
ATOM 12150 O O . VAL F 1 64 ? -28.983 -22.595 90.519 1.00 33.38 43 VAL F O 1
ATOM 12154 N N . GLU F 1 65 ? -30.953 -23.558 90.045 1.00 34.60 44 GLU F N 1
ATOM 12155 C CA . GLU F 1 65 ? -30.339 -24.547 89.170 1.00 36.72 44 GLU F CA 1
ATOM 12156 C C . GLU F 1 65 ? -29.739 -23.885 87.928 1.00 33.73 44 GLU F C 1
ATOM 12157 O O . GLU F 1 65 ? -28.750 -24.367 87.384 1.00 33.86 44 GLU F O 1
ATOM 12163 N N . ALA F 1 66 ? -30.341 -22.784 87.486 1.00 30.57 45 ALA F N 1
ATOM 12164 C CA . ALA F 1 66 ? -29.793 -22.006 86.381 1.00 30.78 45 ALA F CA 1
ATOM 12165 C C . ALA F 1 66 ? -28.463 -21.370 86.783 1.00 28.04 45 ALA F C 1
ATOM 12166 O O . ALA F 1 66 ? -27.509 -21.328 85.992 1.00 22.69 45 ALA F O 1
ATOM 12168 N N . ILE F 1 67 ? -28.402 -20.868 88.013 1.00 27.44 46 ILE F N 1
ATOM 12169 C CA . ILE F 1 67 ? -27.158 -20.293 88.519 1.00 26.31 46 ILE F CA 1
ATOM 12170 C C . ILE F 1 67 ? -26.109 -21.386 88.611 1.00 25.21 46 ILE F C 1
ATOM 12171 O O . ILE F 1 67 ? -24.980 -21.182 88.217 1.00 20.29 46 ILE F O 1
ATOM 12176 N N . ARG F 1 68 ? -26.500 -22.564 89.098 1.00 27.95 47 ARG F N 1
ATOM 12177 C CA A ARG F 1 68 ? -25.567 -23.675 89.235 0.60 25.52 47 ARG F CA 1
ATOM 12178 C CA B ARG F 1 68 ? -25.573 -23.684 89.225 0.40 25.75 47 ARG F CA 1
ATOM 12179 C C . ARG F 1 68 ? -24.966 -24.039 87.878 1.00 25.87 47 ARG F C 1
ATOM 12180 O O . ARG F 1 68 ? -23.765 -24.260 87.762 1.00 25.38 47 ARG F O 1
ATOM 12195 N N . LEU F 1 69 ? -25.806 -24.076 86.851 1.00 27.80 48 LEU F N 1
ATOM 12196 C CA . LEU F 1 69 ? -25.349 -24.411 85.513 1.00 24.29 48 LEU F CA 1
ATOM 12197 C C . LEU F 1 69 ? -24.409 -23.340 84.929 1.00 20.82 48 LEU F C 1
ATOM 12198 O O . LEU F 1 69 ? -23.348 -23.668 84.387 1.00 21.20 48 LEU F O 1
ATOM 12203 N N . ALA F 1 70 ? -24.775 -22.070 85.060 1.00 20.71 49 ALA F N 1
ATOM 12204 C CA . ALA F 1 70 ? -23.938 -20.973 84.551 1.00 21.93 49 ALA F CA 1
ATOM 12205 C C . ALA F 1 70 ? -22.568 -20.981 85.223 1.00 18.63 49 ALA F C 1
ATOM 12206 O O . ALA F 1 70 ? -21.542 -20.724 84.587 1.00 16.13 49 ALA F O 1
ATOM 12208 N N . LEU F 1 71 ? -22.550 -21.296 86.513 1.00 16.74 50 LEU F N 1
ATOM 12209 C CA . LEU F 1 71 ? -21.297 -21.362 87.255 1.00 15.10 50 LEU F CA 1
ATOM 12210 C C . LEU F 1 71 ? -20.400 -22.510 86.772 1.00 15.51 50 LEU F C 1
ATOM 12211 O O . LEU F 1 71 ? -19.190 -22.343 86.631 1.00 16.75 50 LEU F O 1
ATOM 12216 N N . ALA F 1 72 ? -21.002 -23.675 86.557 1.00 18.72 51 ALA F N 1
ATOM 12217 C CA . ALA F 1 72 ? -20.269 -24.847 86.104 1.00 20.73 51 ALA F CA 1
ATOM 12218 C C . ALA F 1 72 ? -19.608 -24.544 84.770 1.00 18.20 51 ALA F C 1
ATOM 12219 O O . ALA F 1 72 ? -18.447 -24.870 84.545 1.00 20.07 51 ALA F O 1
ATOM 12221 N N . ILE F 1 73 ? -20.353 -23.876 83.901 1.00 16.52 52 ILE F N 1
ATOM 12222 C CA . ILE F 1 73 ? -19.869 -23.585 82.572 1.00 17.13 52 ILE F CA 1
ATOM 12223 C C . ILE F 1 73 ? -18.826 -22.475 82.579 1.00 16.56 52 ILE F C 1
ATOM 12224 O O . ILE F 1 73 ? -17.773 -22.595 81.942 1.00 18.17 52 ILE F O 1
ATOM 12229 N N . ASN F 1 74 ? -19.087 -21.413 83.336 1.00 18.76 53 ASN F N 1
ATOM 12230 C CA . ASN F 1 74 ? -18.294 -20.189 83.206 1.00 17.70 53 ASN F CA 1
ATOM 12231 C C . ASN F 1 74 ? -17.261 -19.955 84.310 1.00 16.82 53 ASN F C 1
ATOM 12232 O O . ASN F 1 74 ? -16.471 -19.005 84.232 1.00 14.32 53 ASN F O 1
ATOM 12237 N N . LYS F 1 75 ? -17.308 -20.810 85.328 1.00 13.31 54 LYS F N 1
ATOM 12238 C CA . LYS F 1 75 ? -16.332 -20.877 86.437 1.00 16.98 54 LYS F CA 1
ATOM 12239 C C . LYS F 1 75 ? -16.397 -19.719 87.439 1.00 15.32 54 LYS F C 1
ATOM 12240 O O . LYS F 1 75 ? -16.158 -19.915 88.643 1.00 16.16 54 LYS F O 1
ATOM 12246 N N . VAL F 1 76 ? -16.654 -18.514 86.942 1.00 12.38 55 VAL F N 1
ATOM 12247 C CA . VAL F 1 76 ? -16.866 -17.342 87.784 1.00 15.85 55 VAL F CA 1
ATOM 12248 C C . VAL F 1 76 ? -18.058 -16.536 87.259 1.00 19.19 55 VAL F C 1
ATOM 12249 O O . VAL F 1 76 ? -18.138 -16.241 86.062 1.00 16.57 55 VAL F O 1
ATOM 12253 N N . LEU F 1 77 ? -18.983 -16.202 88.157 1.00 18.65 56 LEU F N 1
ATOM 12254 C CA . LEU F 1 77 ? -20.128 -15.359 87.846 1.00 19.97 56 LEU F CA 1
ATOM 12255 C C . LEU F 1 77 ? -20.059 -14.051 88.619 1.00 20.01 56 LEU F C 1
ATOM 12256 O O . LEU F 1 77 ? -19.671 -14.044 89.784 1.00 20.52 56 LEU F O 1
ATOM 12261 N N . VAL F 1 78 ? -20.425 -12.947 87.978 1.00 14.33 57 VAL F N 1
ATOM 12262 C CA . VAL F 1 78 ? -20.582 -11.697 88.707 1.00 17.13 57 VAL F CA 1
ATOM 12263 C C . VAL F 1 78 ? -21.998 -11.194 88.539 1.00 18.82 57 VAL F C 1
ATOM 12264 O O . VAL F 1 78 ? -22.603 -11.335 87.475 1.00 19.94 57 VAL F O 1
ATOM 12268 N N . PHE F 1 79 ? -22.526 -10.658 89.631 1.00 17.27 58 PHE F N 1
ATOM 12269 C CA . PHE F 1 79 ? -23.847 -10.064 89.689 1.00 21.50 58 PHE F CA 1
ATOM 12270 C C . PHE F 1 79 ? -23.651 -8.617 90.111 1.00 24.08 58 PHE F C 1
ATOM 12271 O O . PHE F 1 79 ? -22.719 -8.306 90.862 1.00 23.20 58 PHE F O 1
ATOM 12279 N N . THR F 1 80 ? -24.500 -7.722 89.627 1.00 23.27 59 THR F N 1
ATOM 12280 C CA . THR F 1 80 ? -24.366 -6.321 89.997 1.00 26.24 59 THR F CA 1
ATOM 12281 C C . THR F 1 80 ? -25.667 -5.768 90.543 1.00 27.09 59 THR F C 1
ATOM 12282 O O . THR F 1 80 ? -26.737 -6.376 90.388 1.00 25.64 59 THR F O 1
ATOM 12286 N N . GLU F 1 81 ? -25.564 -4.605 91.181 1.00 27.46 60 GLU F N 1
ATOM 12287 C CA . GLU F 1 81 ? -26.725 -3.905 91.728 1.00 27.91 60 GLU F CA 1
ATOM 12288 C C . GLU F 1 81 ? -27.453 -4.736 92.781 1.00 30.46 60 GLU F C 1
ATOM 12289 O O . GLU F 1 81 ? -28.678 -4.651 92.911 1.00 29.14 60 GLU F O 1
ATOM 12295 N N . GLN F 1 82 ? -26.704 -5.554 93.518 1.00 27.14 61 GLN F N 1
ATOM 12296 C CA . GLN F 1 82 ? -27.285 -6.330 94.610 1.00 26.74 61 GLN F CA 1
ATOM 12297 C C . GLN F 1 82 ? -27.201 -5.559 95.934 1.00 29.73 61 GLN F C 1
ATOM 12298 O O . GLN F 1 82 ? -26.641 -6.054 96.919 1.00 25.71 61 GLN F O 1
ATOM 12304 N N . HIS F 1 83 ? -27.754 -4.346 95.955 1.00 26.50 62 HIS F N 1
ATOM 12305 C CA . HIS F 1 83 ? -27.600 -3.457 97.105 1.00 31.30 62 HIS F CA 1
ATOM 12306 C C . HIS F 1 83 ? -28.410 -3.872 98.335 1.00 35.85 62 HIS F C 1
ATOM 12307 O O . HIS F 1 83 ? -28.174 -3.365 99.433 1.00 38.60 62 HIS F O 1
ATOM 12314 N N . HIS F 1 84 ? -29.329 -4.816 98.153 1.00 36.58 63 HIS F N 1
ATOM 12315 C CA . HIS F 1 84 ? -30.156 -5.331 99.238 1.00 36.33 63 HIS F CA 1
ATOM 12316 C C . HIS F 1 84 ? -29.424 -6.296 100.172 1.00 36.42 63 HIS F C 1
ATOM 12317 O O . HIS F 1 84 ? -29.882 -6.564 101.279 1.00 36.00 63 HIS F O 1
ATOM 12324 N N . LEU F 1 85 ? -28.295 -6.830 99.725 1.00 33.01 64 LEU F N 1
ATOM 12325 C CA . LEU F 1 85 ? -27.607 -7.887 100.466 1.00 35.29 64 LEU F CA 1
ATOM 12326 C C . LEU F 1 85 ? -26.803 -7.368 101.663 1.00 35.96 64 LEU F C 1
ATOM 12327 O O . LEU F 1 85 ? -26.049 -6.398 101.540 1.00 35.65 64 LEU F O 1
ATOM 12332 N N . ASP F 1 86 ? -26.986 -8.008 102.820 1.00 33.83 65 ASP F N 1
ATOM 12333 C CA . ASP F 1 86 ? -26.071 -7.858 103.956 1.00 32.11 65 ASP F CA 1
ATOM 12334 C C . ASP F 1 86 ? -25.502 -9.243 104.283 1.00 31.00 65 ASP F C 1
ATOM 12335 O O . ASP F 1 86 ? -25.737 -10.188 103.530 1.00 27.37 65 ASP F O 1
ATOM 12340 N N . ASP F 1 87 ? -24.778 -9.378 105.396 1.00 30.65 66 ASP F N 1
ATOM 12341 C CA . ASP F 1 87 ? -24.187 -10.674 105.750 1.00 34.44 66 ASP F CA 1
ATOM 12342 C C . ASP F 1 87 ? -25.224 -11.806 105.847 1.00 34.22 66 ASP F C 1
ATOM 12343 O O . ASP F 1 87 ? -25.007 -12.905 105.325 1.00 26.54 66 ASP F O 1
ATOM 12348 N N . ALA F 1 88 ? -26.337 -11.542 106.524 1.00 32.89 67 ALA F N 1
ATOM 12349 C CA . ALA F 1 88 ? -27.389 -12.542 106.675 1.00 31.24 67 ALA F CA 1
ATOM 12350 C C . ALA F 1 88 ? -27.987 -12.928 105.317 1.00 32.43 67 ALA F C 1
ATOM 12351 O O . ALA F 1 88 ? -28.229 -14.099 105.048 1.00 33.75 67 ALA F O 1
ATOM 12353 N N . GLY F 1 89 ? -28.229 -11.943 104.461 1.00 30.71 68 GLY F N 1
ATOM 12354 C CA . GLY F 1 89 ? -28.814 -12.209 103.160 1.00 29.36 68 GLY F CA 1
ATOM 12355 C C . GLY F 1 89 ? -27.879 -12.998 102.260 1.00 34.81 68 GLY F C 1
ATOM 12356 O O . GLY F 1 89 ? -28.310 -13.879 101.506 1.00 30.10 68 GLY F O 1
ATOM 12357 N N . GLN F 1 90 ? -26.590 -12.678 102.337 1.00 34.02 69 GLN F N 1
ATOM 12358 C CA . GLN F 1 90 ? -25.594 -13.374 101.539 1.00 24.46 69 GLN F CA 1
ATOM 12359 C C . GLN F 1 90 ? -25.503 -14.831 101.967 1.00 24.48 69 GLN F C 1
ATOM 12360 O O . GLN F 1 90 ? -25.401 -15.725 101.128 1.00 23.97 69 GLN F O 1
ATOM 12366 N N . TYR F 1 91 ? -25.542 -15.054 103.276 1.00 25.30 70 TYR F N 1
ATOM 12367 C CA . TYR F 1 91 ? -25.520 -16.393 103.848 1.00 27.60 70 TYR F CA 1
ATOM 12368 C C . TYR F 1 91 ? -26.761 -17.188 103.423 1.00 28.70 70 TYR F C 1
ATOM 12369 O O . TYR F 1 91 ? -26.655 -18.348 103.030 1.00 28.42 70 TYR F O 1
ATOM 12378 N N . ALA F 1 92 ? -27.932 -16.559 103.495 1.00 29.35 71 ALA F N 1
ATOM 12379 C CA . ALA F 1 92 ? -29.183 -17.234 103.132 1.00 31.98 71 ALA F CA 1
ATOM 12380 C C . ALA F 1 92 ? -29.186 -17.655 101.663 1.00 29.89 71 ALA F C 1
ATOM 12381 O O . ALA F 1 92 ? -29.634 -18.755 101.322 1.00 28.65 71 ALA F O 1
ATOM 12383 N N . PHE F 1 93 ? -28.664 -16.794 100.794 1.00 27.16 72 PHE F N 1
ATOM 12384 C CA . PHE F 1 93 ? -28.568 -17.158 99.385 1.00 26.59 72 PHE F CA 1
ATOM 12385 C C . PHE F 1 93 ? -27.595 -18.315 99.188 1.00 24.96 72 PHE F C 1
ATOM 12386 O O . PHE F 1 93 ? -27.900 -19.272 98.484 1.00 25.46 72 PHE F O 1
ATOM 12394 N N . ALA F 1 94 ? -26.427 -18.221 99.820 1.00 24.52 73 ALA F N 1
ATOM 12395 C CA . ALA F 1 94 ? -25.369 -19.222 99.646 1.00 25.14 73 ALA F CA 1
ATOM 12396 C C . ALA F 1 94 ? -25.840 -20.621 100.043 1.00 25.53 73 ALA F C 1
ATOM 12397 O O . ALA F 1 94 ? -25.479 -21.612 99.397 1.00 24.20 73 ALA F O 1
ATOM 12399 N N . ARG F 1 95 ? -26.682 -20.686 101.076 1.00 25.07 74 ARG F N 1
ATOM 12400 C CA . ARG F 1 95 ? -27.250 -21.946 101.566 1.00 26.14 74 ARG F CA 1
ATOM 12401 C C . ARG F 1 95 ? -28.032 -22.699 100.499 1.00 30.91 74 ARG F C 1
ATOM 12402 O O . ARG F 1 95 ? -28.259 -23.913 100.604 1.00 30.68 74 ARG F O 1
ATOM 12410 N N . LEU F 1 96 ? -28.474 -21.972 99.483 1.00 29.91 75 LEU F N 1
ATOM 12411 C CA . LEU F 1 96 ? -29.215 -22.578 98.394 1.00 32.54 75 LEU F CA 1
ATOM 12412 C C . LEU F 1 96 ? -28.294 -23.371 97.479 1.00 30.76 75 LEU F C 1
ATOM 12413 O O . LEU F 1 96 ? -28.757 -24.255 96.765 1.00 31.06 75 LEU F O 1
ATOM 12418 N N . LEU F 1 97 ? -26.997 -23.059 97.510 1.00 26.73 76 LEU F N 1
ATOM 12419 C CA . LEU F 1 97 ? -26.025 -23.697 96.619 1.00 23.91 76 LEU F CA 1
ATOM 12420 C C . LEU F 1 97 ? -25.238 -24.822 97.274 1.00 26.15 76 LEU F C 1
ATOM 12421 O O . LEU F 1 97 ? -24.598 -25.629 96.589 1.00 27.92 76 LEU F O 1
ATOM 12426 N N . GLY F 1 98 ? -25.266 -24.862 98.600 1.00 24.71 77 GLY F N 1
ATOM 12427 C CA . GLY F 1 98 ? -24.541 -25.870 99.347 1.00 22.95 77 GLY F CA 1
ATOM 12428 C C . GLY F 1 98 ? -24.572 -25.622 100.844 1.00 25.49 77 GLY F C 1
ATOM 12429 O O . GLY F 1 98 ? -25.311 -24.758 101.335 1.00 29.46 77 GLY F O 1
ATOM 12430 N N . GLU F 1 99 ? -23.778 -26.389 101.579 1.00 23.64 78 GLU F N 1
ATOM 12431 C CA . GLU F 1 99 ? -23.727 -26.242 103.031 1.00 26.17 78 GLU F CA 1
ATOM 12432 C C . GLU F 1 99 ? -22.543 -25.359 103.408 1.00 24.25 78 GLU F C 1
ATOM 12433 O O . GLU F 1 99 ? -21.396 -25.743 103.210 1.00 22.57 78 GLU F O 1
ATOM 12435 N N . PRO F 1 100 ? -22.824 -24.163 103.946 1.00 25.95 79 PRO F N 1
ATOM 12436 C CA . PRO F 1 100 ? -21.746 -23.243 104.317 1.00 27.71 79 PRO F CA 1
ATOM 12437 C C . PRO F 1 100 ? -20.808 -23.852 105.330 1.00 23.24 79 PRO F C 1
ATOM 12438 O O . PRO F 1 100 ? -21.247 -24.510 106.269 1.00 26.60 79 PRO F O 1
ATOM 12442 N N . THR F 1 101 ? -19.519 -23.669 105.112 1.00 21.25 80 THR F N 1
ATOM 12443 C CA . THR F 1 101 ? -18.528 -24.097 106.077 1.00 21.09 80 THR F CA 1
ATOM 12444 C C . THR F 1 101 ? -18.419 -23.005 107.139 1.00 26.45 80 THR F C 1
ATOM 12445 O O . THR F 1 101 ? -18.980 -21.918 106.977 1.00 24.33 80 THR F O 1
ATOM 12449 N N . LEU F 1 102 ? -17.637 -23.263 108.180 1.00 22.48 81 LEU F N 1
ATOM 12450 C CA . LEU F 1 102 ? -17.186 -22.197 109.072 1.00 29.09 81 LEU F CA 1
ATOM 12451 C C . LEU F 1 102 ? -16.367 -21.216 108.232 1.00 25.01 81 LEU F C 1
ATOM 12452 O O . LEU F 1 102 ? -15.868 -21.583 107.160 1.00 26.60 81 LEU F O 1
ATOM 12457 N N . PRO F 1 103 ? -16.222 -19.968 108.712 1.00 27.58 82 PRO F N 1
ATOM 12458 C CA . PRO F 1 103 ? -15.439 -18.971 107.957 1.00 26.59 82 PRO F CA 1
ATOM 12459 C C . PRO F 1 103 ? -14.048 -19.468 107.562 1.00 25.09 82 PRO F C 1
ATOM 12460 O O . PRO F 1 103 ? -13.616 -19.193 106.450 1.00 21.61 82 PRO F O 1
ATOM 12464 N N . HIS F 1 104 ? -13.384 -20.226 108.431 1.00 27.16 83 HIS F N 1
ATOM 12465 C CA . HIS F 1 104 ? -12.019 -20.697 108.153 1.00 29.12 83 HIS F CA 1
ATOM 12466 C C . HIS F 1 104 ? -11.650 -21.855 109.085 1.00 26.16 83 HIS F C 1
ATOM 12467 O O . HIS F 1 104 ? -12.165 -21.921 110.204 1.00 24.78 83 HIS F O 1
ATOM 12474 N N . PRO F 1 105 ? -10.783 -22.782 108.624 1.00 26.57 84 PRO F N 1
ATOM 12475 C CA . PRO F 1 105 ? -10.389 -23.910 109.480 1.00 29.10 84 PRO F CA 1
ATOM 12476 C C . PRO F 1 105 ? -9.609 -23.502 110.716 1.00 28.71 84 PRO F C 1
ATOM 12477 O O . PRO F 1 105 ? -9.721 -24.169 111.744 1.00 28.31 84 PRO F O 1
ATOM 12481 N N . THR F 1 106 ? -8.834 -22.426 110.619 1.00 26.41 85 THR F N 1
ATOM 12482 C CA . THR F 1 106 ? -7.977 -22.028 111.732 1.00 32.18 85 THR F CA 1
ATOM 12483 C C . THR F 1 106 ? -8.164 -20.586 112.194 1.00 32.58 85 THR F C 1
ATOM 12484 O O . THR F 1 106 ? -7.960 -20.284 113.366 1.00 32.65 85 THR F O 1
ATOM 12488 N N . VAL F 1 107 ? -8.533 -19.699 111.278 1.00 36.56 86 VAL F N 1
ATOM 12489 C CA . VAL F 1 107 ? -8.695 -18.284 111.609 1.00 38.96 86 VAL F CA 1
ATOM 12490 C C . VAL F 1 107 ? -10.041 -18.027 112.283 1.00 39.63 86 VAL F C 1
ATOM 12491 O O . VAL F 1 107 ? -11.095 -18.316 111.718 1.00 38.58 86 VAL F O 1
ATOM 12495 N N . ARG F 1 108 ? -10.005 -17.513 113.507 1.00 40.35 87 ARG F N 1
ATOM 12496 C CA . ARG F 1 108 ? -11.234 -17.306 114.275 1.00 39.62 87 ARG F CA 1
ATOM 12497 C C . ARG F 1 108 ? -11.536 -15.828 114.565 1.00 42.03 87 ARG F C 1
ATOM 12498 O O . ARG F 1 108 ? -12.673 -15.481 114.894 1.00 41.42 87 ARG F O 1
ATOM 12500 N N . SER F 1 109 ? -10.527 -14.963 114.449 1.00 43.16 88 SER F N 1
ATOM 12501 C CA . SER F 1 109 ? -10.681 -13.551 114.830 1.00 47.07 88 SER F CA 1
ATOM 12502 C C . SER F 1 109 ? -11.165 -12.637 113.706 1.00 44.38 88 SER F C 1
ATOM 12503 O O . SER F 1 109 ? -11.248 -11.422 113.896 1.00 44.55 88 SER F O 1
ATOM 12506 N N . HIS F 1 110 ? -11.486 -13.197 112.544 1.00 38.65 89 HIS F N 1
ATOM 12507 C CA . HIS F 1 110 ? -11.878 -12.350 111.423 1.00 38.65 89 HIS F CA 1
ATOM 12508 C C . HIS F 1 110 ? -13.228 -12.726 110.829 1.00 37.88 89 HIS F C 1
ATOM 12509 O O . HIS F 1 110 ? -13.390 -12.825 109.608 1.00 33.37 89 HIS F O 1
ATOM 12516 N N . GLY F 1 111 ? -14.194 -12.915 111.720 1.00 38.97 90 GLY F N 1
ATOM 12517 C CA . GLY F 1 111 ? -15.563 -13.214 111.354 1.00 41.69 90 GLY F CA 1
ATOM 12518 C C . GLY F 1 111 ? -16.044 -14.501 111.985 1.00 45.26 90 GLY F C 1
ATOM 12519 O O . GLY F 1 111 ? -15.286 -15.468 112.101 1.00 45.43 90 GLY F O 1
ATOM 12520 N N . THR F 1 112 ? -17.321 -14.516 112.361 1.00 44.40 91 THR F N 1
ATOM 12521 C CA . THR F 1 112 ? -17.933 -15.687 112.978 1.00 42.42 91 THR F CA 1
ATOM 12522 C C . THR F 1 112 ? -18.966 -16.320 112.054 1.00 42.89 91 THR F C 1
ATOM 12523 O O . THR F 1 112 ? -19.149 -17.537 112.073 1.00 41.05 91 THR F O 1
ATOM 12527 N N . GLU F 1 113 ? -19.591 -15.517 111.196 1.00 47.81 92 GLU F N 1
ATOM 12528 C CA . GLU F 1 113 ? -20.556 -16.074 110.250 1.00 50.87 92 GLU F CA 1
ATOM 12529 C C . GLU F 1 113 ? -19.977 -16.102 108.855 1.00 46.17 92 GLU F C 1
ATOM 12530 O O . GLU F 1 113 ? -20.086 -17.101 108.150 1.00 45.17 92 GLU F O 1
ATOM 12536 N N . LEU F 1 114 ? -19.354 -14.991 108.479 1.00 45.12 93 LEU F N 1
ATOM 12537 C CA . LEU F 1 114 ? -18.650 -14.850 107.208 1.00 40.64 93 LEU F CA 1
ATOM 12538 C C . LEU F 1 114 ? -17.176 -14.603 107.495 1.00 36.67 93 LEU F C 1
ATOM 12539 O O . LEU F 1 114 ? -16.813 -14.189 108.602 1.00 36.70 93 LEU F O 1
ATOM 12544 N N . LEU F 1 115 ? -16.327 -14.878 106.512 1.00 32.63 94 LEU F N 1
ATOM 12545 C CA . LEU F 1 115 ? -14.920 -14.542 106.641 1.00 32.82 94 LEU F CA 1
ATOM 12546 C C . LEU F 1 115 ? -14.735 -13.109 106.146 1.00 33.13 94 LEU F C 1
ATOM 12547 O O . LEU F 1 115 ? -14.997 -12.807 104.981 1.00 32.05 94 LEU F O 1
ATOM 12552 N N . ASN F 1 116 ? -14.279 -12.240 107.045 1.00 29.69 95 ASN F N 1
ATOM 12553 C CA . ASN F 1 116 ? -14.073 -10.829 106.741 1.00 29.40 95 ASN F CA 1
ATOM 12554 C C . ASN F 1 116 ? -12.654 -10.590 106.252 1.00 31.37 95 ASN F C 1
ATOM 12555 O O . ASN F 1 116 ? -11.735 -10.393 107.048 1.00 33.71 95 ASN F O 1
ATOM 12560 N N . LEU F 1 117 ? -12.488 -10.620 104.932 1.00 28.89 96 LEU F N 1
ATOM 12561 C CA . LEU F 1 117 ? -11.180 -10.444 104.307 1.00 29.67 96 LEU F CA 1
ATOM 12562 C C . LEU F 1 117 ? -10.776 -8.970 104.260 1.00 30.36 96 LEU F C 1
ATOM 12563 O O . LEU F 1 117 ? -11.520 -8.137 103.745 1.00 27.29 96 LEU F O 1
ATOM 12568 N N . GLU F 1 118 ? -9.601 -8.658 104.796 1.00 30.86 97 GLU F N 1
ATOM 12569 C CA . GLU F 1 118 ? -9.072 -7.299 104.752 1.00 30.47 97 GLU F CA 1
ATOM 12570 C C . GLU F 1 118 ? -7.818 -7.250 103.888 1.00 29.97 97 GLU F C 1
ATOM 12571 O O . GLU F 1 118 ? -7.084 -8.236 103.787 1.00 28.41 97 GLU F O 1
ATOM 12577 N N . GLY F 1 119 ? -7.582 -6.113 103.241 1.00 26.95 98 GLY F N 1
ATOM 12578 C CA . GLY F 1 119 ? -6.423 -5.982 102.375 1.00 23.98 98 GLY F CA 1
ATOM 12579 C C . GLY F 1 119 ? -6.601 -6.744 101.078 1.00 29.70 98 GLY F C 1
ATOM 12580 O O . GLY F 1 119 ? -7.688 -6.757 100.480 1.00 31.20 98 GLY F O 1
ATOM 12581 N N . ALA F 1 120 ? -5.529 -7.400 100.642 1.00 26.64 99 ALA F N 1
ATOM 12582 C CA . ALA F 1 120 ? -5.582 -8.168 99.412 1.00 26.84 99 ALA F CA 1
ATOM 12583 C C . ALA F 1 120 ? -4.886 -9.512 99.569 1.00 29.62 99 ALA F C 1
ATOM 12584 O O . ALA F 1 120 ? -3.792 -9.592 100.129 1.00 28.15 99 ALA F O 1
ATOM 12586 N N . ALA F 1 121 ? -5.538 -10.561 99.076 1.00 30.08 100 ALA F N 1
ATOM 12587 C CA . ALA F 1 121 ? -4.969 -11.905 99.068 1.00 28.25 100 ALA F CA 1
ATOM 12588 C C . ALA F 1 121 ? -4.098 -12.062 97.823 1.00 27.05 100 ALA F C 1
ATOM 12589 O O . ALA F 1 121 ? -4.441 -12.813 96.886 1.00 22.80 100 ALA F O 1
ATOM 12591 N N . ASN F 1 122 ? -2.983 -11.329 97.800 1.00 29.01 101 ASN F N 1
ATOM 12592 C CA . ASN F 1 122 ? -2.134 -11.276 96.613 1.00 26.31 101 ASN F CA 1
ATOM 12593 C C . ASN F 1 122 ? -1.125 -12.427 96.467 1.00 27.72 101 ASN F C 1
ATOM 12594 O O . ASN F 1 122 ? 0.095 -12.234 96.461 1.00 28.12 101 ASN F O 1
ATOM 12599 N N . GLY F 1 123 ? -1.665 -13.621 96.267 1.00 28.20 102 GLY F N 1
ATOM 12600 C CA . GLY F 1 123 ? -0.880 -14.804 95.940 1.00 23.17 102 GLY F CA 1
ATOM 12601 C C . GLY F 1 123 ? -1.866 -15.720 95.251 1.00 19.30 102 GLY F C 1
ATOM 12602 O O . GLY F 1 123 ? -3.018 -15.805 95.678 1.00 17.10 102 GLY F O 1
ATOM 12603 N N . TRP F 1 124 ? -1.462 -16.365 94.165 1.00 12.42 103 TRP F N 1
ATOM 12604 C CA . TRP F 1 124 ? -2.375 -17.258 93.456 1.00 12.12 103 TRP F CA 1
ATOM 12605 C C . TRP F 1 124 ? -2.683 -18.506 94.285 1.00 15.67 103 TRP F C 1
ATOM 12606 O O . TRP F 1 124 ? -1.777 -19.245 94.690 1.00 14.02 103 TRP F O 1
ATOM 12617 N N . HIS F 1 125 ? -3.962 -18.727 94.559 1.00 13.93 104 HIS F N 1
ATOM 12618 C CA . HIS F 1 125 ? -4.344 -19.862 95.358 1.00 17.29 104 HIS F CA 1
ATOM 12619 C C . HIS F 1 125 ? -5.736 -20.333 95.023 1.00 17.60 104 HIS F C 1
ATOM 12620 O O . HIS F 1 125 ? -6.565 -19.590 94.503 1.00 15.84 104 HIS F O 1
ATOM 12627 N N . THR F 1 126 ? -5.964 -21.594 95.341 1.00 16.25 105 THR F N 1
ATOM 12628 C CA . THR F 1 126 ? -7.286 -22.150 95.436 1.00 14.07 105 THR F CA 1
ATOM 12629 C C . THR F 1 126 ? -7.607 -22.138 96.926 1.00 19.02 105 THR F C 1
ATOM 12630 O O . THR F 1 126 ? -6.719 -22.376 97.754 1.00 17.26 105 THR F O 1
ATOM 12634 N N . ASP F 1 127 ? -8.844 -21.807 97.286 1.00 15.45 106 ASP F N 1
ATOM 12635 C CA . ASP F 1 127 ? -9.169 -21.644 98.715 1.00 15.74 106 ASP F CA 1
ATOM 12636 C C . ASP F 1 127 ? -9.047 -22.933 99.507 1.00 16.21 106 ASP F C 1
ATOM 12637 O O . ASP F 1 127 ? -9.548 -23.975 99.081 1.00 16.10 106 ASP F O 1
ATOM 12642 N N . VAL F 1 128 ? -8.365 -22.841 100.648 1.00 16.77 107 VAL F N 1
ATOM 12643 C CA . VAL F 1 128 ? -8.281 -23.902 101.653 1.00 20.63 107 VAL F CA 1
ATOM 12644 C C . VAL F 1 128 ? -7.965 -25.287 101.059 1.00 25.80 107 VAL F C 1
ATOM 12645 O O . VAL F 1 128 ? -8.679 -26.259 101.313 1.00 17.40 107 VAL F O 1
ATOM 12649 N N . THR F 1 129 ? -6.904 -25.384 100.262 1.00 16.47 108 THR F N 1
ATOM 12650 C CA . THR F 1 129 ? -6.572 -26.677 99.682 1.00 16.22 108 THR F CA 1
ATOM 12651 C C . THR F 1 129 ? -5.773 -27.560 100.631 1.00 22.49 108 THR F C 1
ATOM 12652 O O . THR F 1 129 ? -5.444 -28.687 100.273 1.00 16.66 108 THR F O 1
ATOM 12656 N N . PHE F 1 130 ? -5.456 -27.066 101.827 1.00 20.30 109 PHE F N 1
ATOM 12657 C CA . PHE F 1 130 ? -4.649 -27.881 102.748 1.00 22.10 109 PHE F CA 1
ATOM 12658 C C . PHE F 1 130 ? -5.472 -28.871 103.586 1.00 21.57 109 PHE F C 1
ATOM 12659 O O . PHE F 1 130 ? -4.891 -29.644 104.355 1.00 20.52 109 PHE F O 1
ATOM 12667 N N . VAL F 1 131 ? -6.797 -28.868 103.427 1.00 22.70 110 VAL F N 1
ATOM 12668 C CA . VAL F 1 131 ? -7.656 -29.885 104.064 1.00 23.04 110 VAL F CA 1
ATOM 12669 C C . VAL F 1 131 ? -8.091 -30.921 103.034 1.00 20.97 110 VAL F C 1
ATOM 12670 O O . VAL F 1 131 ? -7.894 -30.733 101.820 1.00 18.09 110 VAL F O 1
ATOM 12674 N N . ASP F 1 132 ? -8.703 -32.004 103.506 1.00 19.40 111 ASP F N 1
ATOM 12675 C CA . ASP F 1 132 ? -9.196 -33.015 102.587 1.00 24.49 111 ASP F CA 1
ATOM 12676 C C . ASP F 1 132 ? -10.407 -32.479 101.828 1.00 21.58 111 ASP F C 1
ATOM 12677 O O . ASP F 1 132 ? -10.499 -32.632 100.606 1.00 19.25 111 ASP F O 1
ATOM 12682 N N . ARG F 1 133 ? -11.312 -31.827 102.554 1.00 20.20 112 ARG F N 1
ATOM 12683 C CA . ARG F 1 133 ? -12.572 -31.362 101.985 1.00 20.11 112 ARG F CA 1
ATOM 12684 C C . ARG F 1 133 ? -12.438 -29.941 101.441 1.00 18.54 112 ARG F C 1
ATOM 12685 O O . ARG F 1 133 ? -12.944 -28.983 102.034 1.00 19.06 112 ARG F O 1
ATOM 12693 N N . ILE F 1 134 ? -11.733 -29.803 100.320 1.00 17.74 113 ILE F N 1
ATOM 12694 C CA . ILE F 1 134 ? -11.552 -28.492 99.706 1.00 17.33 113 ILE F CA 1
ATOM 12695 C C . ILE F 1 134 ? -12.916 -27.932 99.338 1.00 20.57 113 ILE F C 1
ATOM 12696 O O . ILE F 1 134 ? -13.705 -28.605 98.660 1.00 19.50 113 ILE F O 1
ATOM 12701 N N . PRO F 1 135 ? -13.215 -26.708 99.797 1.00 21.04 114 PRO F N 1
ATOM 12702 C CA . PRO F 1 135 ? -14.538 -26.135 99.531 1.00 22.91 114 PRO F CA 1
ATOM 12703 C C . PRO F 1 135 ? -14.825 -26.057 98.040 1.00 21.58 114 PRO F C 1
ATOM 12704 O O . PRO F 1 135 ? -13.906 -25.789 97.257 1.00 16.20 114 PRO F O 1
ATOM 12708 N N . LYS F 1 136 ? -16.074 -26.296 97.650 1.00 19.33 115 LYS F N 1
ATOM 12709 C CA . LYS F 1 136 ? -16.411 -26.374 96.232 1.00 17.00 115 LYS F CA 1
ATOM 12710 C C . LYS F 1 136 ? -16.614 -24.990 95.614 1.00 16.10 115 LYS F C 1
ATOM 12711 O O . LYS F 1 136 ? -16.424 -24.810 94.395 1.00 17.19 115 LYS F O 1
ATOM 12717 N N . ALA F 1 137 ? -16.991 -24.012 96.436 1.00 18.58 116 ALA F N 1
ATOM 12718 C CA . ALA F 1 137 ? -17.338 -22.695 95.903 1.00 20.35 116 ALA F CA 1
ATOM 12719 C C . ALA F 1 137 ? -17.340 -21.606 96.964 1.00 20.14 116 ALA F C 1
ATOM 12720 O O . ALA F 1 137 ? -17.419 -21.892 98.152 1.00 17.50 116 ALA F O 1
ATOM 12722 N N . SER F 1 138 ? -17.243 -20.358 96.516 1.00 18.63 117 SER F N 1
ATOM 12723 C CA . SER F 1 138 ? -17.351 -19.207 97.405 1.00 24.80 117 SER F CA 1
ATOM 12724 C C . SER F 1 138 ? -18.265 -18.151 96.817 1.00 19.96 117 SER F C 1
ATOM 12725 O O . SER F 1 138 ? -18.355 -17.990 95.601 1.00 19.07 117 SER F O 1
ATOM 12728 N N . VAL F 1 139 ? -18.942 -17.443 97.708 1.00 17.88 118 VAL F N 1
ATOM 12729 C CA . VAL F 1 139 ? -19.749 -16.283 97.374 1.00 18.07 118 VAL F CA 1
ATOM 12730 C C . VAL F 1 139 ? -19.113 -15.098 98.080 1.00 21.65 118 VAL F C 1
ATOM 12731 O O . VAL F 1 139 ? -18.919 -15.136 99.302 1.00 20.69 118 VAL F O 1
ATOM 12735 N N . LEU F 1 140 ? -18.789 -14.060 97.318 1.00 19.05 119 LEU F N 1
ATOM 12736 C CA . LEU F 1 140 ? -18.017 -12.930 97.820 1.00 18.60 119 LEU F CA 1
ATOM 12737 C C . LEU F 1 140 ? -18.718 -11.617 97.490 1.00 21.91 119 LEU F C 1
ATOM 12738 O O . LEU F 1 140 ? -19.200 -11.435 96.368 1.00 20.96 119 LEU F O 1
ATOM 12743 N N . ARG F 1 141 ? -18.786 -10.707 98.453 1.00 21.06 120 ARG F N 1
ATOM 12744 C CA . ARG F 1 141 ? -19.327 -9.385 98.170 1.00 22.26 120 ARG F CA 1
ATOM 12745 C C . ARG F 1 141 ? -18.466 -8.314 98.837 1.00 22.28 120 ARG F C 1
ATOM 12746 O O . ARG F 1 141 ? -17.920 -8.522 99.919 1.00 26.98 120 ARG F O 1
ATOM 12754 N N . PRO F 1 142 ? -18.299 -7.173 98.163 1.00 26.76 121 PRO F N 1
ATOM 12755 C CA . PRO F 1 142 ? -17.474 -6.120 98.761 1.00 26.19 121 PRO F CA 1
ATOM 12756 C C . PRO F 1 142 ? -18.218 -5.342 99.830 1.00 25.18 121 PRO F C 1
ATOM 12757 O O . PRO F 1 142 ? -19.428 -5.116 99.736 1.00 27.75 121 PRO F O 1
ATOM 12761 N N . VAL F 1 143 ? -17.482 -4.923 100.848 1.00 23.24 122 VAL F N 1
ATOM 12762 C CA . VAL F 1 143 ? -18.047 -4.129 101.930 1.00 23.24 122 VAL F CA 1
ATOM 12763 C C . VAL F 1 143 ? -17.403 -2.754 101.959 1.00 26.05 122 VAL F C 1
ATOM 12764 O O . VAL F 1 143 ? -18.073 -1.758 102.195 1.00 27.48 122 VAL F O 1
ATOM 12768 N N . THR F 1 144 ? -16.090 -2.715 101.741 1.00 28.47 123 THR F N 1
ATOM 12769 C CA . THR F 1 144 ? -15.337 -1.455 101.710 1.00 28.95 123 THR F CA 1
ATOM 12770 C C . THR F 1 144 ? -14.358 -1.501 100.564 1.00 24.49 123 THR F C 1
ATOM 12771 O O . THR F 1 144 ? -13.606 -2.472 100.447 1.00 24.91 123 THR F O 1
ATOM 12775 N N . LEU F 1 145 ? -14.346 -0.473 99.717 1.00 20.74 124 LEU F N 1
ATOM 12776 C CA . LEU F 1 145 ? -13.459 -0.510 98.546 1.00 21.60 124 LEU F CA 1
ATOM 12777 C C . LEU F 1 145 ? -12.573 0.731 98.431 1.00 19.70 124 LEU F C 1
ATOM 12778 O O . LEU F 1 145 ? -13.008 1.840 98.743 1.00 20.42 124 LEU F O 1
ATOM 12783 N N . PRO F 1 146 ? -11.329 0.548 97.965 1.00 18.99 125 PRO F N 1
ATOM 12784 C CA . PRO F 1 146 ? -10.442 1.700 97.751 1.00 18.98 125 PRO F CA 1
ATOM 12785 C C . PRO F 1 146 ? -10.905 2.527 96.537 1.00 21.50 125 PRO F C 1
ATOM 12786 O O . PRO F 1 146 ? -11.693 2.014 95.734 1.00 20.43 125 PRO F O 1
ATOM 12790 N N . SER F 1 147 ? -10.414 3.759 96.396 1.00 21.27 126 SER F N 1
ATOM 12791 C CA . SER F 1 147 ? -10.839 4.646 95.302 1.00 23.93 126 SER F CA 1
ATOM 12792 C C . SER F 1 147 ? -10.308 4.197 93.937 1.00 25.29 126 SER F C 1
ATOM 12793 O O . SER F 1 147 ? -10.820 4.626 92.913 1.00 26.95 126 SER F O 1
ATOM 12796 N N . TYR F 1 148 ? -9.263 3.373 93.929 1.00 16.80 127 TYR F N 1
ATOM 12797 C CA . TYR F 1 148 ? -8.761 2.748 92.707 1.00 16.84 127 TYR F CA 1
ATOM 12798 C C . TYR F 1 148 ? -8.123 1.418 93.059 1.00 20.93 127 TYR F C 1
ATOM 12799 O O . TYR F 1 148 ? -7.852 1.156 94.232 1.00 20.28 127 TYR F O 1
ATOM 12808 N N . GLY F 1 149 ? -7.902 0.581 92.050 1.00 19.25 128 GLY F N 1
ATOM 12809 C CA . GLY F 1 149 ? -7.240 -0.705 92.222 1.00 19.07 128 GLY F CA 1
ATOM 12810 C C . GLY F 1 149 ? -8.077 -1.703 92.995 1.00 19.61 128 GLY F C 1
ATOM 12811 O O . GLY F 1 149 ? -9.276 -1.504 93.196 1.00 18.27 128 GLY F O 1
ATOM 12812 N N . GLY F 1 150 ? -7.449 -2.792 93.419 1.00 18.16 129 GLY F N 1
ATOM 12813 C CA . GLY F 1 150 ? -8.113 -3.752 94.280 1.00 16.14 129 GLY F CA 1
ATOM 12814 C C . GLY F 1 150 ? -8.983 -4.749 93.544 1.00 15.25 129 GLY F C 1
ATOM 12815 O O . GLY F 1 150 ? -9.875 -5.351 94.136 1.00 17.46 129 GLY F O 1
ATOM 12816 N N . ALA F 1 151 ? -8.714 -4.951 92.254 1.00 15.48 130 ALA F N 1
ATOM 12817 C CA . ALA F 1 151 ? -9.459 -5.955 91.503 1.00 17.75 130 ALA F CA 1
ATOM 12818 C C . ALA F 1 151 ? -9.159 -7.350 92.026 1.00 19.97 130 ALA F C 1
ATOM 12819 O O . ALA F 1 151 ? -8.128 -7.575 92.656 1.00 13.20 130 ALA F O 1
ATOM 12821 N N . THR F 1 152 ? -10.073 -8.279 91.767 1.00 13.06 131 THR F N 1
ATOM 12822 C CA . THR F 1 152 ? -9.799 -9.701 91.969 1.00 14.43 131 THR F CA 1
ATOM 12823 C C . THR F 1 152 ? -9.654 -10.323 90.583 1.00 16.49 131 THR F C 1
ATOM 12824 O O . THR F 1 152 ? -10.408 -9.979 89.661 1.00 14.69 131 THR F O 1
ATOM 12828 N N . THR F 1 153 ? -8.674 -11.203 90.416 1.00 15.45 132 THR F N 1
ATOM 12829 C CA . THR F 1 153 ? -8.540 -11.909 89.153 1.00 12.88 132 THR F CA 1
ATOM 12830 C C . THR F 1 153 ? -8.575 -13.408 89.440 1.00 15.25 132 THR F C 1
ATOM 12831 O O . THR F 1 153 ? -8.055 -13.862 90.454 1.00 13.59 132 THR F O 1
ATOM 12835 N N . TRP F 1 154 ? -9.246 -14.147 88.564 1.00 12.43 133 TRP F N 1
ATOM 12836 C CA . TRP F 1 154 ? -9.408 -15.591 88.664 1.00 12.57 133 TRP F CA 1
ATOM 12837 C C . TRP F 1 154 ? -8.781 -16.257 87.444 1.00 15.50 133 TRP F C 1
ATOM 12838 O O . TRP F 1 154 ? -8.860 -15.716 86.343 1.00 13.93 133 TRP F O 1
ATOM 12849 N N . ALA F 1 155 ? -8.233 -17.458 87.625 1.00 12.89 134 ALA F N 1
ATOM 12850 C CA . ALA F 1 155 ? -7.676 -18.221 86.514 1.00 10.65 134 ALA F CA 1
ATOM 12851 C C . ALA F 1 155 ? -8.410 -19.547 86.385 1.00 12.56 134 ALA F C 1
ATOM 12852 O O . ALA F 1 155 ? -8.713 -20.165 87.395 1.00 13.05 134 ALA F O 1
ATOM 12854 N N . SER F 1 156 ? -8.673 -19.996 85.157 1.00 11.68 135 SER F N 1
ATOM 12855 C CA . SER F 1 156 ? -9.297 -21.315 84.960 1.00 10.41 135 SER F CA 1
ATOM 12856 C C . SER F 1 156 ? -8.271 -22.441 84.969 1.00 14.53 135 SER F C 1
ATOM 12857 O O . SER F 1 156 ? -7.463 -22.559 84.038 1.00 12.48 135 SER F O 1
ATOM 12860 N N . THR F 1 157 ? -8.330 -23.296 85.990 1.00 12.05 136 THR F N 1
ATOM 12861 C CA . THR F 1 157 ? -7.407 -24.425 86.056 1.00 12.08 136 THR F CA 1
ATOM 12862 C C . THR F 1 157 ? -7.881 -25.546 85.155 1.00 14.55 136 THR F C 1
ATOM 12863 O O . THR F 1 157 ? -7.131 -26.473 84.854 1.00 13.09 136 THR F O 1
ATOM 12867 N N . VAL F 1 158 ? -9.127 -25.433 84.704 1.00 14.48 137 VAL F N 1
ATOM 12868 C CA . VAL F 1 158 ? -9.651 -26.350 83.708 1.00 11.39 137 VAL F CA 1
ATOM 12869 C C . VAL F 1 158 ? -8.996 -26.030 82.355 1.00 14.67 137 VAL F C 1
ATOM 12870 O O . VAL F 1 158 ? -8.509 -26.931 81.673 1.00 12.14 137 VAL F O 1
ATOM 12874 N N . ALA F 1 159 ? -8.966 -24.753 81.971 1.00 14.68 138 ALA F N 1
ATOM 12875 C CA . ALA F 1 159 ? -8.322 -24.358 80.708 1.00 15.77 138 ALA F CA 1
ATOM 12876 C C . ALA F 1 159 ? -6.830 -24.668 80.728 1.00 14.80 138 ALA F C 1
ATOM 12877 O O . ALA F 1 159 ? -6.273 -25.103 79.716 1.00 13.55 138 ALA F O 1
ATOM 12879 N N . ALA F 1 160 ? -6.172 -24.449 81.865 1.00 10.56 139 ALA F N 1
ATOM 12880 C CA . ALA F 1 160 ? -4.746 -24.796 81.954 1.00 9.63 139 ALA F CA 1
ATOM 12881 C C . ALA F 1 160 ? -4.512 -26.291 81.649 1.00 11.02 139 ALA F C 1
ATOM 12882 O O . ALA F 1 160 ? -3.577 -26.645 80.939 1.00 14.91 139 ALA F O 1
ATOM 12884 N N . TYR F 1 161 ? -5.356 -27.169 82.180 1.00 12.16 140 TYR F N 1
ATOM 12885 C CA . TYR F 1 161 ? -5.199 -28.600 81.879 1.00 11.90 140 TYR F CA 1
ATOM 12886 C C . TYR F 1 161 ? -5.441 -28.913 80.402 1.00 13.50 140 TYR F C 1
ATOM 12887 O O . TYR F 1 161 ? -4.689 -29.699 79.803 1.00 13.11 140 TYR F O 1
ATOM 12896 N N . GLU F 1 162 ? -6.494 -28.316 79.824 1.00 13.22 141 GLU F N 1
ATOM 12897 C CA . GLU F 1 162 ? -6.816 -28.486 78.390 1.00 15.83 141 GLU F CA 1
ATOM 12898 C C . GLU F 1 162 ? -5.654 -28.110 77.481 1.00 15.94 141 GLU F C 1
ATOM 12899 O O . GLU F 1 162 ? -5.458 -28.735 76.437 1.00 15.35 141 GLU F O 1
ATOM 12905 N N . GLN F 1 163 ? -4.905 -27.083 77.885 1.00 12.01 142 GLN F N 1
ATOM 12906 C CA . GLN F 1 163 ? -3.859 -26.501 77.051 1.00 18.28 142 GLN F CA 1
ATOM 12907 C C . GLN F 1 163 ? -2.501 -27.203 77.184 1.00 15.19 142 GLN F C 1
ATOM 12908 O O . GLN F 1 163 ? -1.555 -26.849 76.481 1.00 14.58 142 GLN F O 1
ATOM 12914 N N . LEU F 1 164 ? -2.403 -28.212 78.050 1.00 11.43 143 LEU F N 1
ATOM 12915 C CA . LEU F 1 164 ? -1.151 -28.959 78.186 1.00 13.21 143 LEU F CA 1
ATOM 12916 C C . LEU F 1 164 ? -0.839 -29.787 76.936 1.00 15.79 143 LEU F C 1
ATOM 12917 O O . LEU F 1 164 ? -1.733 -30.386 76.345 1.00 14.65 143 LEU F O 1
ATOM 12922 N N . PRO F 1 165 ? 0.431 -29.795 76.513 1.00 14.51 144 PRO F N 1
ATOM 12923 C CA . PRO F 1 165 ? 0.815 -30.738 75.460 1.00 13.88 144 PRO F CA 1
ATOM 12924 C C . PRO F 1 165 ? 0.922 -32.129 76.078 1.00 16.05 144 PRO F C 1
ATOM 12925 O O . PRO F 1 165 ? 1.036 -32.235 77.303 1.00 13.75 144 PRO F O 1
ATOM 12929 N N . LYS F 1 166 ? 0.895 -33.164 75.250 1.00 12.52 145 LYS F N 1
ATOM 12930 C CA . LYS F 1 166 ? 0.909 -34.545 75.712 1.00 12.69 145 LYS F CA 1
ATOM 12931 C C . LYS F 1 166 ? 1.943 -34.898 76.822 1.00 12.19 145 LYS F C 1
ATOM 12932 O O . LYS F 1 166 ? 1.583 -35.509 77.825 1.00 11.86 145 LYS F O 1
ATOM 12938 N N . PRO F 1 167 ? 3.223 -34.555 76.635 1.00 15.90 146 PRO F N 1
ATOM 12939 C CA . PRO F 1 167 ? 4.170 -34.985 77.675 1.00 15.45 146 PRO F CA 1
ATOM 12940 C C . PRO F 1 167 ? 3.908 -34.352 79.041 1.00 14.56 146 PRO F C 1
ATOM 12941 O O . PRO F 1 167 ? 4.126 -35.013 80.053 1.00 12.49 146 PRO F O 1
ATOM 12945 N N . LEU F 1 168 ? 3.476 -33.090 79.070 1.00 12.74 147 LEU F N 1
ATOM 12946 C CA . LEU F 1 168 ? 3.192 -32.431 80.337 1.00 11.90 147 LEU F CA 1
ATOM 12947 C C . LEU F 1 168 ? 1.894 -32.946 80.937 1.00 12.80 147 LEU F C 1
ATOM 12948 O O . LEU F 1 168 ? 1.769 -33.012 82.142 1.00 16.65 147 LEU F O 1
ATOM 12953 N N . ARG F 1 169 ? 0.920 -33.294 80.098 1.00 11.24 148 ARG F N 1
ATOM 12954 C CA . ARG F 1 169 ? -0.295 -33.907 80.621 1.00 11.50 148 ARG F CA 1
ATOM 12955 C C . ARG F 1 169 ? 0.026 -35.268 81.272 1.00 12.54 148 ARG F C 1
ATOM 12956 O O . ARG F 1 169 ? -0.476 -35.586 82.358 1.00 17.43 148 ARG F O 1
ATOM 12964 N N . SER F 1 170 ? 0.883 -36.053 80.626 1.00 11.89 149 SER F N 1
ATOM 12965 C CA . SER F 1 170 ? 1.287 -37.340 81.198 1.00 12.43 149 SER F CA 1
ATOM 12966 C C . SER F 1 170 ? 1.957 -37.161 82.550 1.00 12.54 149 SER F C 1
ATOM 12967 O O . SER F 1 170 ? 1.725 -37.939 83.481 1.00 12.98 149 SER F O 1
ATOM 12970 N N . LEU F 1 171 ? 2.774 -36.121 82.654 1.00 15.34 150 LEU F N 1
ATOM 12971 C CA . LEU F 1 171 ? 3.430 -35.774 83.905 1.00 13.37 150 LEU F CA 1
ATOM 12972 C C . LEU F 1 171 ? 2.392 -35.501 84.988 1.00 13.00 150 LEU F C 1
ATOM 12973 O O . LEU F 1 171 ? 2.390 -36.150 86.034 1.00 13.51 150 LEU F O 1
ATOM 12978 N N . VAL F 1 172 ? 1.494 -34.555 84.739 1.00 13.34 151 VAL F N 1
ATOM 12979 C CA . VAL F 1 172 ? 0.625 -34.120 85.825 1.00 13.52 151 VAL F CA 1
ATOM 12980 C C . VAL F 1 172 ? -0.429 -35.165 86.203 1.00 15.28 151 VAL F C 1
ATOM 12981 O O . VAL F 1 172 ? -0.830 -35.206 87.354 1.00 14.12 151 VAL F O 1
ATOM 12985 N N . ASP F 1 173 ? -0.855 -36.013 85.263 1.00 12.50 152 ASP F N 1
ATOM 12986 C CA . ASP F 1 173 ? -1.824 -37.065 85.582 1.00 14.61 152 ASP F CA 1
ATOM 12987 C C . ASP F 1 173 ? -1.282 -37.992 86.657 1.00 13.48 152 ASP F C 1
ATOM 12988 O O . ASP F 1 173 ? -2.046 -38.620 87.388 1.00 15.83 152 ASP F O 1
ATOM 12993 N N . ASP F 1 174 ? 0.040 -38.104 86.746 1.00 13.59 153 ASP F N 1
ATOM 12994 C CA . ASP F 1 174 ? 0.649 -39.010 87.729 1.00 14.11 153 ASP F CA 1
ATOM 12995 C C . ASP F 1 174 ? 1.241 -38.299 88.948 1.00 17.46 153 ASP F C 1
ATOM 12996 O O . ASP F 1 174 ? 1.837 -38.936 89.801 1.00 14.91 153 ASP F O 1
ATOM 13001 N N . LEU F 1 175 ? 1.117 -36.977 88.992 1.00 15.90 154 LEU F N 1
ATOM 13002 C CA . LEU F 1 175 ? 1.812 -36.150 89.985 1.00 17.23 154 LEU F CA 1
ATOM 13003 C C . LEU F 1 175 ? 0.932 -35.907 91.197 1.00 14.12 154 LEU F C 1
ATOM 13004 O O . LEU F 1 175 ? -0.269 -35.697 91.054 1.00 14.15 154 LEU F O 1
ATOM 13009 N N . TRP F 1 176 ? 1.520 -35.977 92.386 1.00 14.30 155 TRP F N 1
ATOM 13010 C CA . TRP F 1 176 ? 0.803 -35.683 93.617 1.00 14.61 155 TRP F CA 1
ATOM 13011 C C . TRP F 1 176 ? 1.560 -34.616 94.384 1.00 15.21 155 TRP F C 1
ATOM 13012 O O . TRP F 1 176 ? 2.773 -34.509 94.248 1.00 16.43 155 TRP F O 1
ATOM 13023 N N . ALA F 1 177 ? 0.847 -33.834 95.199 1.00 18.26 156 ALA F N 1
ATOM 13024 C CA . ALA F 1 177 ? 1.465 -32.732 95.925 1.00 17.79 156 ALA F CA 1
ATOM 13025 C C . ALA F 1 177 ? 0.967 -32.616 97.364 1.00 16.70 156 ALA F C 1
ATOM 13026 O O . ALA F 1 177 ? -0.210 -32.801 97.640 1.00 17.48 156 ALA F O 1
ATOM 13028 N N . THR F 1 178 ? 1.867 -32.271 98.273 1.00 17.15 157 THR F N 1
ATOM 13029 C CA . THR F 1 178 ? 1.468 -32.019 99.645 1.00 18.26 157 THR F CA 1
ATOM 13030 C C . THR F 1 178 ? 1.105 -30.545 99.797 1.00 18.33 157 THR F C 1
ATOM 13031 O O . THR F 1 178 ? 1.920 -29.672 99.486 1.00 20.42 157 THR F O 1
ATOM 13035 N N . HIS F 1 179 ? -0.119 -30.286 100.262 1.00 18.50 158 HIS F N 1
ATOM 13036 C CA . HIS F 1 179 ? -0.604 -28.940 100.559 1.00 19.23 158 HIS F CA 1
ATOM 13037 C C . HIS F 1 179 ? -0.573 -28.727 102.071 1.00 22.61 158 HIS F C 1
ATOM 13038 O O . HIS F 1 179 ? -0.938 -29.618 102.837 1.00 20.81 158 HIS F O 1
ATOM 13045 N N . THR F 1 180 ? -0.199 -27.531 102.497 1.00 22.47 159 THR F N 1
ATOM 13046 C CA . THR F 1 180 ? -0.141 -27.244 103.921 1.00 23.86 159 THR F CA 1
ATOM 13047 C C . THR F 1 180 ? -0.602 -25.830 104.207 1.00 22.11 159 THR F C 1
ATOM 13048 O O . THR F 1 180 ? -0.551 -24.971 103.331 1.00 22.32 159 THR F O 1
ATOM 13052 N N . ASN F 1 181 ? -1.061 -25.584 105.438 1.00 22.65 160 ASN F N 1
ATOM 13053 C CA . ASN F 1 181 ? -1.468 -24.240 105.802 1.00 24.34 160 ASN F CA 1
ATOM 13054 C C . ASN F 1 181 ? -0.273 -23.404 106.248 1.00 30.15 160 ASN F C 1
ATOM 13055 O O . ASN F 1 181 ? -0.394 -22.200 106.437 1.00 34.93 160 ASN F O 1
ATOM 13060 N N . LEU F 1 182 ? 0.882 -24.038 106.401 1.00 33.94 161 LEU F N 1
ATOM 13061 C CA . LEU F 1 182 ? 2.108 -23.310 106.735 1.00 40.01 161 LEU F CA 1
ATOM 13062 C C . LEU F 1 182 ? 2.752 -22.772 105.458 1.00 43.80 161 LEU F C 1
ATOM 13063 O O . LEU F 1 182 ? 3.791 -23.272 105.028 1.00 42.39 161 LEU F O 1
ATOM 13068 N N . TYR F 1 183 ? 2.109 -21.778 104.843 1.00 51.44 162 TYR F N 1
ATOM 13069 C CA . TYR F 1 183 ? 2.552 -21.204 103.563 1.00 57.51 162 TYR F CA 1
ATOM 13070 C C . TYR F 1 183 ? 3.603 -20.100 103.722 1.00 62.88 162 TYR F C 1
ATOM 13071 O O . TYR F 1 183 ? 3.972 -19.732 104.837 1.00 61.55 162 TYR F O 1
ATOM 13080 N N . ASP F 1 184 ? 4.073 -19.570 102.595 1.00 67.84 163 ASP F N 1
ATOM 13081 C CA . ASP F 1 184 ? 5.079 -18.509 102.600 1.00 73.67 163 ASP F CA 1
ATOM 13082 C C . ASP F 1 184 ? 4.541 -17.228 101.963 1.00 75.33 163 ASP F C 1
ATOM 13083 O O . ASP F 1 184 ? 5.185 -16.177 102.007 1.00 76.32 163 ASP F O 1
ATOM 13085 N N . ALA F 1 190 ? 3.896 -3.822 105.768 1.00 69.42 169 ALA F N 1
ATOM 13086 C CA . ALA F 1 190 ? 2.570 -3.316 105.425 1.00 71.04 169 ALA F CA 1
ATOM 13087 C C . ALA F 1 190 ? 2.227 -3.603 103.963 1.00 70.69 169 ALA F C 1
ATOM 13088 O O . ALA F 1 190 ? 3.078 -3.477 103.082 1.00 73.39 169 ALA F O 1
ATOM 13090 N N . SER F 1 191 ? 0.976 -3.979 103.710 1.00 65.26 170 SER F N 1
ATOM 13091 C CA . SER F 1 191 ? 0.530 -4.301 102.358 1.00 61.72 170 SER F CA 1
ATOM 13092 C C . SER F 1 191 ? -0.996 -4.300 102.287 1.00 57.99 170 SER F C 1
ATOM 13093 O O . SER F 1 191 ? -1.667 -4.856 103.157 1.00 54.97 170 SER F O 1
ATOM 13096 N N . GLY F 1 192 ? -1.537 -3.674 101.248 1.00 56.43 171 GLY F N 1
ATOM 13097 C CA . GLY F 1 192 ? -2.975 -3.614 101.054 1.00 52.90 171 GLY F CA 1
ATOM 13098 C C . GLY F 1 192 ? -3.715 -2.876 102.157 1.00 51.74 171 GLY F C 1
ATOM 13099 O O . GLY F 1 192 ? -4.876 -3.165 102.439 1.00 52.14 171 GLY F O 1
ATOM 13100 N N . GLY F 1 193 ? -3.040 -1.929 102.796 1.00 50.98 172 GLY F N 1
ATOM 13101 C CA . GLY F 1 193 ? -3.657 -1.132 103.844 1.00 54.26 172 GLY F CA 1
ATOM 13102 C C . GLY F 1 193 ? -3.674 -1.812 105.204 1.00 54.85 172 GLY F C 1
ATOM 13103 O O . GLY F 1 193 ? -4.170 -1.251 106.182 1.00 54.91 172 GLY F O 1
ATOM 13104 N N . VAL F 1 194 ? -3.123 -3.021 105.271 1.00 51.34 173 VAL F N 1
ATOM 13105 C CA . VAL F 1 194 ? -3.029 -3.739 106.536 1.00 52.04 173 VAL F CA 1
ATOM 13106 C C . VAL F 1 194 ? -1.585 -3.712 107.030 1.00 54.86 173 VAL F C 1
ATOM 13107 O O . VAL F 1 194 ? -0.659 -4.036 106.283 1.00 54.70 173 VAL F O 1
ATOM 13111 N N . SER F 1 195 ? -1.403 -3.328 108.290 1.00 56.88 174 SER F N 1
ATOM 13112 C CA . SER F 1 195 ? -0.074 -3.204 108.884 1.00 59.78 174 SER F CA 1
ATOM 13113 C C . SER F 1 195 ? 0.664 -4.539 108.942 1.00 60.35 174 SER F C 1
ATOM 13114 O O . SER F 1 195 ? 0.049 -5.608 108.879 1.00 57.68 174 SER F O 1
ATOM 13117 N N . ALA F 1 196 ? 1.987 -4.471 109.052 1.00 68.84 175 ALA F N 1
ATOM 13118 C CA . ALA F 1 196 ? 2.808 -5.667 109.217 1.00 72.18 175 ALA F CA 1
ATOM 13119 C C . ALA F 1 196 ? 2.436 -6.394 110.512 1.00 74.44 175 ALA F C 1
ATOM 13120 O O . ALA F 1 196 ? 2.523 -7.624 110.599 1.00 73.02 175 ALA F O 1
ATOM 13122 N N . GLU F 1 197 ? 2.012 -5.620 111.509 1.00 74.59 176 GLU F N 1
ATOM 13123 C CA . GLU F 1 197 ? 1.623 -6.160 112.806 1.00 73.32 176 GLU F CA 1
ATOM 13124 C C . GLU F 1 197 ? 0.395 -7.066 112.721 1.00 71.58 176 GLU F C 1
ATOM 13125 O O . GLU F 1 197 ? 0.405 -8.177 113.250 1.00 73.57 176 GLU F O 1
ATOM 13127 N N . ARG F 1 198 ? -0.657 -6.602 112.052 1.00 67.59 177 ARG F N 1
ATOM 13128 C CA . ARG F 1 198 ? -1.876 -7.402 111.945 1.00 64.95 177 ARG F CA 1
ATOM 13129 C C . ARG F 1 198 ? -1.665 -8.612 111.042 1.00 58.91 177 ARG F C 1
ATOM 13130 O O . ARG F 1 198 ? -2.279 -9.659 111.248 1.00 56.45 177 ARG F O 1
ATOM 13138 N N . ARG F 1 199 ? -0.782 -8.468 110.058 1.00 57.35 178 ARG F N 1
ATOM 13139 C CA . ARG F 1 199 ? -0.455 -9.566 109.155 1.00 59.13 178 ARG F CA 1
ATOM 13140 C C . ARG F 1 199 ? 0.263 -10.686 109.906 1.00 60.61 178 ARG F C 1
ATOM 13141 O O . ARG F 1 199 ? 0.060 -11.869 109.622 1.00 58.84 178 ARG F O 1
ATOM 13143 N N . ALA F 1 200 ? 1.099 -10.300 110.867 1.00 61.98 179 ALA F N 1
ATOM 13144 C CA . ALA F 1 200 ? 1.813 -11.256 111.708 1.00 62.52 179 ALA F CA 1
ATOM 13145 C C . ALA F 1 200 ? 0.865 -12.071 112.591 1.00 60.64 179 ALA F C 1
ATOM 13146 O O . ALA F 1 200 ? 0.920 -13.302 112.602 1.00 58.10 179 ALA F O 1
ATOM 13148 N N . ALA F 1 201 ? 0.008 -11.374 113.335 1.00 60.04 180 ALA F N 1
ATOM 13149 C CA . ALA F 1 201 ? -0.982 -12.014 114.201 1.00 58.03 180 ALA F CA 1
ATOM 13150 C C . ALA F 1 201 ? -1.893 -12.956 113.417 1.00 55.96 180 ALA F C 1
ATOM 13151 O O . ALA F 1 201 ? -2.253 -14.030 113.902 1.00 56.55 180 ALA F O 1
ATOM 13153 N N . TYR F 1 202 ? -2.271 -12.535 112.213 1.00 51.94 181 TYR F N 1
ATOM 13154 C CA . TYR F 1 202 ? -3.108 -13.346 111.335 1.00 49.33 181 TYR F CA 1
ATOM 13155 C C . TYR F 1 202 ? -2.408 -14.647 110.961 1.00 47.39 181 TYR F C 1
ATOM 13156 O O . TYR F 1 202 ? -3.014 -15.721 111.016 1.00 44.83 181 TYR F O 1
ATOM 13165 N N . TYR F 1 203 ? -1.139 -14.550 110.573 1.00 47.01 182 TYR F N 1
ATOM 13166 C CA . TYR F 1 203 ? -0.400 -15.740 110.169 1.00 50.17 182 TYR F CA 1
ATOM 13167 C C . TYR F 1 203 ? -0.236 -16.697 111.350 1.00 50.76 182 TYR F C 1
ATOM 13168 O O . TYR F 1 203 ? -0.268 -17.918 111.176 1.00 49.88 182 TYR F O 1
ATOM 13177 N N . THR F 1 204 ? -0.082 -16.133 112.548 1.00 48.63 183 THR F N 1
ATOM 13178 C CA . THR F 1 204 ? 0.044 -16.930 113.768 1.00 49.63 183 THR F CA 1
ATOM 13179 C C . THR F 1 204 ? -1.223 -17.747 113.994 1.00 47.67 183 THR F C 1
ATOM 13180 O O . THR F 1 204 ? -1.173 -18.944 114.268 1.00 47.96 183 THR F O 1
ATOM 13184 N N . GLU F 1 205 ? -2.360 -17.087 113.837 1.00 44.73 184 GLU F N 1
ATOM 13185 C CA . GLU F 1 205 ? -3.653 -17.723 113.999 1.00 45.47 184 GLU F CA 1
ATOM 13186 C C . GLU F 1 205 ? -3.927 -18.703 112.852 1.00 40.08 184 GLU F C 1
ATOM 13187 O O . GLU F 1 205 ? -4.462 -19.795 113.062 1.00 39.37 184 GLU F O 1
ATOM 13193 N N . PHE F 1 206 ? -3.535 -18.313 111.646 1.00 37.08 185 PHE F N 1
ATOM 13194 C CA . PHE F 1 206 ? -3.697 -19.152 110.460 1.00 36.63 185 PHE F CA 1
ATOM 13195 C C . PHE F 1 206 ? -2.963 -20.491 110.620 1.00 36.18 185 PHE F C 1
ATOM 13196 O O . PHE F 1 206 ? -3.420 -21.527 110.139 1.00 33.78 185 PHE F O 1
ATOM 13204 N N . THR F 1 207 ? -1.829 -20.452 111.313 1.00 37.33 186 THR F N 1
ATOM 13205 C CA . THR F 1 207 ? -0.967 -21.616 111.469 1.00 38.73 186 THR F CA 1
ATOM 13206 C C . THR F 1 207 ? -0.981 -22.174 112.891 1.00 43.99 186 THR F C 1
ATOM 13207 O O . THR F 1 207 ? -0.061 -22.895 113.291 1.00 44.83 186 THR F O 1
ATOM 13211 N N . SER F 1 208 ? -2.035 -21.872 113.642 1.00 44.91 187 SER F N 1
ATOM 13212 C CA . SER F 1 208 ? -2.108 -22.294 115.040 1.00 48.18 187 SER F CA 1
ATOM 13213 C C . SER F 1 208 ? -2.174 -23.814 115.188 1.00 48.97 187 SER F C 1
ATOM 13214 O O . SER F 1 208 ? -1.706 -24.364 116.185 1.00 52.12 187 SER F O 1
ATOM 13217 N N . SER F 1 209 ? -2.776 -24.483 114.207 1.00 45.27 188 SER F N 1
ATOM 13218 C CA . SER F 1 209 ? -2.740 -25.940 114.131 1.00 45.01 188 SER F CA 1
ATOM 13219 C C . SER F 1 209 ? -2.326 -26.350 112.711 1.00 42.48 188 SER F C 1
ATOM 13220 O O . SER F 1 209 ? -2.621 -25.646 111.745 1.00 40.65 188 SER F O 1
ATOM 13223 N N . ARG F 1 210 ? -1.633 -27.477 112.586 1.00 38.67 189 ARG F N 1
ATOM 13224 C CA . ARG F 1 210 ? -0.999 -27.849 111.328 1.00 38.36 189 ARG F CA 1
ATOM 13225 C C . ARG F 1 210 ? -1.790 -28.843 110.469 1.00 35.14 189 ARG F C 1
ATOM 13226 O O . ARG F 1 210 ? -2.214 -29.897 110.940 1.00 33.69 189 ARG F O 1
ATOM 13234 N N . TYR F 1 211 ? -1.984 -28.486 109.203 1.00 30.04 190 TYR F N 1
ATOM 13235 C CA . TYR F 1 211 ? -2.650 -29.357 108.237 1.00 28.69 190 TYR F CA 1
ATOM 13236 C C . TYR F 1 211 ? -1.700 -29.768 107.113 1.00 27.74 190 TYR F C 1
ATOM 13237 O O . TYR F 1 211 ? -0.977 -28.936 106.589 1.00 27.22 190 TYR F O 1
ATOM 13246 N N . GLU F 1 212 ? -1.692 -31.054 106.772 1.00 26.69 191 GLU F N 1
ATOM 13247 C CA . GLU F 1 212 ? -0.993 -31.526 105.585 1.00 27.41 191 GLU F CA 1
ATOM 13248 C C . GLU F 1 212 ? -1.851 -32.542 104.867 1.00 25.66 191 GLU F C 1
ATOM 13249 O O . GLU F 1 212 ? -2.279 -33.533 105.457 1.00 26.19 191 GLU F O 1
ATOM 13255 N N . THR F 1 213 ? -2.090 -32.297 103.587 1.00 23.27 192 THR F N 1
ATOM 13256 C CA . THR F 1 213 ? -2.912 -33.193 102.785 1.00 22.34 192 THR F CA 1
ATOM 13257 C C . THR F 1 213 ? -2.216 -33.434 101.453 1.00 21.10 192 THR F C 1
ATOM 13258 O O . THR F 1 213 ? -1.708 -32.491 100.827 1.00 22.90 192 THR F O 1
ATOM 13262 N N . VAL F 1 214 ? -2.163 -34.693 101.031 1.00 20.45 193 VAL F N 1
ATOM 13263 C CA . VAL F 1 214 ? -1.587 -35.021 99.740 1.00 19.29 193 VAL F CA 1
ATOM 13264 C C . VAL F 1 214 ? -2.716 -35.111 98.715 1.00 19.16 193 VAL F C 1
ATOM 13265 O O . VAL F 1 214 ? -3.565 -35.996 98.787 1.00 20.68 193 VAL F O 1
ATOM 13269 N N . HIS F 1 215 ? -2.718 -34.168 97.775 1.00 18.03 194 HIS F N 1
ATOM 13270 C CA . HIS F 1 215 ? -3.742 -34.079 96.727 1.00 17.37 194 HIS F CA 1
ATOM 13271 C C . HIS F 1 215 ? -3.157 -34.442 95.364 1.00 16.30 194 HIS F C 1
ATOM 13272 O O . HIS F 1 215 ? -1.966 -34.214 95.119 1.00 16.10 194 HIS F O 1
ATOM 13279 N N . PRO F 1 216 ? -3.995 -34.989 94.462 1.00 17.46 195 PRO F N 1
ATOM 13280 C CA . PRO F 1 216 ? -3.523 -35.136 93.085 1.00 17.22 195 PRO F CA 1
ATOM 13281 C C . PRO F 1 216 ? -3.379 -33.771 92.418 1.00 19.83 195 PRO F C 1
ATOM 13282 O O . PRO F 1 216 ? -4.154 -32.871 92.718 1.00 15.11 195 PRO F O 1
ATOM 13286 N N . VAL F 1 217 ? -2.401 -33.623 91.534 1.00 14.09 196 VAL F N 1
ATOM 13287 C CA . VAL F 1 217 ? -2.232 -32.365 90.806 1.00 15.96 196 VAL F CA 1
ATOM 13288 C C . VAL F 1 217 ? -3.314 -32.238 89.743 1.00 17.30 196 VAL F C 1
ATOM 13289 O O . VAL F 1 217 ? -3.661 -31.131 89.324 1.00 16.09 196 VAL F O 1
ATOM 13293 N N . VAL F 1 218 ? -3.867 -33.367 89.312 1.00 13.15 197 VAL F N 1
ATOM 13294 C CA . VAL F 1 218 ? -5.038 -33.325 88.427 1.00 13.43 197 VAL F CA 1
ATOM 13295 C C . VAL F 1 218 ? -6.222 -33.950 89.150 1.00 13.24 197 VAL F C 1
ATOM 13296 O O . VAL F 1 218 ? -6.160 -35.106 89.557 1.00 14.83 197 VAL F O 1
ATOM 13300 N N . ARG F 1 219 ? -7.280 -33.179 89.357 1.00 13.65 198 ARG F N 1
ATOM 13301 C CA . ARG F 1 219 ? -8.502 -33.749 89.912 1.00 14.49 198 ARG F CA 1
ATOM 13302 C C . ARG F 1 219 ? -9.604 -33.789 88.848 1.00 16.84 198 ARG F C 1
ATOM 13303 O O . ARG F 1 219 ? -9.593 -33.026 87.883 1.00 17.56 198 ARG F O 1
ATOM 13311 N N . VAL F 1 220 ? -10.542 -34.710 89.034 1.00 15.15 199 VAL F N 1
ATOM 13312 C CA . VAL F 1 220 ? -11.710 -34.830 88.183 1.00 13.68 199 VAL F CA 1
ATOM 13313 C C . VAL F 1 220 ? -12.924 -34.215 88.872 1.00 18.27 199 VAL F C 1
ATOM 13314 O O . VAL F 1 220 ? -13.329 -34.661 89.935 1.00 17.95 199 VAL F O 1
ATOM 13318 N N . HIS F 1 221 ? -13.475 -33.173 88.272 1.00 15.77 200 HIS F N 1
ATOM 13319 C CA . HIS F 1 221 ? -14.597 -32.439 88.837 1.00 16.72 200 HIS F CA 1
ATOM 13320 C C . HIS F 1 221 ? -15.791 -33.371 88.982 1.00 18.43 200 HIS F C 1
ATOM 13321 O O . HIS F 1 221 ? -16.196 -33.987 88.002 1.00 19.21 200 HIS F O 1
ATOM 13328 N N . PRO F 1 222 ? -16.350 -33.507 90.204 1.00 21.32 201 PRO F N 1
ATOM 13329 C CA . PRO F 1 222 ? -17.413 -34.507 90.409 1.00 21.15 201 PRO F CA 1
ATOM 13330 C C . PRO F 1 222 ? -18.769 -34.138 89.799 1.00 23.05 201 PRO F C 1
ATOM 13331 O O . PRO F 1 222 ? -19.652 -34.986 89.728 1.00 26.36 201 PRO F O 1
ATOM 13335 N N . GLU F 1 223 ? -18.950 -32.890 89.386 1.00 18.91 202 GLU F N 1
ATOM 13336 C CA . GLU F 1 223 ? -20.243 -32.494 88.855 1.00 23.65 202 GLU F CA 1
ATOM 13337 C C . GLU F 1 223 ? -20.151 -32.237 87.355 1.00 19.68 202 GLU F C 1
ATOM 13338 O O . GLU F 1 223 ? -21.119 -32.448 86.633 1.00 22.34 202 GLU F O 1
ATOM 13344 N N . THR F 1 224 ? -18.987 -31.815 86.873 1.00 16.52 203 THR F N 1
ATOM 13345 C CA . THR F 1 224 ? -18.857 -31.570 85.444 1.00 19.77 203 THR F CA 1
ATOM 13346 C C . THR F 1 224 ? -18.036 -32.628 84.714 1.00 20.32 203 THR F C 1
ATOM 13347 O O . THR F 1 224 ? -18.083 -32.700 83.492 1.00 18.36 203 THR F O 1
ATOM 13351 N N . GLY F 1 225 ? -17.229 -33.392 85.442 1.00 18.04 204 GLY F N 1
ATOM 13352 C CA . GLY F 1 225 ? -16.347 -34.360 84.802 1.00 20.61 204 GLY F CA 1
ATOM 13353 C C . GLY F 1 225 ? -15.092 -33.772 84.157 1.00 17.36 204 GLY F C 1
ATOM 13354 O O . GLY F 1 225 ? -14.247 -34.509 83.642 1.00 22.04 204 GLY F O 1
ATOM 13355 N N . GLU F 1 226 ? -14.954 -32.453 84.171 1.00 16.04 205 GLU F N 1
ATOM 13356 C CA . GLU F 1 226 ? -13.766 -31.822 83.584 1.00 13.89 205 GLU F CA 1
ATOM 13357 C C . GLU F 1 226 ? -12.546 -32.029 84.475 1.00 14.01 205 GLU F C 1
ATOM 13358 O O . GLU F 1 226 ? -12.656 -32.034 85.706 1.00 16.82 205 GLU F O 1
ATOM 13364 N N . ARG F 1 227 ? -11.386 -32.238 83.868 1.00 13.45 206 ARG F N 1
ATOM 13365 C CA . ARG F 1 227 ? -10.141 -32.312 84.629 1.00 14.39 206 ARG F CA 1
ATOM 13366 C C . ARG F 1 227 ? -9.565 -30.925 84.911 1.00 13.42 206 ARG F C 1
ATOM 13367 O O . ARG F 1 227 ? -9.620 -30.041 84.061 1.00 12.15 206 ARG F O 1
ATOM 13375 N N . SER F 1 228 ? -9.020 -30.734 86.105 1.00 15.18 207 SER F N 1
ATOM 13376 C CA A SER F 1 228 ? -8.461 -29.433 86.460 0.59 17.87 207 SER F CA 1
ATOM 13377 C CA B SER F 1 228 ? -8.503 -29.432 86.515 0.41 17.63 207 SER F CA 1
ATOM 13378 C C . SER F 1 228 ? -7.207 -29.562 87.314 1.00 17.69 207 SER F C 1
ATOM 13379 O O . SER F 1 228 ? -7.061 -30.489 88.135 1.00 17.02 207 SER F O 1
ATOM 13384 N N . LEU F 1 229 ? -6.283 -28.635 87.101 1.00 12.91 208 LEU F N 1
ATOM 13385 C CA . LEU F 1 229 ? -5.055 -28.599 87.893 1.00 11.95 208 LEU F CA 1
ATOM 13386 C C . LEU F 1 229 ? -5.344 -28.120 89.308 1.00 12.49 208 LEU F C 1
ATOM 13387 O O . LEU F 1 229 ? -6.045 -27.127 89.511 1.00 18.63 208 LEU F O 1
ATOM 13392 N N . LEU F 1 230 ? -4.789 -28.841 90.281 1.00 13.07 209 LEU F N 1
ATOM 13393 C CA . LEU F 1 230 ? -4.929 -28.516 91.689 1.00 14.10 209 LEU F CA 1
ATOM 13394 C C . LEU F 1 230 ? -3.528 -28.200 92.220 1.00 14.09 209 LEU F C 1
ATOM 13395 O O . LEU F 1 230 ? -2.722 -29.101 92.444 1.00 13.13 209 LEU F O 1
ATOM 13400 N N . LEU F 1 231 ? -3.239 -26.912 92.372 1.00 13.84 210 LEU F N 1
ATOM 13401 C CA . LEU F 1 231 ? -1.921 -26.460 92.815 1.00 13.56 210 LEU F CA 1
ATOM 13402 C C . LEU F 1 231 ? -2.105 -25.249 93.709 1.00 14.82 210 LEU F C 1
ATOM 13403 O O . LEU F 1 231 ? -2.847 -25.324 94.689 1.00 14.96 210 LEU F O 1
ATOM 13408 N N . GLY F 1 232 ? -1.439 -24.139 93.400 1.00 13.34 211 GLY F N 1
ATOM 13409 C CA . GLY F 1 232 ? -1.633 -22.931 94.196 1.00 11.73 211 GLY F CA 1
ATOM 13410 C C . GLY F 1 232 ? -0.649 -22.765 95.348 1.00 17.04 211 GLY F C 1
ATOM 13411 O O . GLY F 1 232 ? 0.206 -23.622 95.580 1.00 15.02 211 GLY F O 1
ATOM 13412 N N . GLN F 1 233 ? -0.767 -21.655 96.074 1.00 16.98 212 GLN F N 1
ATOM 13413 C CA . GLN F 1 233 ? 0.275 -21.261 97.027 1.00 20.51 212 GLN F CA 1
ATOM 13414 C C . GLN F 1 233 ? 0.429 -22.193 98.233 1.00 16.18 212 GLN F C 1
ATOM 13415 O O . GLN F 1 233 ? 1.422 -22.112 98.957 1.00 15.50 212 GLN F O 1
ATOM 13421 N N . PHE F 1 234 ? -0.553 -23.057 98.484 1.00 17.95 213 PHE F N 1
ATOM 13422 C CA . PHE F 1 234 ? -0.457 -23.929 99.653 1.00 17.75 213 PHE F CA 1
ATOM 13423 C C . PHE F 1 234 ? 0.392 -25.177 99.402 1.00 17.84 213 PHE F C 1
ATOM 13424 O O . PHE F 1 234 ? 0.672 -25.926 100.342 1.00 18.05 213 PHE F O 1
ATOM 13432 N N . VAL F 1 235 ? 0.775 -25.412 98.147 1.00 17.97 214 VAL F N 1
ATOM 13433 C CA . VAL F 1 235 ? 1.605 -26.579 97.811 1.00 16.00 214 VAL F CA 1
ATOM 13434 C C . VAL F 1 235 ? 3.030 -26.400 98.345 1.00 16.36 214 VAL F C 1
ATOM 13435 O O . VAL F 1 235 ? 3.673 -25.383 98.104 1.00 16.09 214 VAL F O 1
ATOM 13439 N N . LYS F 1 236 ? 3.507 -27.412 99.057 1.00 17.82 215 LYS F N 1
ATOM 13440 C CA . LYS F 1 236 ? 4.824 -27.412 99.689 1.00 23.69 215 LYS F CA 1
ATOM 13441 C C . LYS F 1 236 ? 5.848 -28.256 98.914 1.00 20.78 215 LYS F C 1
ATOM 13442 O O . LYS F 1 236 ? 7.029 -27.912 98.845 1.00 20.71 215 LYS F O 1
ATOM 13448 N N . SER F 1 237 ? 5.391 -29.343 98.305 1.00 20.88 216 SER F N 1
ATOM 13449 C CA . SER F 1 237 ? 6.297 -30.287 97.650 1.00 22.85 216 SER F CA 1
ATOM 13450 C C . SER F 1 237 ? 5.550 -31.184 96.683 1.00 22.36 216 SER F C 1
ATOM 13451 O O . SER F 1 237 ? 4.322 -31.280 96.765 1.00 16.30 216 SER F O 1
ATOM 13454 N N . PHE F 1 238 ? 6.294 -31.833 95.779 1.00 18.57 217 PHE F N 1
ATOM 13455 C CA . PHE F 1 238 ? 5.731 -32.862 94.913 1.00 16.55 217 PHE F CA 1
ATOM 13456 C C . PHE F 1 238 ? 6.202 -34.232 95.394 1.00 18.81 217 PHE F C 1
ATOM 13457 O O . PHE F 1 238 ? 7.375 -34.440 95.719 1.00 19.51 217 PHE F O 1
ATOM 13465 N N . GLN F 1 239 ? 5.270 -35.168 95.434 1.00 17.52 218 GLN F N 1
ATOM 13466 C CA . GLN F 1 239 ? 5.575 -36.519 95.842 1.00 22.05 218 GLN F CA 1
ATOM 13467 C C . GLN F 1 239 ? 6.633 -37.148 94.923 1.00 22.69 218 GLN F C 1
ATOM 13468 O O . GLN F 1 239 ? 6.529 -37.083 93.687 1.00 21.41 218 GLN F O 1
ATOM 13474 N N . ASP F 1 240 ? 7.648 -37.742 95.550 1.00 20.36 219 ASP F N 1
ATOM 13475 C CA . ASP F 1 240 ? 8.750 -38.445 94.870 1.00 26.56 219 ASP F CA 1
ATOM 13476 C C . ASP F 1 240 ? 9.706 -37.544 94.083 1.00 25.72 219 ASP F C 1
ATOM 13477 O O . ASP F 1 240 ? 10.537 -38.046 93.327 1.00 22.13 219 ASP F O 1
ATOM 13482 N N . LEU F 1 241 ? 9.600 -36.230 94.256 1.00 18.62 220 LEU F N 1
ATOM 13483 C CA . LEU F 1 241 ? 10.508 -35.286 93.600 1.00 18.50 220 LEU F CA 1
ATOM 13484 C C . LEU F 1 241 ? 11.280 -34.465 94.621 1.00 21.56 220 LEU F C 1
ATOM 13485 O O . LEU F 1 241 ? 10.719 -34.073 95.642 1.00 25.44 220 LEU F O 1
ATOM 13490 N N . PRO F 1 242 ? 12.572 -34.215 94.351 1.00 21.31 221 PRO F N 1
ATOM 13491 C CA . PRO F 1 242 ? 13.450 -33.421 95.223 1.00 25.60 221 PRO F CA 1
ATOM 13492 C C . PRO F 1 242 ? 13.112 -31.927 95.196 1.00 24.90 221 PRO F C 1
ATOM 13493 O O . PRO F 1 242 ? 12.515 -31.437 94.231 1.00 18.60 221 PRO F O 1
ATOM 13497 N N . SER F 1 243 ? 13.523 -31.214 96.242 1.00 22.96 222 SER F N 1
ATOM 13498 C CA . SER F 1 243 ? 13.225 -29.798 96.425 1.00 29.98 222 SER F CA 1
ATOM 13499 C C . SER F 1 243 ? 13.603 -28.902 95.247 1.00 29.10 222 SER F C 1
ATOM 13500 O O . SER F 1 243 ? 12.848 -28.008 94.881 1.00 32.13 222 SER F O 1
ATOM 13503 N N . ALA F 1 244 ? 14.772 -29.134 94.655 1.00 33.10 223 ALA F N 1
ATOM 13504 C CA . ALA F 1 244 ? 15.229 -28.315 93.525 1.00 31.97 223 ALA F CA 1
ATOM 13505 C C . ALA F 1 244 ? 14.286 -28.425 92.348 1.00 33.30 223 ALA F C 1
ATOM 13506 O O . ALA F 1 244 ? 13.999 -27.446 91.645 1.00 37.65 223 ALA F O 1
ATOM 13508 N N . GLU F 1 245 ? 13.740 -29.612 92.151 1.00 23.97 224 GLU F N 1
ATOM 13509 C CA . GLU F 1 245 ? 12.887 -29.791 91.002 1.00 18.88 224 GLU F CA 1
ATOM 13510 C C . GLU F 1 245 ? 11.498 -29.268 91.316 1.00 21.74 224 GLU F C 1
ATOM 13511 O O . GLU F 1 245 ? 10.744 -28.939 90.412 1.00 19.88 224 GLU F O 1
ATOM 13517 N N . PHE F 1 246 ? 11.174 -29.150 92.600 1.00 24.58 225 PHE F N 1
ATOM 13518 C CA . PHE F 1 246 ? 9.857 -28.652 92.969 1.00 22.84 225 PHE F CA 1
ATOM 13519 C C . PHE F 1 246 ? 9.659 -27.229 92.461 1.00 16.80 225 PHE F C 1
ATOM 13520 O O . PHE F 1 246 ? 8.658 -26.932 91.825 1.00 16.45 225 PHE F O 1
ATOM 13528 N N . ALA F 1 247 ? 10.624 -26.361 92.733 1.00 18.28 226 ALA F N 1
ATOM 13529 C CA . ALA F 1 247 ? 10.479 -24.951 92.410 1.00 23.16 226 ALA F CA 1
ATOM 13530 C C . ALA F 1 247 ? 10.323 -24.713 90.904 1.00 20.06 226 ALA F C 1
ATOM 13531 O O . ALA F 1 247 ? 9.463 -23.946 90.469 1.00 17.73 226 ALA F O 1
ATOM 13533 N N . SER F 1 248 ? 11.144 -25.403 90.116 1.00 16.44 227 SER F N 1
ATOM 13534 C CA A SER F 1 248 ? 11.083 -25.307 88.659 0.44 18.62 227 SER F CA 1
ATOM 13535 C CA B SER F 1 248 ? 11.082 -25.292 88.668 0.56 18.63 227 SER F CA 1
ATOM 13536 C C . SER F 1 248 ? 9.738 -25.763 88.107 1.00 16.93 227 SER F C 1
ATOM 13537 O O . SER F 1 248 ? 9.111 -25.062 87.313 1.00 14.04 227 SER F O 1
ATOM 13542 N N . LEU F 1 249 ? 9.293 -26.955 88.506 1.00 15.58 228 LEU F N 1
ATOM 13543 C CA . LEU F 1 249 ? 8.039 -27.475 87.945 1.00 16.08 228 LEU F CA 1
ATOM 13544 C C . LEU F 1 249 ? 6.801 -26.748 88.462 1.00 15.75 228 LEU F C 1
ATOM 13545 O O . LEU F 1 249 ? 5.835 -26.573 87.717 1.00 14.46 228 LEU F O 1
ATOM 13550 N N . PHE F 1 250 ? 6.814 -26.355 89.734 1.00 15.27 229 PHE F N 1
ATOM 13551 C CA . PHE F 1 250 ? 5.705 -25.586 90.306 1.00 13.67 229 PHE F CA 1
ATOM 13552 C C . PHE F 1 250 ? 5.539 -24.281 89.542 1.00 14.67 229 PHE F C 1
ATOM 13553 O O . PHE F 1 250 ? 4.436 -23.885 89.178 1.00 13.49 229 PHE F O 1
ATOM 13561 N N . GLN F 1 251 ? 6.650 -23.608 89.322 1.00 11.95 230 GLN F N 1
ATOM 13562 C CA . GLN F 1 251 ? 6.643 -22.335 88.604 1.00 15.02 230 GLN F CA 1
ATOM 13563 C C . GLN F 1 251 ? 6.147 -22.509 87.170 1.00 11.99 230 GLN F C 1
ATOM 13564 O O . GLN F 1 251 ? 5.355 -21.695 86.667 1.00 11.75 230 GLN F O 1
ATOM 13570 N N . LEU F 1 252 ? 6.611 -23.573 86.521 1.00 11.96 231 LEU F N 1
ATOM 13571 C CA . LEU F 1 252 ? 6.195 -23.886 85.160 1.00 14.73 231 LEU F CA 1
ATOM 13572 C C . LEU F 1 252 ? 4.675 -24.089 85.071 1.00 14.14 231 LEU F C 1
ATOM 13573 O O . LEU F 1 252 ? 4.004 -23.532 84.194 1.00 12.98 231 LEU F O 1
ATOM 13578 N N . LEU F 1 253 ? 4.135 -24.906 85.961 1.00 11.29 232 LEU F N 1
ATOM 13579 C CA . LEU F 1 253 ? 2.711 -25.203 85.922 1.00 12.40 232 LEU F CA 1
ATOM 13580 C C . LEU F 1 253 ? 1.867 -23.988 86.334 1.00 10.05 232 LEU F C 1
ATOM 13581 O O . LEU F 1 253 ? 0.804 -23.730 85.758 1.00 9.19 232 LEU F O 1
ATOM 13586 N N . GLN F 1 254 ? 2.328 -23.255 87.339 1.00 8.86 233 GLN F N 1
ATOM 13587 C CA . GLN F 1 254 ? 1.607 -22.052 87.780 1.00 10.54 233 GLN F CA 1
ATOM 13588 C C . GLN F 1 254 ? 1.545 -21.002 86.676 1.00 12.14 233 GLN F C 1
ATOM 13589 O O . GLN F 1 254 ? 0.549 -20.307 86.542 1.00 13.31 233 GLN F O 1
ATOM 13595 N N . ALA F 1 255 ? 2.615 -20.874 85.899 1.00 10.18 234 ALA F N 1
ATOM 13596 C CA . ALA F 1 255 ? 2.619 -19.920 84.803 1.00 9.52 234 ALA F CA 1
ATOM 13597 C C . ALA F 1 255 ? 1.608 -20.305 83.721 1.00 15.72 234 ALA F C 1
ATOM 13598 O O . ALA F 1 255 ? 1.037 -19.423 83.065 1.00 13.47 234 ALA F O 1
ATOM 13600 N N . ARG F 1 256 ? 1.399 -21.610 83.516 1.00 12.96 235 ARG F N 1
ATOM 13601 C CA . ARG F 1 256 ? 0.383 -22.062 82.560 1.00 14.49 235 ARG F CA 1
ATOM 13602 C C . ARG F 1 256 ? -1.020 -21.760 83.066 1.00 12.36 235 ARG F C 1
ATOM 13603 O O . ARG F 1 256 ? -1.914 -21.455 82.283 1.00 13.14 235 ARG F O 1
ATOM 13611 N N . ILE F 1 257 ? -1.216 -21.846 84.379 1.00 12.51 236 ILE F N 1
ATOM 13612 C CA . ILE F 1 257 ? -2.512 -21.551 84.982 1.00 8.71 236 ILE F CA 1
ATOM 13613 C C . ILE F 1 257 ? -2.815 -20.046 84.900 1.00 11.62 236 ILE F C 1
ATOM 13614 O O . ILE F 1 257 ? -3.906 -19.636 84.492 1.00 9.76 236 ILE F O 1
ATOM 13619 N N . THR F 1 258 ? -1.831 -19.225 85.228 1.00 8.82 237 THR F N 1
ATOM 13620 C CA . THR F 1 258 ? -2.068 -17.786 85.355 1.00 11.38 237 THR F CA 1
ATOM 13621 C C . THR F 1 258 ? -1.816 -17.019 84.074 1.00 12.41 237 THR F C 1
ATOM 13622 O O . THR F 1 258 ? -1.865 -15.795 84.071 1.00 13.16 237 THR F O 1
ATOM 13626 N N . LYS F 1 259 ? -1.551 -17.747 82.989 1.00 11.64 238 LYS F N 1
ATOM 13627 C CA . LYS F 1 259 ? -1.502 -17.162 81.647 1.00 15.22 238 LYS F CA 1
ATOM 13628 C C . LYS F 1 259 ? -2.691 -16.221 81.448 1.00 12.79 238 LYS F C 1
ATOM 13629 O O . LYS F 1 259 ? -3.838 -16.585 81.742 1.00 10.55 238 LYS F O 1
ATOM 13635 N N . LEU F 1 260 ? -2.425 -15.001 80.979 1.00 12.11 239 LEU F N 1
ATOM 13636 C CA . LEU F 1 260 ? -3.459 -13.959 80.959 1.00 12.47 239 LEU F CA 1
ATOM 13637 C C . LEU F 1 260 ? -4.740 -14.377 80.234 1.00 11.55 239 LEU F C 1
ATOM 13638 O O . LEU F 1 260 ? -5.835 -14.029 80.674 1.00 12.53 239 LEU F O 1
ATOM 13643 N N . GLU F 1 261 ? -4.596 -15.132 79.143 1.00 9.72 240 GLU F N 1
ATOM 13644 C CA . GLU F 1 261 ? -5.729 -15.627 78.377 1.00 9.84 240 GLU F CA 1
ATOM 13645 C C . GLU F 1 261 ? -6.687 -16.484 79.201 1.00 10.26 240 GLU F C 1
ATOM 13646 O O . GLU F 1 261 ? -7.872 -16.602 78.867 1.00 9.34 240 GLU F O 1
ATOM 13652 N N . ASN F 1 262 ? -6.176 -17.067 80.278 1.00 11.11 241 ASN F N 1
ATOM 13653 C CA . ASN F 1 262 ? -6.989 -17.926 81.121 1.00 12.03 241 ASN F CA 1
ATOM 13654 C C . ASN F 1 262 ? -7.575 -17.180 82.313 1.00 13.38 241 ASN F C 1
ATOM 13655 O O . ASN F 1 262 ? -8.110 -17.801 83.231 1.00 10.31 241 ASN F O 1
ATOM 13660 N N . THR F 1 263 ? -7.496 -15.854 82.298 1.00 11.26 242 THR F N 1
ATOM 13661 C CA . THR F 1 263 ? -7.900 -15.097 83.486 1.00 8.73 242 THR F CA 1
ATOM 13662 C C . THR F 1 263 ? -8.998 -14.072 83.236 1.00 11.11 242 THR F C 1
ATOM 13663 O O . THR F 1 263 ? -9.129 -13.514 82.146 1.00 11.41 242 THR F O 1
ATOM 13667 N N . PHE F 1 264 ? -9.780 -13.854 84.287 1.00 10.46 243 PHE F N 1
ATOM 13668 C CA . PHE F 1 264 ? -10.872 -12.887 84.336 1.00 11.65 243 PHE F CA 1
ATOM 13669 C C . PHE F 1 264 ? -10.587 -11.953 85.505 1.00 13.89 243 PHE F C 1
ATOM 13670 O O . PHE F 1 264 ? -10.391 -12.411 86.624 1.00 16.77 243 PHE F O 1
ATOM 13678 N N . ARG F 1 265 ? -10.499 -10.657 85.231 1.00 11.89 244 ARG F N 1
ATOM 13679 C CA . ARG F 1 265 ? -10.159 -9.662 86.258 1.00 15.92 244 ARG F CA 1
ATOM 13680 C C . ARG F 1 265 ? -11.306 -8.685 86.431 1.00 15.62 244 ARG F C 1
ATOM 13681 O O . ARG F 1 265 ? -11.734 -8.058 85.469 1.00 14.49 244 ARG F O 1
ATOM 13689 N N . TRP F 1 266 ? -11.833 -8.583 87.645 1.00 13.46 245 TRP F N 1
ATOM 13690 C CA . TRP F 1 266 ? -13.052 -7.806 87.881 1.00 13.02 245 TRP F CA 1
ATOM 13691 C C . TRP F 1 266 ? -12.805 -6.595 88.771 1.00 13.79 245 TRP F C 1
ATOM 13692 O O . TRP F 1 266 ? -12.290 -6.743 89.880 1.00 14.21 245 TRP F O 1
ATOM 13703 N N . ASN F 1 267 ? -13.164 -5.405 88.280 1.00 12.54 246 ASN F N 1
ATOM 13704 C CA . ASN F 1 267 ? -13.133 -4.197 89.096 1.00 13.92 246 ASN F CA 1
ATOM 13705 C C . ASN F 1 267 ? -14.385 -4.076 89.959 1.00 15.77 246 ASN F C 1
ATOM 13706 O O . ASN F 1 267 ? -15.503 -3.939 89.453 1.00 17.08 246 ASN F O 1
ATOM 13711 N N . TRP F 1 268 ? -14.191 -4.109 91.261 1.00 15.79 247 TRP F N 1
ATOM 13712 C CA . TRP F 1 268 ? -15.315 -4.130 92.180 1.00 17.22 247 TRP F CA 1
ATOM 13713 C C . TRP F 1 268 ? -16.053 -2.800 92.298 1.00 16.22 247 TRP F C 1
ATOM 13714 O O . TRP F 1 268 ? -15.428 -1.738 92.348 1.00 15.05 247 TRP F O 1
ATOM 13725 N N . ARG F 1 269 ? -17.381 -2.884 92.393 1.00 19.58 248 ARG F N 1
ATOM 13726 C CA . ARG F 1 269 ? -18.224 -1.772 92.835 1.00 22.45 248 ARG F CA 1
ATOM 13727 C C . ARG F 1 269 ? -19.124 -2.281 93.964 1.00 22.34 248 ARG F C 1
ATOM 13728 O O . ARG F 1 269 ? -19.443 -3.463 94.006 1.00 19.01 248 ARG F O 1
ATOM 13736 N N . LEU F 1 270 ? -19.532 -1.402 94.876 1.00 20.08 249 LEU F N 1
ATOM 13737 C CA . LEU F 1 270 ? -20.487 -1.797 95.914 1.00 22.98 249 LEU F CA 1
ATOM 13738 C C . LEU F 1 270 ? -21.759 -2.327 95.249 1.00 22.57 249 LEU F C 1
ATOM 13739 O O . LEU F 1 270 ? -22.222 -1.765 94.261 1.00 24.34 249 LEU F O 1
ATOM 13744 N N . GLY F 1 271 ? -22.310 -3.413 95.778 1.00 25.42 250 GLY F N 1
ATOM 13745 C CA . GLY F 1 271 ? -23.461 -4.044 95.158 1.00 26.94 250 GLY F CA 1
ATOM 13746 C C . GLY F 1 271 ? -23.112 -5.242 94.286 1.00 23.70 250 GLY F C 1
ATOM 13747 O O . GLY F 1 271 ? -23.996 -5.988 93.856 1.00 25.97 250 GLY F O 1
ATOM 13748 N N . ASP F 1 272 ? -21.831 -5.421 93.987 1.00 19.09 251 ASP F N 1
ATOM 13749 C CA . ASP F 1 272 ? -21.403 -6.565 93.200 1.00 16.51 251 ASP F CA 1
ATOM 13750 C C . ASP F 1 272 ? -21.421 -7.805 94.063 1.00 20.20 251 ASP F C 1
ATOM 13751 O O . ASP F 1 272 ? -21.346 -7.724 95.283 1.00 18.97 251 ASP F O 1
ATOM 13756 N N . VAL F 1 273 ? -21.578 -8.948 93.418 1.00 16.71 252 VAL F N 1
ATOM 13757 C CA . VAL F 1 273 ? -21.400 -10.244 94.055 1.00 19.84 252 VAL F CA 1
ATOM 13758 C C . VAL F 1 273 ? -20.658 -11.142 93.078 1.00 22.04 252 VAL F C 1
ATOM 13759 O O . VAL F 1 273 ? -21.000 -11.177 91.894 1.00 20.07 252 VAL F O 1
ATOM 13763 N N . ALA F 1 274 ? -19.636 -11.849 93.556 1.00 17.90 253 ALA F N 1
ATOM 13764 C CA . ALA F 1 274 ? -18.999 -12.868 92.721 1.00 15.79 253 ALA F CA 1
ATOM 13765 C C . ALA F 1 274 ? -19.213 -14.261 93.298 1.00 18.05 253 ALA F C 1
ATOM 13766 O O . ALA F 1 274 ? -19.207 -14.454 94.514 1.00 20.37 253 ALA F O 1
ATOM 13768 N N . ILE F 1 275 ? -19.406 -15.231 92.409 1.00 17.71 254 ILE F N 1
ATOM 13769 C CA . ILE F 1 275 ? -19.453 -16.636 92.798 1.00 16.69 254 ILE F CA 1
ATOM 13770 C C . ILE F 1 275 ? -18.429 -17.365 91.963 1.00 15.59 254 ILE F C 1
ATOM 13771 O O . ILE F 1 275 ? -18.398 -17.182 90.746 1.00 17.37 254 ILE F O 1
ATOM 13776 N N . TRP F 1 276 ? -17.581 -18.172 92.591 1.00 15.47 255 TRP F N 1
ATOM 13777 C CA . TRP F 1 276 ? -16.647 -18.960 91.791 1.00 13.59 255 TRP F CA 1
ATOM 13778 C C . TRP F 1 276 ? -16.616 -20.428 92.173 1.00 15.41 255 TRP F C 1
ATOM 13779 O O . TRP F 1 276 ? -16.894 -20.810 93.314 1.00 15.68 255 TRP F O 1
ATOM 13790 N N . ASP F 1 277 ? -16.288 -21.242 91.178 1.00 14.96 256 ASP F N 1
ATOM 13791 C CA . ASP F 1 277 ? -16.123 -22.672 91.345 1.00 18.48 256 ASP F CA 1
ATOM 13792 C C . ASP F 1 277 ? -14.691 -22.900 91.816 1.00 18.18 256 ASP F C 1
ATOM 13793 O O . ASP F 1 277 ? -13.752 -22.773 91.038 1.00 13.93 256 ASP F O 1
ATOM 13798 N N . ASN F 1 278 ? -14.538 -23.213 93.099 1.00 12.93 257 ASN F N 1
ATOM 13799 C CA . ASN F 1 278 ? -13.230 -23.408 93.713 1.00 16.35 257 ASN F CA 1
ATOM 13800 C C . ASN F 1 278 ? -12.629 -24.767 93.339 1.00 17.71 257 ASN F C 1
ATOM 13801 O O . ASN F 1 278 ? -11.534 -25.123 93.783 1.00 15.67 257 ASN F O 1
ATOM 13806 N N . ARG F 1 279 ? -13.356 -25.537 92.532 1.00 14.65 258 ARG F N 1
ATOM 13807 C CA . ARG F 1 279 ? -12.824 -26.795 92.025 1.00 16.57 258 ARG F CA 1
ATOM 13808 C C . ARG F 1 279 ? -12.195 -26.599 90.662 1.00 19.08 258 ARG F C 1
ATOM 13809 O O . ARG F 1 279 ? -11.602 -27.536 90.115 1.00 17.82 258 ARG F O 1
ATOM 13817 N N . ALA F 1 280 ? -12.333 -25.388 90.107 1.00 12.07 259 ALA F N 1
ATOM 13818 C CA . ALA F 1 280 ? -11.948 -25.164 88.717 1.00 11.56 259 ALA F CA 1
ATOM 13819 C C . ALA F 1 280 ? -11.179 -23.866 88.505 1.00 17.40 259 ALA F C 1
ATOM 13820 O O . ALA F 1 280 ? -10.964 -23.457 87.360 1.00 12.17 259 ALA F O 1
ATOM 13822 N N . THR F 1 281 ? -10.782 -23.219 89.605 1.00 15.33 260 THR F N 1
ATOM 13823 C CA . THR F 1 281 ? -10.113 -21.921 89.554 1.00 10.79 260 THR F CA 1
ATOM 13824 C C . THR F 1 281 ? -9.019 -21.780 90.588 1.00 13.99 260 THR F C 1
ATOM 13825 O O . THR F 1 281 ? -8.916 -22.587 91.526 1.00 13.88 260 THR F O 1
ATOM 13829 N N . GLN F 1 282 ? -8.204 -20.750 90.372 1.00 12.24 261 GLN F N 1
ATOM 13830 C CA . GLN F 1 282 ? -7.407 -20.078 91.393 1.00 13.58 261 GLN F CA 1
ATOM 13831 C C . GLN F 1 282 ? -7.814 -18.605 91.348 1.00 13.16 261 GLN F C 1
ATOM 13832 O O . GLN F 1 282 ? -8.424 -18.166 90.381 1.00 14.45 261 GLN F O 1
ATOM 13838 N N . HIS F 1 283 ? -7.476 -17.846 92.385 1.00 13.86 262 HIS F N 1
ATOM 13839 C CA . HIS F 1 283 ? -7.689 -16.401 92.342 1.00 13.74 262 HIS F CA 1
ATOM 13840 C C . HIS F 1 283 ? -6.607 -15.660 93.119 1.00 15.96 262 HIS F C 1
ATOM 13841 O O . HIS F 1 283 ? -5.776 -16.258 93.818 1.00 14.28 262 HIS F O 1
ATOM 13848 N N . TYR F 1 284 ? -6.654 -14.342 93.004 1.00 15.28 263 TYR F N 1
ATOM 13849 C CA . TYR F 1 284 ? -5.580 -13.463 93.450 1.00 16.69 263 TYR F CA 1
ATOM 13850 C C . TYR F 1 284 ? -6.187 -12.079 93.659 1.00 14.96 263 TYR F C 1
ATOM 13851 O O . TYR F 1 284 ? -6.769 -11.525 92.732 1.00 15.04 263 TYR F O 1
ATOM 13860 N N . GLY F 1 285 ? -6.088 -11.536 94.868 1.00 15.81 264 GLY F N 1
ATOM 13861 C CA . GLY F 1 285 ? -6.549 -10.179 95.127 1.00 15.56 264 GLY F CA 1
ATOM 13862 C C . GLY F 1 285 ? -5.384 -9.220 94.945 1.00 16.04 264 GLY F C 1
ATOM 13863 O O . GLY F 1 285 ? -4.339 -9.434 95.536 1.00 17.29 264 GLY F O 1
ATOM 13864 N N . ILE F 1 286 ? -5.541 -8.185 94.118 1.00 12.20 265 ILE F N 1
ATOM 13865 C CA . ILE F 1 286 ? -4.399 -7.336 93.754 1.00 12.20 265 ILE F CA 1
ATOM 13866 C C . ILE F 1 286 ? -4.166 -6.154 94.710 1.00 20.30 265 ILE F C 1
ATOM 13867 O O . ILE F 1 286 ? -5.056 -5.342 94.917 1.00 21.21 265 ILE F O 1
ATOM 13872 N N . ALA F 1 287 ? -2.951 -6.050 95.262 1.00 13.46 266 ALA F N 1
ATOM 13873 C CA . ALA F 1 287 ? -2.617 -5.005 96.228 1.00 21.57 266 ALA F CA 1
ATOM 13874 C C . ALA F 1 287 ? -2.030 -3.787 95.532 1.00 20.65 266 ALA F C 1
ATOM 13875 O O . ALA F 1 287 ? -0.882 -3.400 95.791 1.00 15.81 266 ALA F O 1
ATOM 13877 N N . ASP F 1 288 ? -2.832 -3.188 94.651 1.00 15.59 267 ASP F N 1
ATOM 13878 C CA . ASP F 1 288 ? -2.415 -2.044 93.864 1.00 14.10 267 ASP F CA 1
ATOM 13879 C C . ASP F 1 288 ? -3.223 -0.807 94.266 1.00 14.64 267 ASP F C 1
ATOM 13880 O O . ASP F 1 288 ? -3.560 0.032 93.426 1.00 15.32 267 ASP F O 1
ATOM 13885 N N . PHE F 1 289 ? -3.547 -0.704 95.552 1.00 16.11 268 PHE F N 1
ATOM 13886 C CA . PHE F 1 289 ? -4.336 0.424 96.035 1.00 20.51 268 PHE F CA 1
ATOM 13887 C C . PHE F 1 289 ? -3.640 1.164 97.167 1.00 24.05 268 PHE F C 1
ATOM 13888 O O . PHE F 1 289 ? -4.283 1.880 97.934 1.00 22.78 268 PHE F O 1
ATOM 13896 N N . GLY F 1 290 ? -2.321 1.020 97.260 1.00 22.70 269 GLY F N 1
ATOM 13897 C CA . GLY F 1 290 ? -1.584 1.755 98.275 1.00 22.82 269 GLY F CA 1
ATOM 13898 C C . GLY F 1 290 ? -2.033 1.394 99.681 1.00 27.19 269 GLY F C 1
ATOM 13899 O O . GLY F 1 290 ? -2.247 0.217 99.988 1.00 27.47 269 GLY F O 1
ATOM 13900 N N . GLU F 1 291 ? -2.189 2.414 100.525 1.00 25.51 270 GLU F N 1
ATOM 13901 C CA . GLU F 1 291 ? -2.542 2.215 101.935 1.00 33.92 270 GLU F CA 1
ATOM 13902 C C . GLU F 1 291 ? -4.042 2.281 102.232 1.00 35.14 270 GLU F C 1
ATOM 13903 O O . GLU F 1 291 ? -4.442 2.304 103.391 1.00 37.94 270 GLU F O 1
ATOM 13909 N N . GLN F 1 292 ? -4.869 2.316 101.195 1.00 32.43 271 GLN F N 1
ATOM 13910 C CA . GLN F 1 292 ? -6.323 2.375 101.369 1.00 30.68 271 GLN F CA 1
ATOM 13911 C C . GLN F 1 292 ? -6.891 1.078 101.919 1.00 26.26 271 GLN F C 1
ATOM 13912 O O . GLN F 1 292 ? -6.258 0.021 101.819 1.00 25.12 271 GLN F O 1
ATOM 13918 N N . GLN F 1 293 ? -8.087 1.169 102.495 1.00 28.13 272 GLN F N 1
ATOM 13919 C CA . GLN F 1 293 ? -8.779 0.019 103.075 1.00 29.11 272 GLN F CA 1
ATOM 13920 C C . GLN F 1 293 ? -9.590 -0.762 102.042 1.00 27.23 272 GLN F C 1
ATOM 13921 O O . GLN F 1 293 ? -10.162 -0.186 101.114 1.00 24.68 272 GLN F O 1
ATOM 13927 N N . ARG F 1 294 ? -9.606 -2.082 102.194 1.00 21.53 273 ARG F N 1
ATOM 13928 C CA . ARG F 1 294 ? -10.380 -2.958 101.330 1.00 21.74 273 ARG F CA 1
ATOM 13929 C C . ARG F 1 294 ? -10.922 -4.117 102.164 1.00 24.19 273 ARG F C 1
ATOM 13930 O O . ARG F 1 294 ? -10.167 -4.757 102.891 1.00 25.63 273 ARG F O 1
ATOM 13938 N N . GLU F 1 295 ? -12.234 -4.331 102.132 1.00 24.70 274 GLU F N 1
ATOM 13939 C CA . GLU F 1 295 ? -12.845 -5.425 102.888 1.00 22.73 274 GLU F CA 1
ATOM 13940 C C . GLU F 1 295 ? -13.961 -6.074 102.081 1.00 24.47 274 GLU F C 1
ATOM 13941 O O . GLU F 1 295 ? -14.838 -5.385 101.562 1.00 24.52 274 GLU F O 1
ATOM 13947 N N . LEU F 1 296 ? -13.896 -7.394 101.948 1.00 18.73 275 LEU F N 1
ATOM 13948 C CA . LEU F 1 296 ? -14.929 -8.163 101.265 1.00 23.11 275 LEU F CA 1
ATOM 13949 C C . LEU F 1 296 ? -15.334 -9.319 102.159 1.00 24.84 275 LEU F C 1
ATOM 13950 O O . LEU F 1 296 ? -14.503 -9.832 102.910 1.00 27.81 275 LEU F O 1
ATOM 13955 N N . HIS F 1 297 ? -16.601 -9.724 102.094 1.00 22.35 276 HIS F N 1
ATOM 13956 C CA . HIS F 1 297 ? -17.077 -10.811 102.962 1.00 20.70 276 HIS F CA 1
ATOM 13957 C C . HIS F 1 297 ? -17.378 -12.080 102.184 1.00 21.26 276 HIS F C 1
ATOM 13958 O O . HIS F 1 297 ? -18.056 -12.056 101.159 1.00 20.81 276 HIS F O 1
ATOM 13965 N N . ARG F 1 298 ? -16.887 -13.198 102.702 1.00 22.93 277 ARG F N 1
ATOM 13966 C CA . ARG F 1 298 ? -16.917 -14.445 101.971 1.00 20.38 277 ARG F CA 1
ATOM 13967 C C . ARG F 1 298 ? -17.795 -15.492 102.674 1.00 24.15 277 ARG F C 1
ATOM 13968 O O . ARG F 1 298 ? -17.804 -15.572 103.902 1.00 22.23 277 ARG F O 1
ATOM 13976 N N . VAL F 1 299 ? -18.551 -16.261 101.890 1.00 18.88 278 VAL F N 1
ATOM 13977 C CA . VAL F 1 299 ? -19.177 -17.482 102.378 1.00 19.52 278 VAL F CA 1
ATOM 13978 C C . VAL F 1 299 ? -18.652 -18.630 101.522 1.00 18.91 278 VAL F C 1
ATOM 13979 O O . VAL F 1 299 ? -18.707 -18.566 100.299 1.00 20.54 278 VAL F O 1
ATOM 13983 N N . THR F 1 300 ? -18.131 -19.689 102.127 1.00 20.45 279 THR F N 1
ATOM 13984 C CA A THR F 1 300 ? -17.656 -20.826 101.338 0.69 20.68 279 THR F CA 1
ATOM 13985 C CA B THR F 1 300 ? -17.685 -20.808 101.314 0.31 20.51 279 THR F CA 1
ATOM 13986 C C . THR F 1 300 ? -18.567 -22.039 101.526 1.00 22.42 279 THR F C 1
ATOM 13987 O O . THR F 1 300 ? -19.144 -22.244 102.605 1.00 22.80 279 THR F O 1
ATOM 13994 N N . LEU F 1 301 ? -18.703 -22.839 100.470 1.00 19.11 280 LEU F N 1
ATOM 13995 C CA . LEU F 1 301 ? -19.588 -23.994 100.515 1.00 18.90 280 LEU F CA 1
ATOM 13996 C C . LEU F 1 301 ? -18.791 -25.276 100.534 1.00 18.97 280 LEU F C 1
ATOM 13997 O O . LEU F 1 301 ? -17.807 -25.426 99.794 1.00 18.19 280 LEU F O 1
ATOM 14002 N N . ALA F 1 302 ? -19.265 -26.211 101.348 1.00 20.26 281 ALA F N 1
ATOM 14003 C CA . ALA F 1 302 ? -18.582 -27.476 101.589 1.00 22.06 281 ALA F CA 1
ATOM 14004 C C . ALA F 1 302 ? -18.384 -28.236 100.294 1.00 21.20 281 ALA F C 1
ATOM 14005 O O . ALA F 1 302 ? -19.283 -28.289 99.460 1.00 19.46 281 ALA F O 1
ATOM 14007 N N . GLY F 1 303 ? -17.211 -28.834 100.137 1.00 19.72 282 GLY F N 1
ATOM 14008 C CA . GLY F 1 303 ? -16.929 -29.628 98.955 1.00 18.64 282 GLY F CA 1
ATOM 14009 C C . GLY F 1 303 ? -16.682 -31.081 99.307 1.00 19.46 282 GLY F C 1
ATOM 14010 O O . GLY F 1 303 ? -17.006 -31.517 100.402 1.00 20.44 282 GLY F O 1
ATOM 14011 N N . ASP F 1 304 ? -16.122 -31.838 98.368 1.00 20.68 283 ASP F N 1
ATOM 14012 C CA . ASP F 1 304 ? -15.778 -33.236 98.625 1.00 24.33 283 ASP F CA 1
ATOM 14013 C C . ASP F 1 304 ? -14.257 -33.418 98.532 1.00 25.74 283 ASP F C 1
ATOM 14014 O O . ASP F 1 304 ? -13.528 -32.468 98.267 1.00 20.29 283 ASP F O 1
ATOM 14019 N N . VAL F 1 305 ? -13.785 -34.639 98.745 1.00 18.04 284 VAL F N 1
ATOM 14020 C CA . VAL F 1 305 ? -12.363 -34.929 98.664 1.00 17.75 284 VAL F CA 1
ATOM 14021 C C . VAL F 1 305 ? -11.980 -35.136 97.206 1.00 17.01 284 VAL F C 1
ATOM 14022 O O . VAL F 1 305 ? -12.671 -35.863 96.497 1.00 18.00 284 VAL F O 1
ATOM 14026 N N . PRO F 1 306 ? -10.901 -34.480 96.746 1.00 18.80 285 PRO F N 1
ATOM 14027 C CA . PRO F 1 306 ? -10.476 -34.658 95.349 1.00 18.85 285 PRO F CA 1
ATOM 14028 C C . PRO F 1 306 ? -10.198 -36.120 94.969 1.00 17.29 285 PRO F C 1
ATOM 14029 O O . PRO F 1 306 ? -9.819 -36.933 95.819 1.00 17.28 285 PRO F O 1
ATOM 14033 N N . VAL F 1 307 ? -10.424 -36.444 93.699 1.00 17.58 286 VAL F N 1
ATOM 14034 C CA . VAL F 1 307 ? -10.032 -37.741 93.141 1.00 22.08 286 VAL F CA 1
ATOM 14035 C C . VAL F 1 307 ? -9.168 -37.534 91.895 1.00 19.99 286 VAL F C 1
ATOM 14036 O O . VAL F 1 307 ? -9.403 -36.592 91.132 1.00 20.95 286 VAL F O 1
ATOM 14040 N N . ASP F 1 308 ? -8.182 -38.411 91.687 1.00 18.33 287 ASP F N 1
ATOM 14041 C CA . ASP F 1 308 ? -7.306 -38.297 90.520 1.00 17.59 287 ASP F CA 1
ATOM 14042 C C . ASP F 1 308 ? -8.003 -38.936 89.317 1.00 17.31 287 ASP F C 1
ATOM 14043 O O . ASP F 1 308 ? -9.153 -39.399 89.429 1.00 18.34 287 ASP F O 1
ATOM 14048 N N . VAL F 1 309 ? -7.314 -39.014 88.181 1.00 15.42 288 VAL F N 1
ATOM 14049 C CA . VAL F 1 309 ? -7.966 -39.522 86.974 1.00 17.01 288 VAL F CA 1
ATOM 14050 C C . VAL F 1 309 ? -8.227 -41.034 87.055 1.00 19.61 288 VAL F C 1
ATOM 14051 O O . VAL F 1 309 ? -8.898 -41.595 86.193 1.00 22.20 288 VAL F O 1
ATOM 14055 N N . HIS F 1 310 ? -7.722 -41.687 88.095 1.00 17.87 289 HIS F N 1
ATOM 14056 C CA . HIS F 1 310 ? -7.976 -43.114 88.279 1.00 19.27 289 HIS F CA 1
ATOM 14057 C C . HIS F 1 310 ? -8.947 -43.354 89.422 1.00 24.68 289 HIS F C 1
ATOM 14058 O O . HIS F 1 310 ? -9.219 -44.501 89.779 1.00 25.45 289 HIS F O 1
ATOM 14065 N N . GLY F 1 311 ? -9.477 -42.275 89.987 1.00 21.00 290 GLY F N 1
ATOM 14066 C CA . GLY F 1 311 ? -10.440 -42.390 91.068 1.00 25.20 290 GLY F CA 1
ATOM 14067 C C . GLY F 1 311 ? -9.867 -42.504 92.469 1.00 24.82 290 GLY F C 1
ATOM 14068 O O . GLY F 1 311 ? -10.599 -42.771 93.423 1.00 25.13 290 GLY F O 1
ATOM 14069 N N . ARG F 1 312 ? -8.567 -42.268 92.610 1.00 21.43 291 ARG F N 1
ATOM 14070 C CA . ARG F 1 312 ? -7.924 -42.340 93.923 1.00 23.70 291 ARG F CA 1
ATOM 14071 C C . ARG F 1 312 ? -8.088 -41.012 94.677 1.00 23.65 291 ARG F C 1
ATOM 14072 O O . ARG F 1 312 ? -7.881 -39.936 94.109 1.00 20.80 291 ARG F O 1
ATOM 14080 N N . ARG F 1 313 ? -8.458 -41.096 95.955 1.00 20.41 292 ARG F N 1
ATOM 14081 C CA . ARG F 1 313 ? -8.738 -39.922 96.776 1.00 25.99 292 ARG F CA 1
ATOM 14082 C C . ARG F 1 313 ? -7.487 -39.364 97.412 1.00 19.79 292 ARG F C 1
ATOM 14083 O O . ARG F 1 313 ? -6.542 -40.103 97.674 1.00 20.71 292 ARG F O 1
ATOM 14091 N N . SER F 1 314 ? -7.527 -38.077 97.749 1.00 18.96 293 SER F N 1
ATOM 14092 C CA . SER F 1 314 ? -6.470 -37.453 98.525 1.00 19.09 293 SER F CA 1
ATOM 14093 C C . SER F 1 314 ? -6.271 -38.202 99.825 1.00 21.11 293 SER F C 1
ATOM 14094 O O . SER F 1 314 ? -7.177 -38.882 100.297 1.00 22.74 293 SER F O 1
ATOM 14097 N N . GLN F 1 315 ? -5.085 -38.048 100.402 1.00 23.04 294 GLN F N 1
ATOM 14098 C CA . GLN F 1 315 ? -4.728 -38.698 101.647 1.00 25.79 294 GLN F CA 1
ATOM 14099 C C . GLN F 1 315 ? -4.366 -37.651 102.692 1.00 25.62 294 GLN F C 1
ATOM 14100 O O . GLN F 1 315 ? -3.549 -36.768 102.442 1.00 23.31 294 GLN F O 1
ATOM 14106 N N . ILE F 1 316 ? -4.975 -37.744 103.868 1.00 22.75 295 ILE F N 1
ATOM 14107 C CA . ILE F 1 316 ? -4.642 -36.824 104.949 1.00 24.56 295 ILE F CA 1
ATOM 14108 C C . ILE F 1 316 ? -3.352 -37.280 105.621 1.00 26.87 295 ILE F C 1
ATOM 14109 O O . ILE F 1 316 ? -3.206 -38.456 105.928 1.00 26.63 295 ILE F O 1
ATOM 14114 N N . LEU F 1 317 ? -2.406 -36.363 105.807 1.00 26.56 296 LEU F N 1
ATOM 14115 C CA . LEU F 1 317 ? -1.206 -36.654 106.592 1.00 27.49 296 LEU F CA 1
ATOM 14116 C C . LEU F 1 317 ? -1.349 -36.104 108.013 1.00 28.52 296 LEU F C 1
ATOM 14117 O O . LEU F 1 317 ? -1.035 -36.786 108.981 1.00 26.95 296 LEU F O 1
ATOM 14122 N N . LEU F 1 318 ? -1.813 -34.863 108.120 1.00 28.09 297 LEU F N 1
ATOM 14123 C CA . LEU F 1 318 ? -2.011 -34.203 109.412 1.00 31.02 297 LEU F CA 1
ATOM 14124 C C . LEU F 1 318 ? -3.275 -33.347 109.425 1.00 27.08 297 LEU F C 1
ATOM 14125 O O . LEU F 1 318 ? -3.568 -32.654 108.450 1.00 25.76 297 LEU F O 1
ATOM 14130 N N . GLY F 1 319 ? -4.002 -33.376 110.539 1.00 25.68 298 GLY F N 1
ATOM 14131 C CA . GLY F 1 319 ? -5.151 -32.508 110.706 1.00 25.34 298 GLY F CA 1
ATOM 14132 C C . GLY F 1 319 ? -6.487 -33.194 110.514 1.00 27.14 298 GLY F C 1
ATOM 14133 O O . GLY F 1 319 ? -6.569 -34.284 109.954 1.00 29.84 298 GLY F O 1
ATOM 14134 N N . ASP F 1 320 ? -7.531 -32.541 111.007 1.00 26.57 299 ASP F N 1
ATOM 14135 C CA . ASP F 1 320 ? -8.910 -32.988 110.884 1.00 31.20 299 ASP F CA 1
ATOM 14136 C C . ASP F 1 320 ? -9.791 -31.774 110.591 1.00 29.79 299 ASP F C 1
ATOM 14137 O O . ASP F 1 320 ? -9.811 -30.823 111.361 1.00 27.32 299 ASP F O 1
ATOM 14142 N N . ALA F 1 321 ? -10.519 -31.800 109.478 1.00 25.26 300 ALA F N 1
ATOM 14143 C CA . ALA F 1 321 ? -11.306 -30.629 109.098 1.00 24.14 300 ALA F CA 1
ATOM 14144 C C . ALA F 1 321 ? -12.810 -30.777 109.376 1.00 24.11 300 ALA F C 1
ATOM 14145 O O . ALA F 1 321 ? -13.608 -29.928 108.960 1.00 22.46 300 ALA F O 1
ATOM 14147 N N . SER F 1 322 ? -13.189 -31.820 110.114 1.00 24.32 301 SER F N 1
ATOM 14148 C CA . SER F 1 322 ? -14.605 -32.092 110.397 1.00 28.39 301 SER F CA 1
ATOM 14149 C C . SER F 1 322 ? -15.234 -31.003 111.281 1.00 26.84 301 SER F C 1
ATOM 14150 O O . SER F 1 322 ? -16.454 -30.881 111.360 1.00 27.63 301 SER F O 1
ATOM 14153 N N . HIS F 1 323 ? -14.402 -30.237 111.971 1.00 23.83 302 HIS F N 1
ATOM 14154 C CA . HIS F 1 323 ? -14.894 -29.130 112.789 1.00 25.82 302 HIS F CA 1
ATOM 14155 C C . HIS F 1 323 ? -15.270 -27.950 111.891 1.00 26.41 302 HIS F C 1
ATOM 14156 O O . HIS F 1 323 ? -16.056 -27.075 112.279 1.00 26.12 302 HIS F O 1
ATOM 14163 N N . TYR F 1 324 ? -14.638 -27.918 110.720 1.00 24.56 303 TYR F N 1
ATOM 14164 C CA . TYR F 1 324 ? -14.761 -26.841 109.734 1.00 24.46 303 TYR F CA 1
ATOM 14165 C C . TYR F 1 324 ? -15.928 -27.002 108.763 1.00 23.37 303 TYR F C 1
ATOM 14166 O O . TYR F 1 324 ? -16.615 -26.034 108.443 1.00 21.13 303 TYR F O 1
ATOM 14175 N N . SER F 1 325 ? -16.129 -28.223 108.270 1.00 23.36 304 SER F N 1
ATOM 14176 C CA . SER F 1 325 ? -17.251 -28.506 107.386 1.00 21.04 304 SER F CA 1
ATOM 14177 C C . SER F 1 325 ? -17.442 -30.005 107.254 1.00 25.14 304 SER F C 1
ATOM 14178 O O . SER F 1 325 ? -16.570 -30.797 107.631 1.00 23.38 304 SER F O 1
ATOM 14181 N N . GLY F 1 326 ? -18.596 -30.387 106.721 1.00 26.62 305 GLY F N 1
ATOM 14182 C CA . GLY F 1 326 ? -18.825 -31.766 106.352 1.00 28.63 305 GLY F CA 1
ATOM 14183 C C . GLY F 1 326 ? -18.278 -32.047 104.964 1.00 26.37 305 GLY F C 1
ATOM 14184 O O . GLY F 1 326 ? -17.691 -31.181 104.311 1.00 26.50 305 GLY F O 1
ATOM 14185 N N . ILE F 1 327 ? -18.453 -33.284 104.529 1.00 29.36 306 ILE F N 1
ATOM 14186 C CA . ILE F 1 327 ? -18.120 -33.680 103.176 1.00 28.37 306 ILE F CA 1
ATOM 14187 C C . ILE F 1 327 ? -19.390 -33.747 102.335 1.00 29.29 306 ILE F C 1
ATOM 14188 O O . ILE F 1 327 ? -20.322 -34.481 102.662 1.00 28.91 306 ILE F O 1
ATOM 14193 N N . GLU F 1 328 ? -19.447 -32.946 101.281 1.00 27.46 307 GLU F N 1
ATOM 14194 C CA . GLU F 1 328 ? -20.613 -32.934 100.413 1.00 31.56 307 GLU F CA 1
ATOM 14195 C C . GLU F 1 328 ? -20.639 -34.191 99.553 1.00 31.90 307 GLU F C 1
ATOM 14196 O O . GLU F 1 328 ? -19.606 -34.640 99.061 1.00 31.51 307 GLU F O 1
ATOM 14202 N N . THR F 1 329 ? -21.825 -34.740 99.344 1.00 37.41 308 THR F N 1
ATOM 14203 C CA . THR F 1 329 ? -21.980 -35.788 98.358 1.00 37.42 308 THR F CA 1
ATOM 14204 C C . THR F 1 329 ? -22.376 -35.109 97.053 1.00 43.59 308 THR F C 1
ATOM 14205 O O . THR F 1 329 ? -23.489 -34.602 96.916 1.00 48.09 308 THR F O 1
ATOM 14209 N N . PRO F 1 330 ? -21.447 -35.060 96.095 1.00 43.90 309 PRO F N 1
ATOM 14210 C CA . PRO F 1 330 ? -21.726 -34.298 94.878 1.00 45.73 309 PRO F CA 1
ATOM 14211 C C . PRO F 1 330 ? -22.688 -35.023 93.947 1.00 51.87 309 PRO F C 1
ATOM 14212 O O . PRO F 1 330 ? -22.848 -36.242 94.047 1.00 54.31 309 PRO F O 1
ATOM 14216 N N . GLN F 1 331 ? -23.335 -34.271 93.064 1.00 53.26 310 GLN F N 1
ATOM 14217 C CA . GLN F 1 331 ? -24.200 -34.862 92.056 1.00 57.57 310 GLN F CA 1
ATOM 14218 C C . GLN F 1 331 ? -23.751 -34.393 90.675 1.00 56.79 310 GLN F C 1
ATOM 14219 O O . GLN F 1 331 ? -23.588 -33.196 90.443 1.00 55.23 310 GLN F O 1
ATOM 14221 N N . ARG F 1 332 ? -23.546 -35.339 89.764 1.00 56.82 311 ARG F N 1
ATOM 14222 C CA . ARG F 1 332 ? -23.160 -35.013 88.395 1.00 56.31 311 ARG F CA 1
ATOM 14223 C C . ARG F 1 332 ? -24.293 -34.245 87.716 1.00 57.31 311 ARG F C 1
ATOM 14224 O O . ARG F 1 332 ? -25.468 -34.538 87.946 1.00 60.17 311 ARG F O 1
ATOM 14226 N N . LEU F 1 333 ? -23.948 -33.254 86.899 1.00 53.54 312 LEU F N 1
ATOM 14227 C CA . LEU F 1 333 ? -24.964 -32.503 86.167 1.00 58.88 312 LEU F CA 1
ATOM 14228 C C . LEU F 1 333 ? -25.454 -33.288 84.960 1.00 63.35 312 LEU F C 1
ATOM 14229 O O . LEU F 1 333 ? -25.728 -32.715 83.910 1.00 69.02 312 LEU F O 1
ATOM 14234 N N . THR G 1 24 ? -80.862 -64.815 85.833 1.00 70.45 3 THR G N 1
ATOM 14235 C CA . THR G 1 24 ? -80.352 -64.262 84.584 1.00 66.52 3 THR G CA 1
ATOM 14236 C C . THR G 1 24 ? -78.947 -63.689 84.757 1.00 63.46 3 THR G C 1
ATOM 14237 O O . THR G 1 24 ? -78.244 -63.455 83.774 1.00 63.50 3 THR G O 1
ATOM 14239 N N . ASP G 1 25 ? -78.518 -63.519 86.005 1.00 60.04 4 ASP G N 1
ATOM 14240 C CA . ASP G 1 25 ? -77.205 -62.947 86.278 1.00 57.66 4 ASP G CA 1
ATOM 14241 C C . ASP G 1 25 ? -76.140 -64.031 86.255 1.00 62.22 4 ASP G C 1
ATOM 14242 O O . ASP G 1 25 ? -74.977 -63.762 85.957 1.00 65.10 4 ASP G O 1
ATOM 14244 N N . ASP G 1 26 ? -76.534 -65.251 86.600 1.00 61.81 5 ASP G N 1
ATOM 14245 C CA . ASP G 1 26 ? -75.630 -66.391 86.503 1.00 61.41 5 ASP G CA 1
ATOM 14246 C C . ASP G 1 26 ? -75.318 -66.644 85.032 1.00 59.79 5 ASP G C 1
ATOM 14247 O O . ASP G 1 26 ? -74.178 -66.927 84.660 1.00 60.55 5 ASP G O 1
ATOM 14249 N N . GLN G 1 27 ? -76.349 -66.536 84.199 1.00 57.83 6 GLN G N 1
ATOM 14250 C CA . GLN G 1 27 ? -76.195 -66.692 82.762 1.00 58.48 6 GLN G CA 1
ATOM 14251 C C . GLN G 1 27 ? -75.245 -65.633 82.210 1.00 55.47 6 GLN G C 1
ATOM 14252 O O . GLN G 1 27 ? -74.387 -65.925 81.374 1.00 55.95 6 GLN G O 1
ATOM 14254 N N . THR G 1 28 ? -75.395 -64.407 82.697 1.00 52.00 7 THR G N 1
ATOM 14255 C CA . THR G 1 28 ? -74.559 -63.301 82.255 1.00 46.91 7 THR G CA 1
ATOM 14256 C C . THR G 1 28 ? -73.089 -63.520 82.608 1.00 46.93 7 THR G C 1
ATOM 14257 O O . THR G 1 28 ? -72.206 -63.340 81.768 1.00 47.08 7 THR G O 1
ATOM 14261 N N . ARG G 1 29 ? -72.835 -63.918 83.851 1.00 44.26 8 ARG G N 1
ATOM 14262 C CA . ARG G 1 29 ? -71.476 -64.172 84.323 1.00 47.00 8 ARG G CA 1
ATOM 14263 C C . ARG G 1 29 ? -70.809 -65.300 83.548 1.00 49.34 8 ARG G C 1
ATOM 14264 O O . ARG G 1 29 ? -69.602 -65.266 83.303 1.00 48.25 8 ARG G O 1
ATOM 14266 N N . ARG G 1 30 ? -71.600 -66.303 83.174 1.00 49.63 9 ARG G N 1
ATOM 14267 C CA . ARG G 1 30 ? -71.088 -67.438 82.413 1.00 50.07 9 ARG G CA 1
ATOM 14268 C C . ARG G 1 30 ? -70.693 -66.982 81.011 1.00 49.42 9 ARG G C 1
ATOM 14269 O O . ARG G 1 30 ? -69.682 -67.421 80.461 1.00 49.79 9 ARG G O 1
ATOM 14271 N N . ILE G 1 31 ? -71.496 -66.090 80.440 1.00 49.07 10 ILE G N 1
ATOM 14272 C CA . ILE G 1 31 ? -71.198 -65.546 79.123 1.00 48.74 10 ILE G CA 1
ATOM 14273 C C . ILE G 1 31 ? -69.891 -64.753 79.172 1.00 50.64 10 ILE G C 1
ATOM 14274 O O . ILE G 1 31 ? -69.033 -64.902 78.296 1.00 45.82 10 ILE G O 1
ATOM 14279 N N . TYR G 1 32 ? -69.727 -63.940 80.213 1.00 42.49 11 TYR G N 1
ATOM 14280 C CA . TYR G 1 32 ? -68.488 -63.192 80.398 1.00 42.44 11 TYR G CA 1
ATOM 14281 C C . TYR G 1 32 ? -67.285 -64.122 80.540 1.00 45.49 11 TYR G C 1
ATOM 14282 O O . TYR G 1 32 ? -66.259 -63.939 79.884 1.00 46.30 11 TYR G O 1
ATOM 14291 N N . ARG G 1 33 ? -67.418 -65.115 81.410 1.00 46.59 12 ARG G N 1
ATOM 14292 C CA . ARG G 1 33 ? -66.343 -66.077 81.654 1.00 49.59 12 ARG G CA 1
ATOM 14293 C C . ARG G 1 33 ? -65.914 -66.811 80.380 1.00 51.75 12 ARG G C 1
ATOM 14294 O O . ARG G 1 33 ? -64.720 -66.933 80.094 1.00 53.68 12 ARG G O 1
ATOM 14296 N N . ASP G 1 34 ? -66.888 -67.307 79.624 1.00 51.79 13 ASP G N 1
ATOM 14297 C CA . ASP G 1 34 ? -66.596 -68.067 78.411 1.00 57.83 13 ASP G CA 1
ATOM 14298 C C . ASP G 1 34 ? -65.881 -67.224 77.354 1.00 60.06 13 ASP G C 1
ATOM 14299 O O . ASP G 1 34 ? -65.134 -67.749 76.531 1.00 55.80 13 ASP G O 1
ATOM 14304 N N . ALA G 1 35 ? -66.112 -65.917 77.380 1.00 51.12 14 ALA G N 1
ATOM 14305 C CA . ALA G 1 35 ? -65.495 -65.013 76.414 1.00 51.61 14 ALA G CA 1
ATOM 14306 C C . ALA G 1 35 ? -64.181 -64.442 76.947 1.00 51.03 14 ALA G C 1
ATOM 14307 O O . ALA G 1 35 ? -63.548 -63.605 76.301 1.00 50.74 14 ALA G O 1
ATOM 14309 N N . GLY G 1 36 ? -63.781 -64.898 78.129 1.00 51.57 15 GLY G N 1
ATOM 14310 C CA . GLY G 1 36 ? -62.540 -64.469 78.749 1.00 51.92 15 GLY G CA 1
ATOM 14311 C C . GLY G 1 36 ? -62.464 -63.004 79.154 1.00 57.27 15 GLY G C 1
ATOM 14312 O O . GLY G 1 36 ? -61.385 -62.411 79.128 1.00 49.66 15 GLY G O 1
ATOM 14313 N N . ILE G 1 37 ? -63.596 -62.411 79.537 1.00 46.91 16 ILE G N 1
ATOM 14314 C CA . ILE G 1 37 ? -63.590 -61.035 80.025 1.00 47.46 16 ILE G CA 1
ATOM 14315 C C . ILE G 1 37 ? -64.168 -60.938 81.434 1.00 48.74 16 ILE G C 1
ATOM 14316 O O . ILE G 1 37 ? -64.904 -61.819 81.883 1.00 50.48 16 ILE G O 1
ATOM 14321 N N . THR G 1 38 ? -63.807 -59.871 82.134 1.00 44.58 17 THR G N 1
ATOM 14322 C CA . THR G 1 38 ? -64.449 -59.526 83.390 1.00 41.44 17 THR G CA 1
ATOM 14323 C C . THR G 1 38 ? -65.130 -58.174 83.222 1.00 38.41 17 THR G C 1
ATOM 14324 O O . THR G 1 38 ? -64.606 -57.306 82.523 1.00 39.12 17 THR G O 1
ATOM 14328 N N . VAL G 1 39 ? -66.294 -58.009 83.845 1.00 35.28 18 VAL G N 1
ATOM 14329 C CA . VAL G 1 39 ? -67.058 -56.767 83.741 1.00 35.14 18 VAL G CA 1
ATOM 14330 C C . VAL G 1 39 ? -67.415 -56.248 85.131 1.00 37.25 18 VAL G C 1
ATOM 14331 O O . VAL G 1 39 ? -68.275 -56.802 85.816 1.00 38.04 18 VAL G O 1
ATOM 14335 N N . GLU G 1 40 ? -66.758 -55.171 85.543 1.00 36.57 19 GLU G N 1
ATOM 14336 C CA . GLU G 1 40 ? -66.912 -54.683 86.908 1.00 38.13 19 GLU G CA 1
ATOM 14337 C C . GLU G 1 40 ? -67.775 -53.423 86.930 1.00 33.01 19 GLU G C 1
ATOM 14338 O O . GLU G 1 40 ? -67.397 -52.431 86.313 1.00 24.22 19 GLU G O 1
ATOM 14344 N N . LYS G 1 41 ? -68.916 -53.459 87.627 1.00 31.23 20 LYS G N 1
ATOM 14345 C CA . LYS G 1 41 ? -69.800 -52.294 87.730 1.00 28.11 20 LYS G CA 1
ATOM 14346 C C . LYS G 1 41 ? -69.037 -51.126 88.321 1.00 25.38 20 LYS G C 1
ATOM 14347 O O . LYS G 1 41 ? -68.216 -51.315 89.215 1.00 21.59 20 LYS G O 1
ATOM 14353 N N . LEU G 1 42 ? -69.278 -49.929 87.805 1.00 24.20 21 LEU G N 1
ATOM 14354 C CA . LEU G 1 42 ? -68.643 -48.739 88.359 1.00 25.15 21 LEU G CA 1
ATOM 14355 C C . LEU G 1 42 ? -69.665 -47.800 89.000 1.00 22.77 21 LEU G C 1
ATOM 14356 O O . LEU G 1 42 ? -69.308 -46.817 89.640 1.00 24.73 21 LEU G O 1
ATOM 14361 N N . GLY G 1 43 ? -70.939 -48.098 88.799 1.00 22.64 22 GLY G N 1
ATOM 14362 C CA . GLY G 1 43 ? -72.013 -47.328 89.393 1.00 20.34 22 GLY G CA 1
ATOM 14363 C C . GLY G 1 43 ? -73.267 -48.173 89.374 1.00 23.09 22 GLY G C 1
ATOM 14364 O O . GLY G 1 43 ? -73.354 -49.117 88.583 1.00 21.45 22 GLY G O 1
ATOM 14365 N N . GLU G 1 44 ? -74.234 -47.836 90.230 1.00 17.88 23 GLU G N 1
ATOM 14366 C CA . GLU G 1 44 ? -75.456 -48.624 90.348 1.00 20.73 23 GLU G CA 1
ATOM 14367 C C . GLU G 1 44 ? -76.253 -48.665 89.047 1.00 18.78 23 GLU G C 1
ATOM 14368 O O . GLU G 1 44 ? -76.715 -49.724 88.647 1.00 19.13 23 GLU G O 1
ATOM 14374 N N . HIS G 1 45 ? -76.396 -47.519 88.380 1.00 16.25 24 HIS G N 1
ATOM 14375 C CA . HIS G 1 45 ? -77.273 -47.439 87.219 1.00 19.38 24 HIS G CA 1
ATOM 14376 C C . HIS G 1 45 ? -76.523 -47.424 85.890 1.00 19.28 24 HIS G C 1
ATOM 14377 O O . HIS G 1 45 ? -77.128 -47.623 84.823 1.00 18.72 24 HIS G O 1
ATOM 14384 N N . ILE G 1 46 ? -75.211 -47.210 85.946 1.00 17.07 25 ILE G N 1
ATOM 14385 C CA . ILE G 1 46 ? -74.459 -46.963 84.718 1.00 18.92 25 ILE G CA 1
ATOM 14386 C C . ILE G 1 46 ? -72.948 -47.075 84.922 1.00 19.01 25 ILE G C 1
ATOM 14387 O O . ILE G 1 46 ? -72.424 -46.694 85.969 1.00 22.55 25 ILE G O 1
ATOM 14392 N N . GLY G 1 47 ? -72.259 -47.619 83.926 1.00 19.43 26 GLY G N 1
ATOM 14393 C CA . GLY G 1 47 ? -70.807 -47.661 83.929 1.00 23.36 26 GLY G CA 1
ATOM 14394 C C . GLY G 1 47 ? -70.242 -49.003 84.360 1.00 22.41 26 GLY G C 1
ATOM 14395 O O . GLY G 1 47 ? -70.617 -49.540 85.392 1.00 23.18 26 GLY G O 1
ATOM 14396 N N . ALA G 1 48 ? -69.329 -49.539 83.559 1.00 27.03 27 ALA G N 1
ATOM 14397 C CA . ALA G 1 48 ? -68.633 -50.775 83.887 1.00 27.46 27 ALA G CA 1
ATOM 14398 C C . ALA G 1 48 ? -67.272 -50.764 83.224 1.00 26.77 27 ALA G C 1
ATOM 14399 O O . ALA G 1 48 ? -67.123 -50.230 82.117 1.00 27.35 27 ALA G O 1
ATOM 14401 N N . ARG G 1 49 ? -66.282 -51.338 83.905 1.00 25.14 28 ARG G N 1
ATOM 14402 C CA . ARG G 1 49 ? -64.950 -51.502 83.335 1.00 27.54 28 ARG G CA 1
ATOM 14403 C C . ARG G 1 49 ? -64.766 -52.933 82.825 1.00 31.62 28 ARG G C 1
ATOM 14404 O O . ARG G 1 49 ? -65.015 -53.903 83.538 1.00 32.68 28 ARG G O 1
ATOM 14412 N N . VAL G 1 50 ? -64.324 -53.058 81.581 1.00 31.44 29 VAL G N 1
ATOM 14413 C CA . VAL G 1 50 ? -64.111 -54.374 80.993 1.00 33.33 29 VAL G CA 1
ATOM 14414 C C . VAL G 1 50 ? -62.623 -54.685 80.939 1.00 40.13 29 VAL G C 1
ATOM 14415 O O . VAL G 1 50 ? -61.827 -53.861 80.493 1.00 41.40 29 VAL G O 1
ATOM 14419 N N . ASN G 1 51 ? -62.253 -55.869 81.421 1.00 40.43 30 ASN G N 1
ATOM 14420 C CA . ASN G 1 51 ? -60.866 -56.316 81.388 1.00 44.29 30 ASN G CA 1
ATOM 14421 C C . ASN G 1 51 ? -60.724 -57.668 80.710 1.00 46.38 30 ASN G C 1
ATOM 14422 O O . ASN G 1 51 ? -61.683 -58.437 80.628 1.00 46.08 30 ASN G O 1
ATOM 14427 N N . GLY G 1 52 ? -59.517 -57.954 80.238 1.00 46.66 31 GLY G N 1
ATOM 14428 C CA . GLY G 1 52 ? -59.203 -59.256 79.685 1.00 49.94 31 GLY G CA 1
ATOM 14429 C C . GLY G 1 52 ? -59.305 -59.358 78.177 1.00 50.92 31 GLY G C 1
ATOM 14430 O O . GLY G 1 52 ? -59.189 -60.449 77.624 1.00 51.15 31 GLY G O 1
ATOM 14431 N N . ILE G 1 53 ? -59.495 -58.231 77.498 1.00 47.18 32 ILE G N 1
ATOM 14432 C CA . ILE G 1 53 ? -59.660 -58.273 76.052 1.00 50.06 32 ILE G CA 1
ATOM 14433 C C . ILE G 1 53 ? -59.005 -57.069 75.381 1.00 51.72 32 ILE G C 1
ATOM 14434 O O . ILE G 1 53 ? -59.108 -55.933 75.853 1.00 49.45 32 ILE G O 1
ATOM 14439 N N . GLU G 1 54 ? -58.304 -57.340 74.286 1.00 49.09 33 GLU G N 1
ATOM 14440 C CA . GLU G 1 54 ? -57.705 -56.294 73.473 1.00 49.41 33 GLU G CA 1
ATOM 14441 C C . GLU G 1 54 ? -58.622 -56.018 72.295 1.00 51.37 33 GLU G C 1
ATOM 14442 O O . GLU G 1 54 ? -58.855 -56.898 71.466 1.00 50.49 33 GLU G O 1
ATOM 14448 N N . LEU G 1 55 ? -59.142 -54.796 72.218 1.00 47.01 34 LEU G N 1
ATOM 14449 C CA . LEU G 1 55 ? -60.085 -54.445 71.165 1.00 46.44 34 LEU G CA 1
ATOM 14450 C C . LEU G 1 55 ? -59.385 -54.437 69.816 1.00 51.79 34 LEU G C 1
ATOM 14451 O O . LEU G 1 55 ? -58.503 -53.616 69.571 1.00 51.83 34 LEU G O 1
ATOM 14456 N N . ARG G 1 56 ? -59.784 -55.359 68.945 1.00 53.61 35 ARG G N 1
ATOM 14457 C CA . ARG G 1 56 ? -59.184 -55.478 67.620 1.00 55.17 35 ARG G CA 1
ATOM 14458 C C . ARG G 1 56 ? -60.253 -55.808 66.585 1.00 52.44 35 ARG G C 1
ATOM 14459 O O . ARG G 1 56 ? -61.329 -56.291 66.925 1.00 51.23 35 ARG G O 1
ATOM 14467 N N . GLY G 1 57 ? -59.932 -55.588 65.314 1.00 53.99 36 GLY G N 1
ATOM 14468 C CA . GLY G 1 57 ? -60.877 -55.846 64.247 1.00 54.23 36 GLY G CA 1
ATOM 14469 C C . GLY G 1 57 ? -61.124 -57.319 63.982 1.00 55.82 36 GLY G C 1
ATOM 14470 O O . GLY G 1 57 ? -62.027 -57.667 63.223 1.00 55.93 36 GLY G O 1
ATOM 14471 N N . ASP G 1 58 ? -60.337 -58.193 64.606 1.00 57.12 37 ASP G N 1
ATOM 14472 C CA . ASP G 1 58 ? -60.476 -59.629 64.357 1.00 58.92 37 ASP G CA 1
ATOM 14473 C C . ASP G 1 58 ? -60.982 -60.402 65.573 1.00 60.61 37 ASP G C 1
ATOM 14474 O O . ASP G 1 58 ? -60.760 -61.609 65.678 1.00 59.66 37 ASP G O 1
ATOM 14479 N N . LEU G 1 59 ? -61.641 -59.707 66.496 1.00 55.30 38 LEU G N 1
ATOM 14480 C CA . LEU G 1 59 ? -62.255 -60.367 67.645 1.00 54.95 38 LEU G CA 1
ATOM 14481 C C . LEU G 1 59 ? -63.280 -61.399 67.185 1.00 54.92 38 LEU G C 1
ATOM 14482 O O . LEU G 1 59 ? -64.037 -61.158 66.248 1.00 54.49 38 LEU G O 1
ATOM 14487 N N . SER G 1 60 ? -63.303 -62.547 67.851 1.00 56.43 39 SER G N 1
ATOM 14488 C CA . SER G 1 60 ? -64.241 -63.608 67.502 1.00 59.47 39 SER G CA 1
ATOM 14489 C C . SER G 1 60 ? -65.663 -63.202 67.855 1.00 56.33 39 SER G C 1
ATOM 14490 O O . SER G 1 60 ? -65.873 -62.333 68.697 1.00 55.76 39 SER G O 1
ATOM 14493 N N . ALA G 1 61 ? -66.634 -63.841 67.210 1.00 57.51 40 ALA G N 1
ATOM 14494 C CA . ALA G 1 61 ? -68.043 -63.479 67.352 1.00 56.27 40 ALA G CA 1
ATOM 14495 C C . ALA G 1 61 ? -68.563 -63.595 68.786 1.00 55.61 40 ALA G C 1
ATOM 14496 O O . ALA G 1 61 ? -69.375 -62.776 69.222 1.00 51.88 40 ALA G O 1
ATOM 14498 N N . ASP G 1 62 ? -68.122 -64.619 69.511 1.00 57.24 41 ASP G N 1
ATOM 14499 C CA . ASP G 1 62 ? -68.591 -64.815 70.881 1.00 58.11 41 ASP G CA 1
ATOM 14500 C C . ASP G 1 62 ? -68.129 -63.695 71.807 1.00 55.04 41 ASP G C 1
ATOM 14501 O O . ASP G 1 62 ? -68.859 -63.292 72.709 1.00 46.73 41 ASP G O 1
ATOM 14506 N N . ARG G 1 63 ? -66.920 -63.191 71.583 1.00 51.88 42 ARG G N 1
ATOM 14507 C CA . ARG G 1 63 ? -66.392 -62.118 72.415 1.00 49.94 42 ARG G CA 1
ATOM 14508 C C . ARG G 1 63 ? -67.095 -60.792 72.094 1.00 47.90 42 ARG G C 1
ATOM 14509 O O . ARG G 1 63 ? -67.368 -59.980 72.991 1.00 43.79 42 ARG G O 1
ATOM 14517 N N . VAL G 1 64 ? -67.392 -60.586 70.813 1.00 47.17 43 VAL G N 1
ATOM 14518 C CA . VAL G 1 64 ? -68.127 -59.406 70.373 1.00 45.38 43 VAL G CA 1
ATOM 14519 C C . VAL G 1 64 ? -69.516 -59.375 70.999 1.00 42.63 43 VAL G C 1
ATOM 14520 O O . VAL G 1 64 ? -69.970 -58.330 71.463 1.00 39.03 43 VAL G O 1
ATOM 14524 N N . GLU G 1 65 ? -70.190 -60.521 71.013 1.00 42.25 44 GLU G N 1
ATOM 14525 C CA . GLU G 1 65 ? -71.533 -60.582 71.583 1.00 42.66 44 GLU G CA 1
ATOM 14526 C C . GLU G 1 65 ? -71.524 -60.417 73.098 1.00 42.58 44 GLU G C 1
ATOM 14527 O O . GLU G 1 65 ? -72.471 -59.869 73.665 1.00 39.60 44 GLU G O 1
ATOM 14533 N N . ALA G 1 66 ? -70.452 -60.862 73.747 1.00 40.64 45 ALA G N 1
ATOM 14534 C CA . ALA G 1 66 ? -70.306 -60.639 75.178 1.00 45.39 45 ALA G CA 1
ATOM 14535 C C . ALA G 1 66 ? -70.192 -59.143 75.471 1.00 42.13 45 ALA G C 1
ATOM 14536 O O . ALA G 1 66 ? -70.789 -58.644 76.426 1.00 35.26 45 ALA G O 1
ATOM 14538 N N . ILE G 1 67 ? -69.432 -58.432 74.640 1.00 40.90 46 ILE G N 1
ATOM 14539 C CA . ILE G 1 67 ? -69.307 -56.983 74.767 1.00 35.40 46 ILE G CA 1
ATOM 14540 C C . ILE G 1 67 ? -70.653 -56.324 74.503 1.00 38.08 46 ILE G C 1
ATOM 14541 O O . ILE G 1 67 ? -71.037 -55.388 75.195 1.00 38.56 46 ILE G O 1
ATOM 14546 N N . ARG G 1 68 ? -71.358 -56.818 73.488 1.00 37.14 47 ARG G N 1
ATOM 14547 C CA . ARG G 1 68 ? -72.677 -56.300 73.141 1.00 34.48 47 ARG G CA 1
ATOM 14548 C C . ARG G 1 68 ? -73.623 -56.402 74.339 1.00 31.90 47 ARG G C 1
ATOM 14549 O O . ARG G 1 68 ? -74.341 -55.447 74.661 1.00 28.84 47 ARG G O 1
ATOM 14557 N N . LEU G 1 69 ? -73.595 -57.548 75.015 1.00 34.18 48 LEU G N 1
ATOM 14558 C CA . LEU G 1 69 ? -74.439 -57.773 76.188 1.00 33.79 48 LEU G CA 1
ATOM 14559 C C . LEU G 1 69 ? -74.065 -56.888 77.379 1.00 33.07 48 LEU G C 1
ATOM 14560 O O . LEU G 1 69 ? -74.942 -56.325 78.042 1.00 30.54 48 LEU G O 1
ATOM 14565 N N . ALA G 1 70 ? -72.767 -56.782 77.658 1.00 30.74 49 ALA G N 1
ATOM 14566 C CA . ALA G 1 70 ? -72.289 -55.945 78.754 1.00 30.13 49 ALA G CA 1
ATOM 14567 C C . ALA G 1 70 ? -72.701 -54.495 78.533 1.00 29.06 49 ALA G C 1
ATOM 14568 O O . ALA G 1 70 ? -73.031 -53.783 79.486 1.00 30.35 49 ALA G O 1
ATOM 14570 N N . LEU G 1 71 ? -72.666 -54.062 77.276 1.00 29.95 50 LEU G N 1
ATOM 14571 C CA . LEU G 1 71 ? -73.048 -52.697 76.932 1.00 27.89 50 LEU G CA 1
ATOM 14572 C C . LEU G 1 71 ? -74.531 -52.477 77.173 1.00 27.42 50 LEU G C 1
ATOM 14573 O O . LEU G 1 71 ? -74.935 -51.454 77.734 1.00 25.34 50 LEU G O 1
ATOM 14578 N N . ALA G 1 72 ? -75.345 -53.441 76.758 1.00 26.07 51 ALA G N 1
ATOM 14579 C CA . ALA G 1 72 ? -76.790 -53.318 76.923 1.00 29.48 51 ALA G CA 1
ATOM 14580 C C . ALA G 1 72 ? -77.154 -53.170 78.393 1.00 26.55 51 ALA G C 1
ATOM 14581 O O . ALA G 1 72 ? -77.993 -52.340 78.771 1.00 27.37 51 ALA G O 1
ATOM 14583 N N . ILE G 1 73 ? -76.490 -53.958 79.228 1.00 27.45 52 ILE G N 1
ATOM 14584 C CA . ILE G 1 73 ? -76.776 -53.978 80.656 1.00 22.91 52 ILE G CA 1
ATOM 14585 C C . ILE G 1 73 ? -76.263 -52.733 81.373 1.00 23.28 52 ILE G C 1
ATOM 14586 O O . ILE G 1 73 ? -76.964 -52.154 82.209 1.00 21.35 52 ILE G O 1
ATOM 14591 N N . ASN G 1 74 ? -75.048 -52.310 81.029 1.00 24.96 53 ASN G N 1
ATOM 14592 C CA . ASN G 1 74 ? -74.349 -51.290 81.806 1.00 23.52 53 ASN G CA 1
ATOM 14593 C C . ASN G 1 74 ? -74.311 -49.896 81.182 1.00 21.67 53 ASN G C 1
ATOM 14594 O O . ASN G 1 74 ? -73.887 -48.937 81.843 1.00 19.72 53 ASN G O 1
ATOM 14599 N N . LYS G 1 75 ? -74.779 -49.803 79.936 1.00 20.41 54 LYS G N 1
ATOM 14600 C CA . LYS G 1 75 ? -74.995 -48.543 79.205 1.00 20.83 54 LYS G CA 1
ATOM 14601 C C . LYS G 1 75 ? -73.713 -47.850 78.751 1.00 20.14 54 LYS G C 1
ATOM 14602 O O . LYS G 1 75 ? -73.678 -47.263 77.666 1.00 20.24 54 LYS G O 1
ATOM 14608 N N . VAL G 1 76 ? -72.680 -47.886 79.588 1.00 20.13 55 VAL G N 1
ATOM 14609 C CA . VAL G 1 76 ? -71.369 -47.373 79.216 1.00 20.26 55 VAL G CA 1
ATOM 14610 C C . VAL G 1 76 ? -70.277 -48.338 79.668 1.00 24.88 55 VAL G C 1
ATOM 14611 O O . VAL G 1 76 ? -70.255 -48.781 80.825 1.00 21.58 55 VAL G O 1
ATOM 14615 N N . LEU G 1 77 ? -69.388 -48.667 78.739 1.00 26.03 56 LEU G N 1
ATOM 14616 C CA . LEU G 1 77 ? -68.226 -49.498 79.028 1.00 28.86 56 LEU G CA 1
ATOM 14617 C C . LEU G 1 77 ? -66.925 -48.731 78.850 1.00 27.48 56 LEU G C 1
ATOM 14618 O O . LEU G 1 77 ? -66.785 -47.980 77.886 1.00 27.58 56 LEU G O 1
ATOM 14623 N N . VAL G 1 78 ? -65.966 -48.929 79.757 1.00 26.75 57 VAL G N 1
ATOM 14624 C CA . VAL G 1 78 ? -64.619 -48.404 79.543 1.00 26.80 57 VAL G CA 1
ATOM 14625 C C . VAL G 1 78 ? -63.588 -49.522 79.502 1.00 37.11 57 VAL G C 1
ATOM 14626 O O . VAL G 1 78 ? -63.640 -50.473 80.295 1.00 29.17 57 VAL G O 1
ATOM 14630 N N . PHE G 1 79 ? -62.645 -49.370 78.574 1.00 31.03 58 PHE G N 1
ATOM 14631 C CA . PHE G 1 79 ? -61.527 -50.290 78.395 1.00 33.66 58 PHE G CA 1
ATOM 14632 C C . PHE G 1 79 ? -60.244 -49.496 78.622 1.00 38.78 58 PHE G C 1
ATOM 14633 O O . PHE G 1 79 ? -60.173 -48.311 78.280 1.00 36.48 58 PHE G O 1
ATOM 14641 N N . THR G 1 80 ? -59.233 -50.146 79.186 1.00 35.72 59 THR G N 1
ATOM 14642 C CA . THR G 1 80 ? -57.972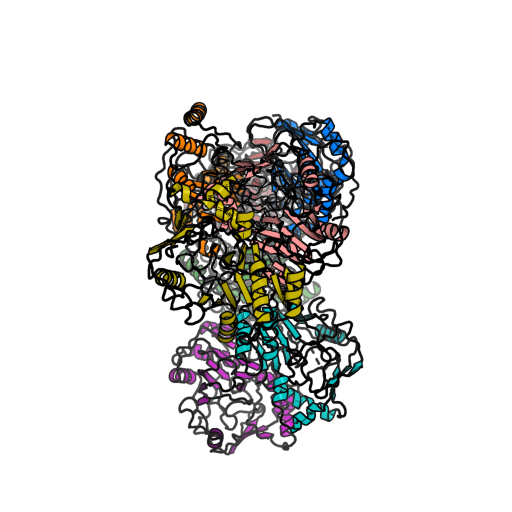 -49.477 79.477 1.00 37.55 59 THR G CA 1
ATOM 14643 C C . THR G 1 80 ? -56.805 -50.228 78.854 1.00 40.33 59 THR G C 1
ATOM 14644 O O . THR G 1 80 ? -56.949 -51.377 78.431 1.00 42.23 59 THR G O 1
ATOM 14648 N N . GLU G 1 81 ? -55.656 -49.559 78.797 1.00 41.12 60 GLU G N 1
ATOM 14649 C CA . GLU G 1 81 ? -54.399 -50.118 78.283 1.00 43.33 60 GLU G CA 1
ATOM 14650 C C . GLU G 1 81 ? -54.526 -50.544 76.819 1.00 50.06 60 GLU G C 1
ATOM 14651 O O . GLU G 1 81 ? -53.825 -51.454 76.376 1.00 47.11 60 GLU G O 1
ATOM 14657 N N . GLN G 1 82 ? -55.384 -49.867 76.058 1.00 43.72 61 GLN G N 1
ATOM 14658 C CA . GLN G 1 82 ? -55.548 -50.183 74.638 1.00 45.54 61 GLN G CA 1
ATOM 14659 C C . GLN G 1 82 ? -54.576 -49.369 73.783 1.00 46.64 61 GLN G C 1
ATOM 14660 O O . GLN G 1 82 ? -54.986 -48.645 72.876 1.00 46.36 61 GLN G O 1
ATOM 14666 N N . HIS G 1 83 ? -53.288 -49.492 74.088 1.00 48.31 62 HIS G N 1
ATOM 14667 C CA . HIS G 1 83 ? -52.262 -48.665 73.467 1.00 51.19 62 HIS G CA 1
ATOM 14668 C C . HIS G 1 83 ? -51.969 -49.059 72.022 1.00 53.79 62 HIS G C 1
ATOM 14669 O O . HIS G 1 83 ? -51.319 -48.314 71.288 1.00 53.05 62 HIS G O 1
ATOM 14676 N N . HIS G 1 84 ? -52.465 -50.223 71.617 1.00 53.29 63 HIS G N 1
ATOM 14677 C CA . HIS G 1 84 ? -52.267 -50.727 70.259 1.00 54.66 63 HIS G CA 1
ATOM 14678 C C . HIS G 1 84 ? -53.181 -50.038 69.248 1.00 53.79 63 HIS G C 1
ATOM 14679 O O . HIS G 1 84 ? -52.980 -50.148 68.042 1.00 55.44 63 HIS G O 1
ATOM 14686 N N . LEU G 1 85 ? -54.204 -49.355 69.750 1.00 51.23 64 LEU G N 1
ATOM 14687 C CA . LEU G 1 85 ? -55.242 -48.787 68.896 1.00 50.21 64 LEU G CA 1
ATOM 14688 C C . LEU G 1 85 ? -54.842 -47.497 68.182 1.00 52.70 64 LEU G C 1
ATOM 14689 O O . LEU G 1 85 ? -54.320 -46.559 68.794 1.00 52.52 64 LEU G O 1
ATOM 14694 N N . ASP G 1 86 ? -55.103 -47.462 66.880 1.00 53.46 65 ASP G N 1
ATOM 14695 C CA . ASP G 1 86 ? -55.074 -46.221 66.114 1.00 55.43 65 ASP G CA 1
ATOM 14696 C C . ASP G 1 86 ? -56.461 -45.981 65.518 1.00 50.22 65 ASP G C 1
ATOM 14697 O O . ASP G 1 86 ? -57.403 -46.716 65.823 1.00 49.78 65 ASP G O 1
ATOM 14702 N N . ASP G 1 87 ? -56.587 -44.965 64.670 1.00 50.37 66 ASP G N 1
ATOM 14703 C CA . ASP G 1 87 ? -57.866 -44.672 64.030 1.00 49.21 66 ASP G CA 1
ATOM 14704 C C . ASP G 1 87 ? -58.362 -45.888 63.261 1.00 50.19 66 ASP G C 1
ATOM 14705 O O . ASP G 1 87 ? -59.513 -46.291 63.400 1.00 48.78 66 ASP G O 1
ATOM 14710 N N . ALA G 1 88 ? -57.471 -46.488 62.475 1.00 52.69 67 ALA G N 1
ATOM 14711 C CA . ALA G 1 88 ? -57.817 -47.654 61.668 1.00 53.98 67 ALA G CA 1
ATOM 14712 C C . ALA G 1 88 ? -58.262 -48.829 62.546 1.00 53.21 67 ALA G C 1
ATOM 14713 O O . ALA G 1 88 ? -59.239 -49.510 62.235 1.00 52.82 67 ALA G O 1
ATOM 14715 N N . GLY G 1 89 ? -57.545 -49.061 63.644 1.00 53.07 68 GLY G N 1
ATOM 14716 C CA . GLY G 1 89 ? -57.876 -50.151 64.546 1.00 52.46 68 GLY G CA 1
ATOM 14717 C C . GLY G 1 89 ? -59.196 -49.937 65.265 1.00 49.72 68 GLY G C 1
ATOM 14718 O O . GLY G 1 89 ? -59.980 -50.874 65.440 1.00 49.28 68 GLY G O 1
ATOM 14719 N N . GLN G 1 90 ? -59.450 -48.697 65.670 1.00 47.95 69 GLN G N 1
ATOM 14720 C CA . GLN G 1 90 ? -60.697 -48.362 66.353 1.00 45.31 69 GLN G CA 1
ATOM 14721 C C . GLN G 1 90 ? -61.893 -48.547 65.419 1.00 44.99 69 GLN G C 1
ATOM 14722 O O . GLN G 1 90 ? -62.930 -49.076 65.820 1.00 43.65 69 GLN G O 1
ATOM 14728 N N . TYR G 1 91 ? -61.739 -48.104 64.172 1.00 46.29 70 TYR G N 1
ATOM 14729 C CA . TYR G 1 91 ? -62.775 -48.271 63.153 1.00 46.32 70 TYR G CA 1
ATOM 14730 C C . TYR G 1 91 ? -63.035 -49.755 62.894 1.00 47.45 70 TYR G C 1
ATOM 14731 O O . TYR G 1 91 ? -64.184 -50.192 62.827 1.00 46.49 70 TYR G O 1
ATOM 14740 N N . ALA G 1 92 ? -61.955 -50.526 62.760 1.00 53.87 71 ALA G N 1
ATOM 14741 C CA . ALA G 1 92 ? -62.056 -51.955 62.469 1.00 51.00 71 ALA G CA 1
ATOM 14742 C C . ALA G 1 92 ? -62.797 -52.708 63.579 1.00 49.49 71 ALA G C 1
ATOM 14743 O O . ALA G 1 92 ? -63.610 -53.588 63.304 1.00 49.65 71 ALA G O 1
ATOM 14745 N N . PHE G 1 93 ? -62.529 -52.359 64.833 1.00 51.56 72 PHE G N 1
ATOM 14746 C CA . PHE G 1 93 ? -63.272 -52.965 65.936 1.00 48.68 72 PHE G CA 1
ATOM 14747 C C . PHE G 1 93 ? -64.741 -52.529 65.912 1.00 44.33 72 PHE G C 1
ATOM 14748 O O . PHE G 1 93 ? -65.641 -53.352 66.057 1.00 43.90 72 PHE G O 1
ATOM 14756 N N . ALA G 1 94 ? -64.983 -51.237 65.720 1.00 43.09 73 ALA G N 1
ATOM 14757 C CA . ALA G 1 94 ? -66.354 -50.715 65.769 1.00 40.98 73 ALA G CA 1
ATOM 14758 C C . ALA G 1 94 ? -67.260 -51.391 64.743 1.00 41.72 73 ALA G C 1
ATOM 14759 O O . ALA G 1 94 ? -68.438 -51.613 65.009 1.00 40.31 73 ALA G O 1
ATOM 14761 N N . ARG G 1 95 ? -66.703 -51.723 63.578 1.00 43.99 74 ARG G N 1
ATOM 14762 C CA . ARG G 1 95 ? -67.469 -52.375 62.521 1.00 44.97 74 ARG G CA 1
ATOM 14763 C C . ARG G 1 95 ? -68.058 -53.709 62.973 1.00 45.05 74 ARG G C 1
ATOM 14764 O O . ARG G 1 95 ? -69.016 -54.206 62.373 1.00 46.35 74 ARG G O 1
ATOM 14766 N N . LEU G 1 96 ? -67.471 -54.292 64.016 1.00 45.07 75 LEU G N 1
ATOM 14767 C CA . LEU G 1 96 ? -67.948 -55.559 64.564 1.00 45.23 75 LEU G CA 1
ATOM 14768 C C . LEU G 1 96 ? -69.232 -55.396 65.372 1.00 44.54 75 LEU G C 1
ATOM 14769 O O . LEU G 1 96 ? -69.977 -56.356 65.561 1.00 42.83 75 LEU G O 1
ATOM 14774 N N . LEU G 1 97 ? -69.491 -54.183 65.849 1.00 40.70 76 LEU G N 1
ATOM 14775 C CA . LEU G 1 97 ? -70.679 -53.940 66.669 1.00 38.30 76 LEU G CA 1
ATOM 14776 C C . LEU G 1 97 ? -71.830 -53.355 65.853 1.00 37.47 76 LEU G C 1
ATOM 14777 O O . LEU G 1 97 ? -72.971 -53.371 66.301 1.00 35.87 76 LEU G O 1
ATOM 14782 N N . GLY G 1 98 ? -71.530 -52.863 64.653 1.00 41.48 77 GLY G N 1
ATOM 14783 C CA . GLY G 1 98 ? -72.544 -52.296 63.777 1.00 40.39 77 GLY G CA 1
ATOM 14784 C C . GLY G 1 98 ? -71.963 -51.665 62.520 1.00 43.33 77 GLY G C 1
ATOM 14785 O O . GLY G 1 98 ? -70.774 -51.805 62.238 1.00 41.85 77 GLY G O 1
ATOM 14786 N N . GLU G 1 99 ? -72.806 -50.965 61.766 1.00 44.97 78 GLU G N 1
ATOM 14787 C CA A GLU G 1 99 ? -72.368 -50.290 60.549 0.48 48.72 78 GLU G CA 1
ATOM 14788 C CA B GLU G 1 99 ? -72.375 -50.284 60.549 0.52 48.72 78 GLU G CA 1
ATOM 14789 C C . GLU G 1 99 ? -71.942 -48.858 60.851 1.00 45.65 78 GLU G C 1
ATOM 14790 O O . GLU G 1 99 ? -72.764 -48.028 61.245 1.00 38.64 78 GLU G O 1
ATOM 14801 N N . PRO G 1 100 ? -70.648 -48.563 60.674 1.00 44.76 79 PRO G N 1
ATOM 14802 C CA . PRO G 1 100 ? -70.158 -47.210 60.948 1.00 42.67 79 PRO G CA 1
ATOM 14803 C C . PRO G 1 100 ? -70.867 -46.177 60.079 1.00 43.46 79 PRO G C 1
ATOM 14804 O O . PRO G 1 100 ? -71.020 -46.386 58.879 1.00 45.04 79 PRO G O 1
ATOM 14808 N N . THR G 1 101 ? -71.296 -45.082 60.687 1.00 40.29 80 THR G N 1
ATOM 14809 C CA . THR G 1 101 ? -71.893 -43.971 59.962 1.00 40.66 80 THR G CA 1
ATOM 14810 C C . THR G 1 101 ? -70.812 -43.076 59.371 1.00 43.06 80 THR G C 1
ATOM 14811 O O . THR G 1 101 ? -69.622 -43.312 59.580 1.00 39.69 80 THR G O 1
ATOM 14815 N N . LEU G 1 102 ? -71.220 -42.056 58.622 1.00 44.75 81 LEU G N 1
ATOM 14816 C CA . LEU G 1 102 ? -70.315 -40.948 58.336 1.00 48.27 81 LEU G CA 1
ATOM 14817 C C . LEU G 1 102 ? -69.938 -40.294 59.664 1.00 45.22 81 LEU G C 1
ATOM 14818 O O . LEU G 1 102 ? -70.653 -40.457 60.657 1.00 44.62 81 LEU G O 1
ATOM 14823 N N . PRO G 1 103 ? -68.806 -39.569 59.696 1.00 44.26 82 PRO G N 1
ATOM 14824 C CA . PRO G 1 103 ? -68.398 -38.888 60.930 1.00 45.14 82 PRO G CA 1
ATOM 14825 C C . PRO G 1 103 ? -69.505 -37.999 61.511 1.00 43.51 82 PRO G C 1
ATOM 14826 O O . PRO G 1 103 ? -69.706 -37.967 62.731 1.00 41.89 82 PRO G O 1
ATOM 14830 N N . HIS G 1 104 ? -70.239 -37.318 60.636 1.00 41.71 83 HIS G N 1
ATOM 14831 C CA . HIS G 1 104 ? -71.304 -36.414 61.063 1.00 44.81 83 HIS G CA 1
ATOM 14832 C C . HIS G 1 104 ? -72.212 -36.111 59.873 1.00 46.70 83 HIS G C 1
ATOM 14833 O O . HIS G 1 104 ? -71.749 -36.112 58.732 1.00 47.10 83 HIS G O 1
ATOM 14840 N N . PRO G 1 105 ? -73.511 -35.865 60.121 1.00 44.41 84 PRO G N 1
ATOM 14841 C CA . PRO G 1 105 ? -74.393 -35.564 58.983 1.00 45.99 84 PRO G CA 1
ATOM 14842 C C . PRO G 1 105 ? -74.055 -34.268 58.242 1.00 47.08 84 PRO G C 1
ATOM 14843 O O . PRO G 1 105 ? -74.331 -34.187 57.049 1.00 48.61 84 PRO G O 1
ATOM 14847 N N . THR G 1 106 ? -73.487 -33.279 58.929 1.00 45.76 85 THR G N 1
ATOM 14848 C CA . THR G 1 106 ? -73.198 -31.985 58.307 1.00 46.75 85 THR G CA 1
ATOM 14849 C C . THR G 1 106 ? -71.731 -31.575 58.425 1.00 47.71 85 THR G C 1
ATOM 14850 O O . THR G 1 106 ? -71.201 -30.893 57.543 1.00 49.65 85 THR G O 1
ATOM 14854 N N . VAL G 1 107 ? -71.070 -31.979 59.509 1.00 50.04 86 VAL G N 1
ATOM 14855 C CA . VAL G 1 107 ? -69.671 -31.607 59.694 1.00 49.68 86 VAL G CA 1
ATOM 14856 C C . VAL G 1 107 ? -68.769 -32.533 58.877 1.00 51.06 86 VAL G C 1
ATOM 14857 O O . VAL G 1 107 ? -68.698 -33.736 59.130 1.00 50.49 86 VAL G O 1
ATOM 14861 N N . ARG G 1 108 ? -68.070 -31.963 57.901 1.00 54.06 87 ARG G N 1
ATOM 14862 C CA . ARG G 1 108 ? -67.248 -32.760 56.998 1.00 55.09 87 ARG G CA 1
ATOM 14863 C C . ARG G 1 108 ? -65.768 -32.426 57.124 1.00 58.86 87 ARG G C 1
ATOM 14864 O O . ARG G 1 108 ? -64.914 -33.198 56.686 1.00 61.75 87 ARG G O 1
ATOM 14866 N N . SER G 1 109 ? -65.470 -31.273 57.718 1.00 61.33 88 SER G N 1
ATOM 14867 C CA . SER G 1 109 ? -64.099 -30.762 57.766 1.00 68.08 88 SER G CA 1
ATOM 14868 C C . SER G 1 109 ? -63.291 -31.273 58.963 1.00 68.05 88 SER G C 1
ATOM 14869 O O . SER G 1 109 ? -62.145 -30.859 59.162 1.00 66.28 88 SER G O 1
ATOM 14871 N N . HIS G 1 110 ? -63.880 -32.172 59.749 1.00 68.13 89 HIS G N 1
ATOM 14872 C CA . HIS G 1 110 ? -63.224 -32.695 60.950 1.00 67.92 89 HIS G CA 1
ATOM 14873 C C . HIS G 1 110 ? -63.159 -34.220 60.974 1.00 67.40 89 HIS G C 1
ATOM 14874 O O . HIS G 1 110 ? -63.463 -34.849 61.988 1.00 65.38 89 HIS G O 1
ATOM 14881 N N . GLY G 1 111 ? -62.745 -34.806 59.853 1.00 67.13 90 GLY G N 1
ATOM 14882 C CA . GLY G 1 111 ? -62.600 -36.246 59.750 1.00 65.65 90 GLY G CA 1
ATOM 14883 C C . GLY G 1 111 ? -63.423 -36.823 58.618 1.00 66.05 90 GLY G C 1
ATOM 14884 O O . GLY G 1 111 ? -64.517 -36.331 58.329 1.00 64.28 90 GLY G O 1
ATOM 14885 N N . THR G 1 112 ? -62.905 -37.882 57.994 1.00 65.84 91 THR G N 1
ATOM 14886 C CA . THR G 1 112 ? -63.589 -38.535 56.881 1.00 64.49 91 THR G CA 1
ATOM 14887 C C . THR G 1 112 ? -64.097 -39.925 57.271 1.00 64.67 91 THR G C 1
ATOM 14888 O O . THR G 1 112 ? -65.106 -40.394 56.739 1.00 64.67 91 THR G O 1
ATOM 14890 N N . GLU G 1 113 ? -63.401 -40.578 58.200 1.00 63.11 92 GLU G N 1
ATOM 14891 C CA . GLU G 1 113 ? -63.838 -41.878 58.710 1.00 62.29 92 GLU G CA 1
ATOM 14892 C C . GLU G 1 113 ? -64.280 -41.776 60.173 1.00 60.43 92 GLU G C 1
ATOM 14893 O O . GLU G 1 113 ? -65.290 -42.354 60.576 1.00 60.52 92 GLU G O 1
ATOM 14895 N N . LEU G 1 114 ? -63.511 -41.026 60.955 1.00 59.21 93 LEU G N 1
ATOM 14896 C CA . LEU G 1 114 ? -63.823 -40.774 62.358 1.00 57.71 93 LEU G CA 1
ATOM 14897 C C . LEU G 1 114 ? -64.121 -39.293 62.553 1.00 56.21 93 LEU G C 1
ATOM 14898 O O . LEU G 1 114 ? -63.678 -38.460 61.760 1.00 58.41 93 LEU G O 1
ATOM 14903 N N . LEU G 1 115 ? -64.875 -38.964 63.597 1.00 52.09 94 LEU G N 1
ATOM 14904 C CA . LEU G 1 115 ? -65.088 -37.568 63.960 1.00 50.27 94 LEU G CA 1
ATOM 14905 C C . LEU G 1 115 ? -64.030 -37.131 64.977 1.00 48.88 94 LEU G C 1
ATOM 14906 O O . LEU G 1 115 ? -63.946 -37.683 66.081 1.00 42.81 94 LEU G O 1
ATOM 14911 N N . ASN G 1 116 ? -63.237 -36.129 64.606 1.00 48.32 95 ASN G N 1
ATOM 14912 C CA . ASN G 1 116 ? -62.184 -35.615 65.476 1.00 49.35 95 ASN G CA 1
ATOM 14913 C C . ASN G 1 116 ? -62.699 -34.484 66.371 1.00 46.56 95 ASN G C 1
ATOM 14914 O O . ASN G 1 116 ? -62.712 -33.319 65.966 1.00 44.43 95 ASN G O 1
ATOM 14916 N N . LEU G 1 117 ? -63.123 -34.837 67.585 1.00 44.64 96 LEU G N 1
ATOM 14917 C CA . LEU G 1 117 ? -63.670 -33.866 68.534 1.00 42.26 96 LEU G CA 1
ATOM 14918 C C . LEU G 1 117 ? -62.568 -33.066 69.233 1.00 45.68 96 LEU G C 1
ATOM 14919 O O . LEU G 1 117 ? -61.643 -33.642 69.819 1.00 45.06 96 LEU G O 1
ATOM 14924 N N . GLU G 1 118 ? -62.663 -31.740 69.159 1.00 46.07 97 GLU G N 1
ATOM 14925 C CA . GLU G 1 118 ? -61.700 -30.867 69.821 1.00 48.22 97 GLU G CA 1
ATOM 14926 C C . GLU G 1 118 ? -62.393 -30.063 70.915 1.00 45.87 97 GLU G C 1
ATOM 14927 O O . GLU G 1 118 ? -63.576 -29.734 70.792 1.00 47.01 97 GLU G O 1
ATOM 14933 N N . GLY G 1 119 ? -61.662 -29.732 71.977 1.00 42.91 98 GLY G N 1
ATOM 14934 C CA . GLY G 1 119 ? -62.255 -29.007 73.093 1.00 41.88 98 GLY G CA 1
ATOM 14935 C C . GLY G 1 119 ? -63.116 -29.918 73.952 1.00 39.14 98 GLY G C 1
ATOM 14936 O O . GLY G 1 119 ? -62.743 -31.059 74.227 1.00 39.76 98 GLY G O 1
ATOM 14937 N N . ALA G 1 120 ? -64.265 -29.415 74.391 1.00 39.12 99 ALA G N 1
ATOM 14938 C CA . ALA G 1 120 ? -65.176 -30.203 75.221 1.00 38.97 99 ALA G CA 1
ATOM 14939 C C . ALA G 1 120 ? -66.623 -29.987 74.788 1.00 40.59 99 ALA G C 1
ATOM 14940 O O . ALA G 1 120 ? -67.047 -28.851 74.563 1.00 37.72 99 ALA G O 1
ATOM 14942 N N . ALA G 1 121 ? -67.370 -31.083 74.665 1.00 37.12 100 ALA G N 1
ATOM 14943 C CA . ALA G 1 121 ? -68.777 -31.024 74.287 1.00 37.57 100 ALA G CA 1
ATOM 14944 C C . ALA G 1 121 ? -69.628 -30.796 75.532 1.00 34.15 100 ALA G C 1
ATOM 14945 O O . ALA G 1 121 ? -70.338 -31.700 75.983 1.00 27.84 100 ALA G O 1
ATOM 14947 N N . ASN G 1 122 ? -69.517 -29.596 76.099 1.00 33.76 101 ASN G N 1
ATOM 14948 C CA . ASN G 1 122 ? -70.161 -29.270 77.369 1.00 32.79 101 ASN G CA 1
ATOM 14949 C C . ASN G 1 122 ? -71.627 -28.837 77.271 1.00 34.73 101 ASN G C 1
ATOM 14950 O O . ASN G 1 122 ? -71.979 -27.681 77.540 1.00 35.01 101 ASN G O 1
ATOM 14955 N N . GLY G 1 123 ? -72.470 -29.794 76.900 1.00 29.30 102 GLY G N 1
ATOM 14956 C CA . GLY G 1 123 ? -73.916 -29.647 76.940 1.00 28.57 102 GLY G CA 1
ATOM 14957 C C . GLY G 1 123 ? -74.486 -31.054 76.994 1.00 22.50 102 GLY G C 1
ATOM 14958 O O . GLY G 1 123 ? -74.002 -31.929 76.281 1.00 27.92 102 GLY G O 1
ATOM 14959 N N . TRP G 1 124 ? -75.484 -31.291 77.838 1.00 18.29 103 TRP G N 1
ATOM 14960 C CA . TRP G 1 124 ? -76.057 -32.625 77.950 1.00 17.77 103 TRP G CA 1
ATOM 14961 C C . TRP G 1 124 ? -76.796 -33.000 76.672 1.00 21.85 103 TRP G C 1
ATOM 14962 O O . TRP G 1 124 ? -77.742 -32.333 76.274 1.00 20.84 103 TRP G O 1
ATOM 14973 N N . HIS G 1 125 ? -76.367 -34.073 76.024 1.00 19.02 104 HIS G N 1
ATOM 14974 C CA . HIS G 1 125 ? -77.007 -34.451 74.777 1.00 21.63 104 HIS G CA 1
ATOM 14975 C C . HIS G 1 125 ? -76.904 -35.934 74.503 1.00 24.43 104 HIS G C 1
ATOM 14976 O O . HIS G 1 125 ? -76.008 -36.620 75.016 1.00 21.33 104 HIS G O 1
ATOM 14983 N N . THR G 1 126 ? -77.823 -36.412 73.670 1.00 23.82 105 THR G N 1
ATOM 14984 C CA . THR G 1 126 ? -77.693 -37.713 73.038 1.00 24.44 105 THR G CA 1
ATOM 14985 C C . THR G 1 126 ? -77.179 -37.455 71.615 1.00 24.54 105 THR G C 1
ATOM 14986 O O . THR G 1 126 ? -77.598 -36.478 70.973 1.00 22.67 105 THR G O 1
ATOM 14990 N N . ASP G 1 127 ? -76.255 -38.284 71.120 1.00 23.34 106 ASP G N 1
ATOM 14991 C CA . ASP G 1 127 ? -75.619 -37.962 69.844 1.00 28.89 106 ASP G CA 1
ATOM 14992 C C . ASP G 1 127 ? -76.610 -37.956 68.675 1.00 29.49 106 ASP G C 1
ATOM 14993 O O . ASP G 1 127 ? -77.426 -38.864 68.537 1.00 26.94 106 ASP G O 1
ATOM 14998 N N . VAL G 1 128 ? -76.537 -36.892 67.875 1.00 29.40 107 VAL G N 1
ATOM 14999 C CA . VAL G 1 128 ? -77.245 -36.764 66.600 1.00 27.28 107 VAL G CA 1
ATOM 15000 C C . VAL G 1 128 ? -78.728 -37.154 66.688 1.00 27.38 107 VAL G C 1
ATOM 15001 O O . VAL G 1 128 ? -79.200 -37.995 65.933 1.00 26.81 107 VAL G O 1
ATOM 15005 N N . THR G 1 129 ? -79.464 -36.562 67.623 1.00 24.92 108 THR G N 1
ATOM 15006 C CA . THR G 1 129 ? -80.878 -36.897 67.733 1.00 24.07 108 THR G CA 1
ATOM 15007 C C . THR G 1 129 ? -81.749 -36.107 66.768 1.00 29.19 108 THR G C 1
ATOM 15008 O O . THR G 1 129 ? -82.956 -36.327 66.718 1.00 24.14 108 THR G O 1
ATOM 15012 N N . PHE G 1 130 ? -81.151 -35.216 65.980 1.00 27.85 109 PHE G N 1
ATOM 15013 C CA . PHE G 1 130 ? -81.959 -34.383 65.093 1.00 27.70 109 PHE G CA 1
ATOM 15014 C C . PHE G 1 130 ? -82.290 -35.080 63.772 1.00 31.57 109 PHE G C 1
ATOM 15015 O O . PHE G 1 130 ? -82.981 -34.508 62.930 1.00 33.13 109 PHE G O 1
ATOM 15023 N N . VAL G 1 131 ? -81.800 -36.304 63.587 1.00 28.04 110 VAL G N 1
ATOM 15024 C CA . VAL G 1 131 ? -82.180 -37.107 62.421 1.00 29.13 110 VAL G CA 1
ATOM 15025 C C . VAL G 1 131 ? -83.157 -38.209 62.804 1.00 28.17 110 VAL G C 1
ATOM 15026 O O . VAL G 1 131 ? -83.397 -38.442 64.000 1.00 26.75 110 VAL G O 1
ATOM 15030 N N . ASP G 1 132 ? -83.721 -38.890 61.805 1.00 29.03 111 ASP G N 1
ATOM 15031 C CA . ASP G 1 132 ? -84.631 -40.003 62.082 1.00 35.33 111 ASP G CA 1
ATOM 15032 C C . ASP G 1 132 ? -83.870 -41.207 62.630 1.00 36.89 111 ASP G C 1
ATOM 15033 O O . ASP G 1 132 ? -84.282 -41.800 63.637 1.00 26.91 111 ASP G O 1
ATOM 15038 N N . ARG G 1 133 ? -82.744 -41.532 61.999 1.00 29.38 112 ARG G N 1
ATOM 15039 C CA . ARG G 1 133 ? -81.942 -42.701 62.367 1.00 33.16 112 ARG G CA 1
ATOM 15040 C C . ARG G 1 133 ? -80.880 -42.357 63.411 1.00 32.14 112 ARG G C 1
ATOM 15041 O O . ARG G 1 133 ? -79.690 -42.269 63.107 1.00 33.60 112 ARG G O 1
ATOM 15049 N N . ILE G 1 134 ? -81.321 -42.144 64.647 1.00 27.26 113 ILE G N 1
ATOM 15050 C CA . ILE G 1 134 ? -80.393 -41.838 65.718 1.00 31.54 113 ILE G CA 1
ATOM 15051 C C . ILE G 1 134 ? -79.425 -42.996 65.882 1.00 30.20 113 ILE G C 1
ATOM 15052 O O . ILE G 1 134 ? -79.842 -44.140 66.043 1.00 28.72 113 ILE G O 1
ATOM 15057 N N . PRO G 1 135 ? -78.124 -42.701 65.826 1.00 29.31 114 PRO G N 1
ATOM 15058 C CA . PRO G 1 135 ? -77.103 -43.746 65.933 1.00 30.91 114 PRO G CA 1
ATOM 15059 C C . PRO G 1 135 ? -77.222 -44.508 67.255 1.00 27.54 114 PRO G C 1
ATOM 15060 O O . PRO G 1 135 ? -77.563 -43.902 68.275 1.00 27.84 114 PRO G O 1
ATOM 15064 N N . LYS G 1 136 ? -76.966 -45.815 67.230 1.00 29.09 115 LYS G N 1
ATOM 15065 C CA . LYS G 1 136 ? -77.225 -46.662 68.399 1.00 26.60 115 LYS G CA 1
ATOM 15066 C C . LYS G 1 136 ? -76.108 -46.644 69.425 1.00 26.30 115 LYS G C 1
ATOM 15067 O O . LYS G 1 136 ? -76.339 -46.926 70.602 1.00 26.87 115 LYS G O 1
ATOM 15073 N N . ALA G 1 137 ? -74.893 -46.339 68.984 1.00 27.41 116 ALA G N 1
ATOM 15074 C CA . ALA G 1 137 ? -73.732 -46.433 69.861 1.00 31.27 116 ALA G CA 1
ATOM 15075 C C . ALA G 1 137 ? -72.542 -45.656 69.317 1.00 32.34 116 ALA G C 1
ATOM 15076 O O . ALA G 1 137 ? -72.479 -45.334 68.125 1.00 32.94 116 ALA G O 1
ATOM 15078 N N . SER G 1 138 ? -71.601 -45.356 70.202 1.00 28.33 117 SER G N 1
ATOM 15079 C CA . SER G 1 138 ? -70.355 -44.715 69.807 1.00 35.46 117 SER G CA 1
ATOM 15080 C C . SER G 1 138 ? -69.157 -45.367 70.471 1.00 34.34 117 SER G C 1
ATOM 15081 O O . SER G 1 138 ? -69.258 -45.874 71.589 1.00 33.74 117 SER G O 1
ATOM 15084 N N . VAL G 1 139 ? -68.030 -45.339 69.765 1.00 34.58 118 VAL G N 1
ATOM 15085 C CA . VAL G 1 139 ? -66.746 -45.774 70.292 1.00 34.89 118 VAL G CA 1
ATOM 15086 C C . VAL G 1 139 ? -65.805 -44.574 70.335 1.00 36.47 118 VAL G C 1
ATOM 15087 O O . VAL G 1 139 ? -65.574 -43.915 69.317 1.00 39.06 118 VAL G O 1
ATOM 15091 N N . LEU G 1 140 ? -65.254 -44.293 71.508 1.00 35.30 119 LEU G N 1
ATOM 15092 C CA . LEU G 1 140 ? -64.475 -43.075 71.701 1.00 37.18 119 LEU G CA 1
ATOM 15093 C C . LEU G 1 140 ? -63.112 -43.370 72.328 1.00 37.38 119 LEU G C 1
ATOM 15094 O O . LEU G 1 140 ? -63.015 -44.150 73.276 1.00 39.19 119 LEU G O 1
ATOM 15099 N N . ARG G 1 141 ? -62.057 -42.762 71.795 1.00 35.10 120 ARG G N 1
ATOM 15100 C CA . ARG G 1 141 ? -60.745 -42.891 72.423 1.00 39.10 120 ARG G CA 1
ATOM 15101 C C . ARG G 1 141 ? -60.030 -41.543 72.418 1.00 38.70 120 ARG G C 1
ATOM 15102 O O . ARG G 1 141 ? -60.168 -40.756 71.481 1.00 38.90 120 ARG G O 1
ATOM 15110 N N . PRO G 1 142 ? -59.284 -41.259 73.492 1.00 37.88 121 PRO G N 1
ATOM 15111 C CA . PRO G 1 142 ? -58.591 -39.978 73.591 1.00 38.26 121 PRO G CA 1
ATOM 15112 C C . PRO G 1 142 ? -57.350 -39.996 72.727 1.00 41.28 121 PRO G C 1
ATOM 15113 O O . PRO G 1 142 ? -56.744 -41.052 72.557 1.00 43.78 121 PRO G O 1
ATOM 15117 N N . VAL G 1 143 ? -57.004 -38.852 72.159 1.00 39.89 122 VAL G N 1
ATOM 15118 C CA . VAL G 1 143 ? -55.786 -38.733 71.370 1.00 46.21 122 VAL G CA 1
ATOM 15119 C C . VAL G 1 143 ? -54.879 -37.731 72.062 1.00 46.39 122 VAL G C 1
ATOM 15120 O O . VAL G 1 143 ? -53.672 -37.937 72.177 1.00 47.67 122 VAL G O 1
ATOM 15124 N N . THR G 1 144 ? -55.488 -36.657 72.552 1.00 42.64 123 THR G N 1
ATOM 15125 C CA . THR G 1 144 ? -54.762 -35.617 73.259 1.00 43.11 123 THR G CA 1
ATOM 15126 C C . THR G 1 144 ? -55.546 -35.215 74.498 1.00 41.14 123 THR G C 1
ATOM 15127 O O . THR G 1 144 ? -56.743 -34.930 74.414 1.00 39.47 123 THR G O 1
ATOM 15131 N N . LEU G 1 145 ? -54.878 -35.207 75.649 1.00 40.31 124 LEU G N 1
ATOM 15132 C CA . LEU G 1 145 ? -55.545 -34.901 76.915 1.00 39.13 124 LEU G CA 1
ATOM 15133 C C . LEU G 1 145 ? -54.830 -33.809 77.691 1.00 39.72 124 LEU G C 1
ATOM 15134 O O . LEU G 1 145 ? -53.602 -33.737 77.672 1.00 38.29 124 LEU G O 1
ATOM 15139 N N . PRO G 1 146 ? -55.601 -32.958 78.385 1.00 39.57 125 PRO G N 1
ATOM 15140 C CA . PRO G 1 146 ? -55.011 -31.910 79.225 1.00 40.33 125 PRO G CA 1
ATOM 15141 C C . PRO G 1 146 ? -54.389 -32.491 80.493 1.00 39.20 125 PRO G C 1
ATOM 15142 O O . PRO G 1 146 ? -54.688 -33.633 80.839 1.00 38.57 125 PRO G O 1
ATOM 15146 N N . SER G 1 147 ? -53.554 -31.711 81.172 1.00 38.62 126 SER G N 1
ATOM 15147 C CA . SER G 1 147 ? -52.846 -32.184 82.359 1.00 40.03 126 SER G CA 1
ATOM 15148 C C . SER G 1 147 ? -53.794 -32.391 83.542 1.00 38.97 126 SER G C 1
ATOM 15149 O O . SER G 1 147 ? -53.469 -33.126 84.476 1.00 35.15 126 SER G O 1
ATOM 15152 N N . TYR G 1 148 ? -54.960 -31.748 83.496 1.00 37.36 127 TYR G N 1
ATOM 15153 C CA . TYR G 1 148 ? -56.016 -31.980 84.483 1.00 29.30 127 TYR G CA 1
ATOM 15154 C C . TYR G 1 148 ? -57.390 -31.745 83.863 1.00 28.30 127 TYR G C 1
ATOM 15155 O O . TYR G 1 148 ? -57.493 -31.111 82.818 1.00 29.10 127 TYR G O 1
ATOM 15164 N N . GLY G 1 149 ? -58.439 -32.231 84.522 1.00 26.64 128 GLY G N 1
ATOM 15165 C CA . GLY G 1 149 ? -59.806 -32.016 84.064 1.00 26.52 128 GLY G CA 1
ATOM 15166 C C . GLY G 1 149 ? -60.146 -32.757 82.781 1.00 26.22 128 GLY G C 1
ATOM 15167 O O . GLY G 1 149 ? -59.433 -33.660 82.373 1.00 27.23 128 GLY G O 1
ATOM 15168 N N . GLY G 1 150 ? -61.261 -32.400 82.157 1.00 25.64 129 GLY G N 1
ATOM 15169 C CA . GLY G 1 150 ? -61.602 -32.963 80.865 1.00 26.50 129 GLY G CA 1
ATOM 15170 C C . GLY G 1 150 ? -62.286 -34.315 80.908 1.00 25.58 129 GLY G C 1
ATOM 15171 O O . GLY G 1 150 ? -62.268 -35.054 79.921 1.00 26.40 129 GLY G O 1
ATOM 15172 N N . ALA G 1 151 ? -62.903 -34.640 82.042 1.00 24.10 130 ALA G N 1
ATOM 15173 C CA . ALA G 1 151 ? -63.649 -35.884 82.152 1.00 28.01 130 ALA G CA 1
ATOM 15174 C C . ALA G 1 151 ? -64.860 -35.859 81.233 1.00 29.68 130 ALA G C 1
ATOM 15175 O O . ALA G 1 151 ? -65.346 -34.788 80.852 1.00 26.61 130 ALA G O 1
ATOM 15177 N N . THR G 1 152 ? -65.336 -37.047 80.885 1.00 22.92 131 THR G N 1
ATOM 15178 C CA . THR G 1 152 ? -66.629 -37.210 80.239 1.00 22.35 131 THR G CA 1
ATOM 15179 C C . THR G 1 152 ? -67.575 -37.808 81.262 1.00 20.90 131 THR G C 1
ATOM 15180 O O . THR G 1 152 ? -67.192 -38.723 81.992 1.00 22.90 131 THR G O 1
ATOM 15184 N N . THR G 1 153 ? -68.798 -37.301 81.322 1.00 19.90 132 THR G N 1
ATOM 15185 C CA . THR G 1 153 ? -69.788 -37.903 82.192 1.00 20.30 132 THR G CA 1
ATOM 15186 C C . THR G 1 153 ? -71.001 -38.321 81.352 1.00 21.48 132 THR G C 1
ATOM 15187 O O . THR G 1 153 ? -71.365 -37.639 80.393 1.00 20.11 132 THR G O 1
ATOM 15191 N N . TRP G 1 154 ? -71.572 -39.474 81.689 1.00 18.82 133 TRP G N 1
ATOM 15192 C CA . TRP G 1 154 ? -72.744 -40.038 81.017 1.00 17.84 133 TRP G CA 1
ATOM 15193 C C . TRP G 1 154 ? -73.881 -40.178 82.015 1.00 25.04 133 TRP G C 1
ATOM 15194 O O . TRP G 1 154 ? -73.629 -40.451 83.194 1.00 20.05 133 TRP G O 1
ATOM 15205 N N . ALA G 1 155 ? -75.119 -40.027 81.537 1.00 16.22 134 ALA G N 1
ATOM 15206 C CA . ALA G 1 155 ? -76.314 -40.238 82.355 1.00 15.22 134 ALA G CA 1
ATOM 15207 C C . ALA G 1 155 ? -77.185 -41.334 81.735 1.00 18.89 134 ALA G C 1
ATOM 15208 O O . ALA G 1 155 ? -77.290 -41.408 80.511 1.00 17.91 134 ALA G O 1
ATOM 15210 N N . SER G 1 156 ? -77.783 -42.185 82.574 1.00 16.21 135 SER G N 1
ATOM 15211 C CA . SER G 1 156 ? -78.710 -43.219 82.112 1.00 15.04 135 SER G CA 1
ATOM 15212 C C . SER G 1 156 ? -80.141 -42.698 81.959 1.00 16.72 135 SER G C 1
ATOM 15213 O O . SER G 1 156 ? -80.799 -42.320 82.948 1.00 15.44 135 SER G O 1
ATOM 15216 N N . THR G 1 157 ? -80.624 -42.672 80.723 1.00 15.45 136 THR G N 1
ATOM 15217 C CA . THR G 1 157 ? -81.993 -42.214 80.460 1.00 16.08 136 THR G CA 1
ATOM 15218 C C . THR G 1 157 ? -82.994 -43.347 80.718 1.00 16.55 136 THR G C 1
ATOM 15219 O O . THR G 1 157 ? -84.209 -43.122 80.775 1.00 14.07 136 THR G O 1
ATOM 15223 N N . VAL G 1 158 ? -82.475 -44.562 80.893 1.00 17.07 137 VAL G N 1
ATOM 15224 C CA . VAL G 1 158 ? -83.291 -45.688 81.344 1.00 17.33 137 VAL G CA 1
ATOM 15225 C C . VAL G 1 158 ? -83.610 -45.541 82.837 1.00 18.90 137 VAL G C 1
ATOM 15226 O O . VAL G 1 158 ? -84.767 -45.680 83.257 1.00 17.39 137 VAL G O 1
ATOM 15230 N N . ALA G 1 159 ? -82.587 -45.248 83.639 1.00 17.50 138 ALA G N 1
ATOM 15231 C CA . ALA G 1 159 ? -82.788 -45.049 85.072 1.00 18.63 138 ALA G CA 1
ATOM 15232 C C . ALA G 1 159 ? -83.722 -43.872 85.319 1.00 17.14 138 ALA G C 1
ATOM 15233 O O . ALA G 1 159 ? -84.606 -43.937 86.169 1.00 18.78 138 ALA G O 1
ATOM 15235 N N . ALA G 1 160 ? -83.547 -42.803 84.549 1.00 14.46 139 ALA G N 1
ATOM 15236 C CA . ALA G 1 160 ? -84.395 -41.624 84.699 1.00 14.04 139 ALA G CA 1
ATOM 15237 C C . ALA G 1 160 ? -85.880 -41.970 84.493 1.00 16.96 139 ALA G C 1
ATOM 15238 O O . ALA G 1 160 ? -86.752 -41.509 85.243 1.00 15.12 139 ALA G O 1
ATOM 15240 N N . TYR G 1 161 ? -86.176 -42.790 83.492 1.00 15.28 140 TYR G N 1
ATOM 15241 C CA . TYR G 1 161 ? -87.570 -43.190 83.284 1.00 15.92 140 TYR G CA 1
ATOM 15242 C C . TYR G 1 161 ? -88.092 -44.064 84.434 1.00 16.49 140 TYR G C 1
ATOM 15243 O O . TYR G 1 161 ? -89.209 -43.845 84.916 1.00 15.13 140 TYR G O 1
ATOM 15252 N N . GLU G 1 162 ? -87.282 -45.040 84.866 1.00 15.60 141 GLU G N 1
ATOM 15253 C CA . GLU G 1 162 ? -87.652 -45.943 85.963 1.00 19.96 141 GLU G CA 1
ATOM 15254 C C . GLU G 1 162 ? -88.039 -45.151 87.220 1.00 21.14 141 GLU G C 1
ATOM 15255 O O . GLU G 1 162 ? -88.896 -45.580 87.995 1.00 21.88 141 GLU G O 1
ATOM 15261 N N . GLN G 1 163 ? -87.381 -44.010 87.415 1.00 14.13 142 GLN G N 1
ATOM 15262 C CA . GLN G 1 163 ? -87.521 -43.214 88.630 1.00 15.91 142 GLN G CA 1
ATOM 15263 C C . GLN G 1 163 ? -88.697 -42.228 88.578 1.00 17.21 142 GLN G C 1
ATOM 15264 O O . GLN G 1 163 ? -88.976 -41.523 89.549 1.00 20.35 142 GLN G O 1
ATOM 15270 N N . LEU G 1 164 ? -89.385 -42.156 87.449 1.00 13.42 143 LEU G N 1
ATOM 15271 C CA . LEU G 1 164 ? -90.564 -41.284 87.357 1.00 14.00 143 LEU G CA 1
ATOM 15272 C C . LEU G 1 164 ? -91.739 -41.848 88.154 1.00 16.52 143 LEU G C 1
ATOM 15273 O O . LEU G 1 164 ? -92.038 -43.024 88.070 1.00 18.07 143 LEU G O 1
ATOM 15278 N N . PRO G 1 165 ? -92.429 -40.998 88.912 1.00 17.64 144 PRO G N 1
ATOM 15279 C CA . PRO G 1 165 ? -93.682 -41.442 89.533 1.00 16.36 144 PRO G CA 1
ATOM 15280 C C . PRO G 1 165 ? -94.793 -41.501 88.474 1.00 16.28 144 PRO G C 1
ATOM 15281 O O . PRO G 1 165 ? -94.613 -40.914 87.402 1.00 15.29 144 PRO G O 1
ATOM 15285 N N . LYS G 1 166 ? -95.890 -42.199 88.760 1.00 16.48 145 LYS G N 1
ATOM 15286 C CA . LYS G 1 166 ? -96.983 -42.401 87.799 1.00 18.85 145 LYS G CA 1
ATOM 15287 C C . LYS G 1 166 ? -97.428 -41.137 87.021 1.00 15.90 145 LYS G C 1
ATOM 15288 O O . LYS G 1 166 ? -97.504 -41.179 85.787 1.00 16.07 145 LYS G O 1
ATOM 15294 N N . PRO G 1 167 ? -97.725 -40.014 87.715 1.00 17.34 146 PRO G N 1
ATOM 15295 C CA . PRO G 1 167 ? -98.212 -38.873 86.923 1.00 15.29 146 PRO G CA 1
ATOM 15296 C C . PRO G 1 167 ? -97.182 -38.350 85.898 1.00 15.51 146 PRO G C 1
ATOM 15297 O O . PRO G 1 167 ? -97.584 -37.908 84.821 1.00 16.06 146 PRO G O 1
ATOM 15301 N N . LEU G 1 168 ? -95.894 -38.373 86.227 1.00 12.67 147 LEU G N 1
ATOM 15302 C CA . LEU G 1 168 ? -94.883 -37.899 85.276 1.00 12.90 147 LEU G CA 1
ATOM 15303 C C . LEU G 1 168 ? -94.662 -38.935 84.173 1.00 11.67 147 LEU G C 1
ATOM 15304 O O . LEU G 1 168 ? -94.365 -38.573 83.042 1.00 11.88 147 LEU G O 1
ATOM 15309 N N . ARG G 1 169 ? -94.785 -40.226 84.486 1.00 12.38 148 ARG G N 1
ATOM 15310 C CA . ARG G 1 169 ? -94.760 -41.222 83.403 1.00 13.25 148 ARG G CA 1
ATOM 15311 C C . ARG G 1 169 ? -95.943 -41.001 82.464 1.00 16.74 148 ARG G C 1
ATOM 15312 O O . ARG G 1 169 ? -95.808 -41.093 81.243 1.00 18.93 148 ARG G O 1
ATOM 15320 N N . SER G 1 170 ? -97.110 -40.707 83.024 1.00 14.58 149 SER G N 1
ATOM 15321 C CA . SER G 1 170 ? -98.286 -40.451 82.188 1.00 19.59 149 SER G CA 1
ATOM 15322 C C . SER G 1 170 ? -98.045 -39.275 81.231 1.00 21.27 149 SER G C 1
ATOM 15323 O O . SER G 1 170 ? -98.463 -39.290 80.070 1.00 19.48 149 SER G O 1
ATOM 15326 N N . LEU G 1 171 ? -97.371 -38.257 81.741 1.00 16.15 150 LEU G N 1
ATOM 15327 C CA . LEU G 1 171 ? -96.977 -37.118 80.925 1.00 17.85 150 LEU G CA 1
ATOM 15328 C C . LEU G 1 171 ? -96.040 -37.516 79.780 1.00 16.30 150 LEU G C 1
ATOM 15329 O O . LEU G 1 171 ? -96.352 -37.296 78.616 1.00 15.74 150 LEU G O 1
ATOM 15334 N N . VAL G 1 172 ? -94.896 -38.108 80.108 1.00 12.94 151 VAL G N 1
ATOM 15335 C CA . VAL G 1 172 ? -93.851 -38.307 79.103 1.00 17.73 151 VAL G CA 1
ATOM 15336 C C . VAL G 1 172 ? -94.211 -39.402 78.087 1.00 17.52 151 VAL G C 1
ATOM 15337 O O . VAL G 1 172 ? -93.798 -39.315 76.932 1.00 16.44 151 VAL G O 1
ATOM 15341 N N . ASP G 1 173 ? -95.009 -40.396 78.503 1.00 17.89 152 ASP G N 1
ATOM 15342 C CA . ASP G 1 173 ? -95.474 -41.450 77.596 1.00 20.36 152 ASP G CA 1
ATOM 15343 C C . ASP G 1 173 ? -96.260 -40.861 76.415 1.00 15.23 152 ASP G C 1
ATOM 15344 O O . ASP G 1 173 ? -96.299 -41.458 75.333 1.00 15.90 152 ASP G O 1
ATOM 15349 N N . ASP G 1 174 ? -96.889 -39.703 76.633 1.00 15.02 153 ASP G N 1
ATOM 15350 C CA . ASP G 1 174 ? -97.683 -39.038 75.598 1.00 15.57 153 ASP G CA 1
ATOM 15351 C C . ASP G 1 174 ? -96.959 -37.845 74.957 1.00 15.68 153 ASP G C 1
ATOM 15352 O O . ASP G 1 174 ? -97.505 -37.197 74.072 1.00 21.21 153 ASP G O 1
ATOM 15357 N N . LEU G 1 175 ? -95.738 -37.556 75.398 1.00 14.58 154 LEU G N 1
ATOM 15358 C CA . LEU G 1 175 ? -95.046 -36.332 74.992 1.00 16.43 154 LEU G CA 1
ATOM 15359 C C . LEU G 1 175 ? -94.165 -36.580 73.773 1.00 16.66 154 LEU G C 1
ATOM 15360 O O . LEU G 1 175 ? -93.477 -37.588 73.702 1.00 15.62 154 LEU G O 1
ATOM 15365 N N . TRP G 1 176 ? -94.193 -35.652 72.824 1.00 19.06 155 TRP G N 1
ATOM 15366 C CA . TRP G 1 176 ? -93.340 -35.715 71.635 1.00 20.56 155 TRP G CA 1
ATOM 15367 C C . TRP G 1 176 ? -92.554 -34.415 71.522 1.00 19.84 155 TRP G C 1
ATOM 15368 O O . TRP G 1 176 ? -93.020 -33.382 71.985 1.00 20.04 155 TRP G O 1
ATOM 15379 N N . ALA G 1 177 ? -91.369 -34.470 70.920 1.00 20.32 156 ALA G N 1
ATOM 15380 C CA . ALA G 1 177 ? -90.489 -33.305 70.851 1.00 19.42 156 ALA G CA 1
ATOM 15381 C C . ALA G 1 177 ? -89.834 -33.147 69.493 1.00 21.84 156 ALA G C 1
ATOM 15382 O O . ALA G 1 177 ? -89.473 -34.131 68.839 1.00 20.23 156 ALA G O 1
ATOM 15384 N N . THR G 1 178 ? -89.665 -31.897 69.078 1.00 21.44 157 THR G N 1
ATOM 15385 C CA . THR G 1 178 ? -88.922 -31.604 67.858 1.00 23.02 157 THR G CA 1
ATOM 15386 C C . THR G 1 178 ? -87.457 -31.409 68.178 1.00 23.64 157 THR G C 1
ATOM 15387 O O . THR G 1 178 ? -87.102 -30.561 69.011 1.00 20.92 157 THR G O 1
ATOM 15391 N N . HIS G 1 179 ? -86.612 -32.202 67.517 1.00 21.87 158 HIS G N 1
ATOM 15392 C CA . HIS G 1 179 ? -85.169 -32.074 67.621 1.00 21.79 158 HIS G CA 1
ATOM 15393 C C . HIS G 1 179 ? -84.633 -31.386 66.375 1.00 23.46 158 HIS G C 1
ATOM 15394 O O . HIS G 1 179 ? -85.124 -31.611 65.271 1.00 27.86 158 HIS G O 1
ATOM 15401 N N . THR G 1 180 ? -83.636 -30.532 66.553 1.00 27.45 159 THR G N 1
ATOM 15402 C CA . THR G 1 180 ? -83.037 -29.847 65.417 1.00 27.64 159 THR G CA 1
ATOM 15403 C C . THR G 1 180 ? -81.543 -29.655 65.625 1.00 28.85 159 THR G C 1
ATOM 15404 O O . THR G 1 180 ? -81.076 -29.623 66.770 1.00 27.29 159 THR G O 1
ATOM 15408 N N . ASN G 1 181 ? -80.801 -29.524 64.524 1.00 29.55 160 ASN G N 1
ATOM 15409 C CA . ASN G 1 181 ? -79.363 -29.277 64.598 1.00 31.83 160 ASN G CA 1
ATOM 15410 C C . ASN G 1 181 ? -79.061 -27.785 64.765 1.00 39.17 160 ASN G C 1
ATOM 15411 O O . ASN G 1 181 ? -77.914 -27.393 64.976 1.00 43.52 160 ASN G O 1
ATOM 15416 N N . LEU G 1 182 ? -80.092 -26.953 64.678 1.00 40.09 161 LEU G N 1
ATOM 15417 C CA . LEU G 1 182 ? -79.924 -25.531 64.950 1.00 46.27 161 LEU G CA 1
ATOM 15418 C C . LEU G 1 182 ? -80.031 -25.297 66.453 1.00 49.97 161 LEU G C 1
ATOM 15419 O O . LEU G 1 182 ? -81.004 -24.706 66.914 1.00 49.61 161 LEU G O 1
ATOM 15424 N N . TYR G 1 183 ? -79.045 -25.773 67.214 1.00 53.98 162 TYR G N 1
ATOM 15425 C CA . TYR G 1 183 ? -79.084 -25.675 68.678 1.00 56.41 162 TYR G CA 1
ATOM 15426 C C . TYR G 1 183 ? -78.542 -24.332 69.161 1.00 55.07 162 TYR G C 1
ATOM 15427 O O . TYR G 1 183 ? -77.806 -23.656 68.444 1.00 54.44 162 TYR G O 1
ATOM 15436 N N . ALA G 1 196 ? -62.339 -18.657 69.638 1.00 83.94 175 ALA G N 1
ATOM 15437 C CA . ALA G 1 196 ? -63.721 -18.288 69.358 1.00 83.07 175 ALA G CA 1
ATOM 15438 C C . ALA G 1 196 ? -64.025 -18.340 67.862 1.00 85.24 175 ALA G C 1
ATOM 15439 O O . ALA G 1 196 ? -65.142 -18.672 67.458 1.00 84.60 175 ALA G O 1
ATOM 15441 N N . GLU G 1 197 ? -63.018 -18.034 67.048 1.00 87.83 176 GLU G N 1
ATOM 15442 C CA . GLU G 1 197 ? -63.161 -18.021 65.593 1.00 88.56 176 GLU G CA 1
ATOM 15443 C C . GLU G 1 197 ? -63.469 -19.410 65.035 1.00 87.83 176 GLU G C 1
ATOM 15444 O O . GLU G 1 197 ? -64.364 -19.568 64.205 1.00 88.51 176 GLU G O 1
ATOM 15446 N N . ARG G 1 198 ? -62.722 -20.411 65.490 1.00 86.24 177 ARG G N 1
ATOM 15447 C CA . ARG G 1 198 ? -62.903 -21.777 65.013 1.00 83.28 177 ARG G CA 1
ATOM 15448 C C . ARG G 1 198 ? -64.221 -22.363 65.510 1.00 79.22 177 ARG G C 1
ATOM 15449 O O . ARG G 1 198 ? -64.823 -23.209 64.845 1.00 78.25 177 ARG G O 1
ATOM 15451 N N . ARG G 1 199 ? -64.663 -21.915 66.682 1.00 76.50 178 ARG G N 1
ATOM 15452 C CA . ARG G 1 199 ? -65.936 -22.365 67.238 1.00 71.49 178 ARG G CA 1
ATOM 15453 C C . ARG G 1 199 ? -67.116 -21.861 66.409 1.00 68.03 178 ARG G C 1
ATOM 15454 O O . ARG G 1 199 ? -68.096 -22.580 66.207 1.00 64.22 178 ARG G O 1
ATOM 15456 N N . ALA G 1 200 ? -67.008 -20.626 65.922 1.00 68.36 179 ALA G N 1
ATOM 15457 C CA . ALA G 1 200 ? -68.028 -20.041 65.054 1.00 66.01 179 ALA G CA 1
ATOM 15458 C C . ALA G 1 200 ? -68.115 -20.764 63.706 1.00 65.75 179 ALA G C 1
ATOM 15459 O O . ALA G 1 200 ? -69.195 -21.193 63.294 1.00 63.48 179 ALA G O 1
ATOM 15461 N N . ALA G 1 201 ? -66.969 -20.909 63.040 1.00 66.00 180 ALA G N 1
ATOM 15462 C CA . ALA G 1 201 ? -66.884 -21.597 61.751 1.00 65.92 180 ALA G CA 1
ATOM 15463 C C . ALA G 1 201 ? -67.460 -23.012 61.824 1.00 65.65 180 ALA G C 1
ATOM 15464 O O . ALA G 1 201 ? -68.109 -23.478 60.883 1.00 64.28 180 ALA G O 1
ATOM 15466 N N . TYR G 1 202 ? -67.209 -23.690 62.940 1.00 65.82 181 TYR G N 1
ATOM 15467 C CA . TYR G 1 202 ? -67.736 -25.028 63.169 1.00 67.74 181 TYR G CA 1
ATOM 15468 C C . TYR G 1 202 ? -69.266 -25.020 63.184 1.00 67.38 181 TYR G C 1
ATOM 15469 O O . TYR G 1 202 ? -69.904 -25.879 62.576 1.00 67.45 181 TYR G O 1
ATOM 15478 N N . TYR G 1 203 ? -69.848 -24.052 63.888 1.00 66.64 182 TYR G N 1
ATOM 15479 C CA . TYR G 1 203 ? -71.304 -23.954 63.994 1.00 65.26 182 TYR G CA 1
ATOM 15480 C C . TYR G 1 203 ? -71.951 -23.684 62.635 1.00 62.27 182 TYR G C 1
ATOM 15481 O O . TYR G 1 203 ? -73.061 -24.156 62.359 1.00 58.50 182 TYR G O 1
ATOM 15490 N N . THR G 1 204 ? -71.251 -22.919 61.800 1.00 60.49 183 THR G N 1
ATOM 15491 C CA . THR G 1 204 ? -71.709 -22.608 60.449 1.00 59.33 183 THR G CA 1
ATOM 15492 C C . THR G 1 204 ? -71.814 -23.878 59.608 1.00 58.92 183 THR G C 1
ATOM 15493 O O . THR G 1 204 ? -72.807 -24.094 58.912 1.00 59.64 183 THR G O 1
ATOM 15497 N N . GLU G 1 205 ? -70.791 -24.722 59.692 1.00 58.63 184 GLU G N 1
ATOM 15498 C CA . GLU G 1 205 ? -70.791 -26.006 59.000 1.00 59.90 184 GLU G CA 1
ATOM 15499 C C . GLU G 1 205 ? -71.789 -26.977 59.638 1.00 57.58 184 GLU G C 1
ATOM 15500 O O . GLU G 1 205 ? -72.490 -27.709 58.937 1.00 58.79 184 GLU G O 1
ATOM 15506 N N . PHE G 1 206 ? -71.852 -26.969 60.970 1.00 51.91 185 PHE G N 1
ATOM 15507 C CA . PHE G 1 206 ? -72.766 -27.836 61.713 1.00 48.50 185 PHE G CA 1
ATOM 15508 C C . PHE G 1 206 ? -74.213 -27.604 61.298 1.00 45.10 185 PHE G C 1
ATOM 15509 O O . PHE G 1 206 ? -75.032 -28.528 61.306 1.00 45.09 185 PHE G O 1
ATOM 15517 N N . THR G 1 207 ? -74.526 -26.359 60.963 1.00 43.34 186 THR G N 1
ATOM 15518 C CA . THR G 1 207 ? -75.885 -25.978 60.602 1.00 46.81 186 THR G CA 1
ATOM 15519 C C . THR G 1 207 ? -75.998 -25.627 59.117 1.00 50.84 186 THR G C 1
ATOM 15520 O O . THR G 1 207 ? -76.906 -24.893 58.726 1.00 52.76 186 THR G O 1
ATOM 15524 N N . SER G 1 208 ? -75.088 -26.152 58.294 1.00 51.30 187 SER G N 1
ATOM 15525 C CA . SER G 1 208 ? -75.076 -25.811 56.867 1.00 53.58 187 SER G CA 1
ATOM 15526 C C . SER G 1 208 ? -76.338 -26.307 56.163 1.00 53.07 187 SER G C 1
ATOM 15527 O O . SER G 1 208 ? -76.753 -25.738 55.153 1.00 54.34 187 SER G O 1
ATOM 15530 N N . SER G 1 209 ? -76.920 -27.392 56.667 1.00 48.09 188 SER G N 1
ATOM 15531 C CA . SER G 1 209 ? -78.231 -27.834 56.202 1.00 48.09 188 SER G CA 1
ATOM 15532 C C . SER G 1 209 ? -79.127 -28.111 57.413 1.00 46.25 188 SER G C 1
ATOM 15533 O O . SER G 1 209 ? -78.649 -28.531 58.467 1.00 45.61 188 SER G O 1
ATOM 15536 N N . ARG G 1 210 ? -80.426 -27.879 57.257 1.00 44.24 189 ARG G N 1
ATOM 15537 C CA . ARG G 1 210 ? -81.348 -27.894 58.394 1.00 40.81 189 ARG G CA 1
ATOM 15538 C C . ARG G 1 210 ? -82.076 -29.220 58.567 1.00 38.99 189 ARG G C 1
ATOM 15539 O O . ARG G 1 210 ? -82.640 -29.757 57.614 1.00 40.43 189 ARG G O 1
ATOM 15547 N N . TYR G 1 211 ? -82.025 -29.754 59.788 1.00 35.15 190 TYR G N 1
ATOM 15548 C CA . TYR G 1 211 ? -82.733 -30.977 60.164 1.00 31.54 190 TYR G CA 1
ATOM 15549 C C . TYR G 1 211 ? -83.781 -30.720 61.245 1.00 34.20 190 TYR G C 1
ATOM 15550 O O . TYR G 1 211 ? -83.500 -30.053 62.240 1.00 28.99 190 TYR G O 1
ATOM 15559 N N . GLU G 1 212 ? -84.983 -31.256 61.049 1.00 31.25 191 GLU G N 1
ATOM 15560 C CA . GLU G 1 212 ? -86.006 -31.265 62.091 1.00 27.96 191 GLU G CA 1
ATOM 15561 C C . GLU G 1 212 ? -86.701 -32.619 62.099 1.00 26.73 191 GLU G C 1
ATOM 15562 O O . GLU G 1 212 ? -87.178 -33.082 61.060 1.00 29.63 191 GLU G O 1
ATOM 15568 N N . THR G 1 213 ? -86.739 -33.249 63.271 1.00 27.99 192 THR G N 1
ATOM 15569 C CA . THR G 1 213 ? -87.366 -34.551 63.450 1.00 27.66 192 THR G CA 1
ATOM 15570 C C . THR G 1 213 ? -88.204 -34.547 64.731 1.00 27.32 192 THR G C 1
ATOM 15571 O O . THR G 1 213 ? -87.738 -34.100 65.784 1.00 25.24 192 THR G O 1
ATOM 15575 N N . VAL G 1 214 ? -89.428 -35.057 64.648 1.00 23.46 193 VAL G N 1
ATOM 15576 C CA . VAL G 1 214 ? -90.282 -35.175 65.828 1.00 24.19 193 VAL G CA 1
ATOM 15577 C C . VAL G 1 214 ? -90.122 -36.581 66.411 1.00 25.40 193 VAL G C 1
ATOM 15578 O O . VAL G 1 214 ? -90.498 -37.568 65.778 1.00 26.00 193 VAL G O 1
ATOM 15582 N N . HIS G 1 215 ? -89.530 -36.658 67.604 1.00 18.96 194 HIS G N 1
ATOM 15583 C CA . HIS G 1 215 ? -89.262 -37.932 68.289 1.00 18.44 194 HIS G CA 1
ATOM 15584 C C . HIS G 1 215 ? -90.152 -38.075 69.527 1.00 19.37 194 HIS G C 1
ATOM 15585 O O . HIS G 1 215 ? -90.484 -37.080 70.159 1.00 16.90 194 HIS G O 1
ATOM 15592 N N . PRO G 1 216 ? -90.490 -39.315 69.921 1.00 18.91 195 PRO G N 1
ATOM 15593 C CA . PRO G 1 216 ? -91.169 -39.466 71.213 1.00 19.25 195 PRO G CA 1
ATOM 15594 C C . PRO G 1 216 ? -90.214 -39.148 72.358 1.00 17.86 195 PRO G C 1
ATOM 15595 O O . PRO G 1 216 ? -89.030 -39.405 72.189 1.00 18.06 195 PRO G O 1
ATOM 15599 N N . VAL G 1 217 ? -90.697 -38.576 73.462 1.00 16.66 196 VAL G N 1
ATOM 15600 C CA . VAL G 1 217 ? -89.844 -38.324 74.623 1.00 16.21 196 VAL G CA 1
ATOM 15601 C C . VAL G 1 217 ? -89.551 -39.647 75.349 1.00 15.62 196 VAL G C 1
ATOM 15602 O O . VAL G 1 217 ? -88.532 -39.768 76.024 1.00 16.12 196 VAL G O 1
ATOM 15606 N N . VAL G 1 218 ? -90.420 -40.647 75.178 1.00 14.67 197 VAL G N 1
ATOM 15607 C CA . VAL G 1 218 ? -90.135 -42.003 75.670 1.00 17.16 197 VAL G CA 1
ATOM 15608 C C . VAL G 1 218 ? -89.975 -42.955 74.491 1.00 19.68 197 VAL G C 1
ATOM 15609 O O . VAL G 1 218 ? -90.918 -43.146 73.718 1.00 19.57 197 VAL G O 1
ATOM 15613 N N . ARG G 1 219 ? -88.795 -43.549 74.332 1.00 16.10 198 ARG G N 1
ATOM 15614 C CA . ARG G 1 219 ? -88.631 -44.535 73.257 1.00 16.59 198 ARG G CA 1
ATOM 15615 C C . ARG G 1 219 ? -88.461 -45.904 73.877 1.00 20.88 198 ARG G C 1
ATOM 15616 O O . ARG G 1 219 ? -87.988 -46.002 75.004 1.00 18.33 198 ARG G O 1
ATOM 15624 N N . VAL G 1 220 ? -88.838 -46.949 73.141 1.00 20.44 199 VAL G N 1
ATOM 15625 C CA . VAL G 1 220 ? -88.666 -48.324 73.607 1.00 23.55 199 VAL G CA 1
ATOM 15626 C C . VAL G 1 220 ? -87.435 -48.921 72.944 1.00 24.11 199 VAL G C 1
ATOM 15627 O O . VAL G 1 220 ? -87.372 -49.046 71.721 1.00 21.07 199 VAL G O 1
ATOM 15631 N N . HIS G 1 221 ? -86.441 -49.263 73.756 1.00 22.83 200 HIS G N 1
ATOM 15632 C CA . HIS G 1 221 ? -85.181 -49.783 73.233 1.00 25.08 200 HIS G CA 1
ATOM 15633 C C . HIS G 1 221 ? -85.447 -51.050 72.429 1.00 29.71 200 HIS G C 1
ATOM 15634 O O . HIS G 1 221 ? -86.082 -51.982 72.924 1.00 32.48 200 HIS G O 1
ATOM 15641 N N . PRO G 1 222 ? -85.002 -51.079 71.166 1.00 29.39 201 PRO G N 1
ATOM 15642 C CA . PRO G 1 222 ? -85.360 -52.224 70.320 1.00 29.70 201 PRO G CA 1
ATOM 15643 C C . PRO G 1 222 ? -84.635 -53.527 70.678 1.00 32.56 201 PRO G C 1
ATOM 15644 O O . PRO G 1 222 ? -85.086 -54.589 70.266 1.00 32.60 201 PRO G O 1
ATOM 15648 N N . GLU G 1 223 ? -83.573 -53.464 71.469 1.00 35.39 202 GLU G N 1
ATOM 15649 C CA . GLU G 1 223 ? -82.843 -54.684 71.789 1.00 35.88 202 GLU G CA 1
ATOM 15650 C C . GLU G 1 223 ? -83.050 -55.110 73.237 1.00 30.85 202 GLU G C 1
ATOM 15651 O O . GLU G 1 223 ? -83.001 -56.298 73.535 1.00 28.32 202 GLU G O 1
ATOM 15657 N N . THR G 1 224 ? -83.305 -54.155 74.126 1.00 29.28 203 THR G N 1
ATOM 15658 C CA . THR G 1 224 ? -83.528 -54.479 75.534 1.00 26.18 203 THR G CA 1
ATOM 15659 C C . THR G 1 224 ? -84.990 -54.387 75.963 1.00 29.09 203 THR G C 1
ATOM 15660 O O . THR G 1 224 ? -85.374 -54.968 76.983 1.00 23.85 203 THR G O 1
ATOM 15664 N N . GLY G 1 225 ? -85.797 -53.650 75.201 1.00 28.48 204 GLY G N 1
ATOM 15665 C CA . GLY G 1 225 ? -87.184 -53.413 75.573 1.00 25.67 204 GLY G CA 1
ATOM 15666 C C . GLY G 1 225 ? -87.374 -52.373 76.675 1.00 23.43 204 GLY G C 1
ATOM 15667 O O . GLY G 1 225 ? -88.503 -52.037 77.031 1.00 21.37 204 GLY G O 1
ATOM 15668 N N . GLU G 1 226 ? -86.276 -51.847 77.213 1.00 20.42 205 GLU G N 1
ATOM 15669 C CA . GLU G 1 226 ? -86.359 -50.854 78.271 1.00 17.68 205 GLU G CA 1
ATOM 15670 C C . GLU G 1 226 ? -86.812 -49.505 77.726 1.00 17.03 205 GLU G C 1
ATOM 15671 O O . GLU G 1 226 ? -86.390 -49.082 76.653 1.00 20.27 205 GLU G O 1
ATOM 15677 N N . ARG G 1 227 ? -87.652 -48.826 78.488 1.00 16.16 206 ARG G N 1
ATOM 15678 C CA . ARG G 1 227 ? -88.088 -47.494 78.133 1.00 19.46 206 ARG G CA 1
ATOM 15679 C C . ARG G 1 227 ? -87.027 -46.502 78.549 1.00 16.85 206 ARG G C 1
ATOM 15680 O O . ARG G 1 227 ? -86.418 -46.640 79.612 1.00 17.55 206 ARG G O 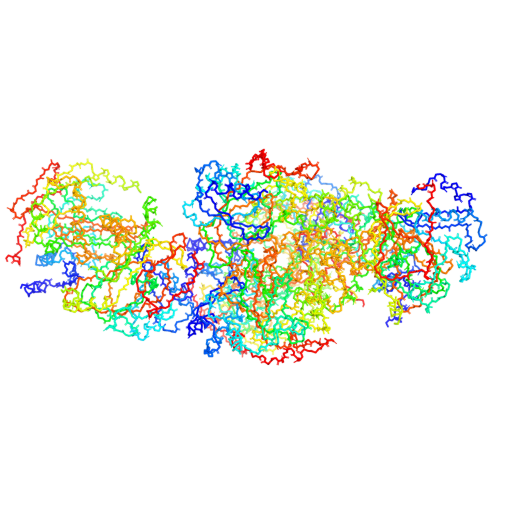1
ATOM 15688 N N . SER G 1 228 ? -86.800 -45.514 77.693 1.00 16.20 207 SER G N 1
ATOM 15689 C CA A SER G 1 228 ? -85.714 -44.556 77.858 0.64 19.23 207 SER G CA 1
ATOM 15690 C CA B SER G 1 228 ? -85.762 -44.526 77.960 0.36 18.63 207 SER G CA 1
ATOM 15691 C C . SER G 1 228 ? -86.172 -43.142 77.479 1.00 18.74 207 SER G C 1
ATOM 15692 O O . SER G 1 228 ? -86.841 -42.982 76.463 1.00 20.56 207 SER G O 1
ATOM 15697 N N . LEU G 1 229 ? -85.789 -42.131 78.255 1.00 17.21 208 LEU G N 1
ATOM 15698 C CA . LEU G 1 229 ? -86.096 -40.753 77.889 1.00 13.13 208 LEU G CA 1
ATOM 15699 C C . LEU G 1 229 ? -85.212 -40.294 76.724 1.00 17.14 208 LEU G C 1
ATOM 15700 O O . LEU G 1 229 ? -84.000 -40.480 76.725 1.00 22.08 208 LEU G O 1
ATOM 15705 N N . LEU G 1 230 ? -85.838 -39.682 75.733 1.00 14.46 209 LEU G N 1
ATOM 15706 C CA . LEU G 1 230 ? -85.137 -39.158 74.577 1.00 14.70 209 LEU G CA 1
ATOM 15707 C C . LEU G 1 230 ? -85.323 -37.653 74.583 1.00 19.79 209 LEU G C 1
ATOM 15708 O O . LEU G 1 230 ? -86.410 -37.151 74.261 1.00 17.91 209 LEU G O 1
ATOM 15713 N N . LEU G 1 231 ? -84.280 -36.937 74.996 1.00 15.26 210 LEU G N 1
ATOM 15714 C CA . LEU G 1 231 ? -84.340 -35.477 75.099 1.00 13.95 210 LEU G CA 1
ATOM 15715 C C . LEU G 1 231 ? -82.993 -34.888 74.721 1.00 16.53 210 LEU G C 1
ATOM 15716 O O . LEU G 1 231 ? -82.459 -35.204 73.661 1.00 17.09 210 LEU G O 1
ATOM 15721 N N . GLY G 1 232 ? -82.424 -34.056 75.594 1.00 16.27 211 GLY G N 1
ATOM 15722 C CA . GLY G 1 232 ? -81.112 -33.496 75.321 1.00 20.84 211 GLY G CA 1
ATOM 15723 C C . GLY G 1 232 ? -81.125 -32.146 74.629 1.00 20.39 211 GLY G C 1
ATOM 15724 O O . GLY G 1 232 ? -82.191 -31.624 74.266 1.00 18.14 211 GLY G O 1
ATOM 15725 N N . GLN G 1 233 ? -79.931 -31.597 74.409 1.00 20.82 212 GLN G N 1
ATOM 15726 C CA A GLN G 1 233 ? -79.773 -30.221 73.952 0.51 21.97 212 GLN G CA 1
ATOM 15727 C CA B GLN G 1 233 ? -79.802 -30.213 73.967 0.49 21.95 212 GLN G CA 1
ATOM 15728 C C . GLN G 1 233 ? -80.307 -29.960 72.551 1.00 21.53 212 GLN G C 1
ATOM 15729 O O . GLN G 1 233 ? -80.461 -28.820 72.158 1.00 19.59 212 GLN G O 1
ATOM 15740 N N . PHE G 1 234 ? -80.558 -31.005 71.772 1.00 19.76 213 PHE G N 1
ATOM 15741 C CA . PHE G 1 234 ? -81.046 -30.733 70.427 1.00 22.07 213 PHE G CA 1
ATOM 15742 C C . PHE G 1 234 ? -82.559 -30.459 70.383 1.00 22.25 213 PHE G C 1
ATOM 15743 O O . PHE G 1 234 ? -83.077 -30.054 69.344 1.00 20.37 213 PHE G O 1
ATOM 15751 N N . VAL G 1 235 ? -83.247 -30.654 71.512 1.00 18.58 214 VAL G N 1
ATOM 15752 C CA . VAL G 1 235 ? -84.696 -30.436 71.600 1.00 19.34 214 VAL G CA 1
ATOM 15753 C C . VAL G 1 235 ? -85.040 -28.946 71.563 1.00 24.22 214 VAL G C 1
ATOM 15754 O O . VAL G 1 235 ? -84.489 -28.150 72.323 1.00 24.37 214 VAL G O 1
ATOM 15758 N N . LYS G 1 236 ? -85.973 -28.608 70.673 1.00 21.36 215 LYS G N 1
ATOM 15759 C CA . LYS G 1 236 ? -86.400 -27.247 70.376 1.00 26.42 215 LYS G CA 1
ATOM 15760 C C . LYS G 1 236 ? -87.769 -26.907 70.984 1.00 25.01 215 LYS G C 1
ATOM 15761 O O . LYS G 1 236 ? -88.015 -25.775 71.422 1.00 24.54 215 LYS G O 1
ATOM 15767 N N . SER G 1 237 ? -88.650 -27.901 71.041 1.00 18.43 216 SER G N 1
ATOM 15768 C CA . SER G 1 237 ? -90.030 -27.665 71.471 1.00 18.39 216 SER G CA 1
ATOM 15769 C C . SER G 1 237 ? -90.747 -28.971 71.810 1.00 18.43 216 SER G C 1
ATOM 15770 O O . SER G 1 237 ? -90.271 -30.053 71.457 1.00 15.55 216 SER G O 1
ATOM 15773 N N . PHE G 1 238 ? -91.875 -28.872 72.511 1.00 18.47 217 PHE G N 1
ATOM 15774 C CA . PHE G 1 238 ? -92.741 -30.024 72.735 1.00 18.32 217 PHE G CA 1
ATOM 15775 C C . PHE G 1 238 ? -93.984 -29.874 71.860 1.00 17.51 217 PHE G C 1
ATOM 15776 O O . PHE G 1 238 ? -94.546 -28.789 71.774 1.00 15.57 217 PHE G O 1
ATOM 15784 N N . GLN G 1 239 ? -94.399 -30.951 71.196 1.00 20.34 218 GLN G N 1
ATOM 15785 C CA . GLN G 1 239 ? -95.610 -30.914 70.370 1.00 21.94 218 GLN G CA 1
ATOM 15786 C C . GLN G 1 239 ? -96.833 -30.528 71.188 1.00 18.51 218 GLN G C 1
ATOM 15787 O O . GLN G 1 239 ? -97.062 -31.092 72.252 1.00 17.17 218 GLN G O 1
ATOM 15793 N N . ASP G 1 240 ? -97.599 -29.561 70.681 1.00 19.42 219 ASP G N 1
ATOM 15794 C CA . ASP G 1 240 ? -98.846 -29.118 71.307 1.00 21.26 219 ASP G CA 1
ATOM 15795 C C . ASP G 1 240 ? -98.686 -28.379 72.648 1.00 22.24 219 ASP G C 1
ATOM 15796 O O . ASP G 1 240 ? -99.680 -28.121 73.336 1.00 20.09 219 ASP G O 1
ATOM 15801 N N . LEU G 1 241 ? -97.454 -28.015 73.001 1.00 19.67 220 LEU G N 1
ATOM 15802 C CA . LEU G 1 241 ? -97.218 -27.200 74.197 1.00 17.65 220 LEU G CA 1
ATOM 15803 C C . LEU G 1 241 ? -96.605 -25.859 73.799 1.00 18.38 220 LEU G C 1
ATOM 15804 O O . LEU G 1 241 ? -95.745 -25.802 72.913 1.00 20.76 220 LEU G O 1
ATOM 15809 N N . PRO G 1 242 ? -97.041 -24.771 74.453 1.00 17.59 221 PRO G N 1
ATOM 15810 C CA . PRO G 1 242 ? -96.487 -23.450 74.135 1.00 21.08 221 PRO G CA 1
ATOM 15811 C C . PRO G 1 242 ? -95.047 -23.278 74.608 1.00 21.48 221 PRO G C 1
ATOM 15812 O O . PRO G 1 242 ? -94.621 -23.952 75.540 1.00 16.91 221 PRO G O 1
ATOM 15816 N N . SER G 1 243 ? -94.322 -22.360 73.980 1.00 21.03 222 SER G N 1
ATOM 15817 C CA . SER G 1 243 ? -92.924 -22.107 74.299 1.00 27.46 222 SER G CA 1
ATOM 15818 C C . SER G 1 243 ? -92.694 -21.835 75.774 1.00 29.48 222 SER G C 1
ATOM 15819 O O . SER G 1 243 ? -91.718 -22.298 76.354 1.00 30.89 222 SER G O 1
ATOM 15822 N N . ALA G 1 244 ? -93.606 -21.086 76.376 1.00 38.35 223 ALA G N 1
ATOM 15823 C CA . ALA G 1 244 ? -93.469 -20.695 77.769 1.00 39.15 223 ALA G CA 1
ATOM 15824 C C . ALA G 1 244 ? -93.381 -21.918 78.673 1.00 38.59 223 ALA G C 1
ATOM 15825 O O . ALA G 1 244 ? -92.666 -21.907 79.670 1.00 49.09 223 ALA G O 1
ATOM 15827 N N . GLU G 1 245 ? -94.100 -22.982 78.320 1.00 22.41 224 GLU G N 1
ATOM 15828 C CA . GLU G 1 245 ? -94.095 -24.191 79.118 1.00 18.98 224 GLU G CA 1
ATOM 15829 C C . GLU G 1 245 ? -92.943 -25.113 78.753 1.00 24.47 224 GLU G C 1
ATOM 15830 O O . GLU G 1 245 ? -92.589 -26.003 79.524 1.00 20.07 224 GLU G O 1
ATOM 15836 N N . PHE G 1 246 ? -92.361 -24.904 77.579 1.00 27.48 225 PHE G N 1
ATOM 15837 C CA . PHE G 1 246 ? -91.285 -25.776 77.122 1.00 26.90 225 PHE G CA 1
ATOM 15838 C C . PHE G 1 246 ? -90.082 -25.758 78.062 1.00 22.38 225 PHE G C 1
ATOM 15839 O O . PHE G 1 246 ? -89.594 -26.810 78.468 1.00 21.78 225 PHE G O 1
ATOM 15847 N N . ALA G 1 247 ? -89.616 -24.563 78.407 1.00 21.55 226 ALA G N 1
ATOM 15848 C CA . ALA G 1 247 ? -88.407 -24.413 79.200 1.00 24.50 226 ALA G CA 1
ATOM 15849 C C . ALA G 1 247 ? -88.550 -25.055 80.571 1.00 19.79 226 ALA G C 1
ATOM 15850 O O . ALA G 1 247 ? -87.632 -25.717 81.065 1.00 18.83 226 ALA G O 1
ATOM 15852 N N . SER G 1 248 ? -89.714 -24.860 81.178 1.00 18.33 227 SER G N 1
ATOM 15853 C CA A SER G 1 248 ? -89.978 -25.396 82.509 0.41 19.06 227 SER G CA 1
ATOM 15854 C CA B SER G 1 248 ? -89.978 -25.389 82.504 0.59 19.17 227 SER G CA 1
ATOM 15855 C C . SER G 1 248 ? -89.955 -26.912 82.497 1.00 16.08 227 SER G C 1
ATOM 15856 O O . SER G 1 248 ? -89.287 -27.548 83.327 1.00 14.44 227 SER G O 1
ATOM 15861 N N . LEU G 1 249 ? -90.678 -27.505 81.553 1.00 11.13 228 LEU G N 1
ATOM 15862 C CA . LEU G 1 249 ? -90.753 -28.959 81.509 1.00 15.04 228 LEU G CA 1
ATOM 15863 C C . LEU G 1 249 ? -89.449 -29.584 81.053 1.00 15.74 228 LEU G C 1
ATOM 15864 O O . LEU G 1 249 ? -89.079 -30.658 81.514 1.00 11.92 228 LEU G O 1
ATOM 15869 N N . PHE G 1 250 ? -88.773 -28.934 80.119 1.00 17.65 229 PHE G N 1
ATOM 15870 C CA . PHE G 1 250 ? -87.490 -29.439 79.639 1.00 16.36 229 PHE G CA 1
ATOM 15871 C C . PHE G 1 250 ? -86.471 -29.488 80.783 1.00 17.58 229 PHE G C 1
ATOM 15872 O O . PHE G 1 250 ? -85.785 -30.493 80.960 1.00 15.86 229 PHE G O 1
ATOM 15880 N N . GLN G 1 251 ? -86.380 -28.407 81.555 1.00 15.10 230 GLN G N 1
ATOM 15881 C CA A GLN G 1 251 ? -85.467 -28.333 82.700 0.49 15.91 230 GLN G CA 1
ATOM 15882 C CA B GLN G 1 251 ? -85.456 -28.363 82.682 0.51 15.91 230 GLN G CA 1
ATOM 15883 C C . GLN G 1 251 ? -85.819 -29.380 83.756 1.00 17.47 230 GLN G C 1
ATOM 15884 O O . GLN G 1 251 ? -84.939 -30.004 84.337 1.00 15.94 230 GLN G O 1
ATOM 15895 N N . LEU G 1 252 ? -87.113 -29.557 84.013 1.00 14.12 231 LEU G N 1
ATOM 15896 C CA . LEU G 1 252 ? -87.546 -30.539 85.001 1.00 12.43 231 LEU G CA 1
ATOM 15897 C C . LEU G 1 252 ? -87.078 -31.943 84.588 1.00 11.84 231 LEU G C 1
ATOM 15898 O O . LEU G 1 252 ? -86.452 -32.660 85.369 1.00 12.43 231 LEU G O 1
ATOM 15903 N N . LEU G 1 253 ? -87.344 -32.314 83.339 1.00 10.67 232 LEU G N 1
ATOM 15904 C CA . LEU G 1 253 ? -87.009 -33.661 82.882 1.00 9.76 232 LEU G CA 1
ATOM 15905 C C . LEU G 1 253 ? -85.496 -33.869 82.759 1.00 14.71 232 LEU G C 1
ATOM 15906 O O . LEU G 1 253 ? -84.974 -34.931 83.127 1.00 12.88 232 LEU G O 1
ATOM 15911 N N . GLN G 1 254 ? -84.785 -32.864 82.265 1.00 12.79 233 GLN G N 1
ATOM 15912 C CA . GLN G 1 254 ? -83.325 -32.962 82.184 1.00 14.72 233 GLN G CA 1
ATOM 15913 C C . GLN G 1 254 ? -82.672 -33.089 83.566 1.00 14.96 233 GLN G C 1
ATOM 15914 O O . GLN G 1 254 ? -81.678 -33.794 83.714 1.00 13.96 233 GLN G O 1
ATOM 15920 N N . ALA G 1 255 ? -83.218 -32.403 84.574 1.00 13.53 234 ALA G N 1
ATOM 15921 C CA . ALA G 1 255 ? -82.666 -32.495 85.921 1.00 16.24 234 ALA G CA 1
ATOM 15922 C C . ALA G 1 255 ? -82.831 -33.911 86.484 1.00 18.34 234 ALA G C 1
ATOM 15923 O O . ALA G 1 255 ? -81.965 -34.398 87.223 1.00 14.36 234 ALA G O 1
ATOM 15925 N N . ARG G 1 256 ? -83.933 -34.571 86.130 1.00 14.85 235 ARG G N 1
ATOM 15926 C CA . ARG G 1 256 ? -84.130 -35.968 86.526 1.00 14.96 235 ARG G CA 1
ATOM 15927 C C . ARG G 1 256 ? -83.153 -36.910 85.830 1.00 17.52 235 ARG G C 1
ATOM 15928 O O . ARG G 1 256 ? -82.710 -37.904 86.411 1.00 16.69 235 ARG G O 1
ATOM 15936 N N . ILE G 1 257 ? -82.837 -36.603 84.583 1.00 14.83 236 ILE G N 1
ATOM 15937 C CA . ILE G 1 257 ? -81.893 -37.404 83.821 1.00 14.25 236 ILE G CA 1
ATOM 15938 C C . ILE G 1 257 ? -80.475 -37.240 84.374 1.00 17.93 236 ILE G C 1
ATOM 15939 O O . ILE G 1 257 ? -79.760 -38.231 84.573 1.00 16.28 236 ILE G O 1
ATOM 15944 N N . THR G 1 258 ? -80.078 -35.997 84.644 1.00 13.87 237 THR G N 1
ATOM 15945 C CA . THR G 1 258 ? -78.693 -35.707 85.012 1.00 16.95 237 THR G CA 1
ATOM 15946 C C . THR G 1 258 ? -78.431 -35.712 86.518 1.00 15.95 237 THR G C 1
ATOM 15947 O O . THR G 1 258 ? -77.334 -35.387 86.958 1.00 14.19 237 THR G O 1
ATOM 15951 N N . LYS G 1 259 ? -79.437 -36.105 87.295 1.00 13.92 238 LYS G N 1
ATOM 15952 C CA . LYS G 1 259 ? -79.276 -36.360 88.726 1.00 13.32 238 LYS G CA 1
ATOM 15953 C C . LYS G 1 259 ? -77.995 -37.180 88.960 1.00 12.33 238 LYS G C 1
ATOM 15954 O O . LYS G 1 259 ? -77.770 -38.178 88.268 1.00 13.01 238 LYS G O 1
ATOM 15960 N N . LEU G 1 260 ? -77.151 -36.762 89.901 1.00 12.90 239 LEU G N 1
ATOM 15961 C CA . LEU G 1 260 ? -75.796 -37.333 90.024 1.00 13.17 239 LEU G CA 1
ATOM 15962 C C . LEU G 1 260 ? -75.762 -38.860 90.154 1.00 16.44 239 LEU G C 1
ATOM 15963 O O . LEU G 1 260 ? -74.892 -39.508 89.574 1.00 15.63 239 LEU G O 1
ATOM 15968 N N . GLU G 1 261 ? -76.718 -39.418 90.889 1.00 15.14 240 GLU G N 1
ATOM 15969 C CA . GLU G 1 261 ? -76.846 -40.857 91.073 1.00 15.51 240 GLU G CA 1
ATOM 15970 C C . GLU G 1 261 ? -77.018 -41.627 89.759 1.00 17.65 240 GLU G C 1
ATOM 15971 O O . GLU G 1 261 ? -76.804 -42.834 89.710 1.00 18.51 240 GLU G O 1
ATOM 15977 N N . ASN G 1 262 ? -77.457 -40.941 88.710 1.00 13.83 241 ASN G N 1
ATOM 15978 C CA . ASN G 1 262 ? -77.655 -41.580 87.412 1.00 13.88 241 ASN G CA 1
ATOM 15979 C C . ASN G 1 262 ? -76.456 -41.401 86.490 1.00 14.47 241 ASN G C 1
ATOM 15980 O O . ASN G 1 262 ? -76.542 -41.663 85.299 1.00 16.63 241 ASN G O 1
ATOM 15985 N N . THR G 1 263 ? -75.343 -40.939 87.042 1.00 16.36 242 THR G N 1
ATOM 15986 C CA . THR G 1 263 ? -74.209 -40.588 86.202 1.00 16.36 242 THR G CA 1
ATOM 15987 C C . THR G 1 263 ? -72.923 -41.318 86.527 1.00 17.03 242 THR G C 1
ATOM 15988 O O . THR G 1 263 ? -72.638 -41.668 87.672 1.00 18.32 242 THR G O 1
ATOM 15992 N N . PHE G 1 264 ? -72.144 -41.491 85.474 1.00 16.03 243 PHE G N 1
ATOM 15993 C CA . PHE G 1 264 ? -70.841 -42.122 85.504 1.00 19.13 243 PHE G CA 1
ATOM 15994 C C . PHE G 1 264 ? -69.869 -41.114 84.920 1.00 21.73 243 PHE G C 1
ATOM 15995 O O . PHE G 1 264 ? -70.091 -40.650 83.811 1.00 20.35 243 PHE G O 1
ATOM 16003 N N . ARG G 1 265 ? -68.841 -40.731 85.678 1.00 16.98 244 ARG G N 1
ATOM 16004 C CA . ARG G 1 265 ? -67.900 -39.710 85.241 1.00 17.52 244 ARG G CA 1
ATOM 16005 C C . ARG G 1 265 ? -66.495 -40.299 85.150 1.00 22.94 244 ARG G C 1
ATOM 16006 O O . ARG G 1 265 ? -65.961 -40.825 86.128 1.00 21.71 244 ARG G O 1
ATOM 16014 N N . TRP G 1 266 ? -65.903 -40.233 83.966 1.00 23.33 245 TRP G N 1
ATOM 16015 C CA . TRP G 1 266 ? -64.641 -40.928 83.710 1.00 24.34 245 TRP G CA 1
ATOM 16016 C C . TRP G 1 266 ? -63.498 -39.969 83.419 1.00 25.75 245 TRP G C 1
ATOM 16017 O O . TRP G 1 266 ? -63.588 -39.155 82.495 1.00 21.81 245 TRP G O 1
ATOM 16028 N N . ASN G 1 267 ? -62.426 -40.091 84.203 1.00 25.27 246 ASN G N 1
ATOM 16029 C CA . ASN G 1 267 ? -61.182 -39.360 83.979 1.00 24.82 246 ASN G CA 1
ATOM 16030 C C . ASN G 1 267 ? -60.346 -40.059 82.914 1.00 27.59 246 ASN G C 1
ATOM 16031 O O . ASN G 1 267 ? -59.898 -41.196 83.104 1.00 28.62 246 ASN G O 1
ATOM 16036 N N . TRP G 1 268 ? -60.129 -39.389 81.792 1.00 25.25 247 TRP G N 1
ATOM 16037 C CA . TRP G 1 268 ? -59.425 -40.027 80.679 1.00 28.06 247 TRP G CA 1
ATOM 16038 C C . TRP G 1 268 ? -57.926 -40.218 80.898 1.00 30.82 247 TRP G C 1
ATOM 16039 O O . TRP G 1 268 ? -57.241 -39.342 81.429 1.00 30.11 247 TRP G O 1
ATOM 16050 N N . ARG G 1 269 ? -57.426 -41.367 80.447 1.00 29.03 248 ARG G N 1
ATOM 16051 C CA . ARG G 1 269 ? -55.992 -41.600 80.292 1.00 35.75 248 ARG G CA 1
ATOM 16052 C C . ARG G 1 269 ? -55.717 -42.105 78.873 1.00 37.02 248 ARG G C 1
ATOM 16053 O O . ARG G 1 269 ? -56.598 -42.691 78.244 1.00 31.65 248 ARG G O 1
ATOM 16061 N N . LEU G 1 270 ? -54.517 -41.849 78.348 1.00 38.77 249 LEU G N 1
ATOM 16062 C CA . LEU G 1 270 ? -54.151 -42.399 77.046 1.00 36.83 249 LEU G CA 1
ATOM 16063 C C . LEU G 1 270 ? -54.261 -43.912 77.125 1.00 38.12 249 LEU G C 1
ATOM 16064 O O . LEU G 1 270 ? -53.901 -44.513 78.135 1.00 38.26 249 LEU G O 1
ATOM 16069 N N . GLY G 1 271 ? -54.799 -44.522 76.079 1.00 37.42 250 GLY G N 1
ATOM 16070 C CA . GLY G 1 271 ? -54.990 -45.956 76.083 1.00 38.70 250 GLY G CA 1
ATOM 16071 C C . GLY G 1 271 ? -56.395 -46.368 76.468 1.00 37.66 250 GLY G C 1
ATOM 16072 O O . GLY G 1 271 ? -56.762 -47.530 76.281 1.00 35.44 250 GLY G O 1
ATOM 16073 N N . ASP G 1 272 ? -57.183 -45.433 77.006 1.00 36.58 251 ASP G N 1
ATOM 16074 C CA . ASP G 1 272 ? -58.570 -45.727 77.371 1.00 33.84 251 ASP G CA 1
ATOM 16075 C C . ASP G 1 272 ? -59.463 -45.806 76.134 1.00 36.04 251 ASP G C 1
ATOM 16076 O O . ASP G 1 272 ? -59.171 -45.191 75.107 1.00 35.25 251 ASP G O 1
ATOM 16081 N N . VAL G 1 273 ? -60.549 -46.570 76.238 1.00 35.11 252 VAL G N 1
ATOM 16082 C CA . VAL G 1 273 ? -61.616 -46.565 75.229 1.00 32.26 252 VAL G CA 1
ATOM 16083 C C . VAL G 1 273 ? -62.983 -46.618 75.912 1.00 28.59 252 VAL G C 1
ATOM 16084 O O . VAL G 1 273 ? -63.187 -47.404 76.831 1.00 34.31 252 VAL G O 1
ATOM 16088 N N . ALA G 1 274 ? -63.914 -45.774 75.476 1.00 27.76 253 ALA G N 1
ATOM 16089 C CA . ALA G 1 274 ? -65.284 -45.866 75.970 1.00 27.79 253 ALA G CA 1
ATOM 16090 C C . ALA G 1 274 ? -66.251 -46.290 74.876 1.00 28.34 253 ALA G C 1
ATOM 16091 O O . ALA G 1 274 ? -66.128 -45.860 73.731 1.00 30.38 253 ALA G O 1
ATOM 16093 N N . ILE G 1 275 ? -67.223 -47.122 75.237 1.00 27.83 254 ILE G N 1
ATOM 16094 C CA . ILE G 1 275 ? -68.335 -47.437 74.340 1.00 25.88 254 ILE G CA 1
ATOM 16095 C C . ILE G 1 275 ? -69.611 -47.148 75.113 1.00 24.30 254 ILE G C 1
ATOM 16096 O O . ILE G 1 275 ? -69.745 -47.556 76.270 1.00 26.91 254 ILE G O 1
ATOM 16101 N N . TRP G 1 276 ? -70.537 -46.410 74.511 1.00 27.37 255 TRP G N 1
ATOM 16102 C CA . TRP G 1 276 ? -71.802 -46.179 75.186 1.00 25.18 255 TRP G CA 1
ATOM 16103 C C . TRP G 1 276 ? -73.000 -46.458 74.306 1.00 22.75 255 TRP G C 1
ATOM 16104 O O . TRP G 1 276 ? -72.941 -46.367 73.081 1.00 25.52 255 TRP G O 1
ATOM 16115 N N . ASP G 1 277 ? -74.093 -46.803 74.971 1.00 24.94 256 ASP G N 1
ATOM 16116 C CA . ASP G 1 277 ? -75.368 -47.036 74.316 1.00 22.42 256 ASP G CA 1
ATOM 16117 C C . ASP G 1 277 ? -76.070 -45.696 74.118 1.00 22.93 256 ASP G C 1
ATOM 16118 O O . ASP G 1 277 ? -76.557 -45.091 75.080 1.00 23.01 256 ASP G O 1
ATOM 16123 N N . ASN G 1 278 ? -76.094 -45.216 72.875 1.00 22.68 257 ASN G N 1
ATOM 16124 C CA . ASN G 1 278 ? -76.684 -43.906 72.569 1.00 23.85 257 ASN G CA 1
ATOM 16125 C C . ASN G 1 278 ? -78.211 -43.951 72.527 1.00 24.18 257 ASN G C 1
ATOM 16126 O O . ASN G 1 278 ? -78.868 -42.950 72.245 1.00 24.68 257 ASN G O 1
ATOM 16131 N N . ARG G 1 279 ? -78.776 -45.124 72.785 1.00 24.89 258 ARG G N 1
ATOM 16132 C CA . ARG G 1 279 ? -80.221 -45.254 72.898 1.00 23.45 258 ARG G CA 1
ATOM 16133 C C . ARG G 1 279 ? -80.655 -45.182 74.355 1.00 25.12 258 ARG G C 1
ATOM 16134 O O . ARG G 1 279 ? -81.840 -45.107 74.640 1.00 23.90 258 ARG G O 1
ATOM 16142 N N . ALA G 1 280 ? -79.696 -45.180 75.277 1.00 21.46 259 ALA G N 1
ATOM 16143 C CA . ALA G 1 280 ? -80.025 -45.287 76.704 1.00 21.81 259 ALA G CA 1
ATOM 16144 C C . ALA G 1 280 ? -79.263 -44.292 77.572 1.00 21.69 259 ALA G C 1
ATOM 16145 O O . ALA G 1 280 ? -79.297 -44.387 78.798 1.00 19.68 259 ALA G O 1
ATOM 16147 N N . THR G 1 281 ? -78.587 -43.335 76.941 1.00 18.73 260 THR G N 1
ATOM 16148 C CA . THR G 1 281 ? -77.762 -42.383 77.674 1.00 20.11 260 THR G CA 1
ATOM 16149 C C . THR G 1 281 ? -77.802 -40.972 77.088 1.00 19.71 260 THR G C 1
ATOM 16150 O O . THR G 1 281 ? -78.211 -40.772 75.939 1.00 18.69 260 THR G O 1
ATOM 16154 N N . GLN G 1 282 ? -77.337 -40.015 77.890 1.00 17.71 261 GLN G N 1
ATOM 16155 C CA . GLN G 1 282 ? -76.825 -38.733 77.414 1.00 19.90 261 GLN G CA 1
ATOM 16156 C C . GLN G 1 282 ? -75.393 -38.626 77.922 1.00 20.88 261 GLN G C 1
ATOM 16157 O O . GLN G 1 282 ? -74.984 -39.377 78.820 1.00 19.71 261 GLN G O 1
ATOM 16163 N N . HIS G 1 283 ? -74.626 -37.697 77.364 1.00 19.93 262 HIS G N 1
ATOM 16164 C CA . HIS G 1 283 ? -73.290 -37.436 77.894 1.00 22.22 262 HIS G CA 1
ATOM 16165 C C . HIS G 1 283 ? -72.894 -35.974 77.767 1.00 21.77 262 HIS G C 1
ATOM 16166 O O . HIS G 1 283 ? -73.575 -35.190 77.104 1.00 20.00 262 HIS G O 1
ATOM 16173 N N . TYR G 1 284 ? -71.757 -35.644 78.375 1.00 19.73 263 TYR G N 1
ATOM 16174 C CA . TYR G 1 284 ? -71.338 -34.265 78.600 1.00 21.56 263 TYR G CA 1
ATOM 16175 C C . TYR G 1 284 ? -69.819 -34.251 78.763 1.00 19.52 263 TYR G C 1
ATOM 16176 O O . TYR G 1 284 ? -69.282 -34.943 79.631 1.00 21.32 263 TYR G O 1
ATOM 16185 N N . GLY G 1 285 ? -69.128 -33.493 77.918 1.00 21.79 264 GLY G N 1
ATOM 16186 C CA . GLY G 1 285 ? -67.680 -33.328 78.033 1.00 22.96 264 GLY G CA 1
ATOM 16187 C C . GLY G 1 285 ? -67.377 -32.071 78.837 1.00 24.60 264 GLY G C 1
ATOM 16188 O O . GLY G 1 285 ? -67.843 -30.991 78.486 1.00 26.93 264 GLY G O 1
ATOM 16189 N N . ILE G 1 286 ? -66.608 -32.202 79.913 1.00 23.35 265 ILE G N 1
ATOM 16190 C CA . ILE G 1 286 ? -66.457 -31.090 80.854 1.00 22.42 265 ILE G CA 1
ATOM 16191 C C . ILE G 1 286 ? -65.299 -30.154 80.508 1.00 21.67 265 ILE G C 1
ATOM 16192 O O . ILE G 1 286 ? -64.151 -30.584 80.402 1.00 22.71 265 ILE G O 1
ATOM 16197 N N . ALA G 1 287 ? -65.602 -28.865 80.365 1.00 21.71 266 ALA G N 1
ATOM 16198 C CA . ALA G 1 287 ? -64.596 -27.882 79.977 1.00 25.32 266 ALA G CA 1
ATOM 16199 C C . ALA G 1 287 ? -63.941 -27.250 81.203 1.00 29.21 266 ALA G C 1
ATOM 16200 O O . ALA G 1 287 ? -64.018 -26.033 81.404 1.00 23.88 266 ALA G O 1
ATOM 16202 N N . ASP G 1 288 ? -63.286 -28.090 82.004 1.00 29.59 267 ASP G N 1
ATOM 16203 C CA . ASP G 1 288 ? -62.657 -27.663 83.251 1.00 27.41 267 ASP G CA 1
ATOM 16204 C C . ASP G 1 288 ? -61.139 -27.797 83.193 1.00 26.36 267 ASP G C 1
ATOM 16205 O O . ASP G 1 288 ? -60.489 -28.087 84.204 1.00 24.87 267 ASP G O 1
ATOM 16210 N N . PHE G 1 289 ? -60.564 -27.558 82.015 1.00 25.08 268 PHE G N 1
ATOM 16211 C CA . PHE G 1 289 ? -59.120 -27.682 81.846 1.00 28.90 268 PHE G CA 1
ATOM 16212 C C . PHE G 1 289 ? -58.469 -26.430 81.252 1.00 32.36 268 PHE G C 1
ATOM 16213 O O . PHE G 1 289 ? -57.371 -26.501 80.703 1.00 31.50 268 PHE G O 1
ATOM 16221 N N . GLY G 1 290 ? -59.134 -25.287 81.379 1.00 34.18 269 GLY G N 1
ATOM 16222 C CA . GLY G 1 290 ? -58.590 -24.045 80.859 1.00 37.13 269 GLY G CA 1
ATOM 16223 C C . GLY G 1 290 ? -58.427 -24.075 79.348 1.00 38.77 269 GLY G C 1
ATOM 16224 O O . GLY G 1 290 ? -59.298 -24.583 78.641 1.00 35.29 269 GLY G O 1
ATOM 16225 N N . GLU G 1 291 ? -57.311 -23.531 78.862 1.00 40.94 270 GLU G N 1
ATOM 16226 C CA . GLU G 1 291 ? -57.047 -23.400 77.429 1.00 45.46 270 GLU G CA 1
ATOM 16227 C C . GLU G 1 291 ? -56.199 -24.536 76.854 1.00 42.33 270 GLU G C 1
ATOM 16228 O O . GLU G 1 291 ? -55.693 -24.433 75.729 1.00 35.88 270 GLU G O 1
ATOM 16234 N N . GLN G 1 292 ? -56.018 -25.599 77.632 1.00 38.53 271 GLN G N 1
ATOM 16235 C CA . GLN G 1 292 ? -55.242 -26.741 77.170 1.00 42.61 271 GLN G CA 1
ATOM 16236 C C . GLN G 1 292 ? -55.967 -27.468 76.043 1.00 41.82 271 GLN G C 1
ATOM 16237 O O . GLN G 1 292 ? -57.183 -27.350 75.894 1.00 39.63 271 GLN G O 1
ATOM 16243 N N . GLN G 1 293 ? -55.211 -28.233 75.263 1.00 42.11 272 GLN G N 1
ATOM 16244 C CA . GLN G 1 293 ? -55.770 -29.001 74.159 1.00 43.96 272 GLN G CA 1
ATOM 16245 C C . GLN G 1 293 ? -56.346 -30.335 74.608 1.00 40.11 272 GLN G C 1
ATOM 16246 O O . GLN G 1 293 ? -55.783 -31.014 75.467 1.00 39.17 272 GLN G O 1
ATOM 16252 N N . ARG G 1 294 ? -57.466 -30.705 74.000 1.00 39.02 273 ARG G N 1
ATOM 16253 C CA . ARG G 1 294 ? -58.122 -31.981 74.260 1.00 36.68 273 ARG G CA 1
ATOM 16254 C C . ARG G 1 294 ? -58.709 -32.516 72.955 1.00 38.88 273 ARG G C 1
ATOM 16255 O O . ARG G 1 294 ? -59.489 -31.831 72.288 1.00 37.45 273 ARG G O 1
ATOM 16263 N N . GLU G 1 295 ? -58.320 -33.725 72.568 1.00 40.19 274 GLU G N 1
ATOM 16264 C CA . GLU G 1 295 ? -58.847 -34.300 71.338 1.00 42.13 274 GLU G CA 1
ATOM 16265 C C . GLU G 1 295 ? -59.152 -35.785 71.514 1.00 40.51 274 GLU G C 1
ATOM 16266 O O . GLU G 1 295 ? -58.327 -36.549 72.010 1.00 39.53 274 GLU G O 1
ATOM 16272 N N . LEU G 1 296 ? -60.366 -36.173 71.141 1.00 40.60 275 LEU G N 1
ATOM 16273 C CA . LEU G 1 296 ? -60.773 -37.571 71.160 1.00 41.40 275 LEU G CA 1
ATOM 16274 C C . LEU G 1 296 ? -61.369 -37.928 69.807 1.00 38.63 275 LEU G C 1
ATOM 16275 O O . LEU G 1 296 ? -61.995 -37.093 69.161 1.00 35.15 275 LEU G O 1
ATOM 16280 N N . HIS G 1 297 ? -61.180 -39.169 69.381 1.00 41.91 276 HIS G N 1
ATOM 16281 C CA . HIS G 1 297 ? -61.697 -39.600 68.085 1.00 43.59 276 HIS G CA 1
ATOM 16282 C C . HIS G 1 297 ? -62.871 -40.558 68.262 1.00 41.96 276 HIS G C 1
ATOM 16283 O O . HIS G 1 297 ? -62.811 -41.493 69.064 1.00 32.68 276 HIS G O 1
ATOM 16290 N N . ARG G 1 298 ? -63.940 -40.313 67.513 1.00 38.92 277 ARG G N 1
ATOM 16291 C CA . ARG G 1 298 ? -65.184 -41.046 67.697 1.00 43.28 277 ARG G CA 1
ATOM 16292 C C . ARG G 1 298 ? -65.569 -41.856 66.458 1.00 44.00 277 ARG G C 1
ATOM 16293 O O . ARG G 1 298 ? -65.441 -41.375 65.332 1.00 42.87 277 ARG G O 1
ATOM 16301 N N . VAL G 1 299 ? -66.051 -43.080 66.678 1.00 44.74 278 VAL G N 1
ATOM 16302 C CA . VAL G 1 299 ? -66.736 -43.841 65.633 1.00 44.04 278 VAL G CA 1
ATOM 16303 C C . VAL G 1 299 ? -68.156 -44.131 66.091 1.00 41.36 278 VAL G C 1
ATOM 16304 O O . VAL G 1 299 ? -68.382 -44.648 67.189 1.00 38.86 278 VAL G O 1
ATOM 16308 N N . THR G 1 300 ? -69.112 -43.795 65.241 1.00 38.98 279 THR G N 1
ATOM 16309 C CA A THR G 1 300 ? -70.513 -43.990 65.592 0.53 36.13 279 THR G CA 1
ATOM 16310 C CA B THR G 1 300 ? -70.509 -43.939 65.564 0.47 36.17 279 THR G CA 1
ATOM 16311 C C . THR G 1 300 ? -71.167 -45.018 64.693 1.00 35.87 279 THR G C 1
ATOM 16312 O O . THR G 1 300 ? -70.845 -45.135 63.510 1.00 37.24 279 THR G O 1
ATOM 16319 N N . LEU G 1 301 ? -72.085 -45.783 65.281 1.00 34.82 280 LEU G N 1
ATOM 16320 C CA . LEU G 1 301 ? -72.742 -46.885 64.587 1.00 35.71 280 LEU G CA 1
ATOM 16321 C C . LEU G 1 301 ? -74.210 -46.585 64.293 1.00 35.73 280 LEU G C 1
ATOM 16322 O O . LEU G 1 301 ? -74.922 -46.024 65.131 1.00 30.85 280 LEU G O 1
ATOM 16327 N N . ALA G 1 302 ? -74.648 -46.973 63.101 1.00 34.03 281 ALA G N 1
ATOM 16328 C CA . ALA G 1 302 ? -76.000 -46.711 62.630 1.00 34.23 281 ALA G CA 1
ATOM 16329 C C . ALA G 1 302 ? -77.060 -47.325 63.534 1.00 33.94 281 ALA G C 1
ATOM 16330 O O . ALA G 1 302 ? -76.908 -48.451 64.006 1.00 33.90 281 ALA G O 1
ATOM 16332 N N . GLY G 1 303 ? -78.138 -46.577 63.759 1.00 34.26 282 GLY G N 1
ATOM 16333 C CA . GLY G 1 303 ? -79.255 -47.057 64.552 1.00 31.48 282 GLY G CA 1
ATOM 16334 C C . GLY G 1 303 ? -80.537 -47.145 63.741 1.00 34.19 282 GLY G C 1
ATOM 16335 O O . GLY G 1 303 ? -80.505 -47.094 62.512 1.00 36.56 282 GLY G O 1
ATOM 16336 N N . ASP G 1 304 ? -81.668 -47.278 64.431 1.00 31.31 283 ASP G N 1
ATOM 16337 C CA . ASP G 1 304 ? -82.973 -47.331 63.777 1.00 29.09 283 ASP G CA 1
ATOM 16338 C C . ASP G 1 304 ? -83.811 -46.129 64.217 1.00 29.71 283 ASP G C 1
ATOM 16339 O O . ASP G 1 304 ? -83.339 -45.292 64.984 1.00 26.29 283 ASP G O 1
ATOM 16344 N N . VAL G 1 305 ? -85.045 -46.041 63.723 1.00 29.02 284 VAL G N 1
ATOM 16345 C CA . VAL G 1 305 ? -85.926 -44.935 64.064 1.00 25.08 284 VAL G CA 1
ATOM 16346 C C . VAL G 1 305 ? -86.616 -45.195 65.409 1.00 25.81 284 VAL G C 1
ATOM 16347 O O . VAL G 1 305 ? -87.136 -46.287 65.628 1.00 27.61 284 VAL G O 1
ATOM 16351 N N . PRO G 1 306 ? -86.588 -44.210 66.327 1.00 22.93 285 PRO G N 1
ATOM 16352 C CA . PRO G 1 306 ? -87.259 -44.436 67.615 1.00 24.40 285 PRO G CA 1
ATOM 16353 C C . PRO G 1 306 ? -88.740 -44.785 67.458 1.00 24.16 285 PRO G C 1
ATOM 16354 O O . PRO G 1 306 ? -89.374 -44.336 66.506 1.00 22.25 285 PRO G O 1
ATOM 16358 N N . VAL G 1 307 ? -89.264 -45.591 68.378 1.00 25.40 286 VAL G N 1
ATOM 16359 C CA . VAL G 1 307 ? -90.694 -45.864 68.463 1.00 24.16 286 VAL G CA 1
ATOM 16360 C C . VAL G 1 307 ? -91.170 -45.551 69.883 1.00 23.96 286 VAL G C 1
ATOM 16361 O O . VAL G 1 307 ? -90.420 -45.759 70.845 1.00 23.58 286 VAL G O 1
ATOM 16365 N N . ASP G 1 308 ? -92.397 -45.042 70.012 1.00 18.68 287 ASP G N 1
ATOM 16366 C CA . ASP G 1 308 ? -92.961 -44.711 71.327 1.00 18.97 287 ASP G CA 1
ATOM 16367 C C . ASP G 1 308 ? -93.544 -45.953 71.983 1.00 19.49 287 ASP G C 1
ATOM 16368 O O . ASP G 1 308 ? -93.433 -47.047 71.429 1.00 23.57 287 ASP G O 1
ATOM 16373 N N . VAL G 1 309 ? -94.209 -45.796 73.130 1.00 18.94 288 VAL G N 1
ATOM 16374 C CA . VAL G 1 309 ? -94.709 -46.972 73.841 1.00 21.01 288 VAL G CA 1
ATOM 16375 C C . VAL G 1 309 ? -95.860 -47.639 73.096 1.00 22.14 288 VAL G C 1
ATOM 16376 O O . VAL G 1 309 ? -96.302 -48.715 73.493 1.00 23.39 288 VAL G O 1
ATOM 16380 N N . HIS G 1 310 ? -96.331 -47.022 72.009 1.00 20.11 289 HIS G N 1
ATOM 16381 C CA . HIS G 1 310 ? -97.388 -47.630 71.196 1.00 21.69 289 HIS G CA 1
ATOM 16382 C C . HIS G 1 310 ? -96.845 -48.166 69.885 1.00 27.38 289 HIS G C 1
ATOM 16383 O O . HIS G 1 310 ? -97.595 -48.704 69.079 1.00 30.00 289 HIS G O 1
ATOM 16390 N N . GLY G 1 311 ? -95.535 -48.064 69.699 1.00 30.40 290 GLY G N 1
ATOM 16391 C CA . GLY G 1 311 ? -94.901 -48.566 68.492 1.00 28.69 290 GLY G CA 1
ATOM 16392 C C . GLY G 1 311 ? -94.915 -47.565 67.352 1.00 29.12 290 GLY G C 1
ATOM 16393 O O . GLY G 1 311 ? -94.584 -47.907 66.225 1.00 26.79 290 GLY G O 1
ATOM 16394 N N . ARG G 1 312 ? -95.288 -46.319 67.633 1.00 27.42 291 ARG G N 1
ATOM 16395 C CA . ARG G 1 312 ? -95.328 -45.302 66.583 1.00 27.13 291 ARG G CA 1
ATOM 16396 C C . ARG G 1 312 ? -93.956 -44.669 66.393 1.00 27.31 291 ARG G C 1
ATOM 16397 O O . ARG G 1 312 ? -93.304 -44.322 67.366 1.00 26.80 291 ARG G O 1
ATOM 16405 N N . ARG G 1 313 ? -93.529 -44.533 65.134 1.00 30.32 292 ARG G N 1
ATOM 16406 C CA A ARG G 1 313 ? -92.191 -44.048 64.792 0.54 31.04 292 ARG G CA 1
ATOM 16407 C CA B ARG G 1 313 ? -92.183 -44.055 64.839 0.46 30.96 292 ARG G CA 1
ATOM 16408 C C . ARG G 1 313 ? -92.088 -42.534 64.707 1.00 30.15 292 ARG G C 1
ATOM 16409 O O . ARG G 1 313 ? -93.076 -41.846 64.450 1.00 24.97 292 ARG G O 1
ATOM 16424 N N . SER G 1 314 ? -90.874 -42.026 64.892 1.00 28.27 293 SER G N 1
ATOM 16425 C CA . SER G 1 314 ? -90.584 -40.611 64.728 1.00 21.70 293 SER G CA 1
ATOM 16426 C C . SER G 1 314 ? -90.973 -40.136 63.331 1.00 22.41 293 SER G C 1
ATOM 16427 O O . SER G 1 314 ? -91.083 -40.931 62.400 1.00 25.06 293 SER G O 1
ATOM 16430 N N . GLN G 1 315 ? -91.190 -38.837 63.189 1.00 25.44 294 GLN G N 1
ATOM 16431 C CA . GLN G 1 315 ? -91.564 -38.267 61.896 1.00 28.78 294 GLN G CA 1
ATOM 16432 C C . GLN G 1 315 ? -90.570 -37.188 61.479 1.00 27.70 294 GLN G C 1
ATOM 16433 O O . GLN G 1 315 ? -90.234 -36.302 62.272 1.00 26.49 294 GLN G O 1
ATOM 16435 N N . ILE G 1 316 ? -90.094 -37.274 60.244 1.00 32.59 295 ILE G N 1
ATOM 16436 C CA . ILE G 1 316 ? -89.193 -36.270 59.684 1.00 35.07 295 ILE G CA 1
ATOM 16437 C C . ILE G 1 316 ? -89.942 -35.015 59.240 1.00 34.70 295 ILE G C 1
ATOM 16438 O O . ILE G 1 316 ? -90.954 -35.104 58.548 1.00 32.40 295 ILE G O 1
ATOM 16443 N N . LEU G 1 317 ? -89.463 -33.847 59.659 1.00 31.58 296 LEU G N 1
ATOM 16444 C CA . LEU G 1 317 ? -90.009 -32.587 59.156 1.00 33.08 296 LEU G CA 1
ATOM 16445 C C . LEU G 1 317 ? -89.104 -31.982 58.080 1.00 33.27 296 LEU G C 1
ATOM 16446 O O . LEU G 1 317 ? -89.569 -31.562 57.025 1.00 35.33 296 LEU G O 1
ATOM 16451 N N . LEU G 1 318 ? -87.807 -31.950 58.357 1.00 32.15 297 LEU G N 1
ATOM 16452 C CA . LEU G 1 318 ? -86.821 -31.393 57.442 1.00 33.18 297 LEU G CA 1
ATOM 16453 C C . LEU G 1 318 ? -85.558 -32.236 57.477 1.00 34.76 297 LEU G C 1
ATOM 16454 O O . LEU G 1 318 ? -85.127 -32.660 58.551 1.00 34.22 297 LEU G O 1
ATOM 16459 N N . GLY G 1 319 ? -84.950 -32.442 56.313 1.00 33.53 298 GLY G N 1
ATOM 16460 C CA . GLY G 1 319 ? -83.679 -33.137 56.221 1.00 35.55 298 GLY G CA 1
ATOM 16461 C C . GLY G 1 319 ? -83.756 -34.559 55.696 1.00 37.91 298 GLY G C 1
ATOM 16462 O O . GLY G 1 319 ? -84.819 -35.185 55.681 1.00 39.63 298 GLY G O 1
ATOM 16463 N N . ASP G 1 320 ? -82.614 -35.055 55.232 1.00 35.01 299 ASP G N 1
ATOM 16464 C CA . ASP G 1 320 ? -82.491 -36.414 54.728 1.00 38.85 299 ASP G CA 1
ATOM 16465 C C . ASP G 1 320 ? -81.140 -36.953 55.203 1.00 41.60 299 ASP G C 1
ATOM 16466 O O . ASP G 1 320 ? -80.088 -36.438 54.823 1.00 41.72 299 ASP G O 1
ATOM 16471 N N . ALA G 1 321 ? -81.162 -38.012 56.001 1.00 38.78 300 ALA G N 1
ATOM 16472 C CA . ALA G 1 321 ? -79.930 -38.499 56.598 1.00 33.05 300 ALA G CA 1
ATOM 16473 C C . ALA G 1 321 ? -79.427 -39.765 55.920 1.00 34.45 300 ALA G C 1
ATOM 16474 O O . ALA G 1 321 ? -78.540 -40.439 56.443 1.00 34.46 300 ALA G O 1
ATOM 16476 N N . SER G 1 322 ? -79.970 -40.063 54.740 1.00 35.74 301 SER G N 1
ATOM 16477 C CA . SER G 1 322 ? -79.654 -41.308 54.053 1.00 48.62 301 SER G CA 1
ATOM 16478 C C . SER G 1 322 ? -78.185 -41.393 53.639 1.00 46.96 301 SER G C 1
ATOM 16479 O O . SER G 1 322 ? -77.655 -42.484 53.446 1.00 47.37 301 SER G O 1
ATOM 16482 N N . HIS G 1 323 ? -77.532 -40.243 53.518 1.00 43.69 302 HIS G N 1
ATOM 16483 C CA . HIS G 1 323 ? -76.111 -40.189 53.188 1.00 45.06 302 HIS G CA 1
ATOM 16484 C C . HIS G 1 323 ? -75.250 -40.482 54.407 1.00 45.78 302 HIS G C 1
ATOM 16485 O O . HIS G 1 323 ? -74.114 -40.943 54.285 1.00 47.41 302 HIS G O 1
ATOM 16492 N N . TYR G 1 324 ? -75.817 -40.224 55.583 1.00 41.19 303 TYR G N 1
ATOM 16493 C CA . TYR G 1 324 ? -75.104 -40.332 56.850 1.00 39.70 303 TYR G CA 1
ATOM 16494 C C . TYR G 1 324 ? -75.027 -41.775 57.321 1.00 38.85 303 TYR G C 1
ATOM 16495 O O . TYR G 1 324 ? -73.985 -42.227 57.796 1.00 42.71 303 TYR G O 1
ATOM 16504 N N . SER G 1 325 ? -76.133 -42.492 57.178 1.00 37.29 304 SER G N 1
ATOM 16505 C CA . SER G 1 325 ? -76.181 -43.907 57.505 1.00 39.18 304 SER G CA 1
ATOM 16506 C C . SER G 1 325 ? -77.449 -44.515 56.941 1.00 38.16 304 SER G C 1
ATOM 16507 O O . SER G 1 325 ? -78.365 -43.799 56.551 1.00 37.87 304 SER G O 1
ATOM 16510 N N . GLY G 1 326 ? -77.501 -45.838 56.901 1.00 41.86 305 GLY G N 1
ATOM 16511 C CA . GLY G 1 326 ? -78.736 -46.529 56.590 1.00 42.74 305 GLY G CA 1
ATOM 16512 C C . GLY G 1 326 ? -79.545 -46.693 57.858 1.00 42.44 305 GLY G C 1
ATOM 16513 O O . GLY G 1 326 ? -79.117 -46.265 58.931 1.00 42.41 305 GLY G O 1
ATOM 16514 N N . ILE G 1 327 ? -80.707 -47.325 57.742 1.00 41.93 306 ILE G N 1
ATOM 16515 C CA . ILE G 1 327 ? -81.527 -47.631 58.899 1.00 44.25 306 ILE G CA 1
ATOM 16516 C C . ILE G 1 327 ? -81.273 -49.076 59.298 1.00 44.50 306 ILE G C 1
ATOM 16517 O O . ILE G 1 327 ? -81.502 -49.992 58.508 1.00 44.65 306 ILE G O 1
ATOM 16522 N N . GLU G 1 328 ? -80.757 -49.286 60.505 1.00 43.78 307 GLU G N 1
ATOM 16523 C CA . GLU G 1 328 ? -80.477 -50.647 60.949 1.00 44.04 307 GLU G CA 1
ATOM 16524 C C . GLU G 1 328 ? -81.771 -51.357 61.345 1.00 40.02 307 GLU G C 1
ATOM 16525 O O . GLU G 1 328 ? -82.700 -50.734 61.869 1.00 39.77 307 GLU G O 1
ATOM 16531 N N . THR G 1 329 ? -81.855 -52.648 61.040 1.00 38.37 308 THR G N 1
ATOM 16532 C CA . THR G 1 329 ? -82.918 -53.483 61.579 1.00 41.89 308 THR G CA 1
ATOM 16533 C C . THR G 1 329 ? -82.385 -54.178 62.829 1.00 45.81 308 THR G C 1
ATOM 16534 O O . THR G 1 329 ? -81.576 -55.094 62.739 1.00 49.12 308 THR G O 1
ATOM 16538 N N . PRO G 1 330 ? -82.836 -53.736 64.007 1.00 46.56 309 PRO G N 1
ATOM 16539 C CA . PRO G 1 330 ? -82.295 -54.235 65.277 1.00 46.42 309 PRO G CA 1
ATOM 16540 C C . PRO G 1 330 ? -82.777 -55.635 65.639 1.00 47.64 309 PRO G C 1
ATOM 16541 O O . PRO G 1 330 ? -83.791 -56.104 65.116 1.00 47.77 309 PRO G O 1
ATOM 16545 N N . GLN G 1 331 ? -82.037 -56.300 66.519 1.00 46.70 310 GLN G N 1
ATOM 16546 C CA . GLN G 1 331 ? -82.448 -57.602 67.021 1.00 49.21 310 GLN G CA 1
ATOM 16547 C C . GLN G 1 331 ? -82.508 -57.581 68.545 1.00 49.32 310 GLN G C 1
ATOM 16548 O O . GLN G 1 331 ? -81.554 -57.162 69.213 1.00 49.45 310 GLN G O 1
ATOM 16550 N N . ARG G 1 332 ? -83.637 -58.023 69.091 1.00 47.63 311 ARG G N 1
ATOM 16551 C CA . ARG G 1 332 ? -83.800 -58.100 70.537 1.00 47.30 311 ARG G CA 1
ATOM 16552 C C . ARG G 1 332 ? -82.831 -59.127 71.108 1.00 47.31 311 ARG G C 1
ATOM 16553 O O . ARG G 1 332 ? -82.617 -60.183 70.511 1.00 47.74 311 ARG G O 1
ATOM 16555 N N . LEU G 1 333 ? -82.228 -58.806 72.249 1.00 46.03 312 LEU G N 1
ATOM 16556 C CA . LEU G 1 333 ? -81.344 -59.748 72.939 1.00 50.67 312 LEU G CA 1
ATOM 16557 C C . LEU G 1 333 ? -82.190 -60.731 73.749 1.00 52.13 312 LEU G C 1
ATOM 16558 O O . LEU G 1 333 ? -83.051 -60.308 74.524 1.00 50.03 312 LEU G O 1
ATOM 16563 N N . GLU G 1 334 ? -81.950 -62.033 73.594 1.00 55.16 313 GLU G N 1
ATOM 16564 C CA . GLU G 1 334 ? -82.804 -63.017 74.258 1.00 58.44 313 GLU G CA 1
ATOM 16565 C C . GLU G 1 334 ? -82.586 -63.096 75.768 1.00 62.70 313 GLU G C 1
ATOM 16566 O O . GLU G 1 334 ? -83.165 -63.949 76.437 1.00 69.10 313 GLU G O 1
ATOM 16568 N N . LEU G 1 335 ? -81.806 -62.172 76.313 1.00 62.48 314 LEU G N 1
ATOM 16569 C CA . LEU G 1 335 ? -81.611 -62.090 77.755 1.00 62.80 314 LEU G CA 1
ATOM 16570 C C . LEU G 1 335 ? -82.639 -61.116 78.312 1.00 62.07 314 LEU G C 1
ATOM 16571 O O . LEU G 1 335 ? -82.893 -61.067 79.519 1.00 62.07 314 LEU G O 1
ATOM 16573 N N . PHE G 1 336 ? -83.208 -60.327 77.406 1.00 59.73 315 PHE G N 1
ATOM 16574 C CA . PHE G 1 336 ? -84.203 -59.324 77.752 1.00 58.54 315 PHE G CA 1
ATOM 16575 C C . PHE G 1 336 ? -85.605 -59.717 77.276 1.00 63.67 315 PHE G C 1
ATOM 16576 O O . PHE G 1 336 ? -86.523 -58.897 77.292 1.00 64.75 315 PHE G O 1
ATOM 16584 N N . ALA G 1 337 ? -85.766 -60.964 76.840 1.00 65.93 316 ALA G N 1
ATOM 16585 C CA . ALA G 1 337 ? -87.055 -61.437 76.337 1.00 68.42 316 ALA G CA 1
ATOM 16586 C C . ALA G 1 337 ? -87.892 -62.073 77.441 1.00 70.34 316 ALA G C 1
ATOM 16587 O O . ALA G 1 337 ? -87.413 -62.279 78.555 1.00 71.92 316 ALA G O 1
ATOM 16589 N N . THR H 1 24 ? -47.298 -13.850 92.329 1.00 66.96 3 THR H N 1
ATOM 16590 C CA . THR H 1 24 ? -47.108 -14.514 93.612 1.00 64.06 3 THR H CA 1
ATOM 16591 C C . THR H 1 24 ? -47.310 -16.029 93.505 1.00 59.53 3 THR H C 1
ATOM 16592 O O . THR H 1 24 ? -47.600 -16.695 94.497 1.00 57.04 3 THR H O 1
ATOM 16594 N N . ASP H 1 25 ? -47.121 -16.571 92.306 1.00 58.90 4 ASP H N 1
ATOM 16595 C CA . ASP H 1 25 ? -47.262 -18.007 92.091 1.00 58.39 4 ASP H CA 1
ATOM 16596 C C . ASP H 1 25 ? -45.949 -18.744 92.333 1.00 57.00 4 ASP H C 1
ATOM 16597 O O . ASP H 1 25 ? -45.945 -19.865 92.842 1.00 54.07 4 ASP H O 1
ATOM 16602 N N . ASP H 1 26 ? -44.840 -18.110 91.963 1.00 59.73 5 ASP H N 1
ATOM 16603 C CA . ASP H 1 26 ? -43.519 -18.663 92.232 1.00 61.71 5 ASP H CA 1
ATOM 16604 C C . ASP H 1 26 ? -43.326 -18.750 93.739 1.00 58.34 5 ASP H C 1
ATOM 16605 O O . ASP H 1 26 ? -42.736 -19.701 94.248 1.00 60.83 5 ASP H O 1
ATOM 16610 N N . GLN H 1 27 ? -43.820 -17.734 94.440 1.00 52.89 6 GLN H N 1
ATOM 16611 C CA . GLN H 1 27 ? -43.783 -17.703 95.896 1.00 53.78 6 GLN H CA 1
ATOM 16612 C C . GLN H 1 27 ? -44.527 -18.895 96.498 1.00 47.61 6 GLN H C 1
ATOM 16613 O O . GLN H 1 27 ? -44.075 -19.511 97.464 1.00 47.55 6 GLN H O 1
ATOM 16619 N N . THR H 1 28 ? -45.676 -19.204 95.916 1.00 42.12 7 THR H N 1
ATOM 16620 C CA . THR H 1 28 ? -46.488 -20.321 96.367 1.00 39.97 7 THR H CA 1
ATOM 16621 C C . THR H 1 28 ? -45.733 -21.624 96.167 1.00 39.10 7 THR H C 1
ATOM 16622 O O . THR H 1 28 ? -45.722 -22.482 97.055 1.00 38.63 7 THR H O 1
ATOM 16626 N N . ARG H 1 29 ? -45.118 -21.767 94.994 1.00 38.53 8 ARG H N 1
ATOM 16627 C CA . ARG H 1 29 ? -44.344 -22.957 94.664 1.00 44.19 8 ARG H CA 1
ATOM 16628 C C . ARG H 1 29 ? -43.186 -23.133 95.633 1.00 45.17 8 ARG H C 1
ATOM 16629 O O . ARG H 1 29 ? -42.863 -24.259 96.037 1.00 43.57 8 ARG H O 1
ATOM 16637 N N . ARG H 1 30 ? -42.582 -22.013 96.021 1.00 42.01 9 ARG H N 1
ATOM 16638 C CA . ARG H 1 30 ? -41.461 -22.048 96.950 1.00 49.48 9 ARG H CA 1
ATOM 16639 C C . ARG H 1 30 ? -41.945 -22.492 98.324 1.00 49.84 9 ARG H C 1
ATOM 16640 O O . ARG H 1 30 ? -41.282 -23.285 99.001 1.00 50.81 9 ARG H O 1
ATOM 16642 N N . ILE H 1 31 ? -43.121 -22.004 98.716 1.00 45.37 10 ILE H N 1
ATOM 16643 C CA . ILE H 1 31 ? -43.699 -22.379 100.002 1.00 44.78 10 ILE H CA 1
ATOM 16644 C C . ILE H 1 31 ? -43.978 -23.876 100.032 1.00 42.59 10 ILE H C 1
ATOM 16645 O O . ILE H 1 31 ? -43.622 -24.552 100.999 1.00 42.24 10 ILE H O 1
ATOM 16650 N N . TYR H 1 32 ? -44.557 -24.393 98.951 1.00 37.57 11 TYR H N 1
ATOM 16651 C CA . TYR H 1 32 ? -44.796 -25.825 98.836 1.00 37.56 11 TYR H CA 1
ATOM 16652 C C . TYR H 1 32 ? -43.488 -26.612 98.901 1.00 41.80 11 TYR H C 1
ATOM 16653 O O . TYR H 1 32 ? -43.353 -27.558 99.685 1.00 41.59 11 TYR H O 1
ATOM 16662 N N . ARG H 1 33 ? -42.520 -26.198 98.088 1.00 42.19 12 ARG H N 1
ATOM 16663 C CA . ARG H 1 33 ? -41.251 -26.912 97.991 1.00 44.45 12 ARG H CA 1
ATOM 16664 C C . ARG H 1 33 ? -40.564 -26.958 99.357 1.00 43.21 12 ARG H C 1
ATOM 16665 O O . ARG H 1 33 ? -40.061 -28.008 99.769 1.00 44.23 12 ARG H O 1
ATOM 16673 N N . ASP H 1 34 ? -40.536 -25.820 100.049 1.00 42.27 13 ASP H N 1
ATOM 16674 C CA . ASP H 1 34 ? -39.915 -25.749 101.373 1.00 47.08 13 ASP H CA 1
ATOM 16675 C C . ASP H 1 34 ? -40.604 -26.656 102.404 1.00 44.45 13 ASP H C 1
ATOM 16676 O O . ASP H 1 34 ? -39.972 -27.101 103.366 1.00 43.86 13 ASP H O 1
ATOM 16681 N N . ALA H 1 35 ? -41.895 -26.917 102.219 1.00 40.39 14 ALA H N 1
ATOM 16682 C CA . ALA H 1 35 ? -42.627 -27.776 103.145 1.00 39.44 14 ALA H CA 1
ATOM 16683 C C . ALA H 1 35 ? -42.594 -29.214 102.646 1.00 36.97 14 ALA H C 1
ATOM 16684 O O . ALA H 1 35 ? -43.205 -30.101 103.237 1.00 37.07 14 ALA H O 1
ATOM 16686 N N . GLY H 1 36 ? -41.869 -29.431 101.553 1.00 37.63 15 GLY H N 1
ATOM 16687 C CA . GLY H 1 36 ? -41.700 -30.756 100.990 1.00 37.39 15 GLY H CA 1
ATOM 16688 C C . GLY H 1 36 ? -42.962 -31.397 100.442 1.00 38.93 15 GLY H C 1
ATOM 16689 O O . GLY H 1 36 ? -43.114 -32.619 100.500 1.00 39.08 15 GLY H O 1
ATOM 16690 N N . ILE H 1 37 ? -43.869 -30.585 99.905 1.00 37.84 16 ILE H N 1
ATOM 16691 C CA . ILE H 1 37 ? -45.068 -31.127 99.271 1.00 34.53 16 ILE H CA 1
ATOM 16692 C C . ILE H 1 37 ? -45.171 -30.700 97.818 1.00 35.18 16 ILE H C 1
ATOM 16693 O O . ILE H 1 37 ? -44.619 -29.685 97.420 1.00 35.49 16 ILE H O 1
ATOM 16698 N N . THR H 1 38 ? -45.897 -31.479 97.032 1.00 33.77 17 THR H N 1
ATOM 16699 C CA . THR H 1 38 ? -46.281 -31.060 95.691 1.00 32.41 17 THR H CA 1
ATOM 16700 C C . THR H 1 38 ? -47.799 -30.944 95.686 1.00 29.68 17 THR H C 1
ATOM 16701 O O . THR H 1 38 ? -48.494 -31.694 96.375 1.00 26.96 17 THR H O 1
ATOM 16705 N N . VAL H 1 39 ? -48.307 -29.977 94.940 1.00 29.38 18 VAL H N 1
ATOM 16706 C CA . VAL H 1 39 ? -49.738 -29.741 94.880 1.00 28.88 18 VAL H CA 1
ATOM 16707 C C . VAL H 1 39 ? -50.168 -29.722 93.421 1.00 31.46 18 VAL H C 1
ATOM 16708 O O . VAL H 1 39 ? -49.825 -28.804 92.671 1.00 31.50 18 VAL H O 1
ATOM 16712 N N . GLU H 1 40 ? -50.891 -30.760 93.016 1.00 30.16 19 GLU H N 1
ATOM 16713 C CA . GLU H 1 40 ? -51.267 -30.941 91.618 1.00 30.10 19 GLU H CA 1
ATOM 16714 C C . GLU H 1 40 ? -52.725 -30.593 91.365 1.00 25.01 19 GLU H C 1
ATOM 16715 O O . GLU H 1 40 ? -53.598 -31.248 91.923 1.00 21.37 19 GLU H O 1
ATOM 16721 N N . LYS H 1 41 ? -52.990 -29.591 90.520 1.00 24.78 20 LYS H N 1
ATOM 16722 C CA . LYS H 1 41 ? -54.369 -29.234 90.180 1.00 25.07 20 LYS H CA 1
ATOM 16723 C C . LYS H 1 41 ? -55.092 -30.409 89.545 1.00 22.16 20 LYS H C 1
ATOM 16724 O O . LYS H 1 41 ? -54.521 -31.123 88.724 1.00 23.03 20 LYS H O 1
ATOM 16730 N N . LEU H 1 42 ? -56.352 -30.604 89.933 1.00 22.34 21 LEU H N 1
ATOM 16731 C CA . LEU H 1 42 ? -57.179 -31.676 89.383 1.00 22.74 21 LEU H CA 1
ATOM 16732 C C . LEU H 1 42 ? -58.344 -31.127 88.562 1.00 21.51 21 LEU H C 1
ATOM 16733 O O . LEU H 1 42 ? -59.042 -31.875 87.863 1.00 21.11 21 LEU H O 1
ATOM 16738 N N . GLY H 1 43 ? -58.552 -29.819 88.647 1.00 23.73 22 GLY H N 1
ATOM 16739 C CA . GLY H 1 43 ? -59.601 -29.157 87.899 1.00 20.85 22 GLY H CA 1
ATOM 16740 C C . GLY H 1 43 ? -59.268 -27.690 87.806 1.00 20.63 22 GLY H C 1
ATOM 16741 O O . GLY H 1 43 ? -58.476 -27.187 88.605 1.00 24.26 22 GLY H O 1
ATOM 16742 N N . GLU H 1 44 ? -59.843 -27.005 86.825 1.00 17.80 23 GLU H N 1
ATOM 16743 C CA . GLU H 1 44 ? -59.550 -25.595 86.621 1.00 21.92 23 GLU H CA 1
ATOM 16744 C C . GLU H 1 44 ? -59.952 -24.743 87.834 1.00 21.76 23 GLU H C 1
ATOM 16745 O O . GLU H 1 44 ? -59.188 -23.888 88.282 1.00 25.42 23 GLU H O 1
ATOM 16751 N N . HIS H 1 45 ? -61.138 -24.982 88.375 1.00 18.31 24 HIS H N 1
ATOM 16752 C CA . HIS H 1 45 ? -61.665 -24.129 89.445 1.00 18.69 24 HIS H CA 1
ATOM 16753 C C . HIS H 1 45 ? -61.613 -24.707 90.850 1.00 19.19 24 HIS H C 1
ATOM 16754 O O . HIS H 1 45 ? -61.823 -23.984 91.833 1.00 19.31 24 HIS H O 1
ATOM 16761 N N . ILE H 1 46 ? -61.331 -25.996 90.953 1.00 19.87 25 ILE H N 1
ATOM 16762 C CA . ILE H 1 46 ? -61.445 -26.672 92.225 1.00 17.77 25 ILE H CA 1
ATOM 16763 C C . ILE H 1 46 ? -60.736 -28.020 92.192 1.00 22.17 25 ILE H C 1
ATOM 16764 O O . ILE H 1 46 ? -60.763 -28.725 91.183 1.00 22.12 25 ILE H O 1
ATOM 16769 N N . GLY H 1 47 ? -60.097 -28.370 93.305 1.00 21.62 26 GLY H N 1
ATOM 16770 C CA . GLY H 1 47 ? -59.519 -29.695 93.460 1.00 21.42 26 GLY H CA 1
ATOM 16771 C C . GLY H 1 47 ? -58.026 -29.738 93.206 1.00 19.87 26 GLY H C 1
ATOM 16772 O O . GLY H 1 47 ? -57.546 -29.278 92.174 1.00 22.46 26 GLY H O 1
ATOM 16773 N N . ALA H 1 48 ? -57.294 -30.323 94.147 1.00 22.59 27 ALA H N 1
ATOM 16774 C CA . ALA H 1 48 ? -55.862 -30.523 93.988 1.00 19.53 27 ALA H CA 1
ATOM 16775 C C . ALA H 1 48 ? -55.431 -31.739 94.778 1.00 22.34 27 ALA H C 1
ATOM 16776 O O . ALA H 1 48 ? -55.985 -32.028 95.839 1.00 18.82 27 ALA H O 1
ATOM 16778 N N . ARG H 1 49 ? -54.451 -32.459 94.253 1.00 19.94 28 ARG H N 1
ATOM 16779 C CA . ARG H 1 49 ? -53.880 -33.576 94.988 1.00 23.74 28 ARG H CA 1
ATOM 16780 C C . ARG H 1 49 ? -52.562 -33.168 95.647 1.00 24.07 28 ARG H C 1
ATOM 16781 O O . ARG H 1 49 ? -51.686 -32.590 95.007 1.00 25.67 28 ARG H O 1
ATOM 16789 N N . VAL H 1 50 ? -52.438 -33.460 96.935 1.00 23.24 29 VAL H N 1
ATOM 16790 C CA . VAL H 1 50 ? -51.230 -33.146 97.686 1.00 25.02 29 VAL H CA 1
ATOM 16791 C C . VAL H 1 50 ? -50.432 -34.412 97.933 1.00 27.27 29 VAL H C 1
ATOM 16792 O O . VAL H 1 50 ? -51.003 -35.429 98.340 1.00 29.36 29 VAL H O 1
ATOM 16796 N N . ASN H 1 51 ? -49.129 -34.365 97.654 1.00 28.84 30 ASN H N 1
ATOM 16797 C CA . ASN H 1 51 ? -48.243 -35.495 97.916 1.00 31.55 30 ASN H CA 1
ATOM 16798 C C . ASN H 1 51 ? -47.043 -35.079 98.760 1.00 32.53 30 ASN H C 1
ATOM 16799 O O . ASN H 1 51 ? -46.721 -33.891 98.846 1.00 32.23 30 ASN H O 1
ATOM 16804 N N . GLY H 1 52 ? -46.395 -36.057 99.394 1.00 29.13 31 GLY H N 1
ATOM 16805 C CA . GLY H 1 52 ? -45.163 -35.810 100.115 1.00 37.03 31 GLY H CA 1
ATOM 16806 C C . GLY H 1 52 ? -45.327 -35.577 101.600 1.00 35.31 31 GLY H C 1
ATOM 16807 O O . GLY H 1 52 ? -44.368 -35.203 102.282 1.00 36.82 31 GLY H O 1
ATOM 16808 N N . ILE H 1 53 ? -46.527 -35.804 102.124 1.00 32.55 32 ILE H N 1
ATOM 16809 C CA . ILE H 1 53 ? -46.749 -35.512 103.531 1.00 32.81 32 ILE H CA 1
ATOM 16810 C C . ILE H 1 53 ? -47.684 -36.514 104.198 1.00 29.27 32 ILE H C 1
ATOM 16811 O O . ILE H 1 53 ? -48.700 -36.908 103.629 1.00 30.48 32 ILE H O 1
ATOM 16816 N N . GLU H 1 54 ? -47.309 -36.945 105.397 1.00 29.96 33 GLU H N 1
ATOM 16817 C CA . GLU H 1 54 ? -48.177 -37.777 106.225 1.00 34.11 33 GLU H CA 1
ATOM 16818 C C . GLU H 1 54 ? -48.890 -36.916 107.260 1.00 32.43 33 GLU H C 1
ATOM 16819 O O . GLU H 1 54 ? -48.249 -36.272 108.102 1.00 31.68 33 GLU H O 1
ATOM 16825 N N . LEU H 1 55 ? -50.217 -36.889 107.179 1.00 26.65 34 LEU H N 1
ATOM 16826 C CA . LEU H 1 55 ? -51.034 -36.063 108.063 1.00 28.47 34 LEU H CA 1
ATOM 16827 C C . LEU H 1 55 ? -50.996 -36.558 109.502 1.00 32.96 34 LEU H C 1
ATOM 16828 O O . LEU H 1 55 ? -51.413 -37.685 109.794 1.00 33.29 34 LEU H O 1
ATOM 16833 N N . ARG H 1 56 ? -50.452 -35.726 110.389 1.00 27.25 35 ARG H N 1
ATOM 16834 C CA . ARG H 1 56 ? -50.313 -36.074 111.808 1.00 31.00 35 ARG H CA 1
ATOM 16835 C C . ARG H 1 56 ? -50.516 -34.851 112.705 1.00 32.33 35 ARG H C 1
ATOM 16836 O O . ARG H 1 56 ? -50.438 -33.722 112.238 1.00 28.58 35 ARG H O 1
ATOM 16844 N N . GLY H 1 57 ? -50.749 -35.073 113.994 1.00 31.71 36 GLY H N 1
ATOM 16845 C CA . GLY H 1 57 ? -50.942 -33.969 114.918 1.00 33.35 36 GLY H CA 1
ATOM 16846 C C . GLY H 1 57 ? -49.676 -33.180 115.252 1.00 35.96 36 GLY H C 1
ATOM 16847 O O . GLY H 1 57 ? -49.738 -32.119 115.877 1.00 33.84 36 GLY H O 1
ATOM 16848 N N . ASP H 1 58 ? -48.523 -33.674 114.820 1.00 32.36 37 ASP H N 1
ATOM 16849 C CA . ASP H 1 58 ? -47.275 -33.002 115.159 1.00 42.82 37 ASP H CA 1
ATOM 16850 C C . ASP H 1 58 ? -46.552 -32.375 113.970 1.00 40.66 37 ASP H C 1
ATOM 16851 O O . ASP H 1 58 ? -45.366 -32.100 114.055 1.00 36.15 37 ASP H O 1
ATOM 16856 N N . LEU H 1 59 ? -47.266 -32.117 112.879 1.00 36.04 38 LEU H N 1
ATOM 16857 C CA . LEU H 1 59 ? -46.665 -31.444 111.725 1.00 33.27 38 LEU H CA 1
ATOM 16858 C C . LEU H 1 59 ? -46.082 -30.072 112.104 1.00 37.64 38 LEU H C 1
ATOM 16859 O O . LEU H 1 59 ? -46.659 -29.340 112.913 1.00 37.21 38 LEU H O 1
ATOM 16864 N N . SER H 1 60 ? -44.933 -29.729 111.527 1.00 37.17 39 SER H N 1
ATOM 16865 C CA . SER H 1 60 ? -44.302 -28.437 111.811 1.00 43.84 39 SER H CA 1
ATOM 16866 C C . SER H 1 60 ? -45.147 -27.310 111.233 1.00 43.14 39 SER H C 1
ATOM 16867 O O . SER H 1 60 ? -45.907 -27.528 110.288 1.00 39.33 39 SER H O 1
ATOM 16870 N N . ALA H 1 61 ? -44.980 -26.104 111.778 1.00 42.72 40 ALA H N 1
ATOM 16871 C CA . ALA H 1 61 ? -45.831 -24.969 111.427 1.00 42.34 40 ALA H CA 1
ATOM 16872 C C . ALA H 1 61 ? -45.793 -24.606 109.942 1.00 41.25 40 ALA H C 1
ATOM 16873 O O . ALA H 1 61 ? -46.831 -24.286 109.350 1.00 41.86 40 ALA H O 1
ATOM 16875 N N . ASP H 1 62 ? -44.613 -24.672 109.339 1.00 39.43 41 ASP H N 1
ATOM 16876 C CA . ASP H 1 62 ? -44.466 -24.317 107.932 1.00 42.20 41 ASP H CA 1
ATOM 16877 C C . ASP H 1 62 ? -45.226 -25.275 107.023 1.00 35.70 41 ASP H C 1
ATOM 16878 O O . ASP H 1 62 ? -45.795 -24.865 106.013 1.00 34.77 41 ASP H O 1
ATOM 16883 N N . ARG H 1 63 ? -45.247 -26.552 107.384 1.00 35.13 42 ARG H N 1
ATOM 16884 C CA . ARG H 1 63 ? -45.940 -27.524 106.560 1.00 33.40 42 ARG H CA 1
ATOM 16885 C C . ARG H 1 63 ? -47.443 -27.318 106.704 1.00 42.15 42 ARG H C 1
ATOM 16886 O O . ARG H 1 63 ? -48.191 -27.434 105.733 1.00 35.98 42 ARG H O 1
ATOM 16894 N N . VAL H 1 64 ? -47.877 -26.985 107.914 1.00 31.59 43 VAL H N 1
ATOM 16895 C CA . VAL H 1 64 ? -49.284 -26.676 108.152 1.00 32.33 43 VAL H CA 1
ATOM 16896 C C . VAL H 1 64 ? -49.703 -25.460 107.333 1.00 32.69 43 VAL H C 1
ATOM 16897 O O . VAL H 1 64 ? -50.762 -25.443 106.705 1.00 32.58 43 VAL H O 1
ATOM 16901 N N . GLU H 1 65 ? -48.860 -24.438 107.322 1.00 34.63 44 GLU H N 1
ATOM 16902 C CA . GLU H 1 65 ? -49.201 -23.222 106.597 1.00 37.36 44 GLU H CA 1
ATOM 16903 C C . GLU H 1 65 ? -49.207 -23.450 105.095 1.00 30.75 44 GLU H C 1
ATOM 16904 O O . GLU H 1 65 ? -49.981 -22.817 104.379 1.00 29.96 44 GLU H O 1
ATOM 16910 N N . ALA H 1 66 ? -48.378 -24.377 104.625 1.00 31.11 45 ALA H N 1
ATOM 16911 C CA . ALA H 1 66 ? -48.388 -24.750 103.213 1.00 36.23 45 ALA H CA 1
ATOM 16912 C C . ALA H 1 66 ? -49.716 -25.410 102.830 1.00 32.98 45 ALA H C 1
ATOM 16913 O O . ALA H 1 66 ? -50.275 -25.130 101.770 1.00 30.69 45 ALA H O 1
ATOM 16915 N N . ILE H 1 67 ? -50.221 -26.276 103.701 1.00 27.56 46 ILE H N 1
ATOM 16916 C CA . ILE H 1 67 ? -51.519 -26.909 103.471 1.00 25.70 46 ILE H CA 1
ATOM 16917 C C . ILE H 1 67 ? -52.634 -25.865 103.499 1.00 28.29 46 ILE H C 1
ATOM 16918 O O . ILE H 1 67 ? -53.540 -25.889 102.662 1.00 24.80 46 ILE H O 1
ATOM 16923 N N . ARG H 1 68 ? -52.556 -24.950 104.463 1.00 25.82 47 ARG H N 1
ATOM 16924 C CA . ARG H 1 68 ? -53.540 -23.877 104.588 1.00 26.86 47 ARG H CA 1
ATOM 16925 C C . ARG H 1 68 ? -53.631 -23.052 103.303 1.00 27.65 47 ARG H C 1
ATOM 16926 O O . ARG H 1 68 ? -54.723 -22.732 102.821 1.00 26.73 47 ARG H O 1
ATOM 16934 N N . LEU H 1 69 ? -52.476 -22.699 102.753 1.00 29.33 48 LEU H N 1
ATOM 16935 C CA . LEU H 1 69 ? -52.436 -21.935 101.517 1.00 26.89 48 LEU H CA 1
ATOM 16936 C C . LEU H 1 69 ? -52.958 -22.761 100.341 1.00 25.57 48 LEU H C 1
ATOM 16937 O O . LEU H 1 69 ? -53.724 -22.261 99.518 1.00 24.91 48 LEU H O 1
ATOM 16942 N N . ALA H 1 70 ? -52.547 -24.023 100.258 1.00 25.28 49 ALA H N 1
ATOM 16943 C CA . ALA H 1 70 ? -53.006 -24.887 99.173 1.00 26.36 49 ALA H CA 1
ATOM 16944 C C . ALA H 1 70 ? -54.534 -25.015 99.187 1.00 29.20 49 ALA H C 1
ATOM 16945 O O . ALA H 1 70 ? -55.185 -25.001 98.135 1.00 21.71 49 ALA H O 1
ATOM 16947 N N . LEU H 1 71 ? -55.104 -25.107 100.386 1.00 23.95 50 LEU H N 1
ATOM 16948 C CA . LEU H 1 71 ? -56.552 -25.227 100.519 1.00 20.69 50 LEU H CA 1
ATOM 16949 C C . LEU H 1 71 ? -57.235 -23.934 100.075 1.00 20.65 50 LEU H C 1
ATOM 16950 O O . LEU H 1 71 ? -58.230 -23.967 99.339 1.00 22.01 50 LEU H O 1
ATOM 16955 N N . ALA H 1 72 ? -56.686 -22.798 100.493 1.00 22.79 51 ALA H N 1
ATOM 16956 C CA . ALA H 1 72 ? -57.263 -21.509 100.131 1.00 22.73 51 ALA H CA 1
ATOM 16957 C C . ALA H 1 72 ? -57.340 -21.348 98.621 1.00 25.30 51 ALA H C 1
ATOM 16958 O O . ALA H 1 72 ? -58.351 -20.877 98.091 1.00 24.63 51 ALA H O 1
ATOM 16960 N N . ILE H 1 73 ? -56.275 -21.752 97.935 1.00 26.75 52 ILE H N 1
ATOM 16961 C CA . ILE H 1 73 ? -56.183 -21.598 96.481 1.00 22.51 52 ILE H CA 1
ATOM 16962 C C . ILE H 1 73 ? -57.085 -22.590 95.754 1.00 24.35 52 ILE H C 1
ATOM 16963 O O . ILE H 1 73 ? -57.746 -22.241 94.775 1.00 22.13 52 ILE H O 1
ATOM 16968 N N . ASN H 1 74 ? -57.083 -23.837 96.228 1.00 22.66 53 ASN H N 1
ATOM 16969 C CA . ASN H 1 74 ? -57.681 -24.926 95.469 1.00 19.25 53 ASN H CA 1
ATOM 16970 C C . ASN H 1 74 ? -59.039 -25.416 95.988 1.00 17.90 53 ASN H C 1
ATOM 16971 O O . ASN H 1 74 ? -59.690 -26.214 95.322 1.00 18.60 53 ASN H O 1
ATOM 16976 N N . LYS H 1 75 ? -59.443 -24.933 97.166 1.00 22.26 54 LYS H N 1
ATOM 16977 C CA . LYS H 1 75 ? -60.785 -25.157 97.738 1.00 22.92 54 LYS H CA 1
ATOM 16978 C C . LYS H 1 75 ? -61.036 -26.578 98.248 1.00 19.76 54 LYS H C 1
ATOM 16979 O O . LYS H 1 75 ? -61.723 -26.757 99.264 1.00 15.99 54 LYS H O 1
ATOM 16985 N N . VAL H 1 76 ? -60.519 -27.582 97.537 1.00 16.88 55 VAL H N 1
ATOM 16986 C CA . VAL H 1 76 ? -60.555 -28.963 98.019 1.00 15.64 55 VAL H CA 1
ATOM 16987 C C . VAL H 1 76 ? -59.217 -29.640 97.790 1.00 16.38 55 VAL H C 1
ATOM 16988 O O . VAL H 1 76 ? -58.680 -29.622 96.677 1.00 18.05 55 VAL H O 1
ATOM 16992 N N . LEU H 1 77 ? -58.689 -30.247 98.848 1.00 16.76 56 LEU H N 1
ATOM 16993 C CA . LEU H 1 77 ? -57.451 -31.002 98.761 1.00 17.56 56 LEU H CA 1
ATOM 16994 C C . LEU H 1 77 ? -57.700 -32.479 99.035 1.00 17.10 56 LEU H C 1
ATOM 16995 O O . LEU H 1 77 ? -58.439 -32.829 99.968 1.00 16.91 56 LEU H O 1
ATOM 17000 N N . VAL H 1 78 ? -57.063 -33.346 98.254 1.00 17.40 57 VAL H N 1
ATOM 17001 C CA . VAL H 1 78 ? -57.077 -34.767 98.592 1.00 19.37 57 VAL H CA 1
ATOM 17002 C C . VAL H 1 78 ? -55.658 -35.271 98.822 1.00 18.51 57 VAL H C 1
ATOM 17003 O O . VAL H 1 78 ? -54.716 -34.856 98.154 1.00 22.05 57 VAL H O 1
ATOM 17007 N N . PHE H 1 79 ? -55.533 -36.137 99.819 1.00 18.72 58 PHE H N 1
ATOM 17008 C CA . PHE H 1 79 ? -54.275 -36.783 100.191 1.00 20.89 58 PHE H CA 1
ATOM 17009 C C . PHE H 1 79 ? -54.536 -38.275 100.040 1.00 22.31 58 PHE H C 1
ATOM 17010 O O . PHE H 1 79 ? -55.672 -38.711 100.224 1.00 23.41 58 PHE H O 1
ATOM 17018 N N . THR H 1 80 ? -53.527 -39.054 99.668 1.00 23.11 59 THR H N 1
ATOM 17019 C CA . THR H 1 80 ? -53.748 -40.482 99.499 1.00 24.83 59 THR H CA 1
ATOM 17020 C C . THR H 1 80 ? -52.738 -41.298 100.308 1.00 27.64 59 THR H C 1
ATOM 17021 O O . THR H 1 80 ? -51.713 -40.776 100.760 1.00 22.90 59 THR H O 1
ATOM 17025 N N . GLU H 1 81 ? -53.058 -42.575 100.503 1.00 25.34 60 GLU H N 1
ATOM 17026 C CA . GLU H 1 81 ? -52.191 -43.501 101.224 1.00 26.64 60 GLU H CA 1
ATOM 17027 C C . GLU H 1 81 ? -51.857 -43.040 102.643 1.00 23.51 60 GLU H C 1
ATOM 17028 O O . GLU H 1 81 ? -50.767 -43.274 103.153 1.00 24.83 60 GLU H O 1
ATOM 17034 N N . GLN H 1 82 ? -52.832 -42.405 103.284 1.00 22.52 61 GLN H N 1
ATOM 17035 C CA . GLN H 1 82 ? -52.708 -42.001 104.678 1.00 24.87 61 GLN H CA 1
ATOM 17036 C C . GLN H 1 82 ? -53.189 -43.138 105.573 1.00 23.00 61 GLN H C 1
ATOM 17037 O O . GLN H 1 82 ? -54.091 -42.962 106.387 1.00 22.42 61 GLN H O 1
ATOM 17043 N N . HIS H 1 83 ? -52.570 -44.308 105.420 1.00 23.85 62 HIS H N 1
ATOM 17044 C CA . HIS H 1 83 ? -53.055 -45.515 106.075 1.00 26.59 62 HIS H CA 1
ATOM 17045 C C . HIS H 1 83 ? -52.781 -45.554 107.583 1.00 29.38 62 HIS H C 1
ATOM 17046 O O . HIS H 1 83 ? -53.331 -46.391 108.298 1.00 33.14 62 HIS H O 1
ATOM 17053 N N . HIS H 1 84 ? -51.943 -44.641 108.059 1.00 27.27 63 HIS H N 1
ATOM 17054 C CA . HIS H 1 84 ? -51.629 -44.530 109.480 1.00 28.99 63 HIS H CA 1
ATOM 17055 C C . HIS H 1 84 ? -52.745 -43.844 110.287 1.00 25.93 63 HIS H C 1
ATOM 17056 O O . HIS H 1 84 ? -52.760 -43.910 111.518 1.00 26.42 63 HIS H O 1
ATOM 17063 N N . LEU H 1 85 ? -53.658 -43.153 109.607 1.00 24.24 64 LEU H N 1
ATOM 17064 C CA . LEU H 1 85 ? -54.633 -42.327 110.323 1.00 32.48 64 LEU H CA 1
ATOM 17065 C C . LEU H 1 85 ? -55.752 -43.130 110.961 1.00 32.80 64 LEU H C 1
ATOM 17066 O O . LEU H 1 85 ? -56.341 -43.994 110.323 1.00 36.55 64 LEU H O 1
ATOM 17071 N N . ASP H 1 86 ? -56.026 -42.851 112.232 1.00 27.12 65 ASP H N 1
ATOM 17072 C CA . ASP H 1 86 ? -57.247 -43.321 112.870 1.00 24.63 65 ASP H CA 1
ATOM 17073 C C . ASP H 1 86 ? -58.031 -42.102 113.344 1.00 22.97 65 ASP H C 1
ATOM 17074 O O . ASP H 1 86 ? -57.667 -40.967 113.010 1.00 22.77 65 ASP H O 1
ATOM 17079 N N . ASP H 1 87 ? -59.104 -42.313 114.099 1.00 23.92 66 ASP H N 1
ATOM 17080 C CA . ASP H 1 87 ? -59.896 -41.173 114.560 1.00 26.53 66 ASP H CA 1
ATOM 17081 C C . ASP H 1 87 ? -59.036 -40.195 115.369 1.00 26.95 66 ASP H C 1
ATOM 17082 O O . ASP H 1 87 ? -59.056 -38.991 115.112 1.00 25.63 66 ASP H O 1
ATOM 17087 N N . ALA H 1 88 ? -58.247 -40.716 116.307 1.00 25.06 67 ALA H N 1
ATOM 17088 C CA . ALA H 1 88 ? -57.410 -39.856 117.136 1.00 25.92 67 ALA H CA 1
ATOM 17089 C C . ALA H 1 88 ? -56.421 -39.055 116.290 1.00 27.37 67 ALA H C 1
ATOM 17090 O O . ALA H 1 88 ? -56.238 -37.857 116.510 1.00 31.08 67 ALA H O 1
ATOM 17092 N N . GLY H 1 89 ? -55.797 -39.707 115.315 1.00 26.85 68 GLY H N 1
ATOM 17093 C CA . GLY H 1 89 ? -54.830 -39.026 114.472 1.00 25.61 68 GLY H CA 1
ATOM 17094 C C . GLY H 1 89 ? -55.481 -37.966 113.601 1.00 24.46 68 GLY H C 1
ATOM 17095 O O . GLY H 1 89 ? -54.943 -36.861 113.432 1.00 24.78 68 GLY H O 1
ATOM 17096 N N . GLN H 1 90 ? -56.664 -38.271 113.084 1.00 23.24 69 GLN H N 1
ATOM 17097 C CA . GLN H 1 90 ? -57.370 -37.307 112.242 1.00 25.64 69 GLN H CA 1
ATOM 17098 C C . GLN H 1 90 ? -57.760 -36.066 113.046 1.00 26.48 69 GLN H C 1
ATOM 17099 O O . GLN H 1 90 ? -57.620 -34.944 112.577 1.00 22.35 69 GLN H O 1
ATOM 17105 N N . TYR H 1 91 ? -58.246 -36.277 114.262 1.00 27.22 70 TYR H N 1
ATOM 17106 C CA . TYR H 1 91 ? -58.581 -35.178 115.162 1.00 25.90 70 TYR H CA 1
ATOM 17107 C C . TYR H 1 91 ? -57.369 -34.326 115.529 1.00 25.96 70 TYR H C 1
ATOM 17108 O O . TYR H 1 91 ? -57.444 -33.097 115.534 1.00 27.30 70 TYR H O 1
ATOM 17117 N N . ALA H 1 92 ? -56.267 -34.983 115.879 1.00 27.91 71 ALA H N 1
ATOM 17118 C CA . ALA H 1 92 ? -55.054 -34.273 116.290 1.00 32.36 71 ALA H CA 1
ATOM 17119 C C . ALA H 1 92 ? -54.503 -33.422 115.145 1.00 30.42 71 ALA H C 1
ATOM 17120 O O . ALA H 1 92 ? -54.055 -32.289 115.359 1.00 27.95 71 ALA H O 1
ATOM 17122 N N . PHE H 1 93 ? -54.548 -33.962 113.928 1.00 25.73 72 PHE H N 1
ATOM 17123 C CA . PHE H 1 93 ? -54.136 -33.201 112.750 1.00 25.42 72 PHE H CA 1
ATOM 17124 C C . PHE H 1 93 ? -55.074 -32.031 112.490 1.00 28.72 72 PHE H C 1
ATOM 17125 O O . PHE H 1 93 ? -54.633 -30.926 112.162 1.00 27.36 72 PHE H O 1
ATOM 17133 N N . ALA H 1 94 ? -56.376 -32.289 112.582 1.00 26.67 73 ALA H N 1
ATOM 17134 C CA . ALA H 1 94 ? -57.352 -31.247 112.296 1.00 25.01 73 ALA H CA 1
ATOM 17135 C C . ALA H 1 94 ? -57.147 -30.047 113.233 1.00 26.26 73 ALA H C 1
ATOM 17136 O O . ALA H 1 94 ? -57.299 -28.892 112.829 1.00 28.68 73 ALA H O 1
ATOM 17138 N N . ARG H 1 95 ? -56.767 -30.340 114.473 1.00 25.24 74 ARG H N 1
ATOM 17139 C CA . ARG H 1 95 ? -56.502 -29.334 115.491 1.00 26.55 74 ARG H CA 1
ATOM 17140 C C . ARG H 1 95 ? -55.397 -28.349 115.072 1.00 27.45 74 ARG H C 1
ATOM 17141 O O . ARG H 1 95 ? -55.307 -27.243 115.607 1.00 30.48 74 ARG H O 1
ATOM 17143 N N . LEU H 1 96 ? -54.548 -28.754 114.130 1.00 29.47 75 LEU H N 1
ATOM 17144 C CA . LEU H 1 96 ? -53.495 -27.870 113.626 1.00 28.22 75 LEU H CA 1
ATOM 17145 C C . LEU H 1 96 ? -54.021 -26.799 112.668 1.00 30.37 75 LEU H C 1
ATOM 17146 O O . LEU H 1 96 ? -53.346 -25.801 112.428 1.00 28.51 75 LEU H O 1
ATOM 17151 N N . LEU H 1 97 ? -55.196 -27.033 112.085 1.00 28.39 76 LEU H N 1
ATOM 17152 C CA . LEU H 1 97 ? -55.778 -26.090 111.130 1.00 26.69 76 LEU H CA 1
ATOM 17153 C C . LEU H 1 97 ? -56.849 -25.191 111.767 1.00 28.78 76 LEU H C 1
ATOM 17154 O O . LEU H 1 97 ? -57.206 -24.162 111.206 1.00 30.56 76 LEU H O 1
ATOM 17159 N N . GLY H 1 98 ? -57.338 -25.565 112.949 1.00 29.51 77 GLY H N 1
ATOM 17160 C CA . GLY H 1 98 ? -58.377 -24.793 113.614 1.00 28.90 77 GLY H CA 1
ATOM 17161 C C . GLY H 1 98 ? -58.916 -25.452 114.872 1.00 29.25 77 GLY H C 1
ATOM 17162 O O . GLY H 1 98 ? -58.325 -26.408 115.383 1.00 28.29 77 GLY H O 1
ATOM 17163 N N . GLU H 1 99 ? -60.010 -24.914 115.404 1.00 29.50 78 GLU H N 1
ATOM 17164 C CA . GLU H 1 99 ? -60.637 -25.483 116.597 1.00 32.17 78 GLU H CA 1
ATOM 17165 C C . GLU H 1 99 ? -61.768 -26.404 116.213 1.00 27.87 78 GLU H C 1
ATOM 17166 O O . GLU H 1 99 ? -62.794 -25.939 115.721 1.00 27.40 78 GLU H O 1
ATOM 17172 N N . PRO H 1 100 ? -61.601 -27.713 116.466 1.00 24.91 79 PRO H N 1
ATOM 17173 C CA . PRO H 1 100 ? -62.646 -28.667 116.104 1.00 25.00 79 PRO H CA 1
ATOM 17174 C C . PRO H 1 100 ? -63.944 -28.313 116.793 1.00 26.57 79 PRO H C 1
ATOM 17175 O O . PRO H 1 100 ? -63.949 -27.925 117.961 1.00 25.28 79 PRO H O 1
ATOM 17179 N N . THR H 1 101 ? -65.031 -28.378 116.051 1.00 23.00 80 THR H N 1
ATOM 17180 C CA . THR H 1 101 ? -66.335 -28.180 116.640 1.00 30.50 80 THR H CA 1
ATOM 17181 C C . THR H 1 101 ? -66.793 -29.481 117.279 1.00 30.63 80 THR H C 1
ATOM 17182 O O . THR H 1 101 ? -66.129 -30.517 117.151 1.00 31.23 80 THR H O 1
ATOM 17186 N N . LEU H 1 102 ? -67.948 -29.431 117.932 1.00 32.63 81 LEU H N 1
ATOM 17187 C CA . LEU H 1 102 ? -68.673 -30.649 118.254 1.00 33.74 81 LEU H CA 1
ATOM 17188 C C . LEU H 1 102 ? -68.950 -31.330 116.926 1.00 32.63 81 LEU H C 1
ATOM 17189 O O . LEU H 1 102 ? -68.984 -30.654 115.895 1.00 32.15 81 LEU H O 1
ATOM 17194 N N . PRO H 1 103 ? -69.167 -32.658 116.936 1.00 33.84 82 PRO H N 1
ATOM 17195 C CA . PRO H 1 103 ? -69.457 -33.355 115.673 1.00 32.46 82 PRO H CA 1
ATOM 17196 C C . PRO H 1 103 ? -70.583 -32.706 114.870 1.00 34.92 82 PRO H C 1
ATOM 17197 O O . PRO H 1 103 ? -70.496 -32.603 113.637 1.00 34.51 82 PRO H O 1
ATOM 17201 N N . HIS H 1 104 ? -71.604 -32.234 115.574 1.00 35.12 83 HIS H N 1
ATOM 17202 C CA . HIS H 1 104 ? -72.772 -31.638 114.939 1.00 30.18 83 HIS H CA 1
ATOM 17203 C C . HIS H 1 104 ? -73.561 -30.831 115.969 1.00 31.41 83 HIS H C 1
ATOM 17204 O O . HIS H 1 104 ? -73.486 -31.117 117.174 1.00 29.91 83 HIS H O 1
ATOM 17211 N N . PRO H 1 105 ? -74.273 -29.785 115.521 1.00 32.07 84 PRO H N 1
ATOM 17212 C CA . PRO H 1 105 ? -75.050 -29.004 116.490 1.00 36.14 84 PRO H CA 1
ATOM 17213 C C . PRO H 1 105 ? -76.182 -29.798 117.139 1.00 38.58 84 PRO H C 1
ATOM 17214 O O . PRO H 1 105 ? -76.553 -29.500 118.278 1.00 35.91 84 PRO H O 1
ATOM 17218 N N . THR H 1 106 ? -76.733 -30.769 116.411 1.00 36.00 85 THR H N 1
ATOM 17219 C CA . THR H 1 106 ? -77.891 -31.524 116.897 1.00 38.64 85 THR H CA 1
ATOM 17220 C C . THR H 1 106 ? -77.690 -33.042 116.901 1.00 40.86 85 THR H C 1
ATOM 17221 O O . THR H 1 106 ? -78.237 -33.741 117.762 1.00 46.58 85 THR H O 1
ATOM 17225 N N . VAL H 1 107 ? -76.907 -33.555 115.956 1.00 47.98 86 VAL H N 1
ATOM 17226 C CA . VAL H 1 107 ? -76.701 -34.994 115.876 1.00 51.12 86 VAL H CA 1
ATOM 17227 C C . VAL H 1 107 ? -75.667 -35.401 116.917 1.00 56.37 86 VAL H C 1
ATOM 17228 O O . VAL H 1 107 ? -74.503 -35.004 116.854 1.00 52.30 86 VAL H O 1
ATOM 17232 N N . ARG H 1 108 ? -76.117 -36.199 117.879 1.00 61.95 87 ARG H N 1
ATOM 17233 C CA . ARG H 1 108 ? -75.287 -36.609 119.002 1.00 67.01 87 ARG H CA 1
ATOM 17234 C C . ARG H 1 108 ? -75.067 -38.114 119.002 1.00 72.86 87 ARG H C 1
ATOM 17235 O O . ARG H 1 108 ? -74.167 -38.607 119.670 1.00 77.09 87 ARG H O 1
ATOM 17237 N N . SER H 1 109 ? -75.886 -38.843 118.250 1.00 74.89 88 SER H N 1
ATOM 17238 C CA . SER H 1 109 ? -75.858 -40.305 118.298 1.00 78.49 88 SER H CA 1
ATOM 17239 C C . SER H 1 109 ? -74.815 -40.909 117.362 1.00 81.49 88 SER H C 1
ATOM 17240 O O . SER H 1 109 ? -74.726 -42.132 117.236 1.00 83.68 88 SER H O 1
ATOM 17242 N N . HIS H 1 110 ? -74.026 -40.054 116.713 1.00 79.06 89 HIS H N 1
ATOM 17243 C CA . HIS H 1 110 ? -73.047 -40.523 115.736 1.00 77.80 89 HIS H CA 1
ATOM 17244 C C . HIS H 1 110 ? -71.612 -40.019 115.958 1.00 74.95 89 HIS H C 1
ATOM 17245 O O . HIS H 1 110 ? -70.972 -39.564 115.013 1.00 72.33 89 HIS H O 1
ATOM 17252 N N . GLY H 1 111 ? -71.102 -40.101 117.187 1.00 75.67 90 GLY H N 1
ATOM 17253 C CA . GLY H 1 111 ? -69.733 -39.675 117.454 1.00 74.81 90 GLY H CA 1
ATOM 17254 C C . GLY H 1 111 ? -69.565 -38.612 118.528 1.00 73.22 90 GLY H C 1
ATOM 17255 O O . GLY H 1 111 ? -70.435 -37.755 118.686 1.00 69.76 90 GLY H O 1
ATOM 17256 N N . THR H 1 112 ? -68.435 -38.645 119.242 1.00 75.97 91 THR H N 1
ATOM 17257 C CA . THR H 1 112 ? -68.171 -37.683 120.319 1.00 77.00 91 THR H CA 1
ATOM 17258 C C . THR H 1 112 ? -67.103 -36.663 119.933 1.00 74.77 91 THR H C 1
ATOM 17259 O O . THR H 1 112 ? -67.162 -35.498 120.337 1.00 73.38 91 THR H O 1
ATOM 17263 N N . GLU H 1 113 ? -66.124 -37.114 119.154 1.00 74.15 92 GLU H N 1
ATOM 17264 C CA . GLU H 1 113 ? -65.040 -36.261 118.682 1.00 71.50 92 GLU H CA 1
ATOM 17265 C C . GLU H 1 113 ? -65.147 -36.067 117.183 1.00 67.16 92 GLU H C 1
ATOM 17266 O O . GLU H 1 113 ? -64.936 -34.968 116.666 1.00 67.92 92 GLU H O 1
ATOM 17268 N N . LEU H 1 114 ? -65.486 -37.148 116.489 1.00 61.02 93 LEU H N 1
ATOM 17269 C CA . LEU H 1 114 ? -65.681 -37.098 115.048 1.00 51.97 93 LEU H CA 1
ATOM 17270 C C . LEU H 1 114 ? -67.140 -37.364 114.692 1.00 44.86 93 LEU H C 1
ATOM 17271 O O . LEU H 1 114 ? -67.864 -38.024 115.434 1.00 42.86 93 LEU H O 1
ATOM 17276 N N . LEU H 1 115 ? -67.571 -36.851 113.548 1.00 40.69 94 LEU H N 1
ATOM 17277 C CA . LEU H 1 115 ? -68.902 -37.165 113.058 1.00 41.69 94 LEU H CA 1
ATOM 17278 C C . LEU H 1 115 ? -68.833 -38.383 112.140 1.00 42.31 94 LEU H C 1
ATOM 17279 O O . LEU H 1 115 ? -68.126 -38.373 111.129 1.00 38.30 94 LEU H O 1
ATOM 17284 N N . ASN H 1 116 ? -69.555 -39.437 112.509 1.00 41.71 95 ASN H N 1
ATOM 17285 C CA . ASN H 1 116 ? -69.572 -40.668 111.727 1.00 45.72 95 ASN H CA 1
ATOM 17286 C C . ASN H 1 116 ? -70.690 -40.637 110.691 1.00 46.81 95 ASN H C 1
ATOM 17287 O O . ASN H 1 116 ? -71.833 -40.990 110.995 1.00 50.21 95 ASN H O 1
ATOM 17292 N N . LEU H 1 117 ? -70.360 -40.207 109.476 1.00 42.33 96 LEU H N 1
ATOM 17293 C CA . LEU H 1 117 ? -71.345 -40.117 108.398 1.00 40.24 96 LEU H CA 1
ATOM 17294 C C . LEU H 1 117 ? -71.598 -41.473 107.740 1.00 42.74 96 LEU H C 1
ATOM 17295 O O . LEU H 1 117 ? -70.680 -42.079 107.189 1.00 40.25 96 LEU H O 1
ATOM 17300 N N . GLU H 1 118 ? -72.853 -41.911 107.742 1.00 42.42 97 GLU H N 1
ATOM 17301 C CA . GLU H 1 118 ? -73.226 -43.172 107.113 1.00 42.77 97 GLU H CA 1
ATOM 17302 C C . GLU H 1 118 ? -74.155 -42.928 105.925 1.00 41.55 97 GLU H C 1
ATOM 17303 O O . GLU H 1 118 ? -74.893 -41.943 105.905 1.00 37.91 97 GLU H O 1
ATOM 17309 N N . GLY H 1 119 ? -74.107 -43.822 104.937 1.00 39.70 98 GLY H N 1
ATOM 17310 C CA . GLY H 1 119 ? -74.898 -43.672 103.726 1.00 38.59 98 GLY H CA 1
ATOM 17311 C C . GLY H 1 119 ? -74.278 -42.619 102.822 1.00 42.24 98 GLY H C 1
ATOM 17312 O O . GLY H 1 119 ? -73.051 -42.532 102.708 1.00 41.53 98 GLY H O 1
ATOM 17313 N N . ALA H 1 120 ? -75.123 -41.803 102.197 1.00 38.27 99 ALA H N 1
ATOM 17314 C CA . ALA H 1 120 ? -74.654 -40.746 101.306 1.00 35.97 99 ALA H CA 1
ATOM 17315 C C . ALA H 1 120 ? -75.440 -39.467 101.537 1.00 37.33 99 ALA H C 1
ATOM 17316 O O . ALA H 1 120 ? -76.668 -39.480 101.586 1.00 40.51 99 ALA H O 1
ATOM 17318 N N . ALA H 1 121 ? -74.719 -38.360 101.664 1.00 35.26 100 ALA H N 1
ATOM 17319 C CA . ALA H 1 121 ? -75.338 -37.059 101.854 1.00 36.46 100 ALA H CA 1
ATOM 17320 C C . ALA H 1 121 ? -75.694 -36.433 100.506 1.00 37.10 100 ALA H C 1
ATOM 17321 O O . ALA H 1 121 ? -75.071 -35.444 100.102 1.00 25.80 100 ALA H O 1
ATOM 17323 N N . ASN H 1 122 ? -76.675 -37.026 99.816 1.00 35.66 101 ASN H N 1
ATOM 17324 C CA . ASN H 1 122 ? -77.034 -36.624 98.451 1.00 33.49 101 ASN H CA 1
ATOM 17325 C C . ASN H 1 122 ? -78.012 -35.454 98.292 1.00 33.04 101 ASN H C 1
ATOM 17326 O O . ASN H 1 122 ? -79.128 -35.612 97.804 1.00 40.05 101 ASN H O 1
ATOM 17331 N N . GLY H 1 123 ? -77.552 -34.273 98.670 1.00 28.75 102 GLY H N 1
ATOM 17332 C CA . GLY H 1 123 ? -78.258 -33.021 98.435 1.00 23.04 102 GLY H CA 1
ATOM 17333 C C . GLY H 1 123 ? -77.138 -32.003 98.460 1.00 22.21 102 GLY H C 1
ATOM 17334 O O . GLY H 1 123 ? -76.257 -32.112 99.313 1.00 21.25 102 GLY H O 1
ATOM 17335 N N . TRP H 1 124 ? -77.136 -31.051 97.524 1.00 18.87 103 TRP H N 1
ATOM 17336 C CA . TRP H 1 124 ? -76.078 -30.047 97.456 1.00 17.74 103 TRP H CA 1
ATOM 17337 C C . TRP H 1 124 ? -76.155 -29.096 98.644 1.00 22.27 103 TRP H C 1
ATOM 17338 O O . TRP H 1 124 ? -77.161 -28.418 98.843 1.00 18.20 103 TRP H O 1
ATOM 17349 N N . HIS H 1 125 ? -75.092 -29.042 99.431 1.00 20.31 104 HIS H N 1
ATOM 17350 C CA . HIS H 1 125 ? -75.115 -28.209 100.612 1.00 22.88 104 HIS H CA 1
ATOM 17351 C C . HIS H 1 125 ? -73.744 -27.716 101.003 1.00 17.91 104 HIS H C 1
ATOM 17352 O O . HIS H 1 125 ? -72.725 -28.313 100.664 1.00 18.09 104 HIS H O 1
ATOM 17359 N N . THR H 1 126 ? -73.751 -26.614 101.736 1.00 16.80 105 THR H N 1
ATOM 17360 C CA . THR H 1 126 ? -72.598 -26.180 102.511 1.00 20.21 105 THR H CA 1
ATOM 17361 C C . THR H 1 126 ? -72.870 -26.649 103.950 1.00 18.66 105 THR H C 1
ATOM 17362 O O . THR H 1 126 ? -74.019 -26.602 104.407 1.00 18.94 105 THR H O 1
ATOM 17366 N N . ASP H 1 127 ? -71.840 -27.145 104.640 1.00 20.30 106 ASP H N 1
ATOM 17367 C CA . ASP H 1 127 ? -72.040 -27.741 105.966 1.00 21.65 106 ASP H CA 1
ATOM 17368 C C . ASP H 1 127 ? -72.526 -26.737 106.998 1.00 22.65 106 ASP H C 1
ATOM 17369 O O . ASP H 1 127 ? -71.957 -25.659 107.129 1.00 19.80 106 ASP H O 1
ATOM 17374 N N . VAL H 1 128 ? -73.567 -27.138 107.728 1.00 21.65 107 VAL H N 1
ATOM 17375 C CA . VAL H 1 128 ? -74.094 -26.419 108.884 1.00 22.95 107 VAL H CA 1
ATOM 17376 C C . VAL H 1 128 ? -74.267 -24.919 108.633 1.00 21.72 107 VAL H C 1
ATOM 17377 O O . VAL H 1 128 ? -73.805 -24.098 109.423 1.00 21.23 107 VAL H O 1
ATOM 17381 N N . THR H 1 129 ? -74.951 -24.554 107.549 1.00 18.50 108 THR H N 1
ATOM 17382 C CA . THR H 1 129 ? -75.156 -23.131 107.275 1.00 20.93 108 THR H CA 1
ATOM 17383 C C . THR H 1 129 ? -76.334 -22.562 108.050 1.00 20.61 108 THR H C 1
ATOM 17384 O O . THR H 1 129 ? -76.628 -21.375 107.937 1.00 19.91 108 THR H O 1
ATOM 17388 N N . PHE H 1 130 ? -77.020 -23.393 108.826 1.00 21.60 109 PHE H N 1
ATOM 17389 C CA . PHE H 1 130 ? -78.188 -22.897 109.539 1.00 20.33 109 PHE H CA 1
ATOM 17390 C C . PHE H 1 130 ? -77.825 -22.219 110.866 1.00 22.25 109 PHE H C 1
ATOM 17391 O O . PHE H 1 130 ? -78.709 -21.706 111.551 1.00 22.02 109 PHE H O 1
ATOM 17399 N N . VAL H 1 131 ? -76.539 -22.207 111.221 1.00 22.52 110 VAL H N 1
ATOM 17400 C CA . VAL H 1 131 ? -76.083 -21.478 112.411 1.00 20.50 110 VAL H CA 1
ATOM 17401 C C . VAL H 1 131 ? -75.368 -20.174 112.016 1.00 19.95 110 VAL H C 1
ATOM 17402 O O . VAL H 1 131 ? -75.050 -19.958 110.856 1.00 18.54 110 VAL H O 1
ATOM 17406 N N . ASP H 1 132 ? -75.111 -19.303 112.983 1.00 24.29 111 ASP H N 1
ATOM 17407 C CA . ASP H 1 132 ? -74.396 -18.074 112.666 1.00 25.74 111 ASP H CA 1
ATOM 17408 C C . ASP H 1 132 ? -72.938 -18.378 112.333 1.00 25.56 111 ASP H C 1
ATOM 17409 O O . ASP H 1 132 ? -72.392 -17.851 111.339 1.00 20.40 111 ASP H O 1
ATOM 17414 N N . ARG H 1 133 ? -72.329 -19.249 113.142 1.00 20.08 112 ARG H N 1
ATOM 17415 C CA . ARG H 1 133 ? -70.915 -19.587 113.002 1.00 24.70 112 ARG H CA 1
ATOM 17416 C C . ARG H 1 133 ? -70.724 -20.797 112.077 1.00 26.65 112 ARG H C 1
ATOM 17417 O O . ARG H 1 133 ? -70.378 -21.905 112.519 1.00 20.31 112 ARG H O 1
ATOM 17425 N N . ILE H 1 134 ? -70.940 -20.579 110.786 1.00 17.41 113 ILE H N 1
ATOM 17426 C CA . ILE H 1 134 ? -70.772 -21.649 109.811 1.00 17.78 113 ILE H CA 1
ATOM 17427 C C . ILE H 1 134 ? -69.330 -22.133 109.893 1.00 22.41 113 ILE H C 1
ATOM 17428 O O . ILE H 1 134 ? -68.418 -21.317 109.839 1.00 21.32 113 ILE H O 1
ATOM 17433 N N . PRO H 1 135 ? -69.121 -23.454 110.084 1.00 20.18 114 PRO H N 1
ATOM 17434 C CA . PRO H 1 135 ? -67.761 -24.005 110.226 1.00 21.13 114 PRO H CA 1
ATOM 17435 C C . PRO H 1 135 ? -66.929 -23.683 108.981 1.00 20.80 114 PRO H C 1
ATOM 17436 O O . PRO H 1 135 ? -67.484 -23.640 107.883 1.00 18.93 114 PRO H O 1
ATOM 17440 N N . LYS H 1 136 ? -65.637 -23.425 109.158 1.00 20.06 115 LYS H N 1
ATOM 17441 C CA . LYS H 1 136 ? -64.811 -22.921 108.068 1.00 21.24 115 LYS H CA 1
ATOM 17442 C C . LYS H 1 136 ? -64.279 -24.028 107.154 1.00 23.01 115 LYS H C 1
ATOM 17443 O O . LYS H 1 136 ? -64.020 -23.786 105.972 1.00 18.55 115 LYS H O 1
ATOM 17449 N N . ALA H 1 137 ? -64.147 -25.242 107.685 1.00 18.65 116 ALA H N 1
ATOM 17450 C CA . ALA H 1 137 ? -63.522 -26.327 106.943 1.00 19.34 116 ALA H CA 1
ATOM 17451 C C . ALA H 1 137 ? -63.837 -27.695 107.528 1.00 22.38 116 ALA H C 1
ATOM 17452 O O . ALA H 1 137 ? -64.252 -27.810 108.679 1.00 26.19 116 ALA H O 1
ATOM 17454 N N . SER H 1 138 ? -63.650 -28.731 106.718 1.00 21.21 117 SER H N 1
ATOM 17455 C CA . SER H 1 138 ? -63.805 -30.101 107.186 1.00 21.80 117 SER H CA 1
ATOM 17456 C C . SER H 1 138 ? -62.674 -30.988 106.719 1.00 23.23 117 SER H C 1
ATOM 17457 O O . SER H 1 138 ? -62.106 -30.789 105.640 1.00 20.38 117 SER H O 1
ATOM 17460 N N . VAL H 1 139 ? -62.369 -31.969 107.558 1.00 18.60 118 VAL H N 1
ATOM 17461 C CA . VAL H 1 139 ? -61.420 -33.018 107.253 1.00 18.58 118 VAL H CA 1
ATOM 17462 C C . VAL H 1 139 ? -62.164 -34.349 107.259 1.00 19.75 118 VAL H C 1
ATOM 17463 O O . VAL H 1 139 ? -62.788 -34.707 108.260 1.00 21.86 118 VAL H O 1
ATOM 17467 N N . LEU H 1 140 ? -62.096 -35.075 106.151 1.00 16.40 119 LEU H N 1
ATOM 17468 C CA . LEU H 1 140 ? -62.915 -36.284 105.961 1.00 14.94 119 LEU H CA 1
ATOM 17469 C C . LEU H 1 140 ? -62.078 -37.479 105.520 1.00 20.76 119 LEU H C 1
ATOM 17470 O O . LEU H 1 140 ? -61.251 -37.356 104.623 1.00 21.09 119 LEU H O 1
ATOM 17475 N N . ARG H 1 141 ? -62.296 -38.637 106.143 1.00 19.99 120 ARG H N 1
ATOM 17476 C CA . ARG H 1 141 ? -61.623 -39.854 105.713 1.00 22.30 120 ARG H CA 1
ATOM 17477 C C . ARG H 1 141 ? -62.606 -41.017 105.711 1.00 21.05 120 ARG H C 1
ATOM 17478 O O . ARG H 1 141 ? -63.488 -41.096 106.565 1.00 21.72 120 ARG H O 1
ATOM 17486 N N . PRO H 1 142 ? -62.462 -41.915 104.731 1.00 22.96 121 PRO H N 1
ATOM 17487 C CA . PRO H 1 142 ? -63.335 -43.088 104.616 1.00 21.59 121 PRO H CA 1
ATOM 17488 C C . PRO H 1 142 ? -62.952 -44.193 105.600 1.00 22.18 121 PRO H C 1
ATOM 17489 O O . PRO H 1 142 ? -61.769 -44.405 105.929 1.00 22.17 121 PRO H O 1
ATOM 17493 N N . VAL H 1 143 ? -63.971 -44.892 106.078 1.00 17.51 122 VAL H N 1
ATOM 17494 C CA . VAL H 1 143 ? -63.781 -45.992 107.010 1.00 21.40 122 VAL H CA 1
ATOM 17495 C C . VAL H 1 143 ? -64.288 -47.281 106.356 1.00 22.35 122 VAL H C 1
ATOM 17496 O O . VAL H 1 143 ? -63.671 -48.340 106.475 1.00 21.00 122 VAL H O 1
ATOM 17500 N N . THR H 1 144 ? -65.415 -47.167 105.659 1.00 20.31 123 THR H N 1
ATOM 17501 C CA . THR H 1 144 ? -66.014 -48.281 104.934 1.00 22.78 123 THR H CA 1
ATOM 17502 C C . THR H 1 144 ? -66.516 -47.831 103.567 1.00 22.95 123 THR H C 1
ATOM 17503 O O . THR H 1 144 ? -67.253 -46.852 103.466 1.00 22.36 123 THR H O 1
ATOM 17507 N N . LEU H 1 145 ? -66.143 -48.554 102.518 1.00 22.11 124 LEU H N 1
ATOM 17508 C CA . LEU H 1 145 ? -66.523 -48.147 101.165 1.00 19.51 124 LEU H CA 1
ATOM 17509 C C . LEU H 1 145 ? -67.237 -49.248 100.391 1.00 18.80 124 LEU H C 1
ATOM 17510 O O . LEU H 1 145 ? -66.895 -50.421 100.520 1.00 22.88 124 LEU H O 1
ATOM 17515 N N . PRO H 1 146 ? -68.220 -48.865 99.561 1.00 18.53 125 PRO H N 1
ATOM 17516 C CA . PRO H 1 146 ? -68.930 -49.826 98.714 1.00 18.62 125 PRO H CA 1
ATOM 17517 C C . PRO H 1 146 ? -68.025 -50.331 97.599 1.00 20.25 125 PRO H C 1
ATOM 17518 O O . PRO H 1 146 ? -66.981 -49.727 97.348 1.00 19.08 125 PRO H O 1
ATOM 17522 N N . SER H 1 147 ? -68.409 -51.423 96.949 1.00 22.13 126 SER H N 1
ATOM 17523 C CA . SER H 1 147 ? -67.560 -52.029 95.923 1.00 25.81 126 SER H CA 1
ATOM 17524 C C . SER H 1 147 ? -67.531 -51.177 94.660 1.00 27.76 126 SER H C 1
ATOM 17525 O O . SER H 1 147 ? -66.647 -51.328 93.812 1.00 26.21 126 SER H O 1
ATOM 17528 N N . TYR H 1 148 ? -68.537 -50.321 94.514 1.00 24.65 127 TYR H N 1
ATOM 17529 C CA . TYR H 1 148 ? -68.563 -49.342 93.435 1.00 25.24 127 TYR H CA 1
ATOM 17530 C C . TYR H 1 148 ? -69.365 -48.132 93.883 1.00 21.53 127 TYR H C 1
ATOM 17531 O O . TYR H 1 148 ? -70.095 -48.217 94.862 1.00 20.77 127 TYR H O 1
ATOM 17540 N N . GLY H 1 149 ? -69.234 -47.019 93.164 1.00 23.02 128 GLY H N 1
ATOM 17541 C CA . GLY H 1 149 ? -69.985 -45.803 93.444 1.00 15.93 128 GLY H CA 1
ATOM 17542 C C . GLY H 1 149 ? -69.546 -45.126 94.729 1.00 17.73 128 GLY H C 1
ATOM 17543 O O . GLY H 1 149 ? -68.506 -45.459 95.298 1.00 16.10 128 GLY H O 1
ATOM 17544 N N . GLY H 1 150 ? -70.347 -44.173 95.185 1.00 16.07 129 GLY H N 1
ATOM 17545 C CA . GLY H 1 150 ? -70.117 -43.514 96.456 1.00 14.53 129 GLY H CA 1
ATOM 17546 C C . GLY H 1 150 ? -69.129 -42.364 96.436 1.00 16.50 129 GLY H C 1
ATOM 17547 O O . GLY H 1 150 ? -68.613 -41.976 97.480 1.00 15.94 129 GLY H O 1
ATOM 17548 N N . ALA H 1 151 ? -68.904 -41.774 95.269 1.00 15.99 130 ALA H N 1
ATOM 17549 C CA . ALA H 1 151 ? -68.005 -40.625 95.159 1.00 17.40 130 ALA H CA 1
ATOM 17550 C C . ALA H 1 151 ? -68.551 -39.428 95.925 1.00 21.29 130 ALA H C 1
ATOM 17551 O O . ALA H 1 151 ? -69.748 -39.362 96.211 1.00 18.59 130 ALA H O 1
ATOM 17553 N N . THR H 1 152 ? -67.666 -38.502 96.290 1.00 17.46 131 THR H N 1
ATOM 17554 C CA . THR H 1 152 ? -68.085 -37.192 96.774 1.00 15.07 131 THR H CA 1
ATOM 17555 C C . THR H 1 152 ? -67.751 -36.171 95.701 1.00 13.45 131 THR H C 1
ATOM 17556 O O . THR H 1 152 ? -66.683 -36.255 95.082 1.00 14.83 131 THR H O 1
ATOM 17560 N N . THR H 1 153 ? -68.662 -35.230 95.454 1.00 14.91 132 THR H N 1
ATOM 17561 C CA . THR H 1 153 ? -68.365 -34.150 94.528 1.00 15.48 132 THR H CA 1
ATOM 17562 C C . THR H 1 153 ? -68.541 -32.800 95.234 1.00 14.54 132 THR H C 1
ATOM 17563 O O . THR H 1 153 ? -69.428 -32.632 96.083 1.00 14.55 132 THR H O 1
ATOM 17567 N N . TRP H 1 154 ? -67.642 -31.867 94.921 1.00 14.24 133 TRP H N 1
ATOM 17568 C CA . TRP H 1 154 ? -67.636 -30.513 95.488 1.00 13.92 133 TRP H CA 1
ATOM 17569 C C . TRP H 1 154 ? -67.781 -29.478 94.380 1.00 14.82 133 TRP H C 1
ATOM 17570 O O . TRP H 1 154 ? -67.265 -29.681 93.279 1.00 13.05 133 TRP H O 1
ATOM 17581 N N . ALA H 1 155 ? -68.422 -28.353 94.689 1.00 11.89 134 ALA H N 1
ATOM 17582 C CA . ALA H 1 155 ? -68.583 -27.271 93.727 1.00 11.66 134 ALA H CA 1
ATOM 17583 C C . ALA H 1 155 ? -67.952 -26.002 94.272 1.00 14.93 134 ALA H C 1
ATOM 17584 O O . ALA H 1 155 ? -68.075 -25.726 95.455 1.00 15.98 134 ALA H O 1
ATOM 17586 N N . SER H 1 156 ? -67.295 -25.221 93.421 1.00 11.74 135 SER H N 1
ATOM 17587 C CA . SER H 1 156 ? -66.726 -23.961 93.890 1.00 11.65 135 SER H CA 1
ATOM 17588 C C . SER H 1 156 ? -67.744 -22.824 93.878 1.00 13.66 135 SER H C 1
ATOM 17589 O O . SER H 1 156 ? -68.202 -22.406 92.811 1.00 15.14 135 SER H O 1
ATOM 17592 N N . THR H 1 157 ? -68.103 -22.311 95.054 1.00 14.44 136 THR H N 1
ATOM 17593 C CA . THR H 1 157 ? -69.048 -21.193 95.108 1.00 14.04 136 THR H CA 1
ATOM 17594 C C . THR H 1 157 ? -68.354 -19.854 94.843 1.00 18.11 136 THR H C 1
ATOM 17595 O O . THR H 1 157 ? -69.018 -18.830 94.641 1.00 14.17 136 THR H O 1
ATOM 17599 N N . VAL H 1 158 ? -67.024 -19.882 94.846 1.00 16.90 137 VAL H N 1
ATOM 17600 C CA . VAL H 1 158 ? -66.202 -18.742 94.433 1.00 15.52 137 VAL H CA 1
ATOM 17601 C C . VAL H 1 158 ? -66.282 -18.595 92.917 1.00 20.31 137 VAL H C 1
ATOM 17602 O O . VAL H 1 158 ? -66.534 -17.506 92.398 1.00 17.51 137 VAL H O 1
ATOM 17606 N N . ALA H 1 159 ? -66.092 -19.705 92.212 1.00 15.86 138 ALA H N 1
ATOM 17607 C CA . ALA H 1 159 ? -66.141 -19.703 90.750 1.00 16.75 138 ALA H CA 1
ATOM 17608 C C . ALA H 1 159 ? -67.516 -19.300 90.238 1.00 16.04 138 ALA H C 1
ATOM 17609 O O . ALA H 1 159 ? -67.625 -18.563 89.258 1.00 15.22 138 ALA H O 1
ATOM 17611 N N . ALA H 1 160 ? -68.558 -19.794 90.910 1.00 17.26 139 ALA H N 1
ATOM 17612 C CA . ALA H 1 160 ? -69.930 -19.479 90.541 1.00 21.06 139 ALA H CA 1
ATOM 17613 C C . ALA H 1 160 ? -70.177 -17.963 90.623 1.00 18.76 139 ALA H C 1
ATOM 17614 O O . ALA H 1 160 ? -70.818 -17.391 89.748 1.00 15.48 139 ALA H O 1
ATOM 17616 N N . TYR H 1 161 ? -69.671 -17.316 91.669 1.00 16.33 140 TYR H N 1
ATOM 17617 C CA . TYR H 1 161 ? -69.800 -15.864 91.762 1.00 15.45 140 TYR H CA 1
ATOM 17618 C C . TYR H 1 161 ? -69.003 -15.155 90.660 1.00 15.34 140 TYR H C 1
ATOM 17619 O O . TYR H 1 161 ? -69.495 -14.189 90.055 1.00 17.93 140 TYR H O 1
ATOM 17628 N N . GLU H 1 162 ? -67.775 -15.615 90.417 1.00 15.86 141 GLU H N 1
ATOM 17629 C CA . GLU H 1 162 ? -66.931 -15.050 89.350 1.00 21.39 141 GLU H CA 1
ATOM 17630 C C . GLU H 1 162 ? -67.631 -15.073 87.994 1.00 20.17 141 GLU H C 1
ATOM 17631 O O . GLU H 1 162 ? -67.499 -14.148 87.195 1.00 19.87 141 GLU H O 1
ATOM 17637 N N . GLN H 1 163 ? -68.400 -16.126 87.752 1.00 18.00 142 GLN H N 1
ATOM 17638 C CA . GLN H 1 163 ? -68.998 -16.344 86.442 1.00 18.92 142 GLN H CA 1
ATOM 17639 C C . GLN H 1 163 ? -70.345 -15.633 86.262 1.00 18.96 142 GLN H C 1
ATOM 17640 O O . GLN H 1 163 ? -70.952 -15.694 85.197 1.00 17.23 142 GLN H O 1
ATOM 17646 N N . LEU H 1 164 ? -70.823 -14.963 87.301 1.00 16.29 143 LEU H N 1
ATOM 17647 C CA . LEU H 1 164 ? -72.064 -14.212 87.171 1.00 17.41 143 LEU H CA 1
ATOM 17648 C C . LEU H 1 164 ? -71.891 -12.990 86.287 1.00 20.02 143 LEU H C 1
ATOM 17649 O O . LEU H 1 164 ? -70.951 -12.208 86.475 1.00 16.74 143 LEU H O 1
ATOM 17654 N N . PRO H 1 165 ? -72.840 -12.776 85.367 1.00 17.84 144 PRO H N 1
ATOM 17655 C CA . PRO H 1 165 ? -72.848 -11.523 84.610 1.00 22.47 144 PRO H CA 1
ATOM 17656 C C . PRO H 1 165 ? -73.315 -10.402 85.516 1.00 20.24 144 PRO H C 1
ATOM 17657 O O . PRO H 1 165 ? -73.943 -10.683 86.546 1.00 15.96 144 PRO H O 1
ATOM 17661 N N . LYS H 1 166 ? -73.032 -9.167 85.123 1.00 18.94 145 LYS H N 1
ATOM 17662 C CA . LYS H 1 166 ? -73.316 -7.981 85.935 1.00 21.77 145 LYS H CA 1
ATOM 17663 C C . LYS H 1 166 ? -74.712 -7.938 86.579 1.00 21.02 145 LYS H C 1
ATOM 17664 O O . LYS H 1 166 ? -74.826 -7.710 87.791 1.00 20.62 145 LYS H O 1
ATOM 17670 N N . PRO H 1 167 ? -75.786 -8.135 85.791 1.00 21.22 146 PRO H N 1
ATOM 17671 C CA . PRO H 1 167 ? -77.104 -8.022 86.437 1.00 19.34 146 PRO H CA 1
ATOM 17672 C C . PRO H 1 167 ? -77.368 -9.073 87.524 1.00 20.19 146 PRO H C 1
ATOM 17673 O O . PRO H 1 167 ? -78.058 -8.770 88.508 1.00 19.19 146 PRO H O 1
ATOM 17677 N N . LEU H 1 168 ? -76.865 -10.289 87.339 1.00 16.07 147 LEU H N 1
ATOM 17678 C CA . LEU H 1 168 ? -77.059 -11.336 88.340 1.00 15.48 147 LEU H CA 1
ATOM 17679 C C . LEU H 1 168 ? -76.153 -11.086 89.540 1.00 17.36 147 LEU H C 1
ATOM 17680 O O . LEU H 1 168 ? -76.514 -11.392 90.669 1.00 15.78 147 LEU H O 1
ATOM 17685 N N . ARG H 1 169 ? -74.978 -10.516 89.300 1.00 19.03 148 ARG H N 1
ATOM 17686 C CA . ARG H 1 169 ? -74.116 -10.118 90.404 1.00 21.05 148 ARG H CA 1
ATOM 17687 C C . ARG H 1 169 ? -74.806 -9.017 91.230 1.00 20.14 148 ARG H C 1
ATOM 17688 O O . ARG H 1 169 ? -74.776 -9.025 92.466 1.00 17.52 148 ARG H O 1
ATOM 17696 N N . SER H 1 170 ? -75.439 -8.071 90.540 1.00 18.63 149 SER H N 1
ATOM 17697 C CA . SER H 1 170 ? -76.179 -7.004 91.212 1.00 18.15 149 SER H CA 1
ATOM 17698 C C . SER H 1 170 ? -77.306 -7.550 92.085 1.00 16.55 149 SER H C 1
ATOM 17699 O O . SER H 1 170 ? -77.556 -7.047 93.194 1.00 17.17 149 SER H O 1
ATOM 17702 N N . LEU H 1 171 ? -77.986 -8.571 91.578 1.00 14.28 150 LEU H N 1
ATOM 17703 C CA . LEU H 1 171 ? -79.015 -9.270 92.342 1.00 17.17 150 LEU H CA 1
ATOM 17704 C C . LEU H 1 171 ? -78.454 -9.903 93.618 1.00 15.84 150 LEU H C 1
ATOM 17705 O O . LEU H 1 171 ? -78.912 -9.597 94.724 1.00 17.10 150 LEU H O 1
ATOM 17710 N N . VAL H 1 172 ? -77.467 -10.782 93.480 1.00 17.52 151 VAL H N 1
ATOM 17711 C CA . VAL H 1 172 ? -77.046 -11.574 94.640 1.00 13.95 151 VAL H CA 1
ATOM 17712 C C . VAL H 1 172 ? -76.301 -10.729 95.690 1.00 16.39 151 VAL H C 1
ATOM 17713 O O . VAL H 1 172 ? -76.417 -11.012 96.884 1.00 15.63 151 VAL H O 1
ATOM 17717 N N . ASP H 1 173 ? -75.616 -9.659 95.273 1.00 15.42 152 ASP H N 1
ATOM 17718 C CA . ASP H 1 173 ? -74.914 -8.792 96.232 1.00 16.84 152 ASP H CA 1
ATOM 17719 C C . ASP H 1 173 ? -75.870 -8.200 97.268 1.00 18.58 152 ASP H C 1
ATOM 17720 O O . ASP H 1 173 ? -75.453 -7.875 98.385 1.00 17.16 152 ASP H O 1
ATOM 17725 N N . ASP H 1 174 ? -77.135 -8.041 96.871 1.00 14.04 153 ASP H N 1
ATOM 17726 C CA . ASP H 1 174 ? -78.183 -7.470 97.725 1.00 16.42 153 ASP H CA 1
ATOM 17727 C C . ASP H 1 174 ? -79.139 -8.514 98.298 1.00 20.86 153 ASP H C 1
ATOM 17728 O O . ASP H 1 174 ? -80.083 -8.168 98.999 1.00 19.34 153 ASP H O 1
ATOM 17733 N N . LEU H 1 175 ? -78.911 -9.785 97.978 1.00 18.71 154 LEU H N 1
ATOM 17734 C CA . LEU H 1 175 ? -79.855 -10.847 98.333 1.00 18.80 154 LEU H CA 1
ATOM 17735 C C . LEU H 1 175 ? -79.482 -11.485 99.681 1.00 17.12 154 LEU H C 1
ATOM 17736 O O . LEU H 1 175 ? -78.302 -11.718 99.965 1.00 18.86 154 LEU H O 1
ATOM 17741 N N . TRP H 1 176 ? -80.489 -11.733 100.513 1.00 15.56 155 TRP H N 1
ATOM 17742 C CA . TRP H 1 176 ? -80.306 -12.423 101.798 1.00 19.20 155 TRP H CA 1
ATOM 17743 C C . TRP H 1 176 ? -81.234 -13.644 101.863 1.00 18.69 155 TRP H C 1
ATOM 17744 O O . TRP H 1 176 ? -82.299 -13.650 101.244 1.00 19.87 155 TRP H O 1
ATOM 17755 N N . ALA H 1 177 ? -80.824 -14.677 102.598 1.00 17.69 156 ALA H N 1
ATOM 17756 C CA . ALA H 1 177 ? -81.603 -15.919 102.649 1.00 18.56 156 ALA H CA 1
ATOM 17757 C C . ALA H 1 177 ? -81.666 -16.506 104.059 1.00 17.91 156 ALA H C 1
ATOM 17758 O O . ALA H 1 177 ? -80.696 -16.449 104.813 1.00 18.06 156 ALA H O 1
ATOM 17760 N N . THR H 1 178 ? -82.813 -17.080 104.402 1.00 20.99 157 THR H N 1
ATOM 17761 C CA . THR H 1 178 ? -82.982 -17.764 105.675 1.00 20.76 157 THR H CA 1
ATOM 17762 C C . THR H 1 178 ? -82.603 -19.237 105.530 1.00 19.25 157 THR H C 1
ATOM 17763 O O . THR H 1 178 ? -83.114 -19.930 104.649 1.00 19.59 157 THR H O 1
ATOM 17767 N N . HIS H 1 179 ? -81.663 -19.676 106.372 1.00 19.32 158 HIS H N 1
ATOM 17768 C CA . HIS H 1 179 ? -81.240 -21.071 106.461 1.00 19.91 158 HIS H CA 1
ATOM 17769 C C . HIS H 1 179 ? -81.827 -21.704 107.725 1.00 21.38 158 HIS H C 1
ATOM 17770 O O . HIS H 1 179 ? -81.875 -21.063 108.774 1.00 23.22 158 HIS H O 1
ATOM 17777 N N . THR H 1 180 ? -82.228 -22.966 107.642 1.00 22.35 159 THR H N 1
ATOM 17778 C CA . THR H 1 180 ? -82.775 -23.676 108.796 1.00 23.97 159 THR H CA 1
ATOM 17779 C C . THR H 1 180 ? -82.310 -25.127 108.766 1.00 27.28 159 THR H C 1
ATOM 17780 O O . THR H 1 180 ? -81.931 -25.642 107.707 1.00 24.02 159 THR H O 1
ATOM 17784 N N . ASN H 1 181 ? -82.311 -25.783 109.924 1.00 25.99 160 ASN H N 1
ATOM 17785 C CA . ASN H 1 181 ? -81.948 -27.195 109.972 1.00 29.22 160 ASN H CA 1
ATOM 17786 C C . ASN H 1 181 ? -83.162 -28.064 109.676 1.00 32.63 160 ASN H C 1
ATOM 17787 O O . ASN H 1 181 ? -83.044 -29.282 109.540 1.00 36.46 160 ASN H O 1
ATOM 17792 N N . LEU H 1 182 ? -84.330 -27.434 109.583 1.00 31.72 161 LEU H N 1
ATOM 17793 C CA . LEU H 1 182 ? -85.555 -28.137 109.207 1.00 37.13 161 LEU H CA 1
ATOM 17794 C C . LEU H 1 182 ? -85.656 -28.205 107.681 1.00 43.01 161 LEU H C 1
ATOM 17795 O O . LEU H 1 182 ? -86.520 -27.568 107.081 1.00 45.26 161 LEU H O 1
ATOM 17800 N N . TYR H 1 183 ? -84.777 -28.984 107.058 1.00 47.58 162 TYR H N 1
ATOM 17801 C CA . TYR H 1 183 ? -84.713 -29.042 105.598 1.00 53.74 162 TYR H CA 1
ATOM 17802 C C . TYR H 1 183 ? -85.726 -30.020 105.008 1.00 54.62 162 TYR H C 1
ATOM 17803 O O . TYR H 1 183 ? -86.448 -30.705 105.735 1.00 54.11 162 TYR H O 1
ATOM 17812 N N . ASP H 1 184 ? -85.766 -30.082 103.679 1.00 57.34 163 ASP H N 1
ATOM 17813 C CA . ASP H 1 184 ? -86.706 -30.947 102.976 1.00 57.65 163 ASP H CA 1
ATOM 17814 C C . ASP H 1 184 ? -85.977 -32.014 102.169 1.00 58.52 163 ASP H C 1
ATOM 17815 O O . ASP H 1 184 ? -86.090 -33.207 102.458 1.00 61.89 163 ASP H O 1
ATOM 17817 N N . ALA H 1 190 ? -85.568 -45.856 101.719 1.00 79.68 169 ALA H N 1
ATOM 17818 C CA . ALA H 1 190 ? -84.208 -46.378 101.807 1.00 78.08 169 ALA H CA 1
ATOM 17819 C C . ALA H 1 190 ? -83.300 -45.684 100.801 1.00 76.64 169 ALA H C 1
ATOM 17820 O O . ALA H 1 190 ? -83.708 -45.410 99.673 1.00 78.41 169 ALA H O 1
ATOM 17822 N N . SER H 1 191 ? -82.070 -45.399 101.220 1.00 72.48 170 SER H N 1
ATOM 17823 C CA . SER H 1 191 ? -81.108 -44.714 100.365 1.00 68.03 170 SER H CA 1
ATOM 17824 C C . SER H 1 191 ? -79.688 -44.851 100.909 1.00 64.54 170 SER H C 1
ATOM 17825 O O . SER H 1 191 ? -79.451 -44.665 102.106 1.00 62.87 170 SER H O 1
ATOM 17828 N N . GLY H 1 192 ? -78.747 -45.169 100.022 1.00 60.84 171 GLY H N 1
ATOM 17829 C CA . GLY H 1 192 ? -77.348 -45.290 100.396 1.00 54.65 171 GLY H CA 1
ATOM 17830 C C . GLY H 1 192 ? -77.008 -46.377 101.407 1.00 53.51 171 GLY H C 1
ATOM 17831 O O . GLY H 1 192 ? -76.044 -46.235 102.164 1.00 50.53 171 GLY H O 1
ATOM 17832 N N . GLY H 1 193 ? -77.787 -47.459 101.429 1.00 51.56 172 GLY H N 1
ATOM 17833 C CA . GLY H 1 193 ? -77.525 -48.562 102.340 1.00 53.28 172 GLY H CA 1
ATOM 17834 C C . GLY H 1 193 ? -78.088 -48.353 103.736 1.00 53.69 172 GLY H C 1
ATOM 17835 O O . GLY H 1 193 ? -77.895 -49.185 104.629 1.00 53.69 172 GLY H O 1
ATOM 17836 N N . VAL H 1 194 ? -78.775 -47.229 103.926 1.00 54.98 173 VAL H N 1
ATOM 17837 C CA . VAL H 1 194 ? -79.413 -46.915 105.200 1.00 57.74 173 VAL H CA 1
ATOM 17838 C C . VAL H 1 194 ? -80.928 -47.105 105.089 1.00 60.10 173 VAL H C 1
ATOM 17839 O O . VAL H 1 194 ? -81.552 -46.586 104.161 1.00 59.84 173 VAL H O 1
ATOM 17843 N N . SER H 1 195 ? -81.519 -47.835 106.032 1.00 62.00 174 SER H N 1
ATOM 17844 C CA . SER H 1 195 ? -82.954 -48.120 105.980 1.00 66.47 174 SER H CA 1
ATOM 17845 C C . SER H 1 195 ? -83.777 -46.836 106.087 1.00 68.50 174 SER H C 1
ATOM 17846 O O . SER H 1 195 ? -83.294 -45.818 106.591 1.00 67.21 174 SER H O 1
ATOM 17849 N N . ALA H 1 196 ? -85.017 -46.886 105.607 1.00 70.65 175 ALA H N 1
ATOM 17850 C CA . ALA H 1 196 ? -85.924 -45.747 105.721 1.00 68.65 175 ALA H CA 1
ATOM 17851 C C . ALA H 1 196 ? -86.188 -45.414 107.189 1.00 65.60 175 ALA H C 1
ATOM 17852 O O . ALA H 1 196 ? -86.378 -44.247 107.546 1.00 60.86 175 ALA H O 1
ATOM 17854 N N . GLU H 1 197 ? -86.181 -46.449 108.029 1.00 64.46 176 GLU H N 1
ATOM 17855 C CA . GLU H 1 197 ? -86.401 -46.295 109.463 1.00 63.61 176 GLU H CA 1
ATOM 17856 C C . GLU H 1 197 ? -85.276 -45.480 110.106 1.00 63.78 176 GLU H C 1
ATOM 17857 O O . GLU H 1 197 ? -85.532 -44.544 110.868 1.00 65.07 176 GLU H O 1
ATOM 17859 N N . ARG H 1 198 ? -84.033 -45.838 109.790 1.00 61.90 177 ARG H N 1
ATOM 17860 C CA . ARG H 1 198 ? -82.871 -45.149 110.348 1.00 60.17 177 ARG H CA 1
ATOM 17861 C C . ARG H 1 198 ? -82.735 -43.742 109.763 1.00 56.16 177 ARG H C 1
ATOM 17862 O O . ARG H 1 198 ? -82.243 -42.826 110.426 1.00 54.32 177 ARG H O 1
ATOM 17864 N N . ARG H 1 199 ? -83.165 -43.572 108.516 1.00 54.78 178 ARG H N 1
ATOM 17865 C CA . ARG H 1 199 ? -83.153 -42.250 107.893 1.00 55.58 178 ARG H CA 1
ATOM 17866 C C . ARG H 1 199 ? -84.179 -41.316 108.553 1.00 54.31 178 ARG H C 1
ATOM 17867 O O . ARG H 1 199 ? -83.932 -40.116 108.716 1.00 51.41 178 ARG H O 1
ATOM 17875 N N . ALA H 1 200 ? -85.328 -41.874 108.926 1.00 52.17 179 ALA H N 1
ATOM 17876 C CA . ALA H 1 200 ? -86.355 -41.126 109.646 1.00 49.42 179 ALA H CA 1
ATOM 17877 C C . ALA H 1 200 ? -85.860 -40.727 111.040 1.00 50.26 179 ALA H C 1
ATOM 17878 O O . ALA H 1 200 ? -85.974 -39.564 111.444 1.00 52.12 179 ALA H O 1
ATOM 17880 N N . ALA H 1 201 ? -85.337 -41.707 111.774 1.00 49.83 180 ALA H N 1
ATOM 17881 C CA . ALA H 1 201 ? -84.780 -41.484 113.109 1.00 51.60 180 ALA H CA 1
ATOM 17882 C C . ALA H 1 201 ? -83.672 -40.430 113.096 1.00 52.14 180 ALA H C 1
ATOM 17883 O O . ALA H 1 201 ? -83.585 -39.594 114.000 1.00 52.40 180 ALA H O 1
ATOM 17885 N N . TYR H 1 202 ? -82.833 -40.471 112.064 1.00 51.60 181 TYR H N 1
ATOM 17886 C CA . TYR H 1 202 ? -81.748 -39.507 111.922 1.00 52.70 181 TYR H CA 1
ATOM 17887 C C . TYR H 1 202 ? -82.293 -38.086 111.790 1.00 52.46 181 TYR H C 1
ATOM 17888 O O . TYR H 1 202 ? -81.805 -37.164 112.444 1.00 50.23 181 TYR H O 1
ATOM 17897 N N . TYR H 1 203 ? -83.299 -37.917 110.933 1.00 53.98 182 TYR H N 1
ATOM 17898 C CA . TYR H 1 203 ? -83.910 -36.610 110.707 1.00 52.05 182 TYR H CA 1
ATOM 17899 C C . TYR H 1 203 ? -84.598 -36.085 111.971 1.00 48.67 182 TYR H C 1
ATOM 17900 O O . TYR H 1 203 ? -84.604 -34.881 112.224 1.00 45.95 182 TYR H O 1
ATOM 17909 N N . THR H 1 204 ? -85.171 -36.993 112.760 1.00 48.34 183 THR H N 1
ATOM 17910 C CA . THR H 1 204 ? -85.818 -36.618 114.017 1.00 48.38 183 THR H CA 1
ATOM 17911 C C . THR H 1 204 ? -84.807 -35.988 114.983 1.00 46.28 183 THR H C 1
ATOM 17912 O O . THR H 1 204 ? -85.069 -34.944 115.584 1.00 43.38 183 THR H O 1
ATOM 17916 N N . GLU H 1 205 ? -83.642 -36.617 115.106 1.00 48.43 184 GLU H N 1
ATOM 17917 C CA . GLU H 1 205 ? -82.576 -36.109 115.964 1.00 48.54 184 GLU H CA 1
ATOM 17918 C C . GLU H 1 205 ? -81.953 -34.850 115.377 1.00 45.10 184 GLU H C 1
ATOM 17919 O O . GLU H 1 205 ? -81.620 -33.926 116.112 1.00 45.90 184 GLU H O 1
ATOM 17925 N N . PHE H 1 206 ? -81.800 -34.828 114.053 1.00 41.42 185 PHE H N 1
ATOM 17926 C CA . PHE H 1 206 ? -81.224 -33.688 113.338 1.00 39.29 185 PHE H CA 1
ATOM 17927 C C . PHE H 1 206 ? -82.017 -32.411 113.622 1.00 36.38 185 PHE H C 1
ATOM 17928 O O . PHE H 1 206 ? -81.454 -31.322 113.728 1.00 38.30 185 PHE H O 1
ATOM 17936 N N . THR H 1 207 ? -83.324 -32.564 113.783 1.00 38.26 186 THR H N 1
ATOM 17937 C CA . THR H 1 207 ? -84.208 -31.425 113.982 1.00 40.26 186 THR H CA 1
ATOM 17938 C C . THR H 1 207 ? -84.741 -31.362 115.415 1.00 44.83 186 THR H C 1
ATOM 17939 O O . THR H 1 207 ? -85.778 -30.749 115.671 1.00 43.03 186 THR H O 1
ATOM 17943 N N . SER H 1 208 ? -84.019 -31.983 116.345 1.00 47.78 187 SER H N 1
ATOM 17944 C CA . SER H 1 208 ? -84.439 -32.023 117.744 1.00 51.31 187 SER H CA 1
ATOM 17945 C C . SER H 1 208 ? -84.426 -30.613 118.357 1.00 50.50 187 SER H C 1
ATOM 17946 O O . SER H 1 208 ? -85.197 -30.336 119.267 1.00 52.45 187 SER H O 1
ATOM 17949 N N . SER H 1 209 ? -83.565 -29.727 117.858 1.00 44.53 188 SER H N 1
ATOM 17950 C CA . SER H 1 209 ? -83.622 -28.309 118.243 1.00 47.85 188 SER H CA 1
ATOM 17951 C C . SER H 1 209 ? -83.638 -27.439 116.977 1.00 42.52 188 SER H C 1
ATOM 17952 O O . SER H 1 209 ? -83.047 -27.815 115.970 1.00 39.03 188 SER H O 1
ATOM 17955 N N . ARG H 1 210 ? -84.323 -26.295 117.025 1.00 39.94 189 ARG H N 1
ATOM 17956 C CA . ARG H 1 210 ? -84.580 -25.499 115.824 1.00 40.88 189 ARG H CA 1
ATOM 17957 C C . ARG H 1 210 ? -83.635 -24.310 115.633 1.00 36.73 189 ARG H C 1
ATOM 17958 O O . ARG H 1 210 ? -83.474 -23.485 116.534 1.00 33.05 189 ARG H O 1
ATOM 17966 N N . TYR H 1 211 ? -83.019 -24.238 114.452 1.00 30.28 190 TYR H N 1
ATOM 17967 C CA . TYR H 1 211 ? -82.142 -23.124 114.071 1.00 28.49 190 TYR H CA 1
ATOM 17968 C C . TYR H 1 211 ? -82.668 -22.355 112.856 1.00 30.30 190 TYR H C 1
ATOM 17969 O O . TYR H 1 211 ? -83.041 -22.967 111.858 1.00 28.52 190 TYR H O 1
ATOM 17978 N N . GLU H 1 212 ? -82.676 -21.026 112.925 1.00 26.28 191 GLU H N 1
ATOM 17979 C CA . GLU H 1 212 ? -82.939 -20.200 111.746 1.00 24.84 191 GLU H CA 1
ATOM 17980 C C . GLU H 1 212 ? -81.951 -19.045 111.735 1.00 23.45 191 GLU H C 1
ATOM 17981 O O . GLU H 1 212 ? -81.832 -18.321 112.714 1.00 24.11 191 GLU H O 1
ATOM 17987 N N . THR H 1 213 ? -81.231 -18.886 110.632 1.00 21.83 192 THR H N 1
ATOM 17988 C CA . THR H 1 213 ? -80.255 -17.809 110.525 1.00 20.67 192 THR H CA 1
ATOM 17989 C C . THR H 1 213 ? -80.397 -17.134 109.172 1.00 23.61 192 THR H C 1
ATOM 17990 O O . THR H 1 213 ? -80.555 -17.813 108.154 1.00 19.20 192 THR H O 1
ATOM 17994 N N . VAL H 1 214 ? -80.376 -15.803 109.158 1.00 20.87 193 VAL H N 1
ATOM 17995 C CA . VAL H 1 214 ? -80.429 -15.064 107.897 1.00 22.01 193 VAL H CA 1
ATOM 17996 C C . VAL H 1 214 ? -78.998 -14.723 107.460 1.00 20.89 193 VAL H C 1
ATOM 17997 O O . VAL H 1 214 ? -78.297 -13.972 108.137 1.00 20.54 193 VAL H O 1
ATOM 18001 N N . HIS H 1 215 ? -78.562 -15.317 106.350 1.00 15.75 194 HIS H N 1
ATOM 18002 C CA . HIS H 1 215 ? -77.219 -15.114 105.813 1.00 15.00 194 HIS H CA 1
ATOM 18003 C C . HIS H 1 215 ? -77.285 -14.330 104.521 1.00 14.13 194 HIS H C 1
ATOM 18004 O O . HIS H 1 215 ? -78.256 -14.483 103.777 1.00 14.84 194 HIS H O 1
ATOM 18011 N N . PRO H 1 216 ? -76.233 -13.547 104.207 1.00 16.80 195 PRO H N 1
ATOM 18012 C CA . PRO H 1 216 ? -76.180 -12.954 102.866 1.00 17.37 195 PRO H CA 1
ATOM 18013 C C . PRO H 1 216 ? -75.929 -14.037 101.831 1.00 17.71 195 PRO H C 1
ATOM 18014 O O . PRO H 1 216 ? -75.210 -14.990 102.142 1.00 13.54 195 PRO H O 1
ATOM 18018 N N . VAL H 1 217 ? -76.482 -13.891 100.632 1.00 13.07 196 VAL H N 1
ATOM 18019 C CA . VAL H 1 217 ? -76.245 -14.862 99.566 1.00 14.94 196 VAL H CA 1
ATOM 18020 C C . VAL H 1 217 ? -74.815 -14.714 99.020 1.00 14.60 196 VAL H C 1
ATOM 18021 O O . VAL H 1 217 ? -74.236 -15.667 98.496 1.00 15.39 196 VAL H O 1
ATOM 18025 N N . VAL H 1 218 ? -74.228 -13.534 99.194 1.00 14.66 197 VAL H N 1
ATOM 18026 C CA . VAL H 1 218 ? -72.817 -13.339 98.888 1.00 16.64 197 VAL H CA 1
ATOM 18027 C C . VAL H 1 218 ? -72.044 -13.015 100.161 1.00 16.59 197 VAL H C 1
ATOM 18028 O O . VAL H 1 218 ? -72.315 -12.004 100.813 1.00 18.32 197 VAL H O 1
ATOM 18032 N N . ARG H 1 219 ? -71.084 -13.870 100.514 1.00 17.10 198 ARG H N 1
ATOM 18033 C CA . ARG H 1 219 ? -70.215 -13.584 101.640 1.00 17.42 198 ARG H CA 1
ATOM 18034 C C . ARG H 1 219 ? -68.813 -13.275 101.148 1.00 19.37 198 ARG H C 1
ATOM 18035 O O . ARG H 1 219 ? -68.395 -13.750 100.087 1.00 17.99 198 ARG H O 1
ATOM 18043 N N . VAL H 1 220 ? -68.080 -12.496 101.943 1.00 14.33 199 VAL H N 1
ATOM 18044 C CA . VAL H 1 220 ? -66.685 -12.189 101.626 1.00 17.63 199 VAL H CA 1
ATOM 18045 C C . VAL H 1 220 ? -65.770 -13.072 102.468 1.00 20.32 199 VAL H C 1
ATOM 18046 O O . VAL H 1 220 ? -65.799 -13.008 103.697 1.00 21.63 199 VAL H O 1
ATOM 18050 N N . HIS H 1 221 ? -64.975 -13.916 101.820 1.00 16.24 200 HIS H N 1
ATOM 18051 C CA . HIS H 1 221 ? -64.106 -14.839 102.560 1.00 21.48 200 HIS H CA 1
ATOM 18052 C C . HIS H 1 221 ? -63.141 -14.055 103.444 1.00 24.48 200 HIS H C 1
ATOM 18053 O O . HIS H 1 221 ? -62.396 -13.204 102.951 1.00 27.24 200 HIS H O 1
ATOM 18060 N N . PRO H 1 222 ? -63.157 -14.332 104.762 1.00 21.47 201 PRO H N 1
ATOM 18061 C CA . PRO H 1 222 ? -62.365 -13.527 105.697 1.00 25.79 201 PRO H CA 1
ATOM 18062 C C . PRO H 1 222 ? -60.852 -13.754 105.611 1.00 26.27 201 PRO H C 1
ATOM 18063 O O . PRO H 1 222 ? -60.091 -12.961 106.158 1.00 25.06 201 PRO H O 1
ATOM 18067 N N . GLU H 1 223 ? -60.417 -14.810 104.937 1.00 23.25 202 GLU H N 1
ATOM 18068 C CA . GLU H 1 223 ? -58.990 -15.094 104.868 1.00 30.40 202 GLU H CA 1
ATOM 18069 C C . GLU H 1 223 ? -58.416 -14.868 103.467 1.00 28.60 202 GLU H C 1
ATOM 18070 O O . GLU H 1 223 ? -57.242 -14.514 103.327 1.00 31.48 202 GLU H O 1
ATOM 18076 N N . THR H 1 224 ? -59.247 -15.032 102.441 1.00 21.43 203 THR H N 1
ATOM 18077 C CA . THR H 1 224 ? -58.811 -14.803 101.062 1.00 23.80 203 THR H CA 1
ATOM 18078 C C . THR H 1 224 ? -59.363 -13.514 100.443 1.00 23.89 203 THR H C 1
ATOM 18079 O O . THR H 1 224 ? -58.835 -13.031 99.448 1.00 23.20 203 THR H O 1
ATOM 18083 N N . GLY H 1 225 ? -60.449 -12.983 100.999 1.00 19.09 204 GLY H N 1
ATOM 18084 C CA . GLY H 1 225 ? -61.104 -11.834 100.393 1.00 21.87 204 GLY H CA 1
ATOM 18085 C C . GLY H 1 225 ? -61.974 -12.164 99.181 1.00 22.23 204 GLY H C 1
ATOM 18086 O O . GLY H 1 225 ? -62.616 -11.276 98.621 1.00 20.78 204 GLY H O 1
ATOM 18087 N N . GLU H 1 226 ? -62.012 -13.428 98.763 1.00 21.41 205 GLU H N 1
ATOM 18088 C CA . GLU H 1 226 ? -62.833 -13.804 97.613 1.00 19.54 205 GLU H CA 1
ATOM 18089 C C . GLU H 1 226 ? -64.320 -13.823 97.949 1.00 21.09 205 GLU H C 1
ATOM 18090 O O . GLU H 1 226 ? -64.714 -14.262 99.021 1.00 19.54 205 GLU H O 1
ATOM 18096 N N . ARG H 1 227 ? -65.148 -13.364 97.019 1.00 18.31 206 ARG H N 1
ATOM 18097 C CA . ARG H 1 227 ? -66.589 -13.441 97.194 1.00 15.93 206 ARG H CA 1
ATOM 18098 C C . ARG H 1 227 ? -67.082 -14.815 96.812 1.00 15.05 206 ARG H C 1
ATOM 18099 O O . ARG H 1 227 ? -66.631 -15.387 95.833 1.00 16.44 206 ARG H O 1
ATOM 18107 N N . SER H 1 228 ? -68.023 -15.344 97.587 1.00 14.70 207 SER H N 1
ATOM 18108 C CA A SER H 1 228 ? -68.583 -16.650 97.261 0.61 17.32 207 SER H CA 1
ATOM 18109 C CA B SER H 1 228 ? -68.546 -16.688 97.383 0.39 17.41 207 SER H CA 1
ATOM 18110 C C . SER H 1 228 ? -70.065 -16.720 97.598 1.00 17.30 207 SER H C 1
ATOM 18111 O O . SER H 1 228 ? -70.567 -16.059 98.513 1.00 16.78 207 SER H O 1
ATOM 18116 N N . LEU H 1 229 ? -70.789 -17.491 96.796 1.00 14.45 208 LEU H N 1
ATOM 18117 C CA . LEU H 1 229 ? -72.220 -17.670 97.024 1.00 12.30 208 LEU H CA 1
ATOM 18118 C C . LEU H 1 229 ? -72.480 -18.577 98.234 1.00 12.50 208 LEU H C 1
ATOM 18119 O O . LEU H 1 229 ? -71.863 -19.630 98.387 1.00 15.50 208 LEU H O 1
ATOM 18124 N N . LEU H 1 230 ? -73.407 -18.160 99.082 1.00 14.07 209 LEU H N 1
ATOM 18125 C CA . LEU H 1 230 ? -73.787 -18.917 100.265 1.00 14.89 209 LEU H CA 1
ATOM 18126 C C . LEU H 1 230 ? -75.237 -19.315 100.087 1.00 16.14 209 LEU H C 1
ATOM 18127 O O . LEU H 1 230 ? -76.133 -18.495 100.221 1.00 16.14 209 LEU H O 1
ATOM 18132 N N . LEU H 1 231 ? -75.457 -20.569 99.717 1.00 14.94 210 LEU H N 1
ATOM 18133 C CA . LEU H 1 231 ? -76.808 -21.062 99.483 1.00 14.88 210 LEU H CA 1
ATOM 18134 C C . LEU H 1 231 ? -76.914 -22.495 99.950 1.00 12.32 210 LEU H C 1
ATOM 18135 O O . LEU H 1 231 ? -76.625 -22.789 101.099 1.00 14.74 210 LEU H O 1
ATOM 18140 N N . GLY H 1 232 ? -77.360 -23.387 99.077 1.00 13.81 211 GLY H N 1
ATOM 18141 C CA . GLY H 1 232 ? -77.434 -24.794 99.447 1.00 14.77 211 GLY H CA 1
ATOM 18142 C C . GLY H 1 232 ? -78.771 -25.246 100.025 1.00 18.90 211 GLY H C 1
ATOM 18143 O O . GLY H 1 232 ? -79.680 -24.444 100.238 1.00 13.55 211 GLY H O 1
ATOM 18144 N N . GLN H 1 233 ? -78.871 -26.538 100.327 1.00 17.35 212 GLN H N 1
ATOM 18145 C CA A GLN H 1 233 ? -80.135 -27.189 100.675 0.51 19.15 212 GLN H CA 1
ATOM 18146 C CA B GLN H 1 233 ? -80.173 -27.120 100.628 0.49 18.95 212 GLN H CA 1
ATOM 18147 C C . GLN H 1 233 ? -80.804 -26.663 101.947 1.00 20.02 212 GLN H C 1
ATOM 18148 O O . GLN H 1 233 ? -81.991 -26.883 102.153 1.00 19.41 212 GLN H O 1
ATOM 18159 N N . PHE H 1 234 ? -80.048 -25.996 102.824 1.00 16.10 213 PHE H N 1
ATOM 18160 C CA . PHE H 1 234 ? -80.663 -25.510 104.079 1.00 13.63 213 PHE H CA 1
ATOM 18161 C C . PHE H 1 234 ? -81.443 -24.204 103.904 1.00 14.47 213 PHE H C 1
ATOM 18162 O O . PHE H 1 234 ? -82.111 -23.732 104.838 1.00 14.64 213 PHE H O 1
ATOM 18170 N N . VAL H 1 235 ? -81.336 -23.599 102.727 1.00 15.04 214 VAL H N 1
ATOM 18171 C CA . VAL H 1 235 ? -82.048 -22.356 102.465 1.00 13.55 214 VAL H CA 1
ATOM 18172 C C . VAL H 1 235 ? -83.542 -22.610 102.300 1.00 17.37 214 VAL H C 1
ATOM 18173 O O . VAL H 1 235 ? -83.952 -23.474 101.518 1.00 18.29 214 VAL H O 1
ATOM 18177 N N . LYS H 1 236 ? -84.340 -21.859 103.050 1.00 14.58 215 LYS H N 1
ATOM 18178 C CA . LYS H 1 236 ? -85.799 -21.984 103.028 1.00 21.14 215 LYS H CA 1
ATOM 18179 C C . LYS H 1 236 ? -86.473 -20.842 102.267 1.00 22.53 215 LYS H C 1
ATOM 18180 O O . LYS H 1 236 ? -87.547 -21.027 101.693 1.00 19.52 215 LYS H O 1
ATOM 18182 N N . SER H 1 237 ? -85.874 -19.651 102.283 1.00 19.48 216 SER H N 1
ATOM 18183 C CA . SER H 1 237 ? -86.536 -18.487 101.671 1.00 17.51 216 SER H CA 1
ATOM 18184 C C . SER H 1 237 ? -85.545 -17.372 101.397 1.00 17.35 216 SER H C 1
ATOM 18185 O O . SER H 1 237 ? -84.431 -17.402 101.917 1.00 15.79 216 SER H O 1
ATOM 18188 N N . PHE H 1 238 ? -85.949 -16.418 100.552 1.00 15.27 217 PHE H N 1
ATOM 18189 C CA . PHE H 1 238 ? -85.176 -15.209 100.294 1.00 16.46 217 PHE H CA 1
ATOM 18190 C C . PHE H 1 238 ? -85.862 -14.032 100.954 1.00 19.27 217 PHE H C 1
ATOM 18191 O O . PHE H 1 238 ? -87.081 -13.882 100.836 1.00 17.72 217 PHE H O 1
ATOM 18199 N N . GLN H 1 239 ? -85.080 -13.187 101.618 1.00 15.30 218 GLN H N 1
ATOM 18200 C CA . GLN H 1 239 ? -85.624 -11.999 102.258 1.00 17.54 218 GLN H CA 1
ATOM 18201 C C . GLN H 1 239 ? -86.302 -11.084 101.229 1.00 17.79 218 GLN H C 1
ATOM 18202 O O . GLN H 1 239 ? -85.742 -10.843 100.154 1.00 17.71 218 GLN H O 1
ATOM 18208 N N . ASP H 1 240 ? -87.514 -10.633 101.564 1.00 19.87 219 ASP H N 1
ATOM 18209 C CA . ASP H 1 240 ? -88.303 -9.680 100.768 1.00 24.77 219 ASP H CA 1
ATOM 18210 C C . ASP H 1 240 ? -88.823 -10.231 99.437 1.00 24.49 219 ASP H C 1
ATOM 18211 O O . ASP H 1 240 ? -89.333 -9.482 98.602 1.00 22.95 219 ASP H O 1
ATOM 18216 N N . LEU H 1 241 ? -88.717 -11.537 99.251 1.00 17.90 220 LEU H N 1
ATOM 18217 C CA . LEU H 1 241 ? -89.240 -12.162 98.046 1.00 22.81 220 LEU H CA 1
ATOM 18218 C C . LEU H 1 241 ? -90.330 -13.173 98.390 1.00 20.95 220 LEU H C 1
ATOM 18219 O O . LEU H 1 241 ? -90.218 -13.917 99.368 1.00 23.46 220 LEU H O 1
ATOM 18224 N N . PRO H 1 242 ? -91.393 -13.214 97.578 1.00 22.91 221 PRO H N 1
ATOM 18225 C CA . PRO H 1 242 ? -92.475 -14.169 97.821 1.00 20.83 221 PRO H CA 1
ATOM 18226 C C . PRO H 1 242 ? -92.066 -15.611 97.538 1.00 23.67 221 PRO H C 1
ATOM 18227 O O . PRO H 1 242 ? -91.136 -15.859 96.770 1.00 18.74 221 PRO H O 1
ATOM 18231 N N . SER H 1 243 ? -92.785 -16.547 98.153 1.00 25.16 222 SER H N 1
ATOM 18232 C CA A SER H 1 243 ? -92.502 -17.974 98.023 0.44 26.12 222 SER H CA 1
ATOM 18233 C CA B SER H 1 243 ? -92.512 -17.976 98.023 0.56 26.01 222 SER H CA 1
ATOM 18234 C C . SER H 1 243 ? -92.433 -18.432 96.571 1.00 28.41 222 SER H C 1
ATOM 18235 O O . SER H 1 243 ? -91.599 -19.262 96.213 1.00 27.00 222 SER H O 1
ATOM 18240 N N . ALA H 1 244 ? -93.315 -17.885 95.740 1.00 38.79 223 ALA H N 1
ATOM 18241 C CA . ALA H 1 244 ? -93.400 -18.274 94.332 1.00 39.10 223 ALA H CA 1
ATOM 18242 C C . ALA H 1 244 ? -92.101 -18.017 93.582 1.00 39.27 223 ALA H C 1
ATOM 18243 O O . ALA H 1 244 ? -91.708 -18.792 92.713 1.00 46.63 223 ALA H O 1
ATOM 18245 N N . GLU H 1 245 ? -91.421 -16.930 93.933 1.00 22.84 224 GLU H N 1
ATOM 18246 C CA . GLU H 1 245 ? -90.194 -16.560 93.252 1.00 19.40 224 GLU H CA 1
ATOM 18247 C C . GLU H 1 245 ? -88.975 -17.274 93.819 1.00 26.07 224 GLU H C 1
ATOM 18248 O O . GLU H 1 245 ? -87.932 -17.345 93.165 1.00 22.37 224 GLU H O 1
ATOM 18254 N N . PHE H 1 246 ? -89.113 -17.807 95.031 1.00 31.59 225 PHE H N 1
ATOM 18255 C CA . PHE H 1 246 ? -87.999 -18.492 95.692 1.00 30.59 225 PHE H CA 1
ATOM 18256 C C . PHE H 1 246 ? -87.520 -19.693 94.898 1.00 23.01 225 PHE H C 1
ATOM 18257 O O . PHE H 1 246 ? -86.326 -19.840 94.677 1.00 21.04 225 PHE H O 1
ATOM 18265 N N . ALA H 1 247 ? -88.443 -20.554 94.480 1.00 18.82 226 ALA H N 1
ATOM 18266 C CA . ALA H 1 247 ? -88.046 -21.797 93.830 1.00 20.70 226 ALA H CA 1
ATOM 18267 C C . ALA H 1 247 ? -87.289 -21.526 92.551 1.00 19.08 226 ALA H C 1
ATOM 18268 O O . ALA H 1 247 ? -86.242 -22.129 92.298 1.00 18.29 226 ALA H O 1
ATOM 18270 N N . SER H 1 248 ? -87.805 -20.578 91.771 1.00 15.67 227 SER H N 1
ATOM 18271 C CA A SER H 1 248 ? -87.203 -20.224 90.484 0.56 19.51 227 SER H CA 1
ATOM 18272 C CA B SER H 1 248 ? -87.206 -20.249 90.483 0.44 19.13 227 SER H CA 1
ATOM 18273 C C . SER H 1 248 ? -85.794 -19.683 90.647 1.00 17.34 227 SER H C 1
ATOM 18274 O O . SER H 1 248 ? -84.854 -20.124 89.967 1.00 13.68 227 SER H O 1
ATOM 18279 N N . LEU H 1 249 ? -85.643 -18.710 91.541 1.00 12.66 228 LEU H N 1
ATOM 18280 C CA . LEU H 1 249 ? -84.331 -18.092 91.728 1.00 13.48 228 LEU H CA 1
ATOM 18281 C C . LEU H 1 249 ? -83.324 -19.019 92.412 1.00 13.30 228 LEU H C 1
ATOM 18282 O O . LEU H 1 249 ? -82.126 -19.005 92.097 1.00 13.96 228 LEU H O 1
ATOM 18287 N N . PHE H 1 250 ? -83.804 -19.800 93.364 1.00 13.41 229 PHE H N 1
ATOM 18288 C CA . PHE H 1 250 ? -82.940 -20.751 94.062 1.00 15.18 229 PHE H CA 1
ATOM 18289 C C . PHE H 1 250 ? -82.388 -21.764 93.074 1.00 17.61 229 PHE H C 1
ATOM 18290 O O . PHE H 1 250 ? -81.182 -22.045 93.063 1.00 14.91 229 PHE H O 1
ATOM 18298 N N . GLN H 1 251 ? -83.266 -22.317 92.244 1.00 15.69 230 GLN H N 1
ATOM 18299 C CA . GLN H 1 251 ? -82.821 -23.308 91.264 1.00 19.77 230 GLN H CA 1
ATOM 18300 C C . GLN H 1 251 ? -81.866 -22.734 90.228 1.00 15.34 230 GLN H C 1
ATOM 18301 O O . GLN H 1 251 ? -80.933 -23.412 89.795 1.00 16.76 230 GLN H O 1
ATOM 18307 N N . LEU H 1 252 ? -82.142 -21.514 89.782 1.00 13.69 231 LEU H N 1
ATOM 18308 C CA . LEU H 1 252 ? -81.263 -20.827 88.840 1.00 13.08 231 LEU H CA 1
ATOM 18309 C C . LEU H 1 252 ? -79.851 -20.670 89.434 1.00 13.58 231 LEU H C 1
ATOM 18310 O O . LEU H 1 252 ? -78.841 -20.912 88.766 1.00 12.17 231 LEU H O 1
ATOM 18315 N N . LEU H 1 253 ? -79.775 -20.198 90.675 1.00 15.78 232 LEU H N 1
ATOM 18316 C CA . LEU H 1 253 ? -78.470 -19.954 91.302 1.00 15.75 232 LEU H CA 1
ATOM 18317 C C . LEU H 1 253 ? -77.752 -21.271 91.637 1.00 14.33 232 LEU H C 1
ATOM 18318 O O . LEU H 1 253 ? -76.546 -21.407 91.404 1.00 12.55 232 LEU H O 1
ATOM 18323 N N . GLN H 1 254 ? -78.491 -22.257 92.140 1.00 12.49 233 GLN H N 1
ATOM 18324 C CA . GLN H 1 254 ? -77.894 -23.568 92.418 1.00 11.96 233 GLN H CA 1
ATOM 18325 C C . GLN H 1 254 ? -77.363 -24.212 91.134 1.00 15.02 233 GLN H C 1
ATOM 18326 O O . GLN H 1 254 ? -76.346 -24.899 91.166 1.00 14.74 233 GLN H O 1
ATOM 18332 N N . ALA H 1 255 ? -78.049 -24.005 90.012 1.00 13.24 234 ALA H N 1
ATOM 18333 C CA . ALA H 1 255 ? -77.579 -24.588 88.750 1.00 14.98 234 ALA H CA 1
ATOM 18334 C C . ALA H 1 255 ? -76.246 -23.979 88.319 1.00 17.47 234 ALA H C 1
ATOM 18335 O O . ALA H 1 255 ? -75.389 -24.667 87.758 1.00 17.12 234 ALA H O 1
ATOM 18337 N N . ARG H 1 256 ? -76.067 -22.691 88.590 1.00 16.28 235 ARG H N 1
ATOM 18338 C CA . ARG H 1 256 ? -74.801 -22.035 88.289 1.00 16.48 235 ARG H CA 1
ATOM 18339 C C . ARG H 1 256 ? -73.675 -22.557 89.190 1.00 15.94 235 ARG H C 1
ATOM 18340 O O . ARG H 1 256 ? -72.525 -22.666 88.777 1.00 16.03 235 ARG H O 1
ATOM 18348 N N . ILE H 1 257 ? -74.012 -22.871 90.433 1.00 13.54 236 ILE H N 1
ATOM 18349 C CA . ILE H 1 257 ? -73.023 -23.388 91.369 1.00 13.14 236 ILE H CA 1
ATOM 18350 C C . ILE H 1 257 ? -72.578 -24.808 91.011 1.00 13.78 236 ILE H C 1
ATOM 18351 O O . ILE H 1 257 ? -71.376 -25.122 91.044 1.00 13.70 236 ILE H O 1
ATOM 18356 N N . THR H 1 258 ? -73.546 -25.660 90.675 1.00 10.80 237 THR H N 1
ATOM 18357 C CA . THR H 1 258 ? -73.273 -27.080 90.499 1.00 14.20 237 THR H CA 1
ATOM 18358 C C . THR H 1 258 ? -72.987 -27.417 89.041 1.00 14.20 237 THR H C 1
ATOM 18359 O O . THR H 1 258 ? -72.841 -28.586 88.696 1.00 13.25 237 THR H O 1
ATOM 18363 N N . LYS H 1 259 ? -72.903 -26.394 88.196 1.00 13.72 238 LYS H N 1
ATOM 18364 C CA . LYS H 1 259 ? -72.417 -26.577 86.824 1.00 17.70 238 LYS H CA 1
ATOM 18365 C C . LYS H 1 259 ? -71.162 -27.467 86.808 1.00 18.54 238 LYS H C 1
ATOM 18366 O O . LYS H 1 259 ? -70.231 -27.257 87.601 1.00 17.86 238 LYS H O 1
ATOM 18372 N N . LEU H 1 260 ? -71.144 -28.463 85.922 1.00 13.49 239 LEU H N 1
ATOM 18373 C CA . LEU H 1 260 ? -70.120 -29.514 85.975 1.00 17.17 239 LEU H CA 1
ATOM 18374 C C . LEU H 1 260 ? -68.686 -28.973 85.958 1.00 16.43 239 LEU H C 1
ATOM 18375 O O . LEU H 1 260 ? -67.822 -29.497 86.665 1.00 17.44 239 LEU H O 1
ATOM 18380 N N . GLU H 1 261 ? -68.454 -27.917 85.176 1.00 17.50 240 GLU H N 1
ATOM 18381 C CA . GLU H 1 261 ? -67.135 -27.289 85.084 1.00 19.03 240 GLU H CA 1
ATOM 18382 C C . GLU H 1 261 ? -66.639 -26.750 86.427 1.00 18.13 240 GLU H C 1
ATOM 18383 O O . GLU H 1 261 ? -65.437 -26.538 86.604 1.00 19.69 240 GLU H O 1
ATOM 18389 N N . ASN H 1 262 ? -67.561 -26.486 87.348 1.00 16.89 241 ASN H N 1
ATOM 18390 C CA . ASN H 1 262 ? -67.186 -25.951 88.652 1.00 14.61 241 ASN H CA 1
ATOM 18391 C C . ASN H 1 262 ? -67.038 -27.032 89.707 1.00 13.09 241 ASN H C 1
ATOM 18392 O O . ASN H 1 262 ? -66.908 -26.715 90.888 1.00 15.11 241 ASN H O 1
ATOM 18397 N N . THR H 1 263 ? -67.039 -28.299 89.291 1.00 16.58 242 THR H N 1
ATOM 18398 C CA . THR H 1 263 ? -67.059 -29.397 90.258 1.00 15.26 242 THR H CA 1
ATOM 18399 C C . THR H 1 263 ? -65.883 -30.355 90.164 1.00 13.10 242 THR H C 1
ATOM 18400 O O . THR H 1 263 ? -65.306 -30.582 89.089 1.00 13.80 242 THR H O 1
ATOM 18404 N N . PHE H 1 264 ? -65.555 -30.914 91.319 1.00 19.17 243 PHE H N 1
ATOM 18405 C CA . PHE H 1 264 ? -64.499 -31.905 91.480 1.00 18.44 243 PHE H CA 1
ATOM 18406 C C . PHE H 1 264 ? -65.140 -33.147 92.091 1.00 14.07 243 PHE H C 1
ATOM 18407 O O . PHE H 1 264 ? -65.743 -33.069 93.154 1.00 19.43 243 PHE H O 1
ATOM 18415 N N . ARG H 1 265 ? -65.038 -34.284 91.404 1.00 16.23 244 ARG H N 1
ATOM 18416 C CA . ARG H 1 265 ? -65.681 -35.516 91.861 1.00 15.85 244 ARG H CA 1
ATOM 18417 C C . ARG H 1 265 ? -64.626 -36.580 92.143 1.00 16.92 244 ARG H C 1
ATOM 18418 O O . ARG H 1 265 ? -63.839 -36.936 91.270 1.00 18.39 244 ARG H O 1
ATOM 18426 N N . TRP H 1 266 ? -64.598 -37.061 93.375 1.00 16.40 245 TRP H N 1
ATOM 18427 C CA . TRP H 1 266 ? -63.517 -37.932 93.828 1.00 16.26 245 TRP H CA 1
ATOM 18428 C C . TRP H 1 266 ? -64.023 -39.325 94.167 1.00 15.89 245 TRP H C 1
ATOM 18429 O O . TRP H 1 266 ? -64.933 -39.459 94.967 1.00 13.38 245 TRP H O 1
ATOM 18440 N N . ASN H 1 267 ? -63.439 -40.346 93.540 1.00 17.03 246 ASN H N 1
ATOM 18441 C CA . ASN H 1 267 ? -63.688 -41.748 93.880 1.00 18.92 246 ASN H CA 1
ATOM 18442 C C . ASN H 1 267 ? -62.849 -42.162 95.080 1.00 19.34 246 ASN H C 1
ATOM 18443 O O . ASN H 1 267 ? -61.623 -42.194 94.997 1.00 19.14 246 ASN H O 1
ATOM 18448 N N . TRP H 1 268 ? -63.512 -42.512 96.175 1.00 16.63 247 TRP H N 1
ATOM 18449 C CA . TRP H 1 268 ? -62.831 -42.828 97.423 1.00 18.19 247 TRP H CA 1
ATOM 18450 C C . TRP H 1 268 ? -62.090 -44.151 97.413 1.00 17.88 247 TRP H C 1
ATOM 18451 O O . TRP H 1 268 ? -62.589 -45.134 96.864 1.00 18.23 247 TRP H O 1
ATOM 18462 N N . ARG H 1 269 ? -60.896 -44.155 98.022 1.00 15.24 248 ARG H N 1
ATOM 18463 C CA . ARG H 1 269 ? -60.182 -45.374 98.392 1.00 18.78 248 ARG H CA 1
ATOM 18464 C C . ARG H 1 269 ? -59.793 -45.262 99.870 1.00 16.25 248 ARG H C 1
ATOM 18465 O O . ARG H 1 269 ? -59.622 -44.155 100.391 1.00 15.95 248 ARG H O 1
ATOM 18473 N N . LEU H 1 270 ? -59.670 -46.396 100.549 1.00 15.76 249 LEU H N 1
ATOM 18474 C CA . LEU H 1 270 ? -59.175 -46.378 101.916 1.00 19.29 249 LEU H CA 1
ATOM 18475 C C . LEU H 1 270 ? -57.787 -45.718 101.917 1.00 20.76 249 LEU H C 1
ATOM 18476 O O . LEU H 1 270 ? -56.995 -45.931 100.996 1.00 20.73 249 LEU H O 1
ATOM 18481 N N . GLY H 1 271 ? -57.524 -44.877 102.911 1.00 16.46 250 GLY H N 1
ATOM 18482 C CA . GLY H 1 271 ? -56.273 -44.146 102.971 1.00 18.37 250 GLY H CA 1
ATOM 18483 C C . GLY H 1 271 ? -56.375 -42.727 102.439 1.00 18.97 250 GLY H C 1
ATOM 18484 O O . GLY H 1 271 ? -55.473 -41.915 102.668 1.00 19.39 250 GLY H O 1
ATOM 18485 N N . ASP H 1 272 ? -57.463 -42.415 101.740 1.00 19.86 251 ASP H N 1
ATOM 18486 C CA . ASP H 1 272 ? -57.661 -41.051 101.227 1.00 17.12 251 ASP H CA 1
ATOM 18487 C C . ASP H 1 272 ? -58.084 -40.121 102.353 1.00 21.11 251 ASP H C 1
ATOM 18488 O O . ASP H 1 272 ? -58.742 -40.545 103.301 1.00 19.40 251 ASP H O 1
ATOM 18493 N N . VAL H 1 273 ? -57.733 -38.845 102.220 1.00 18.20 252 VAL H N 1
ATOM 18494 C CA . VAL H 1 273 ? -58.231 -37.812 103.109 1.00 19.47 252 VAL H CA 1
ATOM 18495 C C . VAL H 1 273 ? -58.587 -36.607 102.261 1.00 19.11 252 VAL H C 1
ATOM 18496 O O . VAL H 1 273 ? -57.794 -36.195 101.406 1.00 18.80 252 VAL H O 1
ATOM 18500 N N . ALA H 1 274 ? -59.778 -36.047 102.473 1.00 14.71 253 ALA H N 1
ATOM 18501 C CA . ALA H 1 274 ? -60.139 -34.793 101.805 1.00 16.03 253 ALA H CA 1
ATOM 18502 C C . ALA H 1 274 ? -60.247 -33.671 102.828 1.00 18.88 253 ALA H C 1
ATOM 18503 O O . ALA H 1 274 ? -60.714 -33.882 103.956 1.00 18.86 253 ALA H O 1
ATOM 18505 N N . ILE H 1 275 ? -59.803 -32.481 102.438 1.00 14.32 254 ILE H N 1
ATOM 18506 C CA . ILE H 1 275 ? -60.042 -31.287 103.230 1.00 14.42 254 ILE H CA 1
ATOM 18507 C C . ILE H 1 275 ? -60.716 -30.267 102.314 1.00 21.78 254 ILE H C 1
ATOM 18508 O O . ILE H 1 275 ? -60.238 -30.017 101.195 1.00 18.35 254 ILE H O 1
ATOM 18513 N N . TRP H 1 276 ? -61.816 -29.670 102.771 1.00 18.09 255 TRP H N 1
ATOM 18514 C CA . TRP H 1 276 ? -62.431 -28.629 101.967 1.00 15.47 255 TRP H CA 1
ATOM 18515 C C . TRP H 1 276 ? -62.691 -27.357 102.742 1.00 17.80 255 TRP H C 1
ATOM 18516 O O . TRP H 1 276 ? -62.908 -27.378 103.956 1.00 19.17 255 TRP H O 1
ATOM 18527 N N . ASP H 1 277 ? -62.642 -26.251 102.000 1.00 14.94 256 ASP H N 1
ATOM 18528 C CA . ASP H 1 277 ? -62.928 -24.925 102.506 1.00 16.72 256 ASP H CA 1
ATOM 18529 C C . ASP H 1 277 ? -64.441 -24.755 102.464 1.00 17.57 256 ASP H C 1
ATOM 18530 O O . ASP H 1 277 ? -65.030 -24.586 101.398 1.00 17.04 256 ASP H O 1
ATOM 18535 N N . ASN H 1 278 ? -65.074 -24.820 103.629 1.00 16.41 257 ASN H N 1
ATOM 18536 C CA . ASN H 1 278 ? -66.528 -24.764 103.705 1.00 15.35 257 ASN H CA 1
ATOM 18537 C C . ASN H 1 278 ? -67.055 -23.334 103.521 1.00 16.96 257 ASN H C 1
ATOM 18538 O O . ASN H 1 278 ? -68.256 -23.110 103.500 1.00 17.90 257 ASN H O 1
ATOM 18543 N N . ARG H 1 279 ? -66.151 -22.380 103.326 1.00 15.93 258 ARG H N 1
ATOM 18544 C CA . ARG H 1 279 ? -66.547 -21.001 103.029 1.00 17.13 258 ARG H CA 1
ATOM 18545 C C . ARG H 1 279 ? -66.579 -20.743 101.519 1.00 18.70 258 ARG H C 1
ATOM 18546 O O . ARG H 1 279 ? -66.970 -19.665 101.067 1.00 17.96 258 ARG H O 1
ATOM 18554 N N . ALA H 1 280 ? -66.143 -21.732 100.743 1.00 16.19 259 ALA H N 1
ATOM 18555 C CA . ALA H 1 280 ? -65.937 -21.536 99.315 1.00 17.47 259 ALA H CA 1
ATOM 18556 C C . ALA H 1 280 ? -66.497 -22.683 98.476 1.00 17.73 259 ALA H C 1
ATOM 18557 O O . ALA H 1 280 ? -66.276 -22.743 97.267 1.00 19.12 259 ALA H O 1
ATOM 18559 N N . THR H 1 281 ? -67.236 -23.589 99.099 1.00 14.93 260 THR H N 1
ATOM 18560 C CA . THR H 1 281 ? -67.723 -24.767 98.378 1.00 11.32 260 THR H CA 1
ATOM 18561 C C . THR H 1 281 ? -69.116 -25.199 98.792 1.00 14.48 260 THR H C 1
ATOM 18562 O O . THR H 1 281 ? -69.646 -24.738 99.809 1.00 14.93 260 THR H O 1
ATOM 18566 N N . GLN H 1 282 ? -69.702 -26.065 97.965 1.00 12.83 261 GLN H N 1
ATOM 18567 C CA . GLN H 1 282 ? -70.776 -26.973 98.373 1.00 13.19 261 GLN H CA 1
ATOM 18568 C C . GLN H 1 282 ? -70.317 -28.392 98.072 1.00 13.10 261 GLN H C 1
ATOM 18569 O O . GLN H 1 282 ? -69.376 -28.608 97.293 1.00 13.92 261 GLN H O 1
ATOM 18575 N N . HIS H 1 283 ? -70.987 -29.373 98.649 1.00 11.95 262 HIS H N 1
ATOM 18576 C CA . HIS H 1 283 ? -70.664 -30.751 98.299 1.00 14.64 262 HIS H CA 1
ATOM 18577 C C . HIS H 1 283 ? -71.894 -31.635 98.335 1.00 13.99 262 HIS H C 1
ATOM 18578 O O . HIS H 1 283 ? -72.968 -31.216 98.775 1.00 16.45 262 HIS H O 1
ATOM 18585 N N . TYR H 1 284 ? -71.704 -32.866 97.877 1.00 12.05 263 TYR H N 1
ATOM 18586 C CA . TYR H 1 284 ? -72.788 -33.788 97.573 1.00 13.45 263 TYR H CA 1
ATOM 18587 C C . TYR H 1 284 ? -72.220 -35.198 97.613 1.00 12.34 263 TYR H C 1
ATOM 18588 O O . TYR H 1 284 ? -71.298 -35.503 96.854 1.00 15.50 263 TYR H O 1
ATOM 18597 N N . GLY H 1 285 ? -72.756 -36.053 98.486 1.00 15.32 264 GLY H N 1
ATOM 18598 C CA . GLY H 1 285 ? -72.366 -37.459 98.510 1.00 15.75 264 GLY H CA 1
ATOM 18599 C C . GLY H 1 285 ? -73.331 -38.265 97.649 1.00 15.90 264 GLY H C 1
ATOM 18600 O O . GLY H 1 285 ? -74.533 -38.235 97.871 1.00 16.85 264 GLY H O 1
ATOM 18601 N N . ILE H 1 286 ? -72.808 -39.002 96.675 1.00 13.62 265 ILE H N 1
ATOM 18602 C CA . ILE H 1 286 ? -73.650 -39.653 95.672 1.00 15.19 265 ILE H CA 1
ATOM 18603 C C . ILE H 1 286 ? -74.140 -41.050 96.087 1.00 16.40 265 ILE H C 1
ATOM 18604 O O . ILE H 1 286 ? -73.341 -41.922 96.416 1.00 14.76 265 ILE H O 1
ATOM 18609 N N . ALA H 1 287 ? -75.458 -41.257 96.051 1.00 16.15 266 ALA H N 1
ATOM 18610 C CA . ALA H 1 287 ? -76.044 -42.523 96.479 1.00 16.32 266 ALA H CA 1
ATOM 18611 C C . ALA H 1 287 ? -76.214 -43.489 95.304 1.00 14.81 266 ALA H C 1
ATOM 18612 O O . ALA H 1 287 ? -77.332 -43.905 94.987 1.00 14.81 266 ALA H O 1
ATOM 18614 N N . ASP H 1 288 ? -75.103 -43.842 94.667 1.00 14.86 267 ASP H N 1
ATOM 18615 C CA . ASP H 1 288 ? -75.118 -44.717 93.504 1.00 17.87 267 ASP H CA 1
ATOM 18616 C C . ASP H 1 288 ? -74.424 -46.063 93.760 1.00 19.40 267 ASP H C 1
ATOM 18617 O O . ASP H 1 288 ? -73.737 -46.588 92.885 1.00 18.21 267 ASP H O 1
ATOM 18622 N N . PHE H 1 289 ? -74.571 -46.596 94.966 1.00 18.30 268 PHE H N 1
ATOM 18623 C CA . PHE H 1 289 ? -73.947 -47.865 95.330 1.00 19.97 268 PHE H CA 1
ATOM 18624 C C . PHE H 1 289 ? -74.952 -48.882 95.875 1.00 23.66 268 PHE H C 1
ATOM 18625 O O . PHE H 1 289 ? -74.585 -49.839 96.573 1.00 24.57 268 PHE H O 1
ATOM 18633 N N . GLY H 1 290 ? -76.221 -48.699 95.535 1.00 24.59 269 GLY H N 1
ATOM 18634 C CA . GLY H 1 290 ? -77.243 -49.632 95.978 1.00 25.97 269 GLY H CA 1
ATOM 18635 C C . GLY H 1 290 ? -77.346 -49.659 97.495 1.00 27.72 269 GLY H C 1
ATOM 18636 O O . GLY H 1 290 ? -77.219 -48.627 98.163 1.00 28.37 269 GLY H O 1
ATOM 18637 N N . GLU H 1 291 ? -77.521 -50.851 98.047 1.00 25.95 270 GLU H N 1
ATOM 18638 C CA . GLU H 1 291 ? -77.755 -51.000 99.477 1.00 30.30 270 GLU H CA 1
ATOM 18639 C C . GLU H 1 291 ? -76.467 -51.273 100.263 1.00 31.16 270 GLU H C 1
ATOM 18640 O O . GLU H 1 291 ? -76.519 -51.718 101.408 1.00 30.35 270 GLU H O 1
ATOM 18646 N N . GLN H 1 292 ? -75.315 -51.063 99.629 1.00 27.26 271 GLN H N 1
ATOM 18647 C CA . GLN H 1 292 ? -74.035 -51.292 100.299 1.00 25.93 271 GLN H CA 1
ATOM 18648 C C . GLN H 1 292 ? -73.755 -50.276 101.415 1.00 27.87 271 GLN H C 1
ATOM 18649 O O . GLN H 1 292 ? -74.321 -49.175 101.432 1.00 26.86 271 GLN H O 1
ATOM 18655 N N . GLN H 1 293 ? -72.863 -50.646 102.335 1.00 26.67 272 GLN H N 1
ATOM 18656 C CA . GLN H 1 293 ? -72.499 -49.761 103.442 1.00 26.66 272 GLN H CA 1
ATOM 18657 C C . GLN H 1 293 ? -71.432 -48.747 103.016 1.00 21.98 272 GLN H C 1
ATOM 18658 O O . GLN H 1 293 ? -70.515 -49.054 102.248 1.00 20.57 272 GLN H O 1
ATOM 18660 N N . ARG H 1 294 ? -71.572 -47.526 103.514 1.00 22.56 273 ARG H N 1
ATOM 18661 C CA . ARG H 1 294 ? -70.614 -46.457 103.246 1.00 21.53 273 ARG H CA 1
ATOM 18662 C C . ARG H 1 294 ? -70.485 -45.614 104.516 1.00 24.69 273 ARG H C 1
ATOM 18663 O O . ARG H 1 294 ? -71.492 -45.152 105.064 1.00 23.77 273 ARG H O 1
ATOM 18671 N N . GLU H 1 295 ? -69.258 -45.463 105.008 1.00 20.97 274 GLU H N 1
ATOM 18672 C CA . GLU H 1 295 ? -69.013 -44.711 106.230 1.00 21.44 274 GLU H CA 1
ATOM 18673 C C . GLU H 1 295 ? -67.741 -43.879 106.140 1.00 21.39 274 GLU H C 1
ATOM 18674 O O . GLU H 1 295 ? -66.672 -44.397 105.844 1.00 21.56 274 GLU H O 1
ATOM 18680 N N . LEU H 1 296 ? -67.871 -42.587 106.414 1.00 17.62 275 LEU H N 1
ATOM 18681 C CA . LEU H 1 296 ? -66.737 -41.684 106.456 1.00 21.61 275 LEU H CA 1
ATOM 18682 C C . LEU H 1 296 ? -66.793 -40.895 107.753 1.00 22.09 275 LEU H C 1
ATOM 18683 O O . LEU H 1 296 ? -67.878 -40.625 108.275 1.00 20.76 275 LEU H O 1
ATOM 18688 N N . HIS H 1 297 ? -65.625 -40.554 108.284 1.00 20.14 276 HIS H N 1
ATOM 18689 C CA . HIS H 1 297 ? -65.544 -39.824 109.542 1.00 21.32 276 HIS H CA 1
ATOM 18690 C C . HIS H 1 297 ? -65.051 -38.407 109.291 1.00 21.63 276 HIS H C 1
ATOM 18691 O O . HIS H 1 297 ? -64.062 -38.198 108.573 1.00 17.39 276 HIS H O 1
ATOM 18698 N N . ARG H 1 298 ? -65.742 -37.444 109.891 1.00 17.61 277 ARG H N 1
ATOM 18699 C CA . ARG H 1 298 ? -65.499 -36.036 109.625 1.00 20.03 277 ARG H CA 1
ATOM 18700 C C . ARG H 1 298 ? -65.050 -35.278 110.868 1.00 24.10 277 ARG H C 1
ATOM 18701 O O . ARG H 1 298 ? -65.552 -35.527 111.969 1.00 18.77 277 ARG H O 1
ATOM 18709 N N . VAL H 1 299 ? -64.097 -34.363 110.696 1.00 16.03 278 VAL H N 1
ATOM 18710 C CA . VAL H 1 299 ? -63.841 -33.357 111.721 1.00 21.53 278 VAL H CA 1
ATOM 18711 C C . VAL H 1 299 ? -64.081 -31.994 111.077 1.00 21.60 278 VAL H C 1
ATOM 18712 O O . VAL H 1 299 ? -63.555 -31.720 110.000 1.00 23.64 278 VAL H O 1
ATOM 18716 N N . THR H 1 300 ? -64.899 -31.159 111.711 1.00 20.87 279 THR H N 1
ATOM 18717 C CA . THR H 1 300 ? -65.128 -29.804 111.225 1.00 20.11 279 THR H CA 1
ATOM 18718 C C . THR H 1 300 ? -64.461 -28.810 112.151 1.00 19.90 279 THR H C 1
ATOM 18719 O O . THR H 1 300 ? -64.373 -29.041 113.361 1.00 21.80 279 THR H O 1
ATOM 18723 N N . LEU H 1 301 ? -64.000 -27.704 111.572 1.00 16.73 280 LEU H N 1
ATOM 18724 C CA . LEU H 1 301 ? -63.275 -26.679 112.296 1.00 18.70 280 LEU H CA 1
ATOM 18725 C C . LEU H 1 301 ? -64.136 -25.430 112.410 1.00 21.10 280 LEU H C 1
ATOM 18726 O O . LEU H 1 301 ? -64.837 -25.061 111.459 1.00 21.07 280 LEU H O 1
ATOM 18731 N N . ALA H 1 302 ? -64.081 -24.788 113.573 1.00 26.47 281 ALA H N 1
ATOM 18732 C CA . ALA H 1 302 ? -64.909 -23.615 113.862 1.00 26.25 281 ALA H CA 1
ATOM 18733 C C . ALA H 1 302 ? -64.662 -22.480 112.875 1.00 26.70 281 ALA H C 1
ATOM 18734 O O . ALA H 1 302 ? -63.520 -22.238 112.457 1.00 23.77 281 ALA H O 1
ATOM 18736 N N . GLY H 1 303 ? -65.743 -21.792 112.506 1.00 23.99 282 GLY H N 1
ATOM 18737 C CA . GLY H 1 303 ? -65.667 -20.659 111.606 1.00 21.65 282 GLY H CA 1
ATOM 18738 C C . GLY H 1 303 ? -66.088 -19.360 112.271 1.00 21.49 282 GLY H C 1
ATOM 18739 O O . GLY H 1 303 ? -66.120 -19.252 113.500 1.00 28.29 282 GLY H O 1
ATOM 18740 N N . ASP H 1 304 ? -66.337 -18.344 111.458 1.00 20.97 283 ASP H N 1
ATOM 18741 C CA . ASP H 1 304 ? -66.798 -17.048 111.962 1.00 20.01 283 ASP H CA 1
ATOM 18742 C C . ASP H 1 304 ? -68.163 -16.734 111.360 1.00 20.40 283 ASP H C 1
ATOM 18743 O O . ASP H 1 304 ? -68.719 -17.549 110.609 1.00 22.32 283 ASP H O 1
ATOM 18748 N N . VAL H 1 305 ? -68.715 -15.568 111.687 1.00 21.05 284 VAL H N 1
ATOM 18749 C CA . VAL H 1 305 ? -70.005 -15.172 111.128 1.00 22.34 284 VAL H CA 1
ATOM 18750 C C . VAL H 1 305 ? -69.824 -14.542 109.747 1.00 22.67 284 VAL H C 1
ATOM 18751 O O . VAL H 1 305 ? -68.987 -13.646 109.590 1.00 16.62 284 VAL H O 1
ATOM 18755 N N . PRO H 1 306 ? -70.608 -14.994 108.744 1.00 20.95 285 PRO H N 1
ATOM 18756 C CA . PRO H 1 306 ? -70.481 -14.398 107.406 1.00 17.90 285 PRO H CA 1
ATOM 18757 C C . PRO H 1 306 ? -70.702 -12.884 107.387 1.00 19.22 285 PRO H C 1
ATOM 18758 O O . PRO H 1 306 ? -71.478 -12.353 108.196 1.00 20.22 285 PRO H O 1
ATOM 18762 N N . VAL H 1 307 ? -70.011 -12.207 106.471 1.00 16.99 286 VAL H N 1
ATOM 18763 C CA . VAL H 1 307 ? -70.225 -10.783 106.224 1.00 18.26 286 VAL H CA 1
ATOM 18764 C C . VAL H 1 307 ? -70.532 -10.600 104.751 1.00 19.99 286 VAL H C 1
ATOM 18765 O O . VAL H 1 307 ? -69.936 -11.275 103.915 1.00 18.38 286 VAL H O 1
ATOM 18769 N N . ASP H 1 308 ? -71.442 -9.681 104.429 1.00 17.79 287 ASP H N 1
ATOM 18770 C CA . ASP H 1 308 ? -71.806 -9.433 103.035 1.00 17.27 287 ASP H CA 1
ATOM 18771 C C . ASP H 1 308 ? -70.779 -8.495 102.390 1.00 17.39 287 ASP H C 1
ATOM 18772 O O . ASP H 1 308 ? -69.742 -8.182 103.004 1.00 17.83 287 ASP H O 1
ATOM 18777 N N . VAL H 1 309 ? -71.014 -8.065 101.153 1.00 16.75 288 VAL H N 1
ATOM 18778 C CA . VAL H 1 309 ? -70.014 -7.232 100.488 1.00 16.82 288 VAL H CA 1
ATOM 18779 C C . VAL H 1 309 ? -69.982 -5.817 101.083 1.00 17.58 288 VAL H C 1
ATOM 18780 O O . VAL H 1 309 ? -69.103 -5.014 100.763 1.00 18.35 288 VAL H O 1
ATOM 18784 N N . HIS H 1 310 ? -70.919 -5.543 101.981 1.00 17.57 289 HIS H N 1
ATOM 18785 C CA . HIS H 1 310 ? -70.990 -4.246 102.644 1.00 19.26 289 HIS H CA 1
ATOM 18786 C C . HIS H 1 310 ? -70.543 -4.319 104.095 1.00 18.85 289 HIS H C 1
ATOM 18787 O O . HIS H 1 310 ? -70.741 -3.370 104.848 1.00 21.97 289 HIS H O 1
ATOM 18794 N N . GLY H 1 311 ? -70.012 -5.474 104.498 1.00 18.60 290 GLY H N 1
ATOM 18795 C CA . GLY H 1 311 ? -69.484 -5.648 105.839 1.00 20.11 290 GLY H CA 1
ATOM 18796 C C . GLY H 1 311 ? -70.535 -5.968 106.887 1.00 25.18 290 GLY H C 1
ATOM 18797 O O . GLY H 1 311 ? -70.255 -5.940 108.089 1.00 22.16 290 GLY H O 1
ATOM 18798 N N . ARG H 1 312 ? -71.754 -6.244 106.433 1.00 17.99 291 ARG H N 1
ATOM 18799 C CA . ARG H 1 312 ? -72.859 -6.564 107.338 1.00 20.87 291 ARG H CA 1
ATOM 18800 C C . ARG H 1 312 ? -72.902 -8.045 107.671 1.00 22.61 291 ARG H C 1
ATOM 18801 O O . ARG H 1 312 ? -72.697 -8.873 106.793 1.00 19.39 291 ARG H O 1
ATOM 18809 N N . ARG H 1 313 ? -73.127 -8.356 108.949 1.00 19.10 292 ARG H N 1
ATOM 18810 C CA . ARG H 1 313 ? -73.112 -9.724 109.452 1.00 20.56 292 ARG H CA 1
ATOM 18811 C C . ARG H 1 313 ? -74.467 -10.423 109.356 1.00 17.34 292 ARG H C 1
ATOM 18812 O O . ARG H 1 313 ? -75.514 -9.783 109.378 1.00 17.63 292 ARG H O 1
ATOM 18820 N N . SER H 1 314 ? -74.436 -11.747 109.321 1.00 16.90 293 SER H N 1
ATOM 18821 C CA . SER H 1 314 ? -75.642 -12.556 109.420 1.00 16.53 293 SER H CA 1
ATOM 18822 C C . SER H 1 314 ? -76.430 -12.262 110.698 1.00 20.72 293 SER H C 1
ATOM 18823 O O . SER H 1 314 ? -75.875 -11.784 111.690 1.00 18.48 293 SER H O 1
ATOM 18826 N N . GLN H 1 315 ? -77.721 -12.571 110.675 1.00 19.61 294 GLN H N 1
ATOM 18827 C CA . GLN H 1 315 ? -78.576 -12.329 111.824 1.00 24.05 294 GLN H CA 1
ATOM 18828 C C . GLN H 1 315 ? -79.227 -13.624 112.297 1.00 22.25 294 GLN H C 1
ATOM 18829 O O . GLN H 1 315 ? -79.859 -14.328 111.514 1.00 23.43 294 GLN H O 1
ATOM 18831 N N . ILE H 1 316 ? -79.098 -13.909 113.585 1.00 25.03 295 ILE H N 1
ATOM 18832 C CA . ILE H 1 316 ? -79.743 -15.077 114.184 1.00 27.54 295 ILE H CA 1
ATOM 18833 C C . ILE H 1 316 ? -81.225 -14.805 114.405 1.00 26.82 295 ILE H C 1
ATOM 18834 O O . ILE H 1 316 ? -81.573 -13.783 114.973 1.00 27.22 295 ILE H O 1
ATOM 18839 N N . LEU H 1 317 ? -82.090 -15.700 113.931 1.00 22.48 296 LEU H N 1
ATOM 18840 C CA . LEU H 1 317 ? -83.520 -15.610 114.249 1.00 27.55 296 LEU H CA 1
ATOM 18841 C C . LEU H 1 317 ? -83.887 -16.592 115.356 1.00 28.49 296 LEU H C 1
ATOM 18842 O O . LEU H 1 317 ? -84.602 -16.243 116.297 1.00 29.21 296 LEU H O 1
ATOM 18847 N N . LEU H 1 318 ? -83.415 -17.831 115.239 1.00 25.30 297 LEU H N 1
ATOM 18848 C CA . LEU H 1 318 ? -83.711 -18.835 116.265 1.00 28.61 297 LEU H CA 1
ATOM 18849 C C . LEU H 1 318 ? -82.502 -19.706 116.538 1.00 28.97 297 LEU H C 1
ATOM 18850 O O . LEU H 1 318 ? -81.792 -20.092 115.613 1.00 26.09 297 LEU H O 1
ATOM 18855 N N . GLY H 1 319 ? -82.279 -20.023 117.810 1.00 27.92 298 GLY H N 1
ATOM 18856 C CA . GLY H 1 319 ? -81.231 -20.957 118.163 1.00 30.62 298 GLY H CA 1
ATOM 18857 C C . GLY H 1 319 ? -79.970 -20.326 118.709 1.00 30.82 298 GLY H C 1
ATOM 18858 O O . GLY H 1 319 ? -79.717 -19.134 118.523 1.00 32.18 298 GLY H O 1
ATOM 18859 N N . ASP H 1 320 ? -79.172 -21.151 119.377 1.00 26.27 299 ASP H N 1
ATOM 18860 C CA . ASP H 1 320 ? -77.891 -20.742 119.936 1.00 30.93 299 ASP H CA 1
ATOM 18861 C C . ASP H 1 320 ? -76.869 -21.851 119.698 1.00 32.89 299 ASP H C 1
ATOM 18862 O O . ASP H 1 320 ? -77.044 -22.985 120.160 1.00 32.94 299 ASP H O 1
ATOM 18867 N N . ALA H 1 321 ? -75.792 -21.508 118.996 1.00 27.97 300 ALA H N 1
ATOM 18868 C CA . ALA H 1 321 ? -74.792 -22.493 118.596 1.00 30.22 300 ALA H CA 1
ATOM 18869 C C . ALA H 1 321 ? -73.521 -22.426 119.454 1.00 29.50 300 ALA H C 1
ATOM 18870 O O . ALA H 1 321 ? -72.476 -22.956 119.066 1.00 28.42 300 ALA H O 1
ATOM 18872 N N . SER H 1 322 ? -73.601 -21.781 120.612 1.00 29.42 301 SER H N 1
ATOM 18873 C CA . SER H 1 322 ? -72.421 -21.598 121.454 1.00 31.48 301 SER H CA 1
ATOM 18874 C C . SER H 1 322 ? -71.850 -22.915 121.958 1.00 30.70 301 SER H C 1
ATOM 18875 O O . SER H 1 322 ? -70.661 -23.007 122.262 1.00 34.34 301 SER H O 1
ATOM 18878 N N . HIS H 1 323 ? -72.700 -23.934 122.026 1.00 30.90 302 HIS H N 1
ATOM 18879 C CA . HIS H 1 323 ? -72.279 -25.255 122.484 1.00 38.43 302 HIS H CA 1
ATOM 18880 C C . HIS H 1 323 ? -71.534 -26.011 121.390 1.00 34.49 302 HIS H C 1
ATOM 18881 O O . HIS H 1 323 ? -70.731 -26.893 121.668 1.00 35.80 302 HIS H O 1
ATOM 18888 N N . TYR H 1 324 ? -71.814 -25.643 120.145 1.00 30.97 303 TYR H N 1
ATOM 18889 C CA . TYR H 1 324 ? -71.270 -26.317 118.974 1.00 25.13 303 TYR H CA 1
ATOM 18890 C C . TYR H 1 324 ? -69.833 -25.840 118.711 1.00 29.14 303 TYR H C 1
ATOM 18891 O O . TYR H 1 324 ? -68.940 -26.642 118.422 1.00 31.25 303 TYR H O 1
ATOM 18900 N N . SER H 1 325 ? -69.611 -24.535 118.831 1.00 27.86 304 SER H N 1
ATOM 18901 C CA . SER H 1 325 ? -68.279 -23.965 118.674 1.00 29.08 304 SER H CA 1
ATOM 18902 C C . SER H 1 325 ? -68.268 -22.525 119.145 1.00 29.97 304 SER H C 1
ATOM 18903 O O . SER H 1 325 ? -69.321 -21.924 119.385 1.00 26.97 304 SER H O 1
ATOM 18906 N N . GLY H 1 326 ? -67.071 -21.973 119.296 1.00 30.13 305 GLY H N 1
ATOM 18907 C CA . GLY H 1 326 ? -66.945 -20.549 119.489 1.00 30.79 305 GLY H CA 1
ATOM 18908 C C . GLY H 1 326 ? -66.957 -19.884 118.121 1.00 32.28 305 GLY H C 1
ATOM 18909 O O . GLY H 1 326 ? -67.109 -20.547 117.083 1.00 31.28 305 GLY H O 1
ATOM 18910 N N . ILE H 1 327 ? -66.815 -18.567 118.115 1.00 31.99 306 ILE H N 1
ATOM 18911 C CA . ILE H 1 327 ? -66.679 -17.813 116.873 1.00 31.03 306 ILE H CA 1
ATOM 18912 C C . ILE H 1 327 ? -65.199 -17.545 116.656 1.00 33.47 306 ILE H C 1
ATOM 18913 O O . ILE H 1 327 ? -64.561 -16.912 117.494 1.00 31.50 306 ILE H O 1
ATOM 18918 N N . GLU H 1 328 ? -64.642 -18.051 115.558 1.00 34.87 307 GLU H N 1
ATOM 18919 C CA A GLU H 1 328 ? -63.216 -17.870 115.304 0.48 39.32 307 GLU H CA 1
ATOM 18920 C CA B GLU H 1 328 ? -63.221 -17.878 115.268 0.52 39.29 307 GLU H CA 1
ATOM 18921 C C . GLU H 1 328 ? -62.919 -16.454 114.819 1.00 38.00 307 GLU H C 1
ATOM 18922 O O . GLU H 1 328 ? -63.706 -15.849 114.089 1.00 38.83 307 GLU H O 1
ATOM 18933 N N . THR H 1 329 ? -61.784 -15.923 115.256 1.00 39.00 308 THR H N 1
ATOM 18934 C CA . THR H 1 329 ? -61.275 -14.666 114.734 1.00 39.01 308 THR H CA 1
ATOM 18935 C C . THR H 1 329 ? -60.345 -15.061 113.597 1.00 41.67 308 THR H C 1
ATOM 18936 O O . THR H 1 329 ? -59.272 -15.608 113.832 1.00 41.17 308 THR H O 1
ATOM 18940 N N . PRO H 1 330 ? -60.758 -14.804 112.356 1.00 43.48 309 PRO H N 1
ATOM 18941 C CA . PRO H 1 330 ? -59.982 -15.290 111.216 1.00 47.52 309 PRO H CA 1
ATOM 18942 C C . PRO H 1 330 ? -58.692 -14.506 111.037 1.00 51.95 309 PRO H C 1
ATOM 18943 O O . PRO H 1 330 ? -58.544 -13.422 111.608 1.00 52.35 309 PRO H O 1
ATOM 18947 N N . GLN H 1 331 ? -57.748 -15.068 110.294 1.00 54.43 310 GLN H N 1
ATOM 18948 C CA . GLN H 1 331 ? -56.520 -14.346 109.992 1.00 55.95 310 GLN H CA 1
ATOM 18949 C C . GLN H 1 331 ? -56.357 -14.256 108.482 1.00 55.86 310 GLN H C 1
ATOM 18950 O O . GLN H 1 331 ? -56.392 -15.266 107.781 1.00 54.57 310 GLN H O 1
ATOM 18952 N N . ARG H 1 332 ? -56.159 -13.037 107.994 1.00 57.03 311 ARG H N 1
ATOM 18953 C CA . ARG H 1 332 ? -55.975 -12.785 106.571 1.00 59.50 311 ARG H CA 1
ATOM 18954 C C . ARG H 1 332 ? -54.698 -13.411 106.012 1.00 61.03 311 ARG H C 1
ATOM 18955 O O . ARG H 1 332 ? -53.647 -13.376 106.653 1.00 63.11 311 ARG H O 1
ATOM 18963 N N . LEU H 1 333 ? -54.796 -13.983 104.816 1.00 60.64 312 LEU H N 1
ATOM 18964 C CA . LEU H 1 333 ? -53.624 -14.501 104.113 1.00 65.50 312 LEU H CA 1
ATOM 18965 C C . LEU H 1 333 ? -52.898 -13.369 103.394 1.00 74.16 312 LEU H C 1
ATOM 18966 O O . LEU H 1 333 ? -53.524 -12.569 102.697 1.00 69.63 312 LEU H O 1
ATOM 18971 N N . GLU H 1 334 ? -51.582 -13.298 103.574 1.00 89.59 313 GLU H N 1
ATOM 18972 C CA . GLU H 1 334 ? -50.784 -12.213 103.006 1.00 93.83 313 GLU H CA 1
ATOM 18973 C C . GLU H 1 334 ? -50.615 -12.311 101.485 1.00 96.85 313 GLU H C 1
ATOM 18974 O O . GLU H 1 334 ? -50.150 -11.364 100.850 1.00 100.95 313 GLU H O 1
ATOM 18976 N N . LEU H 1 335 ? -51.005 -13.442 100.902 1.00 93.70 314 LEU H N 1
ATOM 18977 C CA . LEU H 1 335 ? -50.935 -13.620 99.452 1.00 90.04 314 LEU H CA 1
ATOM 18978 C C . LEU H 1 335 ? -52.236 -13.177 98.785 1.00 84.80 314 LEU H C 1
ATOM 18979 O O . LEU H 1 335 ? -52.289 -12.981 97.570 1.00 85.16 314 LEU H O 1
ATOM 18981 N N . PHE H 1 336 ? -53.286 -13.042 99.587 1.00 79.45 315 PHE H N 1
ATOM 18982 C CA . PHE H 1 336 ? -54.582 -12.592 99.097 1.00 74.17 315 PHE H CA 1
ATOM 18983 C C . PHE H 1 336 ? -54.843 -11.155 99.540 1.00 74.39 315 PHE H C 1
ATOM 18984 O O . PHE H 1 336 ? -55.870 -10.567 99.205 1.00 73.77 315 PHE H O 1
#

CATH classification: 3.60.130.10

Sequence (2414 aa):
TDDQTRRIYRDAGITVEKLGEHIGARRVNGIELRGDLSADRVEAIRLALAINKVLVFTEQHHLDDAGQYAFARLLGEEPTLPHPTVRSHGTELLNLEGAANGWHTDVTFVDRIPKASVLRPVTLPSYGGATTWASTVAAYEQLPKPLRRSLVDDLWATHTNLYDERRAAYYTEFTSSRYETVHPVVRVHPETGERSSLLLGQQFVKSFQDLPSAEFASSSLFQLLQARITKLENTFRWNWRLGDVAIWDNRATQHYGIADFGEQQRELHRVTTLAGDVPVDVHGRRSQILLGDASHYSGIETPQRLELFTDDQTRRIYRDAGITVEEKLGEHIGARRVNGIELRRGDLSADRVEAIRLALAINKVLVFTEQHHLDDAGQYAFARLLGEEPTLPHPTVRSHGTELLNLEGAANGWHTDVTFVDRIPKASVLRPVTLPSYGGATTWASTVAAYEQLPKPLRSLVDDLWATHTNLYAAYYTEFTSSRYETVHPVVRVHPETGERSSLLLGQQFVKSFQDLPSAEFASSLFQLLQARITKLENTFRWNWRLGDVAIWDNRATQHYGIADFGEQQRELHRVTLAGDVPVDVHGRRSQILLGDASHYSGIETPQRLELFTDDQTRRIYRDAGITVEEKLGEHIGARRVNGIELRGDLSADRVEEAIRLALAINKVLVFTEEQHHLDDAGQYAFARLLGEPTLPHPTVRSHGTELLNLEGAANGWHTDVTFVDRIPKASVLRPVTLPSYGGATTWASTVAAYEQLPKPLRSLVDDLWATHTNLYDSGGVSAERRAAYYTEFTSSRYETVHPVVRVHPETGERSSLLLGQQFVKSFQDLPSAEFASSLFQQLLQARITKLENTFRWNWRLGDVAIWDNRATQHYGIADFGEQQRELHRVTLAGDVPVDVHGRRSQILLGDASHYSGIETPQRLMVTDDQTRRIYRDAGITVEKLGEHIGARVNGIELRGDLSADRVEAIRRLALAINKVLVFTEQHHLDDAGQYAFARLLGEPTLPHPTVRSHGTELLNLEGAANGWHTDVTFVDRIPKASVLRPVTLPSYGGATTWASTVAAYEQLPKPLRRSLVDDLWATHTNLYAYYTEFTSSRYETVHPVVRVHPETGERSSLLLGQQFVKSFQDLPSSAEFASLFQQLLQARITKLENTFRWNWRLGDVAIWDNRATQHYGIADFGEQQRELHRVTTLAGDVPVDVHGRRRSQILLGDASSHYSGIEETPQRLELFMVTDDQTRRIYRDAGITVEKLGEHIGARVNGIELRGDLSADRVEAIRRLALAINKVLVFTEEQHHLDDAGQYAFARLLGEPTLPHPTVRSHGTELLNLEGAANGWHTDVTFVDRIPKASVLRPVTLPSYGGATTWASTVAAYEQLPKPLRSLVDDLWATHTNLAAYYTEFTSSRYETVHPVVRVHPETGERSSLLLGQQFVKSFQDLPSSAEFASLFQQLLQARITKLENTFRWNWRLGDVAIWDNRATQHYGIADFGEQQRELHRVTTLAGDVPVDVHGRRSQILLGDASHYSGIEETPQRLELFATDDQTRRIYRDAGITVEEKLGEHIGARRVNGIELRGDLSADRVEAIRRLALAINKVLVFTEQHHLDDAGQYAFARLLGEPTLPHPTVRSHGTELLNLEGAANGWHTDVTFVDRIPKASVLRPVTLPSYGGATTWASTVAAYEQLPKPLRSLVDDLWATHTNLYDASGGVSAERRAAYYTEFTSSRYETVHPVVRVHPETGERSSLLLGQFVKSFQDLPSAEFASSLFQLLQARITKLENTFRWNWRLGDVAIWDNRATQHYGIADFGEQQRELHRVTTLAGDVPVDVHGRRSQILLGDASHYSGIETPQRLTDDQTRRIYRDAGITVEKLGEHIGARVNGIELRGDLSADRVEAIRLALAINKVLVFTEQHHLDDAGQYAFARLLGEEPTLPHPTVRSHGTELLNLEGAANGWHTDVTFVDRIPKASVLRPVTLPSYGGATTWASTVAAYEQLPKPLRSLVDDLWATHTNLYAERRAAYYTEFTSSRYETVHPVVRVHPETGERSSLLLGQQFVKSFQDLPSAEFASSLFQQLLQARITKLENTFRWNWRLGDVAIWDNRATQHYGIADFGEQQRELHRVTTLAGDVPVDVHGRRRSQILLGDASHYSGIETPQRLELFATDDQTRRIYRDAGITVEKLGEHIGARVNGIELRGDLSADRVEAIRLALAINKVLVFTEQHHLDDAGQYAFARLLGEPTLPHPTVRSHGTELLNLEGAANGWHTDVTFVDRIPKASVLRPVTLPSYGGATTWASTVAAYEQLPKPLRSLVDDLWATHTNLYDASGGVSAERRAAYYTEFTSSRYETVHPVVRVHPETGERSSLLLGQQFVKSFQDLPSSAEFASSLFQLLQARITKLENTFRWNWRLGDVAIWDNRATQHYGIADFGEQQRELHRVTLAGDVPVDVHGRRSQILLGDASHYSGIEETPQRLELF

Nearest PDB structures (foldseek):
  4y0e-assembly2_F  TM=1.003E+00  e=3.490E-69  Mycobacteroides abscessus ATCC 19977
  4y0e-assembly1_C  TM=1.003E+00  e=3.826E-67  Mycobacteroides abscessus ATCC 19977
  4y0e-assembly1_A  TM=1.002E+00  e=1.739E-65  Mycobacteroides abscessus ATCC 19977
  4y0e-assembly2_G-2  TM=1.003E+00  e=3.128E-65  Mycobacteroides abscessus ATCC 19977
  4y0e-assembly1_B  TM=1.002E+00  e=1.598E-63  Mycobacteroides abscessus ATCC 19977

Foldseek 3Di:
DVVVLVVLCVVLQKDWAAPADAAEIEIDRDAQFLPRDLSNLVNVVVSQVRHQKYKYFQNQVDDLVGQLSSVVSVFAWWQQDLQDDPQDGQWGKDKFWQAWWAQPPPLDQWRFFKKKKAWDDDFPDAFKKKKFFQLVLQVPDDDVVVVVQLPKKFKFKQLFDVVVVVRSCRSVVDIGIKIFRQWFQDQAARGIGGHAIRRTDAIPPDDPVVGVVVNVVSVCSRVVPSRMDIDDDDHRMMMMGGSVTMIMTTDNPRPPDITIMIMITHIEAGTAGPVRHTMGTDGDDRVNGDDHDDDDYDVVD/DVVVLVVLQVVLQKDWAAPADQAETEIDRDAQFLPRDLSNLVNVVVSQVRHQKYKYFQNQVDDPVGQLSSVVSNFAWWAQALQDPPQDGQWGKDKAWQAWWAQPPPLAQWRFFKKKKAWDDDFPDAWKKKKFFQLVLLVPDDPVVVVVQLPKKFKFWQQLPVRNCRSVVFIGIKIFRQWFQDQAARGIGGHATSRTDAIPPDDPVVGVVVNVVSVCSRVVPSRMDIDDDDHRMMMMGGSVTMIMGTDNPRPPDIIIMIMITHTEAGTAGPVRHTMGTDGDDRVNRDDHDDDHYDPVD/DVVVLVVLCVVLQKDWAAPADQAETEIDGDAQFLPRDPSNLVNVVVSQVRHQKYKYFQNQVDDLVGQLSSVVSNFAWWAQALQQDPQDGRWGKDKFWQAWWAQPPPLDQWRFFKKKKAWDDDFPDAFKKKKFFQLVLLVPDDDVVNVVQLPKKFKFKQLFDARLDDPVVVVVRSCRSVVDIGIKIFRQWFQDQAARGIGGHATRRTDAIPPDDPVVGVVVNVVSVCSRVPPSRMDIDDDDHRMMMMGGSNTMIMITDNPRPNDMIIMIMITHTEAGTARPVRHGMGTDGDDRVNGHDHDDDDHD/DDCDVVLVVLCVVLQKDWAAPADAAETEIDRDAQFLPRDLSNLVNVVVSQVRHQKYKYFQNQVDDPVGQLSSVVSNFAWFACALQDDPQDGQWGKDKFWQAWWAQPPPLAQWRFFKKKKAWDDDFPDAFKKKKFFQLVLQVPDDDVVNVVQLPKKFKFWQCLVRSCRSVVFIGIKIFRQWFQDPAARGIGGHATSRTDAIPPDDPVVGVVVNVVSVCSRVPPSRMDIDDHDHRMMMMGGSVTMIMGTDNPRPPDIIIMIMTTHIEAGTAGPVRHGMGTDGDDRVNRDHHDDDHHHPVD/DDCDPQLVVLCVVLQKDWAADADAAEIEIDRDAQFLPRDLSNLLNVVVSQLRHQKYKYFQNQVDDPVGQLSSVVSNFAWFACALQDDPQDGQWGKDKFWQAWWAQPPPLAQWRFFKKKKAWDDDFPDAFKKKKFFQLVLLVPDDDVVVVVQLPKKFKFWQCVVRNCRSVVFIGIKIFRQWFQDPANRGIGGHATDRTDAIPPDDPVVGVVVNVVSVCSRVPVSRMDIDDHDHRMMMMGGSVTMIMTTDNPRPPDIIIMIMTTHIEAGTAGPVRHGMGTDGDDRVNRDHHDDDDYRDSGD/DVVVLVVLCVVLQKDWAAPADAAEIEIDRDAQFLPRDLSNLVNVVVSQVRHQKYKYFQNQVDDLVGQLSSVVSVFAWWAQALFFDPQDGRWGKDKFWQAWWAQPPPLDQWRFFKKKKAWDDDFPDAFKKKKFFQLVLQVPDDVVVNVVQLPKKFKFKLLFDVFRQNDPVVVVVRSCRSVVDIGIKIFRQWFQDQAARGIGGHATRRTDAIPPDDPVVGVVVNVVSVCSRVPVSRMDIDDDDHRMMMMGGSNTMIMITDRPRPNDMTIMIMITHTEAGTARPVGHTMDTDDDDRVNGDDYDDDDYD/DVVVLVVLCVVLQKDWAAPADQAEIEIDGDAQFLPRDLSNLVNVVVSQVRHQKYKYFQNQVDDPVGQLSSVVSNFAWWAQALQDPPQDGQWGKDKFWQAWWAQPPPLDQWRFFKKKKAWDDDFPDAWKKKKFFQLVLQVPDDVVVVVVQLPKKFKFKQLQVVVVVVRSCRSVVDIGIKIFRQWFQDQAQRGIGGHAIRRTDAIPPDDPVVGVVVNVVSVCSRVVPSRMDIDDDDHRMMMMGGSVTMIMTTDNPRPPDIIIMIMITHTEAGTAGPVRHTMGTDGDDRVNGDHHDDDHYDPVND/DVVVLVVLQVVLQKDWAAPADAAEIEIDGDAQFLPRDLSNLVNVVVSQVRHQKYKYFQNQVDDPVGQLSSVVSNFAWWAQALFDDPADGQWGKDKFWQAWWAQPPPLDQWRFFKKKKAWDDDFPDAWKKKKFFQLVLLVPDDDVVVVVQLPKKFKFKLLFDVFRLDDPVVVVVRSCRSVVDIGIKIFRQWFQPPAERGIGGHATRRTDAIPPDDPVVGVVVNVVSVCSGVPPSRMDIDDDDHRMMMMGGSNTMIMGTDRPRPNDMIIMIMITHIEAGTAGPVRHTMGTDDDDRVNRDDHDDDHYDPVD

Solvent-accessible surface area: 91550 Å² total; per-residue (Å²): 107,85,84,46,19,59,51,68,23,61,127,6,43,6,65,30,28,79,36,5,60,62,3,0,0,90,2,62,56,13,46,0,119,31,121,22,57,79,82,60,6,81,0,0,49,10,0,16,7,64,9,12,0,0,0,0,23,118,14,119,68,17,79,50,72,21,0,68,42,0,0,147,57,6,19,113,15,8,38,10,17,7,16,4,82,85,60,26,96,54,12,10,44,53,78,32,26,49,69,24,31,23,4,4,3,0,0,1,10,28,0,0,17,6,0,0,8,29,8,56,58,47,16,82,42,29,2,3,7,2,0,0,1,2,5,3,0,12,106,72,7,23,143,5,0,74,25,0,0,26,36,1,17,0,5,0,6,1,54,73,119,129,84,83,66,64,77,78,95,39,9,42,84,54,145,9,15,1,2,0,2,0,1,4,38,6,24,21,6,26,44,92,0,4,4,0,0,71,21,12,106,30,5,76,121,17,67,100,75,18,32,22,31,0,30,61,10,0,16,59,36,0,31,86,24,8,0,6,13,33,32,90,24,114,106,12,2,1,0,0,4,8,1,9,1,1,0,11,17,4,0,41,4,9,43,113,66,74,13,55,3,16,14,3,5,0,5,0,14,30,0,48,6,36,144,51,124,46,13,66,83,97,74,38,93,2,72,118,4,12,47,94,41,126,43,73,140,30,113,82,84,132,80,78,47,24,124,131,72,24,187,117,6,45,7,87,31,70,72,35,3,55,58,2,0,0,62,3,63,57,11,90,0,98,31,120,24,57,79,82,56,8,80,0,0,50,7,0,15,7,64,9,11,0,0,0,0,18,122,13,36,67,17,80,52,71,21,0,69,40,1,0,152,56,6,15,124,27,9,79,13,14,9,18,4,78,83,60,19,124,46,10,11,43,57,118,33,27,51,72,25,32,24,4,4,4,0,0,1,10,26,0,0,16,5,0,0,9,31,7,58,50,45,16,95,42,30,1,3,6,2,0,0,1,2,6,2,1,9,104,70,7,22,141,6,0,77,24,0,0,25,28,1,25,0,15,0,8,0,79,78,121,86,102,106,96,40,20,32,79,63,121,10,15,1,15,0,1,0,1,3,37,5,23,18,6,28,43,94,0,4,5,0,0,77,25,13,112,32,4,87,101,17,66,78,69,18,34,26,23,1,30,61,11,0,16,58,37,0,30,92,22,8,0,5,12,31,27,88,24,119,50,12,2,1,0,0,4,9,2,8,0,2,0,12,17,4,0,42,4,11,36,168,49,120,14,43,4,16,15,3,6,0,7,0,5,14,0,30,2,31,114,57,111,131,15,51,86,98,75,37,95,3,73,97,3,12,47,92,41,128,39,74,142,29,114,44,85,124,79,82,60,23,58,52,67,28,70,114,2,47,10,78,30,99,78,57,4,58,62,3,0,0,74,3,51,59,13,100,0,101,33,119,17,58,78,68,90,11,84,0,0,50,26,0,17,14,84,7,14,0,0,0,0,10,115,13,122,68,18,80,50,75,21,0,17,33,0,0,129,58,9,18,60,3,7,9,10,11,10,8,3,137,84,39,20,66,69,6,6,39,51,69,4,20,51,52,25,30,24,5,1,5,0,0,2,9,23,0,0,14,5,0,0,9,31,7,56,56,44,16,89,41,27,1,2,6,2,0,0,1,2,5,2,0,13,104,69,8,19,140,5,0,65,27,0,0,27,30,1,15,0,12,0,6,0,79,71,120,80,5,25,19,62,83,79,100,117,58,64,61,80,95,40,8,32,84,55,130,10,15,2,9,0,2,0,1,5,40,8,33,23,46,49,59,96,1,4,5,0,0,70,22,12,97,30,4,74,98,18,72,98,63,17,34,26,25,0,30,62,13,0,16,59,35,0,31,83,23,6,0,4,13,31,31,90,23,106,104,11,2,0,0,0,3,9,2,8,0,2,0,12,17,4,0,21,4,1,30,88,55,100,12,42,4,14,16,4,4,0,5,0,7,18,0,28,10,33,145,50,124,117,13,47,85,96,76,38,79,3,46,55,0,1,14,91,38,124,41,67,91,106,81,70,53,66,97,43,0,145,134,58,14,152,103,4,46,7,88,31,86,71,44,3,58,61,3,1,0,75,3,53,56,11,95,0,99,32,123,23,56,78,78,58,7,83,0,0,51,5,0,15,8,23,6,11,0,0,0,0,12,119,12,120,65,18,83,50,74,23,0,68,39,0,0,154,55,5,15,128,29,7,76,10,12,8,18,2,85,77,64,23,96,46,11,9,45,52,125,33,26,48,68,20,40,13,5,3,6,0,0,2,9,24,0,0,15,5,0,0,9,30,7,57,55,46,16,96,42,30,2,2,6,2,0,0,1,2,6,2,0,14,107,67,6,24,129,5,0,62,27,0,0,27,28,1,14,0,16,0,9,2,64,104,123,112,65,101,46,22,61,78,59,64,9,38,2,10,0,2,0,2,4,38,7,35,20,10,47,27,90,1,3,5,0,0,73,20,13,111,31,4,75,104,18,68,75,65,17,34,24,25,0,41,65,5,0,20,48,36,0,30,92,24,7,0,5,13,31,33,88,24,109,105,13,2,1,0,0,3,9,1,8,0,1,0,12,19,4,0,45,4,11,41,185,64,69,15,44,4,15,13,1,6,0,4,0,16,18,0,42,9,35,142,47,122,154,13,51,88,99,96,37,96,4,73,99,3,12,50,90,38,127,41,73,82,32,111,71,66,68,104,54,41,7,46,4,23,28,20,15,23,84,3,42,6,64,27,71,69,44,4,55,60,2,0,0,77,2,50,57,12,94,0,101,32,123,22,54,78,78,59,9,68,0,0,34,1,0,18,7,19,7,10,0,0,0,0,12,122,12,117,66,18,81,49,74,22,0,68,40,1,0,152,60,10,14,127,30,9,77,10,22,8,17,3,82,77,64,20,93,46,12,10,46,55,126,35,26,51,68,24,30,23,4,4,4,0,2,2,9,27,0,0,16,6,0,0,10,30,7,58,56,44,17,95,42,29,2,4,6,2,0,0,1,2,6,2,0,9,100,67,8,63,169,94,36,74,64,54,0,28,110,9,14,0,16,0,10,16,136,125,88,116,55,67,48,14,53,81,55,51,9,32,1,10,0,2,0,1,4,41,7,46,35,29,48,30,94,1,3,4,0,0,93,55,12,117,38,4,77,136,49,76,99,89,88,35,64,72,41,27,85,71,0,16,59,75,0,31,91,23,8,0,5,12,33,33,91,23,109,106,12,2,1,0,0,3,11,1,7,1,2,0,11,17,5,0,44,4,10,41,183,64,70,16,45,4,15,12,2,6,0,4,0,11,11,0,34,9,32,143,50,125,135,13,51,87,95,95,38,92,3,72,94,3,13,48,95,38,120,52,58,104,24,103,106,55,62,122,82,86,56,24,60,50,74,25,71,124,5,45,8,75,30,82,75,40,3,59,61,2,0,0,69,3,58,55,12,89,0,95,31,108,23,19,31,72,55,7,86,0,0,54,32,0,16,13,82,8,14,0,0,0,0,22,116,11,122,70,18,82,46,76,22,0,54,40,0,0,155,56,6,18,65,31,8,91,16,13,9,18,6,76,88,34,17,109,113,3,8,41,54,73,4,21,52,59,20,38,17,5,2,5,0,0,2,10,27,0,0,16,5,0,0,8,31,7,55,58,44,17,86,40,29,1,3,6,2,0,0,1,2,6,2,0,13,105,69,8,59,166,97,37,66,66,56,0,27,106,9,14,0,12,0,6,0,77,57,142,93,62,5,16,26,52,66,76,110,53,59,64,65,77,95,38,8,33,83,55,128,12,14,2,10,0,2,0,2,4,38,7,35,25,45,50,61,95,1,3,5,0,0,58,13,12,103,29,4,78,137,52,78,98,81,88,34,62,68,39,43,84,70,0,20,58,75,0,32,83,23,10,0,5,12,32,27,92,25,117,106,12,3,1,0,0,3,9,1,7,0,2,0,13,18,4,0,20,5,0,23,120,55,87,12,45,4,16,16,4,5,0,4,0,6,18,0,28,8,33,144,50,118,127,13,51,85,97,76,37,89,2,73,97,3,12,48,89,40,126,42,74,89,112,114,81,85,60,21,58,52,76,25,71,125,6,44,7,83,28,104,74,38,4,58,60,3,0,0,80,4,62,58,11,97,0,102,34,120,22,58,79,83,61,8,78,0,0,51,10,0,17,6,64,9,12,0,0,0,0,19,121,11,123,68,19,77,51,71,19,0,77,43,1,0,50,58,7,17,121,22,9,78,12,14,10,15,3,83,79,58,32,97,52,14,7,23,52,116,34,24,51,73,20,39,16,5,2,4,0,0,2,10,26,0,0,18,6,0,0,9,33,7,58,54,43,16,97,41,29,1,3,6,2,0,0,1,2,6,2,0,8,98,70,7,63,170,98,39,87,64,52,0,30,109,8,20,0,6,0,6,0,77,103,127,88,83,70,63,65,66,83,97,43,8,31,81,56,117,9,12,1,9,0,2,0,2,4,40,7,34,20,9,47,46,94,0,3,4,0,0,60,15,12,100,35,4,82,151,49,76,98,88,88,32,64,77,39,43,108,75,0,20,60,76,0,31,88,24,7,0,4,13,32,27,89,23,113,111,13,3,0,0,0,3,8,1,8,1,1,0,13,18,4,0,43,4,10,37,167,66,126,13,47,4,24,16,3,6,0,3,0,16,19,0,43,6,36,143,48,139,158,15,53,86,97,73,36,94,2,72,96,3,11,46,87,41,122,48,73,78,30,99,62,66,122,99,95,83,110,12,138,21,62,23,165,121,4,45,6,83,32,101,81,53,5,57,60,3,1,0,72,3,47,57,11,99,0,100,30,120,24,58,77,76,62,8,81,0,0,58,11,0,15,7,66,9,12,0,0,0,0,10,115,14,128,65,17,81,49,75,20,0,82,44,0,0,48,53,8,13,109,28,9,84,10,12,9,14,5,82,74,53,25,133,42,8,8,40,51,104,4,20,53,50,21,39,16,4,4,5,0,0,1,10,25,0,0,16,6,0,0,9,32,7,56,54,44,16,93,41,30,1,2,7,2,0,0,1,2,6,2,1,9,101,66,7,60,172,98,40,75,64,54,0,26,100,8,25,0,21,0,11,0,75,52,142,86,28,5,33,33,62,60,76,48,105,62,63,78,76,98,48,9,33,82,52,128,10,32,2,14,0,1,0,1,4,38,6,26,19,5,26,44,95,0,4,3,0,1,59,12,11,55,47,5,90,134,53,76,102,87,88,36,47,76,38,35,91,76,0,20,62,77,0,30,91,25,9,0,5,13,32,33,90,23,112,107,13,2,1,0,0,3,9,2,7,1,2,0,12,17,4,0,19,4,1,22,126,56,68,14,43,2,16,14,3,5,1,4,0,6,17,1,28,2,19,40,39,95,138,15,51,84,96,74,38,94,2,73,94,3,12,49,79,39,98,44,75,122,28,119,53,79

InterPro domains:
  IPR003819 TauD/TfdA-like domain [PF02668] (17-278)
  IPR042098 Glutarate 2-hydroxylase superfamily [G3DSA:3.60.130.10] (2-316)
  IPR051323 Alpha-ketoglutarate-dependent sulfate ester dioxygenase-like [PTHR30468] (3-291)

Radius of gyration: 48.35 Å; Cα contacts (8 Å, |Δi|>4): 5964; chains: 8; bounding box: 127×140×100 Å

B-factor: mean 28.35, std 15.0, range [6.15, 100.95]